Protein AF-0000000084431137 (afdb_homodimer)

InterPro domains:
  IPR000917 Sulfatase, N-terminal [PF00884] (380-659)
  IPR017850 Alkaline-phosphatase-like, core domain superfamily [G3DSA:3.40.720.10] (371-664)
  IPR017850 Alkaline-phosphatase-like, core domain superfamily [SSF53649] (382-793)
  IPR052701 Glycosaminoglycan & Ulvan Degrading Sulfatases [PTHR43751] (383-792)

Sequence (1610 aa):
MASANISYYVHTGAEIPWGNSESSQDTPTAAQTILSAFTVAILVDLFIMIGSYFATPYLFQATESFLEIWVSLLFSPLRRYLRRRKTPLDPETYQQIEIEDYDENHNDSDSVSQLETPQDPPEQKKKRSLLKRVIVIACGLIIVLLSFVRPHNTDYSYLSESLPLAPFSNLEYSPAHERPGSAAPETAPQTPPPPPPPPPPPQYPPQSPPQSVPTNVAGGAPSIPISAPANFSWLENRTALDSFPMFDWLPAYNSSDGLPDWSPFRVNRHNQDDYVYEHYNPLKDPLHFPNLQNDILEPLREVLHNGSVKIKHVILIKLESTRQDVWPFRNTSYIMKHINDSYPKGIPGDVMDRLSKLTPTAERLTGHETGFSGDRPKPYGGFSARNAYTSGTYTLKSLTATICGVNPMAVEANLEYLHDIYQPCLPHIFEALNHQPKITSEATTNQTDEWSSWPWFTMWMQTHSDAWDKHFLLSPALGYQQVMAKRTIDAEGRKYIPKETEEEDEHGHEDKLLKNYLRDVIEDAKKNNTRLFLSHLTHQTHTPYYLPGDYKEMLGDRSNEQRDRLNRYLNAVHYEDESIDQILQLLEDTGIADETLLVMTGDHGLSLPNDGGITAWHSPHVGNFHVPLFFSHPKMPQIDLGDAAILSTQILPTILDLLIETKSIDAQGAKILGDLLPMYEGQSMIRTLIPEKDGKHEWQFSTMNPGGTWFTVRSASKSYRLIVPLKADGKWRFTDVGADPFELNPLEDHQLMFLSDAVQKNHGPEAVKWLAEAAHVAHWWVKENHRRWKFDPKNPNNDPPKDDAMASANISYYVHTGAEIPWGNSESSQDTPTAAQTILSAFTVAILVDLFIMIGSYFATPYLFQATESFLEIWVSLLFSPLRRYLRRRKTPLDPETYQQIEIEDYDENHNDSDSVSQLETPQDPPEQKKKRSLLKRVIVIACGLIIVLLSFVRPHNTDYSYLSESLPLAPFSNLEYSPAHERPGSAAPETAPQTPPPPPPPPPPPQYPPQSPPQSVPTNVAGGAPSIPISAPANFSWLENRTALDSFPMFDWLPAYNSSDGLPDWSPFRVNRHNQDDYVYEHYNPLKDPLHFPNLQNDILEPLREVLHNGSVKIKHVILIKLESTRQDVWPFRNTSYIMKHINDSYPKGIPGDVMDRLSKLTPTAERLTGHETGFSGDRPKPYGGFSARNAYTSGTYTLKSLTATICGVNPMAVEANLEYLHDIYQPCLPHIFEALNHQPKITSEATTNQTDEWSSWPWFTMWMQTHSDAWDKHFLLSPALGYQQVMAKRTIDAEGRKYIPKETEEEDEHGHEDKLLKNYLRDVIEDAKKNNTRLFLSHLTHQTHTPYYLPGDYKEMLGDRSNEQRDRLNRYLNAVHYEDESIDQILQLLEDTGIADETLLVMTGDHGLSLPNDGGITAWHSPHVGNFHVPLFFSHPKMPQIDLGDAAILSTQILPTILDLLIETKSIDAQGAKILGDLLPMYEGQSMIRTLIPEKDGKHEWQFSTMNPGGTWFTVRSASKSYRLIVPLKADGKWRFTDVGADPFELNPLEDHQLMFLSDAVQKNHGPEAVKWLAEAAHVAHWWVKENHRRWKFDPKNPNNDPPKDDA

Radius of gyration: 43.93 Å; Cα contacts (8 Å, |Δi|>4): 2509; chains: 2; bounding box: 120×111×155 Å

Solvent-accessible surface area (backbone atoms only — not comparable to full-atom values): 90061 Å² total; per-residue (Å²): 101,66,30,50,41,47,23,36,23,70,71,65,74,39,74,66,61,79,81,56,68,71,63,80,67,42,55,76,54,62,59,53,54,43,48,56,31,40,53,43,17,47,48,42,38,45,49,47,48,50,48,42,61,67,38,40,64,54,49,48,49,47,48,47,52,48,48,48,51,48,46,46,62,64,43,46,58,50,54,55,59,66,63,55,64,74,64,72,78,79,74,82,82,79,77,82,78,81,80,78,80,89,80,85,85,83,87,89,80,89,71,82,80,78,83,78,77,84,79,81,80,81,82,77,80,77,77,74,54,67,63,58,52,51,50,53,51,50,52,49,48,45,52,50,48,46,60,69,63,44,65,83,45,68,67,50,49,46,68,68,35,54,73,89,47,33,87,68,47,75,68,73,71,76,63,78,79,67,61,71,43,80,76,78,78,80,83,74,75,83,74,74,81,75,76,81,78,75,80,78,76,84,79,75,79,80,82,79,80,83,81,83,77,78,80,71,88,66,86,65,72,81,71,75,71,72,44,75,78,86,83,59,66,84,55,59,96,61,57,33,63,33,73,63,82,89,55,89,85,48,75,65,61,73,67,87,73,88,68,70,88,48,43,90,74,44,57,38,62,61,79,47,93,81,66,77,65,68,28,68,28,49,92,49,29,86,69,56,56,86,28,84,88,43,60,56,39,85,72,53,45,61,46,32,65,69,60,67,34,42,48,60,26,39,40,39,38,34,33,34,50,27,33,36,52,53,53,32,46,30,68,82,24,74,56,43,57,57,36,51,66,26,24,85,90,53,77,53,68,71,41,49,52,48,58,66,58,37,24,57,48,32,25,15,52,44,60,55,83,35,80,56,88,78,87,76,68,72,63,43,12,19,42,19,35,71,39,18,29,31,34,8,36,28,55,71,40,18,48,48,8,34,48,29,20,41,83,52,72,72,37,61,57,80,50,63,57,63,39,58,65,67,52,73,18,56,37,41,50,43,51,57,50,35,70,34,67,67,20,46,49,37,66,70,57,76,65,72,90,54,70,46,41,40,34,61,45,35,34,39,41,36,39,30,70,41,68,64,80,50,40,67,54,35,52,53,64,49,38,35,77,40,73,41,23,31,67,50,41,55,73,68,65,36,85,80,59,71,96,68,52,71,68,47,55,71,74,23,52,59,63,61,53,46,51,60,57,50,49,53,55,52,52,50,25,65,73,66,56,39,25,42,40,36,34,36,53,50,57,44,42,37,76,90,20,67,64,89,77,82,79,66,72,68,46,60,60,50,89,45,67,60,46,40,51,48,26,36,38,53,48,19,47,28,50,52,26,51,37,51,44,49,46,53,49,47,30,53,74,70,67,44,42,68,28,32,36,39,37,40,31,24,25,14,14,50,28,35,82,78,76,54,35,78,57,42,66,77,44,85,55,64,40,19,32,35,9,29,35,33,38,30,28,62,67,38,67,76,40,74,59,49,81,49,62,41,51,35,27,20,47,35,37,27,52,52,50,48,36,52,55,26,58,33,37,35,73,68,49,38,51,53,47,59,67,50,49,72,57,46,66,36,42,39,74,58,22,54,77,68,34,59,58,95,92,39,64,31,69,46,64,23,33,28,15,60,14,40,49,35,32,38,41,34,35,43,69,50,51,45,38,36,38,42,44,68,40,62,66,35,53,33,35,43,44,46,44,72,86,35,73,77,57,82,78,61,44,69,30,73,36,60,53,62,35,40,51,53,37,33,77,76,65,30,66,70,50,33,53,48,49,55,50,49,50,53,49,49,58,50,46,56,55,49,48,32,56,59,44,66,58,37,54,72,36,72,50,55,53,76,80,77,77,78,122,100,66,30,50,40,48,24,34,23,69,70,65,73,39,74,65,62,78,78,53,68,71,60,79,65,35,57,74,58,59,61,54,52,44,47,54,31,41,51,43,16,47,47,41,38,45,47,47,46,50,48,42,60,68,38,40,63,55,47,49,49,48,49,47,50,50,46,49,49,49,46,46,62,65,43,43,58,52,53,55,59,67,61,55,65,74,64,76,75,81,73,83,80,79,77,78,79,80,79,78,81,84,83,84,86,83,83,89,81,87,72,81,79,75,81,74,74,79,75,76,74,79,79,74,75,75,73,70,52,66,62,57,53,50,48,53,51,50,52,49,48,46,51,50,47,47,61,68,63,43,63,84,46,67,66,51,50,46,68,68,34,53,73,88,47,32,88,68,48,76,67,72,70,74,61,75,74,62,65,70,39,80,73,79,78,79,83,74,78,83,72,75,80,76,76,81,79,76,79,76,74,82,79,75,76,79,83,79,80,83,83,82,78,79,80,72,89,62,87,67,70,80,71,75,71,72,43,74,78,86,82,59,66,84,57,58,97,61,57,32,62,32,73,62,81,88,54,90,85,49,76,65,61,75,66,87,74,90,68,68,87,49,43,88,72,44,59,35,63,61,79,47,91,80,68,76,66,67,28,69,29,51,91,50,28,84,68,55,55,85,28,83,89,43,60,56,40,86,73,53,45,61,44,32,63,70,61,67,32,42,48,58,27,40,39,39,38,34,34,34,50,26,32,36,52,54,51,32,45,30,66,81,25,75,56,43,56,58,36,52,64,27,24,84,90,53,78,53,67,70,43,50,52,48,59,66,57,37,24,56,49,32,25,15,51,44,59,56,81,34,81,56,87,77,88,76,68,73,62,42,11,20,40,19,35,72,39,19,28,30,33,8,36,28,53,70,41,17,48,48,8,35,47,28,20,41,82,52,72,73,37,63,58,80,49,64,57,63,40,58,65,65,52,74,18,54,38,40,50,42,52,56,49,36,70,34,68,67,18,47,48,36,64,71,57,77,65,71,89,54,71,45,42,38,35,60,46,35,34,40,40,35,39,30,71,41,69,65,80,52,40,67,54,35,51,53,64,49,36,36,76,39,74,41,24,31,66,50,40,54,73,70,64,36,83,80,58,72,96,68,54,71,67,48,54,72,73,23,51,61,64,61,54,46,51,60,58,49,50,54,54,54,52,50,24,66,74,64,57,41,26,43,40,37,36,35,54,50,58,44,41,37,76,90,21,67,63,91,76,82,82,64,72,67,46,61,60,51,87,43,67,60,46,39,51,48,26,36,38,54,47,20,46,27,49,51,27,51,36,52,45,48,46,54,47,48,31,51,74,72,68,45,40,68,28,31,36,39,36,40,30,25,25,15,14,49,28,34,82,79,75,54,34,79,56,40,65,77,46,87,54,64,40,19,32,36,9,30,36,34,38,30,28,62,66,38,66,76,41,74,59,50,81,48,61,40,51,35,26,21,48,37,37,27,52,53,49,47,37,50,56,28,58,31,37,35,74,69,48,36,52,54,46,61,66,51,48,72,56,46,66,36,42,40,74,59,23,54,78,65,34,59,58,95,91,38,63,31,69,46,64,23,34,29,15,60,13,40,48,36,31,36,40,35,35,43,70,50,53,46,37,38,38,43,45,66,37,64,66,34,53,34,36,43,42,46,45,72,86,34,72,79,57,84,77,63,47,68,30,74,36,59,52,62,36,40,52,53,37,34,74,75,63,30,67,68,48,32,53,48,47,55,50,50,51,53,50,51,59,51,44,56,56,49,48,32,57,60,42,66,58,38,53,75,34,70,45,57,57,76,81,76,76,80,122

Secondary structure (DSSP, 8-state):
-HHHHHHHHHHHSS---TT--SSTTSSS-HHHHHHHHHHHHHHHHHHHHHHHHHHHHHHHHHHHHHHHHHHHHHHHHHHHHHTTS----------------------------------PPP-------HHHHHHHHHHHHHHHHHHHHS---HHHHHHHS-TTTGGG----------------------------------------------------------------TTTTT--SEEEPPP-TTS--TT--SS--S-GGGTGGG---TT---EEE-GGG-TT----TTSPBPTTHHHHHHTT----SEEEEEEETT--TTBTTB-TTSTHHHHHHHH-TT---HHHHHHHHTS-HHHHHHH------SSPPPPP--EEEEEEEE-SBSSHHHHHHHHHH-SPPPSSSSS-GGGS--SS--HHHHHHHHHTSHHHHHHHHH---S-GGGSPEEEEEE-SS---GGGHHHHHHHTT-SEEE-HHHHHHTT-TT-----HHHHHT-S-GGGHHHHHHHHHHHHHHHT-EEEEEEE--TTSTTT--SSPPP-S-S---SHHHHHHHHHHHHHHHHHHHHHHHHHHHHHTT-GGGEEEEEEES----HHHH--SS-TT---GGGTEEEEEEE-TTSPEEE-TT--EEGGGHHHHHHHHHHHTT-S-HHHHHHHHHHGGGSSSPPTTB---SEETTEE-EEEEEPTTSSSEEEEEETTSSEEEEEESSTTPPEEEEETTT-TT-SS-EEESSHHHHHHHHHHHH-HHHHHHHHHHHHHHHHHHHHHHHHTT--TT-TT-PPP----/-HHHHHHHHHHHSS---SS--SSTTSSS-HHHHHHHHHHHHHHHHHHHHHHHHHHHHHHHHHHHHHHHHHHHHHHHHHHHHHTTS--------------------------------------------HHHHHHHHHHHHHHHHHHHHS---HHHHHHHS-TTTGGG----------------------------------------------------------------TTTTT--SEEEPPP-TTS--TT--SS--S-GGGTGGG---TT---EEE-GGG-TT----TTSPBPTTHHHHHHSS----SEEEEEEETT--TTBTTB-TTSTHHHHHHHH-TT---HHHHHHHHTS-HHHHHHH------SSPPPPP--EEEEEEEE-SBSSHHHHHHHHHH-SPPPSSSSS-GGGS--SS--HHHHHHHHHTSHHHHHHHHH---S-GGGSPEEEEEE-SS---GGGHHHHHHHTT-SEEE-HHHHHHTT-TT-----HHHHHT-S-GGGHHHHHHHHHHHHHHHT-EEEEEEE--TTSTTT--SSPPP-S-S---SHHHHHHHHHHHHHHHHHHHHHHHHHHHHHTT-GGGEEEEEEES----HHHH--SS-TT---GGGTEEEEEEE-TTSPEEE-TT--EEGGGHHHHHHHHHHHTT-S-HHHHHHHHHHGGGSSSPPTTB---SEETTEE-EEEEEPTTSSSEEEEEETTSSEEEEEESSTTPPEEEEETTT-TT-SS-EEESSHHHHHHHHHHHH-HHHHHHHHHHHHHHHHHHHHHHHHTT--TT-TT-PPP----

pLDDT: mean 76.3, std 27.21, range [17.69, 98.88]

Foldseek 3Di:
DVLLQVLCCVVVVDGPPVPPPPFPPPDPDVVVSCVVSVVSSVVSVVVVVVVCVVCVVVVVVVVVVLVVLVCCVVCVVVVVVVVPPPPPDPPDDPPPDPDDDDDDDDDDDDCPDPDPDDDPDPDPPPPPPPVVSVVSVVVVVVVVVCVVVVPPPLVSCLVPPPPVCNVVSPPPPPPFPQDFFDPDPDDPDPPDDPDDPDDPDDPDDDDDDDDDDDPCPPDDDPDPPPPDPDDPVLLPPFFQWDADDDDPLLPDLDDPDDAAPQCVNVVSPPPPPPDRDIFGHLVRDSQFDAFVPFDFDPPQLVLLFPLQFAALAEEEEAEEQFFLCVLPPACPDLVVVQQCVLCVPDDDPVLLVCSLVLFLLSCQAAVDDRHRDDDHDHHQFFEWESQEWFQALALLQSVCLQFFLDRGALAFADQLLLFRDRGAGPLSLLSSLCPDPQQVVCLVVVDDPQLQSHREAEEEEEQADCPPSPSVSVVVSNNHPYYYYVVVCVVVPVVQADDDDPVCPVQGGALLSVLVVVLVVLVVCVVSSHGYYYYYYHRQLAPVNDDPDDFDDNHRDCPDVLSVSSSSNSSSSSVVSVSVVSNCVSCVVSPCQQNYKYKYKYSWHALSSQPNGRGLAVPPWCRGIRMITIIGHNSHHYYYLPNFNHYSSQNRLQVLVSCLSSVNHDPVSNVSSVVRSSSRRHYHSSGDDDQDDPHDGNKRKHATVRRHAWIKIDGRVAQKIWIGGNHLQDKIWIDRCVVVVRCPDIQIDSDLVVSLVVCCVPPNDVVSVVSVVRRVVVVSVSVNSCVNRVARSNNRSPRPDDPPD/DVLLQVLCCVVVVDGPPVPPPPFPPFDPDVVVSCVVSVVSSVVVVVVVVVCCVVCVVVVVVVVVVLVVLVCCVVCVVVVVVVVPPCPPDPPDDPPPDDPDDDDDDDDDDDDPDPPPPPPPPDPPPPPPPPVVSVVSVVVVVVVVVCVVVVPPPLVSCLVPVDPVCNVVSPPPPPPFPQPFFPPDDDDPDPPDDPDDPDDDPDDPDDDDDDDDDDPCPPPDDPDPPPPDPDDPVLLPPFFQWDADDDDPLLPDLDDPDDAAPQPVNVVSPPPPPPDRDIFGFLVRDSQFDAFPVFDFDPPQQVLLFVLQFAAQAEEEEAEEQFFLCVLPPACPDLVVVQQCVLCVPDDDPVLLVCSLVLFLLSCQAAVDDRHRDDDHDHHQFFEWESQEWFQALALLQSVCLQFFLDRGALAFADQLLLFRDRGAGPLSLLSSLCPDPQQVVCLVVVDDPQLQSHREAEEEEEQADCPPSPSVSVVVSNNHPYYYYVVVCVVVPVVQADDDDPVCPVQGGALLSVLVVVLVVLVVCVVSSHGYYYYYYHRQLAPVNDDPDDFDDNHRDCPDVLSVSSSSNSSSSSVVSVSVVSNCVSCVVSPCQQNYKYWYKYSWHALSSQPNGNGLAVPPWCRGIRMITIIGHNSHHYYYLPNFNHYSSQNRLQVLVSCLSSVNHDPVSNVSSVVRSSSRRHYHSSGDDDQDDPHDGNKRKHATVRRHAWIKIDGRVAQKIWIGGNHLQDKIWIDRCVVVVRCPDIQIDSDLVVSLVVCCVPPNDVVSVVSVVRRVVVVSVSVNSCVNRVARSVNRSPHPDPPPD

Organism: Penicillium patulum (NCBI:txid5078)

Structure (mmCIF, N/CA/C/O backbone):
data_AF-0000000084431137-model_v1
#
loop_
_entity.id
_entity.type
_entity.pdbx_description
1 polymer 'Alkaline phosphatase-like, alpha/beta/alpha'
#
loop_
_atom_site.group_PDB
_atom_site.id
_atom_site.type_symbol
_atom_site.label_atom_id
_atom_site.label_alt_id
_atom_site.label_comp_id
_atom_site.label_asym_id
_atom_site.label_entity_id
_atom_site.label_seq_id
_atom_site.pdbx_PDB_ins_code
_atom_site.Cartn_x
_atom_site.Cartn_y
_atom_site.Cartn_z
_atom_site.occupancy
_atom_site.B_iso_or_equiv
_atom_site.auth_seq_id
_atom_site.auth_comp_id
_atom_site.auth_asym_id
_atom_site.auth_atom_id
_atom_site.pdbx_PDB_model_num
ATOM 1 N N . MET A 1 1 ? -7.523 8.641 -33.531 1 51.03 1 MET A N 1
ATOM 2 C CA . MET A 1 1 ? -7.516 7.781 -32.344 1 51.03 1 MET A CA 1
ATOM 3 C C . MET A 1 1 ? -8.086 6.402 -32.656 1 51.03 1 MET A C 1
ATOM 5 O O . MET A 1 1 ? -7.523 5.383 -32.281 1 51.03 1 MET A O 1
ATOM 9 N N . ALA A 1 2 ? -9.172 6.492 -33.312 1 57.53 2 ALA A N 1
ATOM 10 C CA . ALA A 1 2 ? -9.703 5.199 -33.75 1 57.53 2 ALA A CA 1
ATOM 11 C C . ALA A 1 2 ? -8.695 4.457 -34.625 1 57.53 2 ALA A C 1
ATOM 13 O O . ALA A 1 2 ? -8.508 3.248 -34.469 1 57.53 2 ALA A O 1
ATOM 14 N N . SER A 1 3 ? -8.172 5.234 -35.5 1 59.88 3 SER A N 1
ATOM 15 C CA . SER A 1 3 ? -7.16 4.625 -36.344 1 59.88 3 SER A CA 1
ATOM 16 C C . SER A 1 3 ? -5.98 4.105 -35.531 1 59.88 3 SER A C 1
ATOM 18 O O . SER A 1 3 ? -5.441 3.037 -35.844 1 59.88 3 SER A O 1
ATOM 20 N N . ALA A 1 4 ? -5.656 4.816 -34.531 1 60.53 4 ALA A N 1
ATOM 21 C CA . ALA A 1 4 ? -4.578 4.359 -33.656 1 60.53 4 ALA A CA 1
ATOM 22 C C . ALA A 1 4 ? -4.996 3.127 -32.875 1 60.53 4 ALA A C 1
ATOM 24 O O . ALA A 1 4 ? -4.223 2.18 -32.719 1 60.53 4 ALA A O 1
ATOM 25 N N . ASN A 1 5 ? -6.137 3.125 -32.375 1 57 5 ASN A N 1
ATOM 26 C CA . ASN A 1 5 ? -6.629 1.966 -31.625 1 57 5 ASN A CA 1
ATOM 27 C C . ASN A 1 5 ? -6.777 0.748 -32.531 1 57 5 ASN A C 1
ATOM 29 O O . ASN A 1 5 ? -6.41 -0.365 -32.156 1 57 5 ASN A O 1
ATOM 33 N N . ILE A 1 6 ? -7.301 1.051 -33.625 1 59.5 6 ILE A N 1
ATOM 34 C CA . ILE A 1 6 ? -7.508 -0.044 -34.562 1 59.5 6 ILE A CA 1
ATOM 35 C C . ILE A 1 6 ? -6.16 -0.561 -35.062 1 59.5 6 ILE A C 1
ATOM 37 O O . ILE A 1 6 ? -5.938 -1.772 -35.125 1 59.5 6 ILE A O 1
ATOM 41 N N . SER A 1 7 ? -5.344 0.321 -35.375 1 57.53 7 SER A N 1
ATOM 42 C CA . SER A 1 7 ? -4.031 -0.087 -35.875 1 57.53 7 SER A CA 1
ATOM 43 C C . SER A 1 7 ? -3.252 -0.839 -34.781 1 57.53 7 SER A C 1
ATOM 45 O O . SER A 1 7 ? -2.594 -1.84 -35.094 1 57.53 7 SER A O 1
ATOM 47 N N . TYR A 1 8 ? -3.299 -0.337 -33.625 1 56.31 8 TYR A N 1
ATOM 48 C CA . TYR A 1 8 ? -2.67 -1.024 -32.5 1 56.31 8 TYR A CA 1
ATOM 49 C C . TYR A 1 8 ? -3.311 -2.389 -32.281 1 56.31 8 TYR A C 1
ATOM 51 O O . TYR A 1 8 ? -2.611 -3.381 -32.062 1 56.31 8 TYR A O 1
ATOM 59 N N . TYR A 1 9 ? -4.559 -2.393 -32.281 1 55.47 9 TYR A N 1
ATOM 60 C CA . TYR A 1 9 ? -5.262 -3.664 -32.156 1 55.47 9 TYR A CA 1
ATOM 61 C C . TYR A 1 9 ? -4.918 -4.602 -33.312 1 55.47 9 TYR A C 1
ATOM 63 O O . TYR A 1 9 ? -4.695 -5.797 -33.094 1 55.47 9 TYR A O 1
ATOM 71 N N . VAL A 1 10 ? -4.871 -4.145 -34.438 1 55.97 10 VAL A N 1
ATOM 72 C CA . VAL A 1 10 ? -4.586 -4.984 -35.594 1 55.97 10 VAL A CA 1
ATOM 73 C C . VAL A 1 10 ? -3.15 -5.496 -35.531 1 55.97 10 VAL A C 1
ATOM 75 O O . VAL A 1 10 ? -2.875 -6.645 -35.875 1 55.97 10 VAL A O 1
ATOM 78 N N . HIS A 1 11 ? -2.402 -4.672 -35.062 1 50.88 11 HIS A N 1
ATOM 79 C CA . HIS A 1 11 ? -1.002 -5.074 -35.031 1 50.88 11 HIS A CA 1
ATOM 80 C C . HIS A 1 11 ? -0.705 -5.891 -33.781 1 50.88 11 HIS A C 1
ATOM 82 O O . HIS A 1 11 ? 0.078 -6.844 -33.812 1 50.88 11 HIS A O 1
ATOM 88 N N . THR A 1 12 ? -1.225 -5.441 -32.719 1 50.88 12 THR A N 1
ATOM 89 C CA . THR A 1 12 ? -0.799 -6.078 -31.469 1 50.88 12 THR A CA 1
ATOM 90 C C . THR A 1 12 ? -1.886 -7.008 -30.938 1 50.88 12 THR A C 1
ATOM 92 O O . THR A 1 12 ? -1.626 -7.84 -30.062 1 50.88 12 THR A O 1
ATOM 95 N N . GLY A 1 13 ? -3.107 -7.152 -31.625 1 49.25 13 GLY A N 1
ATOM 96 C CA . GLY A 1 13 ? -4.258 -7.875 -31.094 1 49.25 13 GLY A CA 1
ATOM 97 C C . GLY A 1 13 ? -4.77 -7.32 -29.781 1 49.25 13 GLY A C 1
ATOM 98 O O . GLY A 1 13 ? -5.656 -7.906 -29.156 1 49.25 13 GLY A O 1
ATOM 99 N N . ALA A 1 14 ? -4.016 -6.512 -29.219 1 46.41 14 ALA A N 1
ATOM 100 C CA . ALA A 1 14 ? -4.359 -5.969 -27.906 1 46.41 14 ALA A CA 1
ATOM 101 C C . ALA A 1 14 ? -4.801 -4.512 -28.016 1 46.41 14 ALA A C 1
ATOM 103 O O . ALA A 1 14 ? -4.594 -3.869 -29.047 1 46.41 14 ALA A O 1
ATOM 104 N N . GLU A 1 15 ? -5.688 -4.059 -27.141 1 46.91 15 GLU A N 1
ATOM 105 C CA . GLU A 1 15 ? -6.105 -2.66 -27.062 1 46.91 15 GLU A CA 1
ATOM 106 C C . GLU A 1 15 ? -4.977 -1.779 -26.531 1 46.91 15 GLU A C 1
ATOM 108 O O . GLU A 1 15 ? -4.133 -2.238 -25.766 1 46.91 15 GLU A O 1
ATOM 113 N N . ILE A 1 16 ? -4.703 -0.714 -27.094 1 46.75 16 ILE A N 1
ATOM 114 C CA . ILE A 1 16 ? -3.684 0.232 -26.656 1 46.75 16 ILE A CA 1
ATOM 115 C C . ILE A 1 16 ? -3.889 0.567 -25.188 1 46.75 16 ILE A C 1
ATOM 117 O O . ILE A 1 16 ? -4.961 1.033 -24.781 1 46.75 16 ILE A O 1
ATOM 121 N N . PRO A 1 17 ? -3.127 -0.094 -24.297 1 42.16 17 PRO A N 1
ATOM 122 C CA . PRO A 1 17 ? -3.283 0.336 -22.906 1 42.16 17 PRO A CA 1
ATOM 123 C C . PRO A 1 17 ? -2.986 1.821 -22.719 1 42.16 17 PRO A C 1
ATOM 125 O O . PRO A 1 17 ? -1.826 2.205 -22.547 1 42.16 17 PRO A O 1
ATOM 128 N N . TRP A 1 18 ? -3.82 2.607 -23.062 1 37.91 18 TRP A N 1
ATOM 129 C CA . TRP A 1 18 ? -3.609 4.051 -23.078 1 37.91 18 TRP A CA 1
ATOM 130 C C . TRP A 1 18 ? -2.979 4.516 -21.766 1 37.91 18 TRP A C 1
ATOM 132 O O . TRP A 1 18 ? -2.213 5.48 -21.75 1 37.91 18 TRP A O 1
ATOM 142 N N . GLY A 1 19 ? -3.346 3.992 -20.547 1 35.25 19 GLY A N 1
ATOM 143 C CA . GLY A 1 19 ? -2.852 4.504 -19.281 1 35.25 19 GLY A CA 1
ATOM 144 C C . GLY A 1 19 ? -1.482 3.965 -18.906 1 35.25 19 GLY A C 1
ATOM 145 O O . GLY A 1 19 ? -0.865 4.426 -17.953 1 35.25 19 GLY A O 1
ATOM 146 N N . ASN A 1 20 ? -1.264 2.73 -19.25 1 31.3 20 ASN A N 1
ATOM 147 C CA . ASN A 1 20 ? -0.099 2.051 -18.688 1 31.3 20 ASN A CA 1
ATOM 148 C C . ASN A 1 20 ? 1.162 2.344 -19.5 1 31.3 20 ASN A C 1
ATOM 150 O O . ASN A 1 20 ? 1.479 1.624 -20.438 1 31.3 20 ASN A O 1
ATOM 154 N N . SER A 1 21 ? 1.372 3.584 -19.641 1 31.73 21 SER A N 1
ATOM 155 C CA . SER A 1 21 ? 2.492 3.854 -20.531 1 31.73 21 SER A CA 1
ATOM 156 C C . SER A 1 21 ? 3.799 3.314 -19.969 1 31.73 21 SER A C 1
ATOM 158 O O . SER A 1 21 ? 4.852 3.428 -20.594 1 31.73 21 SER A O 1
ATOM 160 N N . GLU A 1 22 ? 3.74 2.906 -18.578 1 28.69 22 GLU A N 1
ATOM 161 C CA . GLU A 1 22 ? 5.125 2.887 -18.109 1 28.69 22 GLU A CA 1
ATOM 162 C C . GLU A 1 22 ? 5.918 1.769 -18.766 1 28.69 22 GLU A C 1
ATOM 164 O O . GLU A 1 22 ? 7.082 1.956 -19.125 1 28.69 22 GLU A O 1
ATOM 169 N N . SER A 1 23 ? 5.562 0.52 -18.469 1 28.12 23 SER A N 1
ATOM 170 C CA . SER A 1 23 ? 6.688 -0.389 -18.281 1 28.12 23 SER A CA 1
ATOM 171 C C . SER A 1 23 ? 7.227 -0.87 -19.625 1 28.12 23 SER A C 1
ATOM 173 O O . SER A 1 23 ? 8.234 -1.575 -19.688 1 28.12 23 SER A O 1
ATOM 175 N N . SER A 1 24 ? 6.414 -1.068 -20.656 1 29.19 24 SER A N 1
ATOM 176 C CA . SER A 1 24 ? 7.078 -2.047 -21.516 1 29.19 24 SER A CA 1
ATOM 177 C C . SER A 1 24 ? 8.242 -1.419 -22.266 1 29.19 24 SER A C 1
ATOM 179 O O . SER A 1 24 ? 8.039 -0.723 -23.266 1 29.19 24 SER A O 1
ATOM 181 N N . GLN A 1 25 ? 9.281 -0.968 -21.562 1 28.91 25 GLN A N 1
ATOM 182 C CA . GLN A 1 25 ? 10.43 -0.465 -22.297 1 28.91 25 GLN A CA 1
ATOM 183 C C . GLN A 1 25 ? 10.875 -1.455 -23.375 1 28.91 25 GLN A C 1
ATOM 185 O O . GLN A 1 25 ? 11.453 -1.062 -24.391 1 28.91 25 GLN A O 1
ATOM 190 N N . ASP A 1 26 ? 11.125 -2.736 -23 1 28.92 26 ASP A N 1
ATOM 191 C CA . ASP A 1 26 ? 12.117 -3.422 -23.812 1 28.92 26 ASP A CA 1
ATOM 192 C C . ASP A 1 26 ? 11.539 -3.789 -25.188 1 28.92 26 ASP A C 1
ATOM 194 O O . ASP A 1 26 ? 12.156 -4.535 -25.953 1 28.92 26 ASP A O 1
ATOM 198 N N . THR A 1 27 ? 10.273 -4.09 -25.203 1 29.95 27 THR A N 1
ATOM 199 C CA . THR A 1 27 ? 10.094 -4.738 -26.5 1 29.95 27 THR A CA 1
ATOM 200 C C . THR A 1 27 ? 10.43 -3.773 -27.641 1 29.95 27 THR A C 1
ATOM 202 O O . THR A 1 27 ? 10.398 -2.555 -27.453 1 29.95 27 THR A O 1
ATOM 205 N N . PRO A 1 28 ? 10.617 -4.191 -28.906 1 32.47 28 PRO A N 1
ATOM 206 C CA . PRO A 1 28 ? 10.977 -3.387 -30.062 1 32.47 28 PRO A CA 1
ATOM 207 C C . PRO A 1 28 ? 10.383 -1.979 -30.016 1 32.47 28 PRO A C 1
ATOM 209 O O . PRO A 1 28 ? 9.398 -1.746 -29.328 1 32.47 28 PRO A O 1
ATOM 212 N N . THR A 1 29 ? 11.266 -0.962 -30.5 1 34.16 29 THR A N 1
ATOM 213 C CA . THR A 1 29 ? 11.141 0.488 -30.406 1 34.16 29 THR A CA 1
ATOM 214 C C . THR A 1 29 ? 9.688 0.921 -30.609 1 34.16 29 THR A C 1
ATOM 216 O O . THR A 1 29 ? 9.039 0.496 -31.562 1 34.16 29 THR A O 1
ATOM 219 N N . ALA A 1 30 ? 9.008 1.082 -29.594 1 33.88 30 ALA A N 1
ATOM 220 C CA . ALA A 1 30 ? 7.676 1.678 -29.641 1 33.88 30 ALA A CA 1
ATOM 221 C C . ALA A 1 30 ? 7.551 2.641 -30.828 1 33.88 30 ALA A C 1
ATOM 223 O O . ALA A 1 30 ? 6.492 2.723 -31.453 1 33.88 30 ALA A O 1
ATOM 224 N N . ALA A 1 31 ? 8.742 3.184 -31.219 1 35.88 31 ALA A N 1
ATOM 225 C CA . ALA A 1 31 ? 8.758 4.035 -32.406 1 35.88 31 ALA A CA 1
ATOM 226 C C . ALA A 1 31 ? 8.516 3.217 -33.656 1 35.88 31 ALA A C 1
ATOM 228 O O . ALA A 1 31 ? 7.762 3.631 -34.562 1 35.88 31 ALA A O 1
ATOM 229 N N . GLN A 1 32 ? 9.227 2.023 -33.75 1 36.12 32 GLN A N 1
ATOM 230 C CA . GLN A 1 32 ? 9.023 1.2 -34.938 1 36.12 32 GLN A CA 1
ATOM 231 C C . GLN A 1 32 ? 7.613 0.62 -34.969 1 36.12 32 GLN A C 1
ATOM 233 O O . GLN A 1 32 ? 6.992 0.549 -36.031 1 36.12 32 GLN A O 1
ATOM 238 N N . THR A 1 33 ? 7.191 0.16 -33.812 1 38.41 33 THR A N 1
ATOM 239 C CA . THR A 1 33 ? 5.805 -0.287 -33.781 1 38.41 33 THR A CA 1
ATOM 240 C C . THR A 1 33 ? 4.852 0.892 -33.969 1 38.41 33 THR A C 1
ATOM 242 O O . THR A 1 33 ? 3.848 0.78 -34.688 1 38.41 33 THR A O 1
ATOM 245 N N . ILE A 1 34 ? 5.289 2.02 -33.438 1 41.09 34 ILE A N 1
ATOM 246 C CA . ILE A 1 34 ? 4.52 3.234 -33.688 1 41.09 34 ILE A CA 1
ATOM 247 C C . ILE A 1 34 ? 4.648 3.637 -35.156 1 41.09 34 ILE A C 1
ATOM 249 O O . ILE A 1 34 ? 3.658 3.998 -35.812 1 41.09 34 ILE A O 1
ATOM 253 N N . LEU A 1 35 ? 5.875 3.469 -35.688 1 45.16 35 LEU A N 1
ATOM 254 C CA . LEU A 1 35 ? 6.094 3.814 -37.094 1 45.16 35 LEU A CA 1
ATOM 255 C C . LEU A 1 35 ? 5.387 2.828 -38 1 45.16 35 LEU A C 1
ATOM 257 O O . LEU A 1 35 ? 4.785 3.229 -39 1 45.16 35 LEU A O 1
ATOM 261 N N . SER A 1 36 ? 5.562 1.504 -37.75 1 45.62 36 SER A N 1
ATOM 262 C CA . SER A 1 36 ? 4.824 0.537 -38.562 1 45.62 36 SER A CA 1
ATOM 263 C C . SER A 1 36 ? 3.322 0.655 -38.312 1 45.62 36 SER A C 1
ATOM 265 O O . SER A 1 36 ? 2.533 0.549 -39.25 1 45.62 36 SER A O 1
ATOM 267 N N . ALA A 1 37 ? 2.955 0.849 -37.125 1 47 37 ALA A N 1
ATOM 268 C CA . ALA A 1 37 ? 1.555 1.09 -36.781 1 47 37 ALA A CA 1
ATOM 269 C C . ALA A 1 37 ? 1.099 2.459 -37.281 1 47 37 ALA A C 1
ATOM 271 O O . ALA A 1 37 ? -0.083 2.658 -37.562 1 47 37 ALA A O 1
ATOM 272 N N . PHE A 1 38 ? 2.082 3.301 -37.406 1 54.06 38 PHE A N 1
ATOM 273 C CA . PHE A 1 38 ? 1.806 4.625 -37.969 1 54.06 38 PHE A CA 1
ATOM 274 C C . PHE A 1 38 ? 1.386 4.531 -39.438 1 54.06 38 PHE A C 1
ATOM 276 O O . PHE A 1 38 ? 0.455 5.215 -39.844 1 54.06 38 PHE A O 1
ATOM 283 N N . THR A 1 39 ? 2.123 3.598 -40.219 1 53.91 39 THR A N 1
ATOM 284 C CA . THR A 1 39 ? 1.722 3.391 -41.594 1 53.91 39 THR A CA 1
ATOM 285 C C . THR A 1 39 ? 0.335 2.758 -41.656 1 53.91 39 THR A C 1
ATOM 287 O O . THR A 1 39 ? -0.484 3.143 -42.5 1 53.91 39 THR A O 1
ATOM 290 N N . VAL A 1 40 ? 0.158 1.765 -40.781 1 59.38 40 VAL A N 1
ATOM 291 C CA . VAL A 1 40 ? -1.161 1.142 -40.75 1 59.38 40 VAL A CA 1
ATOM 292 C C . VAL A 1 40 ? -2.184 2.135 -40.219 1 59.38 40 VAL A C 1
ATOM 294 O O . VAL A 1 40 ? -3.303 2.227 -40.719 1 59.38 40 VAL A O 1
ATOM 297 N N . ALA A 1 41 ? -1.755 2.889 -39.281 1 62.22 41 ALA A N 1
ATOM 298 C CA . ALA A 1 41 ? -2.629 3.916 -38.719 1 62.22 41 ALA A CA 1
ATOM 299 C C . ALA A 1 41 ? -2.98 4.969 -39.781 1 62.22 41 ALA A C 1
ATOM 301 O O . ALA A 1 41 ? -4.129 5.406 -39.875 1 62.22 41 ALA A O 1
ATOM 302 N N . ILE A 1 42 ? -2.023 5.289 -40.562 1 65.44 42 ILE A N 1
ATOM 303 C CA . ILE A 1 42 ? -2.271 6.219 -41.688 1 65.44 42 ILE A CA 1
ATOM 304 C C . ILE A 1 42 ? -3.195 5.566 -42.688 1 65.44 42 ILE A C 1
ATOM 306 O O . ILE A 1 42 ? -4.121 6.207 -43.219 1 65.44 42 ILE A O 1
ATOM 310 N N . LEU A 1 43 ? -2.926 4.281 -42.969 1 64.38 43 LEU A N 1
ATOM 311 C CA . LEU A 1 43 ? -3.771 3.57 -43.906 1 64.38 43 LEU A CA 1
ATOM 312 C C . LEU A 1 43 ? -5.191 3.426 -43.375 1 64.38 43 LEU A C 1
ATOM 314 O O . LEU A 1 43 ? -6.16 3.619 -44.125 1 64.38 43 LEU A O 1
ATOM 318 N N . VAL A 1 44 ? -5.238 3.094 -42.156 1 64.88 44 VAL A N 1
ATOM 319 C CA . VAL A 1 44 ? -6.559 2.984 -41.531 1 64.88 44 VAL A CA 1
ATOM 320 C C . VAL A 1 44 ? -7.211 4.363 -41.469 1 64.88 44 VAL A C 1
ATOM 322 O O . VAL A 1 44 ? -8.398 4.508 -41.75 1 64.88 44 VAL A O 1
ATOM 325 N N . ASP A 1 45 ? -6.414 5.305 -41.188 1 67.88 45 ASP A N 1
ATOM 326 C CA . ASP A 1 45 ? -6.902 6.68 -41.188 1 67.88 45 ASP A CA 1
ATOM 327 C C . ASP A 1 45 ? -7.348 7.098 -42.594 1 67.88 45 ASP A C 1
ATOM 329 O O . ASP A 1 45 ? -8.391 7.73 -42.75 1 67.88 45 ASP A O 1
ATOM 333 N N . LEU A 1 46 ? -6.512 6.703 -43.531 1 69.25 46 LEU A N 1
ATOM 334 C CA . LEU A 1 46 ? -6.875 6.969 -44.906 1 69.25 46 LEU A CA 1
ATOM 335 C C . LEU A 1 46 ? -8.148 6.223 -45.312 1 69.25 46 LEU A C 1
ATOM 337 O O . LEU A 1 46 ? -9.016 6.777 -45.969 1 69.25 46 LEU A O 1
ATOM 341 N N . PHE A 1 47 ? -8.258 4.992 -44.875 1 69.81 47 PHE A N 1
ATOM 342 C CA . PHE A 1 47 ? -9.453 4.203 -45.156 1 69.81 47 PHE A CA 1
ATOM 343 C C . PHE A 1 47 ? -10.672 4.812 -44.469 1 69.81 47 PHE A C 1
ATOM 345 O O . PHE A 1 47 ? -11.75 4.891 -45.062 1 69.81 47 PHE A O 1
ATOM 352 N N . ILE A 1 48 ? -10.406 5.23 -43.281 1 68.06 48 ILE A N 1
ATOM 353 C CA . ILE A 1 48 ? -11.5 5.859 -42.562 1 68.06 48 ILE A CA 1
ATOM 354 C C . ILE A 1 48 ? -11.859 7.188 -43.219 1 68.06 48 ILE A C 1
ATOM 356 O O . ILE A 1 48 ? -13.039 7.504 -43.375 1 68.06 48 ILE A O 1
ATOM 360 N N . MET A 1 49 ? -10.859 7.836 -43.594 1 69.62 49 MET A N 1
ATOM 361 C CA . MET A 1 49 ? -11.102 9.117 -44.281 1 69.62 49 MET A CA 1
ATOM 362 C C . MET A 1 49 ? -11.789 8.906 -45.625 1 69.62 49 MET A C 1
ATOM 364 O O . MET A 1 49 ? -12.703 9.656 -45.969 1 69.62 49 MET A O 1
ATOM 368 N N . ILE A 1 50 ? -11.32 7.922 -46.312 1 71.06 50 ILE A N 1
ATOM 369 C CA . ILE A 1 50 ? -11.938 7.598 -47.594 1 71.06 50 ILE A CA 1
ATOM 370 C C . ILE A 1 50 ? -13.359 7.098 -47.344 1 71.06 50 ILE A C 1
ATOM 372 O O . ILE A 1 50 ? -14.289 7.527 -48.031 1 71.06 50 ILE A O 1
ATOM 376 N N . GLY A 1 51 ? -13.469 6.238 -46.406 1 70.75 51 GLY A N 1
ATOM 377 C CA . GLY A 1 51 ? -14.805 5.762 -46.062 1 70.75 51 GLY A CA 1
ATOM 378 C C . GLY A 1 51 ? -15.734 6.867 -45.594 1 70.75 51 GLY A C 1
ATOM 379 O O . GLY A 1 51 ? -16.891 6.926 -46.031 1 70.75 51 GLY A O 1
ATOM 380 N N . SER A 1 52 ? -15.156 7.723 -44.812 1 69.38 52 SER A N 1
ATOM 381 C CA . SER A 1 52 ? -15.93 8.852 -44.312 1 69.38 52 SER A CA 1
ATOM 382 C C . SER A 1 52 ? -16.281 9.828 -45.438 1 69.38 52 SER A C 1
ATOM 384 O O . SER A 1 52 ? -17.375 10.391 -45.469 1 69.38 52 SER A O 1
ATOM 386 N N . TYR A 1 53 ? -15.383 9.969 -46.312 1 68.38 53 TYR A N 1
ATOM 387 C CA . TYR A 1 53 ? -15.633 10.828 -47.469 1 68.38 53 TYR A CA 1
ATOM 388 C C . TYR A 1 53 ? -16.797 10.305 -48.281 1 68.38 53 TYR A C 1
ATOM 390 O O . TYR A 1 53 ? -17.672 11.07 -48.688 1 68.38 53 TYR A O 1
ATOM 398 N N . PHE A 1 54 ? -16.797 8.992 -48.5 1 72.5 54 PHE A N 1
ATOM 399 C CA . PHE A 1 54 ? -17.859 8.414 -49.312 1 72.5 54 PHE A CA 1
ATOM 400 C C . PHE A 1 54 ? -19.141 8.266 -48.5 1 72.5 54 PHE A C 1
ATOM 402 O O . PHE A 1 54 ? -20.234 8.367 -49.031 1 72.5 54 PHE A O 1
ATOM 409 N N . ALA A 1 55 ? -18.891 8.148 -47.188 1 68.62 55 ALA A N 1
ATOM 410 C CA . ALA A 1 55 ? -20.062 7.887 -46.344 1 68.62 55 ALA A CA 1
ATOM 411 C C . ALA A 1 55 ? -20.703 9.188 -45.906 1 68.62 55 ALA A C 1
ATOM 413 O O . ALA A 1 55 ? -21.906 9.227 -45.594 1 68.62 55 ALA A O 1
ATOM 414 N N . THR A 1 56 ? -19.953 10.195 -45.938 1 64.12 56 THR A N 1
ATOM 415 C CA . THR A 1 56 ? -20.375 11.461 -45.344 1 64.12 56 THR A CA 1
ATOM 416 C C . THR A 1 56 ? -21.641 11.977 -46.031 1 64.12 56 THR A C 1
ATOM 418 O O . THR A 1 56 ? -22.609 12.359 -45.344 1 64.12 56 THR A O 1
ATOM 421 N N . PRO A 1 57 ? -21.594 11.969 -47.344 1 68.81 57 PRO A N 1
ATOM 422 C CA . PRO A 1 57 ? -22.812 12.5 -47.938 1 68.81 57 PRO A CA 1
ATOM 423 C C . PRO A 1 57 ? -24.047 11.656 -47.594 1 68.81 57 PRO A C 1
ATOM 425 O O . PRO A 1 57 ? -25.125 12.195 -47.406 1 68.81 57 PRO A O 1
ATOM 428 N N . TYR A 1 58 ? -23.859 10.469 -47.469 1 67.94 58 TYR A N 1
ATOM 429 C CA . TYR A 1 58 ? -24.984 9.57 -47.219 1 67.94 58 TYR A CA 1
ATOM 430 C C . TYR A 1 58 ? -25.359 9.609 -45.75 1 67.94 58 TYR A C 1
ATOM 432 O O . TYR A 1 58 ? -26.547 9.586 -45.406 1 67.94 58 TYR A O 1
ATOM 440 N N . LEU A 1 59 ? -24.406 9.734 -44.906 1 67.06 59 LEU A N 1
ATOM 441 C CA . LEU A 1 59 ? -24.656 9.812 -43.469 1 67.06 59 LEU A CA 1
ATOM 442 C C . LEU A 1 59 ? -25.281 11.148 -43.094 1 67.06 59 LEU A C 1
ATOM 444 O O . LEU A 1 59 ? -26.172 11.211 -42.25 1 67.06 59 LEU A O 1
ATOM 448 N N . PHE A 1 60 ? -24.797 12.094 -43.75 1 65.44 60 PHE A N 1
ATOM 449 C CA . PHE A 1 60 ? -25.406 13.406 -43.562 1 65.44 60 PHE A CA 1
ATOM 450 C C . PHE A 1 60 ? -26.859 13.398 -44 1 65.44 60 PHE A C 1
ATOM 452 O O . PHE A 1 60 ? -27.719 13.93 -43.281 1 65.44 60 PHE A O 1
ATOM 459 N N . GLN A 1 61 ? -27.047 12.805 -45.125 1 68.25 61 GLN A N 1
ATOM 460 C CA . GLN A 1 61 ? -28.406 12.719 -45.625 1 68.25 61 GLN A CA 1
ATOM 461 C C . GLN A 1 61 ? -29.281 11.859 -44.719 1 68.25 61 GLN A C 1
ATOM 463 O O . GLN A 1 61 ? -30.438 12.188 -44.469 1 68.25 61 GLN A O 1
ATOM 468 N N . ALA A 1 62 ? -28.719 10.875 -44.219 1 70.12 62 ALA A N 1
ATOM 469 C CA . ALA A 1 62 ? -29.453 9.977 -43.344 1 70.12 62 ALA A CA 1
ATOM 470 C C . ALA A 1 62 ? -29.734 10.633 -42 1 70.12 62 ALA A C 1
ATOM 472 O O . ALA A 1 62 ? -30.844 10.531 -41.438 1 70.12 62 ALA A O 1
ATOM 473 N N . THR A 1 63 ? -28.766 11.297 -41.5 1 71.44 63 THR A N 1
ATOM 474 C CA . THR A 1 63 ? -28.906 12 -40.25 1 71.44 63 THR A CA 1
ATOM 475 C C . THR A 1 63 ? -29.891 13.172 -40.375 1 71.44 63 THR A C 1
ATOM 477 O O . THR A 1 63 ? -30.703 13.406 -39.5 1 71.44 63 THR A O 1
ATOM 480 N N . GLU A 1 64 ? -29.703 13.766 -41.469 1 67.19 64 GLU A N 1
ATOM 481 C CA . GLU A 1 64 ? -30.641 14.844 -41.75 1 67.19 64 GLU A CA 1
ATOM 482 C C . GLU A 1 64 ? -32.062 14.32 -41.844 1 67.19 64 GLU A C 1
ATOM 484 O O . GLU A 1 64 ? -33 14.898 -41.281 1 67.19 64 GLU A O 1
ATOM 489 N N . SER A 1 65 ? -32.156 13.273 -42.562 1 69.19 65 SER A N 1
ATOM 490 C CA . SER A 1 65 ? -33.469 12.68 -42.75 1 69.19 65 SER A CA 1
ATOM 491 C C . SER A 1 65 ? -34.031 12.164 -41.406 1 69.19 65 SER A C 1
ATOM 493 O O . SER A 1 65 ? -35.219 12.328 -41.125 1 69.19 65 SER A O 1
ATOM 495 N N . PHE A 1 66 ? -33.156 11.703 -40.656 1 70.88 66 PHE A N 1
ATOM 496 C CA . PHE A 1 66 ? -33.469 11.195 -39.344 1 70.88 66 PHE A CA 1
ATOM 497 C C . PHE A 1 66 ? -33.906 12.336 -38.406 1 70.88 66 PHE A C 1
ATOM 499 O O . PHE A 1 66 ? -34.938 12.234 -37.75 1 70.88 66 PHE A O 1
ATOM 506 N N . LEU A 1 67 ? -33.188 13.383 -38.469 1 70.94 67 LEU A N 1
ATOM 507 C CA . LEU A 1 67 ? -33.5 14.539 -37.625 1 70.94 67 LEU A CA 1
ATOM 508 C C . LEU A 1 67 ? -34.75 15.242 -38.125 1 70.94 67 LEU A C 1
ATOM 510 O O . LEU A 1 67 ? -35.562 15.703 -37.312 1 70.94 67 LEU A O 1
ATOM 514 N N . GLU A 1 68 ? -34.875 15.242 -39.375 1 70.75 68 GLU A N 1
ATOM 515 C CA . GLU A 1 68 ? -36.094 15.844 -39.938 1 70.75 68 GLU A CA 1
ATOM 516 C C . GLU A 1 68 ? -37.344 15.07 -39.531 1 70.75 68 GLU A C 1
ATOM 518 O O . GLU A 1 68 ? -38.375 15.672 -39.219 1 70.75 68 GLU A O 1
ATOM 523 N N . ILE A 1 69 ? -37.156 13.844 -39.531 1 70.5 69 ILE A N 1
ATOM 524 C CA . ILE A 1 69 ? -38.281 13.008 -39.188 1 70.5 69 ILE A CA 1
ATOM 525 C C . ILE A 1 69 ? -38.594 13.148 -37.688 1 70.5 69 ILE A C 1
ATOM 527 O O . ILE A 1 69 ? -39.75 13.32 -37.281 1 70.5 69 ILE A O 1
ATOM 531 N N . TRP A 1 70 ? -37.562 13.273 -36.875 1 70.25 70 TRP A N 1
ATOM 532 C CA . TRP A 1 70 ? -37.75 13.398 -35.438 1 70.25 70 TRP A CA 1
ATOM 533 C C . TRP A 1 70 ? -38.219 14.812 -35.062 1 70.25 70 TRP A C 1
ATOM 535 O O . TRP A 1 70 ? -39.094 14.984 -34.188 1 70.25 70 TRP A O 1
ATOM 545 N N . VAL A 1 71 ? -37.75 15.758 -35.719 1 68.88 71 VAL A N 1
ATOM 546 C CA . VAL A 1 71 ? -38.188 17.125 -35.5 1 68.88 71 VAL A CA 1
ATOM 547 C C . VAL A 1 71 ? -39.625 17.281 -35.969 1 68.88 71 VAL A C 1
ATOM 549 O O . VAL A 1 71 ? -40.438 17.922 -35.281 1 68.88 71 VAL A O 1
ATOM 552 N N . SER A 1 72 ? -39.938 16.656 -37.062 1 66.56 72 SER A N 1
ATOM 553 C CA . SER A 1 72 ? -41.312 16.703 -37.562 1 66.56 72 SER A CA 1
ATOM 554 C C . SER A 1 72 ? -42.25 15.93 -36.625 1 66.56 72 SER A C 1
ATOM 556 O O . SER A 1 72 ? -43.406 16.344 -36.406 1 66.56 72 SER A O 1
ATOM 558 N N . LEU A 1 73 ? -41.75 14.953 -36.062 1 64.94 73 LEU A N 1
ATOM 559 C CA . LEU A 1 73 ? -42.562 14.141 -35.156 1 64.94 73 LEU A CA 1
ATOM 560 C C . LEU A 1 73 ? -42.75 14.828 -33.812 1 64.94 73 LEU A C 1
ATOM 562 O O . LEU A 1 73 ? -43.844 14.82 -33.25 1 64.94 73 LEU A O 1
ATOM 566 N N . LEU A 1 74 ? -41.688 15.445 -33.312 1 63.62 74 LEU A N 1
ATOM 567 C CA . LEU A 1 74 ? -41.75 16.031 -31.984 1 63.62 74 LEU A CA 1
ATOM 568 C C . LEU A 1 74 ? -42.312 17.453 -32.062 1 63.62 74 LEU A C 1
ATOM 570 O O . LEU A 1 74 ? -43.062 17.875 -31.172 1 63.62 74 LEU A O 1
ATOM 574 N N . PHE A 1 75 ? -42.031 18.125 -33.125 1 61.16 75 PHE A N 1
ATOM 575 C CA . PHE A 1 75 ? -42.375 19.547 -33.156 1 61.16 75 PHE A CA 1
ATOM 576 C C . PHE A 1 75 ? -43.594 19.781 -34.031 1 61.16 75 PHE A C 1
ATOM 578 O O . PHE A 1 75 ? -44.219 20.828 -33.969 1 61.16 75 PHE A O 1
ATOM 585 N N . SER A 1 76 ? -43.938 18.781 -34.875 1 58.56 76 SER A N 1
ATOM 586 C CA . SER A 1 76 ? -45.125 19.016 -35.688 1 58.56 76 SER A CA 1
ATOM 587 C C . SER A 1 76 ? -46.375 19.156 -34.812 1 58.56 76 SER A C 1
ATOM 589 O O . SER A 1 76 ? -47.219 20.016 -35.094 1 58.56 76 SER A O 1
ATOM 591 N N . PRO A 1 77 ? -46.469 18.344 -33.812 1 57.62 77 PRO A N 1
ATOM 592 C CA . PRO A 1 77 ? -47.688 18.562 -33.031 1 57.62 77 PRO A CA 1
ATOM 593 C C . PRO A 1 77 ? -47.656 19.875 -32.25 1 57.62 77 PRO A C 1
ATOM 595 O O . PRO A 1 77 ? -48.688 20.531 -32.094 1 57.62 77 PRO A O 1
ATOM 598 N N . LEU A 1 78 ? -46.562 20.328 -31.812 1 55.5 78 LEU A N 1
ATOM 599 C CA . LEU A 1 78 ? -46.469 21.578 -31.062 1 55.5 78 LEU A CA 1
ATOM 600 C C . LEU A 1 78 ? -46.75 22.781 -31.953 1 55.5 78 LEU A C 1
ATOM 602 O O . LEU A 1 78 ? -47.406 23.719 -31.547 1 55.5 78 LEU A O 1
ATOM 606 N N . ARG A 1 79 ? -46.25 22.75 -33.125 1 51.34 79 ARG A N 1
ATOM 607 C CA . ARG A 1 79 ? -46.562 23.828 -34.062 1 51.34 79 ARG A CA 1
ATOM 608 C C . ARG A 1 79 ? -48.062 23.875 -34.375 1 51.34 79 ARG A C 1
ATOM 610 O O . ARG A 1 79 ? -48.625 24.953 -34.531 1 51.34 79 ARG A O 1
ATOM 617 N N . ARG A 1 80 ? -48.656 22.781 -34.438 1 53 80 ARG A N 1
ATOM 618 C CA . ARG A 1 80 ? -50.094 22.766 -34.688 1 53 80 ARG A CA 1
ATOM 619 C C . ARG A 1 80 ? -50.844 23.312 -33.469 1 53 80 ARG A C 1
ATOM 621 O O . ARG A 1 80 ? -51.844 24 -33.625 1 53 80 ARG A O 1
ATOM 628 N N . TYR A 1 81 ? -50.375 22.938 -32.312 1 50.03 81 TYR A N 1
ATOM 629 C CA . TYR A 1 81 ? -51.062 23.375 -31.109 1 50.03 81 TYR A CA 1
ATOM 630 C C . TYR A 1 81 ? -50.875 24.875 -30.906 1 50.03 81 TYR A C 1
ATOM 632 O O . TYR A 1 81 ? -51.812 25.578 -30.531 1 50.03 81 TYR A O 1
ATOM 640 N N . LEU A 1 82 ? -49.75 25.5 -31.109 1 45.47 82 LEU A N 1
ATOM 641 C CA . LEU A 1 82 ? -49.531 26.922 -30.875 1 45.47 82 LEU A CA 1
ATOM 642 C C . LEU A 1 82 ? -50.188 27.75 -31.953 1 45.47 82 LEU A C 1
ATOM 644 O O . LEU A 1 82 ? -50.406 28.953 -31.781 1 45.47 82 LEU A O 1
ATOM 648 N N . ARG A 1 83 ? -50.219 27.203 -33.094 1 40.16 83 ARG A N 1
ATOM 649 C CA . ARG A 1 83 ? -50.875 27.969 -34.156 1 40.16 83 ARG A CA 1
ATOM 650 C C . ARG A 1 83 ? -52.375 28.016 -33.938 1 40.16 83 ARG A C 1
ATOM 652 O O . ARG A 1 83 ? -53.125 28.609 -34.719 1 40.16 83 ARG A O 1
ATOM 659 N N . ARG A 1 84 ? -52.844 27.172 -33 1 36.69 84 ARG A N 1
ATOM 660 C CA . ARG A 1 84 ? -54.312 27.156 -33 1 36.69 84 ARG A CA 1
ATOM 661 C C . ARG A 1 84 ? -54.875 28.469 -32.469 1 36.69 84 ARG A C 1
ATOM 663 O O . ARG A 1 84 ? -56.062 28.672 -32.438 1 36.69 84 ARG A O 1
ATOM 670 N N . ARG A 1 85 ? -54.031 29.094 -31.531 1 33.78 85 ARG A N 1
ATOM 671 C CA . ARG A 1 85 ? -54.938 29.938 -30.75 1 33.78 85 ARG A CA 1
ATOM 672 C C . ARG A 1 85 ? -55.469 31.094 -31.594 1 33.78 85 ARG A C 1
ATOM 674 O O . ARG A 1 85 ? -56.281 31.875 -31.109 1 33.78 85 ARG A O 1
ATOM 681 N N . LYS A 1 86 ? -54.562 31.578 -32.344 1 33.06 86 LYS A N 1
ATOM 682 C CA . LYS A 1 86 ? -54.969 32.938 -32.656 1 33.06 86 LYS A CA 1
ATOM 683 C C . LYS A 1 86 ? -56.188 32.969 -33.562 1 33.06 86 LYS A C 1
ATOM 685 O O . LYS A 1 86 ? -56.062 32.781 -34.781 1 33.06 86 LYS A O 1
ATOM 690 N N . THR A 1 87 ? -57.219 32.25 -33.125 1 27.05 87 THR A N 1
ATOM 691 C CA . THR A 1 87 ? -58.406 32.375 -33.969 1 27.05 87 THR A CA 1
ATOM 692 C C . THR A 1 87 ? -58.781 33.844 -34.188 1 27.05 87 THR A C 1
ATOM 694 O O . THR A 1 87 ? -59.062 34.562 -33.219 1 27.05 87 THR A O 1
ATOM 697 N N . PRO A 1 88 ? -58.062 34.594 -35.062 1 27.98 88 PRO A N 1
ATOM 698 C CA . PRO A 1 88 ? -58.438 35.969 -35.281 1 27.98 88 PRO A CA 1
ATOM 699 C C . PRO A 1 88 ? -59.938 36.188 -35.312 1 27.98 88 PRO A C 1
ATOM 701 O O . PRO A 1 88 ? -60.688 35.312 -35.719 1 27.98 88 PRO A O 1
ATOM 704 N N . LEU A 1 89 ? -60.469 36.875 -34.312 1 25.62 89 LEU A N 1
ATOM 705 C CA . LEU A 1 89 ? -61.844 37.344 -34.156 1 25.62 89 LEU A CA 1
ATOM 706 C C . LEU A 1 89 ? -62.375 37.906 -35.469 1 25.62 89 LEU A C 1
ATOM 708 O O . LEU A 1 89 ? -61.688 38.656 -36.188 1 25.62 89 LEU A O 1
ATOM 712 N N . ASP A 1 90 ? -63.281 37.219 -36.062 1 24.53 90 ASP A N 1
ATOM 713 C CA . ASP A 1 90 ? -64 37.375 -37.312 1 24.53 90 ASP A CA 1
ATOM 714 C C . ASP A 1 90 ? -64.625 38.781 -37.438 1 24.53 90 ASP A C 1
ATOM 716 O O . ASP A 1 90 ? -65.5 39.125 -36.656 1 24.53 90 ASP A O 1
ATOM 720 N N . PRO A 1 91 ? -63.812 39.906 -37.438 1 24.58 91 PRO A N 1
ATOM 721 C CA . PRO A 1 91 ? -64.5 41.188 -37.5 1 24.58 91 PRO A CA 1
ATOM 722 C C . PRO A 1 91 ? -65.688 41.156 -38.469 1 24.58 91 PRO A C 1
ATOM 724 O O . PRO A 1 91 ? -65.75 40.281 -39.375 1 24.58 91 PRO A O 1
ATOM 727 N N . GLU A 1 92 ? -66.75 42.031 -38.312 1 24.06 92 GLU A N 1
ATOM 728 C CA . GLU A 1 92 ? -68.062 42.375 -38.875 1 24.06 92 GLU A CA 1
ATOM 729 C C . GLU A 1 92 ? -68 42.531 -40.375 1 24.06 92 GLU A C 1
ATOM 731 O O . GLU A 1 92 ? -66.938 42.906 -40.938 1 24.06 92 GLU A O 1
ATOM 736 N N . THR A 1 93 ? -69 41.969 -41.156 1 23.23 93 THR A N 1
ATOM 737 C CA . THR A 1 93 ? -69.375 41.719 -42.531 1 23.23 93 THR A CA 1
ATOM 738 C C . THR A 1 93 ? -69.562 43 -43.312 1 23.23 93 THR A C 1
ATOM 740 O O . THR A 1 93 ? -70.688 43.625 -43.281 1 23.23 93 THR A O 1
ATOM 743 N N . TYR A 1 94 ? -68.875 44.188 -43.125 1 21.61 94 TYR A N 1
ATOM 744 C CA . TYR A 1 94 ? -69.438 45.375 -43.75 1 21.61 94 TYR A CA 1
ATOM 745 C C . TYR A 1 94 ? -69.625 45.125 -45.25 1 21.61 94 TYR A C 1
ATOM 747 O O . TYR A 1 94 ? -68.688 44.688 -45.938 1 21.61 94 TYR A O 1
ATOM 755 N N . GLN A 1 95 ? -70.938 45.062 -45.719 1 21.48 95 GLN A N 1
ATOM 756 C CA . GLN A 1 95 ? -71.625 44.812 -47 1 21.48 95 GLN A CA 1
ATOM 757 C C . G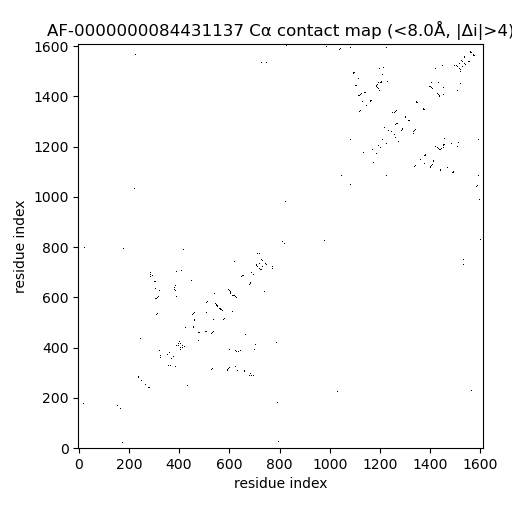LN A 1 95 ? -71.25 45.844 -48.031 1 21.48 95 GLN A C 1
ATOM 759 O O . GLN A 1 95 ? -71.75 47 -47.969 1 21.48 95 GLN A O 1
ATOM 764 N N . GLN A 1 96 ? -70 46.312 -48.25 1 19.41 96 GLN A N 1
ATOM 765 C CA . GLN A 1 96 ? -69.938 47.406 -49.219 1 19.41 96 GLN A CA 1
ATOM 766 C C . GLN A 1 96 ? -70.625 47 -50.531 1 19.41 96 GLN A C 1
ATOM 768 O O . GLN A 1 96 ? -70.438 45.875 -51 1 19.41 96 GLN A O 1
ATOM 773 N N . ILE A 1 97 ? -71.688 47.781 -51 1 20.98 97 ILE A N 1
ATOM 774 C CA . ILE A 1 97 ? -72.625 48.062 -52.031 1 20.98 97 ILE A CA 1
ATOM 775 C C . ILE A 1 97 ? -71.938 48.156 -53.406 1 20.98 97 ILE A C 1
ATOM 777 O O . ILE A 1 97 ? -70.875 48.75 -53.5 1 20.98 97 ILE A O 1
ATOM 781 N N . GLU A 1 98 ? -72.438 47.344 -54.406 1 20.77 98 GLU A N 1
ATOM 782 C CA . GLU A 1 98 ? -72.125 46.969 -55.781 1 20.77 98 GLU A CA 1
ATOM 783 C C . GLU A 1 98 ? -72.188 48.188 -56.688 1 20.77 98 GLU A C 1
ATOM 785 O O . GLU A 1 98 ? -73.25 48.688 -57.031 1 20.77 98 GLU A O 1
ATOM 790 N N . ILE A 1 99 ? -71.562 49.281 -56.375 1 19.75 99 ILE A N 1
ATOM 791 C CA . ILE A 1 99 ? -71.938 50.406 -57.219 1 19.75 99 ILE A CA 1
ATOM 792 C C . ILE A 1 99 ? -71.75 50.031 -58.688 1 19.75 99 ILE A C 1
ATOM 794 O O . ILE A 1 99 ? -70.688 49.5 -59.031 1 19.75 99 ILE A O 1
ATOM 798 N N . GLU A 1 100 ? -72.75 50.281 -59.594 1 18.69 100 GLU A N 1
ATOM 799 C CA . GLU A 1 100 ? -73.312 50.062 -60.938 1 18.69 100 GLU A CA 1
ATOM 800 C C . GLU A 1 100 ? -72.438 50.688 -62 1 18.69 100 GLU A C 1
ATOM 802 O O . GLU A 1 100 ? -72.5 50.281 -63.188 1 18.69 100 GLU A O 1
ATOM 807 N N . ASP A 1 101 ? -71.562 51.656 -61.781 1 18.25 101 ASP A N 1
ATOM 808 C CA . ASP A 1 101 ? -71.625 52.688 -62.812 1 18.25 101 ASP A CA 1
ATOM 809 C C . ASP A 1 101 ? -71.188 52.156 -64.188 1 18.25 101 ASP A C 1
ATOM 811 O O . ASP A 1 101 ? -70.5 51.156 -64.25 1 18.25 101 ASP A O 1
ATOM 815 N N . TYR A 1 102 ? -71 53.062 -65.188 1 19.88 102 TYR A N 1
ATOM 816 C CA . TYR A 1 102 ? -71.375 53.438 -66.562 1 19.88 102 TYR A CA 1
ATOM 817 C C . TYR A 1 102 ? -70.438 52.75 -67.562 1 19.88 102 TYR A C 1
ATOM 819 O O . TYR A 1 102 ? -69.312 52.469 -67.25 1 19.88 102 TYR A O 1
ATOM 827 N N . ASP A 1 103 ? -70.875 52.5 -68.812 1 17.81 103 ASP A N 1
ATOM 828 C CA . ASP A 1 103 ? -71 51.688 -70.062 1 17.81 103 ASP A CA 1
ATOM 829 C C . ASP A 1 103 ? -69.875 52 -71.062 1 17.81 103 ASP A C 1
ATOM 831 O O . ASP A 1 103 ? -69.75 51.281 -72 1 17.81 103 ASP A O 1
ATOM 835 N N . GLU A 1 104 ? -69.125 53.094 -71 1 18.39 104 GLU A N 1
ATOM 836 C CA . GLU A 1 104 ? -69 53.625 -72.375 1 18.39 104 GLU A CA 1
ATOM 837 C C . GLU A 1 104 ? -68.25 52.688 -73.312 1 18.39 104 GLU A C 1
ATOM 839 O O . GLU A 1 104 ? -67.438 51.875 -72.812 1 18.39 104 GLU A O 1
ATOM 844 N N . ASN A 1 105 ? -67.875 53 -74.562 1 18.56 105 ASN A N 1
ATOM 845 C CA . ASN A 1 105 ? -68.125 52.656 -75.938 1 18.56 105 ASN A CA 1
ATOM 846 C C . ASN A 1 105 ? -66.938 51.844 -76.5 1 18.56 105 ASN A C 1
ATOM 848 O O . ASN A 1 105 ? -67.125 50.656 -76.875 1 18.56 105 ASN A O 1
ATOM 852 N N . HIS A 1 106 ? -66.062 52.312 -77.438 1 18.83 106 HIS A N 1
ATOM 853 C CA . HIS A 1 106 ? -65.938 51.875 -78.812 1 18.83 106 HIS A CA 1
ATOM 854 C C . HIS A 1 106 ? -64.812 50.906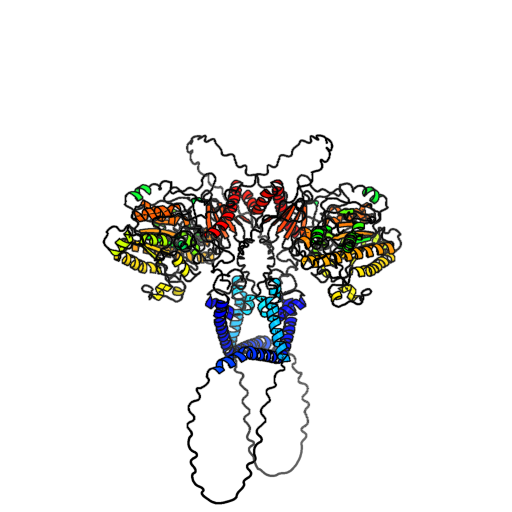 -79 1 18.83 106 HIS A C 1
ATOM 856 O O . HIS A 1 106 ? -65 49.812 -79.5 1 18.83 106 HIS A O 1
ATOM 862 N N . ASN A 1 107 ? -63.594 51.188 -79.625 1 18.44 107 ASN A N 1
ATOM 863 C CA . ASN A 1 107 ? -63.188 50.719 -81 1 18.44 107 ASN A CA 1
ATOM 864 C C . ASN A 1 107 ? -62.219 49.562 -80.875 1 18.44 107 ASN A C 1
ATOM 866 O O . ASN A 1 107 ? -61.688 49.281 -79.812 1 18.44 107 ASN A O 1
ATOM 870 N N . ASP A 1 108 ? -60.969 49.531 -81.562 1 19.84 108 ASP A N 1
ATOM 871 C CA . ASP A 1 108 ? -60.469 48.688 -82.625 1 19.84 108 ASP A CA 1
ATOM 872 C C . ASP A 1 108 ? -59.594 47.562 -82.062 1 19.84 108 ASP A C 1
ATOM 874 O O . ASP A 1 108 ? -59.125 47.656 -80.938 1 19.84 108 ASP A O 1
ATOM 878 N N . SER A 1 109 ? -58.656 46.75 -82.938 1 18.58 109 SER A N 1
ATOM 879 C CA . SER A 1 109 ? -58.469 45.375 -83.375 1 18.58 109 SER A CA 1
ATOM 880 C C . SER A 1 109 ? -57.25 44.75 -82.688 1 18.58 109 SER A C 1
ATOM 882 O O . SER A 1 109 ? -57.25 43.562 -82.375 1 18.58 109 SER A O 1
ATOM 884 N N . ASP A 1 110 ? -56.031 45.344 -82.562 1 21.75 110 ASP A N 1
ATOM 885 C CA . ASP A 1 110 ? -54.875 44.625 -83.062 1 21.75 110 ASP A CA 1
ATOM 886 C C . ASP A 1 110 ? -54.375 43.625 -82 1 21.75 110 ASP A C 1
ATOM 888 O O . ASP A 1 110 ? -54.188 44 -80.875 1 21.75 110 ASP A O 1
ATOM 892 N N . SER A 1 111 ? -54.438 42.219 -82.125 1 20.97 111 SER A N 1
ATOM 893 C CA . SER A 1 111 ? -54.469 41 -81.375 1 20.97 111 SER A CA 1
ATOM 894 C C . SER A 1 111 ? -53.062 40.562 -80.938 1 20.97 111 SER A C 1
ATOM 896 O O . SER A 1 111 ? -52.844 39.406 -80.688 1 20.97 111 SER A O 1
ATOM 898 N N . VAL A 1 112 ? -52.125 41.375 -80.688 1 22.14 112 VAL A N 1
ATOM 899 C CA . VAL A 1 112 ? -50.781 40.844 -80.688 1 22.14 112 VAL A CA 1
ATOM 900 C C . VAL A 1 112 ? -50.625 39.781 -79.625 1 22.14 112 VAL A C 1
ATOM 902 O O . VAL A 1 112 ? -50.969 40 -78.438 1 22.14 112 VAL A O 1
ATOM 905 N N . SER A 1 113 ? -50.344 38.438 -80 1 21.69 113 SER A N 1
ATOM 906 C CA . SER A 1 113 ? -50.344 37.094 -79.438 1 21.69 113 SER A CA 1
ATOM 907 C C . SER A 1 113 ? -49.25 36.938 -78.375 1 21.69 113 SER A C 1
ATOM 909 O O . SER A 1 113 ? -48.062 37.062 -78.625 1 21.69 113 SER A O 1
ATOM 911 N N . GLN A 1 114 ? -49.344 37.469 -77.188 1 20.38 114 GLN A N 1
ATOM 912 C CA . GLN A 1 114 ? -48.312 37.5 -76.188 1 20.38 114 GLN A CA 1
ATOM 913 C C . GLN A 1 114 ? -47.938 36.094 -75.75 1 20.38 114 GLN A C 1
ATOM 915 O O . GLN A 1 114 ? -48.781 35.312 -75.312 1 20.38 114 GLN A O 1
ATOM 920 N N . LEU A 1 115 ? -46.875 35.438 -76.25 1 24 115 LEU A N 1
ATOM 921 C CA . LEU A 1 115 ? -46.25 34.125 -76.125 1 24 115 LEU A CA 1
ATOM 922 C C . LEU A 1 115 ? -46.031 33.75 -74.688 1 24 115 LEU A C 1
ATOM 924 O O . LEU A 1 115 ? -45.344 34.5 -73.938 1 24 115 LEU A O 1
ATOM 928 N N . GLU A 1 116 ? -46.906 32.969 -73.938 1 23.98 116 GLU A N 1
ATOM 929 C CA . GLU A 1 116 ? -47.094 32.531 -72.562 1 23.98 116 GLU A CA 1
ATOM 930 C C . GLU A 1 116 ? -45.906 31.672 -72.062 1 23.98 116 GLU A C 1
ATOM 932 O O . GLU A 1 116 ? -45.625 30.625 -72.688 1 23.98 116 GLU A O 1
ATOM 937 N N . THR A 1 117 ? -44.812 32.156 -71.625 1 27.28 117 THR A N 1
ATOM 938 C CA . THR A 1 117 ? -43.656 31.391 -71.188 1 27.28 117 THR A CA 1
ATOM 939 C C . THR A 1 117 ? -44.031 30.375 -70.125 1 27.28 117 THR A C 1
ATOM 941 O O . THR A 1 117 ? -44.688 30.719 -69.125 1 27.28 117 THR A O 1
ATOM 944 N N . PRO A 1 118 ? -44 28.953 -70.375 1 26.66 118 PRO A N 1
ATOM 945 C CA . PRO A 1 118 ? -44.531 27.828 -69.625 1 26.66 118 PRO A CA 1
ATOM 946 C C . PRO A 1 118 ? -43.969 27.766 -68.188 1 26.66 118 PRO A C 1
ATOM 948 O O . PRO A 1 118 ? -42.781 27.984 -68 1 26.66 118 PRO A O 1
ATOM 951 N N . GLN A 1 119 ? -44.719 28.125 -67.062 1 27.62 119 GLN A N 1
ATOM 952 C CA . GLN A 1 119 ? -44.406 28.094 -65.625 1 27.62 119 GLN A CA 1
ATOM 953 C C . GLN A 1 119 ? -44.062 26.688 -65.188 1 27.62 119 GLN A C 1
ATOM 955 O O . GLN A 1 119 ? -44.812 25.734 -65.5 1 27.62 119 GLN A O 1
ATOM 960 N N . ASP A 1 120 ? -42.844 26.266 -64.812 1 33.47 120 ASP A N 1
ATOM 961 C CA . ASP A 1 120 ? -42.312 24.969 -64.438 1 33.47 120 ASP A CA 1
ATOM 962 C C . ASP A 1 120 ? -43.094 24.391 -63.25 1 33.47 120 ASP A C 1
ATOM 964 O O . ASP A 1 120 ? -43.5 25.125 -62.344 1 33.47 120 ASP A O 1
ATOM 968 N N . PRO A 1 121 ? -43.75 23.141 -63.344 1 33.62 121 PRO A N 1
ATOM 969 C CA . PRO A 1 121 ? -44.688 22.484 -62.406 1 33.62 121 PRO A CA 1
ATOM 970 C C . PRO A 1 121 ? -44.094 22.312 -61 1 33.62 121 PRO A C 1
ATOM 972 O O . PRO A 1 121 ? -42.875 22.234 -60.844 1 33.62 121 PRO A O 1
ATOM 975 N N . PRO A 1 122 ? -44.812 22.641 -59.844 1 33.06 122 PRO A N 1
ATOM 976 C CA . PRO A 1 122 ? -44.344 22.609 -58.438 1 33.06 122 PRO A CA 1
ATOM 977 C C . PRO A 1 122 ? -43.844 21.234 -58.031 1 33.06 122 PRO A C 1
ATOM 979 O O . PRO A 1 122 ? -44.375 20.219 -58.469 1 33.06 122 PRO A O 1
ATOM 982 N N . GLU A 1 123 ? -42.594 20.984 -57.656 1 34.09 123 GLU A N 1
ATOM 983 C CA . GLU A 1 123 ? -41.906 19.766 -57.219 1 34.09 123 GLU A CA 1
ATOM 984 C C . GLU A 1 123 ? -42.688 19.062 -56.125 1 34.09 123 GLU A C 1
ATOM 986 O O . GLU A 1 123 ? -43.031 19.672 -55.094 1 34.09 123 GLU A O 1
ATOM 991 N N . GLN A 1 124 ? -43.531 17.984 -56.406 1 32.44 124 GLN A N 1
ATOM 992 C CA . GLN A 1 124 ? -44.281 17.125 -55.5 1 32.44 124 GLN A CA 1
ATOM 993 C C . GLN A 1 124 ? -43.438 16.703 -54.312 1 32.44 124 GLN A C 1
ATOM 995 O O . GLN A 1 124 ? -42.375 16.109 -54.469 1 32.44 124 GLN A O 1
ATOM 1000 N N . LYS A 1 125 ? -43.625 17.281 -53.125 1 39.53 125 LYS A N 1
ATOM 1001 C CA . LYS A 1 125 ? -42.969 16.875 -51.875 1 39.53 125 LYS A CA 1
ATOM 1002 C C . LYS A 1 125 ? -43.125 15.383 -51.625 1 39.53 125 LYS A C 1
ATOM 1004 O O . LYS A 1 125 ? -44.25 14.875 -51.531 1 39.53 125 LYS A O 1
ATOM 1009 N N . LYS A 1 126 ? -42.219 14.461 -52.062 1 37.47 126 LYS A N 1
ATOM 1010 C CA . LYS A 1 126 ? -42.156 13.016 -51.844 1 37.47 126 LYS A CA 1
ATOM 1011 C C . LYS A 1 126 ? -42.531 12.664 -50.406 1 37.47 126 LYS A C 1
ATOM 1013 O O . LYS A 1 126 ? -41.875 13.078 -49.469 1 37.47 126 LYS A O 1
ATOM 1018 N N . LYS A 1 127 ? -43.781 12.273 -50.094 1 42.97 127 LYS A N 1
ATOM 1019 C CA . LYS A 1 127 ? -44.281 11.688 -48.844 1 42.97 127 LYS A CA 1
ATOM 1020 C C . LYS A 1 127 ? -43.375 10.562 -48.375 1 42.97 127 LYS A C 1
ATOM 1022 O O . LYS A 1 127 ? -43.188 9.578 -49.094 1 42.97 127 LYS A O 1
ATOM 1027 N N . ARG A 1 128 ? -42.438 10.859 -47.594 1 49.78 128 ARG A N 1
ATOM 1028 C CA . ARG A 1 128 ? -41.5 9.859 -47.062 1 49.78 128 ARG A CA 1
ATOM 1029 C C . ARG A 1 128 ? -42.281 8.688 -46.438 1 49.78 128 ARG A C 1
ATOM 1031 O O . ARG A 1 128 ? -43.344 8.875 -45.875 1 49.78 128 ARG A O 1
ATOM 1038 N N . SER A 1 129 ? -42.031 7.453 -47 1 56.97 129 SER A N 1
ATOM 1039 C CA . SER A 1 129 ? -42.719 6.195 -46.688 1 56.97 129 SER A CA 1
ATOM 1040 C C . SER A 1 129 ? -42.875 5.992 -45.188 1 56.97 129 SER A C 1
ATOM 1042 O O . SER A 1 129 ? -42 6.387 -44.406 1 56.97 129 SER A O 1
ATOM 1044 N N . LEU A 1 130 ? -44.156 5.953 -44.719 1 60.53 130 LEU A N 1
ATOM 1045 C CA . LEU A 1 130 ? -44.562 5.598 -43.344 1 60.53 130 LEU A CA 1
ATOM 1046 C C . LEU A 1 130 ? -43.625 4.512 -42.781 1 60.53 130 LEU A C 1
ATOM 1048 O O . LEU A 1 130 ? -43.281 4.539 -41.594 1 60.53 130 LEU A O 1
ATOM 1052 N N . LEU A 1 131 ? -43.219 3.746 -43.75 1 65.94 131 LEU A N 1
ATOM 1053 C CA . LEU A 1 131 ? -42.375 2.627 -43.312 1 65.94 131 LEU A CA 1
ATOM 1054 C C . LEU A 1 131 ? -41.031 3.115 -42.844 1 65.94 131 LEU A C 1
ATOM 1056 O O . LEU A 1 131 ? -40.5 2.635 -41.812 1 65.94 131 LEU A O 1
ATOM 1060 N N . LYS A 1 132 ? -40.5 4.07 -43.531 1 67.12 132 LYS A N 1
ATOM 1061 C CA . LYS A 1 132 ? -39.219 4.629 -43.156 1 67.12 132 LYS A CA 1
ATOM 1062 C C . LYS A 1 132 ? -39.312 5.371 -41.812 1 67.12 132 LYS A C 1
ATOM 1064 O O . LYS A 1 132 ? -38.406 5.285 -41 1 67.12 132 LYS A O 1
ATOM 1069 N N . ARG A 1 133 ? -40.406 5.945 -41.562 1 69.56 133 ARG A N 1
ATOM 1070 C CA . ARG A 1 133 ? -40.656 6.648 -40.312 1 69.56 133 ARG A CA 1
ATOM 1071 C C . ARG A 1 133 ? -40.781 5.672 -39.156 1 69.56 133 ARG A C 1
ATOM 1073 O O . ARG A 1 133 ? -40.219 5.906 -38.062 1 69.56 133 ARG A O 1
ATOM 1080 N N . VAL A 1 134 ? -41.469 4.605 -39.438 1 69.75 134 VAL A N 1
ATOM 1081 C CA . VAL A 1 134 ? -41.656 3.586 -38.406 1 69.75 134 VAL A CA 1
ATOM 1082 C C . VAL A 1 134 ? -40.344 2.918 -38.094 1 69.75 134 VAL A C 1
ATOM 1084 O O . VAL A 1 134 ? -40.031 2.67 -36.906 1 69.75 134 VAL A O 1
ATOM 1087 N N . ILE A 1 135 ? -39.531 2.766 -39 1 70.81 135 ILE A N 1
ATOM 1088 C CA . ILE A 1 135 ? -38.25 2.109 -38.781 1 70.81 135 ILE A CA 1
ATOM 1089 C C . ILE A 1 135 ? -37.312 3.033 -38 1 70.81 135 ILE A C 1
ATOM 1091 O O . ILE A 1 135 ? -36.625 2.598 -37.062 1 70.81 135 ILE A O 1
ATOM 1095 N N . VAL A 1 136 ? -37.312 4.301 -38.344 1 70.88 136 VAL A N 1
ATOM 1096 C CA . VAL A 1 136 ? -36.438 5.266 -37.656 1 70.88 136 VAL A CA 1
ATOM 1097 C C . VAL A 1 136 ? -36.906 5.465 -36.219 1 70.88 136 VAL A C 1
ATOM 1099 O O . VAL A 1 136 ? -36.094 5.512 -35.312 1 70.88 136 VAL A O 1
ATOM 1102 N N . ILE A 1 137 ? -38.188 5.453 -36.031 1 71.44 137 ILE A N 1
ATOM 1103 C CA . ILE A 1 137 ? -38.719 5.598 -34.688 1 71.44 137 ILE A CA 1
ATOM 1104 C C . ILE A 1 137 ? -38.469 4.328 -33.875 1 71.44 137 ILE A C 1
ATOM 1106 O O . ILE A 1 137 ? -38.094 4.395 -32.719 1 71.44 137 ILE A O 1
ATOM 1110 N N . ALA A 1 138 ? -38.625 3.23 -34.5 1 71.75 138 ALA A N 1
ATOM 1111 C CA . ALA A 1 138 ? -38.375 1.952 -33.844 1 71.75 138 ALA A CA 1
ATOM 1112 C C . ALA A 1 138 ? -36.906 1.803 -33.469 1 71.75 138 ALA A C 1
ATOM 1114 O O . ALA A 1 138 ? -36.594 1.361 -32.344 1 71.75 138 ALA A O 1
ATOM 1115 N N . CYS A 1 139 ? -36.031 2.172 -34.281 1 69.19 139 CYS A N 1
ATOM 1116 C CA . CYS A 1 139 ? -34.594 2.115 -34 1 69.19 139 CYS A CA 1
ATOM 1117 C C . CYS A 1 139 ? -34.219 3.092 -32.875 1 69.19 139 CYS A C 1
ATOM 1119 O O . CYS A 1 139 ? -33.438 2.764 -32 1 69.19 139 CYS A O 1
ATOM 1121 N N . GLY A 1 140 ? -34.844 4.242 -32.875 1 67.94 140 GLY A N 1
ATOM 1122 C CA . GLY A 1 140 ? -34.625 5.199 -31.812 1 67.94 140 GLY A CA 1
ATOM 1123 C C . GLY A 1 140 ? -35.125 4.688 -30.469 1 67.94 140 GLY A C 1
ATOM 1124 O O . GLY A 1 140 ? -34.406 4.832 -29.453 1 67.94 140 GLY A O 1
ATOM 1125 N N . LEU A 1 141 ? -36.25 4.082 -30.547 1 69.19 141 LEU A N 1
ATOM 1126 C CA . LEU A 1 141 ? -36.812 3.514 -29.328 1 69.19 141 LEU A CA 1
ATOM 1127 C C . LEU A 1 141 ? -35.969 2.348 -28.828 1 69.19 141 LEU A C 1
ATOM 1129 O O . LEU A 1 141 ? -35.781 2.18 -27.625 1 69.19 141 LEU A O 1
ATOM 1133 N N . ILE A 1 142 ? -35.438 1.572 -29.688 1 68.12 142 ILE A N 1
ATOM 1134 C CA . ILE A 1 142 ? -34.562 0.467 -29.328 1 68.12 142 ILE A CA 1
ATOM 1135 C C . ILE A 1 142 ? -33.281 1.012 -28.719 1 68.12 142 ILE A C 1
ATOM 1137 O O . ILE A 1 142 ? -32.781 0.491 -27.719 1 68.12 142 ILE A O 1
ATOM 1141 N N . ILE A 1 143 ? -32.781 2.061 -29.281 1 65.69 143 ILE A N 1
ATOM 1142 C CA . ILE A 1 143 ? -31.562 2.674 -28.734 1 65.69 143 ILE A CA 1
ATOM 1143 C C . ILE A 1 143 ? -31.844 3.205 -27.328 1 65.69 143 ILE A C 1
ATOM 1145 O O . ILE A 1 143 ? -31.047 3.014 -26.406 1 65.69 143 ILE A O 1
ATOM 1149 N N . VAL A 1 144 ? -33 3.785 -27.25 1 64.81 144 VAL A N 1
ATOM 1150 C CA . VAL A 1 144 ? -33.406 4.277 -25.938 1 64.81 144 VAL A CA 1
ATOM 1151 C C . VAL A 1 144 ? -33.625 3.102 -24.984 1 64.81 144 VAL A C 1
ATOM 1153 O O . VAL A 1 144 ? -33.156 3.131 -23.844 1 64.81 144 VAL A O 1
ATOM 1156 N N . LEU A 1 145 ? -34.344 2.08 -25.453 1 63.19 145 LEU A N 1
ATOM 1157 C CA . LEU A 1 145 ? -34.562 0.889 -24.641 1 63.19 145 LEU A CA 1
ATOM 1158 C C . LEU A 1 145 ? -33.219 0.222 -24.297 1 63.19 145 LEU A C 1
ATOM 1160 O O . LEU A 1 145 ? -33.031 -0.189 -23.156 1 63.19 145 LEU A O 1
ATOM 1164 N N . LEU A 1 146 ? -32.375 0.096 -25.203 1 62.53 146 LEU A N 1
ATOM 1165 C CA . LEU A 1 146 ? -31.094 -0.519 -24.953 1 62.53 146 LEU A CA 1
ATOM 1166 C C . LEU A 1 146 ? -30.25 0.344 -24.031 1 62.53 146 LEU A C 1
ATOM 1168 O O . LEU A 1 146 ? -29.469 -0.177 -23.219 1 62.53 146 LEU A O 1
ATOM 1172 N N . SER A 1 147 ? -30.469 1.605 -24.156 1 60 147 SER A N 1
ATOM 1173 C CA . SER A 1 147 ? -29.781 2.504 -23.234 1 60 147 SER A CA 1
ATOM 1174 C C . SER A 1 147 ? -30.297 2.314 -21.797 1 60 147 SER A C 1
ATOM 1176 O O . SER A 1 147 ? -29.547 2.471 -20.844 1 60 147 SER A O 1
ATOM 1178 N N . PHE A 1 148 ? -31.562 2.023 -21.766 1 59.47 148 PHE A N 1
ATOM 1179 C CA . PHE A 1 148 ? -32.188 1.805 -20.469 1 59.47 148 PHE A CA 1
ATOM 1180 C C . PHE A 1 148 ? -31.781 0.446 -19.891 1 59.47 148 PHE A C 1
ATOM 1182 O O . PHE A 1 148 ? -31.656 0.284 -18.688 1 59.47 148 PHE A O 1
ATOM 1189 N N . VAL A 1 149 ? -31.688 -0.561 -20.75 1 54.75 149 VAL A N 1
ATOM 1190 C CA . VAL A 1 149 ? -31.375 -1.91 -20.297 1 54.75 149 VAL A CA 1
ATOM 1191 C C . VAL A 1 149 ? -29.859 -2.117 -20.297 1 54.75 149 VAL A C 1
ATOM 1193 O O . VAL A 1 149 ? -29.375 -3.186 -19.922 1 54.75 149 VAL A O 1
ATOM 1196 N N . ARG A 1 150 ? -29.188 -1.227 -20.719 1 48.84 150 ARG A N 1
ATOM 1197 C CA . ARG A 1 150 ? -27.734 -1.324 -20.781 1 48.84 150 ARG A CA 1
ATOM 1198 C C . ARG A 1 150 ? -27.141 -1.599 -19.406 1 48.84 150 ARG A C 1
ATOM 1200 O O . ARG A 1 150 ? -27.484 -0.926 -18.438 1 48.84 150 ARG A O 1
ATOM 1207 N N . PRO A 1 151 ? -26.703 -2.887 -19.297 1 45.38 151 PRO A N 1
ATOM 1208 C CA . PRO A 1 151 ? -26.109 -3.176 -17.984 1 45.38 151 PRO A CA 1
ATOM 1209 C C . PRO A 1 151 ? -25.125 -2.104 -17.531 1 45.38 151 PRO A C 1
ATOM 1211 O O . PRO A 1 151 ? -24.422 -1.511 -18.359 1 45.38 151 PRO A O 1
ATOM 1214 N N . HIS A 1 152 ? -25.406 -1.417 -16.438 1 42.31 152 HIS A N 1
ATOM 1215 C CA . HIS A 1 152 ? -24.609 -0.368 -15.812 1 42.31 152 HIS A CA 1
ATOM 1216 C C . HIS A 1 152 ? -23.266 -0.908 -15.344 1 42.31 152 HIS A C 1
ATOM 1218 O O . HIS A 1 152 ? -22.562 -0.244 -14.586 1 42.31 152 HIS A O 1
ATOM 1224 N N . ASN A 1 153 ? -22.953 -2.143 -15.805 1 36.28 153 ASN A N 1
ATOM 1225 C CA . ASN A 1 153 ? -21.656 -2.625 -15.359 1 36.28 153 ASN A CA 1
ATOM 1226 C C . ASN A 1 153 ? -20.516 -1.844 -16 1 36.28 153 ASN A C 1
ATOM 1228 O O . ASN A 1 153 ? -20.656 -1.327 -17.109 1 36.28 153 ASN A O 1
ATOM 1232 N N . THR A 1 154 ? -19.516 -1.513 -15.242 1 39.5 154 THR A N 1
ATOM 1233 C CA . THR A 1 154 ? -18.375 -0.67 -15.594 1 39.5 154 THR A CA 1
ATOM 1234 C C . THR A 1 154 ? -17.766 -1.116 -16.922 1 39.5 154 THR A C 1
ATOM 1236 O O . THR A 1 154 ? -17.344 -0.285 -17.719 1 39.5 154 THR A O 1
ATOM 1239 N N . ASP A 1 155 ? -17.844 -2.426 -17.078 1 37.56 155 ASP A N 1
ATOM 1240 C CA . ASP A 1 155 ? -17.188 -2.951 -18.266 1 37.56 155 ASP A CA 1
ATOM 1241 C C . ASP A 1 155 ? -17.984 -2.598 -19.531 1 37.56 155 ASP A C 1
ATOM 1243 O O . ASP A 1 155 ? -17.391 -2.246 -20.547 1 37.56 155 ASP A O 1
ATOM 1247 N N . TYR A 1 156 ? -19.219 -2.805 -19.469 1 40.94 156 TYR A N 1
ATOM 1248 C CA . TYR A 1 156 ? -20.047 -2.543 -20.641 1 40.94 156 TYR A CA 1
ATOM 1249 C C . TYR A 1 156 ? -20.094 -1.052 -20.953 1 40.94 156 TYR A C 1
ATOM 1251 O O . TYR A 1 156 ? -20.125 -0.657 -22.125 1 40.94 156 TYR A O 1
ATOM 1259 N N . SER A 1 157 ? -20.109 -0.279 -19.953 1 41.12 157 SER A N 1
ATOM 1260 C CA . SER A 1 157 ? -20.094 1.158 -20.203 1 41.12 157 SER A CA 1
ATOM 1261 C C . SER A 1 157 ? -18.812 1.582 -20.922 1 41.12 157 SER A C 1
ATOM 1263 O O . SER A 1 157 ? -18.828 2.482 -21.766 1 41.12 157 SER A O 1
ATOM 1265 N N . TYR A 1 158 ? -17.797 0.79 -20.609 1 41.44 158 TYR A N 1
ATOM 1266 C CA . TYR A 1 158 ? -16.531 1.059 -21.297 1 41.44 158 TYR A CA 1
ATOM 1267 C C . TYR A 1 158 ? -16.641 0.737 -22.781 1 41.44 158 TYR A C 1
ATOM 1269 O O . TYR A 1 158 ? -16.141 1.486 -23.609 1 41.44 158 TYR A O 1
ATOM 1277 N N . LEU A 1 159 ? -17.234 -0.389 -23.047 1 39.03 159 LEU A N 1
ATOM 1278 C CA . LEU A 1 159 ? -17.312 -0.812 -24.453 1 39.03 159 LEU A CA 1
ATOM 1279 C C . LEU A 1 159 ? -18.297 0.058 -25.219 1 39.03 159 LEU A C 1
ATOM 1281 O O . LEU A 1 159 ? -18.125 0.256 -26.422 1 39.03 159 LEU A O 1
ATOM 1285 N N . SER A 1 160 ? -19.375 0.343 -24.672 1 40.56 160 SER A N 1
ATOM 1286 C CA . SER A 1 160 ? -20.422 1.029 -25.391 1 40.56 160 SER A CA 1
ATOM 1287 C C . SER A 1 160 ? -20.141 2.52 -25.531 1 40.56 160 SER A C 1
ATOM 1289 O O . SER A 1 160 ? -20.906 3.26 -26.141 1 40.56 160 SER A O 1
ATOM 1291 N N . GLU A 1 161 ? -19.172 2.99 -24.719 1 39.34 161 GLU A N 1
ATOM 1292 C CA . GLU A 1 161 ? -18.906 4.418 -24.875 1 39.34 161 GLU A CA 1
ATOM 1293 C C . GLU A 1 161 ? -18.297 4.715 -26.234 1 39.34 161 GLU A C 1
ATOM 1295 O O . GLU A 1 161 ? -17.516 3.912 -26.766 1 39.34 161 GLU A O 1
ATOM 1300 N N . SER A 1 162 ? -19.078 5.387 -27.062 1 40.41 162 SER A N 1
ATOM 1301 C CA . SER A 1 162 ? -18.594 5.824 -28.375 1 40.41 162 SER A CA 1
ATOM 1302 C C . SER A 1 162 ? -17.125 6.176 -28.328 1 40.41 162 SER A C 1
ATOM 1304 O O . SER A 1 162 ? -16.625 6.664 -27.297 1 40.41 162 SER A O 1
ATOM 1306 N N . LEU A 1 163 ? -16.312 5.637 -29.234 1 40.53 163 LEU A N 1
ATOM 1307 C CA . LEU A 1 163 ? -14.875 5.742 -29.422 1 40.53 163 LEU A CA 1
ATOM 1308 C C . LEU A 1 163 ? -14.375 7.117 -29 1 40.53 163 LEU A C 1
ATOM 1310 O O . LEU A 1 163 ? -13.312 7.23 -28.375 1 40.53 163 LEU A O 1
ATOM 1314 N N . PRO A 1 164 ? -15.094 8.141 -29.391 1 38.94 164 PRO A N 1
ATOM 1315 C CA . PRO A 1 164 ? -14.578 9.453 -29.016 1 38.94 164 PRO A CA 1
ATOM 1316 C C . PRO A 1 164 ? -14.617 9.688 -27.5 1 38.94 164 PRO A C 1
ATOM 1318 O O . PRO A 1 164 ? -13.891 10.539 -26.984 1 38.94 164 PRO A O 1
ATOM 1321 N N . LEU A 1 165 ? -15.5 8.945 -26.828 1 39.25 165 LEU A N 1
ATOM 1322 C CA . LEU A 1 165 ? -15.648 9.141 -25.391 1 39.25 165 LEU A CA 1
ATOM 1323 C C . LEU A 1 165 ? -14.836 8.102 -24.625 1 39.25 165 LEU A C 1
ATOM 1325 O O . LEU A 1 165 ? -14.695 8.203 -23.406 1 39.25 165 LEU A O 1
ATOM 1329 N N . ALA A 1 166 ? -14.305 7.109 -25.312 1 38.66 166 ALA A N 1
ATOM 1330 C CA . ALA A 1 166 ? -13.578 5.988 -24.719 1 38.66 166 ALA A CA 1
ATOM 1331 C C . ALA A 1 166 ? -12.375 6.477 -23.922 1 38.66 166 ALA A C 1
ATOM 1333 O O . ALA A 1 166 ? -12.102 5.965 -22.844 1 38.66 166 ALA A O 1
ATOM 1334 N N . PRO A 1 167 ? -11.578 7.328 -24.562 1 36.78 167 PRO A N 1
ATOM 1335 C CA . PRO A 1 167 ? -10.445 7.781 -23.75 1 36.78 167 PRO A CA 1
ATOM 1336 C C . PRO A 1 167 ? -10.875 8.406 -22.422 1 36.78 167 PRO A C 1
ATOM 1338 O O . PRO A 1 167 ? -10.055 8.609 -21.531 1 36.78 167 PRO A O 1
ATOM 1341 N N . PHE A 1 168 ? -12.172 8.789 -22.359 1 35.38 168 PHE A N 1
ATOM 1342 C CA . PHE A 1 168 ? -12.703 9.484 -21.188 1 35.38 168 PHE A CA 1
ATOM 1343 C C . PHE A 1 168 ? -13.367 8.5 -20.234 1 35.38 168 PHE A C 1
ATOM 1345 O O . PHE A 1 168 ? -13.914 8.898 -19.203 1 35.38 168 PHE A O 1
ATOM 1352 N N . SER A 1 169 ? -13.664 7.312 -20.641 1 33.22 169 SER A N 1
ATOM 1353 C CA . SER A 1 169 ? -14.273 6.34 -19.75 1 33.22 169 SER A CA 1
ATOM 1354 C C . SER A 1 169 ? -13.219 5.699 -18.844 1 33.22 169 SER A C 1
ATOM 1356 O O . SER A 1 169 ? -12.195 5.215 -19.328 1 33.22 169 SER A O 1
ATOM 1358 N N . ASN A 1 170 ? -12.992 6.348 -17.656 1 30.3 170 ASN A N 1
ATOM 1359 C CA . ASN A 1 170 ? -12.023 6.035 -16.609 1 30.3 170 ASN A CA 1
ATOM 1360 C C . ASN A 1 170 ? -12.109 4.574 -16.188 1 30.3 170 ASN A C 1
ATOM 1362 O O . ASN A 1 170 ? -12.578 4.27 -15.094 1 30.3 170 ASN A O 1
ATOM 1366 N N . LEU A 1 171 ? -12.516 3.715 -17.078 1 28.75 171 LEU A N 1
ATOM 1367 C CA . LEU A 1 171 ? -12.391 2.387 -16.484 1 28.75 171 LEU A CA 1
ATOM 1368 C C . LEU A 1 171 ? -10.938 2.09 -16.125 1 28.75 171 LEU A C 1
ATOM 1370 O O . LEU A 1 171 ? -10.055 2.146 -16.984 1 28.75 171 LEU A O 1
ATOM 1374 N N . GLU A 1 172 ? -10.578 2.5 -14.93 1 27.56 172 GLU A N 1
ATOM 1375 C CA . GLU A 1 172 ? -9.273 2.447 -14.273 1 27.56 172 GLU A CA 1
ATOM 1376 C C . GLU A 1 172 ? -8.641 1.063 -14.414 1 27.56 172 GLU A C 1
ATOM 1378 O O . GLU A 1 172 ? -9.188 0.077 -13.906 1 27.56 172 GLU A O 1
ATOM 1383 N N . TYR A 1 173 ? -8.344 0.704 -15.602 1 24.48 173 TYR A N 1
ATOM 1384 C CA . TYR A 1 173 ? -7.438 -0.435 -15.5 1 24.48 173 TYR A CA 1
ATOM 1385 C C . TYR A 1 173 ? -6.125 -0.032 -14.836 1 24.48 173 TYR A C 1
ATOM 1387 O O . TYR A 1 173 ? -5.461 0.904 -15.281 1 24.48 173 TYR A O 1
ATOM 1395 N N . SER A 1 174 ? -6.047 -0.01 -13.531 1 23.34 174 SER A N 1
ATOM 1396 C CA . SER A 1 174 ? -4.816 0.393 -12.852 1 23.34 174 SER A CA 1
ATOM 1397 C C . SER A 1 174 ? -3.689 -0.6 -13.117 1 23.34 174 SER A C 1
ATOM 1399 O O . SER A 1 174 ? -3.76 -1.753 -12.688 1 23.34 174 SER A O 1
ATOM 1401 N N . PRO A 1 175 ? -3.086 -0.432 -14.195 1 21.75 175 PRO A N 1
ATOM 1402 C CA . PRO A 1 175 ? -1.971 -1.362 -14.383 1 21.75 175 PRO A CA 1
ATOM 1403 C C . PRO A 1 175 ? -0.948 -1.291 -13.25 1 21.75 175 PRO A C 1
ATOM 1405 O O . PRO A 1 175 ? -0.823 -0.256 -12.586 1 21.75 175 PRO A O 1
ATOM 1408 N N . ALA A 1 176 ? -0.444 -2.373 -12.773 1 20.88 176 ALA A N 1
ATOM 1409 C CA . ALA A 1 176 ? 0.553 -2.635 -11.742 1 20.88 176 ALA A CA 1
ATOM 1410 C C . ALA A 1 176 ? 1.858 -1.904 -12.039 1 20.88 176 ALA A C 1
ATOM 1412 O O . ALA A 1 176 ? 2.4 -2.016 -13.141 1 20.88 176 ALA A O 1
ATOM 1413 N N . HIS A 1 177 ? 2.031 -0.708 -11.523 1 21.45 177 HIS A N 1
ATOM 1414 C CA . HIS A 1 177 ? 3.23 0.118 -11.625 1 21.45 177 HIS A CA 1
ATOM 1415 C C . HIS A 1 177 ? 4.492 -0.719 -11.453 1 21.45 177 HIS A C 1
ATOM 1417 O O . HIS A 1 177 ? 4.602 -1.494 -10.5 1 21.45 177 HIS A O 1
ATOM 1423 N N . GLU A 1 178 ? 5.16 -1.021 -12.477 1 20.31 178 GLU A N 1
ATOM 1424 C CA . GLU A 1 178 ? 6.438 -1.727 -12.57 1 20.31 178 GLU A CA 1
ATOM 1425 C C . GLU A 1 178 ? 7.484 -1.102 -11.656 1 20.31 178 GLU A C 1
ATOM 1427 O O . GLU A 1 178 ? 7.605 0.124 -11.586 1 20.31 178 GLU A O 1
ATOM 1432 N N . ARG A 1 179 ? 7.859 -1.785 -10.625 1 20.44 179 ARG A N 1
ATOM 1433 C CA . ARG A 1 179 ? 8.914 -1.425 -9.68 1 20.44 179 ARG A CA 1
ATOM 1434 C C . ARG A 1 179 ? 10.203 -1.08 -10.414 1 20.44 179 ARG A C 1
ATOM 1436 O O . ARG A 1 179 ? 10.727 -1.893 -11.18 1 20.44 179 ARG A O 1
ATOM 1443 N N . PRO A 1 180 ? 10.5 0.178 -10.797 1 20.5 180 PRO A N 1
ATOM 1444 C CA . PRO A 1 180 ? 11.781 0.495 -11.438 1 20.5 180 PRO A CA 1
ATOM 1445 C C . PRO A 1 180 ? 12.977 -0.074 -10.68 1 20.5 180 PRO A C 1
ATOM 1447 O O . PRO A 1 180 ? 13 -0.051 -9.445 1 20.5 180 PRO A O 1
ATOM 1450 N N . GLY A 1 181 ? 13.641 -1.053 -11.203 1 18.08 181 GLY A N 1
ATOM 1451 C CA . GLY A 1 181 ? 14.82 -1.734 -10.688 1 18.08 181 GLY A CA 1
ATOM 1452 C C . GLY A 1 181 ? 15.969 -0.793 -10.391 1 18.08 181 GLY A C 1
ATOM 1453 O O . GLY A 1 181 ? 16.156 0.213 -11.078 1 18.08 181 GLY A O 1
ATOM 1454 N N . SER A 1 182 ? 16.328 -0.575 -9.141 1 18.41 182 SER A N 1
ATOM 1455 C CA . SER A 1 182 ? 17.422 0.179 -8.531 1 18.41 182 SER A CA 1
ATOM 1456 C C . SER A 1 182 ? 18.734 -0.086 -9.25 1 18.41 182 SER A C 1
ATOM 1458 O O . SER A 1 182 ? 19.172 -1.235 -9.367 1 18.41 182 SER A O 1
ATOM 1460 N N . ALA A 1 183 ? 18.984 0.65 -10.336 1 18.55 183 ALA A N 1
ATOM 1461 C CA . ALA A 1 183 ? 20.312 0.613 -10.961 1 18.55 183 ALA A CA 1
ATOM 1462 C C . ALA A 1 183 ? 21.406 0.709 -9.914 1 18.55 183 ALA A C 1
ATOM 1464 O O . ALA A 1 183 ? 21.328 1.508 -8.977 1 18.55 183 ALA A O 1
ATOM 1465 N N . ALA A 1 184 ? 22.281 -0.27 -9.82 1 19.28 184 ALA A N 1
ATOM 1466 C CA . ALA A 1 184 ? 23.453 -0.467 -8.984 1 19.28 184 ALA A CA 1
ATOM 1467 C C . ALA A 1 184 ? 24.453 0.683 -9.156 1 19.28 184 ALA A C 1
ATOM 1469 O O . ALA A 1 184 ? 24.859 1.005 -10.273 1 19.28 184 ALA A O 1
ATOM 1470 N N . PRO A 1 185 ? 24.453 1.811 -8.352 1 18.52 185 PRO A N 1
ATOM 1471 C CA . PRO A 1 185 ? 25.391 2.918 -8.5 1 18.52 185 PRO A CA 1
ATOM 1472 C C . PRO A 1 185 ? 26.828 2.443 -8.734 1 18.52 185 PRO A C 1
ATOM 1474 O O . PRO A 1 185 ? 27.188 1.33 -8.344 1 18.52 185 PRO A O 1
ATOM 1477 N N . GLU A 1 186 ? 27.484 2.969 -9.75 1 18.28 186 GLU A N 1
ATOM 1478 C CA . GLU A 1 186 ? 28.875 2.82 -10.188 1 18.28 186 GLU A CA 1
ATOM 1479 C C . GLU A 1 186 ? 29.844 2.922 -9.016 1 18.28 186 GLU A C 1
ATOM 1481 O O . GLU A 1 186 ? 29.562 3.631 -8.039 1 18.28 186 GLU A O 1
ATOM 1486 N N . THR A 1 187 ? 30.859 2.033 -8.945 1 19.06 187 THR A N 1
ATOM 1487 C CA . THR A 1 187 ? 31.969 1.724 -8.047 1 19.06 187 THR A CA 1
ATOM 1488 C C . THR A 1 187 ? 32.875 2.928 -7.891 1 19.06 187 THR A C 1
ATOM 1490 O O . THR A 1 187 ? 33.531 3.35 -8.852 1 19.06 187 THR A O 1
ATOM 1493 N N . ALA A 1 188 ? 32.5 4.023 -7.184 1 19.94 188 ALA A N 1
ATOM 1494 C CA . ALA A 1 188 ? 33.438 5.125 -6.992 1 19.94 188 ALA A CA 1
ATOM 1495 C C . ALA A 1 188 ? 34.812 4.613 -6.598 1 19.94 188 ALA A C 1
ATOM 1497 O O . ALA A 1 188 ? 34.938 3.656 -5.828 1 19.94 188 ALA A O 1
ATOM 1498 N N . PRO A 1 189 ? 35.844 5.051 -7.242 1 19.22 189 PRO A N 1
ATOM 1499 C CA . PRO A 1 189 ? 37.25 4.625 -7.059 1 19.22 189 PRO A CA 1
ATOM 1500 C C . PRO A 1 189 ? 37.719 4.777 -5.617 1 19.22 189 PRO A C 1
ATOM 1502 O O . PRO A 1 189 ? 37.156 5.562 -4.852 1 19.22 189 PRO A O 1
ATOM 1505 N N . GLN A 1 190 ? 38.625 3.971 -5.141 1 19.94 190 GLN A N 1
ATOM 1506 C CA . GLN A 1 190 ? 39.312 3.65 -3.896 1 19.94 190 GLN A CA 1
ATOM 1507 C C . GLN A 1 190 ? 40.094 4.855 -3.369 1 19.94 190 GLN A C 1
ATOM 1509 O O . GLN A 1 190 ? 41.156 5.219 -3.914 1 19.94 190 GLN A O 1
ATOM 1514 N N . THR A 1 191 ? 39.438 6.113 -3.316 1 20.89 191 THR A N 1
ATOM 1515 C CA . THR A 1 191 ? 40.406 7.133 -2.961 1 20.89 191 THR A CA 1
ATOM 1516 C C . THR A 1 191 ? 41.156 6.754 -1.68 1 20.89 191 THR A C 1
ATOM 1518 O O . THR A 1 191 ? 40.531 6.277 -0.722 1 20.89 191 THR A O 1
ATOM 1521 N N . PRO A 1 192 ? 42.469 6.945 -1.606 1 21.08 192 PRO A N 1
ATOM 1522 C CA . PRO A 1 192 ? 43.469 6.422 -0.678 1 21.08 192 PRO A CA 1
ATOM 1523 C C . PRO A 1 192 ? 43.219 6.836 0.769 1 21.08 192 PRO A C 1
ATOM 1525 O O . PRO A 1 192 ? 42.5 7.809 1.017 1 21.08 192 PRO A O 1
ATOM 1528 N N . PRO A 1 193 ? 43.656 6.098 1.727 1 22.95 193 PRO A N 1
ATOM 1529 C CA . PRO A 1 193 ? 43.438 5.988 3.17 1 22.95 193 PRO A CA 1
ATOM 1530 C C . PRO A 1 193 ? 43.812 7.258 3.924 1 22.95 193 PRO A C 1
ATOM 1532 O O . PRO A 1 193 ? 44.969 7.676 3.883 1 22.95 193 PRO A O 1
ATOM 1535 N N . PRO A 1 194 ? 42.938 8.391 3.824 1 22.02 194 PRO A N 1
ATOM 1536 C CA . PRO A 1 194 ? 43.562 9.625 4.316 1 22.02 194 PRO A CA 1
ATOM 1537 C C . PRO A 1 194 ? 44.156 9.461 5.711 1 22.02 194 PRO A C 1
ATOM 1539 O O . PRO A 1 194 ? 43.719 8.609 6.484 1 22.02 194 PRO A O 1
ATOM 1542 N N . PRO A 1 195 ? 45.25 10.141 6.02 1 22.5 195 PRO A N 1
ATOM 1543 C CA . PRO A 1 195 ? 46.219 9.906 7.098 1 22.5 195 PRO A CA 1
ATOM 1544 C C . PRO A 1 195 ? 45.594 10.055 8.484 1 22.5 195 PRO A C 1
ATOM 1546 O O . PRO A 1 195 ? 44.531 10.672 8.625 1 22.5 195 PRO A O 1
ATOM 1549 N N . PRO A 1 196 ? 46.188 9.57 9.484 1 23.09 196 PRO A N 1
ATOM 1550 C CA . PRO A 1 196 ? 45.844 9.188 10.859 1 23.09 196 PRO A CA 1
ATOM 1551 C C . PRO A 1 196 ? 45.469 10.375 11.734 1 23.09 196 PRO A C 1
ATOM 1553 O O . PRO A 1 196 ? 46.25 11.328 11.859 1 23.09 196 PRO A O 1
ATOM 1556 N N . PRO A 1 197 ? 44.156 10.836 11.656 1 22.08 197 PRO A N 1
ATOM 1557 C CA . PRO A 1 197 ? 43.906 12.148 12.266 1 22.08 197 PRO A CA 1
ATOM 1558 C C . PRO A 1 197 ? 44.406 12.234 13.703 1 22.08 197 PRO A C 1
ATOM 1560 O O . PRO A 1 197 ? 44.438 11.234 14.414 1 22.08 197 PRO A O 1
ATOM 1563 N N . PRO A 1 198 ? 45.094 13.266 14.031 1 22.59 198 PRO A N 1
ATOM 1564 C CA . PRO A 1 198 ? 45.938 13.422 15.219 1 22.59 198 PRO A CA 1
ATOM 1565 C C . PRO A 1 198 ? 45.156 13.281 16.531 1 22.59 198 PRO A C 1
ATOM 1567 O O . PRO A 1 198 ? 43.938 13.438 16.547 1 22.59 198 PRO A O 1
ATOM 1570 N N . PRO A 1 199 ? 45.781 13 17.609 1 22.16 199 PRO A N 1
ATOM 1571 C CA . PRO A 1 199 ? 45.5 12.43 18.922 1 22.16 199 PRO A CA 1
ATOM 1572 C C . PRO A 1 199 ? 44.562 13.328 19.75 1 22.16 199 PRO A C 1
ATOM 1574 O O . PRO A 1 199 ? 44.719 14.547 19.734 1 22.16 199 PRO A O 1
ATOM 1577 N N . PRO A 1 200 ? 43.281 12.93 19.906 1 21.72 200 PRO A N 1
ATOM 1578 C CA . PRO A 1 200 ? 42.25 13.773 20.484 1 21.72 200 PRO A CA 1
ATOM 1579 C C . PRO A 1 200 ? 42.625 14.297 21.875 1 21.72 200 PRO A C 1
ATOM 1581 O O . PRO A 1 200 ? 43.281 13.594 22.641 1 21.72 200 PRO A O 1
ATOM 1584 N N . PRO A 1 201 ? 42.719 15.555 21.984 1 21.28 201 PRO A N 1
ATOM 1585 C CA . PRO A 1 201 ? 43.344 16.125 23.188 1 21.28 201 PRO A CA 1
ATOM 1586 C C . PRO A 1 201 ? 42.625 15.656 24.469 1 21.28 201 PRO A C 1
ATOM 1588 O O . PRO A 1 201 ? 41.469 15.266 24.438 1 21.28 201 PRO A O 1
ATOM 1591 N N . PRO A 1 202 ? 43.312 15.617 25.609 1 20.23 202 PRO A N 1
ATOM 1592 C CA . PRO A 1 202 ? 43.156 14.992 26.922 1 20.23 202 PRO A CA 1
ATOM 1593 C C . PRO A 1 202 ? 41.969 15.562 27.703 1 20.23 202 PRO A C 1
ATOM 1595 O O . PRO A 1 202 ? 41.906 16.766 27.906 1 20.23 202 PRO A O 1
ATOM 1598 N N . GLN A 1 203 ? 40.812 14.961 27.406 1 19.17 203 GLN A N 1
ATOM 1599 C CA . GLN A 1 203 ? 39.594 15.477 28.016 1 19.17 203 GLN A CA 1
ATOM 1600 C C . GLN A 1 203 ? 39.719 15.531 29.531 1 19.17 203 GLN A C 1
ATOM 1602 O O . GLN A 1 203 ? 40.188 14.586 30.156 1 19.17 203 GLN A O 1
ATOM 1607 N N . TYR A 1 204 ? 39.625 16.75 30.031 1 20.25 204 TYR A N 1
ATOM 1608 C CA . TYR A 1 204 ? 39.812 17.172 31.422 1 20.25 204 TYR A CA 1
ATOM 1609 C C . TYR A 1 204 ? 38.812 16.5 32.344 1 20.25 204 TYR A C 1
ATOM 1611 O O . TYR A 1 204 ? 37.688 16.188 31.906 1 20.25 204 TYR A O 1
ATOM 1619 N N . PRO A 1 205 ? 39.062 16.219 33.625 1 19.89 205 PRO A N 1
ATOM 1620 C CA . PRO A 1 205 ? 38.656 15.297 34.688 1 19.89 205 PRO A CA 1
ATOM 1621 C C . PRO A 1 205 ? 37.344 15.68 35.344 1 19.89 205 PRO A C 1
ATOM 1623 O O . PRO A 1 205 ? 36.906 15.031 36.312 1 19.89 205 PRO A O 1
ATOM 1626 N N . PRO A 1 206 ? 36.219 15.984 34.594 1 18.66 206 PRO A N 1
ATOM 1627 C CA . PRO A 1 206 ? 35.375 16.781 35.469 1 18.66 206 PRO A CA 1
ATOM 1628 C C . PRO A 1 206 ? 34.938 16 36.719 1 18.66 206 PRO A C 1
ATOM 1630 O O . PRO A 1 206 ? 34.875 14.773 36.688 1 18.66 206 PRO A O 1
ATOM 1633 N N . GLN A 1 207 ? 34.562 16.734 37.812 1 18.38 207 GLN A N 1
ATOM 1634 C CA . GLN A 1 207 ? 34.406 16.578 39.25 1 18.38 207 GLN A CA 1
ATOM 1635 C C . GLN A 1 207 ? 33.156 15.812 39.594 1 18.38 207 GLN A C 1
ATOM 1637 O O . GLN A 1 207 ? 32.219 15.781 38.812 1 18.38 207 GLN A O 1
ATOM 1642 N N . SER A 1 208 ? 33.031 15.117 40.75 1 18.91 208 SER A N 1
ATOM 1643 C CA . SER A 1 208 ? 32.469 13.969 41.438 1 18.91 208 SER A CA 1
ATOM 1644 C C . SER A 1 208 ? 31.016 14.219 41.844 1 18.91 208 SER A C 1
ATOM 1646 O O . SER A 1 208 ? 30.406 13.375 42.5 1 18.91 208 SER A O 1
ATOM 1648 N N . PRO A 1 209 ? 30.047 14.719 40.969 1 19.59 209 PRO A N 1
ATOM 1649 C CA . PRO A 1 209 ? 29.031 15.25 41.906 1 19.59 209 PRO A CA 1
ATOM 1650 C C . PRO A 1 209 ? 28.391 14.164 42.75 1 19.59 209 PRO A C 1
ATOM 1652 O O . PRO A 1 209 ? 28.406 12.984 42.375 1 19.59 209 PRO A O 1
ATOM 1655 N N . PRO A 1 210 ? 27.609 14.547 43.812 1 20.12 210 PRO A N 1
ATOM 1656 C CA . PRO A 1 210 ? 27.25 13.914 45.094 1 20.12 210 PRO A CA 1
ATOM 1657 C C . PRO A 1 210 ? 26.188 12.82 44.938 1 20.12 210 PRO A C 1
ATOM 1659 O O . PRO A 1 210 ? 25.5 12.773 43.906 1 20.12 210 PRO A O 1
ATOM 1662 N N . GLN A 1 211 ? 25.938 12.031 45.938 1 18.48 211 GLN A N 1
ATOM 1663 C CA . GLN A 1 211 ? 25.484 10.711 46.375 1 18.48 211 GLN A CA 1
ATOM 1664 C C . GLN A 1 211 ? 23.953 10.609 46.312 1 18.48 211 GLN A C 1
ATOM 1666 O O . GLN A 1 211 ? 23.344 10.078 47.25 1 18.48 211 GLN A O 1
ATOM 1671 N N . SER A 1 212 ? 23.281 11.016 45.219 1 17.69 212 SER A N 1
ATOM 1672 C CA . SER A 1 212 ? 21.859 11.078 45.594 1 17.69 212 SER A CA 1
ATOM 1673 C C . SER A 1 212 ? 21.328 9.711 45.969 1 17.69 212 SER A C 1
ATOM 1675 O O . SER A 1 212 ? 21.844 8.68 45.531 1 17.69 212 SER A O 1
ATOM 1677 N N . VAL A 1 213 ? 20.281 9.633 46.938 1 21.38 213 VAL A N 1
ATOM 1678 C CA . VAL A 1 213 ? 19.625 8.734 47.875 1 21.38 213 VAL A CA 1
ATOM 1679 C C . VAL A 1 213 ? 18.75 7.742 47.125 1 21.38 213 VAL A C 1
ATOM 1681 O O . VAL A 1 213 ? 18.109 8.102 46.125 1 21.38 213 VAL A O 1
ATOM 1684 N N . PRO A 1 214 ? 18.688 6.441 47.594 1 19.3 214 PRO A N 1
ATOM 1685 C CA . PRO A 1 214 ? 18.234 5.156 47.062 1 19.3 214 PRO A CA 1
ATOM 1686 C C . PRO A 1 214 ? 16.719 5.059 46.969 1 19.3 214 PRO A C 1
ATOM 1688 O O . PRO A 1 214 ? 16.188 4.023 46.562 1 19.3 214 PRO A O 1
ATOM 1691 N N . THR A 1 215 ? 15.938 6.047 46.406 1 20.47 215 THR A N 1
ATOM 1692 C CA . THR A 1 215 ? 14.547 5.855 46.781 1 20.47 215 THR A CA 1
ATOM 1693 C C . THR A 1 215 ? 13.992 4.559 46.188 1 20.47 215 THR A C 1
ATOM 1695 O O . THR A 1 215 ? 14.18 4.281 45 1 20.47 215 THR A O 1
ATOM 1698 N N . ASN A 1 216 ? 13.547 3.553 46.969 1 18.97 216 ASN A N 1
ATOM 1699 C CA . ASN A 1 216 ? 13.109 2.164 46.875 1 18.97 216 ASN A CA 1
ATOM 1700 C C . ASN A 1 216 ? 11.789 2.039 46.125 1 18.97 216 ASN A C 1
ATOM 1702 O O . ASN A 1 216 ? 11.102 1.024 46.25 1 18.97 216 ASN A O 1
ATOM 1706 N N . VAL A 1 217 ? 11.344 2.877 45.281 1 19.89 217 VAL A N 1
ATOM 1707 C CA . VAL A 1 217 ? 9.938 2.676 44.969 1 19.89 217 VAL A CA 1
ATOM 1708 C C . VAL A 1 217 ? 9.766 1.377 44.188 1 19.89 217 VAL A C 1
ATOM 1710 O O . VAL A 1 217 ? 10.336 1.217 43.094 1 19.89 217 VAL A O 1
ATOM 1713 N N . ALA A 1 218 ? 9.289 0.274 44.875 1 19.78 218 ALA A N 1
ATOM 1714 C CA . ALA A 1 218 ? 9.117 -1.149 44.594 1 19.78 218 ALA A CA 1
ATOM 1715 C C . ALA A 1 218 ? 8.234 -1.368 43.375 1 19.78 218 ALA A C 1
ATOM 1717 O O . ALA A 1 218 ? 8.492 -2.268 42.562 1 19.78 218 ALA A O 1
ATOM 1718 N N . GLY A 1 219 ? 7.02 -0.869 43.469 1 22.58 219 GLY A N 1
ATOM 1719 C CA . GLY A 1 219 ? 5.977 -1.738 42.938 1 22.58 219 GLY A CA 1
ATOM 1720 C C . GLY A 1 219 ? 5.945 -1.78 41.406 1 22.58 219 GLY A C 1
ATOM 1721 O O . GLY A 1 219 ? 5.566 -0.8 40.781 1 22.58 219 GLY A O 1
ATOM 1722 N N . GLY A 1 220 ? 6.809 -2.391 40.875 1 21.06 220 GLY A N 1
ATOM 1723 C CA . GLY A 1 220 ? 7.133 -2.33 39.438 1 21.06 220 GLY A CA 1
ATOM 1724 C C . GLY A 1 220 ? 6.07 -2.955 38.562 1 21.06 220 GLY A C 1
ATOM 1725 O O . GLY A 1 220 ? 5.516 -4 38.906 1 21.06 220 GLY A O 1
ATOM 1726 N N . ALA A 1 221 ? 5.195 -2.148 38 1 25.77 221 ALA A N 1
ATOM 1727 C CA . ALA A 1 221 ? 4.184 -2.652 37.062 1 25.77 221 ALA A CA 1
ATOM 1728 C C . ALA A 1 221 ? 4.742 -3.781 36.219 1 25.77 221 ALA A C 1
ATOM 1730 O O . ALA A 1 221 ? 5.891 -3.721 35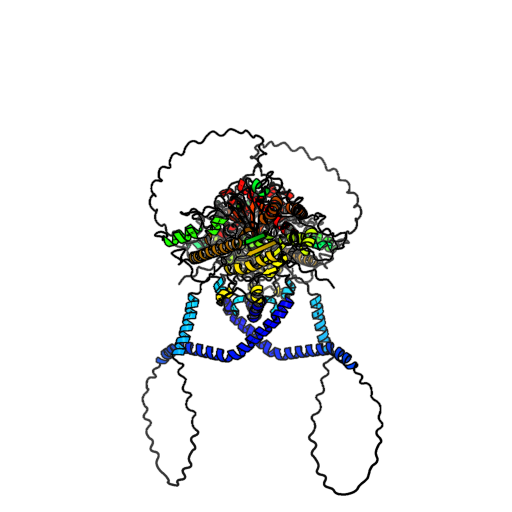.781 1 25.77 221 ALA A O 1
ATOM 1731 N N . PRO A 1 222 ? 4.094 -4.957 36.406 1 25.27 222 PRO A N 1
ATOM 1732 C CA . PRO A 1 222 ? 4.617 -6.121 35.688 1 25.27 222 PRO A CA 1
ATOM 1733 C C . PRO A 1 222 ? 5.035 -5.789 34.25 1 25.27 222 PRO A C 1
ATOM 1735 O O . PRO A 1 222 ? 4.449 -4.906 33.625 1 25.27 222 PRO A O 1
ATOM 1738 N N . SER A 1 223 ? 6.23 -5.918 34 1 26.38 223 SER A N 1
ATOM 1739 C CA . SER A 1 223 ? 7.004 -5.742 32.75 1 26.38 223 SER A CA 1
ATOM 1740 C C . SER A 1 223 ? 6.309 -6.395 31.562 1 26.38 223 SER A C 1
ATOM 1742 O O . SER A 1 223 ? 5.934 -7.566 31.625 1 26.38 223 SER A O 1
ATOM 1744 N N . ILE A 1 224 ? 5.52 -5.676 30.922 1 28.83 224 ILE A N 1
ATOM 1745 C CA . ILE A 1 224 ? 4.941 -6.125 29.656 1 28.83 224 ILE A CA 1
ATOM 1746 C C . ILE A 1 224 ? 5.996 -6.863 28.844 1 28.83 224 ILE A C 1
ATOM 1748 O O . ILE A 1 224 ? 7.008 -6.281 28.438 1 28.83 224 ILE A O 1
ATOM 1752 N N . PRO A 1 225 ? 6.164 -8.078 29.219 1 27.97 225 PRO A N 1
ATOM 1753 C CA . PRO A 1 225 ? 7.238 -8.727 28.469 1 27.97 225 PRO A CA 1
ATOM 1754 C C . PRO A 1 225 ? 7.094 -8.555 26.969 1 27.97 225 PRO A C 1
ATOM 1756 O O . PRO A 1 225 ? 6.043 -8.867 26.406 1 27.97 225 PRO A O 1
ATOM 1759 N N . ILE A 1 226 ? 7.594 -7.621 26.328 1 31.25 226 ILE A N 1
ATOM 1760 C CA . ILE A 1 226 ? 7.758 -7.324 24.906 1 31.25 226 ILE A CA 1
ATOM 1761 C C . ILE A 1 226 ? 8.383 -8.523 24.203 1 31.25 226 ILE A C 1
ATOM 1763 O O . ILE A 1 226 ? 9.508 -8.93 24.516 1 31.25 226 ILE A O 1
ATOM 1767 N N . SER A 1 227 ? 7.582 -9.516 23.734 1 33.94 227 SER A N 1
ATOM 1768 C CA . SER A 1 227 ? 8.109 -10.641 22.984 1 33.94 227 SER A CA 1
ATOM 1769 C C . SER A 1 227 ? 9.164 -10.18 21.969 1 33.94 227 SER A C 1
ATOM 1771 O O . SER A 1 227 ? 9.047 -9.109 21.391 1 33.94 227 SER A O 1
ATOM 1773 N N . ALA A 1 228 ? 10.32 -10.672 22.031 1 36.59 228 ALA A N 1
ATOM 1774 C CA . ALA A 1 228 ? 11.445 -10.375 21.141 1 36.59 228 ALA A CA 1
ATOM 1775 C C . ALA A 1 228 ? 11.047 -10.523 19.672 1 36.59 228 ALA A C 1
ATOM 1777 O O . ALA A 1 228 ? 10.289 -11.43 19.328 1 36.59 228 ALA A O 1
ATOM 1778 N N . PRO A 1 229 ? 11.117 -9.602 18.797 1 51.31 229 PRO A N 1
ATOM 1779 C CA . PRO A 1 229 ? 10.914 -9.656 17.359 1 51.31 229 PRO A CA 1
ATOM 1780 C C . PRO A 1 229 ? 11.508 -10.906 16.719 1 51.31 229 PRO A C 1
ATOM 1782 O O . PRO A 1 229 ? 12.516 -11.422 17.203 1 51.31 229 PRO A O 1
ATOM 1785 N N . ALA A 1 230 ? 10.586 -11.898 16.047 1 62.59 230 ALA A N 1
ATOM 1786 C CA . ALA A 1 230 ? 11.008 -13.07 15.273 1 62.59 230 ALA A CA 1
ATOM 1787 C C . ALA A 1 230 ? 12.328 -12.812 14.562 1 62.59 230 ALA A C 1
ATOM 1789 O O . ALA A 1 230 ? 12.578 -11.695 14.086 1 62.59 230 ALA A O 1
ATOM 1790 N N . ASN A 1 231 ? 13.273 -13.789 14.898 1 75.12 231 ASN A N 1
ATOM 1791 C CA . ASN A 1 231 ? 14.594 -13.727 14.289 1 75.12 231 ASN A CA 1
ATOM 1792 C C . ASN A 1 231 ? 14.609 -14.367 12.906 1 75.12 231 ASN A C 1
ATOM 1794 O O . ASN A 1 231 ? 14.438 -15.578 12.773 1 75.12 231 ASN A O 1
ATOM 1798 N N . PHE A 1 232 ? 14.656 -13.617 11.898 1 83.69 232 PHE A N 1
ATOM 1799 C CA . PHE A 1 232 ? 14.688 -14.117 10.531 1 83.69 232 PHE A CA 1
ATOM 1800 C C . PHE A 1 232 ? 16.062 -13.906 9.914 1 83.69 232 PHE A C 1
ATOM 1802 O O . PHE A 1 232 ? 16.188 -13.703 8.703 1 83.69 232 PHE A O 1
ATOM 1809 N N . SER A 1 233 ? 17.109 -14.07 10.773 1 83.88 233 SER A N 1
ATOM 1810 C CA . SER A 1 233 ? 18.484 -13.891 10.32 1 83.88 233 SER A CA 1
ATOM 1811 C C . SER A 1 233 ? 18.891 -14.984 9.344 1 83.88 233 SER A C 1
ATOM 1813 O O . SER A 1 233 ? 19.812 -14.797 8.539 1 83.88 233 SER A O 1
ATOM 1815 N N . TRP A 1 234 ? 18.203 -16.141 9.406 1 89.19 234 TRP A N 1
ATOM 1816 C CA . TRP A 1 234 ? 18.531 -17.266 8.531 1 89.19 234 TRP A CA 1
ATOM 1817 C C . TRP A 1 234 ? 18.156 -16.953 7.09 1 89.19 234 TRP A C 1
ATOM 1819 O O . TRP A 1 234 ? 18.594 -17.656 6.168 1 89.19 234 TRP A O 1
ATOM 1829 N N . LEU A 1 235 ? 17.422 -15.891 6.793 1 91.75 235 LEU A N 1
ATOM 1830 C CA . LEU A 1 235 ? 17.047 -15.453 5.449 1 91.75 235 LEU A CA 1
ATOM 1831 C C . LEU A 1 235 ? 17.891 -14.25 5.031 1 91.75 235 LEU A C 1
ATOM 1833 O O . LEU A 1 235 ? 18.219 -14.094 3.852 1 91.75 235 LEU A O 1
ATOM 1837 N N . GLU A 1 236 ? 18.25 -13.445 5.965 1 87.25 236 GLU A N 1
ATOM 1838 C CA . GLU A 1 236 ? 18.859 -12.148 5.699 1 87.25 236 GLU A CA 1
ATOM 1839 C C . GLU A 1 236 ? 20.203 -12.297 5 1 87.25 236 GLU A C 1
ATOM 1841 O O . GLU A 1 236 ? 21.062 -13.086 5.43 1 87.25 236 GLU A O 1
ATOM 1846 N N . ASN A 1 237 ? 20.406 -11.656 3.938 1 84.19 237 ASN A N 1
ATOM 1847 C CA . ASN A 1 237 ? 21.625 -11.578 3.148 1 84.19 237 ASN A CA 1
ATOM 1848 C C . ASN A 1 237 ? 22.031 -12.945 2.605 1 84.19 237 ASN A C 1
ATOM 1850 O O . ASN A 1 237 ? 23.234 -13.242 2.482 1 84.19 237 ASN A O 1
ATOM 1854 N N . ARG A 1 238 ? 21.109 -13.805 2.43 1 91 238 ARG A N 1
ATOM 1855 C CA . ARG A 1 238 ? 21.359 -15.117 1.836 1 91 238 ARG A CA 1
ATOM 1856 C C . ARG A 1 238 ? 20.797 -15.195 0.421 1 91 238 ARG A C 1
ATOM 1858 O O . ARG A 1 238 ? 19.828 -14.508 0.096 1 91 238 ARG A O 1
ATOM 1865 N N . THR A 1 239 ? 21.516 -15.984 -0.419 1 92.75 239 THR A N 1
ATOM 1866 C CA . THR A 1 239 ? 21.047 -16.266 -1.772 1 92.75 239 THR A CA 1
ATOM 1867 C C . THR A 1 239 ? 21.312 -17.719 -2.152 1 92.75 239 THR A C 1
ATOM 1869 O O . THR A 1 239 ? 22.25 -18.328 -1.627 1 92.75 239 THR A O 1
ATOM 1872 N N . ALA A 1 240 ? 20.484 -18.219 -2.965 1 92.94 240 ALA A N 1
ATOM 1873 C CA . ALA A 1 240 ? 20.656 -19.594 -3.457 1 92.94 240 ALA A CA 1
ATOM 1874 C C . ALA A 1 240 ? 21.5 -19.609 -4.727 1 92.94 240 ALA A C 1
ATOM 1876 O O . ALA A 1 240 ? 21.688 -20.672 -5.332 1 92.94 240 ALA A O 1
ATOM 1877 N N . LEU A 1 241 ? 22 -18.5 -5.117 1 90.31 241 LEU A N 1
ATOM 1878 C CA . LEU A 1 241 ? 22.844 -18.438 -6.309 1 90.31 241 LEU A CA 1
ATOM 1879 C C . LEU A 1 241 ? 24.297 -18.75 -5.965 1 90.31 241 LEU A C 1
ATOM 1881 O O . LEU A 1 241 ? 24.812 -18.297 -4.941 1 90.31 241 LEU A O 1
ATOM 1885 N N . ASP A 1 242 ? 24.828 -19.594 -6.703 1 86.94 242 ASP A N 1
ATOM 1886 C CA . ASP A 1 242 ? 26.219 -20.016 -6.57 1 86.94 242 ASP A CA 1
ATOM 1887 C C . ASP A 1 242 ? 26.766 -20.547 -7.898 1 86.94 242 ASP A C 1
ATOM 1889 O O . ASP A 1 242 ? 26.078 -20.5 -8.914 1 86.94 242 ASP A O 1
ATOM 1893 N N . SER A 1 243 ? 28.016 -20.984 -7.898 1 77.81 243 SER A N 1
ATOM 1894 C CA . SER A 1 243 ? 28.609 -21.562 -9.102 1 77.81 243 SER A CA 1
ATOM 1895 C C . SER A 1 243 ? 27.938 -22.875 -9.461 1 77.81 243 SER A C 1
ATOM 1897 O O . SER A 1 243 ? 27.594 -23.672 -8.578 1 77.81 243 SER A O 1
ATOM 1899 N N . PHE A 1 244 ? 27.672 -23.062 -10.75 1 74.19 244 PHE A N 1
ATOM 1900 C CA . PHE A 1 244 ? 27.109 -24.312 -11.227 1 74.19 244 PHE A CA 1
ATOM 1901 C C . PHE A 1 244 ? 28.094 -25.453 -11.07 1 74.19 244 PHE A C 1
ATOM 1903 O O . PHE A 1 244 ? 29.281 -25.297 -11.336 1 74.19 244 PHE A O 1
ATOM 1910 N N . PRO A 1 245 ? 27.609 -26.578 -10.586 1 75.25 245 PRO A N 1
ATOM 1911 C CA . PRO A 1 245 ? 28.531 -27.703 -10.461 1 75.25 245 PRO A CA 1
ATOM 1912 C C . PRO A 1 245 ? 29.047 -28.219 -11.812 1 75.25 245 PRO A C 1
ATOM 1914 O O . PRO A 1 245 ? 28.312 -28.172 -12.805 1 75.25 245 PRO A O 1
ATOM 1917 N N . MET A 1 246 ? 30.25 -28.688 -11.828 1 73.94 246 MET A N 1
ATOM 1918 C CA . MET A 1 246 ? 30.828 -29.25 -13.047 1 73.94 246 MET A CA 1
ATOM 1919 C C . MET A 1 246 ? 30.5 -30.734 -13.164 1 73.94 246 MET A C 1
ATOM 1921 O O . MET A 1 246 ? 30.578 -31.484 -12.18 1 73.94 246 MET A O 1
ATOM 1925 N N . PHE A 1 247 ? 29.891 -31.094 -14.391 1 80.62 247 PHE A N 1
ATOM 1926 C CA . PHE A 1 247 ? 29.609 -32.5 -14.664 1 80.62 247 PHE A CA 1
ATOM 1927 C C . PHE A 1 247 ? 30.484 -33.031 -15.805 1 80.62 247 PHE A C 1
ATOM 1929 O O . PHE A 1 247 ? 30.75 -32.281 -16.766 1 80.62 247 PHE A O 1
ATOM 1936 N N . ASP A 1 248 ? 30.938 -34.25 -15.781 1 78.31 248 ASP A N 1
ATOM 1937 C CA . ASP A 1 248 ? 31.844 -34.844 -16.766 1 78.31 248 ASP A CA 1
ATOM 1938 C C . ASP A 1 248 ? 31.125 -35.062 -18.109 1 78.31 248 ASP A C 1
ATOM 1940 O O . ASP A 1 248 ? 31.766 -35.125 -19.156 1 78.31 248 ASP A O 1
ATOM 1944 N N . TRP A 1 249 ? 29.844 -35.25 -18.094 1 79.12 249 TRP A N 1
ATOM 1945 C CA . TRP A 1 249 ? 29.078 -35.531 -19.312 1 79.12 249 TRP A CA 1
ATOM 1946 C C . TRP A 1 249 ? 28.656 -34.25 -20.016 1 79.12 249 TRP A C 1
ATOM 1948 O O . TRP A 1 249 ? 28.125 -34.281 -21.125 1 79.12 249 TRP A O 1
ATOM 1958 N N . LEU A 1 250 ? 28.844 -33.25 -19.344 1 70.12 250 LEU A N 1
ATOM 1959 C CA . LEU A 1 250 ? 28.578 -31.953 -19.969 1 70.12 250 LEU A CA 1
ATOM 1960 C C . LEU A 1 250 ? 29.828 -31.438 -20.672 1 70.12 250 LEU A C 1
ATOM 1962 O O . LEU A 1 250 ? 30.922 -31.438 -20.109 1 70.12 250 LEU A O 1
ATOM 1966 N N . PRO A 1 251 ? 29.703 -31.5 -22.172 1 55.28 251 PRO A N 1
ATOM 1967 C CA . PRO A 1 251 ? 30.906 -31.047 -22.875 1 55.28 251 PRO A CA 1
ATOM 1968 C C . PRO A 1 251 ? 31.5 -29.781 -22.266 1 55.28 251 PRO A C 1
ATOM 1970 O O . PRO A 1 251 ? 30.766 -28.953 -21.719 1 55.28 251 PRO A O 1
ATOM 1973 N N . ALA A 1 252 ? 32.75 -30 -22.188 1 43.94 252 ALA A N 1
ATOM 1974 C CA . ALA A 1 252 ? 33.5 -28.859 -21.672 1 43.94 252 ALA A CA 1
ATOM 1975 C C . ALA A 1 252 ? 33.062 -27.562 -22.359 1 43.94 252 ALA A C 1
ATOM 1977 O O . ALA A 1 252 ? 32.5 -27.594 -23.453 1 43.94 252 ALA A O 1
ATOM 1978 N N . TYR A 1 253 ? 33.312 -26.359 -21.766 1 43.16 253 TYR A N 1
ATOM 1979 C CA . TYR A 1 253 ? 32.875 -24.969 -21.828 1 43.16 253 TYR A CA 1
ATOM 1980 C C . TYR A 1 253 ? 32.781 -24.5 -23.266 1 43.16 253 TYR A C 1
ATOM 1982 O O . TYR A 1 253 ? 31.844 -23.766 -23.609 1 43.16 253 TYR A O 1
ATOM 1990 N N . ASN A 1 254 ? 33.75 -24.844 -24.406 1 35.44 254 ASN A N 1
ATOM 1991 C CA . ASN A 1 254 ? 34.094 -24.266 -25.703 1 35.44 254 ASN A CA 1
ATOM 1992 C C . ASN A 1 254 ? 33.375 -24.984 -26.844 1 35.44 254 ASN A C 1
ATOM 1994 O O . ASN A 1 254 ? 33.781 -24.859 -28 1 35.44 254 ASN A O 1
ATOM 1998 N N . SER A 1 255 ? 32.75 -26.016 -26.656 1 35.25 255 SER A N 1
ATOM 1999 C CA . SER A 1 255 ? 32.375 -26.641 -27.922 1 35.25 255 SER A CA 1
ATOM 2000 C C . SER A 1 255 ? 31.219 -25.922 -28.578 1 35.25 255 SER A C 1
ATOM 2002 O O . SER A 1 255 ? 30.188 -25.688 -27.953 1 35.25 255 SER A O 1
ATOM 2004 N N . SER A 1 256 ? 31.469 -25.047 -29.547 1 34.81 256 SER A N 1
ATOM 2005 C CA . SER A 1 256 ? 30.594 -24.328 -30.484 1 34.81 256 SER A CA 1
ATOM 2006 C C . SER A 1 256 ? 29.375 -25.156 -30.844 1 34.81 256 SER A C 1
ATOM 2008 O O . SER A 1 256 ? 28.422 -24.641 -31.453 1 34.81 256 SER A O 1
ATOM 2010 N N . ASP A 1 257 ? 29.406 -26.438 -31.094 1 33.41 257 ASP A N 1
ATOM 2011 C CA . ASP A 1 257 ? 28.484 -27.312 -31.812 1 33.41 257 ASP A CA 1
ATOM 2012 C C . ASP A 1 257 ? 27.375 -27.844 -30.891 1 33.41 257 ASP A C 1
ATOM 2014 O O . ASP A 1 257 ? 27.656 -28.391 -29.828 1 33.41 257 ASP A O 1
ATOM 2018 N N . GLY A 1 258 ? 25.922 -27.844 -31.359 1 34.62 258 GLY A N 1
ATOM 2019 C CA . GLY A 1 258 ? 24.547 -28.328 -31.406 1 34.62 258 GLY A CA 1
ATOM 2020 C C . GLY A 1 258 ? 23.891 -28.406 -30.047 1 34.62 258 GLY A C 1
ATOM 2021 O O . GLY A 1 258 ? 22.875 -29.078 -29.875 1 34.62 258 GLY A O 1
ATOM 2022 N N . LEU A 1 259 ? 24.703 -28.094 -28.969 1 38.84 259 LEU A N 1
ATOM 2023 C CA . LEU A 1 259 ? 23.969 -28.438 -27.75 1 38.84 259 LEU A CA 1
ATOM 2024 C C . LEU A 1 259 ? 22.875 -27.406 -27.469 1 38.84 259 LEU A C 1
ATOM 2026 O O . LEU A 1 259 ? 23.016 -26.234 -27.844 1 38.84 259 LEU A O 1
ATOM 2030 N N . PRO A 1 260 ? 21.797 -27.859 -26.812 1 42.75 260 PRO A N 1
ATOM 2031 C CA . PRO A 1 260 ? 20.578 -27.109 -26.531 1 42.75 260 PRO A CA 1
ATOM 2032 C C . PRO A 1 260 ? 20.828 -25.859 -25.688 1 42.75 260 PRO A C 1
ATOM 2034 O O . PRO A 1 260 ? 21.812 -25.812 -24.938 1 42.75 260 PRO A O 1
ATOM 2037 N N . ASP A 1 261 ? 20.156 -24.656 -25.922 1 43.19 261 ASP A N 1
ATOM 2038 C CA . ASP A 1 261 ? 20.141 -23.25 -25.531 1 43.19 261 ASP A CA 1
ATOM 2039 C C . ASP A 1 261 ? 19.969 -23.109 -24.016 1 43.19 261 ASP A C 1
ATOM 2041 O O . ASP A 1 261 ? 19.359 -22.141 -23.547 1 43.19 261 ASP A O 1
ATOM 2045 N N . TRP A 1 262 ? 20 -24.047 -23.141 1 48.34 262 TRP A N 1
ATOM 2046 C CA . TRP A 1 262 ? 19.984 -23.641 -21.734 1 48.34 262 TRP A CA 1
ATOM 2047 C C . TRP A 1 262 ? 21.359 -23.172 -21.297 1 48.34 262 TRP A C 1
ATOM 2049 O O . TRP A 1 262 ? 22.375 -23.766 -21.656 1 48.34 262 TRP A O 1
ATOM 2059 N N . SER A 1 263 ? 21.484 -21.922 -20.828 1 50.47 263 SER A N 1
ATOM 2060 C CA . SER A 1 263 ? 22.672 -21.109 -20.562 1 50.47 263 SER A CA 1
ATOM 2061 C C . SER A 1 263 ? 23.781 -21.922 -19.922 1 50.47 263 SER A C 1
ATOM 2063 O O . SER A 1 263 ? 24.938 -21.828 -20.312 1 50.47 263 SER A O 1
ATOM 2065 N N . PRO A 1 264 ? 23.578 -22.422 -18.703 1 45.81 264 PRO A N 1
ATOM 2066 C CA . PRO A 1 264 ? 24.812 -23.094 -18.234 1 45.81 264 PRO A CA 1
ATOM 2067 C C . PRO A 1 264 ? 25.406 -24.016 -19.281 1 45.81 264 PRO A C 1
ATOM 2069 O O . PRO A 1 264 ? 26.609 -24.281 -19.266 1 45.81 264 PRO A O 1
ATOM 2072 N N . PHE A 1 265 ? 24.391 -24.391 -20.094 1 47.53 265 PHE A N 1
ATOM 2073 C CA . PHE A 1 265 ? 24.891 -25.188 -21.203 1 47.53 265 PHE A CA 1
ATOM 2074 C C . PHE A 1 265 ? 25.562 -24.297 -22.234 1 47.53 265 PHE A C 1
ATOM 2076 O O . PHE A 1 265 ? 26.297 -24.781 -23.109 1 47.53 265 PHE A O 1
ATOM 2083 N N . ARG A 1 266 ? 25.156 -22.797 -22.016 1 44.97 266 ARG A N 1
ATOM 2084 C CA . ARG A 1 266 ? 25.672 -21.75 -22.891 1 44.97 266 ARG A CA 1
ATOM 2085 C C . ARG A 1 266 ? 26.938 -21.125 -22.312 1 44.97 266 ARG A C 1
ATOM 2087 O O . ARG A 1 266 ? 27.812 -20.688 -23.062 1 44.97 266 ARG A O 1
ATOM 2094 N N . VAL A 1 267 ? 26.828 -20.609 -21.125 1 41.59 267 VAL A N 1
ATOM 2095 C CA . VAL A 1 267 ? 27.719 -19.609 -20.547 1 41.59 267 VAL A CA 1
ATOM 2096 C C . VAL A 1 267 ? 29.172 -20.031 -20.766 1 41.59 267 VAL A C 1
ATOM 2098 O O . VAL A 1 267 ? 30.094 -19.266 -20.469 1 41.59 267 VAL A O 1
ATOM 2101 N N . ASN A 1 268 ? 29.422 -21.141 -21.219 1 39.84 268 ASN A N 1
ATOM 2102 C CA . ASN A 1 268 ? 30.875 -21.234 -21.328 1 39.84 268 ASN A CA 1
ATOM 2103 C C . ASN A 1 268 ? 31.438 -20.266 -22.375 1 39.84 268 ASN A C 1
ATOM 2105 O O . ASN A 1 268 ? 32.594 -20.375 -22.766 1 39.84 268 ASN A O 1
ATOM 2109 N N . ARG A 1 269 ? 30.469 -19.5 -22.891 1 37.72 269 ARG A N 1
ATOM 2110 C CA . ARG A 1 269 ? 31.016 -18.703 -23.984 1 37.72 269 ARG A CA 1
ATOM 2111 C C . ARG A 1 269 ? 31.891 -17.562 -23.453 1 37.72 269 ARG A C 1
ATOM 2113 O O . ARG A 1 269 ? 32.469 -16.812 -24.234 1 37.72 269 ARG A O 1
ATOM 2120 N N . HIS A 1 270 ? 31.547 -17.094 -22.281 1 38.69 270 HIS A N 1
ATOM 2121 C CA . HIS A 1 270 ? 32.344 -15.898 -22.047 1 38.69 270 HIS A CA 1
ATOM 2122 C C . HIS A 1 270 ? 33.781 -16.266 -21.625 1 38.69 270 HIS A C 1
ATOM 2124 O O . HIS A 1 270 ? 33.969 -17.031 -20.688 1 38.69 270 HIS A O 1
ATOM 2130 N N . ASN A 1 271 ? 34.531 -16.453 -22.562 1 38.5 271 ASN A N 1
ATOM 2131 C CA . ASN A 1 271 ? 36 -16.547 -22.469 1 38.5 271 ASN A CA 1
ATOM 2132 C C . ASN A 1 271 ? 36.531 -15.602 -21.406 1 38.5 271 ASN A C 1
ATOM 2134 O O . ASN A 1 271 ? 37.656 -15.109 -21.531 1 38.5 271 ASN A O 1
ATOM 2138 N N . GLN A 1 272 ? 35.719 -14.906 -20.672 1 41.25 272 GLN A N 1
ATOM 2139 C CA . GLN A 1 272 ? 36.438 -14.141 -19.656 1 41.25 272 GLN A CA 1
ATOM 2140 C C . GLN A 1 272 ? 36.719 -14.984 -18.422 1 41.25 272 GLN A C 1
ATOM 2142 O O . GLN A 1 272 ? 35.781 -15.57 -17.844 1 41.25 272 GLN A O 1
ATOM 2147 N N . ASP A 1 273 ? 37.906 -15.438 -18.188 1 43.84 273 ASP A N 1
ATOM 2148 C CA . ASP A 1 273 ? 38.438 -16.188 -17.047 1 43.84 273 ASP A CA 1
ATOM 2149 C C . ASP A 1 273 ? 37.656 -15.844 -15.766 1 43.84 273 ASP A C 1
ATOM 2151 O O . ASP A 1 273 ? 37.5 -16.703 -14.898 1 43.84 273 ASP A O 1
ATOM 2155 N N . ASP A 1 274 ? 37.156 -14.617 -15.641 1 47.31 274 ASP A N 1
ATOM 2156 C CA . ASP A 1 274 ? 36.688 -14.109 -14.359 1 47.31 274 ASP A CA 1
ATOM 2157 C C . ASP A 1 274 ? 35.156 -14.164 -14.281 1 47.31 274 ASP A C 1
ATOM 2159 O O . ASP A 1 274 ? 34.562 -13.711 -13.297 1 47.31 274 ASP A O 1
ATOM 2163 N N . TYR A 1 275 ? 34.5 -14.711 -15.352 1 51.88 275 TYR A N 1
ATOM 2164 C CA . TYR A 1 275 ? 33.062 -14.672 -15.234 1 51.88 275 TYR A CA 1
ATOM 2165 C C . TYR A 1 275 ? 32.531 -15.945 -14.586 1 51.88 275 TYR A C 1
ATOM 2167 O O . TYR A 1 275 ? 32.781 -17.047 -15.086 1 51.88 275 TYR A O 1
ATOM 2175 N N . VAL A 1 276 ? 32.156 -15.844 -13.352 1 60.16 276 VAL A N 1
ATOM 2176 C CA . VAL A 1 276 ? 31.469 -16.938 -12.672 1 60.16 276 VAL A CA 1
ATOM 2177 C C . VAL A 1 276 ? 29.953 -16.812 -12.898 1 60.16 276 VAL A C 1
ATOM 2179 O O . VAL A 1 276 ? 29.344 -15.82 -12.477 1 60.16 276 VAL A O 1
ATOM 2182 N N . TYR A 1 277 ? 29.406 -17.703 -13.789 1 64.75 277 TYR A N 1
ATOM 2183 C CA . TYR A 1 277 ? 27.953 -17.75 -13.969 1 64.75 277 TYR A CA 1
ATOM 2184 C C . TYR A 1 277 ? 27.281 -18.297 -12.719 1 64.75 277 TYR A C 1
ATOM 2186 O O . TYR A 1 277 ? 27.516 -19.422 -12.312 1 64.75 277 TYR A O 1
ATOM 2194 N N . GLU A 1 278 ? 26.547 -17.438 -12.148 1 78.5 278 GLU A N 1
ATOM 2195 C CA . GLU A 1 278 ? 25.812 -17.844 -10.953 1 78.5 278 GLU A CA 1
ATOM 2196 C C . GLU A 1 278 ? 24.5 -18.531 -11.312 1 78.5 278 GLU A C 1
ATOM 2198 O O . GLU A 1 278 ? 23.812 -18.125 -12.25 1 78.5 278 GLU A O 1
ATOM 2203 N N . HIS A 1 279 ? 24.359 -19.766 -10.766 1 82.94 279 HIS A N 1
ATOM 2204 C CA . HIS A 1 279 ? 23.156 -20.562 -10.961 1 82.94 279 HIS A CA 1
ATOM 2205 C C . HIS A 1 279 ? 22.578 -21.016 -9.633 1 82.94 279 HIS A C 1
ATOM 2207 O O . HIS A 1 279 ? 23.234 -20.922 -8.594 1 82.94 279 HIS A O 1
ATOM 2213 N N . TYR A 1 280 ? 21.359 -21.484 -9.727 1 90.75 280 TYR A N 1
ATOM 2214 C CA . TYR A 1 280 ? 20.688 -21.984 -8.531 1 90.75 280 TYR A CA 1
ATOM 2215 C C . TYR A 1 280 ? 21.422 -23.172 -7.949 1 90.75 280 TYR A C 1
ATOM 2217 O O . TYR A 1 280 ? 21.781 -24.109 -8.672 1 90.75 280 TYR A O 1
ATOM 2225 N N . ASN A 1 281 ? 21.75 -23.109 -6.727 1 89 281 ASN A N 1
ATOM 2226 C CA . ASN A 1 281 ? 22.359 -24.172 -5.941 1 89 281 ASN A CA 1
ATOM 2227 C C . ASN A 1 281 ? 21.516 -24.531 -4.719 1 89 281 ASN A C 1
ATOM 2229 O O . ASN A 1 281 ? 21.453 -23.75 -3.766 1 89 281 ASN A O 1
ATOM 2233 N N . PRO A 1 282 ? 20.953 -25.75 -4.738 1 91.88 282 PRO A N 1
ATOM 2234 C CA . PRO A 1 282 ? 20.078 -26.125 -3.633 1 91.88 282 PRO A CA 1
ATOM 2235 C C . PRO A 1 282 ? 20.781 -26.156 -2.285 1 91.88 282 PRO A C 1
ATOM 2237 O O . PRO A 1 282 ? 20.156 -25.953 -1.243 1 91.88 282 PRO A O 1
ATOM 2240 N N . LEU A 1 283 ? 22.062 -26.328 -2.242 1 89.31 283 LEU A N 1
ATOM 2241 C CA . LEU A 1 283 ? 22.812 -26.391 -0.995 1 89.31 283 LEU A CA 1
ATOM 2242 C C . LEU A 1 283 ? 22.875 -25.016 -0.327 1 89.31 283 LEU A C 1
ATOM 2244 O O . LEU A 1 283 ? 23.109 -24.922 0.879 1 89.31 283 LEU A O 1
ATOM 2248 N N . LYS A 1 284 ? 22.672 -24.016 -1.098 1 92.69 284 LYS A N 1
ATOM 2249 C CA . LYS A 1 284 ? 22.719 -22.641 -0.578 1 92.69 284 LYS A CA 1
ATOM 2250 C C . LYS A 1 284 ? 21.312 -22.094 -0.366 1 92.69 284 LYS A C 1
ATOM 2252 O O . LYS A 1 284 ? 21.141 -20.953 0.101 1 92.69 284 LYS A O 1
ATOM 2257 N N . ASP A 1 285 ? 20.312 -22.797 -0.718 1 94.81 285 ASP A N 1
ATOM 2258 C CA . ASP A 1 285 ? 18.922 -22.375 -0.584 1 94.81 285 ASP A CA 1
ATOM 2259 C C . ASP A 1 285 ? 18.391 -22.656 0.822 1 94.81 285 ASP A C 1
ATOM 2261 O O . ASP A 1 285 ? 18.203 -23.812 1.2 1 94.81 285 ASP A O 1
ATOM 2265 N N . PRO A 1 286 ? 18.109 -21.594 1.589 1 94.31 286 PRO A N 1
ATOM 2266 C CA . PRO A 1 286 ? 17.625 -21.812 2.955 1 94.31 286 PRO A CA 1
ATOM 2267 C C . PRO A 1 286 ? 16.25 -22.453 3 1 94.31 286 PRO A C 1
ATOM 2269 O O . PRO A 1 286 ? 15.82 -22.922 4.059 1 94.31 286 PRO A O 1
ATOM 2272 N N . LEU A 1 287 ? 15.57 -22.516 1.848 1 95.88 287 LEU A N 1
ATOM 2273 C CA . LEU A 1 287 ? 14.219 -23.062 1.838 1 95.88 287 LEU A CA 1
ATOM 2274 C C . LEU A 1 287 ? 14.203 -24.469 1.244 1 95.88 287 LEU A C 1
ATOM 2276 O O . LEU A 1 287 ? 13.141 -25.078 1.104 1 95.88 287 LEU A O 1
ATOM 2280 N N . HIS A 1 288 ? 15.328 -25.031 0.896 1 95.31 288 HIS A N 1
ATOM 2281 C CA . HIS A 1 288 ? 15.406 -26.328 0.236 1 95.31 288 HIS A CA 1
ATOM 2282 C C . HIS A 1 288 ? 15.203 -27.453 1.231 1 95.31 288 HIS A C 1
ATOM 2284 O O . HIS A 1 288 ? 15.875 -27.516 2.262 1 95.31 288 HIS A O 1
ATOM 2290 N N . PHE A 1 289 ? 14.289 -28.406 0.926 1 95.56 289 PHE A N 1
ATOM 2291 C CA . PHE A 1 289 ? 13.961 -29.594 1.725 1 95.56 289 PHE A CA 1
ATOM 2292 C C . PHE A 1 289 ? 14.125 -30.859 0.904 1 95.56 289 PHE A C 1
ATOM 2294 O O . PHE A 1 289 ? 13.141 -31.422 0.412 1 95.56 289 PHE A O 1
ATOM 2301 N N . PRO A 1 290 ? 15.297 -31.422 0.783 1 95.56 290 PRO A N 1
ATOM 2302 C CA . PRO A 1 290 ? 15.5 -32.625 -0.02 1 95.56 290 PRO A CA 1
ATOM 2303 C C . PRO A 1 290 ? 14.977 -33.875 0.664 1 95.56 290 PRO A C 1
ATOM 2305 O O . PRO A 1 290 ? 15.086 -34.031 1.886 1 95.56 290 PRO A O 1
ATOM 2308 N N . ASN A 1 291 ? 14.398 -34.844 -0.141 1 97.69 291 ASN A N 1
ATOM 2309 C CA . ASN A 1 291 ? 13.906 -36.062 0.451 1 97.69 291 ASN A CA 1
ATOM 2310 C C . ASN A 1 291 ? 14.469 -37.312 -0.267 1 97.69 291 ASN A C 1
ATOM 2312 O O . ASN A 1 291 ? 13.961 -38.406 -0.094 1 97.69 291 ASN A O 1
ATOM 2316 N N . LEU A 1 292 ? 15.461 -37.125 -1.169 1 97.5 292 LEU A N 1
ATOM 2317 C CA . LEU A 1 292 ? 16 -38.219 -1.973 1 97.5 292 LEU A CA 1
ATOM 2318 C C . LEU A 1 292 ? 16.672 -39.281 -1.088 1 97.5 292 LEU A C 1
ATOM 2320 O O . LEU A 1 292 ? 16.891 -40.406 -1.521 1 97.5 292 LEU A O 1
ATOM 2324 N N . GLN A 1 293 ? 17.016 -38.875 0.144 1 96.44 293 GLN A N 1
ATOM 2325 C CA . GLN A 1 293 ? 17.625 -39.812 1.087 1 96.44 293 GLN A CA 1
ATOM 2326 C C . GLN A 1 293 ? 16.578 -40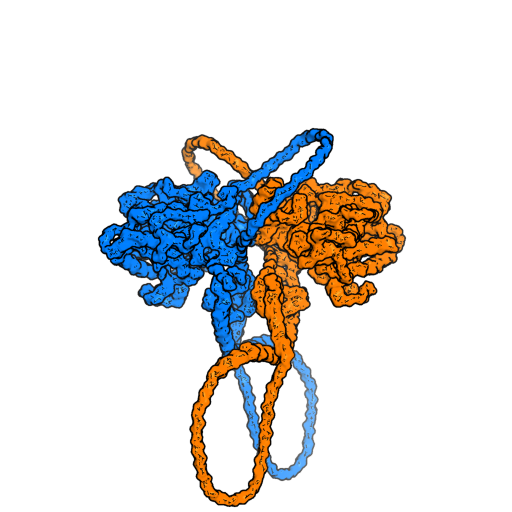.75 1.672 1 96.44 293 GLN A C 1
ATOM 2328 O O . GLN A 1 293 ? 16.922 -41.781 2.279 1 96.44 293 GLN A O 1
ATOM 2333 N N . ASN A 1 294 ? 15.336 -40.438 1.543 1 97.31 294 ASN A N 1
ATOM 2334 C CA . ASN A 1 294 ? 14.266 -41.25 2.107 1 97.31 294 ASN A CA 1
ATOM 2335 C C . ASN A 1 294 ? 13.938 -42.438 1.217 1 97.31 294 ASN A C 1
ATOM 2337 O O . ASN A 1 294 ? 14.234 -42.406 0.02 1 97.31 294 ASN A O 1
ATOM 2341 N N . ASP A 1 295 ? 13.289 -43.406 1.77 1 95.5 295 ASP A N 1
ATOM 2342 C CA . ASP A 1 295 ? 12.898 -44.594 1.048 1 95.5 295 ASP A CA 1
ATOM 2343 C C . ASP A 1 295 ? 11.711 -44.344 0.128 1 95.5 295 ASP A C 1
ATOM 2345 O O . ASP A 1 295 ? 10.883 -43.469 0.41 1 95.5 295 ASP A O 1
ATOM 2349 N N . ILE A 1 296 ? 11.68 -45.094 -0.952 1 96.5 296 ILE A N 1
ATOM 2350 C CA . ILE A 1 296 ? 10.508 -45.094 -1.824 1 96.5 296 ILE A CA 1
ATOM 2351 C C . ILE A 1 296 ? 9.297 -45.625 -1.062 1 96.5 296 ILE A C 1
ATOM 2353 O O . ILE A 1 296 ? 9.414 -46.562 -0.268 1 96.5 296 ILE A O 1
ATOM 2357 N N . LEU A 1 297 ? 8.148 -45.156 -1.334 1 94.88 297 LEU A N 1
ATOM 2358 C CA . LEU A 1 297 ? 6.914 -45.562 -0.662 1 94.88 297 LEU A CA 1
ATOM 2359 C C . LEU A 1 297 ? 6.562 -47 -0.957 1 94.88 297 LEU A C 1
ATOM 2361 O O . LEU A 1 297 ? 6.73 -47.469 -2.086 1 94.88 297 LEU A O 1
ATOM 2365 N N . GLU A 1 298 ? 6.129 -47.75 0.108 1 91.25 298 GLU A N 1
ATOM 2366 C CA . GLU A 1 298 ? 5.551 -49.062 -0.123 1 91.25 298 GLU A CA 1
ATOM 2367 C C . GLU A 1 298 ? 4.098 -48.969 -0.569 1 91.25 298 GLU A C 1
ATOM 2369 O O . GLU A 1 298 ? 3.352 -48.125 -0.078 1 91.25 298 GLU A O 1
ATOM 2374 N N . PRO A 1 299 ? 3.668 -49.781 -1.549 1 91.38 299 PRO A N 1
ATOM 2375 C CA . PRO A 1 299 ? 4.309 -50.938 -2.174 1 91.38 299 PRO A CA 1
ATOM 2376 C C . PRO A 1 299 ? 5.004 -50.594 -3.488 1 91.38 299 PRO A C 1
ATOM 2378 O O . PRO A 1 299 ? 5.316 -51.5 -4.281 1 91.38 299 PRO A O 1
ATOM 2381 N N . LEU A 1 300 ? 5.18 -49.344 -3.748 1 92.88 300 LEU A N 1
ATOM 2382 C CA . LEU A 1 300 ? 5.777 -48.906 -5 1 92.88 300 LEU A CA 1
ATOM 2383 C C . LEU A 1 300 ? 7.203 -49.406 -5.141 1 92.88 300 LEU A C 1
ATOM 2385 O O . LEU A 1 300 ? 7.629 -49.781 -6.242 1 92.88 300 LEU A O 1
ATOM 2389 N N . ARG A 1 301 ? 7.891 -49.5 -4.059 1 93.81 301 ARG A N 1
ATOM 2390 C CA . ARG A 1 301 ? 9.305 -49.844 -4.082 1 93.81 301 ARG A CA 1
ATOM 2391 C C . ARG A 1 301 ? 9.516 -51.188 -4.762 1 93.81 301 ARG A C 1
ATOM 2393 O O . ARG A 1 301 ? 10.352 -51.312 -5.66 1 93.81 301 ARG A O 1
ATOM 2400 N N . GLU A 1 302 ? 8.766 -52.188 -4.359 1 92.81 302 GLU A N 1
ATOM 2401 C CA . GLU A 1 302 ? 8.914 -53.531 -4.906 1 92.81 302 GLU A CA 1
ATOM 2402 C C . GLU A 1 302 ? 8.586 -53.562 -6.395 1 92.81 302 GLU A C 1
ATOM 2404 O O . GLU A 1 302 ? 9.32 -54.156 -7.184 1 92.81 302 GLU A O 1
ATOM 2409 N N . VAL A 1 303 ? 7.582 -52.875 -6.77 1 94.56 303 VAL A N 1
ATOM 2410 C CA . VAL A 1 303 ? 7.09 -52.906 -8.141 1 94.56 303 VAL A CA 1
ATOM 2411 C C . VAL A 1 303 ? 8.055 -52.156 -9.055 1 94.56 303 VAL A C 1
ATOM 2413 O O . VAL A 1 303 ? 8.281 -52.562 -10.195 1 94.56 303 VAL A O 1
ATOM 2416 N N . LEU A 1 304 ? 8.648 -51.125 -8.562 1 95.62 304 LEU A N 1
ATOM 2417 C CA . LEU A 1 304 ? 9.562 -50.344 -9.375 1 95.62 304 LEU A CA 1
ATOM 2418 C C . LEU A 1 304 ? 10.875 -51.062 -9.617 1 95.62 304 LEU A C 1
ATOM 2420 O O . LEU A 1 304 ? 11.531 -50.844 -10.633 1 95.62 304 LEU A O 1
ATOM 2424 N N . HIS A 1 305 ? 11.195 -52.062 -8.773 1 93.88 305 HIS A N 1
ATOM 2425 C CA . HIS A 1 305 ? 12.516 -52.656 -8.836 1 93.88 305 HIS A CA 1
ATOM 2426 C C . HIS A 1 305 ? 12.445 -54.062 -9.43 1 93.88 305 HIS A C 1
ATOM 2428 O O . HIS A 1 305 ? 13.477 -54.688 -9.727 1 93.88 305 HIS A O 1
ATOM 2434 N N . ASN A 1 306 ? 11.297 -54.594 -9.656 1 93.44 306 ASN A N 1
ATOM 2435 C CA . ASN A 1 306 ? 11.219 -55.969 -10.125 1 93.44 306 ASN A CA 1
ATOM 2436 C C . ASN A 1 306 ? 11.164 -56.062 -11.648 1 93.44 306 ASN A C 1
ATOM 2438 O O . ASN A 1 306 ? 10.977 -57.125 -12.219 1 93.44 306 ASN A O 1
ATOM 2442 N N . GLY A 1 307 ? 11.211 -54.938 -12.32 1 91.38 307 GLY A N 1
ATOM 2443 C CA . GLY A 1 307 ? 11.328 -54.906 -13.773 1 91.38 307 GLY A CA 1
ATOM 2444 C C . GLY A 1 307 ? 9.984 -54.875 -14.477 1 91.38 307 GLY A C 1
ATOM 2445 O O . GLY A 1 307 ? 9.922 -54.812 -15.703 1 91.38 307 GLY A O 1
ATOM 2446 N N . SER A 1 308 ? 8.93 -54.875 -13.75 1 93.81 308 SER A N 1
ATOM 2447 C CA . SER A 1 308 ? 7.594 -54.938 -14.344 1 93.81 308 SER A CA 1
ATOM 2448 C C . SER A 1 308 ? 7.203 -53.562 -14.922 1 93.81 308 SER A C 1
ATOM 2450 O O . SER A 1 308 ? 6.488 -53.5 -15.922 1 93.81 308 SER A O 1
ATOM 2452 N N . VAL A 1 309 ? 7.637 -52.562 -14.273 1 96.75 309 VAL A N 1
ATOM 2453 C CA . VAL A 1 309 ? 7.305 -51.219 -14.734 1 96.75 309 VAL A CA 1
ATOM 2454 C C . VAL A 1 309 ? 8.375 -50.719 -15.695 1 96.75 309 VAL A C 1
ATOM 2456 O O . VAL A 1 309 ? 9.539 -50.531 -15.305 1 96.75 309 VAL A O 1
ATOM 2459 N N . LYS A 1 310 ? 8.031 -50.5 -16.953 1 96.62 310 LYS A N 1
ATOM 2460 C CA . LYS A 1 310 ? 8.898 -49.938 -17.984 1 96.62 310 LYS A CA 1
ATOM 2461 C C . LYS A 1 310 ? 8.375 -48.594 -18.469 1 96.62 310 LYS A C 1
ATOM 2463 O O . LYS A 1 310 ? 7.195 -48.438 -18.781 1 96.62 310 LYS A O 1
ATOM 2468 N N . ILE A 1 311 ? 9.281 -47.625 -18.469 1 98.19 311 ILE A N 1
ATOM 2469 C CA . ILE A 1 311 ? 8.898 -46.312 -18.969 1 98.19 311 ILE A CA 1
ATOM 2470 C C . ILE A 1 311 ? 9.719 -45.969 -20.203 1 98.19 311 ILE A C 1
ATOM 2472 O O . ILE A 1 311 ? 10.797 -45.375 -20.094 1 98.19 311 ILE A O 1
ATOM 2476 N N . LYS A 1 312 ? 9.203 -46.344 -21.266 1 97.56 312 LYS A N 1
ATOM 2477 C CA . LYS A 1 312 ? 9.805 -46.031 -22.562 1 97.56 312 LYS A CA 1
ATOM 2478 C C . LYS A 1 312 ? 9.375 -44.656 -23.062 1 97.56 312 LYS A C 1
ATOM 2480 O O . LYS A 1 312 ? 10.156 -43.938 -23.688 1 97.56 312 LYS A O 1
ATOM 2485 N N . HIS A 1 313 ? 8.102 -44.312 -22.812 1 98.56 313 HIS A N 1
ATOM 2486 C CA . HIS A 1 313 ? 7.516 -43.031 -23.203 1 98.56 313 HIS A CA 1
ATOM 2487 C C . HIS A 1 313 ? 6.922 -42.281 -22.016 1 98.56 313 HIS A C 1
ATOM 2489 O O . HIS A 1 313 ? 6.512 -42.938 -21.031 1 98.56 313 HIS A O 1
ATOM 2495 N N . VAL A 1 314 ? 6.973 -40.969 -22.031 1 98.81 314 VAL A N 1
ATOM 2496 C CA . VAL A 1 314 ? 6.32 -40.125 -21.031 1 98.81 314 VAL A CA 1
ATOM 2497 C C . VAL A 1 314 ? 5.379 -39.125 -21.734 1 98.81 314 VAL A C 1
ATOM 2499 O O . VAL A 1 314 ? 5.789 -38.438 -22.656 1 98.81 314 VAL A O 1
ATOM 2502 N N . ILE A 1 315 ? 4.152 -39.125 -21.344 1 98.81 315 ILE A N 1
ATOM 2503 C CA . ILE A 1 315 ? 3.166 -38.188 -21.844 1 98.81 315 ILE A CA 1
ATOM 2504 C C . ILE A 1 315 ? 2.637 -37.312 -20.703 1 98.81 315 ILE A C 1
ATOM 2506 O O . ILE A 1 315 ? 2.107 -37.844 -19.719 1 98.81 315 ILE A O 1
ATOM 2510 N N . LEU A 1 316 ? 2.869 -36.062 -20.781 1 98.75 316 LEU A N 1
ATOM 2511 C CA . LEU A 1 316 ? 2.439 -35.094 -19.781 1 98.75 316 LEU A CA 1
ATOM 2512 C C . LEU A 1 316 ? 1.267 -34.281 -20.297 1 98.75 316 LEU A C 1
ATOM 2514 O O . LEU A 1 316 ? 1.397 -33.531 -21.281 1 98.75 316 LEU A O 1
ATOM 2518 N N . ILE A 1 317 ? 0.139 -34.344 -19.594 1 98.62 317 ILE A N 1
ATOM 2519 C CA . ILE A 1 317 ? -1.064 -33.625 -20.031 1 98.62 317 ILE A CA 1
ATOM 2520 C C . ILE A 1 317 ? -1.449 -32.594 -19 1 98.62 317 ILE A C 1
ATOM 2522 O O . ILE A 1 317 ? -1.601 -32.875 -17.812 1 98.62 317 ILE A O 1
ATOM 2526 N N . LYS A 1 318 ? -1.552 -31.375 -19.453 1 98.38 318 LYS A N 1
ATOM 2527 C CA . LYS A 1 318 ? -2.059 -30.266 -18.641 1 98.38 318 LYS A CA 1
ATOM 2528 C C . LYS A 1 318 ? -3.543 -30.031 -18.906 1 98.38 318 LYS A C 1
ATOM 2530 O O . LYS A 1 318 ? -3.934 -29.703 -20.031 1 98.38 318 LYS A O 1
ATOM 2535 N N . LEU A 1 319 ? -4.324 -30.141 -17.859 1 98.31 319 LEU A N 1
ATOM 2536 C CA . LEU A 1 319 ? -5.77 -29.984 -17.969 1 98.31 319 LEU A CA 1
ATOM 2537 C C . LEU A 1 319 ? -6.172 -28.531 -17.766 1 98.31 319 LEU A C 1
ATOM 2539 O O . LEU A 1 319 ? -5.969 -27.969 -16.688 1 98.31 319 LEU A O 1
ATOM 2543 N N . GLU A 1 320 ? -6.75 -27.969 -18.766 1 97.38 320 GLU A N 1
ATOM 2544 C CA . GLU A 1 320 ? -7.168 -26.578 -18.734 1 97.38 320 GLU A CA 1
ATOM 2545 C C . GLU A 1 320 ? -8.266 -26.344 -17.688 1 97.38 320 GLU A C 1
ATOM 2547 O O . GLU A 1 320 ? -9.266 -27.062 -17.672 1 97.38 320 GLU A O 1
ATOM 2552 N N . SER A 1 321 ? -8.062 -25.359 -16.828 1 97.25 321 SER A N 1
ATOM 2553 C CA . SER A 1 321 ? -9.07 -24.891 -15.875 1 97.25 321 SER A CA 1
ATOM 2554 C C . SER A 1 321 ? -9.773 -26.062 -15.195 1 97.25 321 SER A C 1
ATOM 2556 O O . SER A 1 321 ? -11.008 -26.125 -15.18 1 97.25 321 SER A O 1
ATOM 2558 N N . THR A 1 322 ? -9.023 -26.906 -14.617 1 97.81 322 THR A N 1
ATOM 2559 C CA . THR A 1 322 ? -9.602 -28.109 -14.039 1 97.81 322 THR A CA 1
ATOM 2560 C C . THR A 1 322 ? -9.352 -28.156 -12.531 1 97.81 322 THR A C 1
ATOM 2562 O O . THR A 1 322 ? -8.211 -28.312 -12.086 1 97.81 322 THR A O 1
ATOM 2565 N N . ARG A 1 323 ? -10.422 -28.172 -11.859 1 95.88 323 ARG A N 1
ATOM 2566 C CA . ARG A 1 323 ? -10.398 -28.172 -10.398 1 95.88 323 ARG A CA 1
ATOM 2567 C C . ARG A 1 323 ? -10.156 -29.594 -9.867 1 95.88 323 ARG A C 1
ATOM 2569 O O . ARG A 1 323 ? -10.508 -30.578 -10.531 1 95.88 323 ARG A O 1
ATOM 2576 N N . GLN A 1 324 ? -9.688 -29.547 -8.656 1 95.56 324 GLN A N 1
ATOM 2577 C CA . GLN A 1 324 ? -9.438 -30.828 -8.008 1 95.56 324 GLN A CA 1
ATOM 2578 C C . GLN A 1 324 ? -10.75 -31.578 -7.766 1 95.56 324 GLN A C 1
ATOM 2580 O O . GLN A 1 324 ? -10.797 -32.812 -7.883 1 95.56 324 GLN A O 1
ATOM 2585 N N . ASP A 1 325 ? -11.82 -30.938 -7.523 1 94.5 325 ASP A N 1
ATOM 2586 C CA . ASP A 1 325 ? -13.039 -31.609 -7.082 1 94.5 325 ASP A CA 1
ATOM 2587 C C . ASP A 1 325 ? -13.875 -32.062 -8.273 1 94.5 325 ASP A C 1
ATOM 2589 O O . ASP A 1 325 ? -14.938 -32.656 -8.102 1 94.5 325 ASP A O 1
ATOM 2593 N N . VAL A 1 326 ? -13.398 -31.844 -9.508 1 97.25 326 VAL A N 1
ATOM 2594 C CA . VAL A 1 326 ? -14.164 -32.312 -10.664 1 97.25 326 VAL A CA 1
ATOM 2595 C C . VAL A 1 326 ? -13.391 -33.406 -11.391 1 97.25 326 VAL A C 1
ATOM 2597 O O . VAL A 1 326 ? -13.812 -33.875 -12.453 1 97.25 326 VAL A O 1
ATOM 2600 N N . TRP A 1 327 ? -12.297 -33.812 -10.977 1 96.44 327 TRP A N 1
ATOM 2601 C CA . TRP A 1 327 ? -11.453 -34.781 -11.648 1 96.44 327 TRP A CA 1
ATOM 2602 C C . TRP A 1 327 ? -10.984 -35.875 -10.672 1 96.44 327 TRP A C 1
ATOM 2604 O O . TRP A 1 327 ? -9.797 -35.938 -10.359 1 96.44 327 TRP A O 1
ATOM 2614 N N . PRO A 1 328 ? -11.844 -36.781 -10.18 1 96.94 328 PRO A N 1
ATOM 2615 C CA . PRO A 1 328 ? -13.18 -36.938 -10.758 1 96.94 328 PRO A CA 1
ATOM 2616 C C . PRO A 1 328 ? -14.219 -36.031 -10.086 1 96.94 328 PRO A C 1
ATOM 2618 O O . PRO A 1 328 ? -13.969 -35.5 -9.008 1 96.94 328 PRO A O 1
ATOM 2621 N N . PHE A 1 329 ? -15.312 -35.906 -10.805 1 97.94 329 PHE A N 1
ATOM 2622 C CA . PHE A 1 329 ? -16.422 -35.156 -10.203 1 97.94 329 PHE A CA 1
ATOM 2623 C C . PHE A 1 329 ? -16.984 -35.938 -9.008 1 97.94 329 PHE A C 1
ATOM 2625 O O . PHE A 1 329 ? -17.25 -37.125 -9.102 1 97.94 329 PHE A O 1
ATOM 2632 N N . ARG A 1 330 ? -17.109 -35.281 -7.883 1 96.38 330 ARG A N 1
ATOM 2633 C CA . ARG A 1 330 ? -17.531 -35.906 -6.641 1 96.38 330 ARG A CA 1
ATOM 2634 C C . ARG A 1 330 ? -18.828 -35.312 -6.121 1 96.38 330 ARG A C 1
ATOM 2636 O O . ARG A 1 330 ? -19.141 -34.156 -6.375 1 96.38 330 ARG A O 1
ATOM 2643 N N . ASN A 1 331 ? -19.484 -36.125 -5.379 1 95.81 331 ASN A N 1
ATOM 2644 C CA . ASN A 1 331 ? -20.75 -35.656 -4.824 1 95.81 331 ASN A CA 1
ATOM 2645 C C . ASN A 1 331 ? -20.531 -34.688 -3.666 1 95.81 331 ASN A C 1
ATOM 2647 O O . ASN A 1 331 ? -21.469 -34.031 -3.199 1 95.81 331 ASN A O 1
ATOM 2651 N N . THR A 1 332 ? -19.25 -34.531 -3.225 1 92.31 332 THR A N 1
ATOM 2652 C CA . THR A 1 332 ? -18.906 -33.594 -2.172 1 92.31 332 THR A CA 1
ATOM 2653 C C . THR A 1 332 ? -18.375 -32.281 -2.771 1 92.31 332 THR A C 1
ATOM 2655 O O . THR A 1 332 ? -18 -31.375 -2.039 1 92.31 332 THR A O 1
ATOM 2658 N N . SER A 1 333 ? -18.297 -32.25 -4.086 1 94.5 333 SER A N 1
ATOM 2659 C CA . SER A 1 333 ? -17.844 -31.031 -4.75 1 94.5 333 SER A CA 1
ATOM 2660 C C . SER A 1 333 ? -18.734 -29.859 -4.383 1 94.5 333 SER A C 1
ATOM 2662 O O . SER A 1 333 ? -19.938 -30 -4.219 1 94.5 333 SER A O 1
ATOM 2664 N N . TYR A 1 334 ? -18.094 -28.672 -4.273 1 93.69 334 TYR A N 1
ATOM 2665 C CA . TYR A 1 334 ? -18.844 -27.453 -3.986 1 93.69 334 TYR A CA 1
ATOM 2666 C C . TYR A 1 334 ? -19.875 -27.172 -5.078 1 93.69 334 TYR A C 1
ATOM 2668 O O . TYR A 1 334 ? -20.891 -26.531 -4.832 1 93.69 334 TYR A O 1
ATOM 2676 N N . ILE A 1 335 ? -19.672 -27.688 -6.234 1 96.12 335 ILE A N 1
ATOM 2677 C CA . ILE A 1 335 ? -20.562 -27.484 -7.371 1 96.12 335 ILE A CA 1
ATOM 2678 C C . ILE A 1 335 ? -21.906 -28.156 -7.098 1 96.12 335 ILE A C 1
ATOM 2680 O O . ILE A 1 335 ? -22.938 -27.703 -7.578 1 96.12 335 ILE A O 1
ATOM 2684 N N . MET A 1 336 ? -21.906 -29.219 -6.32 1 96.06 336 MET A N 1
ATOM 2685 C CA . MET A 1 336 ? -23.141 -29.953 -5.996 1 96.06 336 MET A CA 1
ATOM 2686 C C . MET A 1 336 ? -24.109 -29.062 -5.238 1 96.06 336 MET A C 1
ATOM 2688 O O . MET A 1 336 ? -25.328 -29.234 -5.344 1 96.06 336 MET A O 1
ATOM 2692 N N . LYS A 1 337 ? -23.562 -28.094 -4.473 1 94.19 337 LYS A N 1
ATOM 2693 C CA . LYS A 1 337 ? -24.438 -27.141 -3.797 1 94.19 337 LYS A CA 1
ATOM 2694 C C . LYS A 1 337 ? -25.281 -26.375 -4.805 1 94.19 337 LYS A C 1
ATOM 2696 O O . LYS A 1 337 ? -26.5 -26.219 -4.617 1 94.19 337 LYS A O 1
ATOM 2701 N N . HIS A 1 338 ? -24.641 -25.891 -5.816 1 95.62 338 HIS A N 1
ATOM 2702 C CA . HIS A 1 338 ? -25.344 -25.141 -6.855 1 95.62 338 HIS A CA 1
ATOM 2703 C C . HIS A 1 338 ? -26.328 -26.047 -7.609 1 95.62 338 HIS A C 1
ATOM 2705 O O . HIS A 1 338 ? -27.422 -25.609 -7.965 1 95.62 338 HIS A O 1
ATOM 2711 N N . ILE A 1 339 ? -25.969 -27.281 -7.891 1 97.44 339 ILE A N 1
ATOM 2712 C CA . ILE A 1 339 ? -26.828 -28.219 -8.586 1 97.44 339 ILE A CA 1
ATOM 2713 C C . ILE A 1 339 ? -28.078 -28.484 -7.746 1 97.44 339 ILE A C 1
ATOM 2715 O O . ILE A 1 339 ? -29.203 -28.391 -8.242 1 97.44 339 ILE A O 1
ATOM 2719 N N . ASN A 1 340 ? -27.906 -28.766 -6.504 1 96.62 340 ASN A N 1
ATOM 2720 C CA . ASN A 1 340 ? -29.031 -29.031 -5.609 1 96.62 340 ASN A CA 1
ATOM 2721 C C . ASN A 1 340 ? -29.984 -27.828 -5.539 1 96.62 340 ASN A C 1
ATOM 2723 O O . ASN A 1 340 ? -31.203 -27.984 -5.602 1 96.62 340 ASN A O 1
ATOM 2727 N N . ASP A 1 341 ? -29.375 -26.656 -5.441 1 95.44 341 ASP A N 1
ATOM 2728 C CA . ASP A 1 341 ? -30.172 -25.438 -5.344 1 95.44 341 ASP A CA 1
ATOM 2729 C C . ASP A 1 341 ? -30.969 -25.203 -6.617 1 95.44 341 ASP A C 1
ATOM 2731 O O . ASP A 1 341 ? -32.031 -24.547 -6.586 1 95.44 341 ASP A O 1
ATOM 2735 N N . SER A 1 342 ? -30.484 -25.672 -7.695 1 96.19 342 SER A N 1
ATOM 2736 C CA . SER A 1 342 ? -31.125 -25.438 -8.984 1 96.19 342 SER A CA 1
ATOM 2737 C C . SER A 1 342 ? -32.312 -26.359 -9.188 1 96.19 342 SER A C 1
ATOM 2739 O O . SER A 1 342 ? -33.094 -26.172 -10.117 1 96.19 342 SER A O 1
ATOM 2741 N N . TYR A 1 343 ? -32.469 -27.422 -8.344 1 96.56 343 TYR A N 1
ATOM 2742 C CA . TYR A 1 343 ? -33.594 -28.359 -8.367 1 96.56 343 TYR A CA 1
ATOM 2743 C C . TYR A 1 343 ? -34.312 -28.359 -7.035 1 96.56 343 TYR A C 1
ATOM 2745 O O . TYR A 1 343 ? -34.25 -29.312 -6.27 1 96.56 343 TYR A O 1
ATOM 2753 N N . PRO A 1 344 ? -35.156 -27.422 -6.84 1 92.81 344 PRO A N 1
ATOM 2754 C CA . PRO A 1 344 ? -35.812 -27.328 -5.543 1 92.81 344 PRO A CA 1
ATOM 2755 C C . PRO A 1 344 ? -36.656 -28.578 -5.227 1 92.81 344 PRO A C 1
ATOM 2757 O O . PRO A 1 344 ? -36.875 -28.891 -4.055 1 92.81 344 PRO A O 1
ATOM 2760 N N . LYS A 1 345 ? -37.156 -29.266 -6.199 1 94.31 345 LYS A N 1
ATOM 2761 C CA . LYS A 1 345 ? -38 -30.438 -5.98 1 94.31 345 LYS A CA 1
ATOM 2762 C C . LYS A 1 345 ? -37.188 -31.719 -6.055 1 94.31 345 LYS A C 1
ATOM 2764 O O . LYS A 1 345 ? -37.719 -32.812 -6.074 1 94.31 345 LYS A O 1
ATOM 2769 N N . GLY A 1 346 ? -35.844 -31.578 -6.109 1 95.5 346 GLY A N 1
ATOM 2770 C CA . GLY A 1 346 ? -34.969 -32.75 -6.223 1 95.5 346 GLY A CA 1
ATOM 2771 C C . GLY A 1 346 ? -34.375 -32.906 -7.613 1 95.5 346 GLY A C 1
ATOM 2772 O O . GLY A 1 346 ? -35.031 -32.594 -8.609 1 95.5 346 GLY A O 1
ATOM 2773 N N . ILE A 1 347 ? -33.25 -33.531 -7.723 1 97.06 347 ILE A N 1
ATOM 2774 C CA . ILE A 1 347 ? -32.562 -33.719 -8.992 1 97.06 347 ILE A CA 1
ATOM 2775 C C . ILE A 1 347 ? -33.219 -34.875 -9.766 1 97.06 347 ILE A C 1
ATOM 2777 O O . ILE A 1 347 ? -33.375 -35.969 -9.25 1 97.06 347 ILE A O 1
ATOM 2781 N N . PRO A 1 348 ? -33.594 -34.656 -11.008 1 97 348 PRO A N 1
ATOM 2782 C CA . PRO A 1 348 ? -34.156 -35.719 -11.828 1 97 348 PRO A CA 1
ATOM 2783 C C . PRO A 1 348 ? -33.219 -36.906 -11.984 1 97 348 PRO A C 1
ATOM 2785 O O . PRO A 1 348 ? -31.984 -36.719 -12.047 1 97 348 PRO A O 1
ATOM 2788 N N . GLY A 1 349 ? -33.719 -38.094 -12.117 1 95.44 349 GLY A N 1
ATOM 2789 C CA . GLY A 1 349 ? -32.969 -39.312 -12.195 1 95.44 349 GLY A CA 1
ATOM 2790 C C . GLY A 1 349 ? -31.984 -39.344 -13.359 1 95.44 349 GLY A C 1
ATOM 2791 O O . GLY A 1 349 ? -30.859 -39.812 -13.227 1 95.44 349 GLY A O 1
ATOM 2792 N N . ASP A 1 350 ? -32.406 -38.938 -14.531 1 96 350 ASP A N 1
ATOM 2793 C CA . ASP A 1 350 ? -31.547 -38.906 -15.711 1 96 350 ASP A CA 1
ATOM 2794 C C . ASP A 1 350 ? -30.359 -37.969 -15.516 1 96 350 ASP A C 1
ATOM 2796 O O . ASP A 1 350 ? -29.25 -38.25 -15.969 1 96 350 ASP A O 1
ATOM 2800 N N . VAL A 1 351 ? -30.672 -36.812 -14.867 1 97.12 351 VAL A N 1
ATOM 2801 C CA . VAL A 1 351 ? -29.609 -35.844 -14.578 1 97.12 351 VAL A CA 1
ATOM 2802 C C . VAL A 1 351 ? -28.625 -36.469 -13.578 1 97.12 351 VAL A C 1
ATOM 2804 O O . VAL A 1 351 ? -27.406 -36.344 -13.75 1 97.12 351 VAL A O 1
ATOM 2807 N N . MET A 1 352 ? -29.109 -37.125 -12.555 1 96.31 352 MET A N 1
ATOM 2808 C CA . MET A 1 352 ? -28.266 -37.781 -11.57 1 96.31 352 MET A CA 1
ATOM 2809 C C . MET A 1 352 ? -27.391 -38.844 -12.227 1 96.31 352 MET A C 1
ATOM 2811 O O . MET A 1 352 ? -26.219 -39 -11.859 1 96.31 352 MET A O 1
ATOM 2815 N N . ASP A 1 353 ? -27.938 -39.5 -13.148 1 95.69 353 ASP A N 1
ATOM 2816 C CA . ASP A 1 353 ? -27.188 -40.531 -13.883 1 95.69 353 ASP A CA 1
ATOM 2817 C C . ASP A 1 353 ? -26.047 -39.875 -14.672 1 95.69 353 ASP A C 1
ATOM 2819 O O . ASP A 1 353 ? -24.922 -40.406 -14.695 1 95.69 353 ASP A O 1
ATOM 2823 N N . ARG A 1 354 ? -26.266 -38.781 -15.281 1 96.5 354 ARG A N 1
ATOM 2824 C CA . ARG A 1 354 ? -25.234 -38.062 -16.016 1 96.5 354 ARG A CA 1
ATOM 2825 C C . ARG A 1 354 ? -24.141 -37.562 -15.078 1 96.5 354 ARG A C 1
ATOM 2827 O O . ARG A 1 354 ? -22.953 -37.656 -15.375 1 96.5 354 ARG A O 1
ATOM 2834 N N . LEU A 1 355 ? -24.562 -37.031 -13.938 1 97.19 355 LEU A N 1
ATOM 2835 C CA . LEU A 1 355 ? -23.609 -36.469 -12.969 1 97.19 355 LEU A CA 1
ATOM 2836 C C . LEU A 1 355 ? -22.734 -37.562 -12.375 1 97.19 355 LEU A C 1
ATOM 2838 O O . LEU A 1 355 ? -21.531 -37.375 -12.188 1 97.19 355 LEU A O 1
ATOM 2842 N N . SER A 1 356 ? -23.297 -38.719 -12.117 1 96 356 SER A N 1
ATOM 2843 C CA . SER A 1 356 ? -22.578 -39.812 -11.523 1 96 356 SER A CA 1
ATOM 2844 C C . SER A 1 356 ? -21.578 -40.438 -12.508 1 96 356 SER A C 1
ATOM 2846 O O . SER A 1 356 ? -20.609 -41.094 -12.102 1 96 356 SER A O 1
ATOM 2848 N N . LYS A 1 357 ? -21.766 -40.188 -13.812 1 95.56 357 LYS A N 1
ATOM 2849 C CA . LYS A 1 357 ? -20.891 -40.719 -14.859 1 95.56 357 LYS A CA 1
ATOM 2850 C C . LYS A 1 357 ? -20.188 -39.562 -15.609 1 95.56 357 LYS A C 1
ATOM 2852 O O . LYS A 1 357 ? -19.922 -39.688 -16.797 1 95.56 357 LYS A O 1
ATOM 2857 N N . LEU A 1 358 ? -20.078 -38.562 -14.914 1 97.06 358 LEU A N 1
ATOM 2858 C CA . LEU A 1 358 ? -19.547 -37.344 -15.555 1 97.06 358 LEU A CA 1
ATOM 2859 C C . LEU A 1 358 ? -18.078 -37.562 -15.945 1 97.06 358 LEU A C 1
ATOM 2861 O O . LEU A 1 358 ? -17.656 -37.125 -17.016 1 97.06 358 LEU A O 1
ATOM 2865 N N . THR A 1 359 ? -17.234 -38.156 -15.07 1 97.81 359 THR A N 1
ATOM 2866 C CA . THR A 1 359 ? -15.812 -38.312 -15.336 1 97.81 359 THR A CA 1
ATOM 2867 C C . THR A 1 359 ? -15.312 -39.688 -14.938 1 97.81 359 THR A C 1
ATOM 2869 O O . THR A 1 359 ? -14.43 -39.812 -14.094 1 97.81 359 THR A O 1
ATOM 2872 N N . PRO A 1 360 ? -15.734 -40.688 -15.602 1 97 360 PRO A N 1
ATOM 2873 C CA . PRO A 1 360 ? -15.32 -42.062 -15.25 1 97 360 PRO A CA 1
ATOM 2874 C C . PRO A 1 360 ? -13.844 -42.312 -15.516 1 97 360 PRO A C 1
ATOM 2876 O O . PRO A 1 360 ? -13.203 -43.094 -14.805 1 97 360 PRO A O 1
ATOM 2879 N N . THR A 1 361 ? -13.32 -41.719 -16.578 1 97.75 361 THR A N 1
ATOM 2880 C CA . THR A 1 361 ? -11.906 -41.906 -16.875 1 97.75 361 THR A CA 1
ATOM 2881 C C . THR A 1 361 ? -11.047 -41.312 -15.758 1 97.75 361 THR A C 1
ATOM 2883 O O . THR A 1 361 ? -10.039 -41.906 -15.359 1 97.75 361 THR A O 1
ATOM 2886 N N . ALA A 1 362 ? -11.477 -40.094 -15.281 1 97.88 362 ALA A N 1
ATOM 2887 C CA . ALA A 1 362 ? -10.773 -39.5 -14.164 1 97.88 362 ALA A CA 1
ATOM 2888 C C . ALA A 1 362 ? -10.789 -40.406 -12.938 1 97.88 362 ALA A C 1
ATOM 2890 O O . ALA A 1 362 ? -9.781 -40.531 -12.25 1 97.88 362 ALA A O 1
ATOM 2891 N N . GLU A 1 363 ? -11.906 -41.031 -12.656 1 96.94 363 GLU A N 1
ATOM 2892 C CA . GLU A 1 363 ? -12.008 -41.938 -11.539 1 96.94 363 GLU A CA 1
ATOM 2893 C C . GLU A 1 363 ? -11.062 -43.125 -11.719 1 96.94 363 GLU A C 1
ATOM 2895 O O . GLU A 1 363 ? -10.398 -43.562 -10.773 1 96.94 363 GLU A O 1
ATOM 2900 N N . ARG A 1 364 ? -10.984 -43.594 -12.898 1 96.75 364 ARG A N 1
ATOM 2901 C CA . ARG A 1 364 ? -10.109 -44.719 -13.234 1 96.75 364 ARG A CA 1
ATOM 2902 C C . ARG A 1 364 ? -8.648 -44.344 -13.047 1 96.75 364 ARG A C 1
ATOM 2904 O O . ARG A 1 364 ? -7.867 -45.125 -12.492 1 96.75 364 ARG A O 1
ATOM 2911 N N . LEU A 1 365 ? -8.266 -43.188 -13.43 1 97.19 365 LEU A N 1
ATOM 2912 C CA . LEU A 1 365 ? -6.871 -42.75 -13.445 1 97.19 365 LEU A CA 1
ATOM 2913 C C . LEU A 1 365 ? -6.422 -42.312 -12.055 1 97.19 365 LEU A C 1
ATOM 2915 O O . LEU A 1 365 ? -5.277 -42.562 -11.656 1 97.19 365 LEU A O 1
ATOM 2919 N N . THR A 1 366 ? -7.281 -41.656 -11.258 1 95.75 366 THR A N 1
ATOM 2920 C CA . THR A 1 366 ? -6.895 -41.094 -9.969 1 95.75 366 THR A CA 1
ATOM 2921 C C . THR A 1 366 ? -7.105 -42.125 -8.859 1 95.75 366 THR A C 1
ATOM 2923 O O . THR A 1 366 ? -6.445 -42.094 -7.82 1 95.75 366 THR A O 1
ATOM 2926 N N . GLY A 1 367 ? -8.062 -42.969 -9.094 1 94.25 367 GLY A N 1
ATOM 2927 C CA . GLY A 1 367 ? -8.445 -43.906 -8.07 1 94.25 367 GLY A CA 1
ATOM 2928 C C . GLY A 1 367 ? -9.273 -43.281 -6.957 1 94.25 367 GLY A C 1
ATOM 2929 O O . GLY A 1 367 ? -9.57 -43.938 -5.957 1 94.25 367 GLY A O 1
ATOM 2930 N N . HIS A 1 368 ? -9.672 -42.062 -7.086 1 93.94 368 HIS A N 1
ATOM 2931 C CA . HIS A 1 368 ? -10.445 -41.375 -6.051 1 93.94 368 HIS A CA 1
ATOM 2932 C C . HIS A 1 368 ? -11.922 -41.781 -6.117 1 93.94 368 HIS A C 1
ATOM 2934 O O . HIS A 1 368 ? -12.484 -41.906 -7.207 1 93.94 368 HIS A O 1
ATOM 2940 N N . GLU A 1 369 ? -12.477 -41.906 -4.973 1 92.38 369 GLU A N 1
ATOM 2941 C CA . GLU A 1 369 ? -13.898 -42.188 -4.91 1 92.38 369 GLU A CA 1
ATOM 2942 C C . GLU A 1 369 ? -14.734 -40.938 -5.215 1 92.38 369 GLU A C 1
ATOM 2944 O O . GLU A 1 369 ? -14.383 -39.844 -4.809 1 92.38 369 GLU A O 1
ATOM 2949 N N . THR A 1 370 ? -15.852 -41.156 -5.871 1 95.31 370 THR A N 1
ATOM 2950 C CA . THR A 1 370 ? -16.672 -40.031 -6.27 1 95.31 370 THR A CA 1
ATOM 2951 C C . THR A 1 370 ? -17.797 -39.781 -5.266 1 95.31 370 THR A C 1
ATOM 2953 O O . THR A 1 370 ? -18.375 -38.719 -5.211 1 95.31 370 THR A O 1
ATOM 2956 N N . GLY A 1 371 ? -18.172 -40.844 -4.555 1 94.88 371 GLY A N 1
ATOM 2957 C CA . GLY A 1 371 ? -19.266 -40.75 -3.596 1 94.88 371 GLY A CA 1
ATOM 2958 C C . GLY A 1 371 ? -20.625 -41.062 -4.211 1 94.88 371 GLY A C 1
ATOM 2959 O O . GLY A 1 371 ? -21.625 -41.156 -3.498 1 94.88 371 GLY A O 1
ATOM 2960 N N . PHE A 1 372 ? -20.672 -41.156 -5.539 1 94.5 372 PHE A N 1
ATOM 2961 C CA . PHE A 1 372 ? -21.922 -41.531 -6.203 1 94.5 372 PHE A CA 1
ATOM 2962 C C . PHE A 1 372 ? -22.156 -43.031 -6.152 1 94.5 372 PHE A C 1
ATOM 2964 O O . PHE A 1 372 ? -21.203 -43.812 -6 1 94.5 372 PHE A O 1
ATOM 2971 N N . SER A 1 373 ? -23.438 -43.469 -6.25 1 84.94 373 SER A N 1
ATOM 2972 C CA . SER A 1 373 ? -23.781 -44.906 -6.25 1 84.94 373 SER A CA 1
ATOM 2973 C C . SER A 1 373 ? -23.453 -45.562 -7.59 1 84.94 373 SER A C 1
ATOM 2975 O O . SER A 1 373 ? -23.422 -44.875 -8.625 1 84.94 373 SER A O 1
ATOM 2977 N N . GLY A 1 374 ? -23.109 -46.812 -7.543 1 81.94 374 GLY A N 1
ATOM 2978 C CA . GLY A 1 374 ? -22.859 -47.562 -8.773 1 81.94 374 GLY A CA 1
ATOM 2979 C C . GLY A 1 374 ? -21.516 -48.25 -8.789 1 81.94 374 GLY A C 1
ATOM 2980 O O . GLY A 1 374 ? -20.766 -48.188 -7.812 1 81.94 374 GLY A O 1
ATOM 2981 N N . ASP A 1 375 ? -21.281 -48.875 -9.914 1 84.38 375 ASP A N 1
ATOM 2982 C CA . ASP A 1 375 ? -20.047 -49.656 -10.094 1 84.38 375 ASP A CA 1
ATOM 2983 C C . ASP A 1 375 ? -18.859 -48.719 -10.344 1 84.38 375 ASP A C 1
ATOM 2985 O O . ASP A 1 375 ? -18.969 -47.75 -11.055 1 84.38 375 ASP A O 1
ATOM 2989 N N . ARG A 1 376 ? -17.75 -49.031 -9.734 1 88.62 376 ARG A N 1
ATOM 2990 C CA . ARG A 1 376 ? -16.516 -48.281 -9.914 1 88.62 376 ARG A CA 1
ATOM 2991 C C . ARG A 1 376 ? -15.648 -48.906 -11 1 88.62 376 ARG A C 1
ATOM 2993 O O . ARG A 1 376 ? -15.555 -50.125 -11.094 1 88.62 376 ARG A O 1
ATOM 3000 N N . PRO A 1 377 ? -15.055 -47.969 -11.773 1 91.31 377 PRO A N 1
ATOM 3001 C CA . PRO A 1 377 ? -14.125 -48.531 -12.766 1 91.31 377 PRO A CA 1
ATOM 3002 C C . PRO A 1 377 ? -12.859 -49.094 -12.133 1 91.31 377 PRO A C 1
ATOM 3004 O O . PRO A 1 377 ? -12.461 -48.688 -11.047 1 91.31 377 PRO A O 1
ATOM 3007 N N . LYS A 1 378 ? -12.305 -50.062 -12.812 1 92 378 LYS A N 1
ATOM 3008 C CA . LYS A 1 378 ? -11.023 -50.625 -12.359 1 92 378 LYS A CA 1
ATOM 3009 C C . LYS A 1 378 ? -9.914 -49.562 -12.469 1 92 378 LYS A C 1
ATOM 3011 O O . LYS A 1 378 ? -9.758 -48.938 -13.508 1 92 378 LYS A O 1
ATOM 3016 N N . PRO A 1 379 ? -9.188 -49.406 -11.43 1 95.62 379 PRO A N 1
ATOM 3017 C CA . PRO A 1 379 ? -8.109 -48.438 -11.477 1 95.62 379 PRO A CA 1
ATOM 3018 C C . PRO A 1 379 ? -7.066 -48.75 -12.547 1 95.62 379 PRO A C 1
ATOM 3020 O O . PRO A 1 379 ? -6.789 -49.906 -12.82 1 95.62 379 PRO A O 1
ATOM 3023 N N . TYR A 1 380 ? -6.504 -47.719 -13.109 1 96.81 380 TYR A N 1
ATOM 3024 C CA . TYR A 1 380 ? -5.488 -47.844 -14.156 1 96.81 380 TYR A CA 1
ATOM 3025 C C . TYR A 1 380 ? -4.137 -48.219 -13.562 1 96.81 380 TYR A C 1
ATOM 3027 O O . TYR A 1 380 ? -3.398 -49.031 -14.133 1 96.81 380 TYR A O 1
ATOM 3035 N N . GLY A 1 381 ? -3.822 -47.688 -12.383 1 96.81 381 GLY A N 1
ATOM 3036 C CA . GLY A 1 381 ? -2.535 -47.781 -11.719 1 96.81 381 GLY A CA 1
ATOM 3037 C C . GLY A 1 381 ? -1.773 -46.5 -11.656 1 96.81 381 GLY A C 1
ATOM 3038 O O . GLY A 1 381 ? -1.981 -45.594 -12.492 1 96.81 381 GLY A O 1
ATOM 3039 N N . GLY A 1 382 ? -0.935 -46.406 -10.664 1 96.88 382 GLY A N 1
ATOM 3040 C CA . GLY A 1 382 ? -0.177 -45.188 -10.453 1 96.88 382 GLY A CA 1
ATOM 3041 C C . GLY A 1 382 ? -0.443 -44.562 -9.102 1 96.88 382 GLY A C 1
ATOM 3042 O O . GLY A 1 382 ? -0.81 -45.25 -8.148 1 96.88 382 GLY A O 1
ATOM 3043 N N . PHE A 1 383 ? -0.104 -43.25 -8.898 1 96.88 383 PHE A N 1
ATOM 3044 C CA . PHE A 1 383 ? -0.366 -42.531 -7.656 1 96.88 383 PHE A CA 1
ATOM 3045 C C . PHE A 1 383 ? -0.955 -41.156 -7.941 1 96.88 383 PHE A C 1
ATOM 3047 O O . PHE A 1 383 ? -0.706 -40.562 -9 1 96.88 383 PHE A O 1
ATOM 3054 N N . SER A 1 384 ? -1.824 -40.719 -7.023 1 96.88 384 SER A N 1
ATOM 3055 C CA . SER A 1 384 ? -2.547 -39.469 -7.172 1 96.88 384 SER A CA 1
ATOM 3056 C C . SER A 1 384 ? -2.502 -38.656 -5.887 1 96.88 384 SER A C 1
ATOM 3058 O O . SER A 1 384 ? -2.334 -39.188 -4.797 1 96.88 384 SER A O 1
ATOM 3060 N N . ALA A 1 385 ? -2.566 -37.312 -6.078 1 96.5 385 ALA A N 1
ATOM 3061 C CA . ALA A 1 385 ? -2.551 -36.406 -4.945 1 96.5 385 ALA A CA 1
ATOM 3062 C C . ALA A 1 385 ? -3.857 -35.625 -4.859 1 96.5 385 ALA A C 1
ATOM 3064 O O . ALA A 1 385 ? -4.312 -35.062 -5.852 1 96.5 385 ALA A O 1
ATOM 3065 N N . ARG A 1 386 ? -4.383 -35.531 -3.635 1 93.5 386 ARG A N 1
ATOM 3066 C CA . ARG A 1 386 ? -5.621 -34.812 -3.404 1 93.5 386 ARG A CA 1
ATOM 3067 C C . ARG A 1 386 ? -5.34 -33.344 -3.041 1 93.5 386 ARG A C 1
ATOM 3069 O O . ARG A 1 386 ? -6.172 -32.469 -3.273 1 93.5 386 ARG A O 1
ATOM 3076 N N . ASN A 1 387 ? -4.27 -33.156 -2.439 1 96.69 387 ASN A N 1
ATOM 3077 C CA . ASN A 1 387 ? -3.871 -31.812 -1.976 1 96.69 387 ASN A CA 1
ATOM 3078 C C . ASN A 1 387 ? -2.729 -31.25 -2.814 1 96.69 387 ASN A C 1
ATOM 3080 O O . ASN A 1 387 ? -1.692 -30.859 -2.275 1 96.69 387 ASN A O 1
ATOM 3084 N N . ALA A 1 388 ? -3.006 -31.203 -4.145 1 98.12 388 ALA A N 1
ATOM 3085 C CA . ALA A 1 388 ? -2.033 -30.672 -5.094 1 98.12 388 ALA A CA 1
ATOM 3086 C C . ALA A 1 388 ? -2.416 -29.266 -5.539 1 98.12 388 ALA A C 1
ATOM 3088 O O . ALA A 1 388 ? -3.594 -28.969 -5.77 1 98.12 388 ALA A O 1
ATOM 3089 N N . TYR A 1 389 ? -1.387 -28.422 -5.543 1 98.25 389 TYR A N 1
ATOM 3090 C CA . TYR A 1 389 ? -1.585 -27.047 -5.992 1 98.25 389 TYR A CA 1
ATOM 3091 C C . TYR A 1 389 ? -0.679 -26.719 -7.172 1 98.25 389 TYR A C 1
ATOM 3093 O O . TYR A 1 389 ? 0.397 -27.297 -7.316 1 98.25 389 TYR A O 1
ATOM 3101 N N . THR A 1 390 ? -1.216 -25.875 -8.008 1 98.31 390 THR A N 1
ATOM 3102 C CA . THR A 1 390 ? -0.413 -25.391 -9.125 1 98.31 390 THR A CA 1
ATOM 3103 C C . THR A 1 390 ? 0.604 -24.344 -8.656 1 98.31 390 THR A C 1
ATOM 3105 O O . THR A 1 390 ? 0.371 -23.641 -7.668 1 98.31 390 THR A O 1
ATOM 3108 N N . SER A 1 391 ? 1.724 -24.25 -9.328 1 97.38 391 SER A N 1
ATOM 3109 C CA . SER A 1 391 ? 2.748 -23.266 -9.008 1 97.38 391 SER A CA 1
ATOM 3110 C C . SER A 1 391 ? 2.443 -21.922 -9.672 1 97.38 391 SER A C 1
ATOM 3112 O O . SER A 1 391 ? 3.1 -20.922 -9.375 1 97.38 391 SER A O 1
ATOM 3114 N N . GLY A 1 392 ? 1.464 -21.953 -10.531 1 97.31 392 GLY A N 1
ATOM 3115 C CA . GLY A 1 392 ? 0.989 -20.719 -11.141 1 97.31 392 GLY A CA 1
ATOM 3116 C C . GLY A 1 392 ? -0.414 -20.844 -11.703 1 97.31 392 GLY A C 1
ATOM 3117 O O . GLY A 1 392 ? -0.77 -21.859 -12.289 1 97.31 392 GLY A O 1
ATOM 3118 N N . THR A 1 393 ? -1.165 -19.75 -11.523 1 97.69 393 THR A N 1
ATOM 3119 C CA . THR A 1 393 ? -2.514 -19.797 -12.078 1 97.69 393 THR A CA 1
ATOM 3120 C C . THR A 1 393 ? -2.547 -19.188 -13.469 1 97.69 393 THR A C 1
ATOM 3122 O O . THR A 1 393 ? -3.582 -19.188 -14.141 1 97.69 393 THR A O 1
ATOM 3125 N N . TYR A 1 394 ? -1.4 -18.578 -13.844 1 97.12 394 TYR A N 1
ATOM 3126 C CA . TYR A 1 394 ? -1.169 -18.234 -15.25 1 97.12 394 TYR A CA 1
ATOM 3127 C C . TYR A 1 394 ? -0.71 -19.453 -16.031 1 97.12 394 TYR A C 1
ATOM 3129 O O . TYR A 1 394 ? 0.335 -20.047 -15.734 1 97.12 394 TYR A O 1
ATOM 3137 N N . THR A 1 395 ? -1.495 -19.859 -16.984 1 97.31 395 THR A N 1
ATOM 3138 C CA . THR A 1 395 ? -1.3 -21.125 -17.688 1 97.31 395 THR A CA 1
ATOM 3139 C C . THR A 1 395 ? 0.158 -21.281 -18.109 1 97.31 395 THR A C 1
ATOM 3141 O O . THR A 1 395 ? 0.768 -22.328 -17.859 1 97.31 395 THR A O 1
ATOM 3144 N N . LEU A 1 396 ? 0.701 -20.266 -18.703 1 97.69 396 LEU A N 1
ATOM 3145 C CA . LEU A 1 396 ? 2.045 -20.391 -19.25 1 97.69 396 LEU A CA 1
ATOM 3146 C C . LEU A 1 396 ? 3.082 -20.5 -18.141 1 97.69 396 LEU A C 1
ATOM 3148 O O . LEU A 1 396 ? 4.086 -21.203 -18.281 1 97.69 396 LEU A O 1
ATOM 3152 N N . LYS A 1 397 ? 2.82 -19.844 -17.047 1 97.62 397 LYS A N 1
ATOM 3153 C CA . LYS A 1 397 ? 3.693 -20 -15.891 1 97.62 397 LYS A CA 1
ATOM 3154 C C . LYS A 1 397 ? 3.543 -21.375 -15.266 1 97.62 397 LYS A C 1
ATOM 3156 O O . LYS A 1 397 ? 4.52 -21.953 -14.781 1 97.62 397 LYS A O 1
ATOM 3161 N N . SER A 1 398 ? 2.346 -21.844 -15.234 1 97.94 398 SER A N 1
ATOM 3162 C CA . SER A 1 398 ? 2.078 -23.188 -14.766 1 97.94 398 SER A CA 1
ATOM 3163 C C . SER A 1 398 ? 2.828 -24.219 -15.602 1 97.94 398 SER A C 1
ATOM 3165 O O . SER A 1 398 ? 3.371 -25.188 -15.062 1 97.94 398 SER A O 1
ATOM 3167 N N . LEU A 1 399 ? 2.883 -24.031 -16.906 1 98.31 399 LEU A N 1
ATOM 3168 C CA . LEU A 1 399 ? 3.607 -24.922 -17.797 1 98.31 399 LEU A CA 1
ATOM 3169 C C . LEU A 1 399 ? 5.102 -24.922 -17.484 1 98.31 399 LEU A C 1
ATOM 3171 O O . LEU A 1 399 ? 5.723 -25.969 -17.375 1 98.31 399 LEU A O 1
ATOM 3175 N N . THR A 1 400 ? 5.609 -23.75 -17.344 1 97.75 400 THR A N 1
ATOM 3176 C CA . THR A 1 400 ? 7.035 -23.609 -17.047 1 97.75 400 THR A CA 1
ATOM 3177 C C . THR A 1 400 ? 7.395 -24.328 -15.758 1 97.75 400 THR A C 1
ATOM 3179 O O . THR A 1 400 ? 8.375 -25.062 -15.703 1 97.75 400 THR A O 1
ATOM 3182 N N . ALA A 1 401 ? 6.582 -24.141 -14.789 1 97.94 401 ALA A N 1
ATOM 3183 C CA . ALA A 1 401 ? 6.84 -24.75 -13.484 1 97.94 401 ALA A CA 1
ATOM 3184 C C . ALA A 1 401 ? 6.785 -26.281 -13.578 1 97.94 401 ALA A C 1
ATOM 3186 O O . ALA A 1 401 ? 7.617 -26.969 -12.992 1 97.94 401 ALA A O 1
ATOM 3187 N N . THR A 1 402 ? 5.852 -26.766 -14.281 1 98.38 402 THR A N 1
ATOM 3188 C CA . THR A 1 402 ? 5.617 -28.203 -14.391 1 98.38 402 THR A CA 1
ATOM 3189 C C . THR A 1 402 ? 6.719 -28.875 -15.211 1 98.38 402 THR A C 1
ATOM 3191 O O . THR A 1 402 ? 7.273 -29.891 -14.797 1 98.38 402 THR A O 1
ATOM 3194 N N . ILE A 1 403 ? 7.102 -28.266 -16.312 1 98.5 403 ILE A N 1
ATOM 3195 C CA . ILE A 1 403 ? 8 -28.891 -17.281 1 98.5 403 ILE A CA 1
ATOM 3196 C C . ILE A 1 403 ? 9.445 -28.734 -16.828 1 98.5 403 ILE A C 1
ATOM 3198 O O . ILE A 1 403 ? 10.281 -29.609 -17.062 1 98.5 403 ILE A O 1
ATOM 3202 N N . CYS A 1 404 ? 9.703 -27.656 -16.062 1 97.44 404 CYS A N 1
ATOM 3203 C CA . CYS A 1 404 ? 11.086 -27.359 -15.703 1 97.44 404 CYS A CA 1
ATOM 3204 C C . CYS A 1 404 ? 11.336 -27.594 -14.219 1 97.44 404 CYS A C 1
ATOM 3206 O O . CYS A 1 404 ? 12.484 -27.594 -13.773 1 97.44 404 CYS A O 1
ATOM 3208 N N . GLY A 1 405 ? 10.242 -27.781 -13.422 1 97.75 405 GLY A N 1
ATOM 3209 C CA . GLY A 1 405 ? 10.422 -27.953 -11.992 1 97.75 405 GLY A CA 1
ATOM 3210 C C . GLY A 1 405 ? 10.969 -26.719 -11.305 1 97.75 405 GLY A C 1
ATOM 3211 O O . GLY A 1 405 ? 11.789 -26.828 -10.383 1 97.75 405 GLY A O 1
ATOM 3212 N N . VAL A 1 406 ? 10.633 -25.531 -11.75 1 96.62 406 VAL A N 1
ATOM 3213 C CA . VAL A 1 406 ? 11.102 -24.266 -11.195 1 96.62 406 VAL A CA 1
ATOM 3214 C C . VAL A 1 406 ? 9.914 -23.406 -10.766 1 96.62 406 VAL A C 1
ATOM 3216 O O . VAL A 1 406 ? 8.781 -23.656 -11.195 1 96.62 406 VAL A O 1
ATOM 3219 N N . ASN A 1 407 ? 10.18 -22.516 -9.891 1 96.62 407 ASN A N 1
ATOM 3220 C CA . ASN A 1 407 ? 9.18 -21.484 -9.641 1 96.62 407 ASN A CA 1
ATOM 3221 C C . ASN A 1 407 ? 9.18 -20.422 -10.742 1 96.62 407 ASN A C 1
ATOM 3223 O O . ASN A 1 407 ? 10.227 -19.844 -11.055 1 96.62 407 ASN A O 1
ATOM 3227 N N . PRO A 1 408 ? 8.055 -20.234 -11.352 1 97.19 408 PRO A N 1
ATOM 3228 C CA . PRO A 1 408 ? 8.039 -19.234 -12.43 1 97.19 408 PRO A CA 1
ATOM 3229 C C . PRO A 1 408 ? 8.328 -17.828 -11.938 1 97.19 408 PRO A C 1
ATOM 3231 O O . PRO A 1 408 ? 8.344 -17.578 -10.727 1 97.19 408 PRO A O 1
ATOM 3234 N N . MET A 1 409 ? 8.531 -16.906 -12.922 1 96.12 409 MET A N 1
ATOM 3235 C CA . MET A 1 409 ? 8.875 -15.531 -12.594 1 96.12 409 MET A CA 1
ATOM 3236 C C . MET A 1 409 ? 7.699 -14.836 -11.906 1 96.12 409 MET A C 1
ATOM 3238 O O . MET A 1 409 ? 6.562 -14.914 -12.375 1 96.12 409 MET A O 1
ATOM 3242 N N . ALA A 1 410 ? 8.039 -14.164 -10.867 1 96.38 410 ALA A N 1
ATOM 3243 C CA . ALA A 1 410 ? 7.035 -13.359 -10.172 1 96.38 410 ALA A CA 1
ATOM 3244 C C . ALA A 1 410 ? 6.918 -11.969 -10.789 1 96.38 410 ALA A C 1
ATOM 3246 O O . ALA A 1 410 ? 7.102 -10.961 -10.109 1 96.38 410 ALA A O 1
ATOM 3247 N N . VAL A 1 411 ? 6.656 -11.914 -12.062 1 95.06 411 VAL A N 1
ATOM 3248 C CA . VAL A 1 411 ? 6.488 -10.688 -12.844 1 95.06 411 VAL A CA 1
ATOM 3249 C C . VAL A 1 411 ? 5.277 -10.82 -13.766 1 95.06 411 VAL A C 1
ATOM 3251 O O . VAL A 1 411 ? 4.773 -11.93 -13.977 1 95.06 411 VAL A O 1
ATOM 3254 N N . GLU A 1 412 ? 4.82 -9.758 -14.281 1 91.31 412 GLU A N 1
ATOM 3255 C CA . GLU A 1 412 ? 3.633 -9.773 -15.133 1 91.31 412 GLU A CA 1
ATOM 3256 C C . GLU A 1 412 ? 3.906 -10.484 -16.453 1 91.31 412 GLU A C 1
ATOM 3258 O O . GLU A 1 412 ? 5 -10.367 -17.016 1 91.31 412 GLU A O 1
ATOM 3263 N N . ALA A 1 413 ? 2.924 -11.281 -16.875 1 91.5 413 ALA A N 1
ATOM 3264 C CA . ALA A 1 413 ? 2.873 -11.836 -18.219 1 91.5 413 ALA A CA 1
ATOM 3265 C C . ALA A 1 413 ? 3.934 -12.914 -18.406 1 91.5 413 ALA A C 1
ATOM 3267 O O . ALA A 1 413 ? 4.562 -13.352 -17.438 1 91.5 413 ALA A O 1
ATOM 3268 N N . ASN A 1 414 ? 3.959 -13.445 -19.562 1 94.38 414 ASN A N 1
ATOM 3269 C CA . ASN A 1 414 ? 4.906 -14.477 -19.969 1 94.38 414 ASN A CA 1
ATOM 3270 C C . ASN A 1 414 ? 6.238 -13.875 -20.406 1 94.38 414 ASN A C 1
ATOM 3272 O O . ASN A 1 414 ? 6.387 -13.484 -21.578 1 94.38 414 ASN A O 1
ATOM 3276 N N . LEU A 1 415 ? 7.207 -13.836 -19.516 1 93.88 415 LEU A N 1
ATOM 3277 C CA . LEU A 1 415 ? 8.523 -13.305 -19.844 1 93.88 415 LEU A CA 1
ATOM 3278 C C . LEU A 1 415 ? 9.594 -14.391 -19.734 1 93.88 415 LEU A C 1
ATOM 3280 O O . LEU A 1 415 ? 10.773 -14.141 -19.984 1 93.88 415 LEU A O 1
ATOM 3284 N N . GLU A 1 416 ? 9.164 -15.555 -19.422 1 94.88 416 GLU A N 1
ATOM 3285 C CA . GLU A 1 416 ? 10.102 -16.641 -19.172 1 94.88 416 GLU A CA 1
ATOM 3286 C C . GLU A 1 416 ? 10.922 -16.953 -20.422 1 94.88 416 GLU A C 1
ATOM 3288 O O . GLU A 1 416 ? 12.102 -17.328 -20.328 1 94.88 416 GLU A O 1
ATOM 3293 N N . TYR A 1 417 ? 10.289 -16.766 -21.594 1 93.19 417 TYR A N 1
ATOM 3294 C CA . TYR A 1 417 ? 10.961 -17.109 -22.828 1 93.19 417 TYR A CA 1
ATOM 3295 C C . TYR A 1 417 ? 12.078 -16.125 -23.141 1 93.19 417 TYR A C 1
ATOM 3297 O O . TYR A 1 417 ? 12.953 -16.406 -23.969 1 93.19 417 TYR A O 1
ATOM 3305 N N . LEU A 1 418 ? 12.07 -14.969 -22.469 1 88.94 418 LEU A N 1
ATOM 3306 C CA . LEU A 1 418 ? 13.062 -13.93 -22.719 1 88.94 418 LEU A CA 1
ATOM 3307 C C . LEU A 1 418 ? 14.227 -14.047 -21.75 1 88.94 418 LEU A C 1
ATOM 3309 O O . LEU A 1 418 ? 15.227 -13.336 -21.875 1 88.94 418 LEU A O 1
ATOM 3313 N N . HIS A 1 419 ? 14.102 -14.969 -20.797 1 87.44 419 HIS A N 1
ATOM 3314 C CA . HIS A 1 419 ? 15.109 -15.125 -19.766 1 87.44 419 HIS A CA 1
ATOM 3315 C C . HIS A 1 419 ? 15.648 -16.547 -19.719 1 87.44 419 HIS A C 1
ATOM 3317 O O . HIS A 1 419 ? 15.078 -17.453 -20.344 1 87.44 419 HIS A O 1
ATOM 3323 N N . ASP A 1 420 ? 16.75 -16.656 -19.031 1 83.25 420 ASP A N 1
ATOM 3324 C CA . ASP A 1 420 ? 17.312 -17.984 -18.859 1 83.25 420 ASP A CA 1
ATOM 3325 C C . ASP A 1 420 ? 16.562 -18.766 -17.781 1 83.25 420 ASP A C 1
ATOM 3327 O O . ASP A 1 420 ? 16.531 -18.344 -16.625 1 83.25 420 ASP A O 1
ATOM 3331 N N . ILE A 1 421 ? 15.992 -19.844 -18.219 1 90.44 421 ILE A N 1
ATOM 3332 C CA . ILE A 1 421 ? 15.398 -20.719 -17.234 1 90.44 421 ILE A CA 1
ATOM 3333 C C . ILE A 1 421 ? 16.484 -21.328 -16.344 1 90.44 421 ILE A C 1
ATOM 3335 O O . ILE A 1 421 ? 17.422 -21.953 -16.844 1 90.44 421 ILE A O 1
ATOM 3339 N N . TYR A 1 422 ? 16.391 -21.188 -15.031 1 88.62 422 TYR A N 1
ATOM 3340 C CA . TYR A 1 422 ? 17.562 -21.359 -14.172 1 88.62 422 TYR A CA 1
ATOM 3341 C C . TYR A 1 422 ? 17.812 -22.844 -13.883 1 88.62 422 TYR A C 1
ATOM 3343 O O . TYR A 1 422 ? 18.828 -23.203 -13.305 1 88.62 422 TYR A O 1
ATOM 3351 N N . GLN A 1 423 ? 16.938 -23.766 -14.352 1 90.81 423 GLN A N 1
ATOM 3352 C CA . GLN A 1 423 ? 17.141 -25.203 -14.367 1 90.81 423 GLN A CA 1
ATOM 3353 C C . GLN A 1 423 ? 16.672 -25.828 -15.68 1 90.81 423 GLN A C 1
ATOM 3355 O O . GLN A 1 423 ? 15.711 -25.344 -16.297 1 90.81 423 GLN A O 1
ATOM 3360 N N . PRO A 1 424 ? 17.375 -26.906 -16.078 1 92.06 424 PRO A N 1
ATOM 3361 C CA . PRO A 1 424 ? 16.938 -27.516 -17.328 1 92.06 424 PRO A CA 1
ATOM 3362 C C . PRO A 1 424 ? 15.555 -28.172 -17.219 1 92.06 424 PRO A C 1
ATOM 3364 O O . PRO A 1 424 ? 15.242 -28.781 -16.203 1 92.06 424 PRO A O 1
ATOM 3367 N N . CYS A 1 425 ? 14.82 -27.969 -18.281 1 96.56 425 CYS A N 1
ATOM 3368 C CA . CYS A 1 425 ? 13.5 -28.578 -18.406 1 96.56 425 CYS A CA 1
ATOM 3369 C C . CYS A 1 425 ? 13.602 -30.016 -18.891 1 96.56 425 CYS A C 1
ATOM 3371 O O . CYS A 1 425 ? 14.664 -30.438 -19.359 1 96.56 425 CYS A O 1
ATOM 3373 N N . LEU A 1 426 ? 12.531 -30.719 -18.828 1 98.06 426 LEU A N 1
ATOM 3374 C CA . LEU A 1 426 ? 12.516 -32.125 -19.25 1 98.06 426 LEU A CA 1
ATOM 3375 C C . LEU A 1 426 ? 13 -32.281 -20.688 1 98.06 426 LEU A C 1
ATOM 3377 O O . LEU A 1 426 ? 13.891 -33.094 -20.969 1 98.06 426 LEU A O 1
ATOM 3381 N N . PRO A 1 427 ? 12.508 -31.438 -21.641 1 97.19 427 PRO A N 1
ATOM 3382 C CA . PRO A 1 427 ? 13.023 -31.594 -23 1 97.19 427 PRO A CA 1
ATOM 3383 C C . PRO A 1 427 ? 14.516 -31.297 -23.109 1 97.19 427 PRO A C 1
ATOM 3385 O O . PRO A 1 427 ? 15.219 -31.953 -23.891 1 97.19 427 PRO A O 1
ATOM 3388 N N . HIS A 1 428 ? 15 -30.359 -22.328 1 93.06 428 HIS A N 1
ATOM 3389 C CA . HIS A 1 428 ? 16.438 -30.094 -22.297 1 93.06 428 HIS A CA 1
ATOM 3390 C C . HIS A 1 428 ? 17.219 -31.312 -21.844 1 93.06 428 HIS A C 1
ATOM 3392 O O . HIS A 1 428 ? 18.25 -31.641 -22.406 1 93.06 428 HIS A O 1
ATOM 3398 N N . ILE A 1 429 ? 16.734 -31.922 -20.844 1 94.75 429 ILE A N 1
ATOM 3399 C CA . ILE A 1 429 ? 17.391 -33.062 -20.25 1 94.75 429 ILE A CA 1
ATOM 3400 C C . ILE A 1 429 ? 17.422 -34.219 -21.266 1 94.75 429 ILE A C 1
ATOM 3402 O O . ILE A 1 429 ? 18.469 -34.844 -21.484 1 94.75 429 ILE A O 1
ATOM 3406 N N . PHE A 1 430 ? 16.312 -34.5 -21.906 1 95.44 430 PHE A N 1
ATOM 3407 C CA . PHE A 1 430 ? 16.234 -35.594 -22.859 1 95.44 430 PHE A CA 1
ATOM 3408 C C . PHE A 1 430 ? 17.109 -35.312 -24.078 1 95.44 430 PHE A C 1
ATOM 3410 O O . PHE A 1 430 ? 17.688 -36.25 -24.656 1 95.44 430 PHE A O 1
ATOM 3417 N N . GLU A 1 431 ? 17.156 -34.062 -24.438 1 90.88 431 GLU A N 1
ATOM 3418 C CA . GLU A 1 431 ? 18.062 -33.719 -25.516 1 90.88 431 GLU A CA 1
ATOM 3419 C C . GLU A 1 431 ? 19.516 -33.938 -25.125 1 90.88 431 GLU A C 1
ATOM 3421 O O . GLU A 1 431 ? 20.328 -34.406 -25.938 1 90.88 431 GLU A O 1
ATOM 3426 N N . ALA A 1 432 ? 19.875 -33.625 -23.906 1 87.62 432 ALA A N 1
ATOM 3427 C CA . ALA A 1 432 ? 21.219 -33.875 -23.391 1 87.62 432 ALA A CA 1
ATOM 3428 C C . ALA A 1 432 ? 21.531 -35.375 -23.422 1 87.62 432 ALA A C 1
ATOM 3430 O O . ALA A 1 432 ? 22.656 -35.781 -23.734 1 87.62 432 ALA A O 1
ATOM 3431 N N . LEU A 1 433 ? 20.594 -36.156 -23.141 1 91.25 433 LEU A N 1
ATOM 3432 C CA . LEU A 1 433 ? 20.75 -37.625 -23.188 1 91.25 433 LEU A CA 1
ATOM 3433 C C . LEU A 1 433 ? 20.984 -38.062 -24.625 1 91.25 433 LEU A C 1
ATOM 3435 O O . LEU A 1 433 ? 21.797 -38.969 -24.875 1 91.25 433 LEU A O 1
ATOM 3439 N N . ASN A 1 434 ? 20.297 -37.469 -25.578 1 89.44 434 ASN A N 1
ATOM 3440 C CA . ASN A 1 434 ? 20.422 -37.812 -26.984 1 89.44 434 ASN A CA 1
ATOM 3441 C C . ASN A 1 434 ? 21.859 -37.625 -27.484 1 89.44 434 ASN A C 1
ATOM 3443 O O . ASN A 1 434 ? 22.266 -38.281 -28.453 1 89.44 434 ASN A O 1
ATOM 3447 N N . HIS A 1 435 ? 22.625 -36.812 -26.859 1 84.38 435 HIS A N 1
ATOM 3448 C CA . HIS A 1 435 ? 23.953 -36.469 -27.344 1 84.38 435 HIS A CA 1
ATOM 3449 C C . HIS A 1 435 ? 25.031 -37.312 -26.688 1 84.38 435 HIS A C 1
ATOM 3451 O O . HIS A 1 435 ? 26.219 -37.125 -26.906 1 84.38 435 HIS A O 1
ATOM 3457 N N . GLN A 1 436 ? 24.562 -38.281 -25.922 1 84 436 GLN A N 1
ATOM 3458 C CA . GLN A 1 436 ? 25.531 -39.188 -25.328 1 84 436 GLN A CA 1
ATOM 3459 C C . GLN A 1 436 ? 25.984 -40.25 -26.328 1 84 436 GLN A C 1
ATOM 3461 O O . GLN A 1 436 ? 25.203 -40.656 -27.188 1 84 436 GLN A O 1
ATOM 3466 N N . PRO A 1 437 ? 27.188 -40.719 -26.25 1 78.44 437 PRO A N 1
ATOM 3467 C CA . PRO A 1 437 ? 27.797 -41.562 -27.281 1 78.44 437 PRO A CA 1
ATOM 3468 C C . PRO A 1 437 ? 26.984 -42.812 -27.562 1 78.44 437 PRO A C 1
ATOM 3470 O O . PRO A 1 437 ? 26.797 -43.219 -28.719 1 78.44 437 PRO A O 1
ATOM 3473 N N . LYS A 1 438 ? 26.562 -43.469 -26.594 1 76.31 438 LYS A N 1
ATOM 3474 C CA . LYS A 1 438 ? 25.812 -44.719 -26.812 1 76.31 438 LYS A CA 1
ATOM 3475 C C . LYS A 1 438 ? 24.531 -44.469 -27.594 1 76.31 438 LYS A C 1
ATOM 3477 O O . LYS A 1 438 ? 24.188 -45.219 -28.5 1 76.31 438 LYS A O 1
ATOM 3482 N N . ILE A 1 439 ? 23.875 -43.469 -27.297 1 77.25 439 ILE A N 1
ATOM 3483 C CA . ILE A 1 439 ? 22.609 -43.156 -27.953 1 77.25 439 ILE A CA 1
ATOM 3484 C C . ILE A 1 439 ? 22.859 -42.719 -29.391 1 77.25 439 ILE A C 1
ATOM 3486 O O . ILE A 1 439 ? 22.141 -43.125 -30.312 1 77.25 439 ILE A O 1
ATOM 3490 N N . THR A 1 440 ? 23.938 -41.969 -29.547 1 71.94 440 THR A N 1
ATOM 3491 C CA . THR A 1 440 ? 24.297 -41.562 -30.891 1 71.94 440 THR A CA 1
ATOM 3492 C C . THR A 1 440 ? 24.656 -42.75 -31.766 1 71.94 440 THR A C 1
ATOM 3494 O O . THR A 1 440 ? 24.297 -42.812 -32.938 1 71.94 440 THR A O 1
ATOM 3497 N N . SER A 1 441 ? 25.312 -43.656 -31.141 1 68.75 441 SER A N 1
ATOM 3498 C CA . SER A 1 441 ? 25.719 -44.844 -31.875 1 68.75 441 SER A CA 1
ATOM 3499 C C . SER A 1 441 ? 24.5 -45.688 -32.219 1 68.75 441 SER A C 1
ATOM 3501 O O . SER A 1 441 ? 24.406 -46.219 -33.344 1 68.75 441 SER A O 1
ATOM 3503 N N . GLU A 1 442 ? 23.703 -45.844 -31.297 1 65.12 442 GLU A N 1
ATOM 3504 C CA . GLU A 1 442 ? 2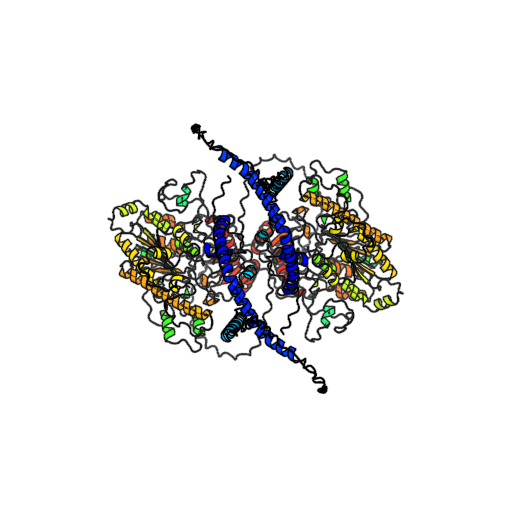2.516 -46.656 -31.531 1 65.12 442 GLU A CA 1
ATOM 3505 C C . GLU A 1 442 ? 21.609 -46.031 -32.562 1 65.12 442 GLU A C 1
ATOM 3507 O O . GLU A 1 442 ? 21 -46.719 -33.375 1 65.12 442 GLU A O 1
ATOM 3512 N N . ALA A 1 443 ? 21.453 -44.812 -32.562 1 65.69 443 ALA A N 1
ATOM 3513 C CA . ALA A 1 443 ? 20.656 -44.062 -33.562 1 65.69 443 ALA A CA 1
ATOM 3514 C C . ALA A 1 443 ? 21.172 -44.312 -34.969 1 65.69 443 ALA A C 1
ATOM 3516 O O . ALA A 1 443 ? 20.391 -44.406 -35.906 1 65.69 443 ALA A O 1
ATOM 3517 N N . THR A 1 444 ? 22.391 -44.5 -34.969 1 54.25 444 THR A N 1
ATOM 3518 C CA . THR A 1 444 ? 23.031 -44.688 -36.25 1 54.25 444 THR A CA 1
ATOM 3519 C C . THR A 1 444 ? 22.922 -46.156 -36.688 1 54.25 444 THR A C 1
ATOM 3521 O O . THR A 1 444 ? 22.766 -46.438 -37.875 1 54.25 444 THR A O 1
ATOM 3524 N N . THR A 1 445 ? 23.016 -47 -35.625 1 54.75 445 THR A N 1
ATOM 3525 C CA . THR A 1 445 ? 23.141 -48.406 -36 1 54.75 445 THR A CA 1
ATOM 3526 C C . THR A 1 445 ? 21.781 -49.094 -36 1 54.75 445 THR A C 1
ATOM 3528 O O . THR A 1 445 ? 21.656 -50.219 -36.5 1 54.75 445 THR A O 1
ATOM 3531 N N . ASN A 1 446 ? 20.672 -48.438 -35.875 1 54.81 446 ASN A N 1
ATOM 3532 C CA . ASN A 1 446 ? 19.281 -48.906 -35.812 1 54.81 446 ASN A CA 1
ATOM 3533 C C . ASN A 1 446 ? 19.172 -50.281 -35.156 1 54.81 446 ASN A C 1
ATOM 3535 O O . ASN A 1 446 ? 18.297 -51.062 -35.5 1 54.81 446 ASN A O 1
ATOM 3539 N N . GLN A 1 447 ? 20.297 -50.875 -34.5 1 50.06 447 GLN A N 1
ATOM 3540 C CA . GLN A 1 447 ? 20.328 -52.344 -34.344 1 50.06 447 GLN A CA 1
ATOM 3541 C C . GLN A 1 447 ? 19.984 -52.75 -32.906 1 50.06 447 GLN A C 1
ATOM 3543 O O . GLN A 1 447 ? 19.812 -53.938 -32.625 1 50.06 447 GLN A O 1
ATOM 3548 N N . THR A 1 448 ? 20.016 -51.969 -31.797 1 57.84 448 THR A N 1
ATOM 3549 C CA . THR A 1 448 ? 20 -52.719 -30.547 1 57.84 448 THR A CA 1
ATOM 3550 C C . THR A 1 448 ? 18.594 -52.781 -29.953 1 57.84 448 THR A C 1
ATOM 3552 O O . THR A 1 448 ? 17.797 -51.844 -30.172 1 57.84 448 THR A O 1
ATOM 3555 N N . ASP A 1 449 ? 18.156 -53.938 -29.5 1 65.38 449 ASP A N 1
ATOM 3556 C CA . ASP A 1 449 ? 16.953 -54.344 -28.781 1 65.38 449 ASP A CA 1
ATOM 3557 C C . ASP A 1 449 ? 16.859 -53.625 -27.422 1 65.38 449 ASP A C 1
ATOM 3559 O O . ASP A 1 449 ? 15.852 -53.75 -26.734 1 65.38 449 ASP A O 1
ATOM 3563 N N . GLU A 1 450 ? 17.828 -52.75 -27.156 1 86 450 GLU A N 1
ATOM 3564 C CA . GLU A 1 450 ? 17.781 -52.125 -25.844 1 86 450 GLU A CA 1
ATOM 3565 C C . GLU A 1 450 ? 17.141 -50.75 -25.922 1 86 450 GLU A C 1
ATOM 3567 O O . GLU A 1 450 ? 17.828 -49.719 -26.078 1 86 450 GLU A O 1
ATOM 3572 N N . TRP A 1 451 ? 15.875 -50.625 -25.703 1 91.81 451 TRP A N 1
ATOM 3573 C CA . TRP A 1 451 ? 15.109 -49.406 -25.891 1 91.81 451 TRP A CA 1
ATOM 3574 C C . TRP A 1 451 ? 15.547 -48.312 -24.922 1 91.81 451 TRP A C 1
ATOM 3576 O O . TRP A 1 451 ? 15.312 -47.125 -25.141 1 91.81 451 TRP A O 1
ATOM 3586 N N . SER A 1 452 ? 16.281 -48.688 -23.812 1 91.75 452 SER A N 1
ATOM 3587 C CA . SER A 1 452 ? 16.688 -47.75 -22.781 1 91.75 452 SER A CA 1
ATOM 3588 C C . SER A 1 452 ? 17.781 -46.812 -23.312 1 91.75 452 SER A C 1
ATOM 3590 O O . SER A 1 452 ? 18.078 -45.781 -22.688 1 91.75 452 SER A O 1
ATOM 3592 N N . SER A 1 453 ? 18.344 -47.094 -24.547 1 91.31 453 SER A N 1
ATOM 3593 C CA . SER A 1 453 ? 19.375 -46.25 -25.156 1 91.31 453 SER A CA 1
ATOM 3594 C C . SER A 1 453 ? 18.875 -45.656 -26.469 1 91.31 453 SER A C 1
ATOM 3596 O O . SER A 1 453 ? 19.688 -45.188 -27.281 1 91.31 453 SER A O 1
ATOM 3598 N N . TRP A 1 454 ? 17.594 -45.75 -26.703 1 93.12 454 TRP A N 1
ATOM 3599 C CA . TRP A 1 454 ? 17.031 -45.094 -27.891 1 93.12 454 TRP A CA 1
ATOM 3600 C C . TRP A 1 454 ? 16.953 -43.594 -27.688 1 93.12 454 TRP A C 1
ATOM 3602 O O . TRP A 1 454 ? 16.828 -43.125 -26.547 1 93.12 454 TRP A O 1
ATOM 3612 N N . PRO A 1 455 ? 17.078 -42.812 -28.734 1 93.31 455 PRO A N 1
ATOM 3613 C CA . PRO A 1 455 ? 16.953 -41.344 -28.625 1 93.31 455 PRO A CA 1
ATOM 3614 C C . PRO A 1 455 ? 15.523 -40.906 -28.281 1 93.31 455 PRO A C 1
ATOM 3616 O O . PRO A 1 455 ? 14.555 -41.531 -28.703 1 93.31 455 PRO A O 1
ATOM 3619 N N . TRP A 1 456 ? 15.469 -39.781 -27.562 1 96.12 456 TRP A N 1
ATOM 3620 C CA . TRP A 1 456 ? 14.18 -39.188 -27.188 1 96.12 456 TRP A CA 1
ATOM 3621 C C . TRP A 1 456 ? 13.719 -38.219 -28.266 1 96.12 456 TRP A C 1
ATOM 3623 O O . TRP A 1 456 ? 14.516 -37.438 -28.797 1 96.12 456 TRP A O 1
ATOM 3633 N N . PHE A 1 457 ? 12.461 -38.312 -28.578 1 97.19 457 PHE A N 1
ATOM 3634 C CA . PHE A 1 457 ? 11.766 -37.281 -29.375 1 97.19 457 PHE A CA 1
ATOM 3635 C C . PHE A 1 457 ? 10.789 -36.5 -28.516 1 97.19 457 PHE A C 1
ATOM 3637 O O . PHE A 1 457 ? 9.906 -37.094 -27.891 1 97.19 457 PHE A O 1
ATOM 3644 N N . THR A 1 458 ? 10.945 -35.156 -28.453 1 97.94 458 THR A N 1
ATOM 3645 C CA . THR A 1 458 ? 10.102 -34.312 -27.609 1 97.94 458 THR A CA 1
ATOM 3646 C C . THR A 1 458 ? 9.211 -33.406 -28.453 1 97.94 458 THR A C 1
ATOM 3648 O O . THR A 1 458 ? 9.688 -32.781 -29.406 1 97.94 458 THR A O 1
ATOM 3651 N N . MET A 1 459 ? 7.941 -33.344 -28.125 1 98.38 459 MET A N 1
ATOM 3652 C CA . MET A 1 459 ? 7.004 -32.562 -28.906 1 98.38 459 MET A CA 1
ATOM 3653 C C . MET A 1 459 ? 5.906 -31.969 -28.031 1 98.38 459 MET A C 1
ATOM 3655 O O . MET A 1 459 ? 5.391 -32.656 -27.141 1 98.38 459 MET A O 1
ATOM 3659 N N . TRP A 1 460 ? 5.668 -30.672 -28.203 1 98.31 460 TRP A N 1
ATOM 3660 C CA . TRP A 1 460 ? 4.484 -30.016 -27.656 1 98.31 460 TRP A CA 1
ATOM 3661 C C . TRP A 1 460 ? 3.289 -30.188 -28.594 1 98.31 460 TRP A C 1
ATOM 3663 O O . TRP A 1 460 ? 3.395 -29.922 -29.797 1 98.31 460 TRP A O 1
ATOM 3673 N N . MET A 1 461 ? 2.143 -30.562 -27.984 1 98 461 MET A N 1
ATOM 3674 C CA . MET A 1 461 ? 0.989 -30.828 -28.844 1 98 461 MET A CA 1
ATOM 3675 C C . MET A 1 461 ? -0.263 -30.156 -28.281 1 98 461 MET A C 1
ATOM 3677 O O . MET A 1 461 ? -0.641 -30.391 -27.141 1 98 461 MET A O 1
ATOM 3681 N N . GLN A 1 462 ? -0.924 -29.359 -29.078 1 96.75 462 GLN A N 1
ATOM 3682 C CA . GLN A 1 462 ? -2.256 -28.844 -28.797 1 96.75 462 GLN A CA 1
ATOM 3683 C C . GLN A 1 462 ? -3.012 -28.547 -30.094 1 96.75 462 GLN A C 1
ATOM 3685 O O . GLN A 1 462 ? -2.398 -28.328 -31.141 1 96.75 462 GLN A O 1
ATOM 3690 N N . THR A 1 463 ? -4.305 -28.578 -30.031 1 95.5 463 THR A N 1
ATOM 3691 C CA . THR A 1 463 ? -5.09 -28.406 -31.25 1 95.5 463 THR A CA 1
ATOM 3692 C C . THR A 1 463 ? -5.605 -26.969 -31.359 1 95.5 463 THR A C 1
ATOM 3694 O O . THR A 1 463 ? -6.152 -26.578 -32.406 1 95.5 463 THR A O 1
ATOM 3697 N N . HIS A 1 464 ? -5.484 -26.203 -30.328 1 94.62 464 HIS A N 1
ATOM 3698 C CA . HIS A 1 464 ? -5.922 -24.812 -30.297 1 94.62 464 HIS A CA 1
ATOM 3699 C C . HIS A 1 464 ? -4.75 -23.859 -30.516 1 94.62 464 HIS A C 1
ATOM 3701 O O . HIS A 1 464 ? -3.605 -24.312 -30.672 1 94.62 464 HIS A O 1
ATOM 3707 N N . SER A 1 465 ? -5.055 -22.562 -30.547 1 94.38 465 SER A N 1
ATOM 3708 C CA . SER A 1 465 ? -4.062 -21.547 -30.891 1 94.38 465 SER A CA 1
ATOM 3709 C C . SER A 1 465 ? -3.002 -21.422 -29.812 1 94.38 465 SER A C 1
ATOM 3711 O O . SER A 1 465 ? -3.316 -21.469 -28.625 1 94.38 465 SER A O 1
ATOM 3713 N N . ASP A 1 466 ? -1.772 -21.297 -30.203 1 95.62 466 ASP A N 1
ATOM 3714 C CA . ASP A 1 466 ? -0.697 -20.984 -29.266 1 95.62 466 ASP A CA 1
ATOM 3715 C C . ASP A 1 466 ? -0.195 -19.562 -29.484 1 95.62 466 ASP A C 1
ATOM 3717 O O . ASP A 1 466 ? 0.932 -19.234 -29.094 1 95.62 466 ASP A O 1
ATOM 3721 N N . ALA A 1 467 ? -1.012 -18.719 -30.062 1 91.94 467 ALA A N 1
ATOM 3722 C CA . ALA A 1 467 ? -0.635 -17.344 -30.344 1 91.94 467 ALA A CA 1
ATOM 3723 C C . ALA A 1 467 ? -0.873 -16.453 -29.141 1 91.94 467 ALA A C 1
ATOM 3725 O O . ALA A 1 467 ? -0.26 -15.383 -29.016 1 91.94 467 ALA A O 1
ATOM 3726 N N . TRP A 1 468 ? -1.736 -16.859 -28.328 1 91.44 468 TRP A N 1
ATOM 3727 C CA . TRP A 1 468 ? -2.074 -16.031 -27.172 1 91.44 468 TRP A CA 1
ATOM 3728 C C . TRP A 1 468 ? -0.888 -15.922 -26.219 1 91.44 468 TRP A C 1
ATOM 3730 O O . TRP A 1 468 ? -0.121 -16.875 -26.062 1 91.44 468 TRP A O 1
ATOM 3740 N N . ASP A 1 469 ? -0.602 -14.758 -25.719 1 93.38 469 ASP A N 1
ATOM 3741 C CA . ASP A 1 469 ? 0.403 -14.414 -24.719 1 93.38 469 ASP A CA 1
ATOM 3742 C C . ASP A 1 469 ? 1.78 -14.938 -25.125 1 93.38 469 ASP A C 1
ATOM 3744 O O . ASP A 1 469 ? 2.568 -15.359 -24.281 1 93.38 469 ASP A O 1
ATOM 3748 N N . LYS A 1 470 ? 1.996 -15.078 -26.422 1 92.38 470 LYS A N 1
ATOM 3749 C CA . LYS A 1 470 ? 3.273 -15.492 -27 1 92.38 470 LYS A CA 1
ATOM 3750 C C . LYS A 1 470 ? 3.631 -16.906 -26.578 1 92.38 470 LYS A C 1
ATOM 3752 O O . LYS A 1 470 ? 4.801 -17.219 -26.328 1 92.38 470 LYS A O 1
ATOM 3757 N N . HIS A 1 471 ? 2.635 -17.688 -26.438 1 95.19 471 HIS A N 1
ATOM 3758 C CA . HIS A 1 471 ? 2.814 -19.109 -26.125 1 95.19 471 HIS A CA 1
ATOM 3759 C C . HIS A 1 471 ? 3.727 -19.781 -27.125 1 95.19 471 HIS A C 1
ATOM 3761 O O . HIS A 1 471 ? 4.527 -20.656 -26.766 1 95.19 471 HIS A O 1
ATOM 3767 N N . PHE A 1 472 ? 3.709 -19.406 -28.359 1 94.5 472 PHE A N 1
ATOM 3768 C CA . PHE A 1 472 ? 4.496 -20.016 -29.422 1 94.5 472 PHE A CA 1
ATOM 3769 C C . PHE A 1 472 ? 5.98 -19.75 -29.234 1 94.5 472 PHE A C 1
ATOM 3771 O O . PHE A 1 472 ? 6.828 -20.438 -29.797 1 94.5 472 PHE A O 1
ATOM 3778 N N . LEU A 1 473 ? 6.27 -18.719 -28.406 1 93.75 473 LEU A N 1
ATOM 3779 C CA . LEU A 1 473 ? 7.668 -18.422 -28.109 1 93.75 473 LEU A CA 1
ATOM 3780 C C . LEU A 1 473 ? 8.141 -19.172 -26.875 1 93.75 473 LEU A C 1
ATOM 3782 O O . LEU A 1 473 ? 9.344 -19.391 -26.703 1 93.75 473 LEU A O 1
ATOM 3786 N N . LEU A 1 474 ? 7.277 -19.641 -26.047 1 96.31 474 LEU A N 1
ATOM 3787 C CA . LEU A 1 474 ? 7.648 -20.312 -24.797 1 96.31 474 LEU A CA 1
ATOM 3788 C C . LEU A 1 474 ? 8.016 -21.766 -25.062 1 96.31 474 LEU A C 1
ATOM 3790 O O . LEU A 1 474 ? 8.992 -22.266 -24.5 1 96.31 474 LEU A O 1
ATOM 3794 N N . SER A 1 475 ? 7.301 -22.484 -25.922 1 95.5 475 SER A N 1
ATOM 3795 C CA . SER A 1 475 ? 7.477 -23.922 -26.125 1 95.5 475 SER A CA 1
ATOM 3796 C C . SER A 1 475 ? 8.898 -24.25 -26.578 1 95.5 475 SER A C 1
ATOM 3798 O O . SER A 1 475 ? 9.523 -25.156 -26.047 1 95.5 475 SER A O 1
ATOM 3800 N N . PRO A 1 476 ? 9.406 -23.391 -27.516 1 92.88 476 PRO A N 1
ATOM 3801 C CA . PRO A 1 476 ? 10.797 -23.656 -27.875 1 92.88 476 PRO A CA 1
ATOM 3802 C C . PRO A 1 476 ? 11.766 -23.359 -26.734 1 92.88 476 PRO A C 1
ATOM 3804 O O . PRO A 1 476 ? 12.766 -24.047 -26.562 1 92.88 476 PRO A O 1
ATOM 3807 N N . ALA A 1 477 ? 11.461 -22.328 -25.984 1 92.62 477 ALA A N 1
ATOM 3808 C CA . ALA A 1 477 ? 12.312 -21.969 -24.844 1 92.62 477 ALA A CA 1
ATOM 3809 C C . ALA A 1 477 ? 12.344 -23.094 -23.812 1 92.62 477 ALA A C 1
ATOM 3811 O O . ALA A 1 477 ? 13.344 -23.266 -23.094 1 92.62 477 ALA A O 1
ATOM 3812 N N . LEU A 1 478 ? 11.305 -23.922 -23.766 1 96.38 478 LEU A N 1
ATOM 3813 C CA . LEU A 1 478 ? 11.227 -25.047 -22.844 1 96.38 478 LEU A CA 1
ATOM 3814 C C . LEU A 1 478 ? 12.023 -26.234 -23.359 1 96.38 478 LEU A C 1
ATOM 3816 O O . LEU A 1 478 ? 12.211 -27.219 -22.641 1 96.38 478 LEU A O 1
ATOM 3820 N N . GLY A 1 479 ? 12.422 -26.219 -24.625 1 94.88 479 GLY A N 1
ATOM 3821 C CA . GLY A 1 479 ? 13.375 -27.188 -25.141 1 94.88 479 GLY A CA 1
ATOM 3822 C C . GLY A 1 479 ? 12.75 -28.188 -26.094 1 94.88 479 GLY A C 1
ATOM 3823 O O . GLY A 1 479 ? 13.414 -29.125 -26.531 1 94.88 479 GLY A O 1
ATOM 3824 N N . TYR A 1 480 ? 11.5 -28.016 -26.516 1 96.94 480 TYR A N 1
ATOM 3825 C CA . TYR A 1 480 ? 10.844 -28.984 -27.375 1 96.94 480 TYR A CA 1
ATOM 3826 C C . TYR A 1 480 ? 11.445 -28.969 -28.781 1 96.94 480 TYR A C 1
ATOM 3828 O O . TYR A 1 480 ? 11.727 -27.891 -29.328 1 96.94 480 TYR A O 1
ATOM 3836 N N . GLN A 1 481 ? 11.555 -30.109 -29.281 1 94.88 481 GLN A N 1
ATOM 3837 C CA . GLN A 1 481 ? 12.086 -30.25 -30.641 1 94.88 481 GLN A CA 1
ATOM 3838 C C . GLN A 1 481 ? 11.047 -29.828 -31.688 1 94.88 481 GLN A C 1
ATOM 3840 O O . GLN A 1 481 ? 11.391 -29.234 -32.688 1 94.88 481 GLN A O 1
ATOM 3845 N N . GLN A 1 482 ? 9.852 -30.188 -31.391 1 96.75 482 GLN A N 1
ATOM 3846 C CA . GLN A 1 482 ? 8.766 -29.844 -32.312 1 96.75 482 GLN A CA 1
ATOM 3847 C C . GLN A 1 482 ? 7.547 -29.328 -31.562 1 96.75 482 GLN A C 1
ATOM 3849 O O . GLN A 1 482 ? 7.32 -29.703 -30.406 1 96.75 482 GLN A O 1
ATOM 3854 N N . VAL A 1 483 ? 6.789 -28.469 -32.25 1 97.31 483 VAL A N 1
ATOM 3855 C CA . VAL A 1 483 ? 5.582 -27.875 -31.688 1 97.31 483 VAL A CA 1
ATOM 3856 C C . VAL A 1 483 ? 4.41 -28.062 -32.656 1 97.31 483 VAL A C 1
ATOM 3858 O O . VAL A 1 483 ? 4.508 -27.719 -33.844 1 97.31 483 VAL A O 1
ATOM 3861 N N . MET A 1 484 ? 3.416 -28.641 -32.188 1 97.06 484 MET A N 1
ATOM 3862 C CA . MET A 1 484 ? 2.162 -28.781 -32.938 1 97.06 484 MET A CA 1
ATOM 3863 C C . MET A 1 484 ? 1.064 -27.938 -32.281 1 97.06 484 MET A C 1
ATOM 3865 O O . MET A 1 484 ? 0.726 -28.125 -31.109 1 97.06 484 MET A O 1
ATOM 3869 N N . ALA A 1 485 ? 0.506 -27.062 -32.969 1 96.31 485 ALA A N 1
ATOM 3870 C CA . ALA A 1 485 ? -0.605 -26.203 -32.562 1 96.31 485 ALA A CA 1
ATOM 3871 C C . ALA A 1 485 ? -1.488 -25.859 -33.75 1 96.31 485 ALA A C 1
ATOM 3873 O O . ALA A 1 485 ? -1.234 -26.297 -34.875 1 96.31 485 ALA A O 1
ATOM 3874 N N . LYS A 1 486 ? -2.512 -25.109 -33.469 1 95.69 486 LYS A N 1
ATOM 3875 C CA . LYS A 1 486 ? -3.443 -24.766 -34.531 1 95.69 486 LYS A CA 1
ATOM 3876 C C . LYS A 1 486 ? -2.709 -24.203 -35.75 1 95.69 486 LYS A C 1
ATOM 3878 O O . LYS A 1 486 ? -2.992 -24.578 -36.906 1 95.69 486 LYS A O 1
ATOM 3883 N N . ARG A 1 487 ? -1.759 -23.359 -35.531 1 93.19 487 ARG A N 1
ATOM 3884 C CA . ARG A 1 487 ? -1.027 -22.719 -36.625 1 93.19 487 ARG A CA 1
ATOM 3885 C C . ARG A 1 487 ? -0.284 -23.734 -37.469 1 93.19 487 ARG A C 1
ATOM 3887 O O . ARG A 1 487 ? -0.3 -23.672 -38.719 1 93.19 487 ARG A O 1
ATOM 3894 N N . THR A 1 488 ? 0.409 -24.688 -36.812 1 94.81 488 THR A N 1
ATOM 3895 C CA . THR A 1 488 ? 1.183 -25.688 -37.562 1 94.81 488 THR A CA 1
ATOM 3896 C C . THR A 1 488 ? 0.264 -26.719 -38.219 1 94.81 488 THR A C 1
ATOM 3898 O O . THR A 1 488 ? 0.544 -27.203 -39.312 1 94.81 488 THR A O 1
ATOM 3901 N N . ILE A 1 489 ? -0.827 -27.078 -37.594 1 95.38 489 ILE A N 1
ATOM 3902 C CA . ILE A 1 489 ? -1.817 -28 -38.156 1 95.38 489 ILE A CA 1
ATOM 3903 C C . ILE A 1 489 ? -2.391 -27.422 -39.438 1 95.38 489 ILE A C 1
ATOM 3905 O O . ILE A 1 489 ? -2.461 -28.109 -40.438 1 95.38 489 ILE A O 1
ATOM 3909 N N . ASP A 1 490 ? -2.74 -26.156 -39.344 1 93.38 490 ASP A N 1
ATOM 3910 C CA . ASP A 1 490 ? -3.314 -25.484 -40.5 1 93.38 490 ASP A CA 1
ATOM 3911 C C . ASP A 1 490 ? -2.291 -25.375 -41.625 1 93.38 490 ASP A C 1
ATOM 3913 O O . ASP A 1 490 ? -2.627 -25.562 -42.781 1 93.38 490 ASP A O 1
ATOM 3917 N N . ALA A 1 491 ? -1.099 -25.078 -41.281 1 92.94 491 ALA A N 1
ATOM 3918 C CA . ALA A 1 491 ? -0.035 -24.922 -42.281 1 92.94 491 ALA A CA 1
ATOM 3919 C C . ALA A 1 491 ? 0.266 -26.25 -42.969 1 92.94 491 ALA A C 1
ATOM 3921 O O . ALA A 1 491 ? 0.675 -26.266 -44.125 1 92.94 491 ALA A O 1
ATOM 3922 N N . GLU A 1 492 ? 0.076 -27.359 -42.281 1 92.19 492 GLU A N 1
ATOM 3923 C CA . GLU A 1 492 ? 0.422 -28.672 -42.812 1 92.19 492 GLU A CA 1
ATOM 3924 C C . GLU A 1 492 ? -0.776 -29.328 -43.5 1 92.19 492 GLU A C 1
ATOM 3926 O O . GLU A 1 492 ? -0.781 -30.531 -43.719 1 92.19 492 GLU A O 1
ATOM 3931 N N . GLY A 1 493 ? -1.873 -28.547 -43.688 1 88.69 493 GLY A N 1
ATOM 3932 C CA . GLY A 1 493 ? -2.941 -29 -44.562 1 88.69 493 GLY A CA 1
ATOM 3933 C C . GLY A 1 493 ? -4.148 -29.516 -43.812 1 88.69 493 GLY A C 1
ATOM 3934 O O . GLY A 1 493 ? -5.047 -30.125 -44.406 1 88.69 493 GLY A O 1
ATOM 3935 N N . ARG A 1 494 ? -4.141 -29.469 -42.5 1 90 494 ARG A N 1
ATOM 3936 C CA . ARG A 1 494 ? -5.32 -29.828 -41.719 1 90 494 ARG A CA 1
ATOM 3937 C C . ARG A 1 494 ? -5.715 -31.281 -41.938 1 90 494 ARG A C 1
ATOM 3939 O O . ARG A 1 494 ? -6.887 -31.578 -42.156 1 90 494 ARG A O 1
ATOM 3946 N N . LYS A 1 495 ? -4.789 -32.156 -41.938 1 91.56 495 LYS A N 1
ATOM 3947 C CA . LYS A 1 495 ? -4.93 -33.562 -42.344 1 91.56 495 LYS A CA 1
ATOM 3948 C C . LYS A 1 495 ? -6.145 -34.219 -41.688 1 91.56 495 LYS A C 1
ATOM 3950 O O . LYS A 1 495 ? -6.883 -34.938 -42.344 1 91.56 495 LYS A O 1
ATOM 3955 N N . TYR A 1 496 ? -6.445 -34 -40.406 1 94.25 496 TYR A N 1
ATOM 3956 C CA . TYR A 1 496 ? -7.484 -34.719 -39.688 1 94.25 496 TYR A CA 1
ATOM 3957 C C . TYR A 1 496 ? -8.562 -33.75 -39.188 1 94.25 496 TYR A C 1
ATOM 3959 O O . TYR A 1 496 ? -9.352 -34.094 -38.312 1 94.25 496 TYR A O 1
ATOM 3967 N N . ILE A 1 497 ? -8.539 -32.562 -39.688 1 93.31 497 ILE A N 1
ATOM 3968 C CA . ILE A 1 497 ? -9.516 -31.562 -39.25 1 93.31 497 ILE A CA 1
ATOM 3969 C C . ILE A 1 497 ? -10.75 -31.625 -40.156 1 93.31 497 ILE A C 1
ATOM 3971 O O . ILE A 1 497 ? -10.648 -31.406 -41.375 1 93.31 497 ILE A O 1
ATOM 3975 N N . PRO A 1 498 ? -11.859 -31.891 -39.562 1 91.44 498 PRO A N 1
ATOM 3976 C CA . PRO A 1 498 ? -13.07 -31.875 -40.406 1 91.44 498 PRO A CA 1
ATOM 3977 C C . PRO A 1 498 ? -13.492 -30.469 -40.812 1 91.44 498 PRO A C 1
ATOM 3979 O O . PRO A 1 498 ? -12.836 -29.5 -40.438 1 91.44 498 PRO A O 1
ATOM 3982 N N . LYS A 1 499 ? -14.539 -30.469 -41.625 1 88.56 499 LYS A N 1
ATOM 3983 C CA . LYS A 1 499 ? -15.117 -29.172 -41.938 1 88.56 499 LYS A CA 1
ATOM 3984 C C . LYS A 1 499 ? -15.703 -28.516 -40.688 1 88.56 499 LYS A C 1
ATOM 3986 O O . LYS A 1 499 ? -16.453 -29.156 -39.969 1 88.56 499 LYS A O 1
ATOM 3991 N N . GLU A 1 500 ? -15.266 -27.359 -40.375 1 86.81 500 GLU A N 1
ATOM 3992 C CA . GLU A 1 500 ? -15.68 -26.641 -39.156 1 86.81 500 GLU A CA 1
ATOM 3993 C C . GLU A 1 500 ? -16.375 -25.344 -39.5 1 86.81 500 GLU A C 1
ATOM 3995 O O . GLU A 1 500 ? -16.125 -24.75 -40.562 1 86.81 500 GLU A O 1
ATOM 4000 N N . THR A 1 501 ? -17.281 -25 -38.594 1 81.5 501 THR A N 1
ATOM 4001 C CA . THR A 1 501 ? -17.859 -23.656 -38.719 1 81.5 501 THR A CA 1
ATOM 4002 C C . THR A 1 501 ? -16.844 -22.594 -38.312 1 81.5 501 THR A C 1
ATOM 4004 O O . THR A 1 501 ? -15.789 -22.922 -37.75 1 81.5 501 THR A O 1
ATOM 4007 N N . GLU A 1 502 ? -17.203 -21.359 -38.625 1 79.06 502 GLU A N 1
ATOM 4008 C CA . GLU A 1 502 ? -16.344 -20.25 -38.25 1 79.06 502 GLU A CA 1
ATOM 4009 C C . GLU A 1 502 ? -16.172 -20.172 -36.75 1 79.06 502 GLU A C 1
ATOM 4011 O O . GLU A 1 502 ? -15.062 -19.922 -36.25 1 79.06 502 GLU A O 1
ATOM 4016 N N . GLU A 1 503 ? -17.156 -20.438 -36.094 1 77.25 503 GLU A N 1
ATOM 4017 C CA . GLU A 1 503 ? -17.109 -20.391 -34.625 1 77.25 503 GLU A CA 1
ATOM 4018 C C . GLU A 1 503 ? -16.219 -21.5 -34.094 1 77.25 503 GLU A C 1
ATOM 4020 O O . GLU A 1 503 ? -15.43 -21.25 -33.156 1 77.25 503 GLU A O 1
ATOM 4025 N N . GLU A 1 504 ? -16.391 -22.531 -34.688 1 79 504 GLU A N 1
ATOM 4026 C CA . GLU A 1 504 ? -15.57 -23.656 -34.25 1 79 504 GLU A CA 1
ATOM 4027 C C . GLU A 1 504 ? -14.086 -23.375 -34.5 1 79 504 GLU A C 1
ATOM 4029 O O . GLU A 1 504 ? -13.25 -23.688 -33.656 1 79 504 GLU A O 1
ATOM 4034 N N . ASP A 1 505 ? -13.906 -22.766 -35.562 1 80.75 505 ASP A N 1
ATOM 4035 C CA . ASP A 1 505 ? -12.523 -22.469 -35.938 1 80.75 505 ASP A CA 1
ATOM 4036 C C . ASP A 1 505 ? -11.93 -21.391 -35.031 1 80.75 505 ASP A C 1
ATOM 4038 O O . ASP A 1 505 ? -10.75 -21.453 -34.656 1 80.75 505 ASP A O 1
ATOM 4042 N N . GLU A 1 506 ? -12.766 -20.531 -34.656 1 81.69 506 GLU A N 1
ATOM 4043 C CA . GLU A 1 506 ? -12.32 -19.422 -33.812 1 81.69 506 GLU A CA 1
ATOM 4044 C C . GLU A 1 506 ? -11.883 -19.906 -32.438 1 81.69 506 GLU A C 1
ATOM 4046 O O . GLU A 1 506 ? -10.938 -19.375 -31.859 1 81.69 506 GLU A O 1
ATOM 4051 N N . HIS A 1 507 ? -12.445 -20.953 -31.953 1 85.94 507 HIS A N 1
ATOM 4052 C CA . HIS A 1 507 ? -12.148 -21.453 -30.625 1 85.94 507 HIS A CA 1
ATOM 4053 C C . HIS A 1 507 ? -11.039 -22.5 -30.656 1 85.94 507 HIS A C 1
ATOM 4055 O O . HIS A 1 507 ? -10.57 -22.953 -29.609 1 85.94 507 HIS A O 1
ATOM 4061 N N . GLY A 1 508 ? -10.547 -22.766 -31.859 1 89 508 GLY A N 1
ATOM 4062 C CA . GLY A 1 508 ? -9.523 -23.781 -32.031 1 89 508 GLY A CA 1
ATOM 4063 C C . GLY A 1 508 ? -10.094 -25.156 -32.344 1 89 508 GLY A C 1
ATOM 4064 O O . GLY A 1 508 ? -11.266 -25.422 -32.094 1 89 508 GLY A O 1
ATOM 4065 N N . HIS A 1 509 ? -9.281 -26.016 -32.906 1 92.69 509 HIS A N 1
ATOM 4066 C CA . HIS A 1 509 ? -9.719 -27.375 -33.219 1 92.69 509 HIS A CA 1
ATOM 4067 C C . HIS A 1 509 ? -9.992 -28.172 -31.938 1 92.69 509 HIS A C 1
ATOM 4069 O O . HIS A 1 509 ? -9.352 -27.953 -30.906 1 92.69 509 HIS A O 1
ATOM 4075 N N . GLU A 1 510 ? -10.93 -29.078 -32.031 1 92.12 510 GLU A N 1
ATOM 4076 C CA . GLU A 1 510 ? -11.359 -29.844 -30.875 1 92.12 510 GLU A CA 1
ATOM 4077 C C . GLU A 1 510 ? -10.234 -30.734 -30.344 1 92.12 510 GLU A C 1
ATOM 4079 O O . GLU A 1 510 ? -9.484 -31.312 -31.125 1 92.12 510 GLU A O 1
ATOM 4084 N N . ASP A 1 511 ? -10.203 -30.938 -29.062 1 94.44 511 ASP A N 1
ATOM 4085 C CA . ASP A 1 511 ? -9.156 -31.719 -28.391 1 94.44 511 ASP A CA 1
ATOM 4086 C C . ASP A 1 511 ? -9.188 -33.156 -28.844 1 94.44 511 ASP A C 1
ATOM 4088 O O . ASP A 1 511 ? -8.141 -33.812 -28.969 1 94.44 511 ASP A O 1
ATOM 4092 N N . LYS A 1 512 ? -10.344 -33.688 -29.094 1 94.69 512 LYS A N 1
ATOM 4093 C CA . LYS A 1 512 ? -10.484 -35.094 -29.438 1 94.69 512 LYS A CA 1
ATOM 4094 C C . LYS A 1 512 ? -9.773 -35.438 -30.75 1 94.69 512 LYS A C 1
ATOM 4096 O O . LYS A 1 512 ? -9.398 -36.562 -30.984 1 94.69 512 LYS A O 1
ATOM 4101 N N . LEU A 1 513 ? -9.578 -34.438 -31.562 1 93.94 513 LEU A N 1
ATOM 4102 C CA . LEU A 1 513 ? -8.922 -34.656 -32.844 1 93.94 513 LEU A CA 1
ATOM 4103 C C . LEU A 1 513 ? -7.434 -34.938 -32.656 1 93.94 513 LEU A C 1
ATOM 4105 O O . LEU A 1 513 ? -6.77 -35.438 -33.594 1 93.94 513 LEU A O 1
ATOM 4109 N N . LEU A 1 514 ? -6.945 -34.625 -31.5 1 94.88 514 LEU A N 1
ATOM 4110 C CA . LEU A 1 514 ? -5.535 -34.844 -31.188 1 94.88 514 LEU A CA 1
ATOM 4111 C C . LEU A 1 514 ? -5.172 -36.312 -31.359 1 94.88 514 LEU A C 1
ATOM 4113 O O . LEU A 1 514 ? -4.047 -36.656 -31.734 1 94.88 514 LEU A O 1
ATOM 4117 N N . LYS A 1 515 ? -6.102 -37.25 -31.078 1 96.12 515 LYS A N 1
ATOM 4118 C CA . LYS A 1 515 ? -5.848 -38.688 -31.078 1 96.12 515 LYS A CA 1
ATOM 4119 C C . LYS A 1 515 ? -5.262 -39.125 -32.438 1 96.12 515 LYS A C 1
ATOM 4121 O O . LYS A 1 515 ? -4.383 -40 -32.469 1 96.12 515 LYS A O 1
ATOM 4126 N N . ASN A 1 516 ? -5.691 -38.531 -33.5 1 96.19 516 ASN A N 1
ATOM 4127 C CA . ASN A 1 516 ? -5.211 -38.906 -34.812 1 96.19 516 ASN A CA 1
ATOM 4128 C C . ASN A 1 516 ? -3.764 -38.469 -35.031 1 96.19 516 ASN A C 1
ATOM 4130 O O . ASN A 1 516 ? -2.955 -39.25 -35.562 1 96.19 516 ASN A O 1
ATOM 4134 N N . TYR A 1 517 ? -3.502 -37.312 -34.625 1 96.56 517 TYR A N 1
ATOM 4135 C CA . TYR A 1 517 ? -2.133 -36.812 -34.75 1 96.56 517 TYR A CA 1
ATOM 4136 C C . TYR A 1 517 ? -1.2 -37.594 -33.812 1 96.56 517 TYR A C 1
ATOM 4138 O O . TYR A 1 517 ? -0.063 -37.906 -34.188 1 96.56 517 TYR A O 1
ATOM 4146 N N . LEU A 1 518 ? -1.699 -37.844 -32.656 1 97.69 518 LEU A N 1
ATOM 4147 C CA . LEU A 1 518 ? -0.93 -38.625 -31.688 1 97.69 518 LEU A CA 1
ATOM 4148 C C . LEU A 1 518 ? -0.626 -40.031 -32.219 1 97.69 518 LEU A C 1
ATOM 4150 O O . LEU A 1 518 ? 0.472 -40.531 -32.031 1 97.69 518 LEU A O 1
ATOM 4154 N N . ARG A 1 519 ? -1.541 -40.656 -32.875 1 97.75 519 ARG A N 1
ATOM 4155 C CA . ARG A 1 519 ? -1.321 -41.969 -33.5 1 97.75 519 ARG A CA 1
ATOM 4156 C C . ARG A 1 519 ? -0.153 -41.906 -34.469 1 97.75 519 ARG A C 1
ATOM 4158 O O . ARG A 1 519 ? 0.699 -42.812 -34.5 1 97.75 519 ARG A O 1
ATOM 4165 N N . ASP A 1 520 ? -0.149 -40.875 -35.312 1 97.31 520 ASP A N 1
ATOM 4166 C CA . ASP A 1 520 ? 0.931 -40.719 -36.312 1 97.31 520 ASP A CA 1
ATOM 4167 C C . ASP A 1 520 ? 2.287 -40.625 -35.594 1 97.31 520 ASP A C 1
ATOM 4169 O O . ASP A 1 520 ? 3.254 -41.25 -36.031 1 97.31 520 ASP A O 1
ATOM 4173 N N . VAL A 1 521 ? 2.34 -39.844 -34.531 1 97.81 521 VAL A N 1
ATOM 4174 C CA . VAL A 1 521 ? 3.59 -39.656 -33.812 1 97.81 521 VAL A CA 1
ATOM 4175 C C . VAL A 1 521 ? 4.051 -40.969 -33.188 1 97.81 521 VAL A C 1
ATOM 4177 O O . VAL A 1 521 ? 5.238 -41.281 -33.219 1 97.81 521 VAL A O 1
ATOM 4180 N N . ILE A 1 522 ? 3.127 -41.75 -32.656 1 98.12 522 ILE A N 1
ATOM 4181 C CA . ILE A 1 522 ? 3.436 -43.031 -32 1 98.12 522 ILE A CA 1
ATOM 4182 C C . ILE A 1 522 ? 3.943 -44.031 -33.062 1 98.12 522 ILE A C 1
ATOM 4184 O O . ILE A 1 522 ? 4.941 -44.719 -32.844 1 98.12 522 ILE A O 1
ATOM 4188 N N . GLU A 1 523 ? 3.312 -44.062 -34.219 1 97.5 523 GLU A N 1
ATOM 4189 C CA . GLU A 1 523 ? 3.723 -44.969 -35.281 1 97.5 523 GLU A CA 1
ATOM 4190 C C . GLU A 1 523 ? 5.105 -44.594 -35.812 1 97.5 523 GLU A C 1
ATOM 4192 O O . GLU A 1 523 ? 5.922 -45.5 -36.094 1 97.5 523 GLU A O 1
ATOM 4197 N N . ASP A 1 524 ? 5.332 -43.375 -35.938 1 96.5 524 ASP A N 1
ATOM 4198 C CA . ASP A 1 524 ? 6.652 -42.938 -36.375 1 96.5 524 ASP A CA 1
ATOM 4199 C C . ASP A 1 524 ? 7.723 -43.344 -35.375 1 96.5 524 ASP A C 1
ATOM 4201 O O . ASP A 1 524 ? 8.828 -43.719 -35.75 1 96.5 524 ASP A O 1
ATOM 4205 N N . ALA A 1 525 ? 7.43 -43.25 -34.125 1 96.12 525 ALA A N 1
ATOM 4206 C CA . ALA A 1 525 ? 8.375 -43.594 -33.062 1 96.12 525 ALA A CA 1
ATOM 4207 C C . ALA A 1 525 ? 8.695 -45.094 -33.125 1 96.12 525 ALA A C 1
ATOM 4209 O O . ALA A 1 525 ? 9.844 -45.5 -32.938 1 96.12 525 ALA A O 1
ATOM 4210 N N . LYS A 1 526 ? 7.703 -45.906 -33.344 1 93.94 526 LYS A N 1
ATOM 4211 C CA . LYS A 1 526 ? 7.91 -47.344 -33.5 1 93.94 526 LYS A CA 1
ATOM 4212 C C . LYS A 1 526 ? 8.82 -47.656 -34.656 1 93.94 526 LYS A C 1
ATOM 4214 O O . LYS A 1 526 ? 9.734 -48.469 -34.531 1 93.94 526 LYS A O 1
ATOM 4219 N N . LYS A 1 527 ? 8.523 -46.938 -35.688 1 92.81 527 LYS A N 1
ATOM 4220 C CA . LYS A 1 527 ? 9.281 -47.156 -36.938 1 92.81 527 LYS A CA 1
ATOM 4221 C C . LYS A 1 527 ? 10.742 -46.75 -36.75 1 92.81 527 LYS A C 1
ATOM 4223 O O . LYS A 1 527 ? 11.648 -47.375 -37.281 1 92.81 527 LYS A O 1
ATOM 4228 N N . ASN A 1 528 ? 10.953 -45.75 -36 1 91.12 528 ASN A N 1
ATOM 4229 C CA . ASN A 1 528 ? 12.281 -45.125 -35.938 1 91.12 528 ASN A CA 1
ATOM 4230 C C . ASN A 1 528 ? 13.023 -45.531 -34.656 1 91.12 528 ASN A C 1
ATOM 4232 O O . ASN A 1 528 ? 14.125 -45.031 -34.406 1 91.12 528 ASN A O 1
ATOM 4236 N N . ASN A 1 529 ? 12.422 -46.344 -33.812 1 92 529 ASN A N 1
ATOM 4237 C CA . ASN A 1 529 ? 13.008 -46.75 -32.531 1 92 529 ASN A CA 1
ATOM 4238 C C . ASN A 1 529 ? 13.398 -45.531 -31.688 1 92 529 ASN A C 1
ATOM 4240 O O . ASN A 1 529 ? 14.539 -45.438 -31.234 1 92 529 ASN A O 1
ATOM 4244 N N . THR A 1 530 ? 12.461 -44.688 -31.562 1 94.25 530 THR A N 1
ATOM 4245 C CA . THR A 1 530 ? 12.641 -43.469 -30.734 1 94.25 530 THR A CA 1
ATOM 4246 C C . THR A 1 530 ? 11.711 -43.5 -29.531 1 94.25 530 THR A C 1
ATOM 4248 O O . THR A 1 530 ? 10.656 -44.156 -29.562 1 94.25 530 THR A O 1
ATOM 4251 N N . ARG A 1 531 ? 12.148 -42.938 -28.484 1 97 531 ARG A N 1
ATOM 4252 C CA . ARG A 1 531 ? 11.336 -42.75 -27.297 1 97 531 ARG A CA 1
ATOM 4253 C C . ARG A 1 531 ? 10.617 -41.406 -27.328 1 97 531 ARG A C 1
ATOM 4255 O O . ARG A 1 531 ? 11.094 -40.469 -27.969 1 97 531 ARG A O 1
ATOM 4262 N N . LEU A 1 532 ? 9.484 -41.281 -26.609 1 98.5 532 LEU A N 1
ATOM 4263 C CA . LEU A 1 532 ? 8.672 -40.094 -26.734 1 98.5 532 LEU A CA 1
ATOM 4264 C C . LEU A 1 532 ? 8.555 -39.375 -25.391 1 98.5 532 LEU A C 1
ATOM 4266 O O . LEU A 1 532 ? 8.352 -40 -24.359 1 98.5 532 LEU A O 1
ATOM 4270 N N . PHE A 1 533 ? 8.758 -38.094 -25.391 1 98.62 533 PHE A N 1
ATOM 4271 C CA . PHE A 1 533 ? 8.227 -37.156 -24.406 1 98.62 533 PHE A CA 1
ATOM 4272 C C . PHE A 1 533 ? 7.254 -36.188 -25.047 1 98.62 533 PHE A C 1
ATOM 4274 O O . PHE A 1 533 ? 7.676 -35.25 -25.75 1 98.62 533 PHE A O 1
ATOM 4281 N N . LEU A 1 534 ? 6 -36.312 -24.781 1 98.75 534 LEU A N 1
ATOM 4282 C CA . LEU A 1 534 ? 4.945 -35.5 -25.359 1 98.75 534 LEU A CA 1
ATOM 4283 C C . LEU A 1 534 ? 4.199 -34.719 -24.281 1 98.75 534 LEU A C 1
ATOM 4285 O O . LEU A 1 534 ? 3.945 -35.25 -23.203 1 98.75 534 LEU A O 1
ATOM 4289 N N . SER A 1 535 ? 3.945 -33.5 -24.562 1 98.5 535 SER A N 1
ATOM 4290 C CA . SER A 1 535 ? 3.104 -32.688 -23.688 1 98.5 535 SER A CA 1
ATOM 4291 C C . SER A 1 535 ? 1.877 -32.156 -24.422 1 98.5 535 SER A C 1
ATOM 4293 O O . SER A 1 535 ? 1.96 -31.812 -25.609 1 98.5 535 SER A O 1
ATOM 4295 N N . HIS A 1 536 ? 0.782 -32.156 -23.703 1 98.25 536 HIS A N 1
ATOM 4296 C CA . HIS A 1 536 ? -0.492 -31.75 -24.281 1 98.25 536 HIS A CA 1
ATOM 4297 C C . HIS A 1 536 ? -1.248 -30.828 -23.328 1 98.25 536 HIS A C 1
ATOM 4299 O O . HIS A 1 536 ? -1.306 -31.094 -22.125 1 98.25 536 HIS A O 1
ATOM 4305 N N . LEU A 1 537 ? -1.759 -29.672 -23.812 1 97.81 537 LEU A N 1
ATOM 4306 C CA . LEU A 1 537 ? -2.646 -28.766 -23.094 1 97.81 537 LEU A CA 1
ATOM 4307 C C . LEU A 1 537 ? -4.066 -28.844 -23.641 1 97.81 537 LEU A C 1
ATOM 4309 O O . LEU A 1 537 ? -4.301 -28.469 -24.797 1 97.81 537 LEU A O 1
ATOM 4313 N N . THR A 1 538 ? -4.977 -29.281 -22.828 1 97.25 538 THR A N 1
ATOM 4314 C CA . THR A 1 538 ? -6.371 -29.297 -23.266 1 97.25 538 THR A CA 1
ATOM 4315 C C . THR A 1 538 ? -6.938 -27.875 -23.312 1 97.25 538 THR A C 1
ATOM 4317 O O . THR A 1 538 ? -6.332 -26.938 -22.781 1 97.25 538 THR A O 1
ATOM 4320 N N . HIS A 1 539 ? -8.156 -27.766 -23.984 1 95.5 539 HIS A N 1
ATOM 4321 C CA . HIS A 1 539 ? -8.609 -26.391 -24.172 1 95.5 539 HIS A CA 1
ATOM 4322 C C . HIS A 1 539 ? -10.117 -26.266 -23.938 1 95.5 539 HIS A C 1
ATOM 4324 O O . HIS A 1 539 ? -10.609 -25.188 -23.609 1 95.5 539 HIS A O 1
ATOM 4330 N N . GLN A 1 540 ? -10.859 -27.25 -24.016 1 93.44 540 GLN A N 1
ATOM 4331 C CA . GLN A 1 540 ? -12.312 -27.156 -24.094 1 93.44 540 GLN A CA 1
ATOM 4332 C C . GLN A 1 540 ? -12.891 -26.641 -22.766 1 93.44 540 GLN A C 1
ATOM 4334 O O . GLN A 1 540 ? -13.977 -26.062 -22.75 1 93.44 540 GLN A O 1
ATOM 4339 N N . THR A 1 541 ? -12.18 -26.859 -21.734 1 95.81 541 THR A N 1
ATOM 4340 C CA . THR A 1 541 ? -12.664 -26.406 -20.438 1 95.81 541 THR A CA 1
ATOM 4341 C C . THR A 1 541 ? -12.297 -24.938 -20.203 1 95.81 541 THR A C 1
ATOM 4343 O O . THR A 1 541 ? -12.531 -24.391 -19.109 1 95.81 541 THR A O 1
ATOM 4346 N N . HIS A 1 542 ? -11.742 -24.266 -21.188 1 95 542 HIS A N 1
ATOM 4347 C CA . HIS A 1 542 ? -11.516 -22.828 -21.141 1 95 542 HIS A CA 1
ATOM 4348 C C . HIS A 1 542 ? -12.812 -22.062 -21.406 1 95 542 HIS A C 1
ATOM 4350 O O . HIS A 1 542 ? -13.602 -22.453 -22.266 1 95 542 HIS A O 1
ATOM 4356 N N . THR A 1 543 ? -13.055 -21.062 -20.672 1 92.5 543 THR A N 1
ATOM 4357 C CA . THR A 1 543 ? -14.227 -20.219 -20.938 1 92.5 543 THR A CA 1
ATOM 4358 C C . THR A 1 543 ? -14.219 -19.719 -22.375 1 92.5 543 THR A C 1
ATOM 4360 O O . THR A 1 543 ? -13.172 -19.375 -22.906 1 92.5 543 THR A O 1
ATOM 4363 N N . PRO A 1 544 ? -15.391 -19.719 -23 1 91.62 544 PRO A N 1
ATOM 4364 C CA . PRO A 1 544 ? -16.75 -19.875 -22.484 1 91.62 544 PRO A CA 1
ATOM 4365 C C . PRO A 1 544 ? -17.234 -21.328 -22.484 1 91.62 544 PRO A C 1
ATOM 4367 O O . PRO A 1 544 ? -18.438 -21.594 -22.562 1 91.62 544 PRO A O 1
ATOM 4370 N N . TYR A 1 545 ? -16.281 -22.281 -22.562 1 94.12 545 TYR A N 1
ATOM 4371 C CA . TYR A 1 545 ? -16.578 -23.719 -22.5 1 94.12 545 TYR A CA 1
ATOM 4372 C C . TYR A 1 545 ? -17.266 -24.188 -23.766 1 94.12 545 TYR A C 1
ATOM 4374 O O . TYR A 1 545 ? -18.297 -24.875 -23.688 1 94.12 545 TYR A O 1
ATOM 4382 N N . TYR A 1 546 ? -16.672 -23.812 -24.828 1 89.94 546 TYR A N 1
ATOM 4383 C CA . TYR A 1 546 ? -17.266 -24.125 -26.125 1 89.94 546 TYR A CA 1
ATOM 4384 C C . TYR A 1 546 ? -17.156 -25.625 -26.422 1 89.94 546 TYR A C 1
ATOM 4386 O O . TYR A 1 546 ? -16.094 -26.219 -26.266 1 89.94 546 TYR A O 1
ATOM 4394 N N . LEU A 1 547 ? -18.266 -26.266 -26.828 1 90 547 LEU A N 1
ATOM 4395 C CA . LEU A 1 547 ? -18.344 -27.656 -27.297 1 90 547 LEU A CA 1
ATOM 4396 C C . LEU A 1 547 ? -19.109 -27.734 -28.609 1 90 547 LEU A C 1
ATOM 4398 O O . LEU A 1 547 ? -20.047 -26.953 -28.844 1 90 547 LEU A O 1
ATOM 4402 N N . PRO A 1 548 ? -18.578 -28.688 -29.375 1 82.88 548 PRO A N 1
ATOM 4403 C CA . PRO A 1 548 ? -19.422 -28.953 -30.531 1 82.88 548 PRO A CA 1
ATOM 4404 C C . PRO A 1 548 ? -20.734 -29.641 -30.156 1 82.88 548 PRO A C 1
ATOM 4406 O O . PRO A 1 548 ? -20.75 -30.516 -29.297 1 82.88 548 PRO A O 1
ATOM 4409 N N . GLY A 1 549 ? -21.812 -29.125 -30.688 1 82.88 549 GLY A N 1
ATOM 4410 C CA . GLY A 1 549 ? -23.109 -29.734 -30.438 1 82.88 549 GLY A CA 1
ATOM 4411 C C . GLY A 1 549 ? -23.859 -29.078 -29.297 1 82.88 549 GLY A C 1
ATOM 4412 O O . GLY A 1 549 ? -23.562 -27.953 -28.906 1 82.88 549 GLY A O 1
ATOM 4413 N N . ASP A 1 550 ? -24.859 -29.875 -28.703 1 90.25 550 ASP A N 1
ATOM 4414 C CA . ASP A 1 550 ? -25.734 -29.328 -27.656 1 90.25 550 ASP A CA 1
ATOM 4415 C C . ASP A 1 550 ? -25.219 -29.688 -26.266 1 90.25 550 ASP A C 1
ATOM 4417 O O . ASP A 1 550 ? -24.656 -30.766 -26.062 1 90.25 550 ASP A O 1
ATOM 4421 N N . TYR A 1 551 ? -25.453 -28.812 -25.406 1 94.69 551 TYR A N 1
ATOM 4422 C CA . TYR A 1 551 ? -25.141 -29.047 -24.016 1 94.69 551 TYR A CA 1
ATOM 4423 C C . TYR A 1 551 ? -26.234 -29.844 -23.328 1 94.69 551 TYR A C 1
ATOM 4425 O O . TYR A 1 551 ? -27.422 -29.594 -23.562 1 94.69 551 TYR A O 1
ATOM 4433 N N . LYS A 1 552 ? -25.828 -30.766 -22.594 1 96.5 552 LYS A N 1
ATOM 4434 C CA . LYS A 1 552 ? -26.797 -31.5 -21.797 1 96.5 552 LYS A CA 1
ATOM 4435 C C . LYS A 1 552 ? -27.125 -30.766 -20.5 1 96.5 552 LYS A C 1
ATOM 4437 O O . LYS A 1 552 ? -26.312 -29.984 -20 1 96.5 552 LYS A O 1
ATOM 4442 N N . GLU A 1 553 ? -28.25 -31.078 -19.969 1 96.38 553 GLU A N 1
ATOM 4443 C CA . GLU A 1 553 ? -28.672 -30.453 -18.734 1 96.38 553 GLU A CA 1
ATOM 4444 C C . GLU A 1 553 ? -27.984 -31.078 -17.531 1 96.38 553 GLU A C 1
ATOM 4446 O O . GLU A 1 553 ? -28.188 -32.281 -17.234 1 96.38 553 GLU A O 1
ATOM 4451 N N . MET A 1 554 ? -27.203 -30.297 -16.875 1 97.19 554 MET A N 1
ATOM 4452 C CA . MET A 1 554 ? -26.547 -30.719 -15.633 1 97.19 554 MET A CA 1
ATOM 4453 C C . MET A 1 554 ? -27.125 -29.969 -14.438 1 97.19 554 MET A C 1
ATOM 4455 O O . MET A 1 554 ? -27.031 -30.438 -13.297 1 97.19 554 MET A O 1
ATOM 4459 N N . LEU A 1 555 ? -27.609 -28.859 -14.68 1 96.5 555 LEU A N 1
ATOM 4460 C CA . LEU A 1 555 ? -28.297 -28.016 -13.695 1 96.5 555 LEU A CA 1
ATOM 4461 C C . LEU A 1 555 ? -29.703 -27.672 -14.148 1 96.5 555 LEU A C 1
ATOM 4463 O O . LEU A 1 555 ? -29.953 -27.5 -15.352 1 96.5 555 LEU A O 1
ATOM 4467 N N . GLY A 1 556 ? -30.625 -27.438 -13.227 1 94.5 556 GLY A N 1
ATOM 4468 C CA . GLY A 1 556 ? -32 -27.141 -13.531 1 94.5 556 GLY A CA 1
ATOM 4469 C C . GLY A 1 556 ? -32.25 -25.688 -13.859 1 94.5 556 GLY A C 1
ATOM 4470 O O . GLY A 1 556 ? -32.062 -25.25 -15 1 94.5 556 GLY A O 1
ATOM 4471 N N . ASP A 1 557 ? -32.5 -24.828 -12.812 1 89.88 557 ASP A N 1
ATOM 4472 C CA . ASP A 1 557 ? -32.688 -23.391 -12.984 1 89.88 557 ASP A CA 1
ATOM 4473 C C . ASP A 1 557 ? -31.391 -22.719 -13.391 1 89.88 557 ASP A C 1
ATOM 4475 O O . ASP A 1 557 ? -30.484 -22.578 -12.57 1 89.88 557 ASP A O 1
ATOM 4479 N N . ARG A 1 558 ? -31.391 -22.219 -14.672 1 90.06 558 ARG A N 1
ATOM 4480 C CA . ARG A 1 558 ? -30.188 -21.578 -15.172 1 90.06 558 ARG A CA 1
ATOM 4481 C C . ARG A 1 558 ? -30.422 -20.109 -15.453 1 90.06 558 ARG A C 1
ATOM 4483 O O . ARG A 1 558 ? -29.844 -19.547 -16.391 1 90.06 558 ARG A O 1
ATOM 4490 N N . SER A 1 559 ? -31.344 -19.516 -14.719 1 88.25 559 SER A N 1
ATOM 4491 C CA . SER A 1 559 ? -31.609 -18.094 -14.844 1 88.25 559 SER A CA 1
ATOM 4492 C C . SER A 1 559 ? -30.438 -17.266 -14.328 1 88.25 559 SER A C 1
ATOM 4494 O O . SER A 1 559 ? -30.234 -16.125 -14.766 1 88.25 559 SER A O 1
ATOM 4496 N N . ASN A 1 560 ? -29.734 -17.906 -13.5 1 89.94 560 ASN A N 1
ATOM 4497 C CA . ASN A 1 560 ? -28.516 -17.328 -12.961 1 89.94 560 ASN A CA 1
ATOM 4498 C C . ASN A 1 560 ? -27.312 -17.609 -13.867 1 89.94 560 ASN A C 1
ATOM 4500 O O . ASN A 1 560 ? -27.125 -18.75 -14.297 1 89.94 560 ASN A O 1
ATOM 4504 N N . GLU A 1 561 ? -26.609 -16.5 -14.281 1 92 561 GLU A N 1
ATOM 4505 C CA . GLU A 1 561 ? -25.469 -16.625 -15.188 1 92 561 GLU A CA 1
ATOM 4506 C C . GLU A 1 561 ? -24.438 -17.609 -14.648 1 92 561 GLU A C 1
ATOM 4508 O O . GLU A 1 561 ? -23.859 -18.391 -15.406 1 92 561 GLU A O 1
ATOM 4513 N N . GLN A 1 562 ? -24.156 -17.531 -13.391 1 93.38 562 GLN A N 1
ATOM 4514 C CA . GLN A 1 562 ? -23.203 -18.438 -12.766 1 93.38 562 GLN A CA 1
ATOM 4515 C C . GLN A 1 562 ? -23.625 -19.891 -12.953 1 93.38 562 GLN A C 1
ATOM 4517 O O . GLN A 1 562 ? -22.781 -20.734 -13.281 1 93.38 562 GLN A O 1
ATOM 4522 N N . ARG A 1 563 ? -24.891 -20.219 -12.844 1 94.94 563 ARG A N 1
ATOM 4523 C CA . ARG A 1 563 ? -25.391 -21.578 -13 1 94.94 563 ARG A CA 1
ATOM 4524 C C . ARG A 1 563 ? -25.344 -22 -14.461 1 94.94 563 ARG A C 1
ATOM 4526 O O . ARG A 1 563 ? -25.062 -23.172 -14.766 1 94.94 563 ARG A O 1
ATOM 4533 N N . ASP A 1 564 ? -25.656 -21.078 -15.297 1 95.25 564 ASP A N 1
ATOM 4534 C CA . ASP A 1 564 ? -25.547 -21.406 -16.719 1 95.25 564 ASP A CA 1
ATOM 4535 C C . ASP A 1 564 ? -24.109 -21.75 -17.094 1 95.25 564 ASP A C 1
ATOM 4537 O O . ASP A 1 564 ? -23.859 -22.719 -17.812 1 95.25 564 ASP A O 1
ATOM 4541 N N . ARG A 1 565 ? -23.172 -20.969 -16.625 1 96.12 565 ARG A N 1
ATOM 4542 C CA . ARG A 1 565 ? -21.75 -21.219 -16.891 1 96.12 565 ARG A CA 1
ATOM 4543 C C . ARG A 1 565 ? -21.297 -22.531 -16.266 1 96.12 565 ARG A C 1
ATOM 4545 O O . ARG A 1 565 ? -20.484 -23.25 -16.859 1 96.12 565 ARG A O 1
ATOM 4552 N N . LEU A 1 566 ? -21.828 -22.797 -15.109 1 97.19 566 LEU A N 1
ATOM 4553 C CA . LEU A 1 566 ? -21.5 -24.062 -14.453 1 97.19 566 LEU A CA 1
ATOM 4554 C C . LEU A 1 566 ? -22 -25.25 -15.266 1 97.19 566 LEU A C 1
ATOM 4556 O O . LEU A 1 566 ? -21.344 -26.281 -15.352 1 97.19 566 LEU A O 1
ATOM 4560 N N . ASN A 1 567 ? -23.219 -25.094 -15.844 1 97.56 567 ASN A N 1
ATOM 4561 C CA . ASN A 1 567 ? -23.75 -26.156 -16.703 1 97.56 567 ASN A CA 1
ATOM 4562 C C . ASN A 1 567 ? -22.828 -26.406 -17.906 1 97.56 567 ASN A C 1
ATOM 4564 O O . ASN A 1 567 ? -22.516 -27.562 -18.203 1 97.56 567 ASN A O 1
ATOM 4568 N N . ARG A 1 568 ? -22.438 -25.375 -18.516 1 96.56 568 ARG A N 1
ATOM 4569 C CA . ARG A 1 568 ? -21.531 -25.484 -19.656 1 96.56 568 ARG A CA 1
ATOM 4570 C C . ARG A 1 568 ? -20.188 -26.078 -19.234 1 96.56 568 ARG A C 1
ATOM 4572 O O . ARG A 1 568 ? -19.625 -26.922 -19.938 1 96.56 568 ARG A O 1
ATOM 4579 N N . TYR A 1 569 ? -19.672 -25.625 -18.125 1 97.5 569 TYR A N 1
ATOM 4580 C CA . TYR A 1 569 ? -18.391 -26.109 -17.609 1 97.5 569 TYR A CA 1
ATOM 4581 C C . TYR A 1 569 ? -18.422 -27.609 -17.359 1 97.5 569 TYR A C 1
ATOM 4583 O O . TYR A 1 569 ? -17.5 -28.328 -17.75 1 97.5 569 TYR A O 1
ATOM 4591 N N . LEU A 1 570 ? -19.484 -28.094 -16.734 1 98.25 570 LEU A N 1
ATOM 4592 C CA . LEU A 1 570 ? -19.578 -29.516 -16.438 1 98.25 570 LEU A CA 1
ATOM 4593 C C . LEU A 1 570 ? -19.656 -30.328 -17.734 1 98.25 570 LEU A C 1
ATOM 4595 O O . LEU A 1 570 ? -19.094 -31.422 -17.812 1 98.25 570 LEU A O 1
ATOM 4599 N N . ASN A 1 571 ? -20.359 -29.781 -18.75 1 98.12 571 ASN A N 1
ATOM 4600 C CA . ASN A 1 571 ? -20.359 -30.438 -20.062 1 98.12 571 ASN A CA 1
ATOM 4601 C C . ASN A 1 571 ? -18.953 -30.516 -20.641 1 98.12 571 ASN A C 1
ATOM 4603 O O . ASN A 1 571 ? -18.547 -31.547 -21.203 1 98.12 571 ASN A O 1
ATOM 4607 N N . ALA A 1 572 ? -18.25 -29.453 -20.5 1 97.44 572 ALA A N 1
ATOM 4608 C CA . ALA A 1 572 ? -16.875 -29.391 -21 1 97.44 572 ALA A CA 1
ATOM 4609 C C . ALA A 1 572 ? -15.977 -30.375 -20.25 1 97.44 572 ALA A C 1
ATOM 4611 O O . ALA A 1 572 ? -15.094 -31 -20.844 1 97.44 572 ALA A O 1
ATOM 4612 N N . VAL A 1 573 ? -16.156 -30.5 -18.938 1 98.25 573 VAL A N 1
ATOM 4613 C CA . VAL A 1 573 ? -15.391 -31.422 -18.109 1 98.25 573 VAL A CA 1
ATOM 4614 C C . VAL A 1 573 ? -15.641 -32.844 -18.594 1 98.25 573 VAL A C 1
ATOM 4616 O O . VAL A 1 573 ? -14.703 -33.656 -18.688 1 98.25 573 VAL A O 1
ATOM 4619 N N . HIS A 1 574 ? -16.875 -33.156 -18.875 1 98.12 574 HIS A N 1
ATOM 4620 C CA . HIS A 1 574 ? -17.203 -34.469 -19.406 1 98.12 574 HIS A CA 1
ATOM 4621 C C . HIS A 1 574 ? -16.5 -34.719 -20.734 1 98.12 574 HIS A C 1
ATOM 4623 O O . HIS A 1 574 ? -15.969 -35.781 -20.984 1 98.12 574 HIS A O 1
ATOM 4629 N N . TYR A 1 575 ? -16.594 -33.719 -21.578 1 97.44 575 TYR A N 1
ATOM 4630 C CA . TYR A 1 575 ? -15.914 -33.812 -22.875 1 97.44 575 TYR A CA 1
ATOM 4631 C C . TYR A 1 575 ? -14.422 -34.062 -22.688 1 97.44 575 TYR A C 1
ATOM 4633 O O . TYR A 1 575 ? -13.844 -34.875 -23.406 1 97.44 575 TYR A O 1
ATOM 4641 N N . GLU A 1 576 ? -13.805 -33.344 -21.797 1 97.62 576 GLU A N 1
ATOM 4642 C CA . GLU A 1 576 ? -12.391 -33.531 -21.484 1 97.62 576 GLU A CA 1
ATOM 4643 C C . GLU A 1 576 ? -12.109 -34.938 -21.016 1 97.62 576 GLU A C 1
ATOM 4645 O O . GLU A 1 576 ? -11.117 -35.562 -21.422 1 97.62 576 GLU A O 1
ATOM 4650 N N . ASP A 1 577 ? -12.953 -35.469 -20.141 1 98.19 577 ASP A N 1
ATOM 4651 C CA . ASP A 1 577 ? -12.836 -36.844 -19.656 1 98.19 577 ASP A CA 1
ATOM 4652 C C . ASP A 1 577 ? -12.859 -37.844 -20.828 1 98.19 577 ASP A C 1
ATOM 4654 O O . ASP A 1 577 ? -12.047 -38.781 -20.875 1 98.19 577 ASP A O 1
ATOM 4658 N N . GLU A 1 578 ? -13.75 -37.625 -21.766 1 97.5 578 GLU A N 1
ATOM 4659 C CA . GLU A 1 578 ? -13.852 -38.469 -22.953 1 97.5 578 GLU A CA 1
ATOM 4660 C C . GLU A 1 578 ? -12.602 -38.375 -23.812 1 97.5 578 GLU A C 1
ATOM 4662 O O . GLU A 1 578 ? -12.148 -39.375 -24.391 1 97.5 578 GLU A O 1
ATOM 4667 N N . SER A 1 579 ? -12.156 -37.156 -23.922 1 97.31 579 SER A N 1
ATOM 4668 C CA . SER A 1 579 ? -10.953 -36.969 -24.719 1 97.31 579 SER A CA 1
ATOM 4669 C C . SER A 1 579 ? -9.773 -37.75 -24.156 1 97.31 579 SER A C 1
ATOM 4671 O O . SER A 1 579 ? -9 -38.344 -24.922 1 97.31 579 SER A O 1
ATOM 4673 N N . ILE A 1 580 ? -9.609 -37.781 -22.875 1 98.06 580 ILE A N 1
ATOM 4674 C CA . ILE A 1 580 ? -8.523 -38.531 -22.219 1 98.06 580 ILE A CA 1
ATOM 4675 C C . ILE A 1 580 ? -8.75 -40.031 -22.406 1 98.06 580 ILE A C 1
ATOM 4677 O O . ILE A 1 580 ? -7.801 -40.781 -22.609 1 98.06 580 ILE A O 1
ATOM 4681 N N . ASP A 1 581 ? -9.984 -40.438 -22.312 1 97.88 581 ASP A N 1
ATOM 4682 C CA . ASP A 1 581 ? -10.297 -41.844 -22.562 1 97.88 581 ASP A CA 1
ATOM 4683 C C . ASP A 1 581 ? -9.836 -42.281 -23.938 1 97.88 581 ASP A C 1
ATOM 4685 O O . ASP A 1 581 ? -9.328 -43.406 -24.109 1 97.88 581 ASP A O 1
ATOM 4689 N N . GLN A 1 582 ? -10.039 -41.438 -24.922 1 97.75 582 GLN A N 1
ATOM 4690 C CA . GLN A 1 582 ? -9.617 -41.75 -26.297 1 97.75 582 GLN A CA 1
ATOM 4691 C C . GLN A 1 582 ? -8.102 -41.906 -26.375 1 97.75 582 GLN A C 1
ATOM 4693 O O . GLN A 1 582 ? -7.598 -42.75 -27.125 1 97.75 582 GLN A O 1
ATOM 4698 N N . ILE A 1 583 ? -7.426 -41.094 -25.672 1 97.69 583 ILE A N 1
ATOM 4699 C CA . ILE A 1 583 ? -5.969 -41.219 -25.641 1 97.69 583 ILE A CA 1
ATOM 4700 C C . ILE A 1 583 ? -5.566 -42.562 -25.016 1 97.69 583 ILE A C 1
ATOM 4702 O O . ILE A 1 583 ? -4.688 -43.25 -25.531 1 97.69 583 ILE A O 1
ATOM 4706 N N . LEU A 1 584 ? -6.199 -42.969 -23.938 1 97.75 584 LEU A N 1
ATOM 4707 C CA . LEU A 1 584 ? -5.906 -44.25 -23.281 1 97.75 584 LEU A CA 1
ATOM 4708 C C . LEU A 1 584 ? -6.164 -45.406 -24.234 1 97.75 584 LEU A C 1
ATOM 4710 O O . LEU A 1 584 ? -5.363 -46.344 -24.312 1 97.75 584 LEU A O 1
ATOM 4714 N N . GLN A 1 585 ? -7.262 -45.312 -24.938 1 97.75 585 GLN A N 1
ATOM 4715 C CA . GLN A 1 585 ? -7.59 -46.344 -25.906 1 97.75 585 GLN A CA 1
ATOM 4716 C C . GLN A 1 585 ? -6.543 -46.438 -27.016 1 97.75 585 GLN A C 1
ATOM 4718 O O . GLN A 1 585 ? -6.168 -47.5 -27.453 1 97.75 585 GLN A O 1
ATOM 4723 N N . LEU A 1 586 ? -6.176 -45.281 -27.422 1 98 586 LEU A N 1
ATOM 4724 C CA . LEU A 1 586 ? -5.152 -45.25 -28.469 1 98 586 LEU A CA 1
ATOM 4725 C C . LEU A 1 586 ? -3.865 -45.906 -28 1 98 586 LEU A C 1
ATOM 4727 O O . LEU A 1 586 ? -3.225 -46.625 -28.766 1 98 586 LEU A O 1
ATOM 4731 N N . LEU A 1 587 ? -3.414 -45.688 -26.766 1 98.06 587 LEU A N 1
ATOM 4732 C CA . LEU A 1 587 ? -2.211 -46.312 -26.219 1 98.06 587 LEU A CA 1
ATOM 4733 C C . LEU A 1 587 ? -2.352 -47.812 -26.188 1 98.06 587 LEU A C 1
ATOM 4735 O O . LEU A 1 587 ? -1.394 -48.531 -26.484 1 98.06 587 LEU A O 1
ATOM 4739 N N . GLU A 1 588 ? -3.527 -48.281 -25.875 1 97.31 588 GLU A N 1
ATOM 4740 C CA . GLU A 1 588 ? -3.795 -49.719 -25.891 1 97.31 588 GLU A CA 1
ATOM 4741 C C . GLU A 1 588 ? -3.764 -50.281 -27.312 1 97.31 588 GLU A C 1
ATOM 4743 O O . GLU A 1 588 ? -3.119 -51.312 -27.562 1 97.31 588 GLU A O 1
ATOM 4748 N N . ASP A 1 589 ? -4.398 -49.562 -28.188 1 97.31 589 ASP A N 1
ATOM 4749 C CA . ASP A 1 589 ? -4.516 -50.031 -29.562 1 97.31 589 ASP A CA 1
ATOM 4750 C C . ASP A 1 589 ? -3.146 -50.094 -30.234 1 97.31 589 ASP A C 1
ATOM 4752 O O . ASP A 1 589 ? -2.914 -50.938 -31.094 1 97.31 589 ASP A O 1
ATOM 4756 N N . THR A 1 590 ? -2.326 -49.188 -29.844 1 97.31 590 THR A N 1
ATOM 4757 C CA . THR A 1 590 ? -1.012 -49.156 -30.484 1 97.31 590 THR A CA 1
ATOM 4758 C C . THR A 1 590 ? -0.011 -50 -29.719 1 97.31 590 THR A C 1
ATOM 4760 O O . THR A 1 590 ? 1.146 -50.125 -30.141 1 97.31 590 THR A O 1
ATOM 4763 N N . GLY A 1 591 ? -0.398 -50.562 -28.578 1 96.5 591 GLY A N 1
ATOM 4764 C CA . GLY A 1 591 ? 0.389 -51.531 -27.875 1 96.5 591 GLY A CA 1
ATOM 4765 C C . GLY A 1 591 ? 1.467 -50.938 -27 1 96.5 591 GLY A C 1
ATOM 4766 O O . GLY A 1 591 ? 2.418 -51.625 -26.609 1 96.5 591 GLY A O 1
ATOM 4767 N N . ILE A 1 592 ? 1.351 -49.625 -26.672 1 97.38 592 ILE A N 1
ATOM 4768 C CA . ILE A 1 592 ? 2.441 -49.031 -25.922 1 97.38 592 ILE A CA 1
ATOM 4769 C C . ILE A 1 592 ? 1.948 -48.625 -24.531 1 97.38 592 ILE A C 1
ATOM 4771 O O . ILE A 1 592 ? 2.65 -47.938 -23.797 1 97.38 592 ILE A O 1
ATOM 4775 N N . ALA A 1 593 ? 0.741 -49 -24.109 1 97.75 593 ALA A N 1
ATOM 4776 C CA . ALA A 1 593 ? 0.162 -48.625 -22.812 1 97.75 593 ALA A CA 1
ATOM 4777 C C . ALA A 1 593 ? 1.058 -49.094 -21.656 1 97.75 593 ALA A C 1
ATOM 4779 O O . ALA A 1 593 ? 1.307 -48.312 -20.734 1 97.75 593 ALA A O 1
ATOM 4780 N N . ASP A 1 594 ? 1.703 -50.25 -21.734 1 97.25 594 ASP A N 1
ATOM 4781 C CA . ASP A 1 594 ? 2.467 -50.844 -20.641 1 97.25 594 ASP A CA 1
ATOM 4782 C C . ASP A 1 594 ? 3.869 -50.25 -20.562 1 97.25 594 ASP A C 1
ATOM 4784 O O . ASP A 1 594 ? 4.633 -50.562 -19.641 1 97.25 594 ASP A O 1
ATOM 4788 N N . GLU A 1 595 ? 4.191 -49.438 -21.484 1 97.75 595 GLU A N 1
ATOM 4789 C CA . GLU A 1 595 ? 5.523 -48.812 -21.469 1 97.75 595 GLU A CA 1
ATOM 4790 C C . GLU A 1 595 ? 5.445 -47.312 -21.484 1 97.75 595 GLU A C 1
ATOM 4792 O O . GLU A 1 595 ? 6.414 -46.625 -21.844 1 97.75 595 GLU A O 1
ATOM 4797 N N . THR A 1 596 ? 4.227 -46.75 -21.203 1 98.62 596 THR A N 1
ATOM 4798 C CA . THR A 1 596 ? 4.027 -45.281 -21.234 1 98.62 596 THR A CA 1
ATOM 4799 C C . THR A 1 596 ? 3.633 -44.781 -19.844 1 98.62 596 THR A C 1
ATOM 4801 O O . THR A 1 596 ? 2.699 -45.312 -19.234 1 98.62 596 THR A O 1
ATOM 4804 N N . LEU A 1 597 ? 4.395 -43.844 -19.297 1 98.75 597 LEU A N 1
ATOM 4805 C CA . LEU A 1 597 ? 4.012 -43.094 -18.094 1 98.75 597 LEU A CA 1
ATOM 4806 C C . LEU A 1 597 ? 3.145 -41.906 -18.469 1 98.75 597 LEU A C 1
ATOM 4808 O O . LEU A 1 597 ? 3.559 -41.031 -19.266 1 98.75 597 LEU A O 1
ATOM 4812 N N . LEU A 1 598 ? 1.94 -41.875 -17.906 1 98.56 598 LEU A N 1
ATOM 4813 C CA . LEU A 1 598 ? 1.045 -40.719 -18.094 1 98.56 598 LEU A CA 1
ATOM 4814 C C . LEU A 1 598 ? 1.061 -39.812 -16.859 1 98.56 598 LEU A C 1
ATOM 4816 O O . LEU A 1 598 ? 0.801 -40.281 -15.75 1 98.56 598 LEU A O 1
ATOM 4820 N N . VAL A 1 599 ? 1.439 -38.594 -17.047 1 98.75 599 VAL A N 1
ATOM 4821 C CA . VAL A 1 599 ? 1.436 -37.594 -15.984 1 98.75 599 VAL A CA 1
ATOM 4822 C C . VAL A 1 599 ? 0.402 -36.5 -16.297 1 98.75 599 VAL A C 1
ATOM 4824 O O . VAL A 1 599 ? 0.414 -35.906 -17.391 1 98.75 599 VAL A O 1
ATOM 4827 N N . MET A 1 600 ? -0.508 -36.25 -15.312 1 98.25 600 MET A N 1
ATOM 4828 C CA . MET A 1 600 ? -1.562 -35.281 -15.57 1 98.25 600 MET A CA 1
ATOM 4829 C C . MET A 1 600 ? -1.755 -34.344 -14.383 1 98.25 600 MET A C 1
ATOM 4831 O O . MET A 1 600 ? -1.625 -34.781 -13.227 1 98.25 600 MET A O 1
ATOM 4835 N N . THR A 1 601 ? -1.979 -33.094 -14.656 1 98.38 601 THR A N 1
ATOM 4836 C CA . THR A 1 601 ? -2.309 -32.094 -13.648 1 98.38 601 THR A CA 1
ATOM 4837 C C . THR A 1 601 ? -3.09 -30.938 -14.266 1 98.38 601 THR A C 1
ATOM 4839 O O . THR A 1 601 ? -3.088 -30.766 -15.492 1 98.38 601 THR A O 1
ATOM 4842 N N . GLY A 1 602 ? -3.846 -30.281 -13.438 1 98 602 GLY A N 1
ATOM 4843 C CA . GLY A 1 602 ? -4.477 -29.062 -13.914 1 98 602 GLY A CA 1
ATOM 4844 C C . GLY A 1 602 ? -3.496 -27.906 -14.094 1 98 602 GLY A C 1
ATOM 4845 O O . GLY A 1 602 ? 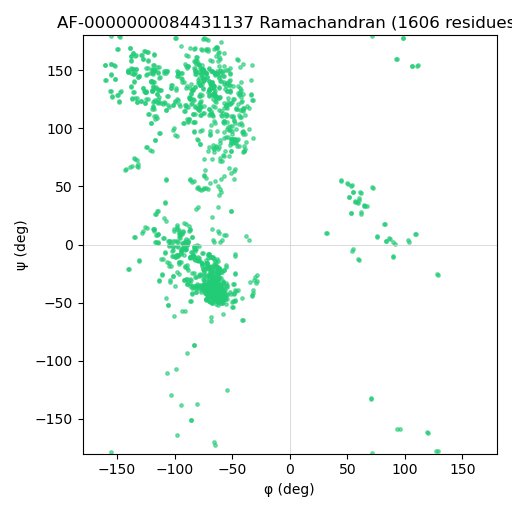-2.551 -27.766 -13.312 1 98 602 GLY A O 1
ATOM 4846 N N . ASP A 1 603 ? -3.734 -27.078 -15.148 1 97.56 603 ASP A N 1
ATOM 4847 C CA . ASP A 1 603 ? -2.934 -25.859 -15.234 1 97.56 603 ASP A CA 1
ATOM 4848 C C . ASP A 1 603 ? -3.287 -24.891 -14.102 1 97.56 603 ASP A C 1
ATOM 4850 O O . ASP A 1 603 ? -2.398 -24.344 -13.445 1 97.56 603 ASP A O 1
ATOM 4854 N N . HIS A 1 604 ? -4.461 -24.656 -13.922 1 97.69 604 HIS A N 1
ATOM 4855 C CA . HIS A 1 604 ? -5.047 -24 -12.758 1 97.69 604 HIS A CA 1
ATOM 4856 C C . HIS A 1 604 ? -6.465 -24.484 -12.5 1 97.69 604 HIS A C 1
ATOM 4858 O O . HIS A 1 604 ? -7.004 -25.281 -13.281 1 97.69 604 HIS A O 1
ATOM 4864 N N . GLY A 1 605 ? -6.98 -24.125 -11.32 1 96.69 605 GLY A N 1
ATOM 4865 C CA . GLY A 1 605 ? -8.375 -24.438 -11.047 1 96.69 605 GLY A CA 1
ATOM 4866 C C . GLY A 1 605 ? -9.328 -23.375 -11.562 1 96.69 605 GLY A C 1
ATOM 4867 O O . GLY A 1 605 ? -9.133 -22.844 -12.656 1 96.69 605 GLY A O 1
ATOM 4868 N N . LEU A 1 606 ? -10.414 -23.297 -10.852 1 95.94 606 LEU A N 1
ATOM 4869 C CA . LEU A 1 606 ? -11.469 -22.359 -11.227 1 95.94 606 LEU A CA 1
ATOM 4870 C C . LEU A 1 606 ? -12.328 -21.984 -10.023 1 95.94 606 LEU A C 1
ATOM 4872 O O . LEU A 1 606 ? -12.828 -22.875 -9.32 1 95.94 606 LEU A O 1
ATOM 4876 N N . SER A 1 607 ? -12.555 -20.656 -9.875 1 94.5 607 SER A N 1
ATOM 4877 C CA . SER A 1 607 ? -13.328 -20.234 -8.711 1 94.5 607 SER A CA 1
ATOM 4878 C C . SER A 1 607 ? -14.781 -19.953 -9.086 1 94.5 607 SER A C 1
ATOM 4880 O O . SER A 1 607 ? -15.539 -19.406 -8.281 1 94.5 607 SER A O 1
ATOM 4882 N N . LEU A 1 608 ? -15.211 -20.312 -10.234 1 94.44 608 LEU A N 1
ATOM 4883 C CA . LEU A 1 608 ? -16.547 -20.078 -10.766 1 94.44 608 LEU A CA 1
ATOM 4884 C C . LEU A 1 608 ? -17.625 -20.5 -9.766 1 94.44 608 LEU A C 1
ATOM 4886 O O . LEU A 1 608 ? -18.531 -19.734 -9.461 1 94.44 608 LEU A O 1
ATOM 4890 N N . PRO A 1 609 ? -17.578 -21.656 -9.188 1 93.88 609 PRO A N 1
ATOM 4891 C CA . PRO A 1 609 ? -18.625 -22.016 -8.227 1 93.88 609 PRO A CA 1
ATOM 4892 C C . PRO A 1 609 ? -18.578 -21.172 -6.961 1 93.88 609 PRO A C 1
ATOM 4894 O O . PRO A 1 609 ? -19.594 -21.031 -6.273 1 93.88 609 PRO A O 1
ATOM 4897 N N . ASN A 1 610 ? -17.484 -20.703 -6.633 1 91.5 610 ASN A N 1
ATOM 4898 C CA . ASN A 1 610 ? -17.297 -20.031 -5.348 1 91.5 610 ASN A CA 1
ATOM 4899 C C . ASN A 1 610 ? -17.672 -18.547 -5.426 1 91.5 610 ASN A C 1
ATOM 4901 O O . ASN A 1 610 ? -18.422 -18.047 -4.586 1 91.5 610 ASN A O 1
ATOM 4905 N N . ASP A 1 611 ? -17.141 -17.906 -6.453 1 88.81 611 ASP A N 1
ATOM 4906 C CA . ASP A 1 611 ? -17.359 -16.469 -6.5 1 88.81 611 ASP A CA 1
ATOM 4907 C C . ASP A 1 611 ? -17.766 -16.016 -7.902 1 88.81 611 ASP A C 1
ATOM 4909 O O . ASP A 1 611 ? -17.797 -14.82 -8.188 1 88.81 611 ASP A O 1
ATOM 4913 N N . GLY A 1 612 ? -17.984 -16.953 -8.781 1 90.5 612 GLY A N 1
ATOM 4914 C CA . GLY A 1 612 ? -18.422 -16.609 -10.117 1 90.5 612 GLY A CA 1
ATOM 4915 C C . GLY A 1 612 ? -17.266 -16.312 -11.07 1 90.5 612 GLY A C 1
ATOM 4916 O O . GLY A 1 612 ? -17.484 -15.984 -12.234 1 90.5 612 GLY A O 1
ATOM 4917 N N . GLY A 1 613 ? -16.062 -16.5 -10.578 1 90.88 613 GLY A N 1
ATOM 4918 C CA . GLY A 1 613 ? -14.914 -16.188 -11.414 1 90.88 613 GLY A CA 1
ATOM 4919 C C . GLY A 1 613 ? -14.734 -17.156 -12.57 1 90.88 613 GLY A C 1
ATOM 4920 O O . GLY A 1 613 ? -14.672 -18.375 -12.367 1 90.88 613 GLY A O 1
ATOM 4921 N N . ILE A 1 614 ? -14.602 -16.562 -13.797 1 87.56 614 ILE A N 1
ATOM 4922 C CA . ILE A 1 614 ? -14.516 -17.406 -14.977 1 87.56 614 ILE A CA 1
ATOM 4923 C C . ILE A 1 614 ? -13.062 -17.5 -15.438 1 87.56 614 ILE A C 1
ATOM 4925 O O . ILE A 1 614 ? -12.742 -18.266 -16.359 1 87.56 614 ILE A O 1
ATOM 4929 N N . THR A 1 615 ? -12.211 -16.703 -14.867 1 88.12 615 THR A N 1
ATOM 4930 C CA . THR A 1 615 ? -10.773 -16.75 -15.125 1 88.12 615 THR A CA 1
ATOM 4931 C C . THR A 1 615 ? -9.992 -16.672 -13.82 1 88.12 615 THR A C 1
ATOM 4933 O O . THR A 1 615 ? -10.547 -16.328 -12.773 1 88.12 615 THR A O 1
ATOM 4936 N N . ALA A 1 616 ? -8.781 -17.062 -13.914 1 90.19 616 ALA A N 1
ATOM 4937 C CA . ALA A 1 616 ? -7.918 -16.969 -12.742 1 90.19 616 ALA A CA 1
ATOM 4938 C C . ALA A 1 616 ? -7.262 -15.602 -12.641 1 90.19 616 ALA A C 1
ATOM 4940 O O . ALA A 1 616 ? -6.387 -15.383 -11.797 1 90.19 616 ALA A O 1
ATOM 4941 N N . TRP A 1 617 ? -7.742 -14.656 -13.43 1 91 617 TRP A N 1
ATOM 4942 C CA . TRP A 1 617 ? -7.168 -13.312 -13.477 1 91 617 TRP A CA 1
ATOM 4943 C C . TRP A 1 617 ? -7.453 -12.555 -12.18 1 91 617 TRP A C 1
ATOM 4945 O O . TRP A 1 617 ? -8.617 -12.297 -11.852 1 91 617 TRP A O 1
ATOM 4955 N N . HIS A 1 618 ? -6.406 -12.211 -11.461 1 90.81 618 HIS A N 1
ATOM 4956 C CA . HIS A 1 618 ? -6.48 -11.453 -10.219 1 90.81 618 HIS A CA 1
ATOM 4957 C C . HIS A 1 618 ? -7.473 -12.086 -9.242 1 90.81 618 HIS A C 1
ATOM 4959 O O . HIS A 1 618 ? -8.297 -11.383 -8.648 1 90.81 618 HIS A O 1
ATOM 4965 N N . SER A 1 619 ? -7.445 -13.367 -9.172 1 92.31 619 SER A N 1
ATOM 4966 C CA . SER A 1 619 ? -8.367 -14.102 -8.32 1 92.31 619 SER A CA 1
ATOM 4967 C C . SER A 1 619 ? -7.621 -14.938 -7.281 1 92.31 619 SER A C 1
ATOM 4969 O O . SER A 1 619 ? -7.184 -16.047 -7.574 1 92.31 619 SER A O 1
ATOM 4971 N N . PRO A 1 620 ? -7.648 -14.445 -6.094 1 93.94 620 PRO A N 1
ATOM 4972 C CA . PRO A 1 620 ? -6.844 -15.109 -5.066 1 93.94 620 PRO A CA 1
ATOM 4973 C C . PRO A 1 620 ? -7.547 -16.312 -4.445 1 93.94 620 PRO A C 1
ATOM 4975 O O . PRO A 1 620 ? -6.973 -17 -3.596 1 93.94 620 PRO A O 1
ATOM 4978 N N . HIS A 1 621 ? -8.734 -16.625 -4.812 1 96.12 621 HIS A N 1
ATOM 4979 C CA . HIS A 1 621 ? -9.477 -17.719 -4.195 1 96.12 621 HIS A CA 1
ATOM 4980 C C . HIS A 1 621 ? -8.758 -19.062 -4.398 1 96.12 621 HIS A C 1
ATOM 4982 O O . HIS A 1 621 ? -8.242 -19.328 -5.484 1 96.12 621 HIS A O 1
ATOM 4988 N N . VAL A 1 622 ? -8.812 -19.922 -3.428 1 96.69 622 VAL A N 1
ATOM 4989 C CA . VAL A 1 622 ? -8.078 -21.188 -3.398 1 96.69 622 VAL A CA 1
ATOM 4990 C C . VAL A 1 622 ? -8.555 -22.078 -4.535 1 96.69 622 VAL A C 1
ATOM 4992 O O . VAL A 1 622 ? -7.785 -22.891 -5.059 1 96.69 622 VAL A O 1
ATOM 4995 N N . GLY A 1 623 ? -9.766 -21.891 -5.027 1 96.25 623 GLY A N 1
ATOM 4996 C CA . GLY A 1 623 ? -10.32 -22.688 -6.113 1 96.25 623 GLY A CA 1
ATOM 4997 C C . GLY A 1 623 ? -9.531 -22.562 -7.402 1 96.25 623 GLY A C 1
ATOM 4998 O O . GLY A 1 623 ? -9.578 -23.453 -8.25 1 96.25 623 GLY A O 1
ATOM 4999 N N . ASN A 1 624 ? -8.758 -21.531 -7.555 1 97.38 624 ASN A N 1
ATOM 5000 C CA . ASN A 1 624 ? -7.949 -21.328 -8.75 1 97.38 624 ASN A CA 1
ATOM 5001 C C . ASN A 1 624 ? -6.617 -22.062 -8.664 1 97.38 624 ASN A C 1
ATOM 5003 O O . ASN A 1 624 ? -5.922 -22.219 -9.664 1 97.38 624 ASN A O 1
ATOM 5007 N N . PHE A 1 625 ? -6.285 -22.578 -7.492 1 97.88 625 PHE A N 1
ATOM 5008 C CA . PHE A 1 625 ? -4.945 -23.109 -7.266 1 97.88 625 PHE A CA 1
ATOM 5009 C C . PHE A 1 625 ? -4.992 -24.609 -7.047 1 97.88 625 PHE A C 1
ATOM 5011 O O . PHE A 1 625 ? -4.008 -25.312 -7.301 1 97.88 625 PHE A O 1
ATOM 5018 N N . HIS A 1 626 ? -6.07 -25.109 -6.48 1 97.38 626 HIS A N 1
ATOM 5019 C CA . HIS A 1 626 ? -6.219 -26.516 -6.125 1 97.38 626 HIS A CA 1
ATOM 5020 C C . HIS A 1 626 ? -6.547 -27.359 -7.352 1 97.38 626 HIS A C 1
ATOM 5022 O O . HIS A 1 626 ? -7.648 -27.281 -7.898 1 97.38 626 HIS A O 1
ATOM 5028 N N . VAL A 1 627 ? -5.578 -28.234 -7.77 1 98.12 627 VAL A N 1
ATOM 5029 C CA . VAL A 1 627 ? -5.695 -28.938 -9.039 1 98.12 627 VAL A CA 1
ATOM 5030 C C . VAL A 1 627 ? -5.52 -30.438 -8.828 1 98.12 627 VAL A C 1
ATOM 5032 O O . VAL A 1 627 ? -5.016 -30.875 -7.785 1 98.12 627 VAL A O 1
ATOM 5035 N N . PRO A 1 628 ? -6.004 -31.25 -9.781 1 97.56 628 PRO A N 1
ATOM 5036 C CA . PRO A 1 628 ? -5.633 -32.656 -9.758 1 97.56 628 PRO A CA 1
ATOM 5037 C C . PRO A 1 628 ? -4.184 -32.906 -10.172 1 97.56 628 PRO A C 1
ATOM 5039 O O . PRO A 1 628 ? -3.633 -32.156 -10.977 1 97.56 628 PRO A O 1
ATOM 5042 N N . LEU A 1 629 ? -3.57 -33.844 -9.656 1 98.38 629 LEU A N 1
ATOM 5043 C CA . LEU A 1 629 ? -2.227 -34.281 -10.031 1 98.38 629 LEU A CA 1
ATOM 5044 C C . LEU A 1 629 ? -2.059 -35.781 -9.836 1 98.38 629 LEU A C 1
ATOM 5046 O O . LEU A 1 629 ? -2.285 -36.312 -8.742 1 98.38 629 LEU A O 1
ATOM 5050 N N . PHE A 1 630 ? -1.677 -36.5 -10.906 1 96.94 630 PHE A N 1
ATOM 5051 C CA . PHE A 1 630 ? -1.537 -37.938 -10.781 1 96.94 630 PHE A CA 1
ATOM 5052 C C . PHE A 1 630 ? -0.571 -38.5 -11.82 1 96.94 630 PHE A C 1
ATOM 5054 O O . PHE A 1 630 ? -0.389 -37.875 -12.883 1 96.94 630 PHE A O 1
ATOM 5061 N N . PHE A 1 631 ? 0.14 -39.5 -11.492 1 98.5 631 PHE A N 1
ATOM 5062 C CA . PHE A 1 631 ? 1.003 -40.344 -12.32 1 98.5 631 PHE A CA 1
ATOM 5063 C C . PHE A 1 631 ? 0.367 -41.688 -12.562 1 98.5 631 PHE A C 1
ATOM 5065 O O . PHE A 1 631 ? -0.006 -42.406 -11.609 1 98.5 631 PHE A O 1
ATOM 5072 N N . SER A 1 632 ? 0.277 -42.094 -13.883 1 98.12 632 SER A N 1
ATOM 5073 C CA . SER A 1 632 ? -0.447 -43.312 -14.188 1 98.12 632 SER A CA 1
ATOM 5074 C C . SER A 1 632 ? 0.406 -44.25 -15.016 1 98.12 632 SER A C 1
ATOM 5076 O O . SER A 1 632 ? 1.066 -43.844 -15.969 1 98.12 632 SER A O 1
ATOM 5078 N N . HIS A 1 633 ? 0.427 -45.5 -14.672 1 98.12 633 HIS A N 1
ATOM 5079 C CA . HIS A 1 633 ? 1.068 -46.625 -15.344 1 98.12 633 HIS A CA 1
ATOM 5080 C C . HIS A 1 633 ? 0.362 -47.938 -15.016 1 98.12 633 HIS A C 1
ATOM 5082 O O . HIS A 1 633 ? 0.165 -48.25 -13.844 1 98.12 633 HIS A O 1
ATOM 5088 N N . PRO A 1 634 ? -0.021 -48.688 -16.016 1 96.75 634 PRO A N 1
ATOM 5089 C CA . PRO A 1 634 ? -0.877 -49.875 -15.781 1 96.75 634 PRO A CA 1
ATOM 5090 C C . PRO A 1 634 ? -0.204 -50.938 -14.914 1 96.75 634 PRO A C 1
ATOM 5092 O O . PRO A 1 634 ? -0.887 -51.75 -14.297 1 96.75 634 PRO A O 1
ATOM 5095 N N . LYS A 1 635 ? 1.082 -50.906 -14.812 1 96.94 635 LYS A N 1
ATOM 5096 C CA . LYS A 1 635 ? 1.796 -51.938 -14.07 1 96.94 635 LYS A CA 1
ATOM 5097 C C . LYS A 1 635 ? 2.115 -51.469 -12.648 1 96.94 635 LYS A C 1
ATOM 5099 O O . LYS A 1 635 ? 2.721 -52.219 -11.875 1 96.94 635 LYS A O 1
ATOM 5104 N N . MET A 1 636 ? 1.678 -50.312 -12.289 1 96.69 636 MET A N 1
ATOM 5105 C CA . MET A 1 636 ? 1.85 -49.812 -10.93 1 96.69 636 MET A CA 1
ATOM 5106 C C . MET A 1 636 ? 0.588 -50.031 -10.102 1 96.69 636 MET A C 1
ATOM 5108 O O . MET A 1 636 ? -0.519 -50.062 -10.648 1 96.69 636 MET A O 1
ATOM 5112 N N . PRO A 1 637 ? 0.773 -50.219 -8.82 1 95.25 637 PRO A N 1
ATOM 5113 C CA . PRO A 1 637 ? -0.419 -50.219 -7.969 1 95.25 637 PRO A CA 1
ATOM 5114 C C . PRO A 1 637 ? -1.047 -48.812 -7.875 1 95.25 637 PRO A C 1
ATOM 5116 O O . PRO A 1 637 ? -0.397 -47.812 -8.195 1 95.25 637 PRO A O 1
ATOM 5119 N N . GLN A 1 638 ? -2.316 -48.844 -7.523 1 94.62 638 GLN A N 1
ATOM 5120 C CA . GLN A 1 638 ? -2.986 -47.562 -7.297 1 94.62 638 GLN A CA 1
ATOM 5121 C C . GLN A 1 638 ? -2.701 -47.031 -5.895 1 94.62 638 GLN A C 1
ATOM 5123 O O . GLN A 1 638 ? -3.059 -47.656 -4.902 1 94.62 638 GLN A O 1
ATOM 5128 N N . ILE A 1 639 ? -2.061 -45.844 -5.77 1 94.81 639 ILE A N 1
ATOM 5129 C CA . ILE A 1 639 ? -1.698 -45.25 -4.48 1 94.81 639 ILE A CA 1
ATOM 5130 C C . ILE A 1 639 ? -2.273 -43.844 -4.363 1 94.81 639 ILE A C 1
ATOM 5132 O O . ILE A 1 639 ? -2.215 -43.062 -5.32 1 94.81 639 ILE A O 1
ATOM 5136 N N . ASP A 1 640 ? -2.902 -43.594 -3.244 1 93.75 640 ASP A N 1
ATOM 5137 C CA . ASP A 1 640 ? -3.342 -42.25 -2.873 1 93.75 640 ASP A CA 1
ATOM 5138 C C . ASP A 1 640 ? -2.375 -41.594 -1.879 1 93.75 640 ASP A C 1
ATOM 5140 O O . ASP A 1 640 ? -2.145 -42.156 -0.794 1 93.75 640 ASP A O 1
ATOM 5144 N N . LEU A 1 641 ? -1.828 -40.406 -2.232 1 95 641 LEU A N 1
ATOM 5145 C CA . LEU A 1 641 ? -0.828 -39.75 -1.393 1 95 641 LEU A CA 1
ATOM 5146 C C . LEU A 1 641 ? -1.485 -39.031 -0.216 1 95 641 LEU A C 1
ATOM 5148 O O . LEU A 1 641 ? -0.807 -38.375 0.574 1 95 641 LEU A O 1
ATOM 5152 N N . GLY A 1 642 ? -2.809 -39.094 -0.16 1 91.19 642 GLY A N 1
ATOM 5153 C CA . GLY A 1 642 ? -3.543 -38.562 0.974 1 91.19 642 GLY A CA 1
ATOM 5154 C C . GLY A 1 642 ? -3.525 -37.031 1.032 1 91.19 642 GLY A C 1
ATOM 5155 O O . GLY A 1 642 ? -3.771 -36.375 0.025 1 91.19 642 GLY A O 1
ATOM 5156 N N . ASP A 1 643 ? -3.219 -36.562 2.266 1 91 643 ASP A N 1
ATOM 5157 C CA . ASP A 1 643 ? -3.311 -35.125 2.473 1 91 643 ASP A CA 1
ATOM 5158 C C . ASP A 1 643 ? -1.938 -34.469 2.35 1 91 643 ASP A C 1
ATOM 5160 O O . ASP A 1 643 ? -1.749 -33.312 2.787 1 91 643 ASP A O 1
ATOM 5164 N N . ALA A 1 644 ? -0.996 -35.188 1.763 1 95.44 644 ALA A N 1
ATOM 5165 C CA . ALA A 1 644 ? 0.317 -34.562 1.554 1 95.44 644 ALA A CA 1
ATOM 5166 C C . ALA A 1 644 ? 0.216 -33.344 0.659 1 95.44 644 ALA A C 1
ATOM 5168 O O . ALA A 1 644 ? -0.496 -33.344 -0.347 1 95.44 644 ALA A O 1
ATOM 5169 N N . ALA A 1 645 ? 0.912 -32.312 1.134 1 96.75 645 ALA A N 1
ATOM 5170 C CA . ALA A 1 645 ? 0.91 -31.094 0.335 1 96.75 645 ALA A CA 1
ATOM 5171 C C . ALA A 1 645 ? 1.844 -31.219 -0.865 1 96.75 645 ALA A C 1
ATOM 5173 O O . ALA A 1 645 ? 3.051 -31.422 -0.702 1 96.75 645 ALA A O 1
ATOM 5174 N N . ILE A 1 646 ? 1.251 -31.109 -2.035 1 98.12 646 ILE A N 1
ATOM 5175 C CA . ILE A 1 646 ? 2.01 -31.312 -3.264 1 98.12 646 ILE A CA 1
ATOM 5176 C C . ILE A 1 646 ? 1.946 -30.047 -4.121 1 98.12 646 ILE A C 1
ATOM 5178 O O . ILE A 1 646 ? 0.919 -29.375 -4.156 1 98.12 646 ILE A O 1
ATOM 5182 N N . LEU A 1 647 ? 3.053 -29.719 -4.734 1 98.12 647 LEU A N 1
ATOM 5183 C CA . LEU A 1 647 ? 3.15 -28.625 -5.691 1 98.12 647 LEU A CA 1
ATOM 5184 C C . LEU A 1 647 ? 3.592 -29.141 -7.059 1 98.12 647 LEU A C 1
ATOM 5186 O O . LEU A 1 647 ? 4.332 -30.109 -7.152 1 98.12 647 LEU A O 1
ATOM 5190 N N . SER A 1 648 ? 3.154 -28.469 -8.078 1 97.81 648 SER A N 1
ATOM 5191 C CA . SER A 1 648 ? 3.418 -28.922 -9.438 1 97.81 648 SER A CA 1
ATOM 5192 C C . SER A 1 648 ? 4.914 -28.953 -9.727 1 97.81 648 SER A C 1
ATOM 5194 O O . SER A 1 648 ? 5.355 -29.641 -10.648 1 97.81 648 SER A O 1
ATOM 5196 N N . THR A 1 649 ? 5.727 -28.219 -8.984 1 97.94 649 THR A N 1
ATOM 5197 C CA . THR A 1 649 ? 7.168 -28.219 -9.203 1 97.94 649 THR A CA 1
ATOM 5198 C C . THR A 1 649 ? 7.77 -29.594 -8.867 1 97.94 649 THR A C 1
ATOM 5200 O O . THR A 1 649 ? 8.922 -29.859 -9.211 1 97.94 649 THR A O 1
ATOM 5203 N N . GLN A 1 650 ? 7.059 -30.453 -8.266 1 98.56 650 GLN A N 1
ATOM 5204 C CA . GLN A 1 650 ? 7.543 -31.766 -7.852 1 98.56 650 GLN A CA 1
ATOM 5205 C C . GLN A 1 650 ? 7.438 -32.781 -8.992 1 98.56 650 GLN A C 1
ATOM 5207 O O . GLN A 1 650 ? 7.977 -33.875 -8.898 1 98.56 650 GLN A O 1
ATOM 5212 N N . ILE A 1 651 ? 6.844 -32.406 -10.078 1 98.81 651 ILE A N 1
ATOM 5213 C CA . ILE A 1 651 ? 6.57 -33.312 -11.172 1 98.81 651 ILE A CA 1
ATOM 5214 C C . ILE A 1 651 ? 7.883 -33.75 -11.836 1 98.81 651 ILE A C 1
ATOM 5216 O O . ILE A 1 651 ? 8.164 -34.938 -11.977 1 98.81 651 ILE A O 1
ATOM 5220 N N . LEU A 1 652 ? 8.711 -32.781 -12.172 1 98.75 652 LEU A N 1
ATOM 5221 C CA . LEU A 1 652 ? 9.93 -33.094 -12.906 1 98.75 652 LEU A CA 1
ATOM 5222 C C . LEU A 1 652 ? 10.852 -34 -12.086 1 98.75 652 LEU A C 1
ATOM 5224 O O . LEU A 1 652 ? 11.258 -35.062 -12.555 1 98.75 652 LEU A O 1
ATOM 5228 N N . PRO A 1 653 ? 11.164 -33.625 -10.828 1 98.62 653 PRO A N 1
ATOM 5229 C CA . PRO A 1 653 ? 12.047 -34.531 -10.078 1 98.62 653 PRO A CA 1
ATOM 5230 C C . PRO A 1 653 ? 11.453 -35.906 -9.867 1 98.62 653 PRO A C 1
ATOM 5232 O O . PRO A 1 653 ? 12.195 -36.906 -9.797 1 98.62 653 PRO A O 1
ATOM 5235 N N . THR A 1 654 ? 10.18 -36.031 -9.797 1 98.81 654 THR A N 1
ATOM 5236 C CA . THR A 1 654 ? 9.531 -37.312 -9.641 1 98.81 654 THR A CA 1
ATOM 5237 C C . THR A 1 654 ? 9.695 -38.156 -10.898 1 98.81 654 THR A C 1
ATOM 5239 O O . THR A 1 654 ? 9.961 -39.375 -10.82 1 98.81 654 THR A O 1
ATOM 5242 N N . ILE A 1 655 ? 9.547 -37.562 -12.094 1 98.81 655 ILE A N 1
ATOM 5243 C CA . ILE A 1 655 ? 9.742 -38.25 -13.352 1 98.81 655 ILE A CA 1
ATOM 5244 C C . ILE A 1 655 ? 11.172 -38.781 -13.438 1 98.81 655 ILE A C 1
ATOM 5246 O O . ILE A 1 655 ? 11.398 -39.969 -13.781 1 98.81 655 ILE A O 1
ATOM 5250 N N . LEU A 1 656 ? 12.148 -37.969 -13.109 1 98.69 656 LEU A N 1
ATOM 5251 C CA . LEU A 1 656 ? 13.547 -38.375 -13.148 1 98.69 656 LEU A CA 1
ATOM 5252 C C . LEU A 1 656 ? 13.789 -39.531 -12.188 1 98.69 656 LEU A C 1
ATOM 5254 O O . LEU A 1 656 ? 14.453 -40.5 -12.539 1 98.69 656 LEU A O 1
ATOM 5258 N N . ASP A 1 657 ? 13.227 -39.375 -11 1 98.75 657 ASP A N 1
ATOM 5259 C CA . ASP A 1 657 ? 13.375 -40.406 -9.984 1 98.75 657 ASP A CA 1
ATOM 5260 C C . ASP A 1 657 ? 12.781 -41.75 -10.469 1 98.75 657 ASP A C 1
ATOM 5262 O O . ASP A 1 657 ? 13.398 -42.812 -10.312 1 98.75 657 ASP A O 1
ATOM 5266 N N . LEU A 1 658 ? 11.672 -41.688 -11.125 1 98.62 658 LEU A N 1
ATOM 5267 C CA . LEU A 1 658 ? 11.008 -42.875 -11.648 1 98.62 658 LEU A CA 1
ATOM 5268 C C . LEU A 1 658 ? 11.844 -43.562 -12.734 1 98.62 658 LEU A C 1
ATOM 5270 O O . LEU A 1 658 ? 11.953 -44.781 -12.773 1 98.62 658 LEU A O 1
ATOM 5274 N N . LEU A 1 659 ? 12.398 -42.75 -13.656 1 98.38 659 LEU A N 1
ATOM 5275 C CA . LEU A 1 659 ? 13.219 -43.312 -14.734 1 98.38 659 LEU A CA 1
ATOM 5276 C C . LEU A 1 659 ? 14.43 -44.031 -14.172 1 98.38 659 LEU A C 1
ATOM 5278 O O . LEU A 1 659 ? 14.797 -45.094 -14.672 1 98.38 659 LEU A O 1
ATOM 5282 N N . ILE A 1 660 ? 14.977 -43.5 -13.109 1 97.69 660 ILE A N 1
ATOM 5283 C CA . ILE A 1 660 ? 16.141 -44.094 -12.484 1 97.69 660 ILE A CA 1
ATOM 5284 C C . ILE A 1 660 ? 15.734 -45.375 -11.766 1 97.69 660 ILE A C 1
ATOM 5286 O O . ILE A 1 660 ? 16.328 -46.438 -11.992 1 97.69 660 ILE A O 1
ATOM 5290 N N . GLU A 1 661 ? 14.711 -45.344 -11.008 1 97.12 661 GLU A N 1
ATOM 5291 C CA . GLU A 1 661 ? 14.336 -46.438 -10.102 1 97.12 661 GLU A CA 1
ATOM 5292 C C . GLU A 1 661 ? 13.734 -47.625 -10.867 1 97.12 661 GLU A C 1
ATOM 5294 O O . GLU A 1 661 ? 13.797 -48.75 -10.406 1 97.12 661 GLU A O 1
ATOM 5299 N N . THR A 1 662 ? 13.203 -47.406 -12.039 1 97.44 662 THR A N 1
ATOM 5300 C CA . THR A 1 662 ? 12.641 -48.469 -12.859 1 97.44 662 THR A CA 1
ATOM 5301 C C . THR A 1 662 ? 13.68 -49 -13.852 1 97.44 662 THR A C 1
ATOM 5303 O O . THR A 1 662 ? 13.367 -49.844 -14.68 1 97.44 662 THR A O 1
ATOM 5306 N N . LYS A 1 663 ? 14.875 -48.375 -13.883 1 95.88 663 LYS A N 1
ATOM 5307 C CA . LYS A 1 663 ? 15.93 -48.719 -14.828 1 95.88 663 LYS A CA 1
ATOM 5308 C C . LYS A 1 663 ? 15.453 -48.562 -16.266 1 95.88 663 LYS A C 1
ATOM 5310 O O . LYS A 1 663 ? 15.75 -49.375 -17.125 1 95.88 663 LYS A O 1
ATOM 5315 N N . SER A 1 664 ? 14.656 -47.562 -16.438 1 96.81 664 SER A N 1
ATOM 5316 C CA . SER A 1 664 ? 14.141 -47.281 -17.766 1 96.81 664 SER A CA 1
ATOM 5317 C C . SER A 1 664 ? 15.078 -46.375 -18.547 1 96.81 664 SER A C 1
ATOM 5319 O O . SER A 1 664 ? 14.672 -45.75 -19.516 1 96.81 664 SER A O 1
ATOM 5321 N N . ILE A 1 665 ? 16.234 -46.25 -18.109 1 94.81 665 ILE A N 1
ATOM 5322 C CA . ILE A 1 665 ? 17.297 -45.469 -18.75 1 94.81 665 ILE A CA 1
ATOM 5323 C C . ILE A 1 665 ? 18.609 -46.25 -18.672 1 94.81 665 ILE A C 1
ATOM 5325 O O . ILE A 1 665 ? 18.797 -47.062 -17.75 1 94.81 665 ILE A O 1
ATOM 5329 N N . ASP A 1 666 ? 19.531 -46.094 -19.562 1 92.75 666 ASP A N 1
ATOM 5330 C CA . ASP A 1 666 ? 20.797 -46.812 -19.547 1 92.75 666 ASP A CA 1
ATOM 5331 C C . ASP A 1 666 ? 21.734 -46.25 -18.484 1 92.75 666 ASP A C 1
ATOM 5333 O O . ASP A 1 666 ? 21.406 -45.281 -17.797 1 92.75 666 ASP A O 1
ATOM 5337 N N . ALA A 1 667 ? 22.844 -46.844 -18.344 1 92.81 667 ALA A N 1
ATOM 5338 C CA . ALA A 1 667 ? 23.766 -46.5 -17.25 1 92.81 667 ALA A CA 1
ATOM 5339 C C . ALA A 1 667 ? 24.234 -45.062 -17.328 1 92.81 667 ALA A C 1
ATOM 5341 O O . ALA A 1 667 ? 24.297 -44.375 -16.312 1 92.81 667 ALA A O 1
ATOM 5342 N N . GLN A 1 668 ? 24.578 -44.625 -18.484 1 91.25 668 GLN A N 1
ATOM 5343 C CA . GLN A 1 668 ? 25.031 -43.25 -18.656 1 91.25 668 GLN A CA 1
ATOM 5344 C C . GLN A 1 668 ? 23.891 -42.281 -18.375 1 91.25 668 GLN A C 1
ATOM 5346 O O . GLN A 1 668 ? 24.094 -41.219 -17.766 1 91.25 668 GLN A O 1
ATOM 5351 N N . GLY A 1 669 ? 22.734 -42.594 -18.906 1 94.06 669 GLY A N 1
ATOM 5352 C CA . GLY A 1 669 ? 21.562 -41.781 -18.625 1 94.06 669 GLY A CA 1
ATOM 5353 C C . GLY A 1 669 ? 21.219 -41.719 -17.156 1 94.06 669 GLY A C 1
ATOM 5354 O O . GLY A 1 669 ? 20.875 -40.656 -16.641 1 94.06 669 GLY A O 1
ATOM 5355 N N . ALA A 1 670 ? 21.344 -42.781 -16.484 1 95.75 670 ALA A N 1
ATOM 5356 C CA . ALA A 1 670 ? 21.094 -42.844 -15.055 1 95.75 670 ALA A CA 1
ATOM 5357 C C . ALA A 1 670 ? 22.062 -41.938 -14.297 1 95.75 670 ALA A C 1
ATOM 5359 O O . ALA A 1 670 ? 21.703 -41.312 -13.305 1 95.75 670 ALA A O 1
ATOM 5360 N N . LYS A 1 671 ? 23.281 -41.938 -14.695 1 94.69 671 LYS A N 1
ATOM 5361 C CA . LYS A 1 671 ? 24.281 -41.062 -14.094 1 94.69 671 LYS A CA 1
ATOM 5362 C C . LYS A 1 671 ? 23.906 -39.594 -14.289 1 94.69 671 LYS A C 1
ATOM 5364 O O . LYS A 1 671 ? 23.969 -38.812 -13.344 1 94.69 671 LYS A O 1
ATOM 5369 N N . ILE A 1 672 ? 23.516 -39.25 -15.492 1 93.19 672 ILE A N 1
ATOM 5370 C CA . ILE A 1 672 ? 23.141 -37.875 -15.812 1 93.19 672 ILE A CA 1
ATOM 5371 C C . ILE A 1 672 ? 21.938 -37.469 -14.969 1 93.19 672 ILE A C 1
ATOM 5373 O O . ILE A 1 672 ? 21.969 -36.406 -14.328 1 93.19 672 ILE A O 1
ATOM 5377 N N . LEU A 1 673 ? 20.906 -38.281 -14.938 1 97 673 LEU A N 1
ATOM 5378 C CA . LEU A 1 673 ? 19.719 -38 -14.148 1 97 673 LEU A CA 1
ATOM 5379 C C . LEU A 1 673 ? 20.047 -37.938 -12.664 1 97 673 LEU A C 1
ATOM 5381 O O . LEU A 1 673 ? 19.469 -37.125 -11.93 1 97 673 LEU A O 1
ATOM 5385 N N . GLY A 1 674 ? 20.922 -38.75 -12.219 1 95.5 674 GLY A N 1
ATOM 5386 C CA . GLY A 1 674 ? 21.359 -38.719 -10.836 1 95.5 674 GLY A CA 1
ATOM 5387 C C . GLY A 1 674 ? 22.062 -37.438 -10.445 1 95.5 674 GLY A C 1
ATOM 5388 O O . GLY A 1 674 ? 21.953 -37 -9.305 1 95.5 674 GLY A O 1
ATOM 5389 N N . ASP A 1 675 ? 22.828 -36.906 -11.328 1 92.69 675 ASP A N 1
ATOM 5390 C CA . ASP A 1 675 ? 23.516 -35.625 -11.102 1 92.69 675 ASP A CA 1
ATOM 5391 C C . ASP A 1 675 ? 22.531 -34.469 -11.07 1 92.69 675 ASP A C 1
ATOM 5393 O O . ASP A 1 675 ? 22.703 -33.531 -10.297 1 92.69 675 ASP A O 1
ATOM 5397 N N . LEU A 1 676 ? 21.469 -34.531 -11.852 1 93.31 676 LEU A N 1
ATOM 5398 C CA . LEU A 1 676 ? 20.562 -33.406 -12.023 1 93.31 676 LEU A CA 1
ATOM 5399 C C . LEU A 1 676 ? 19.453 -33.438 -10.969 1 93.31 676 LEU A C 1
ATOM 5401 O O . LEU A 1 676 ? 19.016 -32.375 -10.5 1 93.31 676 LEU A O 1
ATOM 5405 N N . LEU A 1 677 ? 19.031 -34.562 -10.578 1 96.69 677 LEU A N 1
ATOM 5406 C CA . LEU A 1 677 ? 17.859 -34.781 -9.727 1 96.69 677 LEU A CA 1
ATOM 5407 C C . LEU A 1 677 ? 18 -34 -8.422 1 96.69 677 LEU A C 1
ATOM 5409 O O . LEU A 1 677 ? 17.094 -33.281 -8.016 1 96.69 677 LEU A O 1
ATOM 5413 N N . PRO A 1 678 ? 19.156 -34 -7.738 1 95.12 678 PRO A N 1
ATOM 5414 C CA . PRO A 1 678 ? 19.281 -33.281 -6.469 1 95.12 678 PRO A CA 1
ATOM 5415 C C . PRO A 1 678 ? 19.266 -31.766 -6.645 1 95.12 678 PRO A C 1
ATOM 5417 O O . PRO A 1 678 ? 19.141 -31.016 -5.664 1 95.12 678 PRO A O 1
ATOM 5420 N N . MET A 1 679 ? 19.312 -31.281 -7.816 1 92.62 679 MET A N 1
ATOM 5421 C CA . MET A 1 679 ? 19.438 -29.859 -8.07 1 92.62 679 MET A CA 1
ATOM 5422 C C . MET A 1 679 ? 18.062 -29.188 -8.086 1 92.62 679 MET A C 1
ATOM 5424 O O . MET A 1 679 ? 17.969 -27.953 -8.031 1 92.62 679 MET A O 1
ATOM 5428 N N . TYR A 1 680 ? 17.047 -29.953 -8.102 1 96.06 680 TYR A N 1
ATOM 5429 C CA . TYR A 1 680 ? 15.719 -29.375 -8.203 1 96.06 680 TYR A CA 1
ATOM 5430 C C . TYR A 1 680 ? 15.148 -29.078 -6.816 1 96.06 680 TYR A C 1
ATOM 5432 O O . TYR A 1 680 ? 15.492 -29.75 -5.84 1 96.06 680 TYR A O 1
ATOM 5440 N N . GLU A 1 681 ? 14.281 -28.094 -6.762 1 95.12 681 GLU A N 1
ATOM 5441 C CA . GLU A 1 681 ? 13.695 -27.625 -5.516 1 95.12 681 GLU A CA 1
ATOM 5442 C C . GLU A 1 681 ? 12.664 -28.609 -4.973 1 95.12 681 GLU A C 1
ATOM 5444 O O . GLU A 1 681 ? 12.578 -28.812 -3.758 1 95.12 681 GLU A O 1
ATOM 5449 N N . GLY A 1 682 ? 11.898 -29.219 -5.875 1 97.31 682 GLY A N 1
ATOM 5450 C CA . GLY A 1 682 ? 10.773 -30.047 -5.461 1 97.31 682 GLY A CA 1
ATOM 5451 C C . GLY A 1 682 ? 11.195 -31.406 -4.953 1 97.31 682 GLY A C 1
ATOM 5452 O O . GLY A 1 682 ? 12.156 -31.984 -5.453 1 97.31 682 GLY A O 1
ATOM 5453 N N . GLN A 1 683 ? 10.492 -31.953 -3.992 1 98.06 683 GLN A N 1
ATOM 5454 C CA . GLN A 1 683 ? 10.68 -33.312 -3.475 1 98.06 683 GLN A CA 1
ATOM 5455 C C . GLN A 1 683 ? 10.125 -34.344 -4.438 1 98.06 683 GLN A C 1
ATOM 5457 O O . GLN A 1 683 ? 9.172 -34.062 -5.172 1 98.06 683 GLN A O 1
ATOM 5462 N N . SER A 1 684 ? 10.727 -35.5 -4.441 1 98.5 684 SER A N 1
ATOM 5463 C CA . SER A 1 684 ? 10.172 -36.594 -5.211 1 98.5 684 SER A CA 1
ATOM 5464 C C . SER A 1 684 ? 8.945 -37.188 -4.52 1 98.5 684 SER A C 1
ATOM 5466 O O . SER A 1 684 ? 8.992 -37.5 -3.33 1 98.5 684 SER A O 1
ATOM 5468 N N . MET A 1 685 ? 7.898 -37.438 -5.258 1 98.12 685 MET A N 1
ATOM 5469 C CA . MET A 1 685 ? 6.617 -37.844 -4.699 1 98.12 685 MET A CA 1
ATOM 5470 C C . MET A 1 685 ? 6.602 -39.344 -4.43 1 98.12 685 MET A C 1
ATOM 5472 O O . MET A 1 685 ? 5.688 -39.844 -3.781 1 98.12 685 MET A O 1
ATOM 5476 N N . ILE A 1 686 ? 7.59 -40.062 -4.91 1 97.81 686 ILE A N 1
ATOM 5477 C CA . ILE A 1 686 ? 7.566 -41.531 -4.707 1 97.81 686 ILE A CA 1
ATOM 5478 C C . ILE A 1 686 ? 8.297 -41.875 -3.414 1 97.81 686 ILE A C 1
ATOM 5480 O O . ILE A 1 686 ? 8.383 -43.031 -3.041 1 97.81 686 ILE A O 1
ATOM 5484 N N . ARG A 1 687 ? 8.773 -40.844 -2.73 1 97.94 687 ARG A N 1
ATOM 5485 C CA . ARG A 1 687 ? 9.477 -41 -1.459 1 97.94 687 ARG A CA 1
ATOM 5486 C C . ARG A 1 687 ? 8.734 -40.312 -0.331 1 97.94 687 ARG A C 1
ATOM 5488 O O . ARG A 1 687 ? 7.902 -39.438 -0.581 1 97.94 687 ARG A O 1
ATOM 5495 N N . THR A 1 688 ? 9.062 -40.625 0.882 1 96.62 688 THR A N 1
ATOM 5496 C CA . THR A 1 688 ? 8.445 -39.969 2.021 1 96.62 688 THR A CA 1
ATOM 5497 C C . THR A 1 688 ? 8.75 -38.469 2.002 1 96.62 688 THR A C 1
ATOM 5499 O O . THR A 1 688 ? 9.914 -38.062 1.953 1 96.62 688 THR A O 1
ATOM 5502 N N . LEU A 1 689 ? 7.684 -37.688 2.072 1 97.25 689 LEU A N 1
ATOM 5503 C CA . LEU A 1 689 ? 7.824 -36.219 2.01 1 97.25 689 LEU A CA 1
ATOM 5504 C C . LEU A 1 689 ? 8.172 -35.656 3.379 1 97.25 689 LEU A C 1
ATOM 5506 O O . LEU A 1 689 ? 7.844 -36.25 4.406 1 97.25 689 LEU A O 1
ATOM 5510 N N . ILE A 1 690 ? 8.875 -34.531 3.402 1 97.56 690 ILE A N 1
ATOM 5511 C CA . ILE A 1 690 ? 9.281 -33.812 4.609 1 97.56 690 ILE A CA 1
ATOM 5512 C C . ILE A 1 690 ? 8.57 -32.469 4.676 1 97.56 690 ILE A C 1
ATOM 5514 O O . ILE A 1 690 ? 9.031 -31.5 4.09 1 97.56 690 ILE A O 1
ATOM 5518 N N . PRO A 1 691 ? 7.457 -32.438 5.414 1 97.38 691 PRO A N 1
ATOM 5519 C CA . PRO A 1 691 ? 6.695 -31.188 5.492 1 97.38 691 PRO A CA 1
ATOM 5520 C C . PRO A 1 691 ? 7.328 -30.172 6.434 1 97.38 691 PRO A C 1
ATOM 5522 O O . PRO A 1 691 ? 7.074 -28.969 6.312 1 97.38 691 PRO A O 1
ATOM 5525 N N . GLU A 1 692 ? 8.078 -30.625 7.414 1 96.19 692 GLU A N 1
ATOM 5526 C CA . GLU A 1 692 ? 8.75 -29.781 8.398 1 96.19 692 GLU A CA 1
ATOM 5527 C C . GLU A 1 692 ? 10.016 -30.453 8.93 1 96.19 692 GLU A C 1
ATOM 5529 O O . GLU A 1 692 ? 10.086 -31.672 9.023 1 96.19 692 GLU A O 1
ATOM 5534 N N . LYS A 1 693 ? 11.016 -29.625 9.141 1 94.25 693 LYS A N 1
ATOM 5535 C CA . LYS A 1 693 ? 12.266 -30.125 9.711 1 94.25 693 LYS A CA 1
ATOM 5536 C C . LYS A 1 693 ? 12.945 -29.047 10.547 1 94.25 693 LYS A C 1
ATOM 5538 O O . LYS A 1 693 ? 13.086 -27.891 10.109 1 94.25 693 LYS A O 1
ATOM 5543 N N . ASP A 1 694 ? 13.336 -29.312 11.805 1 91.31 694 ASP A N 1
ATOM 5544 C CA . ASP A 1 694 ? 14.086 -28.422 12.695 1 91.31 694 ASP A CA 1
ATOM 5545 C C . ASP A 1 694 ? 13.359 -27.094 12.891 1 91.31 694 ASP A C 1
ATOM 5547 O O . ASP A 1 694 ? 13.977 -26.031 12.805 1 91.31 694 ASP A O 1
ATOM 5551 N N . GLY A 1 695 ? 12.07 -27.203 12.945 1 87.94 695 GLY A N 1
ATOM 5552 C CA . GLY A 1 695 ? 11.281 -26.016 13.234 1 87.94 695 GLY A CA 1
ATOM 5553 C C . GLY A 1 695 ? 11 -25.172 12.008 1 87.94 695 GLY A C 1
ATOM 5554 O O . GLY A 1 695 ? 10.406 -24.094 12.109 1 87.94 695 GLY A O 1
ATOM 5555 N N . LYS A 1 696 ? 11.43 -25.609 10.859 1 91.88 696 LYS A N 1
ATOM 5556 C CA . LYS A 1 696 ? 11.195 -24.875 9.609 1 91.88 696 LYS A CA 1
ATOM 5557 C C . LYS A 1 696 ? 10.172 -25.609 8.734 1 91.88 696 LYS A C 1
ATOM 5559 O O . LYS A 1 696 ? 10.102 -26.828 8.75 1 91.88 696 LYS A O 1
ATOM 5564 N N . HIS A 1 697 ? 9.453 -24.859 8 1 96.31 697 HIS A N 1
ATOM 5565 C CA . HIS A 1 697 ? 8.422 -25.406 7.129 1 96.31 697 HIS A CA 1
ATOM 5566 C C . HIS A 1 697 ? 8.938 -25.578 5.703 1 96.31 697 HIS A C 1
ATOM 5568 O O . HIS A 1 697 ? 9.812 -24.812 5.262 1 96.31 697 HIS A O 1
ATOM 5574 N N . GLU A 1 698 ? 8.461 -26.625 5.066 1 97.81 698 GLU A N 1
ATOM 5575 C CA . GLU A 1 698 ? 8.586 -26.656 3.611 1 97.81 698 GLU A CA 1
ATOM 5576 C C . GLU A 1 698 ? 7.59 -25.719 2.943 1 97.81 698 GLU A C 1
ATOM 5578 O O . GLU A 1 698 ? 6.379 -25.938 3.008 1 97.81 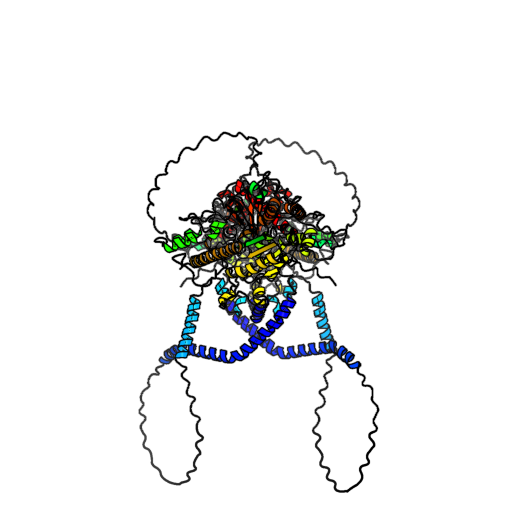698 GLU A O 1
ATOM 5583 N N . TRP A 1 699 ? 8.117 -24.688 2.318 1 97.88 699 TRP A N 1
ATOM 5584 C CA . TRP A 1 699 ? 7.277 -23.625 1.774 1 97.88 699 TRP A CA 1
ATOM 5585 C C . TRP A 1 699 ? 6.957 -23.875 0.306 1 97.88 699 TRP A C 1
ATOM 5587 O O . TRP A 1 699 ? 7.801 -24.375 -0.442 1 97.88 699 TRP A O 1
ATOM 5597 N N . GLN A 1 700 ? 5.766 -23.547 -0.122 1 98.19 700 GLN A N 1
ATOM 5598 C CA . GLN A 1 700 ? 5.285 -23.688 -1.492 1 98.19 700 GLN A CA 1
ATOM 5599 C C . GLN A 1 700 ? 4.746 -22.359 -2.027 1 98.19 700 GLN A C 1
ATOM 5601 O O . GLN A 1 700 ? 3.957 -21.703 -1.359 1 98.19 700 GLN A O 1
ATOM 5606 N N . PHE A 1 701 ? 5.207 -22.016 -3.23 1 98.19 701 PHE A N 1
ATOM 5607 C CA . PHE A 1 701 ? 4.867 -20.719 -3.812 1 98.19 701 PHE A CA 1
ATOM 5608 C C . PHE A 1 701 ? 4.094 -20.906 -5.113 1 98.19 701 PHE A C 1
ATOM 5610 O O . PHE A 1 701 ? 4.375 -21.812 -5.887 1 98.19 701 PHE A O 1
ATOM 5617 N N . SER A 1 702 ? 3.092 -20.094 -5.348 1 98 702 SER A N 1
ATOM 5618 C CA . SER A 1 702 ? 2.34 -20.062 -6.598 1 98 702 SER A CA 1
ATOM 5619 C C . SER A 1 702 ? 2.16 -18.641 -7.102 1 98 702 SER A C 1
ATOM 5621 O O . SER A 1 702 ? 1.627 -17.781 -6.391 1 98 702 SER A O 1
ATOM 5623 N N . THR A 1 703 ? 2.617 -18.422 -8.305 1 96.88 703 THR A N 1
ATOM 5624 C CA . THR A 1 703 ? 2.371 -17.125 -8.906 1 96.88 703 THR A CA 1
ATOM 5625 C C . THR A 1 703 ? 0.917 -17 -9.352 1 96.88 703 THR A C 1
ATOM 5627 O O . THR A 1 703 ? 0.318 -17.969 -9.812 1 96.88 703 THR A O 1
ATOM 5630 N N . MET A 1 704 ? 0.396 -15.852 -9.156 1 95.25 704 MET A N 1
ATOM 5631 C CA . MET A 1 704 ? -1.008 -15.633 -9.5 1 95.25 704 MET A CA 1
ATOM 5632 C C . MET A 1 704 ? -1.139 -14.875 -10.82 1 95.25 704 MET A C 1
ATOM 5634 O O . MET A 1 704 ? -0.387 -13.93 -11.07 1 95.25 704 MET A O 1
ATOM 5638 N N . ASN A 1 705 ? -2.062 -15.312 -11.633 1 95 705 ASN A N 1
ATOM 5639 C CA . ASN A 1 705 ? -2.363 -14.641 -12.891 1 95 705 ASN A CA 1
ATOM 5640 C C . ASN A 1 705 ? -2.703 -13.172 -12.672 1 95 705 ASN A C 1
ATOM 5642 O O . ASN A 1 705 ? -3.627 -12.844 -11.922 1 95 705 ASN A O 1
ATOM 5646 N N . PRO A 1 706 ? -1.938 -12.281 -13.273 1 92.06 706 PRO A N 1
ATOM 5647 C CA . PRO A 1 706 ? -1.054 -12.469 -14.43 1 92.06 706 PRO A CA 1
ATOM 5648 C C . PRO A 1 706 ? 0.415 -12.602 -14.031 1 92.06 706 PRO A C 1
ATOM 5650 O O . PRO A 1 706 ? 1.281 -12.75 -14.898 1 92.06 706 PRO A O 1
ATOM 5653 N N . GLY A 1 707 ? 0.699 -12.516 -12.82 1 93.06 707 GLY A N 1
ATOM 5654 C CA . GLY A 1 707 ? 2.047 -12.852 -12.383 1 93.06 707 GLY A CA 1
ATOM 5655 C C . GLY A 1 707 ? 2.689 -11.758 -11.547 1 93.06 707 GLY A C 1
ATOM 5656 O O . GLY A 1 707 ? 3.574 -12.031 -10.734 1 93.06 707 GLY A O 1
ATOM 5657 N N . GLY A 1 708 ? 2.287 -10.531 -11.703 1 91.75 708 GLY A N 1
ATOM 5658 C CA . GLY A 1 708 ? 3.006 -9.43 -11.086 1 91.75 708 GLY A CA 1
ATOM 5659 C C . GLY A 1 708 ? 2.182 -8.688 -10.047 1 91.75 708 GLY A C 1
ATOM 5660 O O . GLY A 1 708 ? 2.604 -7.648 -9.539 1 91.75 708 GLY A O 1
ATOM 5661 N N . THR A 1 709 ? 1.066 -9.156 -9.703 1 89.31 709 THR A N 1
ATOM 5662 C CA . THR A 1 709 ? 0.209 -8.445 -8.758 1 89.31 709 THR A CA 1
ATOM 5663 C C . THR A 1 709 ? 0.228 -9.117 -7.391 1 89.31 709 THR A C 1
ATOM 5665 O O . THR A 1 709 ? 0.401 -8.453 -6.367 1 89.31 709 THR A O 1
ATOM 5668 N N . TRP A 1 710 ? -0.045 -10.484 -7.379 1 94.5 710 TRP A N 1
ATOM 5669 C CA . TRP A 1 710 ? -0.019 -11.266 -6.148 1 94.5 710 TRP A CA 1
ATOM 5670 C C . TRP A 1 710 ? 0.663 -12.617 -6.379 1 94.5 710 TRP A C 1
ATOM 5672 O O . TRP A 1 710 ? 0.835 -13.047 -7.523 1 94.5 710 TRP A O 1
ATOM 5682 N N . PHE A 1 711 ? 1.129 -13.195 -5.379 1 96.81 711 PHE A N 1
ATOM 5683 C CA . PHE A 1 711 ? 1.452 -14.617 -5.344 1 96.81 711 PHE A CA 1
ATOM 5684 C C . PHE A 1 711 ? 1.015 -15.234 -4.023 1 96.81 711 PHE A C 1
ATOM 5686 O O . PHE A 1 711 ? 0.514 -14.539 -3.139 1 96.81 711 PHE A O 1
ATOM 5693 N N . THR A 1 712 ? 1.047 -16.531 -3.939 1 97.56 712 THR A N 1
ATOM 5694 C CA . THR A 1 712 ? 0.567 -17.234 -2.748 1 97.56 712 THR A CA 1
ATOM 5695 C C . THR A 1 712 ? 1.692 -18.031 -2.098 1 97.56 712 THR A C 1
ATOM 5697 O O . THR A 1 712 ? 2.598 -18.516 -2.783 1 97.56 712 THR A O 1
ATOM 5700 N N . VAL A 1 713 ? 1.601 -18.109 -0.783 1 97.81 713 VAL A N 1
ATOM 5701 C CA . VAL A 1 713 ? 2.508 -18.906 0.029 1 97.81 713 VAL A CA 1
ATOM 5702 C C . VAL A 1 713 ? 1.708 -19.891 0.887 1 97.81 713 VAL A C 1
ATOM 5704 O O . VAL A 1 713 ? 0.702 -19.516 1.492 1 97.81 713 VAL A O 1
ATOM 5707 N N . ARG A 1 714 ? 2.102 -21.094 0.882 1 97.69 714 ARG A N 1
ATOM 5708 C CA . ARG A 1 714 ? 1.602 -22.094 1.824 1 97.69 714 ARG A CA 1
ATOM 5709 C C . ARG A 1 714 ? 2.734 -22.969 2.344 1 97.69 714 ARG A C 1
ATOM 5711 O O . ARG A 1 714 ? 3.854 -22.922 1.831 1 97.69 714 ARG A O 1
ATOM 5718 N N . SER A 1 715 ? 2.51 -23.641 3.412 1 97 715 SER A N 1
ATOM 5719 C CA . SER A 1 715 ? 3.484 -24.609 3.918 1 97 715 SER A CA 1
ATOM 5720 C C . SER A 1 715 ? 2.91 -26.016 3.941 1 97 715 SER A C 1
ATOM 5722 O O . SER A 1 715 ? 1.696 -26.203 4.062 1 97 715 SER A O 1
ATOM 5724 N N . ALA A 1 716 ? 3.793 -26.906 3.779 1 97.19 716 ALA A N 1
ATOM 5725 C CA . ALA A 1 716 ? 3.363 -28.297 3.703 1 97.19 716 ALA A CA 1
ATOM 5726 C C . ALA A 1 716 ? 2.881 -28.797 5.062 1 97.19 716 ALA A C 1
ATOM 5728 O O . ALA A 1 716 ? 2.137 -29.781 5.145 1 97.19 716 ALA A O 1
ATOM 5729 N N . SER A 1 717 ? 3.252 -28.109 6.148 1 96.44 717 SER A N 1
ATOM 5730 C CA . SER A 1 717 ? 3.004 -28.609 7.492 1 96.44 717 SER A CA 1
ATOM 5731 C C . SER A 1 717 ? 1.722 -28.031 8.078 1 96.44 717 SER A C 1
ATOM 5733 O O . SER A 1 717 ? 1.225 -28.5 9.102 1 96.44 717 SER A O 1
ATOM 5735 N N . LYS A 1 718 ? 1.221 -26.984 7.512 1 96.88 718 LYS A N 1
ATOM 5736 C CA . LYS A 1 718 ? 0.03 -26.312 8.031 1 96.88 718 LYS A CA 1
ATOM 5737 C C . LYS A 1 718 ? -1.013 -26.125 6.938 1 96.88 718 LYS A C 1
ATOM 5739 O O . LYS A 1 718 ? -0.701 -26.219 5.75 1 96.88 718 LYS A O 1
ATOM 5744 N N . SER A 1 719 ? -2.236 -25.859 7.34 1 96.75 719 SER A N 1
ATOM 5745 C CA . SER A 1 719 ? -3.316 -25.641 6.383 1 96.75 719 SER A CA 1
ATOM 5746 C C . SER A 1 719 ? -3.48 -24.172 6.055 1 96.75 719 SER A C 1
ATOM 5748 O O . SER A 1 719 ? -4.461 -23.766 5.418 1 96.75 719 SER A O 1
ATOM 5750 N N . TYR A 1 720 ? -2.494 -23.328 6.488 1 98 720 TYR A N 1
ATOM 5751 C CA . TYR A 1 720 ? -2.588 -21.891 6.309 1 98 720 TYR A CA 1
ATOM 5752 C C . TYR A 1 720 ? -2.139 -21.484 4.906 1 98 720 TYR A C 1
ATOM 5754 O O . TYR A 1 720 ? -1.33 -22.172 4.285 1 98 720 TYR A O 1
ATOM 5762 N N . ARG A 1 721 ? -2.736 -20.422 4.453 1 97.94 721 ARG A N 1
ATOM 5763 C CA . ARG A 1 721 ? -2.422 -19.844 3.152 1 97.94 721 ARG A CA 1
ATOM 5764 C C . ARG A 1 721 ? -2.363 -18.328 3.229 1 97.94 721 ARG A C 1
ATOM 5766 O O . ARG A 1 721 ? -3.195 -17.703 3.891 1 97.94 721 ARG A O 1
ATOM 5773 N N . LEU A 1 722 ? -1.318 -17.75 2.576 1 98.5 722 LEU A N 1
ATOM 5774 C CA . LEU A 1 722 ? -1.14 -16.297 2.561 1 98.5 722 LEU A CA 1
ATOM 5775 C C . LEU A 1 722 ? -1.022 -15.781 1.13 1 98.5 722 LEU A C 1
ATOM 5777 O O . LEU A 1 722 ? -0.223 -16.297 0.344 1 98.5 722 LEU A O 1
ATOM 5781 N N . ILE A 1 723 ? -1.916 -14.867 0.751 1 98.25 723 ILE A N 1
ATOM 5782 C CA . ILE A 1 723 ? -1.771 -14.125 -0.496 1 98.25 723 ILE A CA 1
ATOM 5783 C C . ILE A 1 723 ? -0.897 -12.898 -0.264 1 98.25 723 ILE A C 1
ATOM 5785 O O . ILE A 1 723 ? -1.176 -12.086 0.624 1 98.25 723 ILE A O 1
ATOM 5789 N N . VAL A 1 724 ? 0.112 -12.742 -1.013 1 97.62 724 VAL A N 1
ATOM 5790 C CA . VAL A 1 724 ? 1.128 -11.711 -0.834 1 97.62 724 VAL A CA 1
ATOM 5791 C C . VAL A 1 724 ? 1.08 -10.727 -2.004 1 97.62 724 VAL A C 1
ATOM 5793 O O . VAL A 1 724 ? 1.248 -11.117 -3.16 1 97.62 724 VAL A O 1
ATOM 5796 N N . PRO A 1 725 ? 0.88 -9.461 -1.725 1 95.06 725 PRO A N 1
ATOM 5797 C CA . PRO A 1 725 ? 0.894 -8.484 -2.811 1 95.06 725 PRO A CA 1
ATOM 5798 C C . PRO A 1 725 ? 2.303 -8.172 -3.309 1 95.06 725 PRO A C 1
ATOM 5800 O O . PRO A 1 725 ? 3.244 -8.109 -2.512 1 95.06 725 PRO A O 1
ATOM 5803 N N . LEU A 1 726 ? 2.42 -8.031 -4.598 1 93.81 726 LEU A N 1
ATOM 5804 C CA . LEU A 1 726 ? 3.678 -7.621 -5.215 1 93.81 726 LEU A CA 1
ATOM 5805 C C . LEU A 1 726 ? 3.682 -6.121 -5.496 1 93.81 726 LEU A C 1
ATOM 5807 O O . LEU A 1 726 ? 4.723 -5.555 -5.84 1 93.81 726 LEU A O 1
ATOM 5811 N N . LYS A 1 727 ? 2.518 -5.578 -5.305 1 88.69 727 LYS A N 1
ATOM 5812 C CA . LYS A 1 727 ? 2.361 -4.129 -5.406 1 88.69 727 LYS A CA 1
ATOM 5813 C C . LYS A 1 727 ? 1.979 -3.525 -4.059 1 88.69 727 LYS A C 1
ATOM 5815 O O . LYS A 1 727 ? 1.287 -4.16 -3.26 1 88.69 727 LYS A O 1
ATOM 5820 N N . ALA A 1 728 ? 2.334 -2.309 -3.877 1 86.56 728 ALA A N 1
ATOM 5821 C CA . ALA A 1 728 ? 2.174 -1.669 -2.574 1 86.56 728 ALA A CA 1
ATOM 5822 C C . ALA A 1 728 ? 0.697 -1.478 -2.236 1 86.56 728 ALA A C 1
ATOM 5824 O O . ALA A 1 728 ? 0.322 -1.447 -1.062 1 86.56 728 ALA A O 1
ATOM 5825 N N . ASP A 1 729 ? -0.081 -1.299 -3.201 1 87.12 729 ASP A N 1
ATOM 5826 C CA . ASP A 1 729 ? -1.487 -1.008 -2.938 1 87.12 729 ASP A CA 1
ATOM 5827 C C . ASP A 1 729 ? -2.312 -2.291 -2.877 1 87.12 729 ASP A C 1
ATOM 5829 O O . ASP A 1 729 ? -3.537 -2.244 -2.75 1 87.12 729 ASP A O 1
ATOM 5833 N N . GLY A 1 730 ? -1.673 -3.41 -3 1 91.5 730 GLY A N 1
ATOM 5834 C CA . GLY A 1 730 ? -2.375 -4.68 -2.893 1 91.5 730 GLY A CA 1
ATOM 5835 C C . GLY A 1 730 ? -2.654 -5.09 -1.459 1 91.5 730 GLY A C 1
ATOM 5836 O O . GLY A 1 730 ? -1.903 -4.73 -0.549 1 91.5 730 GLY A O 1
ATOM 5837 N N . LYS A 1 731 ? -3.705 -5.902 -1.263 1 94.62 731 LYS A N 1
ATOM 5838 C CA . LYS A 1 731 ? -4.039 -6.395 0.07 1 94.62 731 LYS A CA 1
ATOM 5839 C C . LYS A 1 731 ? -3.406 -7.758 0.328 1 94.62 731 LYS A C 1
ATOM 5841 O O . LYS A 1 731 ? -3.258 -8.562 -0.593 1 94.62 731 LYS A O 1
ATOM 5846 N N . TRP A 1 732 ? -3.07 -7.953 1.567 1 96.75 732 TRP A N 1
ATOM 5847 C CA . TRP A 1 732 ? -2.736 -9.281 2.062 1 96.75 732 TRP A CA 1
ATOM 5848 C C . TRP A 1 732 ? -4 -10.07 2.395 1 96.75 732 TRP A C 1
ATOM 5850 O O . TRP A 1 732 ? -5.027 -9.492 2.752 1 96.75 732 TRP A O 1
ATOM 5860 N N . ARG A 1 733 ? -3.963 -11.344 2.211 1 97.88 733 ARG A N 1
ATOM 5861 C CA . ARG A 1 733 ? -5.102 -12.211 2.508 1 97.88 733 ARG A CA 1
ATOM 5862 C C . ARG A 1 733 ? -4.648 -13.484 3.207 1 97.88 733 ARG A C 1
ATOM 5864 O O . ARG A 1 733 ? -3.717 -14.156 2.754 1 97.88 733 ARG A O 1
ATOM 5871 N N . PHE A 1 734 ? -5.254 -13.805 4.434 1 98.5 734 PHE A N 1
ATOM 5872 C CA . PHE A 1 734 ? -4.969 -15.016 5.195 1 98.5 734 PHE A CA 1
ATOM 5873 C C . PHE A 1 734 ? -6.195 -15.914 5.27 1 98.5 734 PHE A C 1
ATOM 5875 O O . PHE A 1 734 ? -7.297 -15.445 5.551 1 98.5 734 PHE A O 1
ATOM 5882 N N . THR A 1 735 ? -5.945 -17.219 5.008 1 98.12 735 THR A N 1
ATOM 5883 C CA . THR A 1 735 ? -7.008 -18.203 5.195 1 98.12 735 THR A CA 1
ATOM 5884 C C . THR A 1 735 ? -6.453 -19.484 5.801 1 98.12 735 THR A C 1
ATOM 5886 O O . THR A 1 735 ? -5.266 -19.781 5.652 1 98.12 735 THR A O 1
ATOM 5889 N N . ASP A 1 736 ? -7.234 -20.156 6.559 1 97.75 736 ASP A N 1
ATOM 5890 C CA . ASP A 1 736 ? -7.02 -21.531 6.973 1 97.75 736 ASP A CA 1
ATOM 5891 C C . ASP A 1 736 ? -7.879 -22.5 6.148 1 97.75 736 ASP A C 1
ATOM 5893 O O . ASP A 1 736 ? -9.023 -22.766 6.5 1 97.75 736 ASP A O 1
ATOM 5897 N N . VAL A 1 737 ? -7.293 -23.109 5.152 1 96.06 737 VAL A N 1
ATOM 5898 C CA . VAL A 1 737 ? -8.07 -23.875 4.18 1 96.06 737 VAL A CA 1
ATOM 5899 C C . VAL A 1 737 ? -8.438 -25.234 4.77 1 96.06 737 VAL A C 1
ATOM 5901 O O . VAL A 1 737 ? -9.234 -25.969 4.188 1 96.06 737 VAL A O 1
ATOM 5904 N N . GLY A 1 738 ? -7.844 -25.609 5.906 1 94.44 738 GLY A N 1
ATOM 5905 C CA . GLY A 1 738 ? -8.32 -26.781 6.633 1 94.44 738 GLY A CA 1
ATOM 5906 C C . GLY A 1 738 ? -9.664 -26.562 7.297 1 94.44 738 GLY A C 1
ATOM 5907 O O . GLY A 1 738 ? -10.57 -27.391 7.172 1 94.44 738 GLY A O 1
ATOM 5908 N N . ALA A 1 739 ? -9.797 -25.422 7.879 1 94.62 739 ALA A N 1
ATOM 5909 C CA . ALA A 1 739 ? -11.023 -25.078 8.586 1 94.62 739 ALA A CA 1
ATOM 5910 C C . ALA A 1 739 ? -12.062 -24.469 7.637 1 94.62 739 ALA A C 1
ATOM 5912 O O . ALA A 1 739 ? -13.266 -24.609 7.859 1 94.62 739 ALA A O 1
ATOM 5913 N N . ASP A 1 740 ? -11.594 -23.828 6.629 1 94.56 740 ASP A N 1
ATOM 5914 C CA . ASP A 1 740 ? -12.445 -23.141 5.656 1 94.56 740 ASP A CA 1
ATOM 5915 C C . ASP A 1 740 ? -11.984 -23.438 4.227 1 94.56 740 ASP A C 1
ATOM 5917 O O . ASP A 1 740 ? -11.508 -22.531 3.525 1 94.56 740 ASP A O 1
ATOM 5921 N N . PRO A 1 741 ? -12.266 -24.672 3.75 1 92.56 741 PRO A N 1
ATOM 5922 C CA . PRO A 1 741 ? -11.719 -25.109 2.465 1 92.56 741 PRO A CA 1
ATOM 5923 C C . PRO A 1 741 ? -12.25 -24.297 1.287 1 92.56 741 PRO A C 1
ATOM 5925 O O . PRO A 1 741 ? -11.648 -24.312 0.208 1 92.56 741 PRO A O 1
ATOM 5928 N N . PHE A 1 742 ? -13.305 -23.531 1.503 1 90.88 742 PHE A N 1
ATOM 5929 C CA . PHE A 1 742 ? -13.898 -22.766 0.409 1 90.88 742 PHE A CA 1
ATOM 5930 C C . PHE A 1 742 ? -13.648 -21.281 0.594 1 90.88 742 PHE A C 1
ATOM 5932 O O . PHE A 1 742 ? -14.195 -20.453 -0.143 1 90.88 742 PHE A O 1
ATOM 5939 N N . GLU A 1 743 ? -12.867 -20.938 1.6 1 94.5 743 GLU A N 1
ATOM 5940 C CA . GLU A 1 743 ? -12.469 -19.578 1.898 1 94.5 743 GLU A CA 1
ATOM 5941 C C . GLU A 1 743 ? -13.68 -18.641 1.939 1 94.5 743 GLU A C 1
ATOM 5943 O O . GLU A 1 743 ? -13.68 -17.594 1.304 1 94.5 743 GLU A O 1
ATOM 5948 N N . LEU A 1 744 ? -14.625 -19.031 2.715 1 92.44 744 LEU A N 1
ATOM 5949 C CA . LEU A 1 744 ? -15.852 -18.266 2.859 1 92.44 744 LEU A CA 1
ATOM 5950 C C . LEU A 1 744 ? -15.617 -17.016 3.705 1 92.44 744 LEU A C 1
ATOM 5952 O O . LEU A 1 744 ? -16.312 -16 3.545 1 92.44 744 LEU A O 1
ATOM 5956 N N . ASN A 1 745 ? -14.633 -17.078 4.594 1 94.06 745 ASN A N 1
ATOM 5957 C CA . ASN A 1 745 ? -14.359 -15.969 5.496 1 94.06 745 ASN A CA 1
ATOM 5958 C C . ASN A 1 745 ? -12.875 -15.617 5.523 1 94.06 745 ASN A C 1
ATOM 5960 O O . ASN A 1 745 ? -12.227 -15.727 6.562 1 94.06 745 ASN A O 1
ATOM 5964 N N . PRO A 1 746 ? -12.391 -15.133 4.422 1 97.06 746 PRO A N 1
ATOM 5965 C CA . PRO A 1 746 ? -10.977 -14.742 4.406 1 97.06 746 PRO A CA 1
ATOM 5966 C C . PRO A 1 746 ? -10.703 -13.461 5.195 1 97.06 746 PRO A C 1
ATOM 5968 O O . PRO A 1 746 ? -11.594 -12.625 5.336 1 97.06 746 PRO A O 1
ATOM 5971 N N . LEU A 1 747 ? -9.508 -13.375 5.801 1 97.94 747 LEU A N 1
ATOM 5972 C CA . LEU A 1 747 ? -9.055 -12.148 6.449 1 97.94 747 LEU A CA 1
ATOM 5973 C C . LEU A 1 747 ? -8.141 -11.352 5.523 1 97.94 747 LEU A C 1
ATOM 5975 O O . LEU A 1 747 ? -7.16 -11.891 5 1 97.94 747 LEU A O 1
ATOM 5979 N N . GLU A 1 748 ? -8.492 -10.094 5.301 1 97.31 748 GLU A N 1
ATOM 5980 C CA . GLU A 1 748 ? -7.719 -9.273 4.375 1 97.31 748 GLU A CA 1
ATOM 5981 C C . GLU A 1 748 ? -7.387 -7.914 4.988 1 97.31 748 GLU A C 1
ATOM 5983 O O . GLU A 1 748 ? -8.148 -7.395 5.805 1 97.31 748 GLU A O 1
ATOM 5988 N N . ASP A 1 749 ? -6.176 -7.387 4.672 1 96.06 749 ASP A N 1
ATOM 5989 C CA . ASP A 1 749 ? -5.785 -6.039 5.078 1 96.06 749 ASP A CA 1
ATOM 5990 C C . ASP A 1 749 ? -4.629 -5.523 4.223 1 96.06 749 ASP A C 1
ATOM 5992 O O . ASP A 1 749 ? -3.834 -6.312 3.705 1 96.06 749 ASP A O 1
ATOM 5996 N N . HIS A 1 750 ? -4.5 -4.199 4.098 1 93.94 750 HIS A N 1
ATOM 5997 C CA . HIS A 1 750 ? -3.398 -3.6 3.354 1 93.94 750 HIS A CA 1
ATOM 5998 C C . HIS A 1 750 ? -2.1 -3.658 4.152 1 93.94 750 HIS A C 1
ATOM 6000 O O . HIS A 1 750 ? -1.012 -3.566 3.58 1 93.94 750 HIS A O 1
ATOM 6006 N N . GLN A 1 751 ? -2.287 -3.805 5.473 1 92.44 751 GLN A N 1
ATOM 6007 C CA . GLN A 1 751 ? -1.121 -3.791 6.352 1 92.44 751 GLN A CA 1
ATOM 6008 C C . GLN A 1 751 ? -0.989 -5.109 7.113 1 92.44 751 GLN A C 1
ATOM 6010 O O . GLN A 1 751 ? -1.944 -5.562 7.746 1 92.44 751 GLN A O 1
ATOM 6015 N N . LEU A 1 752 ? 0.19 -5.66 7.113 1 94.56 752 LEU A N 1
ATOM 6016 C CA . LEU A 1 752 ? 0.467 -6.949 7.738 1 94.56 752 LEU A CA 1
ATOM 6017 C C . LEU A 1 752 ? 0.216 -6.891 9.242 1 94.56 752 LEU A C 1
ATOM 6019 O O . LEU A 1 752 ? -0.251 -7.867 9.836 1 94.56 752 LEU A O 1
ATOM 6023 N N . MET A 1 753 ? 0.569 -5.773 9.828 1 92.12 753 MET A N 1
ATOM 6024 C CA . MET A 1 753 ? 0.396 -5.664 11.273 1 92.12 753 MET A CA 1
ATOM 6025 C C . MET A 1 753 ? -1.076 -5.777 11.656 1 92.12 753 MET A C 1
ATOM 6027 O O . MET A 1 753 ? -1.423 -6.496 12.594 1 92.12 753 MET A O 1
ATOM 6031 N N . PHE A 1 754 ? -1.959 -5.117 10.961 1 92.69 754 PHE A N 1
ATOM 6032 C CA . PHE A 1 754 ? -3.383 -5.172 11.266 1 92.69 754 PHE A CA 1
ATOM 6033 C C . PHE A 1 754 ? -3.973 -6.52 10.875 1 92.69 754 PHE A C 1
ATOM 6035 O O . PHE A 1 754 ? -4.879 -7.023 11.539 1 92.69 754 PHE A O 1
ATOM 6042 N N . LEU A 1 755 ? -3.449 -7.102 9.734 1 95.88 755 LEU A N 1
ATOM 6043 C CA . LEU A 1 755 ? -3.85 -8.461 9.398 1 95.88 755 LEU A CA 1
ATOM 6044 C C . LEU A 1 755 ? -3.49 -9.43 10.523 1 95.88 755 LEU A C 1
ATOM 6046 O O . LEU A 1 755 ? -4.281 -10.312 10.867 1 95.88 755 LEU A O 1
ATOM 6050 N N . SER A 1 756 ? -2.283 -9.242 11.07 1 95.38 756 SER A N 1
ATOM 6051 C CA . SER A 1 756 ? -1.829 -10.086 12.172 1 95.38 756 SER A CA 1
ATOM 6052 C C . SER A 1 756 ? -2.766 -9.977 13.367 1 95.38 756 SER A C 1
ATOM 6054 O O . SER A 1 756 ? -3.018 -10.969 14.055 1 95.38 756 SER A O 1
ATOM 6056 N N . ASP A 1 757 ? -3.289 -8.797 13.633 1 92.75 757 ASP A N 1
ATOM 6057 C CA . ASP A 1 757 ? -4.246 -8.609 14.719 1 92.75 757 ASP A CA 1
ATOM 6058 C C . ASP A 1 757 ? -5.52 -9.414 14.477 1 92.75 757 ASP A C 1
ATOM 6060 O O . ASP A 1 757 ? -6.031 -10.07 15.383 1 92.75 757 ASP A O 1
ATOM 6064 N N . ALA A 1 758 ? -6.027 -9.297 13.227 1 95.06 758 ALA A N 1
ATOM 6065 C CA . ALA A 1 758 ? -7.234 -10.031 12.867 1 95.06 758 ALA A CA 1
ATOM 6066 C C . ALA A 1 758 ? -7.008 -11.539 12.961 1 95.06 758 ALA A C 1
ATOM 6068 O O . ALA A 1 758 ? -7.879 -12.273 13.438 1 95.06 758 ALA A O 1
ATOM 6069 N N . VAL A 1 759 ? -5.832 -12.047 12.531 1 97.31 759 VAL A N 1
ATOM 6070 C CA . VAL A 1 759 ? -5.496 -13.469 12.586 1 97.31 759 VAL A CA 1
ATOM 6071 C C . VAL A 1 759 ? -5.391 -13.922 14.039 1 97.31 759 VAL A C 1
ATOM 6073 O O . VAL A 1 759 ? -5.832 -15.023 14.383 1 97.31 759 VAL A O 1
ATOM 6076 N N . GLN A 1 760 ? -4.801 -13.062 14.844 1 95.06 760 GLN A N 1
ATOM 6077 C CA . GLN A 1 760 ? -4.707 -13.383 16.266 1 95.06 760 GLN A CA 1
ATOM 6078 C C . GLN A 1 760 ? -6.094 -13.594 16.875 1 95.06 760 GLN A C 1
ATOM 6080 O O . GLN A 1 760 ? -6.312 -14.555 17.609 1 95.06 760 GLN A O 1
ATOM 6085 N N . LYS A 1 761 ? -6.996 -12.719 16.578 1 92.25 761 LYS A N 1
ATOM 6086 C CA . LYS A 1 761 ? -8.344 -12.75 17.141 1 92.25 761 LYS A CA 1
ATOM 6087 C C . LYS A 1 761 ? -9.102 -13.984 16.641 1 92.25 761 LYS A C 1
ATOM 6089 O O . LYS A 1 761 ? -9.82 -14.625 17.422 1 92.25 761 LYS A O 1
ATOM 6094 N N . ASN A 1 762 ? -8.859 -14.414 15.422 1 94.5 762 ASN A N 1
ATOM 6095 C CA . ASN A 1 762 ? -9.703 -15.43 14.805 1 94.5 762 ASN A CA 1
ATOM 6096 C C . ASN A 1 762 ? -9.055 -16.812 14.844 1 94.5 762 ASN A C 1
ATOM 6098 O O . ASN A 1 762 ? -9.742 -17.828 14.867 1 94.5 762 ASN A O 1
ATOM 6102 N N . HIS A 1 763 ? -7.664 -16.906 14.883 1 96 763 HIS A N 1
ATOM 6103 C CA . HIS A 1 763 ? -7.008 -18.188 14.68 1 96 763 HIS A CA 1
ATOM 6104 C C . HIS A 1 763 ? -5.965 -18.453 15.766 1 96 763 HIS A C 1
ATOM 6106 O O . HIS A 1 763 ? -5.406 -19.547 15.844 1 96 763 HIS A O 1
ATOM 6112 N N . GLY A 1 764 ? -5.59 -17.406 16.562 1 94.5 764 GLY A N 1
ATOM 6113 C CA . GLY A 1 764 ? -4.73 -17.641 17.719 1 94.5 764 GLY A CA 1
ATOM 6114 C C . GLY A 1 764 ? -3.27 -17.328 17.438 1 94.5 764 GLY A C 1
ATOM 6115 O O . GLY A 1 764 ? -2.914 -16.922 16.328 1 94.5 764 GLY A O 1
ATOM 6116 N N . PRO A 1 765 ? -2.424 -17.453 18.406 1 94.19 765 PRO A N 1
ATOM 6117 C CA . PRO A 1 765 ? -1.029 -17.016 18.328 1 94.19 765 PRO A CA 1
ATOM 6118 C C . PRO A 1 765 ? -0.189 -17.875 17.391 1 94.19 765 PRO A C 1
ATOM 6120 O O . PRO A 1 765 ? 0.748 -17.375 16.766 1 94.19 765 PRO A O 1
ATOM 6123 N N . GLU A 1 766 ? -0.514 -19.172 17.297 1 94.75 766 GLU A N 1
ATOM 6124 C CA . GLU A 1 766 ? 0.253 -20.031 16.406 1 94.75 766 GLU A CA 1
ATOM 6125 C C . GLU A 1 766 ? 0.087 -19.609 14.953 1 94.75 766 GLU A C 1
ATOM 6127 O O . GLU A 1 766 ? 1.044 -19.656 14.18 1 94.75 766 GLU A O 1
ATOM 6132 N N . ALA A 1 767 ? -1.1 -19.203 14.602 1 97.31 767 ALA A N 1
ATOM 6133 C CA . ALA A 1 767 ? -1.359 -18.719 13.242 1 97.31 767 ALA A CA 1
ATOM 6134 C C . ALA A 1 767 ? -0.609 -17.422 12.961 1 97.31 767 ALA A C 1
ATOM 6136 O O . ALA A 1 767 ? -0.123 -17.203 11.852 1 97.31 767 ALA A O 1
ATOM 6137 N N . VAL A 1 768 ? -0.517 -16.562 13.984 1 95.56 768 VAL A N 1
ATOM 6138 C CA . VAL A 1 768 ? 0.198 -15.305 13.836 1 95.56 768 VAL A CA 1
ATOM 6139 C C . VAL A 1 768 ? 1.685 -15.57 13.617 1 95.56 768 VAL A C 1
ATOM 6141 O O . VAL A 1 768 ? 2.326 -14.914 12.797 1 95.56 768 VAL A O 1
ATOM 6144 N N . LYS A 1 769 ? 2.193 -16.516 14.344 1 94.62 769 LYS A N 1
ATOM 6145 C CA . LYS A 1 769 ? 3.592 -16.891 14.172 1 94.62 769 LYS A CA 1
ATOM 6146 C C . LYS A 1 769 ? 3.855 -17.375 12.75 1 94.62 769 LYS A C 1
ATOM 6148 O O . LYS A 1 769 ? 4.844 -16.984 12.125 1 94.62 769 LYS A O 1
ATOM 6153 N N . TRP A 1 770 ? 2.986 -18.203 12.266 1 97.06 770 TRP A N 1
ATOM 6154 C CA . TRP A 1 770 ? 3.113 -18.703 10.898 1 97.06 770 TRP A CA 1
ATOM 6155 C C . TRP A 1 770 ? 3.041 -17.547 9.891 1 97.06 770 TRP A C 1
ATOM 6157 O O . TRP A 1 770 ? 3.828 -17.5 8.945 1 97.06 770 TRP A O 1
ATOM 6167 N N . LEU A 1 771 ? 2.072 -16.656 10.148 1 97.44 771 LEU A N 1
ATOM 6168 C CA . LEU A 1 771 ? 1.882 -15.523 9.258 1 97.44 771 LEU A CA 1
ATOM 6169 C C . LEU A 1 771 ? 3.15 -14.68 9.172 1 97.44 771 LEU A C 1
ATOM 6171 O O . LEU A 1 771 ? 3.564 -14.281 8.078 1 97.44 771 LEU A O 1
ATOM 6175 N N . ALA A 1 772 ? 3.719 -14.383 10.281 1 94.69 772 ALA A N 1
ATOM 6176 C CA . ALA A 1 772 ? 4.941 -13.578 10.32 1 94.69 772 ALA A CA 1
ATOM 6177 C C . ALA A 1 772 ? 6.074 -14.273 9.57 1 94.69 772 ALA A C 1
ATOM 6179 O O . ALA A 1 772 ? 6.793 -13.633 8.797 1 94.69 772 ALA A O 1
ATOM 6180 N N . GLU A 1 773 ? 6.215 -15.562 9.773 1 95.62 773 GLU A N 1
ATOM 6181 C CA . GLU A 1 773 ? 7.254 -16.312 9.07 1 95.62 773 GLU A CA 1
ATOM 6182 C C . GLU A 1 773 ? 6.988 -16.344 7.562 1 95.62 773 GLU A C 1
ATOM 6184 O O . GLU A 1 773 ? 7.898 -16.125 6.762 1 95.62 773 GLU A O 1
ATOM 6189 N N . ALA A 1 774 ? 5.73 -16.594 7.242 1 97.88 774 ALA A N 1
ATOM 6190 C CA . ALA A 1 774 ? 5.348 -16.641 5.832 1 97.88 774 ALA A CA 1
ATOM 6191 C C . ALA A 1 774 ? 5.652 -15.312 5.145 1 97.88 774 ALA A C 1
ATOM 6193 O O . ALA A 1 774 ? 6.16 -15.289 4.02 1 97.88 774 ALA A O 1
ATOM 6194 N N . ALA A 1 775 ? 5.32 -14.25 5.84 1 96.62 775 ALA A N 1
ATOM 6195 C CA . ALA A 1 775 ? 5.551 -12.922 5.27 1 96.62 775 ALA A CA 1
ATOM 6196 C C . ALA A 1 775 ? 7.035 -12.68 5.035 1 96.62 775 ALA A C 1
ATOM 6198 O O . ALA A 1 775 ? 7.426 -12.141 3.996 1 96.62 775 ALA A O 1
ATOM 6199 N N . HIS A 1 776 ? 7.871 -13.016 5.957 1 95.12 776 HIS A N 1
ATOM 6200 C CA . HIS A 1 776 ? 9.305 -12.812 5.82 1 95.12 776 HIS A CA 1
ATOM 6201 C C . HIS A 1 776 ? 9.891 -13.711 4.738 1 95.12 776 HIS A C 1
ATOM 6203 O O . HIS A 1 776 ? 10.75 -13.289 3.965 1 95.12 776 HIS A O 1
ATOM 6209 N N . VAL A 1 777 ? 9.414 -14.93 4.703 1 97 777 VAL A N 1
ATOM 6210 C CA . VAL A 1 777 ? 9.844 -15.859 3.658 1 97 777 VAL A CA 1
ATOM 6211 C C . VAL A 1 777 ? 9.43 -15.312 2.291 1 97 777 VAL A C 1
ATOM 6213 O O . VAL A 1 777 ? 10.219 -15.352 1.342 1 97 777 VAL A O 1
ATOM 6216 N N . ALA A 1 778 ? 8.219 -14.867 2.24 1 96.94 778 ALA A N 1
ATOM 6217 C CA . ALA A 1 778 ? 7.719 -14.297 0.99 1 96.94 778 ALA A CA 1
ATOM 6218 C C . ALA A 1 778 ? 8.586 -13.117 0.543 1 96.94 778 ALA A C 1
ATOM 6220 O O . ALA A 1 778 ? 8.922 -13 -0.637 1 96.94 778 ALA A O 1
ATOM 6221 N N . HIS A 1 779 ? 8.867 -12.25 1.479 1 94.06 779 HIS A N 1
ATOM 6222 C CA . HIS A 1 779 ? 9.688 -11.078 1.193 1 94.06 779 HIS A CA 1
ATOM 6223 C C . HIS A 1 779 ? 11.055 -11.484 0.658 1 94.06 779 HIS A C 1
ATOM 6225 O O . HIS A 1 779 ? 11.555 -10.891 -0.304 1 94.06 779 HIS A O 1
ATOM 6231 N N . TRP A 1 780 ? 11.656 -12.445 1.233 1 95.69 780 TRP A N 1
ATOM 6232 C CA . TRP A 1 780 ? 12.938 -12.961 0.769 1 95.69 780 TRP A CA 1
ATOM 6233 C C . TRP A 1 780 ? 12.797 -13.633 -0.592 1 95.69 780 TRP A C 1
ATOM 6235 O O . TRP A 1 780 ? 13.617 -13.422 -1.484 1 95.69 780 TRP A O 1
ATOM 6245 N N . TRP A 1 781 ? 11.773 -14.43 -0.776 1 96.81 781 TRP A N 1
ATOM 6246 C CA . TRP A 1 781 ? 11.578 -15.258 -1.962 1 96.81 781 TRP A CA 1
ATOM 6247 C C . TRP A 1 781 ? 11.422 -14.391 -3.209 1 96.81 781 TRP A C 1
ATOM 6249 O O . TRP A 1 781 ? 11.945 -14.727 -4.273 1 96.81 781 TRP A O 1
ATOM 6259 N N . VAL A 1 782 ? 10.719 -13.32 -3.139 1 95.31 782 VAL A N 1
ATOM 6260 C CA . VAL A 1 782 ? 10.5 -12.469 -4.301 1 95.31 782 VAL A CA 1
ATOM 6261 C C . VAL A 1 782 ? 11.836 -11.938 -4.809 1 95.31 782 VAL A C 1
ATOM 6263 O O . VAL A 1 782 ? 12.102 -11.953 -6.016 1 95.31 782 VAL A O 1
ATOM 6266 N N . LYS A 1 783 ? 12.656 -11.523 -3.898 1 93.31 783 LYS A N 1
ATOM 6267 C CA . LYS A 1 783 ? 13.984 -11.039 -4.277 1 93.31 783 LYS A CA 1
ATOM 6268 C C . LYS A 1 783 ? 14.828 -12.148 -4.887 1 93.31 783 LYS A C 1
ATOM 6270 O O . LYS A 1 783 ? 15.484 -11.953 -5.906 1 93.31 783 LYS A O 1
ATOM 6275 N N . GLU A 1 784 ? 14.75 -13.258 -4.195 1 95.31 784 GLU A N 1
ATOM 6276 C CA . GLU A 1 784 ? 15.516 -14.406 -4.672 1 95.31 784 GLU A CA 1
ATOM 6277 C C . GLU A 1 784 ? 15.016 -14.875 -6.035 1 95.31 784 GLU A C 1
ATOM 6279 O O . GLU A 1 784 ? 15.812 -15.273 -6.891 1 95.31 784 GLU A O 1
ATOM 6284 N N . ASN A 1 785 ? 13.711 -14.867 -6.289 1 96.12 785 ASN A N 1
ATOM 6285 C CA . ASN A 1 785 ? 13.125 -15.219 -7.578 1 96.12 785 ASN A CA 1
ATOM 6286 C C . ASN A 1 785 ? 13.664 -14.336 -8.703 1 96.12 785 ASN A C 1
ATOM 6288 O O . ASN A 1 785 ? 14.07 -14.836 -9.75 1 96.12 785 ASN A O 1
ATOM 6292 N N . HIS A 1 786 ? 13.734 -13.078 -8.469 1 93.75 786 HIS A N 1
ATOM 6293 C CA . HIS A 1 786 ? 14.25 -12.148 -9.469 1 93.75 786 HIS A CA 1
ATOM 6294 C C . HIS A 1 786 ? 15.727 -12.414 -9.758 1 93.75 786 HIS A C 1
ATOM 6296 O O . HIS A 1 786 ? 16.156 -12.367 -10.914 1 93.75 786 HIS A O 1
ATOM 6302 N N . ARG A 1 787 ? 16.438 -12.703 -8.68 1 92.12 787 ARG A N 1
ATOM 6303 C CA . ARG A 1 787 ? 17.859 -12.992 -8.852 1 92.12 787 ARG A CA 1
ATOM 6304 C C . ARG A 1 787 ? 18.062 -14.25 -9.688 1 92.12 787 ARG A C 1
ATOM 6306 O O . ARG A 1 787 ? 18.875 -14.258 -10.617 1 92.12 787 ARG A O 1
ATOM 6313 N N . ARG A 1 788 ? 17.312 -15.289 -9.367 1 92.12 788 ARG A N 1
ATOM 6314 C CA . ARG A 1 788 ? 17.453 -16.562 -10.055 1 92.12 788 ARG A CA 1
ATOM 6315 C C . ARG A 1 788 ? 17.156 -16.422 -11.539 1 92.12 788 ARG A C 1
ATOM 6317 O O . ARG A 1 788 ? 17.797 -17.078 -12.375 1 92.12 788 ARG A O 1
ATOM 6324 N N . TRP A 1 789 ? 16.234 -15.562 -11.844 1 92.62 789 TRP A N 1
ATOM 6325 C CA . TRP A 1 789 ? 15.812 -15.359 -13.227 1 92.62 789 TRP A CA 1
ATOM 6326 C C . TRP A 1 789 ? 16.594 -14.211 -13.867 1 92.62 789 TRP A C 1
ATOM 6328 O O . TRP A 1 789 ? 16.344 -13.852 -15.023 1 92.62 789 TRP A O 1
ATOM 6338 N N . LYS A 1 790 ? 17.484 -13.555 -13.031 1 88.5 790 LYS A N 1
ATOM 6339 C CA . LYS A 1 790 ? 18.266 -12.398 -13.484 1 88.5 790 LYS A CA 1
ATOM 6340 C C . LYS A 1 790 ? 17.344 -11.312 -14.039 1 88.5 790 LYS A C 1
ATOM 6342 O O . LYS A 1 790 ? 17.594 -10.773 -15.125 1 88.5 790 LYS A O 1
ATOM 6347 N N . PHE A 1 791 ? 16.359 -11.109 -13.312 1 92.56 791 PHE A N 1
ATOM 6348 C CA . PHE A 1 791 ? 15.359 -10.117 -13.711 1 92.56 791 PHE A CA 1
ATOM 6349 C C . PHE A 1 791 ? 15.773 -8.719 -13.258 1 92.56 791 PHE A C 1
ATOM 6351 O O . PHE A 1 791 ? 16.125 -8.523 -12.094 1 92.56 791 PHE A O 1
ATOM 6358 N N . ASP A 1 792 ? 15.656 -7.812 -14.203 1 86.38 792 ASP A N 1
ATOM 6359 C CA . ASP A 1 792 ? 15.867 -6.391 -13.938 1 86.38 792 ASP A CA 1
ATOM 6360 C C . ASP A 1 792 ? 14.586 -5.594 -14.195 1 86.38 792 ASP A C 1
ATOM 6362 O O . ASP A 1 792 ? 14.172 -5.43 -15.344 1 86.38 792 ASP A O 1
ATOM 6366 N N . PRO A 1 793 ? 14.047 -5.137 -13.148 1 84.5 793 PRO A N 1
ATOM 6367 C CA . PRO A 1 793 ? 12.805 -4.383 -13.328 1 84.5 793 PRO A CA 1
ATOM 6368 C C . PRO A 1 793 ? 12.961 -3.197 -14.273 1 84.5 793 PRO A C 1
ATOM 6370 O O . PRO A 1 793 ? 11.977 -2.744 -14.875 1 84.5 793 PRO A O 1
ATOM 6373 N N . LYS A 1 794 ? 14.141 -2.684 -14.477 1 81.88 794 LYS A N 1
ATOM 6374 C CA . LYS A 1 794 ? 14.391 -1.564 -15.375 1 81.88 794 LYS A CA 1
ATOM 6375 C C . LYS A 1 794 ? 14.516 -2.041 -16.828 1 81.88 794 LYS A C 1
ATOM 6377 O O . LYS A 1 794 ? 14.461 -1.237 -17.75 1 81.88 794 LYS A O 1
ATOM 6382 N N . ASN A 1 795 ? 14.656 -3.365 -16.969 1 76.75 795 ASN A N 1
ATOM 6383 C CA . ASN A 1 795 ? 14.75 -4.02 -18.266 1 76.75 795 ASN A CA 1
ATOM 6384 C C . ASN A 1 795 ? 14.023 -5.359 -18.281 1 76.75 795 ASN A C 1
ATOM 6386 O O . ASN A 1 795 ? 14.648 -6.41 -18.453 1 76.75 795 ASN A O 1
ATOM 6390 N N . PRO A 1 796 ? 12.742 -5.27 -18.125 1 74.06 796 PRO A N 1
ATOM 6391 C CA . PRO A 1 796 ? 11.984 -6.512 -17.953 1 74.06 796 PRO A CA 1
ATOM 6392 C C . PRO A 1 796 ? 12.062 -7.422 -19.188 1 74.06 796 PRO A C 1
ATOM 6394 O O . PRO A 1 796 ? 11.961 -8.648 -19.062 1 74.06 796 PRO A O 1
ATOM 6397 N N . ASN A 1 797 ? 12.312 -6.836 -20.359 1 74.31 797 ASN A N 1
ATOM 6398 C CA . ASN A 1 797 ? 12.344 -7.625 -21.578 1 74.31 797 ASN A CA 1
ATOM 6399 C C . ASN A 1 797 ? 13.742 -8.164 -21.859 1 74.31 797 ASN A C 1
ATOM 6401 O O . ASN A 1 797 ? 13.945 -8.898 -22.828 1 74.31 797 ASN A O 1
ATOM 6405 N N . ASN A 1 798 ? 14.641 -7.789 -20.938 1 73.62 798 ASN A N 1
ATOM 6406 C CA . ASN A 1 798 ? 16.016 -8.25 -21.062 1 73.62 798 ASN A CA 1
ATOM 6407 C C . ASN A 1 798 ? 16.656 -7.785 -22.375 1 73.62 798 ASN A C 1
ATOM 6409 O O . ASN A 1 798 ? 17.312 -8.562 -23.062 1 73.62 798 ASN A O 1
ATOM 6413 N N . ASP A 1 799 ? 16.375 -6.66 -22.703 1 69.56 799 ASP A N 1
ATOM 6414 C CA . ASP A 1 799 ? 16.953 -6.066 -23.906 1 69.56 799 ASP A CA 1
ATOM 6415 C C . ASP A 1 799 ? 18.453 -5.84 -23.734 1 69.56 799 ASP A C 1
ATOM 6417 O O . ASP A 1 799 ? 18.906 -5.477 -22.656 1 69.56 799 ASP A O 1
ATOM 6421 N N . PRO A 1 800 ? 19.297 -6.336 -24.75 1 67.88 800 PRO A N 1
ATOM 6422 C CA . PRO A 1 800 ? 20.734 -6.094 -24.625 1 67.88 800 PRO A CA 1
ATOM 6423 C C . PRO A 1 800 ? 21.062 -4.621 -24.391 1 67.88 800 PRO A C 1
ATOM 6425 O O . PRO A 1 800 ? 20.312 -3.736 -24.797 1 67.88 800 PRO A O 1
ATOM 6428 N N . PRO A 1 801 ? 22.172 -4.414 -23.438 1 60.53 801 PRO A N 1
ATOM 6429 C CA . PRO A 1 801 ? 22.562 -3.021 -23.203 1 60.53 801 PRO A CA 1
ATOM 6430 C C . PRO A 1 801 ? 22.844 -2.256 -24.484 1 60.53 801 PRO A C 1
ATOM 6432 O O . PRO A 1 801 ? 23.375 -2.832 -25.453 1 60.53 801 PRO A O 1
ATOM 6435 N N . LYS A 1 802 ? 22.312 -1.104 -24.609 1 48.84 802 LYS A N 1
ATOM 6436 C CA . LYS A 1 802 ? 22.547 -0.27 -25.781 1 48.84 802 LYS A CA 1
ATOM 6437 C C . LYS A 1 802 ? 24.016 0.149 -25.859 1 48.84 802 LYS A C 1
ATOM 6439 O O . LYS A 1 802 ? 24.594 0.61 -24.875 1 48.84 802 LYS A O 1
ATOM 6444 N N . ASP A 1 803 ? 24.797 -0.551 -26.844 1 38.03 803 ASP A N 1
ATOM 6445 C CA . ASP A 1 803 ? 26.141 -0.064 -27.156 1 38.03 803 ASP A CA 1
ATOM 6446 C C . ASP A 1 803 ? 26.156 1.461 -27.219 1 38.03 803 ASP A C 1
ATOM 6448 O O . ASP A 1 803 ? 25.344 2.07 -27.922 1 38.03 803 ASP A O 1
ATOM 6452 N N . ASP A 1 804 ? 26.547 2.086 -26.203 1 36 804 ASP A N 1
ATOM 6453 C CA . ASP A 1 804 ? 26.938 3.469 -26.453 1 36 804 ASP A CA 1
ATOM 6454 C C . ASP A 1 804 ? 27.875 3.564 -27.656 1 36 804 ASP A C 1
ATOM 6456 O O . ASP A 1 804 ? 28.953 2.949 -27.672 1 36 804 ASP A O 1
ATOM 6460 N N . ALA A 1 805 ? 27.422 3.738 -28.766 1 25 805 ALA A N 1
ATOM 6461 C CA . ALA A 1 805 ? 28.344 4.32 -29.734 1 25 805 ALA A CA 1
ATOM 6462 C C . ALA A 1 805 ? 28.828 5.695 -29.266 1 25 805 ALA A C 1
ATOM 6464 O O . ALA A 1 805 ? 28.062 6.465 -28.688 1 25 805 ALA A O 1
ATOM 6465 N N . MET B 1 1 ? -8.391 20.312 -27.438 1 50.69 1 MET B N 1
ATOM 6466 C CA . MET B 1 1 ? -7.719 20 -26.172 1 50.69 1 MET B CA 1
ATOM 6467 C C . MET B 1 1 ? -7.074 21.234 -25.578 1 50.69 1 MET B C 1
ATOM 6469 O O . MET B 1 1 ? -7.195 21.484 -24.375 1 50.69 1 MET B O 1
ATOM 6473 N N . ALA B 1 2 ? -6.422 21.891 -26.453 1 56.72 2 ALA B N 1
ATOM 6474 C CA . ALA B 1 2 ? -5.879 23.141 -25.953 1 56.72 2 ALA B CA 1
ATOM 6475 C C . ALA B 1 2 ? -6.996 24.047 -25.438 1 56.72 2 ALA B C 1
ATOM 6477 O O . ALA B 1 2 ? -6.855 24.688 -24.391 1 56.72 2 ALA B O 1
ATOM 6478 N N . SER B 1 3 ? -7.98 24.078 -26.25 1 59.59 3 SER B N 1
ATOM 6479 C CA . SER B 1 3 ? -9.117 24.891 -25.828 1 59.59 3 SER B CA 1
ATOM 6480 C C . SER B 1 3 ? -9.703 24.375 -24.516 1 59.59 3 SER B C 1
ATOM 6482 O O . SER B 1 3 ? -10.086 25.172 -23.641 1 59.59 3 SER B O 1
ATOM 6484 N N . ALA B 1 4 ? -9.695 23.125 -24.359 1 60.25 4 ALA B N 1
ATOM 6485 C CA . ALA B 1 4 ? -10.18 22.547 -23.109 1 60.25 4 ALA B CA 1
ATOM 6486 C C . ALA B 1 4 ? -9.219 22.859 -21.969 1 60.25 4 ALA B C 1
ATOM 6488 O O . ALA B 1 4 ? -9.648 23.188 -20.859 1 60.25 4 ALA B O 1
ATOM 6489 N N . ASN B 1 5 ? -8.008 22.719 -22.172 1 56.53 5 ASN B N 1
ATOM 6490 C CA . ASN B 1 5 ? -7.023 23.031 -21.141 1 56.53 5 ASN B CA 1
ATOM 6491 C C . ASN B 1 5 ? -7.039 24.516 -20.797 1 56.53 5 ASN B C 1
ATOM 6493 O O . ASN B 1 5 ? -6.98 24.891 -19.609 1 56.53 5 ASN B O 1
ATOM 6497 N N . ILE B 1 6 ? -7.105 25.25 -21.812 1 58.72 6 ILE B N 1
ATOM 6498 C CA . ILE B 1 6 ? -7.109 26.688 -21.578 1 58.72 6 ILE B CA 1
ATOM 6499 C C . ILE B 1 6 ? -8.406 27.094 -20.891 1 58.72 6 ILE B C 1
ATOM 6501 O O . ILE B 1 6 ? -8.383 27.875 -19.938 1 58.72 6 ILE B O 1
ATOM 6505 N N . SER B 1 7 ? -9.422 26.594 -21.359 1 57.03 7 SER B N 1
ATOM 6506 C CA . SER B 1 7 ? -10.703 26.938 -20.75 1 57.03 7 SER B CA 1
ATOM 6507 C C . SER B 1 7 ? -10.781 26.469 -19.297 1 57.03 7 SER B C 1
ATOM 6509 O O . SER B 1 7 ? -11.281 27.188 -18.438 1 57.03 7 SER B O 1
ATOM 6511 N N . TYR B 1 8 ? -10.352 25.312 -19.094 1 56 8 TYR B N 1
ATOM 6512 C CA . TYR B 1 8 ? -10.289 24.797 -17.719 1 56 8 TYR B CA 1
ATOM 6513 C C . TYR B 1 8 ? -9.352 25.641 -16.875 1 56 8 TYR B C 1
ATOM 6515 O O . TYR B 1 8 ? -9.68 25.984 -15.734 1 56 8 TYR B O 1
ATOM 6523 N N . TYR B 1 9 ? -8.258 25.922 -17.375 1 55.44 9 TYR B N 1
ATOM 6524 C CA . TYR B 1 9 ? -7.328 26.781 -16.672 1 55.44 9 TYR B CA 1
ATOM 6525 C C . TYR B 1 9 ? -7.934 28.156 -16.438 1 55.44 9 TYR B C 1
ATOM 6527 O O . TYR B 1 9 ? -7.801 28.734 -15.352 1 55.44 9 TYR B O 1
ATOM 6535 N N . VAL B 1 10 ? -8.523 28.688 -17.359 1 55.44 10 VAL B N 1
ATOM 6536 C CA . VAL B 1 10 ? -9.102 30.031 -17.234 1 55.44 10 VAL B CA 1
ATOM 6537 C C . VAL B 1 10 ? -10.234 30 -16.203 1 55.44 10 VAL B C 1
ATOM 6539 O O . VAL B 1 10 ? -10.391 30.938 -15.43 1 55.44 10 VAL B O 1
ATOM 6542 N N . HIS B 1 11 ? -10.867 28.984 -16.266 1 50.56 11 HIS B N 1
ATOM 6543 C CA . HIS B 1 11 ? -12 28.938 -15.359 1 50.56 11 HIS B CA 1
ATOM 6544 C C . HIS B 1 11 ? -11.578 28.469 -13.977 1 50.56 11 HIS B C 1
ATOM 6546 O O . HIS B 1 11 ? -12.102 28.953 -12.969 1 50.56 11 HIS B O 1
ATOM 6552 N N . THR B 1 12 ? -10.781 27.531 -13.945 1 51.06 12 THR B N 1
ATOM 6553 C CA . THR B 1 12 ? -10.5 26.938 -12.641 1 51.06 12 THR B CA 1
ATOM 6554 C C . THR B 1 12 ? -9.133 27.375 -12.133 1 51.06 12 THR B C 1
ATOM 6556 O O . THR B 1 12 ? -8.828 27.219 -10.945 1 51.06 12 THR B O 1
ATOM 6559 N N . GLY B 1 13 ? -8.312 28.219 -12.906 1 49.47 13 GLY B N 1
ATOM 6560 C CA . GLY B 1 13 ? -6.93 28.531 -12.578 1 49.47 13 GLY B CA 1
ATOM 6561 C C . GLY B 1 13 ? -6.027 27.328 -12.516 1 49.47 13 GLY B C 1
ATOM 6562 O O . GLY B 1 13 ? -4.863 27.422 -12.125 1 49.47 13 GLY B O 1
ATOM 6563 N N . ALA B 1 14 ? -6.613 26.203 -12.5 1 46.34 14 ALA B N 1
ATOM 6564 C CA . ALA B 1 14 ? -5.859 24.969 -12.352 1 46.34 14 ALA B CA 1
ATOM 6565 C C . ALA B 1 14 ? -5.805 24.203 -13.672 1 46.34 14 ALA B C 1
ATOM 6567 O O . ALA B 1 14 ? -6.547 24.5 -14.602 1 46.34 14 ALA B O 1
ATOM 6568 N N . GLU B 1 15 ? -4.738 23.453 -13.93 1 47 15 GLU B N 1
ATOM 6569 C CA . GLU B 1 15 ? -4.613 22.578 -15.094 1 47 15 GLU B CA 1
ATOM 6570 C C . GLU B 1 15 ? -5.559 21.391 -14.992 1 47 15 GLU B C 1
ATOM 6572 O O . GLU B 1 15 ? -5.891 20.938 -13.891 1 47 15 GLU B O 1
ATOM 6577 N N . ILE B 1 16 ? -6.238 21.047 -15.961 1 46.69 16 ILE B N 1
ATOM 6578 C CA . ILE B 1 16 ? -7.145 19.906 -16 1 46.69 16 ILE B CA 1
ATOM 6579 C C . ILE B 1 16 ? -6.406 18.656 -15.547 1 46.69 16 ILE B C 1
ATOM 6581 O O . ILE B 1 16 ? -5.387 18.281 -16.125 1 46.69 16 ILE B O 1
ATOM 6585 N N . PRO B 1 17 ? -6.57 18.281 -14.281 1 42.09 17 PRO B N 1
ATOM 6586 C CA . PRO B 1 17 ? -5.922 17.016 -13.922 1 42.09 17 PRO B CA 1
ATOM 6587 C C . PRO B 1 17 ? -6.379 15.852 -14.789 1 42.09 17 PRO B C 1
ATOM 6589 O O . PRO B 1 17 ? -7.395 15.219 -14.484 1 42.09 17 PRO B O 1
ATOM 6592 N N . TRP B 1 18 ? -5.938 15.781 -15.906 1 38.31 18 TRP B N 1
ATOM 6593 C CA . TRP B 1 18 ? -6.406 14.805 -16.891 1 38.31 18 TRP B CA 1
ATOM 6594 C C . TRP B 1 18 ? -6.492 13.414 -16.266 1 38.31 18 TRP B C 1
ATOM 6596 O O . TRP B 1 18 ? -7.348 12.609 -16.656 1 38.31 18 TRP B O 1
ATOM 6606 N N . GLY B 1 19 ? -5.531 12.953 -15.383 1 35.34 19 GLY B N 1
ATOM 6607 C CA . GLY B 1 19 ? -5.52 11.594 -14.867 1 35.34 19 GLY B CA 1
ATOM 6608 C C . GLY B 1 19 ? -6.438 11.391 -13.68 1 35.34 19 GLY B C 1
ATOM 6609 O O . GLY B 1 19 ? -6.66 10.266 -13.242 1 35.34 19 GLY B O 1
ATOM 6610 N N . ASN B 1 20 ? -6.477 12.383 -12.859 1 31.2 20 ASN B N 1
ATOM 6611 C CA . ASN B 1 20 ? -7.109 12.172 -11.562 1 31.2 20 ASN B CA 1
ATOM 6612 C C . ASN B 1 20 ? -8.625 12.32 -11.641 1 31.2 20 ASN B C 1
ATOM 6614 O O . ASN B 1 20 ? -9.156 13.422 -11.484 1 31.2 20 ASN B O 1
ATOM 6618 N N . SER B 1 21 ? -9.133 11.57 -12.523 1 31.66 21 SER B N 1
ATOM 6619 C CA . SER B 1 21 ? -10.562 11.812 -12.703 1 31.66 21 SER B CA 1
ATOM 6620 C C . SER B 1 21 ? -11.336 11.516 -11.422 1 31.66 21 SER B C 1
ATOM 6622 O O . SER B 1 21 ? -12.547 11.719 -11.367 1 31.66 21 SER B O 1
ATOM 6624 N N . GLU B 1 22 ? -10.578 10.766 -10.43 1 28.7 22 GLU B N 1
ATOM 6625 C CA . GLU B 1 22 ? -11.57 10.18 -9.539 1 28.7 22 GLU B CA 1
ATOM 6626 C C . GLU B 1 22 ? -12.281 11.25 -8.719 1 28.7 22 GLU B C 1
ATOM 6628 O O . GLU B 1 22 ? -13.484 11.164 -8.484 1 28.7 22 GLU B O 1
ATOM 6633 N N . SER B 1 23 ? -11.508 11.961 -7.902 1 28.23 23 SER B N 1
ATOM 6634 C CA . SER B 1 23 ? -12.172 12.297 -6.645 1 28.23 23 SER B CA 1
ATOM 6635 C C . SER B 1 23 ? -13.133 13.461 -6.82 1 28.23 23 SER B C 1
ATOM 6637 O O . SER B 1 23 ? -13.859 13.82 -5.891 1 28.23 23 SER B O 1
ATOM 6639 N N . SER B 1 24 ? -12.859 14.438 -7.645 1 29.42 24 SER B N 1
ATOM 6640 C CA . SER B 1 24 ? -13.609 15.602 -7.168 1 29.42 24 SER B CA 1
ATOM 6641 C C . SER B 1 24 ? -15.094 15.469 -7.477 1 29.42 24 SER B C 1
ATOM 6643 O O . SER B 1 24 ? -15.531 15.742 -8.594 1 29.42 24 SER B O 1
ATOM 6645 N N . GLN B 1 25 ? -15.75 14.43 -6.973 1 28.94 25 GLN B N 1
ATOM 6646 C CA . GLN B 1 25 ? -17.188 14.406 -7.203 1 28.94 25 GLN B CA 1
ATOM 6647 C C . GLN B 1 25 ? -17.828 15.742 -6.828 1 28.94 25 GLN B C 1
ATOM 6649 O O . GLN B 1 25 ? -18.891 16.094 -7.34 1 28.94 25 GLN B O 1
ATOM 6654 N N . ASP B 1 26 ? -17.578 16.219 -5.57 1 29.06 26 ASP B N 1
ATOM 6655 C CA . ASP B 1 26 ? -18.641 17.078 -5.039 1 29.06 26 ASP B CA 1
ATOM 6656 C C . ASP B 1 26 ? -18.656 18.438 -5.734 1 29.06 26 ASP B C 1
ATOM 6658 O O . ASP B 1 26 ? -19.328 19.359 -5.285 1 29.06 26 ASP B O 1
ATOM 6662 N N . THR B 1 27 ? -17.531 18.875 -6.176 1 29.95 27 THR B N 1
ATOM 6663 C CA . THR B 1 27 ? -17.812 20.281 -6.434 1 29.95 27 THR B CA 1
ATOM 6664 C C . THR B 1 27 ? -18.891 20.438 -7.5 1 29.95 27 THR B C 1
ATOM 6666 O O . THR B 1 27 ? -19.125 19.516 -8.297 1 29.95 27 THR B O 1
ATOM 6669 N N . PRO B 1 28 ? -19.547 21.609 -7.711 1 31.78 28 PRO B N 1
ATOM 6670 C CA . PRO B 1 28 ? -20.641 21.891 -8.648 1 31.78 28 PRO B CA 1
ATOM 6671 C C . PRO B 1 28 ? -20.547 21.062 -9.93 1 31.78 28 PRO B C 1
ATOM 6673 O O . PRO B 1 28 ? -19.484 20.516 -10.242 1 31.78 28 PRO B O 1
ATOM 6676 N N . THR B 1 29 ? -21.812 20.859 -10.594 1 33.72 29 THR B N 1
ATOM 6677 C CA . THR B 1 29 ? -22.172 20.031 -11.742 1 33.72 29 THR B CA 1
ATOM 6678 C C . THR B 1 29 ? -21.078 20.094 -12.812 1 33.72 29 THR B C 1
ATOM 6680 O O . THR B 1 29 ? -20.719 21.172 -13.289 1 33.72 29 THR B O 1
ATOM 6683 N N . ALA B 1 30 ? -20.156 19.344 -12.68 1 33.78 30 ALA B N 1
ATOM 6684 C CA . ALA B 1 30 ? -19.109 19.156 -13.688 1 33.78 30 ALA B CA 1
ATOM 6685 C C . ALA B 1 30 ? -19.656 19.375 -15.094 1 33.78 30 ALA B C 1
ATOM 6687 O O . ALA B 1 30 ? -18.953 19.906 -15.961 1 33.78 30 ALA B O 1
ATOM 6688 N N . ALA B 1 31 ? -21 19.094 -15.219 1 35.78 31 ALA B N 1
ATOM 6689 C CA . ALA B 1 31 ? -21.672 19.406 -16.469 1 35.78 31 ALA B CA 1
ATOM 6690 C C . ALA B 1 31 ? -21.75 20.922 -16.688 1 35.78 31 ALA B C 1
ATOM 6692 O O . ALA B 1 31 ? -21.516 21.406 -17.797 1 35.78 31 ALA B O 1
ATOM 6693 N N . GLN B 1 32 ? -22.156 21.656 -15.562 1 35.31 32 GLN B N 1
ATOM 6694 C CA . GLN B 1 32 ? -22.234 23.109 -15.703 1 35.31 32 GLN B CA 1
ATOM 6695 C C . GLN B 1 32 ? -20.859 23.719 -15.891 1 35.31 32 GLN B C 1
ATOM 6697 O O . GLN B 1 32 ? -20.688 24.656 -16.672 1 35.31 32 GLN B O 1
ATOM 6702 N N . THR B 1 33 ? -19.922 23.234 -15.094 1 37.97 33 THR B N 1
ATOM 6703 C CA . THR B 1 33 ? -18.562 23.719 -15.336 1 37.97 33 THR B CA 1
ATOM 6704 C C . THR B 1 33 ? -18.047 23.219 -16.688 1 37.97 33 THR B C 1
ATOM 6706 O O . THR B 1 33 ? -17.406 23.969 -17.422 1 37.97 33 THR B O 1
ATOM 6709 N N . ILE B 1 34 ? -18.469 22.031 -17.031 1 40.94 34 ILE B N 1
ATOM 6710 C CA . ILE B 1 34 ? -18.156 21.531 -18.359 1 40.94 34 ILE B CA 1
ATOM 6711 C C . ILE B 1 34 ? -18.938 22.312 -19.406 1 40.94 34 ILE B C 1
ATOM 6713 O O . ILE B 1 34 ? -18.391 22.719 -20.438 1 40.94 34 ILE B O 1
ATOM 6717 N N . LEU B 1 35 ? -20.188 22.594 -19.047 1 44.69 35 LEU B N 1
ATOM 6718 C CA . LEU B 1 35 ? -21.016 23.359 -19.969 1 44.69 35 LEU B CA 1
ATOM 6719 C C . LEU B 1 35 ? -20.531 24.812 -20.047 1 44.69 35 LEU B C 1
ATOM 6721 O O . LEU B 1 35 ? -20.484 25.391 -21.141 1 44.69 35 LEU B O 1
ATOM 6725 N N . SER B 1 36 ? -20.312 25.438 -18.859 1 45.34 36 SER B N 1
ATOM 6726 C CA . SER B 1 36 ? -19.766 26.797 -18.891 1 45.34 36 SER B CA 1
ATOM 6727 C C . SER B 1 36 ? -18.359 26.812 -19.469 1 45.34 36 SER B C 1
ATOM 6729 O O . SER B 1 36 ? -18.016 27.719 -20.234 1 45.34 36 SER B O 1
ATOM 6731 N N . ALA B 1 37 ? -17.594 25.859 -19.125 1 46.91 37 ALA B N 1
ATOM 6732 C CA . ALA B 1 37 ? -16.266 25.703 -19.719 1 46.91 37 ALA B CA 1
ATOM 6733 C C . ALA B 1 37 ? -16.344 25.281 -21.172 1 46.91 37 ALA B C 1
ATOM 6735 O O . ALA B 1 37 ? -15.484 25.609 -21.984 1 46.91 37 ALA B O 1
ATOM 6736 N N . PHE B 1 38 ? -17.438 24.625 -21.438 1 53.97 38 PHE B N 1
ATOM 6737 C CA . PHE B 1 38 ? -17.703 24.219 -22.812 1 53.97 38 PHE B CA 1
ATOM 6738 C C . PHE B 1 38 ? -17.938 25.453 -23.688 1 53.97 38 PHE B C 1
ATOM 6740 O O . PHE B 1 38 ? -17.453 25.516 -24.812 1 53.97 38 PHE B O 1
ATOM 6747 N N . THR B 1 39 ? -18.734 26.469 -23.094 1 53.84 39 THR B N 1
ATOM 6748 C CA . THR B 1 39 ? -18.938 27.703 -23.844 1 53.84 39 THR B CA 1
ATOM 6749 C C . THR B 1 39 ? -17.609 28.453 -24 1 53.84 39 THR B C 1
ATOM 6751 O O . THR B 1 39 ? -17.344 29 -25.078 1 53.84 39 THR B O 1
ATOM 6754 N N . VAL B 1 40 ? -16.875 28.484 -22.906 1 58.78 40 VAL B N 1
ATOM 6755 C CA . VAL B 1 40 ? -15.57 29.125 -22.984 1 58.78 40 VAL B CA 1
ATOM 6756 C C . VAL B 1 40 ? -14.648 28.297 -23.875 1 58.78 40 VAL B C 1
ATOM 6758 O O . VAL B 1 40 ? -13.898 28.844 -24.688 1 58.78 40 VAL B O 1
ATOM 6761 N N . ALA B 1 41 ? -14.797 27.047 -23.766 1 61.72 41 ALA B N 1
ATOM 6762 C CA . ALA B 1 41 ? -14.008 26.156 -24.609 1 61.72 41 ALA B CA 1
ATOM 6763 C C . ALA B 1 41 ? -14.375 26.328 -26.094 1 61.72 41 ALA B C 1
ATOM 6765 O O . ALA B 1 41 ? -13.492 26.359 -26.953 1 61.72 41 ALA B O 1
ATOM 6766 N N . ILE B 1 42 ? -15.625 26.5 -26.328 1 65.38 42 ILE B N 1
ATOM 6767 C CA . ILE B 1 42 ? -16.078 26.766 -27.688 1 65.38 42 ILE B CA 1
ATOM 6768 C C . ILE B 1 42 ? -15.57 28.141 -28.141 1 65.38 42 ILE B C 1
ATOM 6770 O O . ILE B 1 42 ? -15.109 28.297 -29.266 1 65.38 42 ILE B O 1
ATOM 6774 N N . LEU B 1 43 ? -15.656 29.094 -27.203 1 64.06 43 LEU B N 1
ATOM 6775 C CA . LEU B 1 43 ? -15.18 30.438 -27.531 1 64.06 43 LEU B CA 1
ATOM 6776 C C . LEU B 1 43 ? -13.672 30.438 -27.75 1 64.06 43 LEU B C 1
ATOM 6778 O O . LEU B 1 43 ? -13.172 31.062 -28.688 1 64.06 43 LEU B O 1
ATOM 6782 N N . VAL B 1 44 ? -13.039 29.734 -26.906 1 64.38 44 VAL B N 1
ATOM 6783 C CA . VAL B 1 44 ? -11.594 29.625 -27.078 1 64.38 44 VAL B CA 1
ATOM 6784 C C . VAL B 1 44 ? -11.281 28.828 -28.328 1 64.38 44 VAL B C 1
ATOM 6786 O O . VAL B 1 44 ? -10.383 29.188 -29.094 1 64.38 44 VAL B O 1
ATOM 6789 N N . ASP B 1 45 ? -12.062 27.875 -28.531 1 67.62 45 ASP B N 1
ATOM 6790 C CA . ASP B 1 45 ? -11.922 27.094 -29.766 1 67.62 45 ASP B CA 1
ATOM 6791 C C . ASP B 1 45 ? -12.227 27.969 -30.984 1 67.62 45 ASP B C 1
ATOM 6793 O O . ASP B 1 45 ? -11.508 27.906 -31.984 1 67.62 45 ASP B O 1
ATOM 6797 N N . LEU B 1 46 ? -13.289 28.703 -30.812 1 68.81 46 LEU B N 1
ATOM 6798 C CA . LEU B 1 46 ? -13.625 29.641 -31.875 1 68.81 46 LEU B CA 1
ATOM 6799 C C . LEU B 1 46 ? -12.516 30.672 -32.062 1 68.81 46 LEU B C 1
ATOM 6801 O O . LEU B 1 46 ? -12.156 31 -33.188 1 68.81 46 LEU B O 1
ATOM 6805 N N . PHE B 1 47 ? -11.969 31.156 -30.984 1 69.31 47 PHE B N 1
ATOM 6806 C CA . PHE B 1 47 ? -10.875 32.125 -31.047 1 69.31 47 PHE B CA 1
ATOM 6807 C C . PHE B 1 47 ? -9.633 31.484 -31.656 1 69.31 47 PHE B C 1
ATOM 6809 O O . PHE B 1 47 ? -8.961 32.094 -32.5 1 69.31 47 PHE B O 1
ATOM 6816 N N . ILE B 1 48 ? -9.461 30.297 -31.266 1 67.69 48 ILE B N 1
ATOM 6817 C CA . ILE B 1 48 ? -8.312 29.594 -31.812 1 67.69 48 ILE B CA 1
ATOM 6818 C C . ILE B 1 48 ? -8.555 29.297 -33.312 1 67.69 48 ILE B C 1
ATOM 6820 O O . ILE B 1 48 ? -7.656 29.484 -34.125 1 67.69 48 ILE B O 1
ATOM 6824 N N . MET B 1 49 ? -9.742 28.953 -33.531 1 69.5 49 MET B N 1
ATOM 6825 C CA . MET B 1 49 ? -10.086 28.672 -34.938 1 69.5 49 MET B CA 1
ATOM 6826 C C . MET B 1 49 ? -10.023 29.953 -35.75 1 69.5 49 MET B C 1
ATOM 6828 O O . MET B 1 49 ? -9.531 29.938 -36.906 1 69.5 49 MET B O 1
ATOM 6832 N N . ILE B 1 50 ? -10.539 31 -35.188 1 70.88 50 ILE B N 1
ATOM 6833 C CA . ILE B 1 50 ? -10.484 32.281 -35.875 1 70.88 50 ILE B CA 1
ATOM 6834 C C . ILE B 1 50 ? -9.039 32.75 -36 1 70.88 50 ILE B C 1
ATOM 6836 O O . ILE B 1 50 ? -8.602 33.188 -37.062 1 70.88 50 ILE B O 1
ATOM 6840 N N . GLY B 1 51 ? -8.336 32.625 -34.906 1 70.5 51 GLY B N 1
ATOM 6841 C CA . GLY B 1 51 ? -6.926 32.969 -34.969 1 70.5 51 GLY B CA 1
ATOM 6842 C C . GLY B 1 51 ? -6.133 32.125 -35.938 1 70.5 51 GLY B C 1
ATOM 6843 O O . GLY B 1 51 ? -5.301 32.625 -36.688 1 70.5 51 GLY B O 1
ATOM 6844 N N . SER B 1 52 ? -6.484 30.859 -35.906 1 69.25 52 SER B N 1
ATOM 6845 C CA . SER B 1 52 ? -5.824 29.938 -36.812 1 69.25 52 SER B CA 1
ATOM 6846 C C . SER B 1 52 ? -6.207 30.219 -38.25 1 69.25 52 SER B C 1
ATOM 6848 O O . SER B 1 52 ? -5.375 30.109 -39.156 1 69.25 52 SER B O 1
ATOM 6850 N N . TYR B 1 53 ? -7.41 30.578 -38.438 1 67.69 53 TYR B N 1
ATOM 6851 C CA . TYR B 1 53 ? -7.867 30.938 -39.781 1 67.69 53 TYR B CA 1
ATOM 6852 C C . TYR B 1 53 ? -7.102 32.125 -40.312 1 67.69 53 TYR B C 1
ATOM 6854 O O . TYR B 1 53 ? -6.668 32.125 -41.469 1 67.69 53 TYR B O 1
ATOM 6862 N N . PHE B 1 54 ? -6.918 33.125 -39.438 1 72.44 54 PHE B N 1
ATOM 6863 C CA . PHE B 1 54 ? -6.215 34.312 -39.875 1 72.44 54 PHE B CA 1
ATOM 6864 C C . PHE B 1 54 ? -4.711 34.094 -39.906 1 72.44 54 PHE B C 1
ATOM 6866 O O . PHE B 1 54 ? -4 34.656 -40.719 1 72.44 54 PHE B O 1
ATOM 6873 N N . ALA B 1 55 ? -4.348 33.156 -39.031 1 68.12 55 ALA B N 1
ATOM 6874 C CA . ALA B 1 55 ? -2.904 32.969 -38.906 1 68.12 55 ALA B CA 1
ATOM 6875 C C . ALA B 1 55 ? -2.408 31.922 -39.906 1 68.12 55 ALA B C 1
ATOM 6877 O O . ALA B 1 55 ? -1.239 31.938 -40.312 1 68.12 55 ALA B O 1
ATOM 6878 N N . THR B 1 56 ? -3.311 31.141 -40.344 1 63.69 56 THR B N 1
ATOM 6879 C CA . THR B 1 56 ? -2.941 30 -41.156 1 63.69 56 THR B CA 1
ATOM 6880 C C . THR B 1 56 ? -2.232 30.453 -42.438 1 63.69 56 THR B C 1
ATOM 6882 O O . THR B 1 56 ? -1.18 29.922 -42.781 1 63.69 56 THR B O 1
ATOM 6885 N N . PRO B 1 57 ? -2.85 31.422 -43.062 1 68 57 PRO B N 1
ATOM 6886 C CA . PRO B 1 57 ? -2.135 31.797 -44.281 1 68 57 PRO B CA 1
ATOM 6887 C C . PRO B 1 57 ? -0.738 32.344 -44 1 68 57 PRO B C 1
ATOM 6889 O O . PRO B 1 57 ? 0.196 32.094 -44.781 1 68 57 PRO B O 1
ATOM 6892 N N . TYR B 1 58 ? -0.602 32.969 -42.969 1 67.62 58 TYR B N 1
ATOM 6893 C CA . TYR B 1 58 ? 0.683 33.594 -42.625 1 67.62 58 TYR B CA 1
ATOM 6894 C C . TYR B 1 58 ? 1.642 32.531 -42.062 1 67.62 58 TYR B C 1
ATOM 6896 O O . TYR B 1 58 ? 2.836 32.562 -42.375 1 67.62 58 TYR B O 1
ATOM 6904 N N . LEU B 1 59 ? 1.116 31.625 -41.312 1 66.38 59 LEU B N 1
ATOM 6905 C CA . LEU B 1 59 ? 1.923 30.547 -40.75 1 66.38 59 LEU B CA 1
ATOM 6906 C C . LEU B 1 59 ? 2.361 29.562 -41.844 1 66.38 59 LEU B C 1
ATOM 6908 O O . LEU B 1 59 ? 3.494 29.078 -41.812 1 66.38 59 LEU B O 1
ATOM 6912 N N . PHE B 1 60 ? 1.474 29.344 -42.656 1 65.06 60 PHE B N 1
ATOM 6913 C CA . PHE B 1 60 ? 1.825 28.516 -43.812 1 65.06 60 PHE B CA 1
ATOM 6914 C C . PHE B 1 60 ? 2.926 29.156 -44.625 1 65.06 60 PHE B C 1
ATOM 6916 O O . PHE B 1 60 ? 3.877 28.5 -45.031 1 65.06 60 PHE B O 1
ATOM 6923 N N . GLN B 1 61 ? 2.723 30.422 -44.844 1 67.81 61 GLN B N 1
ATOM 6924 C CA . GLN B 1 61 ? 3.734 31.156 -45.594 1 67.81 61 GLN B CA 1
ATOM 6925 C C . GLN B 1 61 ? 5.059 31.203 -44.844 1 67.81 61 GLN B C 1
ATOM 6927 O O . GLN B 1 61 ? 6.125 31.047 -45.438 1 67.81 61 GLN B O 1
ATOM 6932 N N . ALA B 1 62 ? 4.977 31.312 -43.625 1 69.44 62 ALA B N 1
ATOM 6933 C CA . ALA B 1 62 ? 6.18 31.375 -42.781 1 69.44 62 ALA B CA 1
ATOM 6934 C C . ALA B 1 62 ? 6.855 30.016 -42.719 1 69.44 62 ALA B C 1
ATOM 6936 O O . ALA B 1 62 ? 8.078 29.906 -42.844 1 69.44 62 ALA B O 1
ATOM 6937 N N . THR B 1 63 ? 6.074 29.031 -42.562 1 71.38 63 THR B N 1
ATOM 6938 C CA . THR B 1 63 ? 6.59 27.672 -42.5 1 71.38 63 THR B CA 1
ATOM 6939 C C . THR B 1 63 ? 7.148 27.25 -43.844 1 71.38 63 THR B C 1
ATOM 6941 O O . THR B 1 63 ? 8.195 26.609 -43.938 1 71.38 63 THR B O 1
ATOM 6944 N N . GLU B 1 64 ? 6.395 27.656 -44.781 1 66.81 64 GLU B N 1
ATOM 6945 C CA . GLU B 1 64 ? 6.883 27.406 -46.125 1 66.81 64 GLU B CA 1
ATOM 6946 C C . GLU B 1 64 ? 8.211 28.109 -46.375 1 66.81 64 GLU B C 1
ATOM 6948 O O . GLU B 1 64 ? 9.148 27.516 -46.906 1 66.81 64 GLU B O 1
ATOM 6953 N N . SER B 1 65 ? 8.195 29.312 -45.969 1 69.38 65 SER B N 1
ATOM 6954 C CA . SER B 1 65 ? 9.414 30.094 -46.156 1 69.38 65 SER B CA 1
ATOM 6955 C C . SER B 1 65 ? 10.562 29.531 -45.312 1 69.38 65 SER B C 1
ATOM 6957 O O . SER B 1 65 ? 11.695 29.453 -45.781 1 69.38 65 SER B O 1
ATOM 6959 N N . PHE B 1 66 ? 10.203 29.094 -44.188 1 70.06 66 PHE B N 1
ATOM 6960 C CA . PHE B 1 66 ? 11.156 28.484 -43.25 1 70.06 66 PHE B CA 1
ATOM 6961 C C . PHE B 1 66 ? 11.68 27.172 -43.844 1 70.06 66 PHE B C 1
ATOM 6963 O O . PHE B 1 66 ? 12.891 26.922 -43.844 1 70.06 66 PHE B O 1
ATOM 6970 N N . LEU B 1 67 ? 10.82 26.391 -44.375 1 70.62 67 LEU B N 1
ATOM 6971 C CA . LEU B 1 67 ? 11.203 25.109 -44.938 1 70.62 67 LEU B CA 1
ATOM 6972 C C . LEU B 1 67 ? 11.969 25.312 -46.25 1 70.62 67 LEU B C 1
ATOM 6974 O O . LEU B 1 67 ? 12.93 24.578 -46.5 1 70.62 67 LEU B O 1
ATOM 6978 N N . GLU B 1 68 ? 11.523 26.281 -46.938 1 70.75 68 GLU B N 1
ATOM 6979 C CA . GLU B 1 68 ? 12.227 26.594 -48.188 1 70.75 68 GLU B CA 1
ATOM 6980 C C . GLU B 1 68 ? 13.656 27.031 -47.906 1 70.75 68 GLU B C 1
ATOM 6982 O O . GLU B 1 68 ? 14.578 26.641 -48.625 1 70.75 68 GLU B O 1
ATOM 6987 N N . ILE B 1 69 ? 13.75 27.766 -46.906 1 70.31 69 ILE B N 1
ATOM 6988 C CA . ILE B 1 69 ? 15.078 28.281 -46.562 1 70.31 69 ILE B CA 1
ATOM 6989 C C . ILE B 1 69 ? 15.945 27.141 -46.031 1 70.31 69 ILE B C 1
ATOM 6991 O O . ILE B 1 69 ? 17.094 26.984 -46.438 1 70.31 69 ILE B O 1
ATOM 6995 N N . TRP B 1 70 ? 15.367 26.234 -45.281 1 70.38 70 TRP B N 1
ATOM 6996 C CA . TRP B 1 70 ? 16.109 25.125 -44.719 1 70.38 70 TRP B CA 1
ATOM 6997 C C . TRP B 1 70 ? 16.391 24.062 -45.781 1 70.38 70 TRP B C 1
ATOM 6999 O O . TRP B 1 70 ? 17.484 23.484 -45.844 1 70.38 70 TRP B O 1
ATOM 7009 N N . VAL B 1 71 ? 15.484 23.844 -46.656 1 68.44 71 VAL B N 1
ATOM 7010 C CA . VAL B 1 71 ? 15.703 22.906 -47.75 1 68.44 71 VAL B CA 1
ATOM 7011 C C . VAL B 1 71 ? 16.734 23.484 -48.719 1 68.44 71 VAL B C 1
ATOM 7013 O O . VAL B 1 71 ? 17.609 22.766 -49.188 1 68.44 71 VAL B O 1
ATOM 7016 N N . SER B 1 72 ? 16.656 24.766 -48.906 1 66.38 72 SER B N 1
ATOM 7017 C CA . SER B 1 72 ? 17.641 25.406 -49.781 1 66.38 72 SER B CA 1
ATOM 7018 C C . SER B 1 72 ? 19.031 25.406 -49.125 1 66.38 72 SER B C 1
ATOM 7020 O O . SER B 1 72 ? 20.031 25.25 -49.812 1 66.38 72 SER B O 1
ATOM 7022 N N . LEU B 1 73 ? 19.016 25.5 -47.875 1 64.56 73 LEU B N 1
ATOM 7023 C CA . LEU B 1 73 ? 20.297 25.531 -47.156 1 64.56 73 LEU B CA 1
ATOM 7024 C C . LEU B 1 73 ? 20.891 24.125 -47.062 1 64.56 73 LEU B C 1
ATOM 7026 O O . LEU B 1 73 ? 22.094 23.953 -47.25 1 64.56 73 LEU B O 1
ATOM 7030 N N . LEU B 1 74 ? 20.047 23.141 -46.844 1 63.53 74 LEU B N 1
ATOM 7031 C CA . LEU B 1 74 ? 20.547 21.797 -46.625 1 63.53 74 LEU B CA 1
ATOM 7032 C C . LEU B 1 74 ? 20.703 21.062 -47.969 1 63.53 74 LEU B C 1
ATOM 7034 O O . LEU B 1 74 ? 21.641 20.297 -48.156 1 63.53 74 LEU B O 1
ATOM 7038 N N . PHE B 1 75 ? 19.844 21.375 -48.906 1 61.03 75 PHE B N 1
ATOM 7039 C CA . PHE B 1 75 ? 19.859 20.594 -50.125 1 61.03 75 PHE B CA 1
ATOM 7040 C C . PHE B 1 75 ? 20.469 21.391 -51.281 1 61.03 75 PHE B C 1
ATOM 7042 O O . PHE B 1 75 ? 20.828 20.828 -52.312 1 61.03 75 PHE B O 1
ATOM 7049 N N . SER B 1 76 ? 20.578 22.703 -51.094 1 58.34 76 SER B N 1
ATOM 7050 C CA . SER B 1 76 ? 21.219 23.438 -52.188 1 58.34 76 SER B CA 1
ATOM 7051 C C . SER B 1 76 ? 22.656 22.984 -52.375 1 58.34 76 SER B C 1
ATOM 7053 O O . SER B 1 76 ? 23.109 22.812 -53.5 1 58.34 76 SER B O 1
ATOM 7055 N N . PRO B 1 77 ? 23.359 22.766 -51.281 1 57.81 77 PRO B N 1
ATOM 7056 C CA . PRO B 1 77 ? 24.719 22.328 -51.594 1 57.81 77 PRO B CA 1
ATOM 7057 C C . PRO B 1 77 ? 24.75 20.906 -52.188 1 57.81 77 PRO B C 1
ATOM 7059 O O . PRO B 1 77 ? 25.594 20.609 -53.031 1 57.81 77 PRO B O 1
ATOM 7062 N N . LEU B 1 78 ? 23.906 20.062 -51.812 1 56.09 78 LEU B N 1
ATOM 7063 C CA . LEU B 1 78 ? 23.891 18.688 -52.344 1 56.09 78 LEU B CA 1
ATOM 7064 C C . LEU B 1 78 ? 23.469 18.672 -53.812 1 56.09 78 LEU B C 1
ATOM 7066 O O . LEU B 1 78 ? 24.047 17.922 -54.625 1 56.09 78 LEU B O 1
ATOM 7070 N N . ARG B 1 79 ? 22.547 19.453 -54.156 1 51.72 79 ARG B N 1
ATOM 7071 C CA . ARG B 1 79 ? 22.172 19.547 -55.562 1 51.72 79 ARG B CA 1
ATOM 7072 C C . ARG B 1 79 ? 23.312 20.109 -56.406 1 51.72 79 ARG B C 1
ATOM 7074 O O . ARG B 1 79 ? 23.531 19.688 -57.531 1 51.72 79 ARG B O 1
ATOM 7081 N N . ARG B 1 80 ? 24.016 21 -55.875 1 53.59 80 ARG B N 1
ATOM 7082 C CA . ARG B 1 80 ? 25.172 21.516 -56.625 1 53.59 80 ARG B CA 1
ATOM 7083 C C . ARG B 1 80 ? 26.266 20.453 -56.719 1 53.59 80 ARG B C 1
ATOM 7085 O O . ARG B 1 80 ? 26.938 20.359 -57.75 1 53.59 80 ARG B O 1
ATOM 7092 N N . TYR B 1 81 ? 26.453 19.703 -55.688 1 50.78 81 TYR B N 1
ATOM 7093 C CA . TYR B 1 81 ? 27.484 18.672 -55.719 1 50.78 81 TYR B CA 1
ATOM 7094 C C . TYR B 1 81 ? 27.109 17.547 -56.688 1 50.78 81 TYR B C 1
ATOM 7096 O O . TYR B 1 81 ? 27.953 17.062 -57.438 1 50.78 81 TYR B O 1
ATOM 7104 N N . LEU B 1 82 ? 25.922 17.047 -56.75 1 46.22 82 LEU B N 1
ATOM 7105 C CA . LEU B 1 82 ? 25.531 15.953 -57.656 1 46.22 82 LEU B CA 1
ATOM 7106 C C . LEU B 1 82 ? 25.453 16.422 -59.094 1 46.22 82 LEU B C 1
ATOM 7108 O O . LEU B 1 82 ? 25.594 15.617 -60 1 46.22 82 LEU B O 1
ATOM 7112 N N . ARG B 1 83 ? 25.062 17.609 -59.219 1 40.53 83 ARG B N 1
ATOM 7113 C CA . ARG B 1 83 ? 24.984 18.094 -60.594 1 40.53 83 ARG B CA 1
ATOM 7114 C C . ARG B 1 83 ? 26.375 18.328 -61.156 1 40.53 83 ARG B C 1
ATOM 7116 O O . ARG B 1 83 ? 26.5 18.75 -62.312 1 40.53 83 ARG B O 1
ATOM 7123 N N . ARG B 1 84 ? 27.344 18.328 -60.312 1 37.19 84 ARG B N 1
ATOM 7124 C CA . ARG B 1 84 ? 28.594 18.75 -60.938 1 37.19 84 ARG B CA 1
ATOM 7125 C C . ARG B 1 84 ? 29.078 17.719 -61.969 1 37.19 84 ARG B C 1
ATOM 7127 O O . ARG B 1 84 ? 30.094 17.922 -62.625 1 37.19 84 ARG B O 1
ATOM 7134 N N . ARG B 1 85 ? 28.734 16.422 -61.656 1 34.38 85 ARG B N 1
ATOM 7135 C CA . ARG B 1 85 ? 29.703 15.602 -62.375 1 34.38 85 ARG B CA 1
ATOM 7136 C C . ARG B 1 85 ? 29.516 15.727 -63.875 1 34.38 85 ARG B C 1
ATOM 7138 O O . ARG B 1 85 ? 30.344 15.242 -64.625 1 34.38 85 ARG B O 1
ATOM 7145 N N . LYS B 1 86 ? 28.219 15.711 -64.25 1 33.06 86 LYS B N 1
ATOM 7146 C CA . LYS B 1 86 ? 28.188 15.227 -65.625 1 33.06 86 LYS B CA 1
ATOM 7147 C C . LYS B 1 86 ? 28.656 16.297 -66.562 1 33.06 86 LYS B C 1
ATOM 7149 O O . LYS B 1 86 ? 27.922 17.25 -66.875 1 33.06 86 LYS B O 1
ATOM 7154 N N . THR B 1 87 ? 29.844 16.766 -66.375 1 27.58 87 THR B N 1
ATOM 7155 C CA . THR B 1 87 ? 30.359 17.703 -67.375 1 27.58 87 THR B CA 1
ATOM 7156 C C . THR B 1 87 ? 30.219 17.125 -68.812 1 27.58 87 THR B C 1
ATOM 7158 O O . THR B 1 87 ? 30.797 16.062 -69.125 1 27.58 87 THR B O 1
ATOM 7161 N N . PRO B 1 88 ? 28.984 17.203 -69.438 1 28.39 88 PRO B N 1
ATOM 7162 C CA . PRO B 1 88 ? 28.812 16.656 -70.812 1 28.39 88 PRO B CA 1
ATOM 7163 C C . PRO B 1 88 ? 29.984 17 -71.688 1 28.39 88 PRO B C 1
ATOM 7165 O O . PRO B 1 88 ? 30.516 18.109 -71.625 1 28.39 88 PRO B O 1
ATOM 7168 N N . LEU B 1 89 ? 30.844 16.016 -71.938 1 25.3 89 LEU B N 1
ATOM 7169 C CA . LEU B 1 89 ? 31.906 16.062 -72.938 1 25.3 89 LEU B CA 1
ATOM 7170 C C . LEU B 1 89 ? 31.406 16.672 -74.25 1 25.3 89 LEU B C 1
ATOM 7172 O O . LEU B 1 89 ? 30.312 16.328 -74.688 1 25.3 89 LEU B O 1
ATOM 7176 N N . ASP B 1 90 ? 31.859 17.875 -74.562 1 25.45 90 ASP B N 1
ATOM 7177 C CA . ASP B 1 90 ? 31.625 18.812 -75.688 1 25.45 90 ASP B CA 1
ATOM 7178 C C . ASP B 1 90 ? 31.734 18.109 -77.062 1 25.45 90 ASP B C 1
ATOM 7180 O O . ASP B 1 90 ? 32.812 17.672 -77.438 1 25.45 90 ASP B O 1
ATOM 7184 N N . PRO B 1 91 ? 30.906 17 -77.312 1 24.94 91 PRO B N 1
ATOM 7185 C CA . PRO B 1 91 ? 31.156 16.359 -78.625 1 24.94 91 PRO B CA 1
ATOM 7186 C C . PRO B 1 91 ? 31.328 17.359 -79.75 1 24.94 91 PRO B C 1
ATOM 7188 O O . PRO B 1 91 ? 30.906 18.516 -79.625 1 24.94 91 PRO B O 1
ATOM 7191 N N . GLU B 1 92 ? 32.062 17.047 -80.812 1 24.7 92 GLU B N 1
ATOM 7192 C CA . GLU B 1 92 ? 32.594 17.594 -82.062 1 24.7 92 GLU B CA 1
ATOM 7193 C C . GLU B 1 92 ? 31.516 18.266 -82.875 1 24.7 92 GLU B C 1
ATOM 7195 O O . GLU B 1 92 ? 30.375 17.797 -82.938 1 24.7 92 GLU B O 1
ATOM 7200 N N . THR B 1 93 ? 31.625 19.609 -83.25 1 24 93 THR B N 1
ATOM 7201 C CA . THR B 1 93 ? 30.953 20.719 -83.875 1 24 93 THR B CA 1
ATOM 7202 C C . THR B 1 93 ? 30.531 20.328 -85.312 1 24 93 THR B C 1
ATOM 7204 O O . THR B 1 93 ? 31.375 20.188 -86.188 1 24 93 THR B O 1
ATOM 7207 N N . TYR B 1 94 ? 29.734 19.312 -85.562 1 22.36 94 TYR B N 1
ATOM 7208 C CA . TYR B 1 94 ? 29.469 18.969 -87 1 22.36 94 TYR B CA 1
ATOM 7209 C C . TYR B 1 94 ? 28.953 20.172 -87.75 1 22.36 94 TYR B C 1
ATOM 7211 O O . TYR B 1 94 ? 27.984 20.812 -87.312 1 22.36 94 TYR B O 1
ATOM 7219 N N . GLN B 1 95 ? 29.875 20.859 -88.5 1 22.22 95 GLN B N 1
ATOM 7220 C CA . GLN B 1 95 ? 29.875 22.062 -89.375 1 22.22 95 GLN B CA 1
ATOM 7221 C C . GLN B 1 95 ? 28.812 21.969 -90.438 1 22.22 95 GLN B C 1
ATOM 7223 O O . GLN B 1 95 ? 28.922 21.156 -91.375 1 22.22 95 GLN B O 1
ATOM 7228 N N . GLN B 1 96 ? 27.484 21.969 -90.062 1 21.06 96 GLN B N 1
ATOM 7229 C CA . GLN B 1 96 ? 26.438 21.875 -91.062 1 21.06 96 GLN B CA 1
ATOM 7230 C C . GLN B 1 96 ? 26.625 22.938 -92.188 1 21.06 96 GLN B C 1
ATOM 7232 O O . GLN B 1 96 ? 26.797 24.109 -91.875 1 21.06 96 GLN B O 1
ATOM 7237 N N . ILE B 1 97 ? 27.141 22.547 -93.375 1 22.5 97 ILE B N 1
ATOM 7238 C CA . ILE B 1 97 ? 27.375 23.219 -94.625 1 22.5 97 ILE B CA 1
ATOM 7239 C C . ILE B 1 97 ? 26.125 24 -95.062 1 22.5 97 ILE B C 1
ATOM 7241 O O . ILE B 1 97 ? 25 23.5 -94.938 1 22.5 97 ILE B O 1
ATOM 7245 N N . GLU B 1 98 ? 26.328 25.344 -95.312 1 21.34 98 GLU B N 1
ATOM 7246 C CA . GLU B 1 98 ? 25.609 26.594 -95.562 1 21.34 98 GLU B CA 1
ATOM 7247 C C . GLU B 1 98 ? 24.75 26.469 -96.812 1 21.34 98 GLU B C 1
ATOM 7249 O O . GLU B 1 98 ? 25.266 26.438 -97.938 1 21.34 98 GLU B O 1
ATOM 7254 N N . ILE B 1 99 ? 23.859 25.531 -96.938 1 20.77 99 ILE B N 1
ATOM 7255 C CA . ILE B 1 99 ? 23.281 25.422 -98.312 1 20.77 99 ILE B CA 1
ATOM 7256 C C . ILE B 1 99 ? 22.609 26.75 -98.688 1 20.77 99 ILE B C 1
ATOM 7258 O O . ILE B 1 99 ? 21.766 27.25 -97.938 1 20.77 99 ILE B O 1
ATOM 7262 N N . GLU B 1 100 ? 23.141 27.5 -99.75 1 19.97 100 GLU B N 1
ATOM 7263 C CA . GLU B 1 100 ? 23.031 28.766 -100.438 1 19.97 100 GLU B CA 1
ATOM 7264 C C . GLU B 1 100 ? 21.672 28.906 -101.125 1 19.97 100 GLU B C 1
ATOM 7266 O O . GLU B 1 100 ? 21.422 28.234 -102.125 1 19.97 100 GLU B O 1
ATOM 7271 N N . ASP B 1 101 ? 20.547 28.781 -100.5 1 18.98 101 ASP B N 1
ATOM 7272 C CA . ASP B 1 101 ? 19.375 28.969 -101.375 1 18.98 101 ASP B CA 1
ATOM 7273 C C . ASP B 1 101 ? 19.438 30.312 -102.125 1 18.98 101 ASP B C 1
ATOM 7275 O O . ASP B 1 101 ? 19.875 31.312 -101.5 1 18.98 101 ASP B O 1
ATOM 7279 N N . TYR B 1 102 ? 19.203 30.391 -103.5 1 18.92 102 TYR B N 1
ATOM 7280 C CA . TYR B 1 102 ? 19.062 31.203 -104.688 1 18.92 102 TYR B CA 1
ATOM 7281 C C . TYR B 1 102 ? 18.016 32.281 -104.5 1 18.92 102 TYR B C 1
ATOM 7283 O O . TYR B 1 102 ? 17.219 32.25 -103.562 1 18.92 102 TYR B O 1
ATOM 7291 N N . ASP B 1 103 ? 17 32.375 -105.375 1 17.81 103 ASP B N 1
ATOM 7292 C CA . ASP B 1 103 ? 16.781 33.438 -106.312 1 17.81 103 ASP B CA 1
ATOM 7293 C C . ASP B 1 103 ? 15.938 34.562 -105.688 1 17.81 103 ASP B C 1
ATOM 7295 O O . ASP B 1 103 ? 16.328 35.75 -105.75 1 17.81 103 ASP B O 1
ATOM 7299 N N . GLU B 1 104 ? 14.539 34.531 -105.875 1 18.45 104 GLU B N 1
ATOM 7300 C CA . GLU B 1 104 ? 13.797 35.344 -106.812 1 18.45 104 GLU B CA 1
ATOM 7301 C C . GLU B 1 104 ? 13.273 36.625 -106.125 1 18.45 104 GLU B C 1
ATOM 7303 O O . GLU B 1 104 ? 13.266 36.719 -104.938 1 18.45 104 GLU B O 1
ATOM 7308 N N . ASN B 1 105 ? 12.008 36.969 -106.438 1 20.41 105 ASN B N 1
ATOM 7309 C CA . ASN B 1 105 ? 11.359 38.156 -106.938 1 20.41 105 ASN B CA 1
ATOM 7310 C C . ASN B 1 105 ? 10.953 39.125 -105.875 1 20.41 105 ASN B C 1
ATOM 7312 O O . ASN B 1 105 ? 10.805 38.719 -104.688 1 20.41 105 ASN B O 1
ATOM 7316 N N . HIS B 1 106 ? 10.516 40.406 -106.062 1 19.2 106 HIS B N 1
ATOM 7317 C CA . HIS B 1 106 ? 10.773 41.781 -105.75 1 19.2 106 HIS B CA 1
ATOM 7318 C C . HIS B 1 106 ? 9.844 42.25 -104.625 1 19.2 106 HIS B C 1
ATOM 7320 O O . HIS B 1 106 ? 10.289 42.906 -103.625 1 19.2 106 HIS B O 1
ATOM 7326 N N . ASN B 1 107 ? 8.539 42.25 -104.75 1 19.2 107 ASN B N 1
ATOM 7327 C CA . ASN B 1 107 ? 7.844 43.531 -104.688 1 19.2 107 ASN B CA 1
ATOM 7328 C C . ASN B 1 107 ? 7.617 44.031 -103.312 1 19.2 107 ASN B C 1
ATOM 7330 O O . ASN B 1 107 ? 7.762 43.281 -102.312 1 19.2 107 ASN B O 1
ATOM 7334 N N . ASP B 1 108 ? 6.363 44.625 -102.875 1 21.12 108 ASP B N 1
ATOM 7335 C CA . ASP B 1 108 ? 5.914 45.906 -102.312 1 21.12 108 ASP B CA 1
ATOM 7336 C C . ASP B 1 108 ? 5.844 45.875 -100.812 1 21.12 108 ASP B C 1
ATOM 7338 O O . ASP B 1 108 ? 5.77 44.781 -100.25 1 21.12 108 ASP B O 1
ATOM 7342 N N . SER B 1 109 ? 5.609 47.062 -99.938 1 19.09 109 SER B N 1
ATOM 7343 C CA . SER B 1 109 ? 6.184 47.75 -98.812 1 19.09 109 SER B CA 1
ATOM 7344 C C . SER B 1 109 ? 5.461 47.375 -97.5 1 19.09 109 SER B C 1
ATOM 7346 O O . SER B 1 109 ? 6.035 47.469 -96.438 1 19.09 109 SER B O 1
ATOM 7348 N N . ASP B 1 110 ? 4.191 47.156 -97.438 1 22.41 110 ASP B N 1
ATOM 7349 C CA . ASP B 1 110 ? 3.408 47.844 -96.375 1 22.41 110 ASP B CA 1
ATOM 7350 C C . ASP B 1 110 ? 3.65 47.219 -95.062 1 22.41 110 ASP B C 1
ATOM 7352 O O . ASP B 1 110 ? 3.646 46 -94.875 1 22.41 110 ASP B O 1
ATOM 7356 N N . SER B 1 111 ? 4.223 47.969 -93.938 1 21.5 111 SER B N 1
ATOM 7357 C CA . SER B 1 111 ? 4.973 47.812 -92.688 1 21.5 111 SER B CA 1
ATOM 7358 C C . SER B 1 111 ? 4.059 47.375 -91.562 1 21.5 111 SER B C 1
ATOM 7360 O O . SER B 1 111 ? 4.41 47.531 -90.375 1 21.5 111 SER B O 1
ATOM 7362 N N . VAL B 1 112 ? 3.059 46.656 -91.688 1 22.27 112 VAL B N 1
ATOM 7363 C CA . VAL B 1 112 ? 2.062 46.625 -90.625 1 22.27 112 VAL B CA 1
ATOM 7364 C C . VAL B 1 112 ? 2.709 46.188 -89.312 1 22.27 112 VAL B C 1
ATOM 7366 O O . VAL B 1 112 ? 3.365 45.125 -89.25 1 22.27 112 VAL B O 1
ATOM 7369 N N . SER B 1 113 ? 2.791 47.125 -88.25 1 22.7 113 SER B N 1
ATOM 7370 C CA . SER B 1 113 ? 3.438 47.281 -86.938 1 22.7 113 SER B CA 1
ATOM 7371 C C . SER B 1 113 ? 3.006 46.219 -85.938 1 22.7 113 SER B C 1
ATOM 7373 O O . SER B 1 113 ? 1.811 46 -85.75 1 22.7 113 SER B O 1
ATOM 7375 N N . GLN B 1 114 ? 3.58 45.094 -85.938 1 22.11 114 GLN B N 1
ATOM 7376 C CA . GLN B 1 114 ? 3.287 43.875 -85.125 1 22.11 114 GLN B CA 1
ATOM 7377 C C . GLN B 1 114 ? 3.324 44.188 -83.625 1 22.11 114 GLN B C 1
ATOM 7379 O O . GLN B 1 114 ? 4.367 44.562 -83.125 1 22.11 114 GLN B O 1
ATOM 7384 N N . LEU B 1 115 ? 2.305 44.75 -83 1 24.73 115 LEU B N 1
ATOM 7385 C CA . LEU B 1 115 ? 2.117 45.188 -81.625 1 24.73 115 LEU B CA 1
ATOM 7386 C C . LEU B 1 115 ? 2.59 44.125 -80.625 1 24.73 115 LEU B C 1
ATOM 7388 O O . LEU B 1 115 ? 2.1 43 -80.688 1 24.73 115 LEU B O 1
ATOM 7392 N N . GLU B 1 116 ? 3.904 44.125 -80.25 1 24.44 116 GLU B N 1
ATOM 7393 C CA . GLU B 1 116 ? 4.734 43.281 -79.375 1 24.44 116 GLU B CA 1
ATOM 7394 C C . GLU B 1 116 ? 4.09 43.094 -78 1 24.44 116 GLU B C 1
ATOM 7396 O O . GLU B 1 116 ? 3.811 44.062 -77.312 1 24.44 116 GLU B O 1
ATOM 7401 N N . THR B 1 117 ? 3.166 42.25 -77.812 1 27.59 117 THR B N 1
ATOM 7402 C CA . THR B 1 117 ? 2.514 42.031 -76.5 1 27.59 117 THR B CA 1
ATOM 7403 C C . THR B 1 117 ? 3.551 41.875 -75.438 1 27.59 117 THR B C 1
ATOM 7405 O O . THR B 1 117 ? 4.473 41.062 -75.562 1 27.59 117 THR B O 1
ATOM 7408 N N . PRO B 1 118 ? 3.758 42.938 -74.5 1 26.67 118 PRO B N 1
ATOM 7409 C CA . PRO B 1 118 ? 4.809 43.062 -73.438 1 26.67 118 PRO B CA 1
ATOM 7410 C C . PRO B 1 118 ? 4.969 41.812 -72.625 1 26.67 118 PRO B C 1
ATOM 7412 O O . PRO B 1 118 ? 3.975 41.188 -72.25 1 26.67 118 PRO B O 1
ATOM 7415 N N . GLN B 1 119 ? 5.992 40.906 -72.875 1 28.17 119 GLN B N 1
ATOM 7416 C CA . GLN B 1 119 ? 6.34 39.75 -72.062 1 28.17 119 GLN B CA 1
ATOM 7417 C C . GLN B 1 119 ? 6.492 40.125 -70.562 1 28.17 119 GLN B C 1
ATOM 7419 O O . GLN B 1 119 ? 7.164 41.094 -70.25 1 28.17 119 GLN B O 1
ATOM 7424 N N . ASP B 1 120 ? 5.586 39.875 -69.688 1 33.44 120 ASP B N 1
ATOM 7425 C CA . ASP B 1 120 ? 5.602 40.219 -68.25 1 33.44 120 ASP B CA 1
ATOM 7426 C C . ASP B 1 120 ? 6.957 39.906 -67.625 1 33.44 120 ASP B C 1
ATOM 7428 O O . ASP B 1 120 ? 7.562 38.875 -67.938 1 33.44 120 ASP B O 1
ATOM 7432 N N . PRO B 1 121 ? 7.812 40.938 -67.188 1 32.62 121 PRO B N 1
ATOM 7433 C CA . PRO B 1 121 ? 9.172 40.812 -66.625 1 32.62 121 PRO B CA 1
ATOM 7434 C C . PRO B 1 121 ? 9.297 39.656 -65.688 1 32.62 121 PRO B C 1
ATOM 7436 O O . PRO B 1 121 ? 8.312 39.281 -65 1 32.62 121 PRO B O 1
ATOM 7439 N N . PRO B 1 122 ? 10.312 38.719 -65.812 1 33.12 122 PRO B N 1
ATOM 7440 C CA . PRO B 1 122 ? 10.484 37.562 -64.938 1 33.12 122 PRO B CA 1
ATOM 7441 C C . PRO B 1 122 ? 10.43 37.969 -63.469 1 33.12 122 PRO B C 1
ATOM 7443 O O . PRO B 1 122 ? 10.844 39.094 -63.094 1 33.12 122 PRO B O 1
ATOM 7446 N N . GLU B 1 123 ? 9.469 37.656 -62.688 1 34.56 123 GLU B N 1
ATOM 7447 C CA . GLU B 1 123 ? 9.32 37.938 -61.25 1 34.56 123 GLU B CA 1
ATOM 7448 C C . GLU B 1 123 ? 10.648 37.812 -60.531 1 34.56 123 GLU B C 1
ATOM 7450 O O . GLU B 1 123 ? 11.289 36.75 -60.594 1 34.56 123 GLU B O 1
ATOM 7455 N N . GLN B 1 124 ? 11.508 38.906 -60.438 1 32.03 124 GLN B N 1
ATOM 7456 C CA . GLN B 1 124 ? 12.719 38.969 -59.625 1 32.03 124 GLN B CA 1
ATOM 7457 C C . GLN B 1 124 ? 12.531 38.188 -58.312 1 32.03 124 GLN B C 1
ATOM 7459 O O . GLN B 1 124 ? 11.609 38.438 -57.562 1 32.03 124 GLN B O 1
ATOM 7464 N N . LYS B 1 125 ? 13.023 37 -58.25 1 39.25 125 LYS B N 1
ATOM 7465 C CA . LYS B 1 125 ? 13.062 36.219 -57 1 39.25 125 LYS B CA 1
ATOM 7466 C C . LYS B 1 125 ? 13.562 37.062 -55.844 1 39.25 125 LYS B C 1
ATOM 7468 O O . LYS B 1 125 ? 14.664 37.625 -55.906 1 39.25 125 LYS B O 1
ATOM 7473 N N . LYS B 1 126 ? 12.75 37.812 -55.188 1 38.62 126 LYS B N 1
ATOM 7474 C CA . LYS B 1 126 ? 13.102 38.531 -53.969 1 38.62 126 LYS B CA 1
ATOM 7475 C C . LYS B 1 126 ? 14.148 37.75 -53.156 1 38.62 126 LYS B C 1
ATOM 7477 O O . LYS B 1 126 ? 13.891 36.625 -52.719 1 38.62 126 LYS B O 1
ATOM 7482 N N . LYS B 1 127 ? 15.43 38 -53.375 1 41.69 127 LYS B N 1
ATOM 7483 C CA . LYS B 1 127 ? 16.531 37.594 -52.531 1 41.69 127 LYS B CA 1
ATOM 7484 C C . LYS B 1 127 ? 16.156 37.719 -51.062 1 41.69 127 LYS B C 1
ATOM 7486 O O . LYS B 1 127 ? 15.891 38.812 -50.562 1 41.69 127 LYS B O 1
ATOM 7491 N N . ARG B 1 128 ? 15.508 36.781 -50.562 1 49.03 128 ARG B N 1
ATOM 7492 C CA . ARG B 1 128 ? 15.164 36.812 -49.156 1 49.03 128 ARG B CA 1
ATOM 7493 C C . ARG B 1 128 ? 16.359 37.281 -48.312 1 49.03 128 ARG B C 1
ATOM 7495 O O . ARG B 1 128 ? 17.5 36.969 -48.625 1 49.03 128 ARG B O 1
ATOM 7502 N N . SER B 1 129 ? 16.188 38.469 -47.656 1 56.47 129 SER B N 1
ATOM 7503 C CA . SER B 1 129 ? 17.188 39.156 -46.875 1 56.47 129 SER B CA 1
ATOM 7504 C C . SER B 1 129 ? 18.016 38.188 -46.031 1 56.47 129 SER B C 1
ATOM 7506 O O . SER B 1 129 ? 17.5 37.156 -45.594 1 56.47 129 SER B O 1
ATOM 7508 N N . LEU B 1 130 ? 19.359 38.094 -46.344 1 59.56 130 LEU B N 1
ATOM 7509 C CA . LEU B 1 130 ? 20.359 37.406 -45.562 1 59.56 130 LEU B CA 1
ATOM 7510 C C . LEU B 1 130 ? 20 37.469 -44.062 1 59.56 130 LEU B C 1
ATOM 7512 O O . LEU B 1 130 ? 20.188 36.5 -43.344 1 59.56 130 LEU B O 1
ATOM 7516 N N . LEU B 1 131 ? 19.344 38.594 -43.844 1 64.88 131 LEU B N 1
ATOM 7517 C CA . LEU B 1 131 ? 19.016 38.781 -42.438 1 64.88 131 LEU B CA 1
ATOM 7518 C C . LEU B 1 131 ? 17.906 37.844 -42 1 64.88 131 LEU B C 1
ATOM 7520 O O . LEU B 1 131 ? 17.984 37.25 -40.906 1 64.88 131 LEU B O 1
ATOM 7524 N N . LYS B 1 132 ? 16.969 37.625 -42.906 1 66.88 132 LYS B N 1
ATOM 7525 C CA . LYS B 1 132 ? 15.883 36.719 -42.594 1 66.88 132 LYS B CA 1
ATOM 7526 C C . LYS B 1 132 ? 16.391 35.281 -42.5 1 66.88 132 LYS B C 1
ATOM 7528 O O . LYS B 1 132 ? 15.961 34.5 -41.656 1 66.88 132 LYS B O 1
ATOM 7533 N N . ARG B 1 133 ? 17.328 34.938 -43.281 1 69.38 133 ARG B N 1
ATOM 7534 C CA . ARG B 1 133 ? 17.953 33.625 -43.281 1 69.38 133 ARG B CA 1
ATOM 7535 C C . ARG B 1 133 ? 18.75 33.406 -42 1 69.38 133 ARG B C 1
ATOM 7537 O O . ARG B 1 133 ? 18.688 32.344 -41.406 1 69.38 133 ARG B O 1
ATOM 7544 N N . VAL B 1 134 ? 19.469 34.469 -41.656 1 69.25 134 VAL B N 1
ATOM 7545 C CA . VAL B 1 134 ? 20.281 34.375 -40.438 1 69.25 134 VAL B CA 1
ATOM 7546 C C . VAL B 1 134 ? 19.375 34.281 -39.219 1 69.25 134 VAL B C 1
ATOM 7548 O O . VAL B 1 134 ? 19.656 33.5 -38.312 1 69.25 134 VAL B O 1
ATOM 7551 N N . ILE B 1 135 ? 18.281 34.875 -39.25 1 70.12 135 ILE B N 1
ATOM 7552 C CA . ILE B 1 135 ? 17.375 34.844 -38.125 1 70.12 135 ILE B CA 1
ATOM 7553 C C . ILE B 1 135 ? 16.703 33.469 -38.031 1 70.12 135 ILE B C 1
ATOM 7555 O O . ILE B 1 135 ? 16.594 32.906 -36.938 1 70.12 135 ILE B O 1
ATOM 7559 N N . VAL B 1 136 ? 16.312 32.906 -39.125 1 70.88 136 VAL B N 1
ATOM 7560 C CA . VAL B 1 136 ? 15.641 31.625 -39.156 1 70.88 136 VAL B CA 1
ATOM 7561 C C . VAL B 1 136 ? 16.625 30.531 -38.75 1 70.88 136 VAL B C 1
ATOM 7563 O O . VAL B 1 136 ? 16.281 29.641 -37.969 1 70.88 136 VAL B O 1
ATOM 7566 N N . ILE B 1 137 ? 17.844 30.641 -39.188 1 71 137 ILE B N 1
ATOM 7567 C CA . ILE B 1 137 ? 18.859 29.672 -38.844 1 71 137 ILE B CA 1
ATOM 7568 C C . ILE B 1 137 ? 19.234 29.828 -37.375 1 71 137 ILE B C 1
ATOM 7570 O O . ILE B 1 137 ? 19.375 28.844 -36.656 1 71 137 ILE B O 1
ATOM 7574 N N . ALA B 1 138 ? 19.344 31.047 -36.938 1 71.19 138 ALA B N 1
ATOM 7575 C CA . ALA B 1 138 ? 19.672 31.312 -35.531 1 71.19 138 ALA B CA 1
ATOM 7576 C C . ALA B 1 138 ? 18.562 30.812 -34.625 1 71.19 138 ALA B C 1
ATOM 7578 O O . ALA B 1 138 ? 18.828 30.203 -33.594 1 71.19 138 ALA B O 1
ATOM 7579 N N . CYS B 1 139 ? 17.344 31 -34.938 1 68.75 139 CYS B N 1
ATOM 7580 C CA . CYS B 1 139 ? 16.219 30.516 -34.156 1 68.75 139 CYS B CA 1
ATOM 7581 C C . CYS B 1 139 ? 16.172 28.984 -34.156 1 68.75 139 CYS B C 1
ATOM 7583 O O . CYS B 1 139 ? 15.906 28.359 -33.125 1 68.75 139 CYS B O 1
ATOM 7585 N N . GLY B 1 140 ? 16.453 28.375 -35.281 1 67.56 140 GLY B N 1
ATOM 7586 C CA . GLY B 1 140 ? 16.547 26.922 -35.344 1 67.56 140 GLY B CA 1
ATOM 7587 C C . GLY B 1 140 ? 17.656 26.344 -34.469 1 67.56 140 GLY B C 1
ATOM 7588 O O . GLY B 1 140 ? 17.438 25.359 -33.781 1 67.56 140 GLY B O 1
ATOM 7589 N N . LEU B 1 141 ? 18.75 27.031 -34.562 1 68.5 141 LEU B N 1
ATOM 7590 C CA . LEU B 1 141 ? 19.875 26.609 -33.75 1 68.5 141 LEU B CA 1
ATOM 7591 C C . LEU B 1 141 ? 19.578 26.797 -32.25 1 68.5 141 LEU B C 1
ATOM 7593 O O . LEU B 1 141 ? 19.969 25.969 -31.438 1 68.5 141 LEU B O 1
ATOM 7597 N N . ILE B 1 142 ? 18.906 27.828 -31.906 1 67.31 142 ILE B N 1
ATOM 7598 C CA . ILE B 1 142 ? 18.516 28.078 -30.516 1 67.31 142 ILE B CA 1
ATOM 7599 C C . ILE B 1 142 ? 17.531 27 -30.062 1 67.31 142 ILE B C 1
ATOM 7601 O O . ILE B 1 142 ? 17.625 26.469 -28.953 1 67.31 142 ILE B O 1
ATOM 7605 N N . ILE B 1 143 ? 16.625 26.641 -30.922 1 65.38 143 ILE B N 1
ATOM 7606 C CA . ILE B 1 143 ? 15.672 25.594 -30.578 1 65.38 143 ILE B CA 1
ATOM 7607 C C . ILE B 1 143 ? 16.406 24.281 -30.391 1 65.38 143 ILE B C 1
ATOM 7609 O O . ILE B 1 143 ? 16.141 23.547 -29.438 1 65.38 143 ILE B O 1
ATOM 7613 N N . VAL B 1 144 ? 17.344 24.078 -31.266 1 64.38 144 VAL B N 1
ATOM 7614 C CA . VAL B 1 144 ? 18.172 22.891 -31.125 1 64.38 144 VAL B CA 1
ATOM 7615 C C . VAL B 1 144 ? 19 22.969 -29.844 1 64.38 144 VAL B C 1
ATOM 7617 O O . VAL B 1 144 ? 19.078 22 -29.094 1 64.38 144 VAL B O 1
ATOM 7620 N N . LEU B 1 145 ? 19.656 24.125 -29.656 1 62.88 145 LEU B N 1
ATOM 7621 C CA . LEU B 1 145 ? 20.438 24.312 -28.438 1 62.88 145 LEU B CA 1
ATOM 7622 C C . LEU B 1 145 ? 19.547 24.203 -27.203 1 62.88 145 LEU B C 1
ATOM 7624 O O . LEU B 1 145 ? 19.922 23.562 -26.203 1 62.88 145 LEU B O 1
ATOM 7628 N N . LEU B 1 146 ? 18.453 24.797 -27.219 1 62.16 146 LEU B N 1
ATOM 7629 C CA . LEU B 1 146 ? 17.547 24.734 -26.094 1 62.16 146 LEU B CA 1
ATOM 7630 C C . LEU B 1 146 ? 17.016 23.312 -25.891 1 62.16 146 LEU B C 1
ATOM 7632 O O . LEU B 1 146 ? 16.781 22.875 -24.766 1 62.16 146 LEU B O 1
ATOM 7636 N N . SER B 1 147 ? 16.891 22.641 -27 1 60.16 147 SER B N 1
ATOM 7637 C CA . SER B 1 147 ? 16.5 21.25 -26.906 1 60.16 147 SER B CA 1
ATOM 7638 C C . SER B 1 147 ? 17.594 20.406 -26.25 1 60.16 147 SER B C 1
ATOM 7640 O O . SER B 1 147 ? 17.312 19.438 -25.547 1 60.16 147 SER B O 1
ATOM 7642 N N . PHE B 1 148 ? 18.797 20.844 -26.547 1 59.12 148 PHE B N 1
ATOM 7643 C CA . PHE B 1 148 ? 19.938 20.141 -25.969 1 59.12 148 PHE B CA 1
ATOM 7644 C C . PHE B 1 148 ? 20.109 20.516 -24.5 1 59.12 148 PHE B C 1
ATOM 7646 O O . PHE B 1 148 ? 20.562 19.688 -23.703 1 59.12 148 PHE B O 1
ATOM 7653 N N . VAL B 1 149 ? 19.875 21.766 -24.156 1 54.38 149 VAL B N 1
ATOM 7654 C CA . VAL B 1 149 ? 20.078 22.234 -22.781 1 54.38 149 VAL B CA 1
ATOM 7655 C C . VAL B 1 149 ? 18.797 22.062 -21.984 1 54.38 149 VAL B C 1
ATOM 7657 O O . VAL B 1 149 ? 18.75 22.375 -20.797 1 54.38 149 VAL B O 1
ATOM 7660 N N . ARG B 1 150 ? 17.828 21.656 -22.594 1 48.78 150 ARG B N 1
ATOM 7661 C CA . ARG B 1 150 ? 16.547 21.469 -21.922 1 48.78 150 ARG B CA 1
ATOM 7662 C C . ARG B 1 150 ? 16.672 20.516 -20.75 1 48.78 150 ARG B C 1
ATOM 7664 O O . ARG B 1 150 ? 17.25 19.438 -20.875 1 48.78 150 ARG B O 1
ATOM 7671 N N . PRO B 1 151 ? 16.625 21.156 -19.547 1 45.03 151 PRO B N 1
ATOM 7672 C CA . PRO B 1 151 ? 16.734 20.25 -18.391 1 45.03 151 PRO B CA 1
ATOM 7673 C C . PRO B 1 151 ? 15.828 19.031 -18.531 1 45.03 151 PRO B C 1
ATOM 7675 O O . PRO B 1 151 ? 14.742 19.109 -19.094 1 45.03 151 PRO B O 1
ATOM 7678 N N . HIS B 1 152 ? 16.406 17.844 -18.594 1 42.38 152 HIS B N 1
ATOM 7679 C CA . HIS B 1 152 ? 15.75 16.547 -18.688 1 42.38 152 HIS B CA 1
ATOM 7680 C C . HIS B 1 152 ? 14.867 16.281 -17.469 1 42.38 152 HIS B C 1
ATOM 7682 O O . HIS B 1 152 ? 14.406 15.156 -17.266 1 42.38 152 HIS B O 1
ATOM 7688 N N . ASN B 1 153 ? 14.688 17.344 -16.672 1 36 153 ASN B N 1
ATOM 7689 C CA . ASN B 1 153 ? 13.828 17.078 -15.523 1 36 153 ASN B CA 1
ATOM 7690 C C . ASN B 1 153 ? 12.391 16.812 -15.945 1 36 153 ASN B C 1
ATOM 7692 O O . ASN B 1 153 ? 11.938 17.344 -16.969 1 36 153 ASN B O 1
ATOM 7696 N N . THR B 1 154 ? 11.742 15.844 -15.367 1 39.03 154 THR B N 1
ATOM 7697 C CA . THR B 1 154 ? 10.414 15.344 -15.688 1 39.03 154 THR B CA 1
ATOM 7698 C C . THR B 1 154 ? 9.414 16.484 -15.797 1 39.03 154 THR B C 1
ATOM 7700 O O . THR B 1 154 ? 8.523 16.469 -16.656 1 39.03 154 THR B O 1
ATOM 7703 N N . ASP B 1 155 ? 9.695 17.453 -14.945 1 37.72 155 ASP B N 1
ATOM 7704 C CA . ASP B 1 155 ? 8.719 18.547 -14.906 1 37.72 155 ASP B CA 1
ATOM 7705 C C . ASP B 1 155 ? 8.812 19.406 -16.156 1 37.72 155 ASP B C 1
ATOM 7707 O O . ASP B 1 155 ? 7.785 19.828 -16.703 1 37.72 155 ASP B O 1
ATOM 7711 N N . TYR B 1 156 ? 9.969 19.766 -16.516 1 41.16 156 TYR B N 1
ATOM 7712 C CA . TYR B 1 156 ? 10.156 20.625 -17.672 1 41.16 156 TYR B CA 1
ATOM 7713 C C . TYR B 1 156 ? 9.766 19.906 -18.969 1 41.16 156 TYR B C 1
ATOM 7715 O O . TYR B 1 156 ? 9.211 20.516 -19.875 1 41.16 156 TYR B O 1
ATOM 7723 N N . SER B 1 157 ? 10.047 18.688 -19.016 1 41.25 157 SER B N 1
ATOM 7724 C CA . SER B 1 157 ? 9.641 17.938 -20.203 1 41.25 157 SER B CA 1
ATOM 7725 C C . SER B 1 157 ? 8.125 17.922 -20.359 1 41.25 157 SER B C 1
ATOM 7727 O O . SER B 1 157 ? 7.602 17.969 -21.469 1 41.25 157 SER B O 1
ATOM 7729 N N . TYR B 1 158 ? 7.508 17.984 -19.188 1 41.47 158 TYR B N 1
ATOM 7730 C CA . TYR B 1 158 ? 6.051 18.062 -19.219 1 41.47 158 TYR B CA 1
ATOM 7731 C C . TYR B 1 158 ? 5.574 19.375 -19.797 1 41.47 158 TYR B C 1
ATOM 7733 O O . TYR B 1 158 ? 4.629 19.406 -20.594 1 41.47 158 TYR B O 1
ATOM 7741 N N . LEU B 1 159 ? 6.211 20.438 -19.359 1 38.69 159 LEU B N 1
ATOM 7742 C CA . LEU B 1 159 ? 5.773 21.75 -19.812 1 38.69 159 LEU B CA 1
ATOM 7743 C C . LEU B 1 159 ? 6.145 21.969 -21.281 1 38.69 159 LEU B C 1
ATOM 7745 O O . LEU B 1 159 ? 5.457 22.688 -22 1 38.69 159 LEU B O 1
ATOM 7749 N N . SER B 1 160 ? 7.281 21.594 -21.641 1 40.59 160 SER B N 1
ATOM 7750 C CA . SER B 1 160 ? 7.777 21.922 -22.969 1 40.59 160 SER B CA 1
ATOM 7751 C C . SER B 1 160 ? 7.184 20.969 -24.016 1 40.59 160 SER B C 1
ATOM 7753 O O . SER B 1 160 ? 7.469 21.109 -25.219 1 40.59 160 SER B O 1
ATOM 7755 N N . GLU B 1 161 ? 6.602 19.875 -23.531 1 39.22 161 GLU B N 1
ATOM 7756 C CA . GLU B 1 161 ? 6.035 19 -24.562 1 39.22 161 GLU B CA 1
ATOM 7757 C C . GLU B 1 161 ? 4.859 19.672 -25.266 1 39.22 161 GLU B C 1
ATOM 7759 O O . GLU B 1 161 ? 4.094 20.422 -24.641 1 39.22 161 GLU B O 1
ATOM 7764 N N . SER B 1 162 ? 5.094 20.016 -26.516 1 40.31 162 SER B N 1
ATOM 7765 C CA . SER B 1 162 ? 4.031 20.578 -27.344 1 40.31 162 SER B CA 1
ATOM 7766 C C . SER B 1 162 ? 2.674 19.984 -26.984 1 40.31 162 SER B C 1
ATOM 7768 O O . SER B 1 162 ? 2.584 18.812 -26.609 1 40.31 162 SER B O 1
ATOM 7770 N N . LEU B 1 163 ? 1.669 20.812 -26.734 1 40.38 163 LEU B N 1
ATOM 7771 C CA . LEU B 1 163 ? 0.292 20.578 -26.312 1 40.38 163 LEU B CA 1
ATOM 7772 C C . LEU B 1 163 ? -0.232 19.266 -26.891 1 40.38 163 LEU B C 1
ATOM 7774 O O . LEU B 1 163 ? -0.915 18.5 -26.219 1 40.38 163 LEU B O 1
ATOM 7778 N N . PRO B 1 164 ? 0.054 19.047 -28.156 1 39.12 164 PRO B N 1
ATOM 7779 C CA . PRO B 1 164 ? -0.489 17.812 -28.719 1 39.12 164 PRO B CA 1
ATOM 7780 C C . PRO B 1 164 ? 0.141 16.562 -28.109 1 39.12 164 PRO B C 1
ATOM 7782 O O . PRO B 1 164 ? -0.445 15.477 -28.172 1 39.12 164 PRO B O 1
ATOM 7785 N N . LEU B 1 165 ? 1.36 16.719 -27.578 1 39.34 165 LEU B N 1
ATOM 7786 C CA . LEU B 1 165 ? 2.064 15.57 -27.031 1 39.34 165 LEU B CA 1
ATOM 7787 C C . LEU B 1 165 ? 1.887 15.492 -25.516 1 39.34 165 LEU B C 1
ATOM 7789 O O . LEU B 1 165 ? 2.262 14.5 -24.891 1 39.34 165 LEU B O 1
ATOM 7793 N N . ALA B 1 166 ? 1.314 16.531 -24.922 1 38.75 166 ALA B N 1
ATOM 7794 C CA . ALA B 1 166 ? 1.149 16.656 -23.469 1 38.75 166 ALA B CA 1
ATOM 7795 C C . ALA B 1 166 ? 0.336 15.5 -22.906 1 38.75 166 ALA B C 1
ATOM 7797 O O . ALA B 1 166 ? 0.66 14.969 -21.844 1 38.75 166 ALA B O 1
ATOM 7798 N N . PRO B 1 167 ? -0.813 15.234 -23.516 1 36.78 167 PRO B N 1
ATOM 7799 C CA . PRO B 1 167 ? -1.549 14.094 -22.953 1 36.78 167 PRO B CA 1
ATOM 7800 C C . PRO B 1 167 ? -0.716 12.82 -22.906 1 36.78 167 PRO B C 1
ATOM 7802 O O . PRO B 1 167 ? -1.097 11.852 -22.234 1 36.78 167 PRO B O 1
ATOM 7805 N N . PHE B 1 168 ? 0.367 12.805 -23.719 1 35.41 168 PHE B N 1
ATOM 7806 C CA . PHE B 1 168 ? 1.197 11.609 -23.828 1 35.41 168 PHE B CA 1
ATOM 7807 C C . PHE B 1 168 ? 2.383 11.68 -22.875 1 35.41 168 PHE B C 1
ATOM 7809 O O . PHE B 1 168 ? 3.23 10.789 -22.859 1 35.41 168 PHE B O 1
ATOM 7816 N N . SER B 1 169 ? 2.697 12.812 -22.344 1 33.53 169 SER B N 1
ATOM 7817 C CA . SER B 1 169 ? 3.814 12.898 -21.406 1 33.53 169 SER B CA 1
ATOM 7818 C C . SER B 1 169 ? 3.4 12.445 -20.016 1 33.53 169 SER B C 1
ATOM 7820 O O . SER B 1 169 ? 2.385 12.898 -19.484 1 33.53 169 SER B O 1
ATOM 7822 N N . ASN B 1 170 ? 3.584 11.109 -19.75 1 30.31 170 ASN B N 1
ATOM 7823 C CA . ASN B 1 170 ? 3.236 10.359 -18.547 1 30.31 170 ASN B CA 1
ATOM 7824 C C . ASN B 1 170 ? 3.775 11.039 -17.297 1 30.31 170 ASN B C 1
ATOM 7826 O O . ASN B 1 170 ? 4.723 10.539 -16.672 1 30.31 170 ASN B O 1
ATOM 7830 N N . LEU B 1 171 ? 3.92 12.344 -17.328 1 28.58 171 LEU B N 1
ATOM 7831 C CA . LEU B 1 171 ? 4.328 12.758 -15.992 1 28.58 171 LEU B CA 1
ATOM 7832 C C . LEU B 1 171 ? 3.27 12.383 -14.961 1 28.58 171 LEU B C 1
ATOM 7834 O O . LEU B 1 171 ? 2.104 12.766 -15.094 1 28.58 171 LEU B O 1
ATOM 7838 N N . GLU B 1 172 ? 3.424 11.195 -14.438 1 27.41 172 GLU B N 1
ATOM 7839 C CA . GLU B 1 172 ? 2.588 10.492 -13.469 1 27.41 172 GLU B CA 1
ATOM 7840 C C . GLU B 1 172 ? 2.244 11.391 -12.289 1 27.41 172 GLU B C 1
ATOM 7842 O O . GLU B 1 172 ? 3.135 11.82 -11.547 1 27.41 172 GLU B O 1
ATOM 7847 N N . TYR B 1 173 ? 1.555 12.43 -12.562 1 24.47 173 TYR B N 1
ATOM 7848 C CA . TYR B 1 173 ? 1.03 12.93 -11.297 1 24.47 173 TYR B CA 1
ATOM 7849 C C . TYR B 1 173 ? 0.083 11.922 -10.664 1 24.47 173 TYR B C 1
ATOM 7851 O O . TYR B 1 173 ? -0.885 11.484 -11.289 1 24.47 173 TYR B O 1
ATOM 7859 N N . SER B 1 174 ? 0.581 10.961 -9.93 1 23.25 174 SER B N 1
ATOM 7860 C CA . SER B 1 174 ? -0.276 9.945 -9.32 1 23.25 174 SER B CA 1
ATOM 7861 C C . SER B 1 174 ? -1.192 10.562 -8.266 1 23.25 174 SER B C 1
ATOM 7863 O O . SER B 1 174 ? -0.725 11.039 -7.23 1 23.25 174 SER B O 1
ATOM 7865 N N . PRO B 1 175 ? -2.195 11.141 -8.742 1 21.59 175 PRO B N 1
ATOM 7866 C CA . PRO B 1 175 ? -3.072 11.656 -7.688 1 21.59 175 PRO B CA 1
ATOM 7867 C C . PRO B 1 175 ? -3.504 10.57 -6.703 1 21.59 175 PRO B C 1
ATOM 7869 O O . PRO B 1 175 ? -3.537 9.391 -7.055 1 21.59 175 PRO B O 1
ATOM 7872 N N . ALA B 1 176 ? -3.49 10.852 -5.465 1 20.59 176 ALA B N 1
ATOM 7873 C CA . ALA B 1 176 ? -3.867 10.07 -4.289 1 20.59 176 ALA B CA 1
ATOM 7874 C C . ALA B 1 176 ? -5.281 9.523 -4.426 1 20.59 176 ALA B C 1
ATOM 7876 O O . ALA B 1 176 ? -6.219 10.266 -4.723 1 20.59 176 ALA B O 1
ATOM 7877 N N . HIS B 1 177 ? -5.43 8.312 -4.934 1 21.45 177 HIS B N 1
ATOM 7878 C CA . HIS B 1 177 ? -6.676 7.574 -5.105 1 21.45 177 HIS B CA 1
ATOM 7879 C C . HIS B 1 177 ? -7.59 7.746 -3.896 1 21.45 177 HIS B C 1
ATOM 7881 O O . HIS B 1 177 ? -7.164 7.531 -2.758 1 21.45 177 HIS B O 1
ATOM 7887 N N . GLU B 1 178 ? -8.5 8.625 -3.973 1 20.33 178 GLU B N 1
ATOM 7888 C CA . GLU B 1 178 ? -9.547 8.883 -2.992 1 20.33 178 GLU B CA 1
ATOM 7889 C C . GLU B 1 178 ? -10.242 7.594 -2.564 1 20.33 178 GLU B C 1
ATOM 7891 O O . GLU B 1 178 ? -10.57 6.754 -3.404 1 20.33 178 GLU B O 1
ATOM 7896 N N . ARG B 1 179 ? -9.969 7.148 -1.378 1 20.05 179 ARG B N 1
ATOM 7897 C CA . ARG B 1 179 ? -10.617 6 -0.747 1 20.05 179 ARG B CA 1
ATOM 7898 C C . ARG B 1 179 ? -12.133 6.105 -0.84 1 20.05 179 ARG B C 1
ATOM 7900 O O . ARG B 1 179 ? -12.727 7.078 -0.368 1 20.05 179 ARG B O 1
ATOM 7907 N N . PRO B 1 180 ? -12.781 5.633 -1.918 1 20.88 180 PRO B N 1
ATOM 7908 C CA . PRO B 1 180 ? -14.25 5.684 -1.921 1 20.88 180 PRO B CA 1
ATOM 7909 C C . PRO B 1 180 ? -14.859 5.164 -0.622 1 20.88 180 PRO B C 1
ATOM 7911 O O . PRO B 1 180 ? -14.406 4.148 -0.086 1 20.88 180 PRO B O 1
ATOM 7914 N N . GLY B 1 181 ? -15.328 6.02 0.225 1 18.02 181 GLY B N 1
ATOM 7915 C CA . GLY B 1 181 ? -15.992 5.762 1.493 1 18.02 181 GLY B CA 1
ATOM 7916 C C . GLY B 1 181 ? -17.172 4.809 1.371 1 18.02 181 GLY B C 1
ATOM 7917 O O . GLY B 1 181 ? -17.906 4.852 0.386 1 18.02 181 GLY B O 1
ATOM 7918 N N . SER B 1 182 ? -16.953 3.551 1.736 1 17.95 182 SER B N 1
ATOM 7919 C CA . SER B 1 182 ? -17.953 2.482 1.819 1 17.95 182 SER B CA 1
ATOM 7920 C C . SER B 1 182 ? -19.266 2.99 2.402 1 17.95 182 SER B C 1
ATOM 7922 O O . SER B 1 182 ? -19.297 3.496 3.525 1 17.95 182 SER B O 1
ATOM 7924 N N . ALA B 1 183 ? -20.031 3.643 1.516 1 19.55 183 ALA B N 1
ATOM 7925 C CA . ALA B 1 183 ? -21.391 3.979 1.962 1 19.55 183 ALA B CA 1
ATOM 7926 C C . ALA B 1 183 ? -22.031 2.811 2.707 1 19.55 183 ALA B C 1
ATOM 7928 O O . ALA B 1 183 ? -21.797 1.648 2.371 1 19.55 183 ALA B O 1
ATOM 7929 N N . ALA B 1 184 ? -22.625 3.027 3.887 1 18.78 184 ALA B N 1
ATOM 7930 C CA . ALA B 1 184 ? -23.328 2.211 4.871 1 18.78 184 ALA B CA 1
ATOM 7931 C C . ALA B 1 184 ? -24.516 1.499 4.238 1 18.78 184 ALA B C 1
ATOM 7933 O O . ALA B 1 184 ? -25.344 2.127 3.566 1 18.78 184 ALA B O 1
ATOM 7934 N N . PRO B 1 185 ? -24.453 0.206 3.783 1 18.25 185 PRO B N 1
ATOM 7935 C CA . PRO B 1 185 ? -25.562 -0.542 3.17 1 18.25 185 PRO B CA 1
ATOM 7936 C C . PRO B 1 185 ? -26.891 -0.338 3.893 1 18.25 185 PRO B C 1
ATOM 7938 O O . PRO B 1 185 ? -26.906 -0.027 5.086 1 18.25 185 PRO B O 1
ATOM 7941 N N . GLU B 1 186 ? -27.891 0.041 3.168 1 18 186 GLU B N 1
ATOM 7942 C CA . GLU B 1 186 ? -29.297 0.211 3.535 1 18 186 GLU B CA 1
ATOM 7943 C C . GLU B 1 186 ? -29.781 -0.939 4.414 1 18 186 GLU B C 1
ATOM 7945 O O . GLU B 1 186 ? -29.281 -2.064 4.297 1 18 186 GLU B O 1
ATOM 7950 N N . THR B 1 187 ? -30.609 -0.653 5.461 1 18.97 187 THR B N 1
ATOM 7951 C CA . THR B 1 187 ? -31.281 -1.35 6.551 1 18.97 187 THR B CA 1
ATOM 7952 C C . THR B 1 187 ? -32.25 -2.402 6.012 1 18.97 187 THR B C 1
ATOM 7954 O O . THR B 1 187 ? -33.219 -2.07 5.344 1 18.97 187 THR B O 1
ATOM 7957 N N . ALA B 1 188 ? -31.797 -3.535 5.441 1 20.06 188 ALA B N 1
ATOM 7958 C CA . ALA B 1 188 ? -32.75 -4.539 5.008 1 20.06 188 ALA B CA 1
ATOM 7959 C C . ALA B 1 188 ? -33.844 -4.762 6.066 1 20.06 188 ALA B C 1
ATOM 7961 O O . ALA B 1 188 ? -33.531 -4.781 7.262 1 20.06 188 ALA B O 1
ATOM 7962 N N . PRO B 1 189 ? -35.062 -4.711 5.73 1 18.86 189 PRO B N 1
ATOM 7963 C CA . PRO B 1 189 ? -36.219 -4.863 6.629 1 18.86 189 PRO B CA 1
ATOM 7964 C C . PRO B 1 189 ? -36.156 -6.148 7.449 1 18.86 189 PRO B C 1
ATOM 7966 O O . PRO B 1 189 ? -35.469 -7.102 7.066 1 18.86 189 PRO B O 1
ATOM 7969 N N . GLN B 1 190 ? -36.719 -6.18 8.656 1 19.69 190 GLN B N 1
ATOM 7970 C CA . GLN B 1 190 ? -36.875 -7.082 9.797 1 19.69 190 GLN B CA 1
ATOM 7971 C C . GLN B 1 190 ? -37.594 -8.367 9.391 1 19.69 190 GLN B C 1
ATOM 7973 O O . GLN B 1 190 ? -38.812 -8.359 9.164 1 19.69 190 GLN B O 1
ATOM 7978 N N . THR B 1 191 ? -37.219 -9.039 8.219 1 20.28 191 THR B N 1
ATOM 7979 C CA . THR B 1 191 ? -38.156 -10.125 7.957 1 20.28 191 THR B CA 1
ATOM 7980 C C . THR B 1 191 ? -38.312 -11.008 9.188 1 20.28 191 THR B C 1
ATOM 7982 O O . THR B 1 191 ? -37.344 -11.352 9.844 1 20.28 191 THR B O 1
ATOM 7985 N N . PRO B 1 192 ? -39.531 -11.406 9.508 1 20.2 192 PRO B N 1
ATOM 7986 C CA . PRO B 1 192 ? -40.062 -11.969 10.766 1 20.2 192 PRO B CA 1
ATOM 7987 C C . PRO B 1 192 ? -39.375 -13.266 11.164 1 20.2 192 PRO B C 1
ATOM 7989 O O . PRO B 1 192 ? -38.688 -13.898 10.336 1 20.2 192 PRO B O 1
ATOM 7992 N N . PRO B 1 193 ? -39.656 -13.797 12.281 1 22.66 193 PRO B N 1
ATOM 7993 C CA . PRO B 1 193 ? -39.062 -14.742 13.242 1 22.66 193 PRO B CA 1
ATOM 7994 C C . PRO B 1 193 ? -39.094 -16.188 12.734 1 22.66 193 PRO B C 1
ATOM 7996 O O . PRO B 1 193 ? -40.188 -16.766 12.555 1 22.66 193 PRO B O 1
ATOM 7999 N N . PRO B 1 194 ? -38.5 -16.547 11.516 1 21.58 194 PRO B N 1
ATOM 8000 C CA . PRO B 1 194 ? -39.062 -17.828 11.062 1 21.58 194 PRO B CA 1
ATOM 8001 C C . PRO B 1 194 ? -39 -18.922 12.125 1 21.58 194 PRO B C 1
ATOM 8003 O O . PRO B 1 194 ? -38.125 -18.875 13.008 1 21.58 194 PRO B O 1
ATOM 8006 N N . PRO B 1 195 ? -39.938 -19.828 12.164 1 21.86 195 PRO B N 1
ATOM 8007 C CA . PRO B 1 195 ? -40.375 -20.703 13.25 1 21.86 195 PRO B CA 1
ATOM 8008 C C . PRO B 1 195 ? -39.312 -21.703 13.656 1 21.86 195 PRO B C 1
ATOM 8010 O O . PRO B 1 195 ? -38.375 -21.953 12.891 1 21.86 195 PRO B O 1
ATOM 8013 N N . PRO B 1 196 ? -39.438 -22.391 14.719 1 22.52 196 PRO B N 1
ATOM 8014 C CA . PRO B 1 196 ? -38.594 -23.125 15.664 1 22.52 196 PRO B CA 1
ATOM 8015 C C . PRO B 1 196 ? -38.031 -24.406 15.078 1 22.52 196 PRO B C 1
ATOM 8017 O O . PRO B 1 196 ? -38.781 -25.266 14.602 1 22.52 196 PRO B O 1
ATOM 8020 N N . PRO B 1 197 ? -36.906 -24.312 14.258 1 21.81 197 PRO B N 1
ATOM 8021 C CA . PRO B 1 197 ? -36.594 -25.516 13.484 1 21.81 197 PRO B CA 1
ATOM 8022 C C . PRO B 1 197 ? -36.531 -26.766 14.352 1 21.81 197 PRO B C 1
ATOM 8024 O O . PRO B 1 197 ? -36.188 -26.703 15.531 1 21.81 197 PRO B O 1
ATOM 8027 N N . PRO B 1 198 ? -37.188 -27.781 13.938 1 22.23 198 PRO B N 1
ATOM 8028 C CA . PRO B 1 198 ? -37.531 -28.953 14.734 1 22.23 198 PRO B CA 1
ATOM 8029 C C . PRO B 1 198 ? -36.312 -29.656 15.328 1 22.23 198 PRO B C 1
ATOM 8031 O O . PRO B 1 198 ? -35.188 -29.484 14.844 1 22.23 198 PRO B O 1
ATOM 8034 N N . PRO B 1 199 ? -36.5 -30.5 16.266 1 21.25 199 PRO B N 1
ATOM 8035 C CA . PRO B 1 199 ? -35.719 -31.078 17.359 1 21.25 199 PRO B CA 1
ATOM 8036 C C . PRO B 1 199 ? -34.594 -31.984 16.875 1 21.25 199 PRO B C 1
ATOM 8038 O O . PRO B 1 199 ? -34.75 -32.656 15.852 1 21.25 199 PRO B O 1
ATOM 8041 N N . PRO B 1 200 ? -33.312 -31.562 17.078 1 21.88 200 PRO B N 1
ATOM 8042 C CA . PRO B 1 200 ? -32.125 -32.188 16.531 1 21.88 200 PRO B CA 1
ATOM 8043 C C . PRO B 1 200 ? -32 -33.656 16.844 1 21.88 200 PRO B C 1
ATOM 8045 O O . PRO B 1 200 ? -32.344 -34.094 17.953 1 21.88 200 PRO B O 1
ATOM 8048 N N . PRO B 1 201 ? -32.25 -34.469 15.852 1 21.03 201 PRO B N 1
ATOM 8049 C CA . PRO B 1 201 ? -32.406 -35.844 16.25 1 21.03 201 PRO B CA 1
ATOM 8050 C C . PRO B 1 201 ? -31.25 -36.375 17.094 1 21.03 201 PRO B C 1
ATOM 8052 O O . PRO B 1 201 ? -30.141 -35.812 17.047 1 21.03 201 PRO B O 1
ATOM 8055 N N . PRO B 1 202 ? -31.484 -37.344 17.969 1 19.19 202 PRO B N 1
ATOM 8056 C CA . PRO B 1 202 ? -30.75 -37.906 19.109 1 19.19 202 PRO B CA 1
ATOM 8057 C C . PRO B 1 202 ? -29.391 -38.469 18.719 1 19.19 202 PRO B C 1
ATOM 8059 O O . PRO B 1 202 ? -29.234 -39 17.609 1 19.19 202 PRO B O 1
ATOM 8062 N N . GLN B 1 203 ? -28.359 -37.781 19.188 1 19.55 203 GLN B N 1
ATOM 8063 C CA . GLN B 1 203 ? -26.922 -37.969 19.078 1 19.55 203 GLN B CA 1
ATOM 8064 C C . GLN B 1 203 ? -26.516 -39.375 19.469 1 19.55 203 GLN B C 1
ATOM 8066 O O . GLN B 1 203 ? -26.828 -39.844 20.578 1 19.55 203 GLN B O 1
ATOM 8071 N N . TYR B 1 204 ? -26.547 -40.25 18.422 1 19.97 204 TYR B N 1
ATOM 8072 C CA . TYR B 1 204 ? -26.25 -41.625 18.797 1 19.97 204 TYR B CA 1
ATOM 8073 C C . TYR B 1 204 ? -24.875 -41.719 19.469 1 19.97 204 TYR B C 1
ATOM 8075 O O . TYR B 1 204 ? -23.953 -41 19.109 1 19.97 204 TYR B O 1
ATOM 8083 N N . PRO B 1 205 ? -24.625 -42.5 20.531 1 19.75 205 PRO B N 1
ATOM 8084 C CA . PRO B 1 205 ? -23.656 -42.625 21.609 1 19.75 205 PRO B CA 1
ATOM 8085 C C . PRO B 1 205 ? -22.312 -43.188 21.156 1 19.75 205 PRO B C 1
ATOM 8087 O O . PRO B 1 205 ? -21.406 -43.344 21.953 1 19.75 205 PRO B O 1
ATOM 8090 N N . PRO B 1 206 ? -21.703 -42.625 20.031 1 18.62 206 PRO B N 1
ATOM 8091 C CA . PRO B 1 206 ? -20.812 -43.719 19.609 1 18.62 206 PRO B CA 1
ATOM 8092 C C . PRO B 1 206 ? -19.781 -44.062 20.688 1 18.62 206 PRO B C 1
ATOM 8094 O O . PRO B 1 206 ? -19.469 -43.219 21.547 1 18.62 206 PRO B O 1
ATOM 8097 N N . GLN B 1 207 ? -19.172 -45.281 20.594 1 18.05 207 GLN B N 1
ATOM 8098 C CA . GLN B 1 207 ? -18.469 -46.25 21.422 1 18.05 207 GLN B CA 1
ATOM 8099 C C . GLN B 1 207 ? -17.031 -45.812 21.688 1 18.05 207 GLN B C 1
ATOM 8101 O O . GLN B 1 207 ? -16.469 -45 20.922 1 18.05 207 GLN B O 1
ATOM 8106 N N . SER B 1 208 ? -16.391 -46.188 22.797 1 18.94 208 SER B N 1
ATOM 8107 C CA . SER B 1 208 ? -15.383 -45.906 23.812 1 18.94 208 SER B CA 1
ATOM 8108 C C . SER B 1 208 ? -13.977 -46.125 23.281 1 18.94 208 SER B C 1
ATOM 8110 O O . SER B 1 208 ? -12.992 -46 24.016 1 18.94 208 SER B O 1
ATOM 8112 N N . PRO B 1 209 ? -13.547 -45.594 22.031 1 19.41 209 PRO B N 1
ATOM 8113 C CA . PRO B 1 209 ? -12.414 -46.469 21.719 1 19.41 209 PRO B CA 1
ATOM 8114 C C . PRO B 1 209 ? -11.281 -46.344 22.734 1 19.41 209 PRO B C 1
ATOM 8116 O O . PRO B 1 209 ? -11.18 -45.312 23.422 1 19.41 209 PRO B O 1
ATOM 8119 N N . PRO B 1 210 ? -10.25 -47.281 22.672 1 20.03 210 PRO B N 1
ATOM 8120 C CA . PRO B 1 210 ? -9.32 -47.812 23.672 1 20.03 210 PRO B CA 1
ATOM 8121 C C . PRO B 1 210 ? -8.195 -46.812 24 1 20.03 210 PRO B C 1
ATOM 8123 O O . PRO B 1 210 ? -7.934 -45.906 23.234 1 20.03 210 PRO B O 1
ATOM 8126 N N . GLN B 1 211 ? -7.445 -47.031 25.047 1 18.62 211 GLN B N 1
ATOM 8127 C CA . GLN B 1 211 ? -6.586 -46.469 26.094 1 18.62 211 GLN B CA 1
ATOM 8128 C C . GLN B 1 211 ? -5.203 -46.125 25.531 1 18.62 211 GLN B C 1
ATOM 8130 O O . GLN B 1 211 ? -4.211 -46.75 25.922 1 18.62 211 GLN B O 1
ATOM 8135 N N . SER B 1 212 ? -5.094 -45.438 24.359 1 17.72 212 SER B N 1
ATOM 8136 C CA . SER B 1 212 ? -3.709 -45.5 23.922 1 17.72 212 SER B CA 1
ATOM 8137 C C . SER B 1 212 ? -2.764 -44.875 24.922 1 17.72 212 SER B C 1
ATOM 8139 O O . SER B 1 212 ? -3.162 -43.969 25.672 1 17.72 212 SER B O 1
ATOM 8141 N N . VAL B 1 213 ? -1.437 -45.375 25.047 1 21.41 213 VAL B N 1
ATOM 8142 C CA . VAL B 1 213 ? -0.284 -45.438 25.938 1 21.41 213 VAL B CA 1
ATOM 8143 C C . VAL B 1 213 ? 0.429 -44.094 25.969 1 21.41 213 VAL B C 1
ATOM 8145 O O . VAL B 1 213 ? 0.514 -43.406 24.953 1 21.41 213 VAL B O 1
ATOM 8148 N N . PRO B 1 214 ? 0.945 -43.656 27.156 1 19.73 214 PRO B N 1
ATOM 8149 C CA . PRO B 1 214 ? 1.436 -42.406 27.719 1 19.73 214 PRO B CA 1
ATOM 8150 C C . PRO B 1 214 ? 2.777 -41.969 27.141 1 19.73 214 PRO B C 1
ATOM 8152 O O . PRO B 1 214 ? 3.328 -40.938 27.531 1 19.73 214 PRO B O 1
ATOM 8155 N N . THR B 1 215 ? 3.055 -41.938 25.766 1 20.39 215 THR B N 1
ATOM 8156 C CA . THR B 1 215 ? 4.492 -41.844 25.547 1 20.39 215 THR B CA 1
ATOM 8157 C C . THR B 1 215 ? 5.027 -40.5 26.047 1 20.39 215 THR B C 1
ATOM 8159 O O . THR B 1 215 ? 4.449 -39.469 25.75 1 20.39 215 THR B O 1
ATOM 8162 N N . ASN B 1 216 ? 5.957 -40.438 27.031 1 19.39 216 ASN B N 1
ATOM 8163 C CA . ASN B 1 216 ? 6.621 -39.469 27.906 1 19.39 216 ASN B CA 1
ATOM 8164 C C . ASN B 1 216 ? 7.52 -38.531 27.109 1 19.39 216 ASN B C 1
ATOM 8166 O O . ASN B 1 216 ? 8.406 -37.875 27.672 1 19.39 216 ASN B O 1
ATOM 8170 N N . VAL B 1 217 ? 7.492 -38.406 25.797 1 21.55 217 VAL B N 1
ATOM 8171 C CA . VAL B 1 217 ? 8.711 -37.812 25.281 1 21.55 217 VAL B CA 1
ATOM 8172 C C . VAL B 1 217 ? 8.766 -36.344 25.703 1 21.55 217 VAL B C 1
ATOM 8174 O O . VAL B 1 217 ? 7.918 -35.531 25.312 1 21.55 217 VAL B O 1
ATOM 8177 N N . ALA B 1 218 ? 9.438 -35.938 26.828 1 20.31 218 ALA B N 1
ATOM 8178 C CA . ALA B 1 218 ? 9.477 -34.75 27.656 1 20.31 218 ALA B CA 1
ATOM 8179 C C . ALA B 1 218 ? 10.109 -33.562 26.922 1 20.31 218 ALA B C 1
ATOM 8181 O O . ALA B 1 218 ? 9.93 -32.406 27.297 1 20.31 218 ALA B O 1
ATOM 8182 N N . GLY B 1 219 ? 11.195 -33.812 26.219 1 23.28 219 GLY B N 1
ATOM 8183 C CA . GLY B 1 219 ? 12.117 -32.688 26.312 1 23.28 219 GLY B CA 1
ATOM 8184 C C . GLY B 1 219 ? 11.633 -31.469 25.578 1 23.28 219 GLY B C 1
ATOM 8185 O O . GLY B 1 219 ? 11.492 -31.469 24.344 1 23.28 219 GLY B O 1
ATOM 8186 N N . GLY B 1 220 ? 10.82 -30.688 26.188 1 21.38 220 GLY B N 1
ATOM 8187 C CA . GLY B 1 220 ? 9.984 -29.641 25.609 1 21.38 220 GLY B CA 1
ATOM 8188 C C . GLY B 1 220 ? 10.773 -28.453 25.109 1 21.38 220 GLY B C 1
ATOM 8189 O O . GLY B 1 220 ? 11.711 -28 25.766 1 21.38 220 GLY B O 1
ATOM 8190 N N . ALA B 1 221 ? 11.117 -28.422 23.875 1 25.75 221 ALA B N 1
ATOM 8191 C CA . ALA B 1 221 ? 11.797 -27.25 23.312 1 25.75 221 ALA B CA 1
ATOM 8192 C C . ALA B 1 221 ? 11.242 -25.953 23.906 1 25.75 221 ALA B C 1
ATOM 8194 O O . ALA B 1 221 ? 10.039 -25.828 24.109 1 25.75 221 ALA B O 1
ATOM 8195 N N . PRO B 1 222 ? 12.172 -25.234 24.562 1 25.58 222 PRO B N 1
ATOM 8196 C CA . PRO B 1 222 ? 11.719 -24.016 25.25 1 25.58 222 PRO B CA 1
ATOM 8197 C C . PRO B 1 222 ? 10.703 -23.234 24.438 1 25.58 222 PRO B C 1
ATOM 8199 O O . PRO B 1 222 ? 10.75 -23.25 23.203 1 25.58 222 PRO B O 1
ATOM 8202 N N . SER B 1 223 ? 9.562 -23.109 24.938 1 26.28 223 SER B N 1
ATOM 8203 C CA . SER B 1 223 ? 8.367 -22.422 24.469 1 26.28 223 SER B CA 1
ATOM 8204 C C . SER B 1 223 ? 8.688 -21.016 24 1 26.28 223 SER B C 1
ATOM 8206 O O . SER B 1 223 ? 9.305 -20.234 24.734 1 26.28 223 SER B O 1
ATOM 8208 N N . ILE B 1 224 ? 9.016 -20.875 22.828 1 28.55 224 ILE B N 1
ATOM 8209 C CA . ILE B 1 224 ? 9.141 -19.547 22.25 1 28.55 224 ILE B CA 1
ATOM 8210 C C . ILE B 1 224 ? 8.008 -18.656 22.766 1 28.55 224 ILE B C 1
ATOM 8212 O O . ILE B 1 224 ? 6.836 -18.922 22.5 1 28.55 224 ILE B O 1
ATOM 8216 N N . PRO B 1 225 ? 8.25 -18.188 23.953 1 27.97 225 PRO B N 1
ATOM 8217 C CA . PRO B 1 225 ? 7.117 -17.406 24.469 1 27.97 225 PRO B CA 1
ATOM 8218 C C . PRO B 1 225 ? 6.605 -16.391 23.453 1 27.97 225 PRO B C 1
ATOM 8220 O O . PRO B 1 225 ? 7.383 -15.562 22.953 1 27.97 225 PRO B O 1
ATOM 8223 N N . ILE B 1 226 ? 5.73 -16.609 22.641 1 31.36 226 ILE B N 1
ATOM 8224 C CA . ILE B 1 226 ? 4.957 -15.773 21.719 1 31.36 226 ILE B CA 1
ATOM 8225 C C . ILE B 1 226 ? 4.34 -14.602 22.484 1 31.36 226 ILE B C 1
ATOM 8227 O O . ILE B 1 226 ? 3.533 -14.797 23.391 1 31.36 226 ILE B O 1
ATOM 8231 N N . SER B 1 227 ? 5.086 -13.484 22.672 1 33.94 227 SER B N 1
ATOM 8232 C CA . SER B 1 227 ? 4.527 -12.297 23.312 1 33.94 227 SER B CA 1
ATOM 8233 C C . SER B 1 227 ? 3.105 -12.023 22.828 1 33.94 227 SER B C 1
ATOM 8235 O O . SER B 1 227 ? 2.791 -12.242 21.656 1 33.94 227 SER B O 1
ATOM 8237 N N . ALA B 1 228 ? 2.174 -11.953 23.672 1 36.5 228 ALA B N 1
ATOM 8238 C CA . ALA B 1 228 ? 0.758 -11.703 23.422 1 36.5 228 ALA B CA 1
ATOM 8239 C C . ALA B 1 228 ? 0.567 -10.445 22.578 1 36.5 228 ALA B C 1
ATOM 8241 O O . ALA B 1 228 ? 1.278 -9.453 22.75 1 36.5 228 ALA B O 1
ATOM 8242 N N . PRO B 1 229 ? -0.002 -10.383 21.453 1 51.06 229 PRO B N 1
ATOM 8243 C CA . PRO B 1 229 ? -0.38 -9.234 20.625 1 51.06 229 PRO B CA 1
ATOM 8244 C C . PRO B 1 229 ? -0.925 -8.07 21.453 1 51.06 229 PRO B C 1
ATOM 8246 O O . PRO B 1 229 ? -1.519 -8.289 22.516 1 51.06 229 PRO B O 1
ATOM 8249 N N . ALA B 1 230 ? -0.178 -6.746 21.453 1 62.56 230 ALA B N 1
ATOM 8250 C CA . ALA B 1 230 ? -0.637 -5.508 22.078 1 62.56 230 ALA B CA 1
ATOM 8251 C C . ALA B 1 230 ? -2.158 -5.406 22.031 1 62.56 230 ALA B C 1
ATOM 8253 O O . ALA B 1 230 ? -2.789 -5.801 21.047 1 62.56 230 ALA B O 1
ATOM 8254 N N . ASN B 1 231 ? -2.672 -5.219 23.328 1 75.12 231 ASN B N 1
ATOM 8255 C CA . ASN B 1 231 ? -4.113 -5.07 23.5 1 75.12 231 ASN B CA 1
ATOM 8256 C C . ASN B 1 231 ? -4.562 -3.635 23.234 1 75.12 231 ASN B C 1
ATOM 8258 O O . ASN B 1 231 ? -4.227 -2.725 24 1 75.12 231 ASN B O 1
ATOM 8262 N N . PHE B 1 232 ? -5.16 -3.379 22.172 1 83.62 232 PHE B N 1
ATOM 8263 C CA . PHE B 1 232 ? -5.652 -2.053 21.812 1 83.62 232 PHE B CA 1
ATOM 8264 C C . PHE B 1 232 ? -7.172 -2 21.891 1 83.62 232 PHE B C 1
ATOM 8266 O O . PHE B 1 232 ? -7.812 -1.251 21.141 1 83.62 232 PHE B O 1
ATOM 8273 N N . SER B 1 233 ? -7.719 -2.736 22.891 1 83.56 233 SER B N 1
ATOM 8274 C CA . SER B 1 233 ? -9.164 -2.787 23.078 1 83.56 233 SER B CA 1
ATOM 8275 C C . SER B 1 233 ? -9.711 -1.441 23.531 1 83.56 233 SER B C 1
ATOM 8277 O O . SER B 1 233 ? -10.891 -1.148 23.344 1 83.56 233 SER B O 1
ATOM 8279 N N . TRP B 1 234 ? -8.844 -0.611 24.172 1 89.12 234 TRP B N 1
ATOM 8280 C CA . TRP B 1 234 ? -9.273 0.691 24.672 1 89.12 234 TRP B CA 1
ATOM 8281 C C . TRP B 1 234 ? -9.586 1.643 23.516 1 89.12 234 TRP B C 1
ATOM 8283 O O . TRP B 1 234 ? -10.203 2.688 23.719 1 89.12 234 TRP B O 1
ATOM 8293 N N . LEU B 1 235 ? -9.25 1.324 22.266 1 91.75 235 LEU B N 1
ATOM 8294 C CA . LEU B 1 235 ? -9.555 2.117 21.078 1 91.75 235 LEU B CA 1
ATOM 8295 C C . LEU B 1 235 ? -10.711 1.497 20.281 1 91.75 235 LEU B C 1
ATOM 8297 O O . LEU B 1 235 ? -11.508 2.213 19.688 1 91.75 235 LEU B O 1
ATOM 8301 N N . GLU B 1 236 ? -10.82 0.221 20.344 1 87.25 236 GLU B N 1
ATOM 8302 C CA . GLU B 1 236 ? -11.727 -0.531 19.484 1 87.25 236 GLU B CA 1
ATOM 8303 C C . GLU B 1 236 ? -13.188 -0.18 19.781 1 87.25 236 GLU B C 1
ATOM 8305 O O . GLU B 1 236 ? -13.609 -0.167 20.938 1 87.25 236 GLU B O 1
ATOM 8310 N N . ASN B 1 237 ? -13.914 0.156 18.812 1 84.19 237 ASN B N 1
ATOM 8311 C CA . ASN B 1 237 ? -15.344 0.447 18.828 1 84.19 237 ASN B CA 1
ATOM 8312 C C . ASN B 1 237 ? -15.656 1.642 19.734 1 84.19 237 ASN B C 1
ATOM 8314 O O . ASN B 1 237 ? -16.703 1.671 20.391 1 84.19 237 ASN B O 1
ATOM 8318 N N . ARG B 1 238 ? -14.734 2.52 19.891 1 91.06 238 ARG B N 1
ATOM 8319 C CA . ARG B 1 238 ? -14.953 3.744 20.656 1 91.06 238 ARG B CA 1
ATOM 8320 C C . ARG B 1 238 ? -15 4.961 19.734 1 91.06 238 ARG B C 1
ATOM 8322 O O . ARG B 1 238 ? -14.383 4.965 18.672 1 91.06 238 ARG B O 1
ATOM 8329 N N . THR B 1 239 ? -15.828 5.934 20.156 1 92.81 239 THR B N 1
ATOM 8330 C CA . THR B 1 239 ? -15.906 7.215 19.453 1 92.81 239 THR B CA 1
ATOM 8331 C C . THR B 1 239 ? -16.031 8.367 20.453 1 92.81 239 THR B C 1
ATOM 8333 O O . THR B 1 239 ? -16.516 8.18 21.562 1 92.81 239 THR B O 1
ATOM 8336 N N . ALA B 1 240 ? -15.508 9.461 20.078 1 93.12 240 ALA B N 1
ATOM 8337 C CA . ALA B 1 240 ? -15.594 10.664 20.891 1 93.12 240 ALA B CA 1
ATOM 8338 C C . ALA B 1 240 ? -16.859 11.453 20.578 1 93.12 240 ALA B C 1
ATOM 8340 O O . ALA B 1 240 ? -17.062 12.539 21.125 1 93.12 240 ALA B O 1
ATOM 8341 N N . LEU B 1 241 ? -17.688 10.93 19.734 1 90.5 241 LEU B N 1
ATOM 8342 C CA . LEU B 1 241 ? -18.938 11.602 19.391 1 90.5 241 LEU B CA 1
ATOM 8343 C C . LEU B 1 241 ? -20.031 11.258 20.391 1 90.5 241 LEU B C 1
ATOM 8345 O O . LEU B 1 241 ? -20.156 10.109 20.812 1 90.5 241 LEU B O 1
ATOM 8349 N N . ASP B 1 242 ? -20.641 12.242 20.859 1 87.12 242 ASP B N 1
ATOM 8350 C CA . ASP B 1 242 ? -21.75 12.141 21.812 1 87.12 242 ASP B CA 1
ATOM 8351 C C . ASP B 1 242 ? -22.656 13.359 21.734 1 87.12 242 ASP B C 1
ATOM 8353 O O . ASP B 1 242 ? -22.469 14.219 20.875 1 87.12 242 ASP B O 1
ATOM 8357 N N . SER B 1 243 ? -23.703 13.375 22.547 1 78.12 243 SER B N 1
ATOM 8358 C CA . SER B 1 243 ? -24.594 14.523 22.594 1 78.12 243 SER B CA 1
ATOM 8359 C C . SER B 1 243 ? -23.891 15.758 23.125 1 78.12 243 SER B C 1
ATOM 8361 O O . SER B 1 243 ? -23.078 15.664 24.047 1 78.12 243 SER B O 1
ATOM 8363 N N . PHE B 1 244 ? -24.125 16.875 22.484 1 74.19 244 PHE B N 1
ATOM 8364 C CA . PHE B 1 244 ? -23.562 18.141 22.938 1 74.19 244 PHE B CA 1
ATOM 8365 C C . PHE B 1 244 ? -24.156 18.562 24.266 1 74.19 244 PHE B C 1
ATOM 8367 O O . PHE B 1 244 ? -25.375 18.422 24.484 1 74.19 244 PHE B O 1
ATOM 8374 N N . PRO B 1 245 ? -23.328 19 25.172 1 75.5 245 PRO B N 1
ATOM 8375 C CA . PRO B 1 245 ? -23.875 19.438 26.453 1 75.5 245 PRO B CA 1
ATOM 8376 C C . PRO B 1 245 ? -24.781 20.672 26.328 1 75.5 245 PRO B C 1
ATOM 8378 O O . PRO B 1 245 ? -24.531 21.516 25.469 1 75.5 245 PRO B O 1
ATOM 8381 N N . MET B 1 246 ? -25.766 20.75 27.156 1 74.19 246 MET B N 1
ATOM 8382 C CA . MET B 1 246 ? -26.672 21.891 27.172 1 74.19 246 MET B CA 1
ATOM 8383 C C . MET B 1 246 ? -26.125 23 28.078 1 74.19 246 MET B C 1
ATOM 8385 O O . MET B 1 246 ? -25.656 22.719 29.172 1 74.19 246 MET B O 1
ATOM 8389 N N . PHE B 1 247 ? -26.031 24.25 27.469 1 80.81 247 PHE B N 1
ATOM 8390 C CA . PHE B 1 247 ? -25.625 25.406 28.25 1 80.81 247 PHE B CA 1
ATOM 8391 C C . PHE B 1 247 ? -26.766 26.422 28.375 1 80.81 247 PHE B C 1
ATOM 8393 O O . PHE B 1 247 ? -27.531 26.609 27.438 1 80.81 247 PHE B O 1
ATOM 8400 N N . ASP B 1 248 ? -26.922 27.094 29.5 1 78.38 248 ASP B N 1
ATOM 8401 C CA . ASP B 1 248 ? -28.016 28.016 29.766 1 78.38 248 ASP B CA 1
ATOM 8402 C C . ASP B 1 248 ? -27.875 29.297 28.938 1 78.38 248 ASP B C 1
ATOM 8404 O O . ASP B 1 248 ? -28.859 29.984 28.688 1 78.38 248 ASP B O 1
ATOM 8408 N N . TRP B 1 249 ? -26.688 29.672 28.562 1 79 249 TRP B N 1
ATOM 8409 C CA . TRP B 1 249 ? -26.453 30.906 27.812 1 79 249 TRP B CA 1
ATOM 8410 C C . TRP B 1 249 ? -26.609 30.672 26.312 1 79 249 TRP B C 1
ATOM 8412 O O . TRP B 1 249 ? -26.578 31.625 25.531 1 79 249 TRP B O 1
ATOM 8422 N N . LEU B 1 250 ? -26.672 29.5 26.016 1 70.06 250 LEU B N 1
ATOM 8423 C CA . LEU B 1 250 ? -26.953 29.188 24.609 1 70.06 250 LEU B CA 1
ATOM 8424 C C . LEU B 1 250 ? -28.453 29.125 24.344 1 70.06 250 LEU B C 1
ATOM 8426 O O . LEU B 1 250 ? -29.188 28.484 25.094 1 70.06 250 LEU B O 1
ATOM 8430 N N . PRO B 1 251 ? -28.938 30.297 23.547 1 54.97 251 PRO B N 1
ATOM 8431 C CA . PRO B 1 251 ? -30.375 30.297 23.312 1 54.97 251 PRO B CA 1
ATOM 8432 C C . PRO B 1 251 ? -30.906 28.906 22.938 1 54.97 251 PRO B C 1
ATOM 8434 O O . PRO B 1 251 ? -30.188 28.109 22.328 1 54.97 251 PRO B O 1
ATOM 8437 N N . ALA B 1 252 ? -31.922 28.734 23.656 1 43.94 252 ALA B N 1
ATOM 8438 C CA . ALA B 1 252 ? -32.625 27.469 23.391 1 43.94 252 ALA B CA 1
ATOM 8439 C C . ALA B 1 252 ? -32.781 27.234 21.891 1 43.94 252 ALA B C 1
ATOM 8441 O O . ALA B 1 252 ? -32.688 28.172 21.094 1 43.94 252 ALA B O 1
ATOM 8442 N N . TYR B 1 253 ? -33 25.953 21.406 1 42.69 253 TYR B N 1
ATOM 8443 C CA . TYR B 1 253 ? -32.938 25.219 20.141 1 42.69 253 TYR B CA 1
ATOM 8444 C C . TYR B 1 253 ? -33.5 26.062 19 1 42.69 253 TYR B C 1
ATOM 8446 O O . TYR B 1 253 ? -32.938 26.031 17.891 1 42.69 253 TYR B O 1
ATOM 8454 N N . ASN B 1 254 ? -34.781 26.828 19.078 1 35.25 254 ASN B N 1
ATOM 8455 C CA . ASN B 1 254 ? -35.719 27.359 18.109 1 35.25 254 ASN B CA 1
ATOM 8456 C C . ASN B 1 254 ? -35.406 28.797 17.719 1 35.25 254 ASN B C 1
ATOM 8458 O O . ASN B 1 254 ? -36.25 29.5 17.156 1 35.25 254 ASN B O 1
ATOM 8462 N N . SER B 1 255 ? -34.562 29.422 18.328 1 35 255 SER B N 1
ATOM 8463 C CA . SER B 1 255 ? -34.625 30.844 17.984 1 35 255 SER B CA 1
ATOM 8464 C C . SER B 1 255 ? -33.969 31.109 16.641 1 35 255 SER B C 1
ATOM 8466 O O . SER B 1 255 ? -32.812 30.719 16.422 1 35 255 SER B O 1
ATOM 8468 N N . SER B 1 256 ? -34.688 31.203 15.555 1 34.78 256 SER B N 1
ATOM 8469 C CA . SER B 1 256 ? -34.375 31.625 14.188 1 34.78 256 SER B CA 1
ATOM 8470 C C . SER B 1 256 ? -33.312 32.688 14.156 1 34.78 256 SER B C 1
ATOM 8472 O O . SER B 1 256 ? -32.781 33.031 13.094 1 34.78 256 SER B O 1
ATOM 8474 N N . ASP B 1 257 ? -33.219 33.688 15.016 1 33.62 257 ASP B N 1
ATOM 8475 C CA . ASP B 1 257 ? -32.531 34.969 14.938 1 33.62 257 ASP B CA 1
ATOM 8476 C C . ASP B 1 257 ? -31.078 34.844 15.375 1 33.62 257 ASP B C 1
ATOM 8478 O O . ASP B 1 257 ? -30.797 34.312 16.453 1 33.62 257 ASP B O 1
ATOM 8482 N N . GLY B 1 258 ? -29.953 35.562 14.602 1 35 258 GLY B N 1
ATOM 8483 C CA . GLY B 1 258 ? -28.672 36.219 14.414 1 35 258 GLY B CA 1
ATOM 8484 C C . GLY B 1 258 ? -27.5 35.375 14.898 1 35 258 GLY B C 1
ATOM 8485 O O . GLY B 1 258 ? -26.406 35.875 15.086 1 35 258 GLY B O 1
ATOM 8486 N N . LEU B 1 259 ? -27.859 34.188 15.531 1 39.5 259 LEU B N 1
ATOM 8487 C CA . LEU B 1 259 ? -26.625 33.656 16.109 1 39.5 259 LEU B CA 1
ATOM 8488 C C . LEU B 1 259 ? -25.766 33 15.023 1 39.5 259 LEU B C 1
ATOM 8490 O O . LEU B 1 259 ? -26.281 32.5 14.016 1 39.5 259 LEU B O 1
ATOM 8494 N N . PRO B 1 260 ? -24.453 33.031 15.25 1 42.78 260 PRO B N 1
ATOM 8495 C CA . PRO B 1 260 ? -23.406 32.594 14.32 1 42.78 260 PRO B CA 1
ATOM 8496 C C . PRO B 1 260 ? -23.531 31.125 13.945 1 42.78 260 PRO B C 1
ATOM 8498 O O . PRO B 1 260 ? -24.094 30.344 14.703 1 42.78 260 PRO B O 1
ATOM 8501 N N . ASP B 1 261 ? -23.281 30.672 12.625 1 43.12 261 ASP B N 1
ATOM 8502 C CA . ASP B 1 261 ? -23.375 29.484 11.781 1 43.12 261 ASP B CA 1
ATOM 8503 C C . ASP B 1 261 ? -22.625 28.312 12.406 1 43.12 261 ASP B C 1
ATOM 8505 O O . ASP B 1 261 ? -22.094 27.469 11.688 1 43.12 261 ASP B O 1
ATOM 8509 N N . TRP B 1 262 ? -22.109 28.25 13.555 1 47.97 262 TRP B N 1
ATOM 8510 C CA . TRP B 1 262 ? -21.594 26.953 14.008 1 47.97 262 TRP B CA 1
ATOM 8511 C C . TRP B 1 262 ? -22.719 26.047 14.461 1 47.97 262 TRP B C 1
ATOM 8513 O O . TRP B 1 262 ? -23.672 26.484 15.117 1 47.97 262 TRP B O 1
ATOM 8523 N N . SER B 1 263 ? -22.891 24.859 13.852 1 50.56 263 SER B N 1
ATOM 8524 C CA . SER B 1 263 ? -23.984 23.906 13.852 1 50.56 263 SER B CA 1
ATOM 8525 C C . SER B 1 263 ? -24.578 23.734 15.25 1 50.56 263 SER B C 1
ATOM 8527 O O . SER B 1 263 ? -25.797 23.75 15.422 1 50.56 263 SER B O 1
ATOM 8529 N N . PRO B 1 264 ? -23.828 23.219 16.188 1 45.53 264 PRO B N 1
ATOM 8530 C CA . PRO B 1 264 ? -24.625 23.062 17.406 1 45.53 264 PRO B CA 1
ATOM 8531 C C . PRO B 1 264 ? -25.422 24.328 17.75 1 45.53 264 PRO B C 1
ATOM 8533 O O . PRO B 1 264 ? -26.453 24.25 18.422 1 45.53 264 PRO B O 1
ATOM 8536 N N . PHE B 1 265 ? -24.75 25.359 17.172 1 47.19 265 PHE B N 1
ATOM 8537 C CA . PHE B 1 265 ? -25.516 26.594 17.328 1 47.19 265 PHE B CA 1
ATOM 8538 C C . PHE B 1 265 ? -26.688 26.641 16.375 1 47.19 265 PHE B C 1
ATOM 8540 O O . PHE B 1 265 ? -27.594 27.453 16.531 1 47.19 265 PHE B O 1
ATOM 8547 N N . ARG B 1 266 ? -26.484 25.625 15.211 1 45.09 266 ARG B N 1
ATOM 8548 C CA . ARG B 1 266 ? -27.5 25.484 14.172 1 45.09 266 ARG B CA 1
ATOM 8549 C C . ARG B 1 266 ? -28.516 24.406 14.523 1 45.09 266 ARG B C 1
ATOM 8551 O O . ARG B 1 266 ? -29.688 24.5 14.141 1 45.09 266 ARG B O 1
ATOM 8558 N N . VAL B 1 267 ? -28.016 23.219 14.734 1 41.69 267 VAL B N 1
ATOM 8559 C CA . VAL B 1 267 ? -28.781 21.969 14.672 1 41.69 267 VAL B CA 1
ATOM 8560 C C . VAL B 1 267 ? -30.078 22.125 15.469 1 41.69 267 VAL B C 1
ATOM 8562 O O . VAL B 1 267 ? -30.953 21.25 15.422 1 41.69 267 VAL B O 1
ATOM 8565 N N . ASN B 1 268 ? -30.234 23.125 16.172 1 39.81 268 ASN B N 1
ATOM 8566 C CA . ASN B 1 268 ? -31.562 23.031 16.781 1 39.81 268 ASN B CA 1
ATOM 8567 C C . ASN B 1 268 ? -32.656 23.125 15.742 1 39.81 268 ASN B C 1
ATOM 8569 O O . ASN B 1 268 ? -33.844 23.25 16.094 1 39.81 268 ASN B O 1
ATOM 8573 N N . ARG B 1 269 ? -32.188 23.219 14.492 1 37.56 269 ARG B N 1
ATOM 8574 C CA . ARG B 1 269 ? -33.281 23.438 13.547 1 37.56 269 ARG B CA 1
ATOM 8575 C C . ARG B 1 269 ? -34.062 22.156 13.305 1 37.56 269 ARG B C 1
ATOM 8577 O O . ARG B 1 269 ? -35.031 22.141 12.57 1 37.56 269 ARG B O 1
ATOM 8584 N N . HIS B 1 270 ? -33.375 21.047 13.414 1 38.56 270 HIS B N 1
ATOM 8585 C CA . HIS B 1 270 ? -34.219 19.953 12.977 1 38.56 270 HIS B CA 1
ATOM 8586 C C . HIS B 1 270 ? -35.219 19.562 14.055 1 38.56 270 HIS B C 1
ATOM 8588 O O . HIS B 1 270 ? -34.844 19.266 15.188 1 38.56 270 HIS B O 1
ATOM 8594 N N . ASN B 1 271 ? -36.25 20.219 14.023 1 38.06 271 ASN B N 1
ATOM 8595 C CA . ASN B 1 271 ? -37.469 19.922 14.758 1 38.06 271 ASN B CA 1
ATOM 8596 C C . ASN B 1 271 ? -37.75 18.422 14.812 1 38.06 271 ASN B C 1
ATOM 8598 O O . ASN B 1 271 ? -38.906 18 14.812 1 38.06 271 ASN B O 1
ATOM 8602 N N . GLN B 1 272 ? -36.844 17.594 14.359 1 41.31 272 GLN B N 1
ATOM 8603 C CA . GLN B 1 272 ? -37.281 16.219 14.594 1 41.31 272 GLN B CA 1
ATOM 8604 C C . GLN B 1 272 ? -36.844 15.742 15.977 1 41.31 272 GLN B C 1
ATOM 8606 O O . GLN B 1 272 ? -35.656 15.859 16.344 1 41.31 272 GLN B O 1
ATOM 8611 N N . ASP B 1 273 ? -37.719 15.609 16.891 1 43.75 273 ASP B N 1
ATOM 8612 C CA . ASP B 1 273 ? -37.594 15.109 18.266 1 43.75 273 ASP B CA 1
ATOM 8613 C C . ASP B 1 273 ? -36.469 14.078 18.375 1 43.75 273 ASP B C 1
ATOM 8615 O O . ASP B 1 273 ? -35.812 13.969 19.406 1 43.75 273 ASP B O 1
ATOM 8619 N N . ASP B 1 274 ? -36.25 13.312 17.328 1 47.5 274 ASP B N 1
ATOM 8620 C CA . ASP B 1 274 ? -35.406 12.117 17.422 1 47.5 274 ASP B CA 1
ATOM 8621 C C . ASP B 1 274 ? -34 12.391 16.891 1 47.5 274 ASP B C 1
ATOM 8623 O O . ASP B 1 274 ? -33.156 11.484 16.844 1 47.5 274 ASP B O 1
ATOM 8627 N N . TYR B 1 275 ? -33.719 13.68 16.484 1 51.88 275 TYR B N 1
ATOM 8628 C CA . TYR B 1 275 ? -32.375 13.852 15.93 1 51.88 275 TYR B CA 1
ATOM 8629 C C . TYR B 1 275 ? -31.391 14.289 17.016 1 51.88 275 TYR B C 1
ATOM 8631 O O . TYR B 1 275 ? -31.594 15.312 17.672 1 51.88 275 TYR B O 1
ATOM 8639 N N . VAL B 1 276 ? -30.578 13.367 17.453 1 60.53 276 VAL B N 1
ATOM 8640 C CA . VAL B 1 276 ? -29.484 13.695 18.359 1 60.53 276 VAL B CA 1
ATOM 8641 C C . VAL B 1 276 ? -28.25 14.07 17.531 1 60.53 276 VAL B C 1
ATOM 8643 O O . VAL B 1 276 ? -27.719 13.25 16.781 1 60.53 276 VAL B O 1
ATOM 8646 N N . TYR B 1 277 ? -27.938 15.43 17.5 1 65 277 TYR B N 1
ATOM 8647 C CA . TYR B 1 277 ? -26.703 15.875 16.875 1 65 277 TYR B CA 1
ATOM 8648 C C . TYR B 1 277 ? -25.484 15.43 17.672 1 65 277 TYR B C 1
ATOM 8650 O O . TYR B 1 277 ? -25.312 15.812 18.828 1 65 277 TYR B O 1
ATOM 8658 N N . GLU B 1 278 ? -24.766 14.586 17.062 1 79 278 GLU B N 1
ATOM 8659 C CA . GLU B 1 278 ? -23.562 14.102 17.719 1 79 278 GLU B CA 1
ATOM 8660 C C . GLU B 1 278 ? -22.391 15.07 17.531 1 79 278 GLU B C 1
ATOM 8662 O O . GLU B 1 278 ? -22.234 15.633 16.438 1 79 278 GLU B O 1
ATOM 8667 N N . HIS B 1 279 ? -21.812 15.492 18.656 1 83.12 279 HIS B N 1
ATOM 8668 C CA . HIS B 1 279 ? -20.656 16.375 18.656 1 83.12 279 HIS B CA 1
ATOM 8669 C C . HIS B 1 279 ? -19.516 15.797 19.469 1 83.12 279 HIS B C 1
ATOM 8671 O O . HIS B 1 279 ? -19.703 14.828 20.219 1 83.12 279 HIS B O 1
ATOM 8677 N N . TYR B 1 280 ? -18.375 16.391 19.281 1 91.06 280 TYR B N 1
ATOM 8678 C CA . TYR B 1 280 ? -17.188 15.953 20.016 1 91.06 280 TYR B CA 1
ATOM 8679 C C . TYR B 1 280 ? -17.391 16.125 21.516 1 91.06 280 TYR B C 1
ATOM 8681 O O . TYR B 1 280 ? -17.812 17.188 21.984 1 91.06 280 TYR B O 1
ATOM 8689 N N . ASN B 1 281 ? -17.188 15.117 22.234 1 89.44 281 ASN B N 1
ATOM 8690 C CA . ASN B 1 281 ? -17.203 15.086 23.703 1 89.44 281 ASN B CA 1
ATOM 8691 C C . ASN B 1 281 ? -15.891 14.562 24.266 1 89.44 281 ASN B C 1
ATOM 8693 O O . ASN B 1 281 ? -15.594 13.375 24.156 1 89.44 281 ASN B O 1
ATOM 8697 N N . PRO B 1 282 ? -15.156 15.477 24.938 1 92.19 282 PRO B N 1
ATOM 8698 C CA . PRO B 1 282 ? -13.844 15.07 25.453 1 92.19 282 PRO B CA 1
ATOM 8699 C C . PRO B 1 282 ? -13.93 13.938 26.469 1 92.19 282 PRO B C 1
ATOM 8701 O O . PRO B 1 282 ? -12.984 13.164 26.625 1 92.19 282 PRO B O 1
ATOM 8704 N N . LEU B 1 283 ? -15.023 13.766 27.141 1 89.69 283 LEU B N 1
ATOM 8705 C CA . LEU B 1 283 ? -15.18 12.727 28.156 1 89.69 283 LEU B CA 1
ATOM 8706 C C . LEU B 1 283 ? -15.234 11.344 27.516 1 89.69 283 LEU B C 1
ATOM 8708 O O . LEU B 1 283 ? -14.969 10.344 28.172 1 89.69 283 LEU B O 1
ATOM 8712 N N . LYS B 1 284 ? -15.547 11.32 26.25 1 92.88 284 LYS B N 1
ATOM 8713 C CA . LYS B 1 284 ? -15.648 10.047 25.531 1 92.88 284 LYS B CA 1
ATOM 8714 C C . LYS B 1 284 ? -14.414 9.812 24.672 1 92.88 284 LYS B C 1
ATOM 8716 O O . LYS B 1 284 ? -14.289 8.773 24.016 1 92.88 284 LYS B O 1
ATOM 8721 N N . ASP B 1 285 ? -13.539 10.734 24.594 1 94.94 285 ASP B N 1
ATOM 8722 C CA . ASP B 1 285 ? -12.328 10.633 23.797 1 94.94 285 ASP B CA 1
ATOM 8723 C C . ASP B 1 285 ? -11.227 9.875 24.531 1 94.94 285 ASP B C 1
ATOM 8725 O O . ASP B 1 285 ? -10.68 10.367 25.516 1 94.94 285 ASP B O 1
ATOM 8729 N N . PRO B 1 286 ? -10.875 8.68 24.047 1 94.44 286 PRO B N 1
ATOM 8730 C CA . PRO B 1 286 ? -9.844 7.898 24.734 1 94.44 286 PRO B CA 1
ATOM 8731 C C . PRO B 1 286 ? -8.469 8.555 24.688 1 94.44 286 PRO B C 1
ATOM 8733 O O . PRO B 1 286 ? -7.566 8.156 25.422 1 94.44 286 PRO B O 1
ATOM 8736 N N . LEU B 1 287 ? -8.312 9.586 23.828 1 96 287 LEU B N 1
ATOM 8737 C CA . LEU B 1 287 ? -7.004 10.211 23.688 1 96 287 LEU B CA 1
ATOM 8738 C C . LEU B 1 287 ? -6.957 11.555 24.422 1 96 287 LEU B C 1
ATOM 8740 O O . LEU B 1 287 ? -5.945 12.258 24.375 1 96 287 LEU B O 1
ATOM 8744 N N . HIS B 1 288 ? -8 11.945 25.094 1 95.44 288 HIS B N 1
ATOM 8745 C CA . HIS B 1 288 ? -8.086 13.242 25.75 1 95.44 288 HIS B CA 1
ATOM 8746 C C . HIS B 1 288 ? -7.27 13.273 27.047 1 95.44 288 HIS B C 1
ATOM 8748 O O . HIS B 1 288 ? -7.434 12.398 27.891 1 95.44 288 HIS B O 1
ATOM 8754 N N . PHE B 1 289 ? -6.398 14.281 27.219 1 95.62 289 PHE B N 1
ATOM 8755 C CA . PHE B 1 289 ? -5.547 14.5 28.391 1 95.62 289 PHE B CA 1
ATOM 8756 C C . PHE B 1 289 ? -5.777 15.891 28.969 1 95.62 289 PHE B C 1
ATOM 8758 O O . PHE B 1 289 ? -4.992 16.812 28.734 1 95.62 289 PHE B O 1
ATOM 8765 N N . PRO B 1 290 ? -6.762 16.094 29.797 1 95.69 290 PRO B N 1
ATOM 8766 C CA . PRO B 1 290 ? -7.043 17.422 30.359 1 95.69 290 PRO B CA 1
ATOM 8767 C C . PRO B 1 290 ? -6.051 17.828 31.453 1 95.69 290 PRO B C 1
ATOM 8769 O O . PRO B 1 290 ? -5.625 16.984 32.25 1 95.69 290 PRO B O 1
ATOM 8772 N N . ASN B 1 291 ? -5.676 19.141 31.484 1 97.75 291 ASN B N 1
ATOM 8773 C CA . ASN B 1 291 ? -4.754 19.594 32.531 1 97.75 291 ASN B CA 1
ATOM 8774 C C . ASN B 1 291 ? -5.305 20.797 33.281 1 97.75 291 ASN B C 1
ATOM 8776 O O . ASN B 1 291 ? -4.562 21.469 34 1 97.75 291 ASN B O 1
ATOM 8780 N N . LEU B 1 292 ? -6.594 21.156 33.094 1 97.56 292 LEU B N 1
ATOM 8781 C CA . LEU B 1 292 ? -7.191 22.328 33.688 1 97.56 292 LEU B CA 1
ATOM 8782 C C . LEU B 1 292 ? -7.227 22.203 35.219 1 97.56 292 LEU B C 1
ATOM 8784 O O . LEU B 1 292 ? -7.387 23.203 35.938 1 97.56 292 LEU B O 1
ATOM 8788 N N . GLN B 1 293 ? -7.105 20.969 35.719 1 96.5 293 GLN B N 1
ATOM 8789 C CA . GLN B 1 293 ? -7.078 20.75 37.156 1 96.5 293 GLN B CA 1
ATOM 8790 C C . GLN B 1 293 ? -5.723 21.125 37.75 1 96.5 293 GLN B C 1
ATOM 8792 O O . GLN B 1 293 ? -5.582 21.234 38.969 1 96.5 293 GLN B O 1
ATOM 8797 N N . ASN B 1 294 ? -4.742 21.25 36.938 1 97.38 294 ASN B N 1
ATOM 8798 C CA . ASN B 1 294 ? -3.396 21.562 37.406 1 97.38 294 ASN B CA 1
ATOM 8799 C C . ASN B 1 294 ? -3.234 23.047 37.688 1 97.38 294 ASN B C 1
ATOM 8801 O O . ASN B 1 294 ? -3.984 23.875 37.156 1 97.38 294 ASN B O 1
ATOM 8805 N N . ASP B 1 295 ? -2.242 23.391 38.438 1 95.5 295 ASP B N 1
ATOM 8806 C CA . ASP B 1 295 ? -1.95 24.766 38.812 1 95.5 295 ASP B CA 1
ATOM 8807 C C . ASP B 1 295 ? -1.32 25.516 37.625 1 95.5 295 ASP B C 1
ATOM 8809 O O . ASP B 1 295 ? -0.634 24.922 36.812 1 95.5 295 ASP B O 1
ATOM 8813 N N . ILE B 1 296 ? -1.581 26.828 37.625 1 96.5 296 ILE B N 1
ATOM 8814 C CA . ILE B 1 296 ? -0.893 27.703 36.688 1 96.5 296 ILE B CA 1
ATOM 8815 C C . ILE B 1 296 ? 0.603 27.719 37 1 96.5 296 ILE B C 1
ATOM 8817 O O . ILE B 1 296 ? 1.004 27.703 38.156 1 96.5 296 ILE B O 1
ATOM 8821 N N . LEU B 1 297 ? 1.428 27.859 36.062 1 94.88 297 LEU B N 1
ATOM 8822 C CA . LEU B 1 297 ? 2.879 27.844 36.188 1 94.88 297 LEU B CA 1
ATOM 8823 C C . LEU B 1 297 ? 3.355 29.062 36.969 1 94.88 297 LEU B C 1
ATOM 8825 O O . LEU B 1 297 ? 2.83 30.172 36.812 1 94.88 297 LEU B O 1
ATOM 8829 N N . GLU B 1 298 ? 4.324 28.844 37.938 1 91.19 298 GLU B N 1
ATOM 8830 C CA . GLU B 1 298 ? 5 29.969 38.562 1 91.19 298 GLU B CA 1
ATOM 8831 C C . GLU B 1 298 ? 6.094 30.531 37.656 1 91.19 298 GLU B C 1
ATOM 8833 O O . GLU B 1 298 ? 6.797 29.781 36.969 1 91.19 298 GLU B O 1
ATOM 8838 N N . PRO B 1 299 ? 6.238 31.859 37.594 1 91.44 299 PRO B N 1
ATOM 8839 C CA . PRO B 1 299 ? 5.629 32.938 38.375 1 91.44 299 PRO B CA 1
ATOM 8840 C C . PRO B 1 299 ? 4.406 33.562 37.719 1 91.44 299 PRO B C 1
ATOM 8842 O O . PRO B 1 299 ? 3.979 34.656 38.062 1 91.44 299 PRO B O 1
ATOM 8845 N N . LEU B 1 300 ? 3.916 32.906 36.688 1 92.88 300 LEU B N 1
ATOM 8846 C CA . LEU B 1 300 ? 2.783 33.438 35.938 1 92.88 300 LEU B CA 1
ATOM 8847 C C . LEU B 1 300 ? 1.556 33.594 36.812 1 92.88 300 LEU B C 1
ATOM 8849 O O . LEU B 1 300 ? 0.786 34.531 36.656 1 92.88 300 LEU B O 1
ATOM 8853 N N . ARG B 1 301 ? 1.397 32.688 37.719 1 93.81 301 ARG B N 1
ATOM 8854 C CA . ARG B 1 301 ? 0.195 32.656 38.562 1 93.81 301 ARG B CA 1
ATOM 8855 C C . ARG B 1 301 ? -0.007 33.969 39.281 1 93.81 301 ARG B C 1
ATOM 8857 O O . ARG B 1 301 ? -1.095 34.531 39.25 1 93.81 301 ARG B O 1
ATOM 8864 N N . GLU B 1 302 ? 1.022 34.438 39.938 1 92.88 302 GLU B N 1
ATOM 8865 C CA . GLU B 1 302 ? 0.93 35.688 40.719 1 92.88 302 GLU B CA 1
ATOM 8866 C C . GLU B 1 302 ? 0.623 36.875 39.812 1 92.88 302 GLU B C 1
ATOM 8868 O O . GLU B 1 302 ? -0.23 37.688 40.156 1 92.88 302 GLU B O 1
ATOM 8873 N N . VAL B 1 303 ? 1.23 36.938 38.719 1 94.62 303 VAL B N 1
ATOM 8874 C CA . VAL B 1 303 ? 1.115 38.062 37.812 1 94.62 303 VAL B CA 1
ATOM 8875 C C . VAL B 1 303 ? -0.264 38.062 37.156 1 94.62 303 VAL B C 1
ATOM 8877 O O . VAL B 1 303 ? -0.853 39.125 36.938 1 94.62 303 VAL B O 1
ATOM 8880 N N . LEU B 1 304 ? -0.794 36.938 36.875 1 95.69 304 LEU B N 1
ATOM 8881 C CA . LEU B 1 304 ? -2.092 36.844 36.219 1 95.69 304 LEU B CA 1
ATOM 8882 C C . LEU B 1 304 ? -3.217 37.219 37.188 1 95.69 304 LEU B C 1
ATOM 8884 O O . LEU B 1 304 ? -4.262 37.719 36.75 1 95.69 304 LEU B O 1
ATOM 8888 N N . HIS B 1 305 ? -2.967 37.156 38.5 1 93.94 305 HIS B N 1
ATOM 8889 C CA . HIS B 1 305 ? -4.055 37.312 39.438 1 93.94 305 HIS B CA 1
ATOM 8890 C C . HIS B 1 305 ? -3.955 38.656 40.156 1 93.94 305 HIS B C 1
ATOM 8892 O O . HIS B 1 305 ? -4.879 39.062 40.875 1 93.94 305 HIS B O 1
ATOM 8898 N N . ASN B 1 306 ? -2.924 39.406 39.969 1 93.44 306 ASN B N 1
ATOM 8899 C CA . ASN B 1 306 ? -2.771 40.656 40.719 1 93.44 306 ASN B CA 1
ATOM 8900 C C . ASN B 1 306 ? -3.336 41.844 39.938 1 93.44 306 ASN B C 1
ATOM 8902 O O . ASN B 1 306 ? -3.199 43 40.375 1 93.44 306 ASN B O 1
ATOM 8906 N N . GLY B 1 307 ? -3.871 41.625 38.781 1 91.5 307 GLY B N 1
ATOM 8907 C CA . GLY B 1 307 ? -4.57 42.656 38.031 1 91.5 307 GLY B CA 1
ATOM 8908 C C . GLY B 1 307 ? -3.668 43.438 37.125 1 91.5 307 GLY B C 1
ATOM 8909 O O . GLY B 1 307 ? -4.129 44.312 36.375 1 91.5 307 GLY B O 1
ATOM 8910 N N . SER B 1 308 ? -2.426 43.125 37.062 1 93.81 308 SER B N 1
ATOM 8911 C CA . SER B 1 308 ? -1.474 43.844 36.219 1 93.81 308 SER B CA 1
ATOM 8912 C C . SER B 1 308 ? -1.625 43.5 34.75 1 93.81 308 SER B C 1
ATOM 8914 O O . SER B 1 308 ? -1.402 44.344 33.875 1 93.81 308 SER B O 1
ATOM 8916 N N . VAL B 1 309 ? -1.951 42.281 34.531 1 96.88 309 VAL B N 1
ATOM 8917 C CA . VAL B 1 309 ? -2.1 41.844 33.156 1 96.88 309 VAL B CA 1
ATOM 8918 C C . VAL B 1 309 ? -3.547 42 32.688 1 96.88 309 VAL B C 1
ATOM 8920 O O . VAL B 1 309 ? -4.457 41.375 33.25 1 96.88 309 VAL B O 1
ATOM 8923 N N . LYS B 1 310 ? -3.777 42.875 31.719 1 96.69 310 LYS B N 1
ATOM 8924 C CA . LYS B 1 310 ? -5.082 43.125 31.109 1 96.69 310 LYS B CA 1
ATOM 8925 C C . LYS B 1 310 ? -5.078 42.719 29.625 1 96.69 310 LYS B C 1
ATOM 8927 O O . LYS B 1 310 ? -4.172 43.094 28.875 1 96.69 310 LYS B O 1
ATOM 8932 N N . ILE B 1 311 ? -6.078 41.938 29.281 1 98.19 311 ILE B N 1
ATOM 8933 C CA . ILE B 1 311 ? -6.188 41.562 27.891 1 98.19 311 ILE B CA 1
ATOM 8934 C C . ILE B 1 311 ? -7.492 42.094 27.297 1 98.19 311 ILE B C 1
ATOM 8936 O O . ILE B 1 311 ? -8.523 41.406 27.359 1 98.19 311 ILE B O 1
ATOM 8940 N N . LYS B 1 312 ? -7.402 43.219 26.797 1 97.62 312 LYS B N 1
ATOM 8941 C CA . LYS B 1 312 ? -8.531 43.844 26.125 1 97.62 312 LYS B CA 1
ATOM 8942 C C . LYS B 1 312 ? -8.609 43.438 24.656 1 97.62 312 LYS B C 1
ATOM 8944 O O . LYS B 1 312 ? -9.703 43.281 24.109 1 97.62 312 LYS B O 1
ATOM 8949 N N . HIS B 1 313 ? -7.449 43.281 24.031 1 98.56 313 HIS B N 1
ATOM 8950 C CA . HIS B 1 313 ? -7.332 42.906 22.625 1 98.56 313 HIS B CA 1
ATOM 8951 C C . HIS B 1 313 ? -6.457 41.656 22.469 1 98.56 313 HIS B C 1
ATOM 8953 O O . HIS B 1 313 ? -5.574 41.406 23.297 1 98.56 313 HIS B O 1
ATOM 8959 N N . VAL B 1 314 ? -6.762 40.812 21.5 1 98.81 314 VAL B N 1
ATOM 8960 C CA . VAL B 1 314 ? -5.945 39.656 21.125 1 98.81 314 VAL B CA 1
ATOM 8961 C C . VAL B 1 314 ? -5.582 39.75 19.641 1 98.81 314 VAL B C 1
ATOM 8963 O O . VAL B 1 314 ? -6.465 39.875 18.797 1 98.81 314 VAL B O 1
ATOM 8966 N N . ILE B 1 315 ? -4.328 39.688 19.344 1 98.81 315 ILE B N 1
ATOM 8967 C CA . ILE B 1 315 ? -3.838 39.656 17.969 1 98.81 315 ILE B CA 1
ATOM 8968 C C . ILE B 1 315 ? -3.066 38.375 17.719 1 98.81 315 ILE B C 1
ATOM 8970 O O . ILE B 1 315 ? -2.092 38.062 18.422 1 98.81 315 ILE B O 1
ATOM 8974 N N . LEU B 1 316 ? -3.551 37.562 16.844 1 98.75 316 LEU B N 1
ATOM 8975 C CA . LEU B 1 316 ? -2.949 36.281 16.469 1 98.75 316 LEU B CA 1
ATOM 8976 C C . LEU B 1 316 ? -2.271 36.375 15.109 1 98.75 316 LEU B C 1
ATOM 8978 O O . LEU B 1 316 ? -2.93 36.625 14.102 1 98.75 316 LEU B O 1
ATOM 8982 N N . ILE B 1 317 ? -0.966 36.156 15.07 1 98.62 317 ILE B N 1
ATOM 8983 C CA . ILE B 1 317 ? -0.205 36.281 13.828 1 98.62 317 ILE B CA 1
ATOM 8984 C C . ILE B 1 317 ? 0.35 34.906 13.43 1 98.62 317 ILE B C 1
ATOM 8986 O O . ILE B 1 317 ? 1.027 34.25 14.219 1 98.62 317 ILE B O 1
ATOM 8990 N N . LYS B 1 318 ? 0.015 34.469 12.25 1 98.38 318 LYS B N 1
ATOM 8991 C CA . LYS B 1 318 ? 0.578 33.281 11.648 1 98.38 318 LYS B CA 1
ATOM 8992 C C . LYS B 1 318 ? 1.747 33.625 10.727 1 98.38 318 LYS B C 1
ATOM 8994 O O . LYS B 1 318 ? 1.576 34.312 9.734 1 98.38 318 LYS B O 1
ATOM 8999 N N . LEU B 1 319 ? 2.908 33.094 11.055 1 98.31 319 LEU B N 1
ATOM 9000 C CA . LEU B 1 319 ? 4.121 33.344 10.289 1 98.31 319 LEU B CA 1
ATOM 9001 C C . LEU B 1 319 ? 4.277 32.344 9.148 1 98.31 319 LEU B C 1
ATOM 9003 O O . LEU B 1 319 ? 4.422 31.141 9.391 1 98.31 319 LEU B O 1
ATOM 9007 N N . GLU B 1 320 ? 4.281 32.844 7.973 1 97.38 320 GLU B N 1
ATOM 9008 C CA . GLU B 1 320 ? 4.395 32 6.777 1 97.38 320 GLU B CA 1
ATOM 9009 C C . GLU B 1 320 ? 5.75 31.312 6.711 1 97.38 320 GLU B C 1
ATOM 9011 O O . GLU B 1 320 ? 6.793 31.953 6.855 1 97.38 320 GLU B O 1
ATOM 9016 N N . SER B 1 321 ? 5.742 30 6.512 1 97.31 321 SER B N 1
ATOM 9017 C CA . SER B 1 321 ? 6.934 29.188 6.254 1 97.31 321 SER B CA 1
ATOM 9018 C C . SER B 1 321 ? 8.07 29.578 7.203 1 97.31 321 SER B C 1
ATOM 9020 O O . SER B 1 321 ? 9.188 29.859 6.762 1 97.31 321 SER B O 1
ATOM 9022 N N . THR B 1 322 ? 7.793 29.531 8.445 1 97.88 322 THR B N 1
ATOM 9023 C CA . THR B 1 322 ? 8.781 29.984 9.422 1 97.88 322 THR B CA 1
ATOM 9024 C C . THR B 1 322 ? 9.18 28.844 10.352 1 97.88 322 THR B C 1
ATOM 9026 O O . THR B 1 322 ? 8.375 28.391 11.164 1 97.88 322 THR B O 1
ATOM 9029 N N . ARG B 1 323 ? 10.398 28.562 10.273 1 96 323 ARG B N 1
ATOM 9030 C CA . ARG B 1 323 ? 10.977 27.469 11.062 1 96 323 ARG B CA 1
ATOM 9031 C C . ARG B 1 323 ? 11.258 27.922 12.492 1 96 323 ARG B C 1
ATOM 9033 O O . ARG B 1 323 ? 11.492 29.109 12.742 1 96 323 ARG B O 1
ATOM 9040 N N . GLN B 1 324 ? 11.32 26.906 13.297 1 95.62 324 GLN B N 1
ATOM 9041 C CA . GLN B 1 324 ? 11.625 27.203 14.703 1 95.62 324 GLN B CA 1
ATOM 9042 C C . GLN B 1 324 ? 13.031 27.75 14.859 1 95.62 324 GLN B C 1
ATOM 9044 O O . GLN B 1 324 ? 13.266 28.625 15.695 1 95.62 324 GLN B O 1
ATOM 9049 N N . ASP B 1 325 ? 13.961 27.375 14.07 1 94.56 325 ASP B N 1
ATOM 9050 C CA . ASP B 1 325 ? 15.352 27.719 14.32 1 94.56 325 ASP B CA 1
ATOM 9051 C C . ASP B 1 325 ? 15.703 29.062 13.688 1 94.56 325 ASP B C 1
ATOM 9053 O O . ASP B 1 325 ? 16.844 29.531 13.789 1 94.56 325 ASP B O 1
ATOM 9057 N N . VAL B 1 326 ? 14.742 29.75 13.062 1 97.38 326 VAL B N 1
ATOM 9058 C CA . VAL B 1 326 ? 15.039 31.047 12.484 1 97.38 326 VAL B CA 1
ATOM 9059 C C . VAL B 1 326 ? 14.266 32.125 13.227 1 97.38 326 VAL B C 1
ATOM 9061 O O . VAL B 1 326 ? 14.305 33.312 12.844 1 97.38 326 VAL B O 1
ATOM 9064 N N . TRP B 1 327 ? 13.531 31.875 14.188 1 96.44 327 TRP B N 1
ATOM 9065 C CA . TRP B 1 327 ? 12.703 32.844 14.906 1 96.44 327 TRP B CA 1
ATOM 9066 C C . TRP B 1 327 ? 12.891 32.688 16.406 1 96.44 327 TRP B C 1
ATOM 9068 O O . TRP B 1 327 ? 11.969 32.281 17.125 1 96.44 327 TRP B O 1
ATOM 9078 N N . PRO B 1 328 ? 14.023 33.094 17.016 1 96.94 328 PRO B N 1
ATOM 9079 C CA . PRO B 1 328 ? 15.008 33.875 16.297 1 96.94 328 PRO B CA 1
ATOM 9080 C C . PRO B 1 328 ? 16.031 33.031 15.562 1 96.94 328 PRO B C 1
ATOM 9082 O O . PRO B 1 328 ? 16.141 31.812 15.82 1 96.94 328 PRO B O 1
ATOM 9085 N N . PHE B 1 329 ? 16.703 33.656 14.633 1 98 329 PHE B N 1
ATOM 9086 C CA . PHE B 1 329 ? 17.797 32.969 13.961 1 98 329 PHE B CA 1
ATOM 9087 C C . PHE B 1 329 ? 18.922 32.688 14.938 1 98 329 PHE B C 1
ATOM 9089 O O . PHE B 1 329 ? 19.359 33.562 15.68 1 98 329 PHE B O 1
ATOM 9096 N N . ARG B 1 330 ? 19.375 31.469 14.992 1 96.44 330 ARG B N 1
ATOM 9097 C CA . ARG B 1 330 ? 20.375 31.031 15.961 1 96.44 330 ARG B CA 1
ATOM 9098 C C . ARG B 1 330 ? 21.625 30.531 15.258 1 96.44 330 ARG B C 1
ATOM 9100 O O . ARG B 1 330 ? 21.562 30.031 14.133 1 96.44 330 ARG B O 1
ATOM 9107 N N . ASN B 1 331 ? 22.688 30.625 16 1 95.81 331 ASN B N 1
ATOM 9108 C CA . ASN B 1 331 ? 23.953 30.172 15.422 1 95.81 331 ASN B CA 1
ATOM 9109 C C . ASN B 1 331 ? 24.031 28.641 15.406 1 95.81 331 ASN B C 1
ATOM 9111 O O . ASN B 1 331 ? 24.922 28.062 14.773 1 95.81 331 ASN B O 1
ATOM 9115 N N . THR B 1 332 ? 23.047 27.969 16.047 1 92.31 332 THR B N 1
ATOM 9116 C CA . THR B 1 332 ? 22.969 26.516 16.031 1 92.31 332 THR B CA 1
ATOM 9117 C C . THR B 1 332 ? 22 26.016 14.953 1 92.31 332 THR B C 1
ATOM 9119 O O . THR B 1 332 ? 21.797 24.812 14.797 1 92.31 332 THR B O 1
ATOM 9122 N N . SER B 1 333 ? 21.391 26.953 14.273 1 94.5 333 SER B N 1
ATOM 9123 C CA . SER B 1 333 ? 20.484 26.578 13.188 1 94.5 333 SER B CA 1
ATOM 9124 C C . SER B 1 333 ? 21.188 25.719 12.141 1 94.5 333 SER B C 1
ATOM 9126 O O . SER B 1 333 ? 22.359 25.938 11.859 1 94.5 333 SER B O 1
ATOM 9128 N N . TYR B 1 334 ? 20.438 24.781 11.57 1 93.75 334 TYR B N 1
ATOM 9129 C CA . TYR B 1 334 ? 20.984 23.938 10.508 1 93.75 334 TYR B CA 1
ATOM 9130 C C . TYR B 1 334 ? 21.406 24.781 9.312 1 93.75 334 TYR B C 1
ATOM 9132 O O . TYR B 1 334 ? 22.297 24.391 8.547 1 93.75 334 TYR B O 1
ATOM 9140 N N . ILE B 1 335 ? 20.844 25.922 9.164 1 96.19 335 ILE B N 1
ATOM 9141 C CA . ILE B 1 335 ? 21.141 26.828 8.055 1 96.19 335 ILE B CA 1
ATOM 9142 C C . ILE B 1 335 ? 22.578 27.312 8.156 1 96.19 335 ILE B C 1
ATOM 9144 O O . ILE B 1 335 ? 23.234 27.578 7.145 1 96.19 335 ILE B O 1
ATOM 9148 N N . MET B 1 336 ? 23.125 27.422 9.359 1 96.06 336 MET B N 1
ATOM 9149 C CA . MET B 1 336 ? 24.5 27.891 9.578 1 96.06 336 MET B CA 1
ATOM 9150 C C . MET B 1 336 ? 25.5 26.953 8.922 1 96.06 336 MET B C 1
ATOM 9152 O O . MET B 1 336 ? 26.578 27.391 8.508 1 96.06 336 MET B O 1
ATOM 9156 N N . LYS B 1 337 ? 25.141 25.656 8.828 1 94.25 337 LYS B N 1
ATOM 9157 C CA . LYS B 1 337 ? 26 24.719 8.117 1 94.25 337 LYS B CA 1
ATOM 9158 C C . LYS B 1 337 ? 26.203 25.141 6.664 1 94.25 337 LYS B C 1
ATOM 9160 O O . LYS B 1 337 ? 27.328 25.156 6.16 1 94.25 337 LYS B O 1
ATOM 9165 N N . HIS B 1 338 ? 25.125 25.469 6.035 1 95.62 338 HIS B N 1
ATOM 9166 C CA . HIS B 1 338 ? 25.172 25.906 4.648 1 95.62 338 HIS B CA 1
ATOM 9167 C C . HIS B 1 338 ? 25.922 27.234 4.516 1 95.62 338 HIS B C 1
ATOM 9169 O O . HIS B 1 338 ? 26.656 27.438 3.559 1 95.62 338 HIS B O 1
ATOM 9175 N N . ILE B 1 339 ? 25.719 28.156 5.441 1 97.5 339 ILE B N 1
ATOM 9176 C CA . ILE B 1 339 ? 26.391 29.453 5.426 1 97.5 339 ILE B CA 1
ATOM 9177 C C . ILE B 1 339 ? 27.891 29.25 5.562 1 97.5 339 ILE B C 1
ATOM 9179 O O . ILE B 1 339 ? 28.672 29.781 4.766 1 97.5 339 ILE B O 1
ATOM 9183 N N . ASN B 1 340 ? 28.312 28.469 6.5 1 96.62 340 ASN B N 1
ATOM 9184 C CA . ASN B 1 340 ? 29.734 28.203 6.707 1 96.62 340 ASN B CA 1
ATOM 9185 C C . ASN B 1 340 ? 30.375 27.562 5.469 1 96.62 340 ASN B C 1
ATOM 9187 O O . ASN B 1 340 ? 31.469 27.953 5.062 1 96.62 340 ASN B O 1
ATOM 9191 N N . ASP B 1 341 ? 29.625 26.625 4.895 1 95.5 341 ASP B N 1
ATOM 9192 C CA . ASP B 1 341 ? 30.141 25.922 3.715 1 95.5 341 ASP B CA 1
ATOM 9193 C C . ASP B 1 341 ? 30.297 26.891 2.535 1 95.5 341 ASP B C 1
ATOM 9195 O O . ASP B 1 341 ? 31.125 26.656 1.649 1 95.5 341 ASP B O 1
ATOM 9199 N N . SER B 1 342 ? 29.516 27.891 2.516 1 96.19 342 SER B N 1
ATOM 9200 C CA . SER B 1 342 ? 29.516 28.828 1.396 1 96.19 342 SER B CA 1
ATOM 9201 C C . SER B 1 342 ? 30.672 29.812 1.498 1 96.19 342 SER B C 1
ATOM 9203 O O . SER B 1 342 ? 30.969 30.531 0.544 1 96.19 342 SER B O 1
ATOM 9205 N N . TYR B 1 343 ? 31.344 29.891 2.682 1 96.62 343 TYR B N 1
ATOM 9206 C CA . TYR B 1 343 ? 32.531 30.734 2.908 1 96.62 343 TYR B CA 1
ATOM 9207 C C . TYR B 1 343 ? 33.719 29.891 3.311 1 96.62 343 TYR B C 1
ATOM 9209 O O . TYR B 1 343 ? 34.156 29.906 4.469 1 96.62 343 TYR B O 1
ATOM 9217 N N . PRO B 1 344 ? 34.344 29.312 2.387 1 92.81 344 PRO B N 1
ATOM 9218 C CA . PRO B 1 344 ? 35.469 28.422 2.73 1 92.81 344 PRO B CA 1
ATOM 9219 C C . PRO B 1 344 ? 36.594 29.141 3.486 1 92.81 344 PRO B C 1
ATOM 9221 O O . PRO B 1 344 ? 37.312 28.516 4.266 1 92.81 344 PRO B O 1
ATOM 9224 N N . LYS B 1 345 ? 36.781 30.406 3.279 1 94.38 345 LYS B N 1
ATOM 9225 C CA . LYS B 1 345 ? 37.844 31.172 3.938 1 94.38 345 LYS B CA 1
ATOM 9226 C C . LYS B 1 345 ? 37.344 31.875 5.188 1 94.38 345 LYS B C 1
ATOM 9228 O O . LYS B 1 345 ? 38.031 32.688 5.773 1 94.38 345 LYS B O 1
ATOM 9233 N N . GLY B 1 346 ? 36.094 31.562 5.594 1 95.56 346 GLY B N 1
ATOM 9234 C CA . GLY B 1 346 ? 35.5 32.188 6.754 1 95.56 346 GLY B CA 1
ATOM 9235 C C . GLY B 1 346 ? 34.438 33.219 6.387 1 95.56 346 GLY B C 1
ATOM 9236 O O . GLY B 1 346 ? 34.562 33.875 5.352 1 95.56 346 GLY B O 1
ATOM 9237 N N . ILE B 1 347 ? 33.5 33.469 7.242 1 97.06 347 ILE B N 1
ATOM 9238 C CA . ILE B 1 347 ? 32.406 34.406 6.996 1 97.06 347 ILE B CA 1
ATOM 9239 C C . ILE B 1 347 ? 32.906 35.844 7.172 1 97.06 347 ILE B C 1
ATOM 9241 O O . ILE B 1 347 ? 33.469 36.188 8.219 1 97.06 347 ILE B O 1
ATOM 9245 N N . PRO B 1 348 ? 32.688 36.719 6.207 1 97 348 PRO B N 1
ATOM 9246 C CA . PRO B 1 348 ? 33.062 38.125 6.352 1 97 348 PRO B CA 1
ATOM 9247 C C . PRO B 1 348 ? 32.406 38.781 7.539 1 97 348 PRO B C 1
ATOM 9249 O O . PRO B 1 348 ? 31.25 38.5 7.855 1 97 348 PRO B O 1
ATOM 9252 N N . GLY B 1 349 ? 33.031 39.75 8.148 1 95.44 349 GLY B N 1
ATOM 9253 C CA . GLY B 1 349 ? 32.562 40.438 9.336 1 95.44 349 GLY B CA 1
ATOM 9254 C C . GLY B 1 349 ? 31.203 41.125 9.125 1 95.44 349 GLY B C 1
ATOM 9255 O O . GLY B 1 349 ? 30.359 41.094 10.016 1 95.44 349 GLY B O 1
ATOM 9256 N N . ASP B 1 350 ? 31.016 41.812 8.031 1 96 350 ASP B N 1
ATOM 9257 C CA . ASP B 1 350 ? 29.766 42.5 7.746 1 96 350 ASP B CA 1
ATOM 9258 C C . ASP B 1 350 ? 28.609 41.531 7.613 1 96 350 ASP B C 1
ATOM 9260 O O . ASP B 1 350 ? 27.484 41.812 8.031 1 96 350 ASP B O 1
ATOM 9264 N N . VAL B 1 351 ? 28.938 40.375 6.98 1 97.12 351 VAL B N 1
ATOM 9265 C CA . VAL B 1 351 ? 27.922 39.344 6.848 1 97.12 351 VAL B CA 1
ATOM 9266 C C . VAL B 1 351 ? 27.562 38.781 8.227 1 97.12 351 VAL B C 1
ATOM 9268 O O . VAL B 1 351 ? 26.391 38.562 8.539 1 97.12 351 VAL B O 1
ATOM 9271 N N . MET B 1 352 ? 28.547 38.5 9.062 1 96.25 352 MET B N 1
ATOM 9272 C CA . MET B 1 352 ? 28.312 38.031 10.414 1 96.25 352 MET B CA 1
ATOM 9273 C C . MET B 1 352 ? 27.469 39.031 11.219 1 96.25 352 MET B C 1
ATOM 9275 O O . MET B 1 352 ? 26.625 38.625 12.016 1 96.25 352 MET B O 1
ATOM 9279 N N . ASP B 1 353 ? 27.719 40.25 11 1 95.69 353 ASP B N 1
ATOM 9280 C CA . ASP B 1 353 ? 26.938 41.281 11.672 1 95.69 353 ASP B CA 1
ATOM 9281 C C . ASP B 1 353 ? 25.469 41.25 11.234 1 95.69 353 ASP B C 1
ATOM 9283 O O . ASP B 1 353 ? 24.562 41.375 12.07 1 95.69 353 ASP B O 1
ATOM 9287 N N . ARG B 1 354 ? 25.219 41.031 9.992 1 96.5 354 ARG B N 1
ATOM 9288 C CA . ARG B 1 354 ? 23.859 40.906 9.484 1 96.5 354 ARG B CA 1
ATOM 9289 C C . ARG B 1 354 ? 23.172 39.688 10.055 1 96.5 354 ARG B C 1
ATOM 9291 O O . ARG B 1 354 ? 22 39.75 10.453 1 96.5 354 ARG B O 1
ATOM 9298 N N . LEU B 1 355 ? 23.891 38.562 10.094 1 97.19 355 LEU B N 1
ATOM 9299 C CA . LEU B 1 355 ? 23.344 37.312 10.578 1 97.19 355 LEU B CA 1
ATOM 9300 C C . LEU B 1 355 ? 23.016 37.406 12.07 1 97.19 355 LEU B C 1
ATOM 9302 O O . LEU B 1 355 ? 21.984 36.906 12.508 1 97.19 355 LEU B O 1
ATOM 9306 N N . SER B 1 356 ? 23.844 38.062 12.82 1 96 356 SER B N 1
ATOM 9307 C CA . SER B 1 356 ? 23.656 38.188 14.258 1 96 356 SER B CA 1
ATOM 9308 C C . SER B 1 356 ? 22.484 39.094 14.586 1 96 356 SER B C 1
ATOM 9310 O O . SER B 1 356 ? 21.922 39 15.68 1 96 356 SER B O 1
ATOM 9312 N N . LYS B 1 357 ? 22.078 39.938 13.648 1 95.56 357 LYS B N 1
ATOM 9313 C CA . LYS B 1 357 ? 20.969 40.875 13.836 1 95.56 357 LYS B CA 1
ATOM 9314 C C . LYS B 1 357 ? 19.828 40.562 12.875 1 95.56 357 LYS B C 1
ATOM 9316 O O . LYS B 1 357 ? 19.109 41.469 12.438 1 95.56 357 LYS B O 1
ATOM 9321 N N . LEU B 1 358 ? 19.797 39.375 12.531 1 97.06 358 LEU B N 1
ATOM 9322 C CA . LEU B 1 358 ? 18.828 39 11.516 1 97.06 358 LEU B CA 1
ATOM 9323 C C . LEU B 1 358 ? 17.406 39.125 12.039 1 97.06 358 LEU B C 1
ATOM 9325 O O . LEU B 1 358 ? 16.5 39.531 11.32 1 97.06 358 LEU B O 1
ATOM 9329 N N . THR B 1 359 ? 17.125 38.688 13.305 1 97.81 359 THR B N 1
ATOM 9330 C CA . THR B 1 359 ? 15.773 38.688 13.836 1 97.81 359 THR B CA 1
ATOM 9331 C C . THR B 1 359 ? 15.766 39.156 15.289 1 97.81 359 THR B C 1
ATOM 9333 O O . THR B 1 359 ? 15.344 38.438 16.188 1 97.81 359 THR B O 1
ATOM 9336 N N . PRO B 1 360 ? 16.078 40.375 15.523 1 97 360 PRO B N 1
ATOM 9337 C CA . PRO B 1 360 ? 16.109 40.906 16.891 1 97 360 PRO B CA 1
ATOM 9338 C C . PRO B 1 360 ? 14.727 40.969 17.531 1 97 360 PRO B C 1
ATOM 9340 O O . PRO B 1 360 ? 14.602 40.812 18.75 1 97 360 PRO B O 1
ATOM 9343 N N . THR B 1 361 ? 13.711 41.281 16.75 1 97.75 361 THR B N 1
ATOM 9344 C CA . THR B 1 361 ? 12.359 41.344 17.281 1 97.75 361 THR B CA 1
ATOM 9345 C C . THR B 1 361 ? 11.922 39.938 17.781 1 97.75 361 THR B C 1
ATOM 9347 O O . THR B 1 361 ? 11.297 39.844 18.844 1 97.75 361 THR B O 1
ATOM 9350 N N . ALA B 1 362 ? 12.281 38.906 16.969 1 97.88 362 ALA B N 1
ATOM 9351 C CA . ALA B 1 362 ? 11.984 37.562 17.375 1 97.88 362 ALA B CA 1
ATOM 9352 C C . ALA B 1 362 ? 12.672 37.219 18.703 1 97.88 362 ALA B C 1
ATOM 9354 O O . ALA B 1 362 ? 12.086 36.594 19.578 1 97.88 362 ALA B O 1
ATOM 9355 N N . GLU B 1 363 ? 13.914 37.625 18.859 1 96.94 363 GLU B N 1
ATOM 9356 C CA . GLU B 1 363 ? 14.641 37.406 20.094 1 96.94 363 GLU B CA 1
ATOM 9357 C C . GLU B 1 363 ? 13.953 38.125 21.266 1 96.94 363 GLU B C 1
ATOM 9359 O O . GLU B 1 363 ? 13.828 37.531 22.359 1 96.94 363 GLU B O 1
ATOM 9364 N N . ARG B 1 364 ? 13.484 39.25 21.031 1 96.75 364 ARG B N 1
ATOM 9365 C CA . ARG B 1 364 ? 12.781 40.062 22.031 1 96.75 364 ARG B CA 1
ATOM 9366 C C . ARG B 1 364 ? 11.477 39.375 22.453 1 96.75 364 ARG B C 1
ATOM 9368 O O . ARG B 1 364 ? 11.156 39.312 23.641 1 96.75 364 ARG B O 1
ATOM 9375 N N . LEU B 1 365 ? 10.758 38.844 21.531 1 97.12 365 LEU B N 1
ATOM 9376 C CA . LEU B 1 365 ? 9.43 38.312 21.781 1 97.12 365 LEU B CA 1
ATOM 9377 C C . LEU B 1 365 ? 9.508 36.906 22.359 1 97.12 365 LEU B C 1
ATOM 9379 O O . LEU B 1 365 ? 8.695 36.531 23.219 1 97.12 365 LEU B O 1
ATOM 9383 N N . THR B 1 366 ? 10.477 36.062 21.938 1 95.75 366 THR B N 1
ATOM 9384 C CA . THR B 1 366 ? 10.555 34.688 22.359 1 95.75 366 THR B CA 1
ATOM 9385 C C . THR B 1 366 ? 11.391 34.562 23.641 1 95.75 366 THR B C 1
ATOM 9387 O O . THR B 1 366 ? 11.211 33.625 24.406 1 95.75 366 THR B O 1
ATOM 9390 N N . GLY B 1 367 ? 12.312 35.469 23.75 1 94.25 367 GLY B N 1
ATOM 9391 C CA . GLY B 1 367 ? 13.266 35.375 24.844 1 94.25 367 GLY B CA 1
ATOM 9392 C C . GLY B 1 367 ? 14.328 34.312 24.625 1 94.25 367 GLY B C 1
ATOM 9393 O O . GLY B 1 367 ? 15.125 34.031 25.531 1 94.25 367 GLY B O 1
ATOM 9394 N N . HIS B 1 368 ? 14.383 33.688 23.469 1 93.88 368 HIS B N 1
ATOM 9395 C CA . HIS B 1 368 ? 15.359 32.656 23.203 1 93.88 368 HIS B CA 1
ATOM 9396 C C . HIS B 1 368 ? 16.719 33.25 22.875 1 93.88 368 HIS B C 1
ATOM 9398 O O . HIS B 1 368 ? 16.812 34.25 22.156 1 93.88 368 HIS B O 1
ATOM 9404 N N . GLU B 1 369 ? 17.719 32.594 23.328 1 92.38 369 GLU B N 1
ATOM 9405 C CA . GLU B 1 369 ? 19.078 33 23.016 1 92.38 369 GLU B CA 1
ATOM 9406 C C . GLU B 1 369 ? 19.453 32.625 21.594 1 92.38 369 GLU B C 1
ATOM 9408 O O . GLU B 1 369 ? 19.078 31.547 21.109 1 92.38 369 GLU B O 1
ATOM 9413 N N . THR B 1 370 ? 20.219 33.469 20.953 1 95.31 370 THR B N 1
ATOM 9414 C CA . THR B 1 370 ? 20.562 33.188 19.562 1 95.31 370 THR B CA 1
ATOM 9415 C C . THR B 1 370 ? 21.938 32.531 19.469 1 95.31 370 THR B C 1
ATOM 9417 O O . THR B 1 370 ? 22.266 31.906 18.453 1 95.31 370 THR B O 1
ATOM 9420 N N . GLY B 1 371 ? 22.766 32.75 20.484 1 94.88 371 GLY B N 1
ATOM 9421 C CA . GLY B 1 371 ? 24.109 32.188 20.484 1 94.88 371 GLY B CA 1
ATOM 9422 C C . GLY B 1 371 ? 25.125 33.125 19.828 1 94.88 371 GLY B C 1
ATOM 9423 O O . GLY B 1 371 ? 26.328 32.844 19.875 1 94.88 371 GLY B O 1
ATOM 9424 N N . PHE B 1 372 ? 24.672 34.188 19.188 1 94.5 372 PHE B N 1
ATOM 9425 C CA . PHE B 1 372 ? 25.578 35.156 18.594 1 94.5 372 PHE B CA 1
ATOM 9426 C C . PHE B 1 372 ? 26.094 36.125 19.656 1 94.5 372 PHE B C 1
ATOM 9428 O O . PHE B 1 372 ? 25.453 36.312 20.688 1 94.5 372 PHE B O 1
ATOM 9435 N N . SER B 1 373 ? 27.281 36.75 19.438 1 84.69 373 SER B N 1
ATOM 9436 C CA . SER B 1 373 ? 27.859 37.719 20.344 1 84.69 373 SER B CA 1
ATOM 9437 C C . SER B 1 373 ? 27.141 39.062 20.25 1 84.69 373 SER B C 1
ATOM 9439 O O . SER B 1 373 ? 26.578 39.406 19.219 1 84.69 373 SER B O 1
ATOM 9441 N N . GLY B 1 374 ? 27.094 39.781 21.375 1 81.62 374 GLY B N 1
ATOM 9442 C CA . GLY B 1 374 ? 26.516 41.094 21.359 1 81.62 374 GLY B CA 1
ATOM 9443 C C . GLY B 1 374 ? 25.453 41.312 22.438 1 81.62 374 GLY B C 1
ATOM 9444 O O . GLY B 1 374 ? 25.172 40.375 23.203 1 81.62 374 GLY B O 1
ATOM 9445 N N . ASP B 1 375 ? 24.906 42.469 22.391 1 83.88 375 ASP B N 1
ATOM 9446 C CA . ASP B 1 375 ? 23.906 42.844 23.375 1 83.88 375 ASP B CA 1
ATOM 9447 C C . ASP B 1 375 ? 22.547 42.219 23.047 1 83.88 375 ASP B C 1
ATOM 9449 O O . ASP B 1 375 ? 22.156 42.125 21.891 1 83.88 375 ASP B O 1
ATOM 9453 N N . ARG B 1 376 ? 21.859 41.719 24.016 1 88.56 376 ARG B N 1
ATOM 9454 C CA . ARG B 1 376 ? 20.531 41.125 23.875 1 88.56 376 ARG B CA 1
ATOM 9455 C C . ARG B 1 376 ? 19.453 42.156 24.109 1 88.56 376 ARG B C 1
ATOM 9457 O O . ARG B 1 376 ? 19.562 43 25.016 1 88.56 376 ARG B O 1
ATOM 9464 N N . PRO B 1 377 ? 18.422 42.031 23.25 1 91.19 377 PRO B N 1
ATOM 9465 C CA . PRO B 1 377 ? 17.297 42.938 23.516 1 91.19 377 PRO B CA 1
ATOM 9466 C C . PRO B 1 377 ? 16.531 42.594 24.781 1 91.19 377 PRO B C 1
ATOM 9468 O O . PRO B 1 377 ? 16.531 41.438 25.203 1 91.19 377 PRO B O 1
ATOM 9471 N N . LYS B 1 378 ? 15.961 43.594 25.375 1 91.94 378 LYS B N 1
ATOM 9472 C CA . LYS B 1 378 ? 15.109 43.344 26.531 1 91.94 378 LYS B CA 1
ATOM 9473 C C . LYS B 1 378 ? 13.875 42.531 26.141 1 91.94 378 LYS B C 1
ATOM 9475 O O . LYS B 1 378 ? 13.18 42.875 25.188 1 91.94 378 LYS B O 1
ATOM 9480 N N . PRO B 1 379 ? 13.609 41.531 26.891 1 95.62 379 PRO B N 1
ATOM 9481 C CA . PRO B 1 379 ? 12.438 40.719 26.547 1 95.62 379 PRO B CA 1
ATOM 9482 C C . PRO B 1 379 ? 11.133 41.5 26.641 1 95.62 379 PRO B C 1
ATOM 9484 O O . PRO B 1 379 ? 11 42.375 27.484 1 95.62 379 PRO B O 1
ATOM 9487 N N . TYR B 1 380 ? 10.211 41.156 25.797 1 96.75 380 TYR B N 1
ATOM 9488 C CA . TYR B 1 380 ? 8.906 41.812 25.75 1 96.75 380 TYR B CA 1
ATOM 9489 C C . TYR B 1 380 ? 8.016 41.344 26.891 1 96.75 380 TYR B C 1
ATOM 9491 O O . TYR B 1 380 ? 7.281 42.125 27.484 1 96.75 380 TYR B O 1
ATOM 9499 N N . GLY B 1 381 ? 8.109 40.062 27.234 1 96.75 381 GLY B N 1
ATOM 9500 C CA . GLY B 1 381 ? 7.25 39.375 28.188 1 96.75 381 GLY B CA 1
ATOM 9501 C C . GLY B 1 381 ? 6.34 38.344 27.562 1 96.75 381 GLY B C 1
ATOM 9502 O O . GLY B 1 381 ? 6.016 38.438 26.375 1 96.75 381 GLY B O 1
ATOM 9503 N N . GLY B 1 382 ? 5.98 37.406 28.359 1 96.94 382 GLY B N 1
ATOM 9504 C CA . GLY B 1 382 ? 5.152 36.312 27.875 1 96.94 382 GLY B CA 1
ATOM 9505 C C . GLY B 1 382 ? 5.816 34.938 28 1 96.94 382 GLY B C 1
ATOM 9506 O O . GLY B 1 382 ? 6.668 34.75 28.859 1 96.94 382 GLY 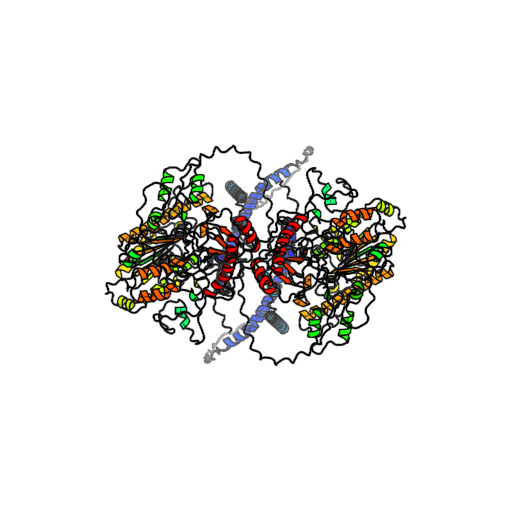B O 1
ATOM 9507 N N . PHE B 1 383 ? 5.344 33.906 27.25 1 96.88 383 PHE B N 1
ATOM 9508 C CA . PHE B 1 383 ? 5.941 32.562 27.266 1 96.88 383 PHE B CA 1
ATOM 9509 C C . PHE B 1 383 ? 6.082 32.031 25.859 1 96.88 383 PHE B C 1
ATOM 9511 O O . PHE B 1 383 ? 5.312 32.375 24.969 1 96.88 383 PHE B O 1
ATOM 9518 N N . SER B 1 384 ? 7.145 31.25 25.688 1 96.88 384 SER B N 1
ATOM 9519 C CA . SER B 1 384 ? 7.48 30.703 24.375 1 96.88 384 SER B CA 1
ATOM 9520 C C . SER B 1 384 ? 7.801 29.219 24.453 1 96.88 384 SER B C 1
ATOM 9522 O O . SER B 1 384 ? 8.203 28.719 25.516 1 96.88 384 SER B O 1
ATOM 9524 N N . ALA B 1 385 ? 7.531 28.531 23.344 1 96.5 385 ALA B N 1
ATOM 9525 C CA . ALA B 1 385 ? 7.797 27.094 23.266 1 96.5 385 ALA B CA 1
ATOM 9526 C C . ALA B 1 385 ? 8.844 26.797 22.188 1 96.5 385 ALA B C 1
ATOM 9528 O O . ALA B 1 385 ? 8.727 27.25 21.047 1 96.5 385 ALA B O 1
ATOM 9529 N N . ARG B 1 386 ? 9.797 25.938 22.562 1 93.56 386 ARG B N 1
ATOM 9530 C CA . ARG B 1 386 ? 10.852 25.547 21.641 1 93.56 386 ARG B CA 1
ATOM 9531 C C . ARG B 1 386 ? 10.469 24.281 20.859 1 93.56 386 ARG B C 1
ATOM 9533 O O . ARG B 1 386 ? 10.938 24.062 19.75 1 93.56 386 ARG B O 1
ATOM 9540 N N . ASN B 1 387 ? 9.719 23.5 21.469 1 96.75 387 ASN B N 1
ATOM 9541 C CA . ASN B 1 387 ? 9.289 22.219 20.891 1 96.75 387 ASN B CA 1
ATOM 9542 C C . ASN B 1 387 ? 7.816 22.25 20.484 1 96.75 387 ASN B C 1
ATOM 9544 O O . ASN B 1 387 ? 7.035 21.406 20.906 1 96.75 387 ASN B O 1
ATOM 9548 N N . ALA B 1 388 ? 7.516 23.281 19.625 1 98.12 388 ALA B N 1
ATOM 9549 C CA . ALA B 1 388 ? 6.16 23.453 19.125 1 98.12 388 ALA B CA 1
ATOM 9550 C C . ALA B 1 388 ? 6.047 22.969 17.688 1 98.12 388 ALA B C 1
ATOM 9552 O O . ALA B 1 388 ? 6.949 23.188 16.875 1 98.12 388 ALA B O 1
ATOM 9553 N N . TYR B 1 389 ? 4.957 22.203 17.469 1 98.25 389 TYR B N 1
ATOM 9554 C CA . TYR B 1 389 ? 4.684 21.703 16.125 1 98.25 389 TYR B CA 1
ATOM 9555 C C . TYR B 1 389 ? 3.33 22.203 15.617 1 98.25 389 TYR B C 1
ATOM 9557 O O . TYR B 1 389 ? 2.428 22.469 16.422 1 98.25 389 TYR B O 1
ATOM 9565 N N . THR B 1 390 ? 3.309 22.391 14.32 1 98.38 390 THR B N 1
ATOM 9566 C CA . THR B 1 390 ? 2.045 22.766 13.688 1 98.38 390 THR B CA 1
ATOM 9567 C C . THR B 1 390 ? 1.126 21.547 13.578 1 98.38 390 THR B C 1
ATOM 9569 O O . THR B 1 390 ? 1.598 20.406 13.484 1 98.38 390 THR B O 1
ATOM 9572 N N . SER B 1 391 ? -0.172 21.75 13.602 1 97.44 391 SER B N 1
ATOM 9573 C CA . SER B 1 391 ? -1.15 20.688 13.445 1 97.44 391 SER B CA 1
ATOM 9574 C C . SER B 1 391 ? -1.405 20.375 11.977 1 97.44 391 SER B C 1
ATOM 9576 O O . SER B 1 391 ? -2.061 19.391 11.648 1 97.44 391 SER B O 1
ATOM 9578 N N . GLY B 1 392 ? -0.866 21.219 11.148 1 97.44 392 GLY B N 1
ATOM 9579 C CA . GLY B 1 392 ? -0.932 20.984 9.711 1 97.44 392 GLY B CA 1
ATOM 9580 C C . GLY B 1 392 ? 0.115 21.766 8.938 1 97.44 392 GLY B C 1
ATOM 9581 O O . GLY B 1 392 ? 0.398 22.922 9.25 1 97.44 392 GLY B O 1
ATOM 9582 N N . THR B 1 393 ? 0.643 21.094 7.918 1 97.75 393 THR B N 1
ATOM 9583 C CA . THR B 1 393 ? 1.63 21.812 7.113 1 97.75 393 THR B CA 1
ATOM 9584 C C . THR B 1 393 ? 0.971 22.453 5.898 1 97.75 393 THR B C 1
ATOM 9586 O O . THR B 1 393 ? 1.63 23.156 5.133 1 97.75 393 THR B O 1
ATOM 9589 N N . TYR B 1 394 ? -0.328 22.125 5.711 1 97.19 394 TYR B N 1
ATOM 9590 C CA . TYR B 1 394 ? -1.17 22.906 4.816 1 97.19 394 TYR B CA 1
ATOM 9591 C C . TYR B 1 394 ? -1.658 24.172 5.5 1 97.19 394 TYR B C 1
ATOM 9593 O O . TYR B 1 394 ? -2.359 24.109 6.512 1 97.19 394 TYR B O 1
ATOM 9601 N N . THR B 1 395 ? -1.271 25.312 4.977 1 97.38 395 THR B N 1
ATOM 9602 C CA . THR B 1 395 ? -1.48 26.594 5.633 1 97.38 395 THR B CA 1
ATOM 9603 C C . THR B 1 395 ? -2.918 26.719 6.125 1 97.38 395 THR B C 1
ATOM 9605 O O . THR B 1 395 ? -3.154 27.062 7.285 1 97.38 395 THR B O 1
ATOM 9608 N N . LEU B 1 396 ? -3.844 26.406 5.273 1 97.69 396 LEU B N 1
ATOM 9609 C CA . LEU B 1 396 ? -5.242 26.625 5.621 1 97.69 396 LEU B CA 1
ATOM 9610 C C . LEU B 1 396 ? -5.699 25.656 6.699 1 97.69 396 LEU B C 1
ATOM 9612 O O . LEU B 1 396 ? -6.523 26 7.551 1 97.69 396 LEU B O 1
ATOM 9616 N N . LYS B 1 397 ? -5.152 24.484 6.68 1 97.69 397 LYS B N 1
ATOM 9617 C CA . LYS B 1 397 ? -5.434 23.547 7.758 1 97.69 397 LYS B CA 1
ATOM 9618 C C . LYS B 1 397 ? -4.777 23.984 9.062 1 97.69 397 LYS B C 1
ATOM 9620 O O . LYS B 1 397 ? -5.32 23.766 10.141 1 97.69 397 LYS B O 1
ATOM 9625 N N . SER B 1 398 ? -3.602 24.5 8.938 1 98 398 SER B N 1
ATOM 9626 C CA . SER B 1 398 ? -2.91 25.062 10.094 1 98 398 SER B CA 1
ATOM 9627 C C . SER B 1 398 ? -3.717 26.203 10.719 1 98 398 SER B C 1
ATOM 9629 O O . SER B 1 398 ? -3.795 26.312 11.945 1 98 398 SER B O 1
ATOM 9631 N N . LEU B 1 399 ? -4.32 27.031 9.914 1 98.31 399 LEU B N 1
ATOM 9632 C CA . LEU B 1 399 ? -5.156 28.125 10.398 1 98.31 399 LEU B CA 1
ATOM 9633 C C . LEU B 1 399 ? -6.367 27.594 11.156 1 98.31 399 LEU B C 1
ATOM 9635 O O . LEU B 1 399 ? -6.672 28.062 12.25 1 98.31 399 LEU B O 1
ATOM 9639 N N . THR B 1 400 ? -6.992 26.625 10.562 1 97.81 400 THR B N 1
ATOM 9640 C CA . THR B 1 400 ? -8.172 26.047 11.195 1 97.81 400 THR B CA 1
ATOM 9641 C C . THR B 1 400 ? -7.832 25.469 12.562 1 97.81 400 THR B C 1
ATOM 9643 O O . THR B 1 400 ? -8.547 25.688 13.539 1 97.81 400 THR B O 1
ATOM 9646 N N . ALA B 1 401 ? -6.75 24.781 12.609 1 98 401 ALA B N 1
ATOM 9647 C CA . ALA B 1 401 ? -6.332 24.156 13.859 1 98 401 ALA B CA 1
ATOM 9648 C C . ALA B 1 401 ? -6.023 25.203 14.922 1 98 401 ALA B C 1
ATOM 9650 O O . ALA B 1 401 ? -6.387 25.047 16.094 1 98 401 ALA B O 1
ATOM 9651 N N . THR B 1 402 ? -5.375 26.234 14.539 1 98.44 402 THR B N 1
ATOM 9652 C CA . THR B 1 402 ? -4.934 27.266 15.461 1 98.44 402 THR B CA 1
ATOM 9653 C C . THR B 1 402 ? -6.117 28.078 15.969 1 98.44 402 THR B C 1
ATOM 9655 O O . THR B 1 402 ? -6.238 28.328 17.172 1 98.44 402 THR B O 1
ATOM 9658 N N . ILE B 1 403 ? -7.031 28.453 15.086 1 98.5 403 ILE B N 1
ATOM 9659 C CA . ILE B 1 403 ? -8.109 29.391 15.398 1 98.5 403 ILE B CA 1
ATOM 9660 C C . ILE B 1 403 ? -9.242 28.641 16.109 1 98.5 403 ILE B C 1
ATOM 9662 O O . ILE B 1 403 ? -9.906 29.219 16.984 1 98.5 403 ILE B O 1
ATOM 9666 N N . CYS B 1 404 ? -9.367 27.344 15.828 1 97.5 404 CYS B N 1
ATOM 9667 C CA . CYS B 1 404 ? -10.516 26.625 16.344 1 97.5 404 CYS B CA 1
ATOM 9668 C C . CYS B 1 404 ? -10.086 25.609 17.406 1 97.5 404 CYS B C 1
ATOM 9670 O O . CYS B 1 404 ? -10.93 25.078 18.125 1 97.5 404 CYS B O 1
ATOM 9672 N N . GLY B 1 405 ? -8.758 25.344 17.516 1 97.81 405 GLY B N 1
ATOM 9673 C CA . GLY B 1 405 ? -8.305 24.359 18.484 1 97.81 405 GLY B CA 1
ATOM 9674 C C . GLY B 1 405 ? -8.75 22.953 18.141 1 97.81 405 GLY B C 1
ATOM 9675 O O . GLY B 1 405 ? -9.094 22.172 19.047 1 97.81 405 GLY B O 1
ATOM 9676 N N . VAL B 1 406 ? -8.852 22.594 16.875 1 96.69 406 VAL B N 1
ATOM 9677 C CA . VAL B 1 406 ? -9.289 21.281 16.422 1 96.69 406 VAL B CA 1
ATOM 9678 C C . VAL B 1 406 ? -8.219 20.672 15.531 1 96.69 406 VAL B C 1
ATOM 9680 O O . VAL B 1 406 ? -7.316 21.359 15.047 1 96.69 406 VAL B O 1
ATOM 9683 N N . ASN B 1 407 ? -8.281 19.375 15.422 1 96.69 407 ASN B N 1
ATOM 9684 C CA . ASN B 1 407 ? -7.496 18.734 14.383 1 96.69 407 ASN B CA 1
ATOM 9685 C C . ASN B 1 407 ? -8.148 18.875 13.016 1 96.69 407 ASN B C 1
ATOM 9687 O O . ASN B 1 407 ? -9.32 18.531 12.836 1 96.69 407 ASN B O 1
ATOM 9691 N N . PRO B 1 408 ? -7.426 19.453 12.086 1 97.19 408 PRO B N 1
ATOM 9692 C CA . PRO B 1 408 ? -8.039 19.625 10.773 1 97.19 408 PRO B CA 1
ATOM 9693 C C . PRO B 1 408 ? -8.367 18.297 10.094 1 97.19 408 PRO B C 1
ATOM 9695 O O . PRO B 1 408 ? -7.93 17.234 10.555 1 97.19 408 PRO B O 1
ATOM 9698 N N . MET B 1 409 ? -9.141 18.391 8.977 1 96.25 409 MET B N 1
ATOM 9699 C CA . MET B 1 409 ? -9.57 17.203 8.258 1 96.25 409 MET B CA 1
ATOM 9700 C C . MET B 1 409 ? -8.383 16.484 7.629 1 96.25 409 MET B C 1
ATOM 9702 O O . MET B 1 409 ? -7.547 17.109 6.98 1 96.25 409 MET B O 1
ATOM 9706 N N . ALA B 1 410 ? -8.391 15.211 7.812 1 96.5 410 ALA B N 1
ATOM 9707 C CA . ALA B 1 410 ? -7.371 14.383 7.176 1 96.5 410 ALA B CA 1
ATOM 9708 C C . ALA B 1 410 ? -7.793 13.984 5.766 1 96.5 410 ALA B C 1
ATOM 9710 O O . ALA B 1 410 ? -7.875 12.789 5.449 1 96.5 410 ALA B O 1
ATOM 9711 N N . VAL B 1 411 ? -8.086 14.938 4.945 1 95.12 411 VAL B N 1
ATOM 9712 C CA . VAL B 1 411 ? -8.5 14.773 3.553 1 95.12 411 VAL B CA 1
ATOM 9713 C C . VAL B 1 411 ? -7.766 15.789 2.676 1 95.12 411 VAL B C 1
ATOM 9715 O O . VAL B 1 411 ? -7.188 16.75 3.184 1 95.12 411 VAL B O 1
ATOM 9718 N N . GLU B 1 412 ? -7.785 15.594 1.421 1 91.31 412 GLU B N 1
ATOM 9719 C CA . GLU B 1 412 ? -7.066 16.469 0.499 1 91.31 412 GLU B CA 1
ATOM 9720 C C . GLU B 1 412 ? -7.699 17.859 0.445 1 91.31 412 GLU B C 1
ATOM 9722 O O . GLU B 1 412 ? -8.922 17.984 0.511 1 91.31 412 GLU B O 1
ATOM 9727 N N . ALA B 1 413 ? -6.84 18.875 0.418 1 91.5 413 ALA B N 1
ATOM 9728 C CA . ALA B 1 413 ? -7.234 20.234 0.096 1 91.5 413 ALA B CA 1
ATOM 9729 C C . ALA B 1 413 ? -8.047 20.859 1.229 1 91.5 413 ALA B C 1
ATOM 9731 O O . ALA B 1 413 ? -8.133 20.297 2.32 1 91.5 413 ALA B O 1
ATOM 9732 N N . ASN B 1 414 ? -8.43 22.062 1.024 1 94.44 414 ASN B N 1
ATOM 9733 C CA . ASN B 1 414 ? -9.234 22.828 1.969 1 94.44 414 ASN B CA 1
ATOM 9734 C C . ASN B 1 414 ? -10.727 22.5 1.818 1 94.44 414 ASN B C 1
ATOM 9736 O O . ASN B 1 414 ? -11.406 23.094 0.972 1 94.44 414 ASN B O 1
ATOM 9740 N N . LEU B 1 415 ? -11.234 21.625 2.66 1 94 415 LEU B N 1
ATOM 9741 C CA . LEU B 1 415 ? -12.648 21.266 2.627 1 94 415 LEU B CA 1
ATOM 9742 C C . LEU B 1 415 ? -13.344 21.656 3.928 1 94 415 LEU B C 1
ATOM 9744 O O . LEU B 1 415 ? -14.547 21.453 4.082 1 94 415 LEU B O 1
ATOM 9748 N N . GLU B 1 416 ? -12.609 22.25 4.793 1 94.88 416 GLU B N 1
ATOM 9749 C CA . GLU B 1 416 ? -13.133 22.578 6.117 1 94.88 416 GLU B CA 1
ATOM 9750 C C . GLU B 1 416 ? -14.312 23.547 6.023 1 94.88 416 GLU B C 1
ATOM 9752 O O . GLU B 1 416 ? -15.25 23.469 6.824 1 94.88 416 GLU B O 1
ATOM 9757 N N . TYR B 1 417 ? -14.258 24.406 5.004 1 93.19 417 TYR B N 1
ATOM 9758 C CA . TYR B 1 417 ? -15.305 25.422 4.883 1 93.19 417 TYR B CA 1
ATOM 9759 C C . TYR B 1 417 ? -16.625 24.797 4.434 1 93.19 417 TYR B C 1
ATOM 9761 O O . TYR B 1 417 ? -17.688 25.406 4.574 1 93.19 417 TYR B O 1
ATOM 9769 N N . LEU B 1 418 ? -16.562 23.562 3.924 1 89 418 LEU B N 1
ATOM 9770 C CA . LEU B 1 418 ? -17.75 22.891 3.42 1 89 418 LEU B CA 1
ATOM 9771 C C . LEU B 1 418 ? -18.375 22 4.496 1 89 418 LEU B C 1
ATOM 9773 O O . LEU B 1 418 ? -19.453 21.453 4.309 1 89 418 LEU B O 1
ATOM 9777 N N . HIS B 1 419 ? -17.688 21.906 5.621 1 87.5 419 HIS B N 1
ATOM 9778 C CA . HIS B 1 419 ? -18.141 21.031 6.695 1 87.5 419 HIS B CA 1
ATOM 9779 C C . HIS B 1 419 ? -18.328 21.797 7.996 1 87.5 419 HIS B C 1
ATOM 9781 O O . HIS B 1 419 ? -17.875 22.938 8.117 1 87.5 419 HIS B O 1
ATOM 9787 N N . ASP B 1 420 ? -19 21.125 8.891 1 83.56 420 ASP B N 1
ATOM 9788 C CA . ASP B 1 420 ? -19.172 21.734 10.203 1 83.56 420 ASP B CA 1
ATOM 9789 C C . ASP B 1 420 ? -17.922 21.578 11.055 1 83.56 420 ASP B C 1
ATOM 9791 O O . ASP B 1 420 ? -17.5 20.453 11.344 1 83.56 420 ASP B O 1
ATOM 9795 N N . ILE B 1 421 ? -17.375 22.703 11.375 1 90.69 421 ILE B N 1
ATOM 9796 C CA . ILE B 1 421 ? -16.266 22.656 12.32 1 90.69 421 ILE B CA 1
ATOM 9797 C C . ILE B 1 421 ? -16.766 22.141 13.672 1 90.69 421 ILE B C 1
ATOM 9799 O O . ILE B 1 421 ? -17.672 22.734 14.258 1 90.69 421 ILE B O 1
ATOM 9803 N N . TYR B 1 422 ? -16.172 21.109 14.234 1 88.88 422 TYR B N 1
ATOM 9804 C CA . TYR B 1 422 ? -16.844 20.359 15.289 1 88.88 422 TYR B CA 1
ATOM 9805 C C . TYR B 1 422 ? -16.656 21.031 16.641 1 88.88 422 TYR B C 1
ATOM 9807 O O . TYR B 1 422 ? -17.25 20.625 17.641 1 88.88 422 TYR B O 1
ATOM 9815 N N . GLN B 1 423 ? -15.875 22.141 16.75 1 91.12 423 GLN B N 1
ATOM 9816 C CA . GLN B 1 423 ? -15.766 23.031 17.906 1 91.12 423 GLN B CA 1
ATOM 9817 C C . GLN B 1 423 ? -15.781 24.5 17.469 1 91.12 423 GLN B C 1
ATOM 9819 O O . GLN B 1 423 ? -15.281 24.844 16.406 1 91.12 423 GLN B O 1
ATOM 9824 N N . PRO B 1 424 ? -16.375 25.344 18.359 1 92.12 424 PRO B N 1
ATOM 9825 C CA . PRO B 1 424 ? -16.375 26.75 17.969 1 92.12 424 PRO B CA 1
ATOM 9826 C C . PRO B 1 424 ? -14.969 27.359 17.953 1 92.12 424 PRO B C 1
ATOM 9828 O O . PRO B 1 424 ? -14.156 27.062 18.828 1 92.12 424 PRO B O 1
ATOM 9831 N N . CYS B 1 425 ? -14.781 28.172 16.938 1 96.62 425 CYS B N 1
ATOM 9832 C CA . CYS B 1 425 ? -13.531 28.906 16.797 1 96.62 425 CYS B CA 1
ATOM 9833 C C . CYS B 1 425 ? -13.539 30.172 17.641 1 96.62 425 CYS B C 1
ATOM 9835 O O . CYS B 1 425 ? -14.594 30.562 18.156 1 96.62 425 CYS B O 1
ATOM 9837 N N . LEU B 1 426 ? -12.43 30.781 17.797 1 98.06 426 LEU B N 1
ATOM 9838 C CA . LEU B 1 426 ? -12.305 31.984 18.609 1 98.06 426 LEU B CA 1
ATOM 9839 C C . LEU B 1 426 ? -13.289 33.062 18.156 1 98.06 426 LEU B C 1
ATOM 9841 O O . LEU B 1 426 ? -14.031 33.594 18.969 1 98.06 426 LEU B O 1
ATOM 9845 N N . PRO B 1 427 ? -13.398 33.344 16.828 1 97.19 427 PRO B N 1
ATOM 9846 C CA . PRO B 1 427 ? -14.383 34.344 16.422 1 97.19 427 PRO B CA 1
ATOM 9847 C C . PRO B 1 427 ? -15.812 33.938 16.766 1 97.19 427 PRO B C 1
ATOM 9849 O O . PRO B 1 427 ? -16.641 34.781 17.109 1 97.19 427 PRO B O 1
ATOM 9852 N N . HIS B 1 428 ? -16.109 32.688 16.656 1 93.06 428 HIS B N 1
ATOM 9853 C CA . HIS B 1 428 ? -17.438 32.188 17.062 1 93.06 428 HIS B CA 1
ATOM 9854 C C . HIS B 1 428 ? -17.703 32.469 18.531 1 93.06 428 HIS B C 1
ATOM 9856 O O . HIS B 1 428 ? -18.797 32.875 18.906 1 93.06 428 HIS B O 1
ATOM 9862 N N . ILE B 1 429 ? -16.75 32.219 19.312 1 94.75 429 ILE B N 1
ATOM 9863 C CA . ILE B 1 429 ? -16.875 32.375 20.75 1 94.75 429 ILE B CA 1
ATOM 9864 C C . ILE B 1 429 ? -17.078 33.844 21.078 1 94.75 429 ILE B C 1
ATOM 9866 O O . ILE B 1 429 ? -17.984 34.188 21.859 1 94.75 429 ILE B O 1
ATOM 9870 N N . PHE B 1 430 ? -16.297 34.719 20.516 1 95.44 430 PHE B N 1
ATOM 9871 C CA . PHE B 1 430 ? -16.406 36.156 20.797 1 95.44 430 PHE B CA 1
ATOM 9872 C C . PHE B 1 430 ? -17.734 36.719 20.297 1 95.44 430 PHE B C 1
ATOM 9874 O O . PHE B 1 430 ? -18.297 37.625 20.906 1 95.44 430 PHE B O 1
ATOM 9881 N N . GLU B 1 431 ? -18.172 36.156 19.188 1 90.81 431 GLU B N 1
ATOM 9882 C CA . GLU B 1 431 ? -19.5 36.562 18.719 1 90.81 431 GLU B CA 1
ATOM 9883 C C . GLU B 1 431 ? -20.594 36.125 19.688 1 90.81 431 GLU B C 1
ATOM 9885 O O . GLU B 1 431 ? -21.547 36.875 19.938 1 90.81 431 GLU B O 1
ATOM 9890 N N . ALA B 1 432 ? -20.469 34.938 20.25 1 87.69 432 ALA B N 1
ATOM 9891 C CA . ALA B 1 432 ? -21.406 34.469 21.25 1 87.69 432 ALA B CA 1
ATOM 9892 C C . ALA B 1 432 ? -21.406 35.375 22.484 1 87.69 432 ALA B C 1
ATOM 9894 O O . ALA B 1 432 ? -22.453 35.625 23.078 1 87.69 432 ALA B O 1
ATOM 9895 N N . LEU B 1 433 ? -20.297 35.844 22.844 1 91.19 433 LEU B N 1
ATOM 9896 C CA . LEU B 1 433 ? -20.188 36.781 23.953 1 91.19 433 LEU B CA 1
ATOM 9897 C C . LEU B 1 433 ? -20.891 38.094 23.625 1 91.19 433 LEU B C 1
ATOM 9899 O O . LEU B 1 433 ? -21.547 38.688 24.5 1 91.19 433 LEU B O 1
ATOM 9903 N N . ASN B 1 434 ? -20.781 38.531 22.391 1 89.44 434 ASN B N 1
ATOM 9904 C CA . ASN B 1 434 ? -21.406 39.781 21.953 1 89.44 434 ASN B CA 1
ATOM 9905 C C . ASN B 1 434 ? -22.922 39.75 22.125 1 89.44 434 ASN B C 1
ATOM 9907 O O . ASN B 1 434 ? -23.562 40.781 22.266 1 89.44 434 ASN B O 1
ATOM 9911 N N . HIS B 1 435 ? -23.5 38.594 22.156 1 84.31 435 HIS B N 1
ATOM 9912 C CA . HIS B 1 435 ? -24.953 38.469 22.188 1 84.31 435 HIS B CA 1
ATOM 9913 C C . HIS B 1 435 ? -25.469 38.312 23.609 1 84.31 435 HIS B C 1
ATOM 9915 O O . HIS B 1 435 ? -26.656 38.125 23.828 1 84.31 435 HIS B O 1
ATOM 9921 N N . GLN B 1 436 ? -24.562 38.438 24.531 1 83.88 436 GLN B N 1
ATOM 9922 C CA . GLN B 1 436 ? -25 38.375 25.922 1 83.88 436 GLN B CA 1
ATOM 9923 C C . GLN B 1 436 ? -25.625 39.719 26.344 1 83.88 436 GLN B C 1
ATOM 9925 O O . GLN B 1 436 ? -25.188 40.781 25.891 1 83.88 436 GLN B O 1
ATOM 9930 N N . PRO B 1 437 ? -26.578 39.719 27.234 1 78.25 437 PRO B N 1
ATOM 9931 C CA . PRO B 1 437 ? -27.375 40.906 27.562 1 78.25 437 PRO B CA 1
ATOM 9932 C C . PRO B 1 437 ? -26.516 42.062 28.031 1 78.25 437 PRO B C 1
ATOM 9934 O O . PRO B 1 437 ? -26.75 43.219 27.641 1 78.25 437 PRO B O 1
ATOM 9937 N N . LYS B 1 438 ? -25.625 41.875 28.859 1 76.38 438 LYS B N 1
ATOM 9938 C CA . LYS B 1 438 ? -24.812 42.969 29.375 1 76.38 438 LYS B CA 1
ATOM 9939 C C . LYS B 1 438 ? -24.031 43.625 28.25 1 76.38 438 LYS B C 1
ATOM 9941 O O . LYS B 1 438 ? -23.953 44.875 28.203 1 76.38 438 LYS B O 1
ATOM 9946 N N . ILE B 1 439 ? -23.516 42.938 27.406 1 76.81 439 ILE B N 1
ATOM 9947 C CA . ILE B 1 439 ? -22.703 43.469 26.312 1 76.81 439 ILE B CA 1
ATOM 9948 C C . ILE B 1 439 ? -23.609 44.219 25.328 1 76.81 439 ILE B C 1
ATOM 9950 O O . ILE B 1 439 ? -23.25 45.281 24.859 1 76.81 439 ILE B O 1
ATOM 9954 N N . THR B 1 440 ? -24.781 43.625 25.141 1 71.5 440 THR B N 1
ATOM 9955 C CA . THR B 1 440 ? -25.719 44.312 24.25 1 71.5 440 THR B CA 1
ATOM 9956 C C . THR B 1 440 ? -26.156 45.625 24.844 1 71.5 440 THR B C 1
ATOM 9958 O O . THR B 1 440 ? -26.312 46.625 24.109 1 71.5 440 THR B O 1
ATOM 9961 N N . SER B 1 441 ? -26.344 45.594 26.094 1 68.56 441 SER B N 1
ATOM 9962 C CA . SER B 1 441 ? -26.766 46.812 26.75 1 68.56 441 SER B CA 1
ATOM 9963 C C . SER B 1 441 ? -25.656 47.875 26.734 1 68.56 441 SER B C 1
ATOM 9965 O O . SER B 1 441 ? -25.922 49.031 26.484 1 68.56 441 SER B O 1
ATOM 9967 N N . GLU B 1 442 ? -24.531 47.438 27 1 65.62 442 GLU B N 1
ATOM 9968 C CA . GLU B 1 442 ? -23.406 48.344 27.016 1 65.62 442 GLU B CA 1
ATOM 9969 C C . GLU B 1 442 ? -23.141 48.906 25.625 1 65.62 442 GLU B C 1
ATOM 9971 O O . GLU B 1 442 ? -22.781 50.094 25.469 1 65.62 442 GLU B O 1
ATOM 9976 N N . ALA B 1 443 ? -23.234 48.125 24.656 1 64.06 443 ALA B N 1
ATOM 9977 C CA . ALA B 1 443 ? -23.047 48.562 23.281 1 64.06 443 ALA B CA 1
ATOM 9978 C C . ALA B 1 443 ? -24.031 49.688 22.906 1 64.06 443 ALA B C 1
ATOM 9980 O O . ALA B 1 443 ? -23.703 50.594 22.156 1 64.06 443 ALA B O 1
ATOM 9981 N N . THR B 1 444 ? -25.094 49.562 23.531 1 53.84 444 THR B N 1
ATOM 9982 C CA . THR B 1 444 ? -26.156 50.5 23.25 1 53.84 444 THR B CA 1
ATOM 9983 C C . THR B 1 444 ? -25.969 51.781 24.078 1 53.84 444 THR B C 1
ATOM 9985 O O . THR B 1 444 ? -26.25 52.875 23.609 1 53.84 444 THR B O 1
ATOM 9988 N N . THR B 1 445 ? -25.453 51.5 25.312 1 54 445 THR B N 1
ATOM 9989 C CA . THR B 1 445 ? -25.453 52.656 26.203 1 54 445 THR B CA 1
ATOM 9990 C C . THR B 1 445 ? -24.094 53.344 26.188 1 54 445 THR B C 1
ATOM 9992 O O . THR B 1 445 ? -23.953 54.438 26.719 1 54 445 THR B O 1
ATOM 9995 N N . ASN B 1 446 ? -23.172 53.062 25.328 1 54.59 446 ASN B N 1
ATOM 9996 C CA . ASN B 1 446 ? -21.828 53.594 25.141 1 54.59 446 ASN B CA 1
ATOM 9997 C C . ASN B 1 446 ? -21.188 54 26.469 1 54.59 446 ASN B C 1
ATOM 9999 O O . ASN B 1 446 ? -20.375 54.906 26.516 1 54.59 446 ASN B O 1
ATOM 10003 N N . GLN B 1 447 ? -21.797 53.656 27.734 1 49.66 447 GLN B N 1
ATOM 10004 C CA . GLN B 1 447 ? -21.484 54.469 28.922 1 49.66 447 GLN B CA 1
ATOM 10005 C C . GLN B 1 447 ? -20.531 53.719 29.844 1 49.66 447 GLN B C 1
ATOM 10007 O O . GLN B 1 447 ? -20.031 54.281 30.812 1 49.66 447 GLN B O 1
ATOM 10012 N N . THR B 1 448 ? -20.25 52.375 29.875 1 57.56 448 THR B N 1
ATOM 10013 C CA . THR B 1 448 ? -19.594 51.938 31.094 1 57.56 448 THR B CA 1
ATOM 10014 C C . THR B 1 448 ? -18.078 51.812 30.875 1 57.56 448 THR B C 1
ATOM 10016 O O . THR B 1 448 ? -17.625 51.562 29.766 1 57.56 448 THR B O 1
ATOM 10019 N N . ASP B 1 449 ? -17.297 52.344 31.781 1 65.19 449 ASP B N 1
ATOM 10020 C CA . ASP B 1 449 ? -15.852 52.312 31.969 1 65.19 449 ASP B CA 1
ATOM 10021 C C . ASP B 1 449 ? -15.336 50.906 32.125 1 65.19 449 ASP B C 1
ATOM 10023 O O . ASP B 1 449 ? -14.125 50.656 32.156 1 65.19 449 ASP B O 1
ATOM 10027 N N . GLU B 1 450 ? -16.266 49.938 31.984 1 85.94 450 GLU B N 1
ATOM 10028 C CA . GLU B 1 450 ? -15.781 48.562 32.188 1 85.94 450 GLU B CA 1
ATOM 10029 C C . GLU B 1 450 ? -15.508 47.875 30.844 1 85.94 450 GLU B C 1
ATOM 10031 O O . GLU B 1 450 ? -16.391 47.219 30.297 1 85.94 450 GLU B O 1
ATOM 10036 N N . TRP B 1 451 ? -14.32 47.906 30.375 1 91.88 451 TRP B N 1
ATOM 10037 C CA . TRP B 1 451 ? -13.953 47.438 29.047 1 91.88 451 TRP B CA 1
ATOM 10038 C C . TRP B 1 451 ? -14.156 45.906 28.938 1 91.88 451 TRP B C 1
ATOM 10040 O O . TRP B 1 451 ? -14.273 45.375 27.828 1 91.88 451 TRP B O 1
ATOM 10050 N N . SER B 1 452 ? -14.289 45.188 30.094 1 91.81 452 SER B N 1
ATOM 10051 C CA . SER B 1 452 ? -14.43 43.75 30.078 1 91.81 452 SER B CA 1
ATOM 10052 C C . SER B 1 452 ? -15.789 43.312 29.547 1 91.81 452 SER B C 1
ATOM 10054 O O . SER B 1 452 ? -16 42.125 29.234 1 91.81 452 SER B O 1
ATOM 10056 N N . SER B 1 453 ? -16.75 44.281 29.328 1 91.19 453 SER B N 1
ATOM 10057 C CA . SER B 1 453 ? -18.078 44 28.797 1 91.19 453 SER B CA 1
ATOM 10058 C C . SER B 1 453 ? -18.297 44.719 27.453 1 91.19 453 SER B C 1
ATOM 10060 O O . SER B 1 453 ? -19.422 44.875 27.016 1 91.19 453 SER B O 1
ATOM 10062 N N . TRP B 1 454 ? -17.219 45.219 26.875 1 93.06 454 TRP B N 1
ATOM 10063 C CA . TRP B 1 454 ? -17.328 45.781 25.547 1 93.06 454 TRP B CA 1
ATOM 10064 C C . TRP B 1 454 ? -17.469 44.688 24.5 1 93.06 454 TRP B C 1
ATOM 10066 O O . TRP B 1 454 ? -16.984 43.562 24.688 1 93.06 454 TRP B O 1
ATOM 10076 N N . PRO B 1 455 ? -18.156 44.938 23.391 1 93.31 455 PRO B N 1
ATOM 10077 C CA . PRO B 1 455 ? -18.281 43.938 22.312 1 93.31 455 PRO B CA 1
ATOM 10078 C C . PRO B 1 455 ? -16.953 43.688 21.594 1 93.31 455 PRO B C 1
ATOM 10080 O O . PRO B 1 455 ? -16.141 44.625 21.469 1 93.31 455 PRO B O 1
ATOM 10083 N N . TRP B 1 456 ? -16.828 42.469 21.125 1 96.06 456 TRP B N 1
ATOM 10084 C CA . TRP B 1 456 ? -15.648 42.062 20.359 1 96.06 456 TRP B CA 1
ATOM 10085 C C . TRP B 1 456 ? -15.859 42.312 18.859 1 96.06 456 TRP B C 1
ATOM 10087 O O . TRP B 1 456 ? -16.938 42.094 18.328 1 96.06 456 TRP B O 1
ATOM 10097 N N . PHE B 1 457 ? -14.859 42.875 18.25 1 97.12 457 PHE B N 1
ATOM 10098 C CA . PHE B 1 457 ? -14.758 42.969 16.797 1 97.12 457 PHE B CA 1
ATOM 10099 C C . PHE B 1 457 ? -13.688 42.031 16.281 1 97.12 457 PHE B C 1
ATOM 10101 O O . PHE B 1 457 ? -12.523 42.094 16.688 1 97.12 457 PHE B O 1
ATOM 10108 N N . THR B 1 458 ? -14.062 41.094 15.375 1 97.94 458 THR B N 1
ATOM 10109 C CA . THR B 1 458 ? -13.133 40.094 14.852 1 97.94 458 THR B CA 1
ATOM 10110 C C . THR B 1 458 ? -12.859 40.344 13.367 1 97.94 458 THR B C 1
ATOM 10112 O O . THR B 1 458 ? -13.789 40.562 12.594 1 97.94 458 THR B O 1
ATOM 10115 N N . MET B 1 459 ? -11.594 40.312 12.984 1 98.38 459 MET B N 1
ATOM 10116 C CA . MET B 1 459 ? -11.234 40.562 11.594 1 98.38 459 MET B CA 1
ATOM 10117 C C . MET B 1 459 ? -10.016 39.75 11.18 1 98.38 459 MET B C 1
ATOM 10119 O O . MET B 1 459 ? -9.055 39.625 11.953 1 98.38 459 MET B O 1
ATOM 10123 N N . TRP B 1 460 ? -10.133 39.094 10.016 1 98.31 460 TRP B N 1
ATOM 10124 C CA . TRP B 1 460 ? -8.977 38.531 9.344 1 98.31 460 TRP B CA 1
ATOM 10125 C C . TRP B 1 460 ? -8.258 39.562 8.492 1 98.31 460 TRP B C 1
ATOM 10127 O O . TRP B 1 460 ? -8.891 40.281 7.707 1 98.31 460 TRP B O 1
ATOM 10137 N N . MET B 1 461 ? -6.91 39.594 8.633 1 98 461 MET B N 1
ATOM 10138 C CA . MET B 1 461 ? -6.176 40.625 7.914 1 98 461 MET B CA 1
ATOM 10139 C C . MET B 1 461 ? -4.965 40.031 7.199 1 98 461 MET B C 1
ATOM 10141 O O . MET B 1 461 ? -4.113 39.406 7.824 1 98 461 MET B O 1
ATOM 10145 N N . GLN B 1 462 ? -4.855 40.25 5.926 1 96.81 462 GLN B N 1
ATOM 10146 C CA . GLN B 1 462 ? -3.656 39.969 5.137 1 96.81 462 GLN B CA 1
ATOM 10147 C C . GLN B 1 462 ? -3.564 40.906 3.934 1 96.81 462 GLN B C 1
ATOM 10149 O O . GLN B 1 462 ? -4.578 41.438 3.469 1 96.81 462 GLN B O 1
ATOM 10154 N N . THR B 1 463 ? -2.365 41.156 3.459 1 95.56 463 THR B N 1
ATOM 10155 C CA . THR B 1 463 ? -2.193 42.094 2.363 1 95.56 463 THR B CA 1
ATOM 10156 C C . THR B 1 463 ? -2.055 41.375 1.031 1 95.56 463 THR B C 1
ATOM 10158 O O . THR B 1 463 ? -2.076 42 -0.031 1 95.56 463 THR B O 1
ATOM 10161 N N . HIS B 1 464 ? -1.892 40.094 1.056 1 94.69 464 HIS B N 1
ATOM 10162 C CA . HIS B 1 464 ? -1.761 39.25 -0.144 1 94.69 464 HIS B CA 1
ATOM 10163 C C . HIS B 1 464 ? -3.08 38.594 -0.494 1 94.69 464 HIS B C 1
ATOM 10165 O O . HIS B 1 464 ? -4.074 38.75 0.218 1 94.69 464 HIS B O 1
ATOM 10171 N N . SER B 1 465 ? -3.074 37.844 -1.612 1 94.44 465 SER B N 1
ATOM 10172 C CA . SER B 1 465 ? -4.301 37.25 -2.15 1 94.44 465 SER B CA 1
ATOM 10173 C C . SER B 1 465 ? -4.832 36.156 -1.248 1 94.44 465 SER B C 1
ATOM 10175 O O . SER B 1 465 ? -4.055 35.375 -0.7 1 94.44 465 SER B O 1
ATOM 10177 N N . ASP B 1 466 ? -6.113 36.125 -1.043 1 95.62 466 ASP B N 1
ATOM 10178 C CA . ASP B 1 466 ? -6.758 35.031 -0.351 1 95.62 466 ASP B CA 1
ATOM 10179 C C . ASP B 1 466 ? -7.566 34.156 -1.321 1 95.62 466 ASP B C 1
ATOM 10181 O O . ASP B 1 466 ? -8.484 33.438 -0.912 1 95.62 466 ASP B O 1
ATOM 10185 N N . ALA B 1 467 ? -7.238 34.25 -2.592 1 91.88 467 ALA B N 1
ATOM 10186 C CA . ALA B 1 467 ? -7.961 33.5 -3.621 1 91.88 467 ALA B CA 1
ATOM 10187 C C . ALA B 1 467 ? -7.426 32.062 -3.742 1 91.88 467 ALA B C 1
ATOM 10189 O O . ALA B 1 467 ? -8.125 31.172 -4.219 1 91.88 467 ALA B O 1
ATOM 10190 N N . TRP B 1 468 ? -6.258 31.891 -3.365 1 91.44 468 TRP B N 1
ATOM 10191 C CA . TRP B 1 468 ? -5.641 30.578 -3.496 1 91.44 468 TRP B CA 1
ATOM 10192 C C . TRP B 1 468 ? -6.336 29.562 -2.6 1 91.44 468 TRP B C 1
ATOM 10194 O O . TRP B 1 468 ? -6.773 29.891 -1.495 1 91.44 468 TRP B O 1
ATOM 10204 N N . ASP B 1 469 ? -6.602 28.375 -3.078 1 93.44 469 ASP B N 1
ATOM 10205 C CA . ASP B 1 469 ? -7.148 27.219 -2.395 1 93.44 469 ASP B CA 1
ATOM 10206 C C . ASP B 1 469 ? -8.445 27.562 -1.66 1 93.44 469 ASP B C 1
ATOM 10208 O O . ASP B 1 469 ? -8.711 27.047 -0.575 1 93.44 469 ASP B O 1
ATOM 10212 N N . LYS B 1 470 ? -9.156 28.578 -2.158 1 92.25 470 LYS B N 1
ATOM 10213 C CA . LYS B 1 470 ? -10.453 29 -1.633 1 92.25 470 LYS B CA 1
ATOM 10214 C C . LYS B 1 470 ? -10.32 29.531 -0.206 1 92.25 470 LYS B C 1
ATOM 10216 O O . LYS B 1 470 ? -11.195 29.297 0.63 1 92.25 470 LYS B O 1
ATOM 10221 N N . HIS B 1 471 ? -9.219 30.125 0.033 1 95.12 471 HIS B N 1
ATOM 10222 C CA . HIS B 1 471 ? -8.969 30.75 1.324 1 95.12 471 HIS B CA 1
ATOM 10223 C C . HIS B 1 471 ? -10.062 31.766 1.667 1 95.12 471 HIS B C 1
ATOM 10225 O O . HIS B 1 471 ? -10.461 31.875 2.828 1 95.12 471 HIS B O 1
ATOM 10231 N N . PHE B 1 472 ? -10.625 32.438 0.735 1 94.38 472 PHE B N 1
ATOM 10232 C CA . PHE B 1 472 ? -11.641 33.469 0.945 1 94.38 472 PHE B CA 1
ATOM 10233 C C . PHE B 1 472 ? -12.938 32.844 1.448 1 94.38 472 PHE B C 1
ATOM 10235 O O . PHE B 1 472 ? -13.781 33.531 2.02 1 94.38 472 PHE B O 1
ATOM 10242 N N . LEU B 1 473 ? -13.07 31.531 1.234 1 93.75 473 LEU B N 1
ATOM 10243 C CA . LEU B 1 473 ? -14.258 30.844 1.729 1 93.75 473 LEU B CA 1
ATOM 10244 C C . LEU B 1 473 ? -14.031 30.297 3.139 1 93.75 473 LEU B C 1
ATOM 10246 O O . LEU B 1 473 ? -14.984 30.078 3.883 1 93.75 473 LEU B O 1
ATOM 10250 N N . LEU B 1 474 ? -12.82 30.156 3.58 1 96.31 474 LEU B N 1
ATOM 10251 C CA . LEU B 1 474 ? -12.516 29.578 4.887 1 96.31 474 LEU B CA 1
ATOM 10252 C C . LEU B 1 474 ? -12.664 30.625 5.988 1 96.31 474 LEU B C 1
ATOM 10254 O O . LEU B 1 474 ? -13.188 30.328 7.062 1 96.31 474 LEU B O 1
ATOM 10258 N N . SER B 1 475 ? -12.234 31.859 5.777 1 95.44 475 SER B N 1
ATOM 10259 C CA . SER B 1 475 ? -12.195 32.906 6.805 1 95.44 475 SER B CA 1
ATOM 10260 C C . SER B 1 475 ? -13.578 33.156 7.383 1 95.44 475 SER B C 1
ATOM 10262 O O . SER B 1 475 ? -13.75 33.219 8.602 1 95.44 475 SER B O 1
ATOM 10264 N N . PRO B 1 476 ? -14.594 33.219 6.453 1 92.81 476 PRO B N 1
ATOM 10265 C CA . PRO B 1 476 ? -15.938 33.375 7.023 1 92.81 476 PRO B CA 1
ATOM 10266 C C . PRO B 1 476 ? -16.391 32.125 7.797 1 92.81 476 PRO B C 1
ATOM 10268 O O . PRO B 1 476 ? -17.078 32.25 8.812 1 92.81 476 PRO B O 1
ATOM 10271 N N . ALA B 1 477 ? -16 30.969 7.309 1 92.62 477 ALA B N 1
ATOM 10272 C CA . ALA B 1 477 ? -16.375 29.734 7.984 1 92.62 477 ALA B CA 1
ATOM 10273 C C . ALA B 1 477 ? -15.766 29.672 9.383 1 92.62 477 ALA B C 1
ATOM 10275 O O . ALA B 1 477 ? -16.328 29.047 10.281 1 92.62 477 ALA B O 1
ATOM 10276 N N . LEU B 1 478 ? -14.656 30.375 9.594 1 96.38 478 LEU B N 1
ATOM 10277 C CA . LEU B 1 478 ? -13.992 30.422 10.891 1 96.38 478 LEU B CA 1
ATOM 10278 C C . LEU B 1 478 ? -14.68 31.406 11.828 1 96.38 478 LEU B C 1
ATOM 10280 O O . LEU B 1 478 ? -14.375 31.453 13.023 1 96.38 478 LEU B O 1
ATOM 10284 N N . GLY B 1 479 ? -15.562 32.25 11.312 1 94.88 479 GLY B N 1
ATOM 10285 C CA . GLY B 1 479 ? -16.438 33.062 12.148 1 94.88 479 GLY B CA 1
ATOM 10286 C C . GLY B 1 479 ? -16.062 34.531 12.141 1 94.88 479 GLY B C 1
ATOM 10287 O O . GLY B 1 479 ? -16.672 35.344 12.875 1 94.88 479 GLY B O 1
ATOM 10288 N N . TYR B 1 480 ? -15.156 34.969 11.281 1 96.94 480 TYR B N 1
ATOM 10289 C CA . TYR B 1 480 ? -14.727 36.375 11.281 1 96.94 480 TYR B CA 1
ATOM 10290 C C . TYR B 1 480 ? -15.836 37.281 10.773 1 96.94 480 TYR B C 1
ATOM 10292 O O . TYR B 1 480 ? -16.516 36.969 9.805 1 96.94 480 TYR B O 1
ATOM 10300 N N . GLN B 1 481 ? -15.938 38.375 11.406 1 94.75 481 GLN B N 1
ATOM 10301 C CA . GLN B 1 481 ? -16.922 39.375 11.008 1 94.75 481 GLN B CA 1
ATOM 10302 C C . GLN B 1 481 ? -16.5 40.094 9.727 1 94.75 481 GLN B C 1
ATOM 10304 O O . GLN B 1 481 ? -17.344 40.406 8.875 1 94.75 481 GLN B O 1
ATOM 10309 N N . GLN B 1 482 ? -15.25 40.344 9.648 1 96.75 482 GLN B N 1
ATOM 10310 C CA . GLN B 1 482 ? -14.719 41.031 8.477 1 96.75 482 GLN B CA 1
ATOM 10311 C C . GLN B 1 482 ? -13.422 40.375 8 1 96.75 482 GLN B C 1
ATOM 10313 O O . GLN B 1 482 ? -12.68 39.812 8.797 1 96.75 482 GLN B O 1
ATOM 10318 N N . VAL B 1 483 ? -13.203 40.5 6.684 1 97.25 483 VAL B N 1
ATOM 10319 C CA . VAL B 1 483 ? -12.008 39.938 6.059 1 97.25 483 VAL B CA 1
ATOM 10320 C C . VAL B 1 483 ? -11.32 41 5.219 1 97.25 483 VAL B C 1
ATOM 10322 O O . VAL B 1 483 ? -11.953 41.625 4.363 1 97.25 483 VAL B O 1
ATOM 10325 N N . MET B 1 484 ? -10.117 41.25 5.496 1 97.06 484 MET B N 1
ATOM 10326 C CA . MET B 1 484 ? -9.281 42.125 4.695 1 97.06 484 MET B CA 1
ATOM 10327 C C . MET B 1 484 ? -8.203 41.344 3.961 1 97.06 484 MET B C 1
ATOM 10329 O O . MET B 1 484 ? -7.391 40.656 4.59 1 97.06 484 MET B O 1
ATOM 10333 N N . ALA B 1 485 ? -8.148 41.375 2.723 1 96.38 485 ALA B N 1
ATOM 10334 C CA . ALA B 1 485 ? -7.16 40.75 1.849 1 96.38 485 ALA B CA 1
ATOM 10335 C C . ALA B 1 485 ? -6.926 41.594 0.597 1 96.38 485 ALA B C 1
ATOM 10337 O O . ALA B 1 485 ? -7.52 42.688 0.441 1 96.38 485 ALA B O 1
ATOM 10338 N N . LYS B 1 486 ? -6.039 41.125 -0.223 1 95.69 486 LYS B N 1
ATOM 10339 C CA . LYS B 1 486 ? -5.707 41.906 -1.417 1 95.69 486 LYS B CA 1
ATOM 10340 C C . LYS B 1 486 ? -6.965 42.281 -2.188 1 95.69 486 LYS B C 1
ATOM 10342 O O . LYS B 1 486 ? -7.102 43.438 -2.629 1 95.69 486 LYS B O 1
ATOM 10347 N N . ARG B 1 487 ? -7.887 41.406 -2.316 1 93.25 487 ARG B N 1
ATOM 10348 C CA . ARG B 1 487 ? -9.102 41.656 -3.08 1 93.25 487 ARG B CA 1
ATOM 10349 C C . ARG B 1 487 ? -9.914 42.781 -2.463 1 93.25 487 ARG B C 1
ATOM 10351 O O . ARG B 1 487 ? -10.422 43.656 -3.178 1 93.25 487 ARG B O 1
ATOM 10358 N N . THR B 1 488 ? -10.086 42.781 -1.121 1 94.81 488 THR B N 1
ATOM 10359 C CA . THR B 1 488 ? -10.891 43.812 -0.464 1 94.81 488 THR B CA 1
ATOM 10360 C C . THR B 1 488 ? -10.133 45.125 -0.406 1 94.81 488 THR B C 1
ATOM 10362 O O . THR B 1 488 ? -10.734 46.188 -0.508 1 94.81 488 THR B O 1
ATOM 10365 N N . ILE B 1 489 ? -8.836 45.094 -0.244 1 95.44 489 ILE B N 1
ATOM 10366 C CA . ILE B 1 489 ? -8 46.281 -0.251 1 95.44 489 ILE B CA 1
ATOM 10367 C C . ILE B 1 489 ? -8.125 47 -1.597 1 95.44 489 ILE B C 1
ATOM 10369 O O . ILE B 1 489 ? -8.344 48.219 -1.647 1 95.44 489 ILE B O 1
ATOM 10373 N N . ASP B 1 490 ? -8.016 46.188 -2.631 1 93.5 490 ASP B N 1
ATOM 10374 C CA . ASP B 1 490 ? -8.109 46.75 -3.98 1 93.5 490 ASP B CA 1
ATOM 10375 C C . ASP B 1 490 ? -9.5 47.312 -4.25 1 93.5 490 ASP B C 1
ATOM 10377 O O . ASP B 1 490 ? -9.641 48.375 -4.871 1 93.5 490 ASP B O 1
ATOM 10381 N N . ALA B 1 491 ? -10.484 46.625 -3.805 1 92.94 491 ALA B N 1
ATOM 10382 C CA . ALA B 1 491 ? -11.867 47.062 -4.016 1 92.94 491 ALA B CA 1
ATOM 10383 C C . ALA B 1 491 ? -12.156 48.344 -3.27 1 92.94 491 ALA B C 1
ATOM 10385 O O . ALA B 1 491 ? -12.992 49.156 -3.705 1 92.94 491 ALA B O 1
ATOM 10386 N N . GLU B 1 492 ? -11.5 48.594 -2.164 1 92.19 492 GLU B N 1
ATOM 10387 C CA . GLU B 1 492 ? -11.773 49.75 -1.325 1 92.19 492 GLU B CA 1
ATOM 10388 C C . GLU B 1 492 ? -10.852 50.906 -1.684 1 92.19 492 GLU B C 1
ATOM 10390 O O . GLU B 1 492 ? -10.703 51.875 -0.904 1 92.19 492 GLU B O 1
ATOM 10395 N N . GLY B 1 493 ? -10.102 50.781 -2.799 1 88.69 493 GLY B N 1
ATOM 10396 C CA . GLY B 1 493 ? -9.414 51.938 -3.357 1 88.69 493 GLY B CA 1
ATOM 10397 C C . GLY B 1 493 ? -7.934 51.969 -3.047 1 88.69 493 GLY B C 1
ATOM 10398 O O . GLY B 1 493 ? -7.258 52.969 -3.279 1 88.69 493 GLY B O 1
ATOM 10399 N N . ARG B 1 494 ? -7.41 50.938 -2.387 1 90.25 494 ARG B N 1
ATOM 10400 C CA . ARG B 1 494 ? -5.969 50.812 -2.182 1 90.25 494 ARG B CA 1
ATOM 10401 C C . ARG B 1 494 ? -5.438 52 -1.387 1 90.25 494 ARG B C 1
ATOM 10403 O O . ARG B 1 494 ? -4.426 52.594 -1.757 1 90.25 494 ARG B O 1
ATOM 10410 N N . LYS B 1 495 ? -6.09 52.375 -0.347 1 91.69 495 LYS B N 1
ATOM 10411 C CA . LYS B 1 495 ? -5.863 53.594 0.419 1 91.69 495 LYS B CA 1
ATOM 10412 C C . LYS B 1 495 ? -4.387 53.781 0.761 1 91.69 495 LYS B C 1
ATOM 10414 O O . LYS B 1 495 ? -3.848 54.875 0.677 1 91.69 495 LYS B O 1
ATOM 10419 N N . TYR B 1 496 ? -3.641 52.75 1.17 1 94.38 496 TYR B N 1
ATOM 10420 C CA . TYR B 1 496 ? -2.275 52.875 1.669 1 94.38 496 TYR B CA 1
ATOM 10421 C C . TYR B 1 496 ? -1.3 52.125 0.773 1 94.38 496 TYR B C 1
ATOM 10423 O O . TYR B 1 496 ? -0.163 51.844 1.171 1 94.38 496 TYR B O 1
ATOM 10431 N N . ILE B 1 497 ? -1.746 51.719 -0.365 1 93.44 497 ILE B N 1
ATOM 10432 C CA . ILE B 1 497 ? -0.888 50.969 -1.269 1 93.44 497 ILE B CA 1
ATOM 10433 C C . ILE B 1 497 ? -0.148 51.906 -2.201 1 93.44 497 ILE B C 1
ATOM 10435 O O . ILE B 1 497 ? -0.772 52.656 -2.967 1 93.44 497 ILE B O 1
ATOM 10439 N N . PRO B 1 498 ? 1.135 51.875 -2.145 1 91.56 498 PRO B N 1
ATOM 10440 C CA . PRO B 1 498 ? 1.88 52.719 -3.074 1 91.56 498 PRO B CA 1
ATOM 10441 C C . PRO B 1 498 ? 1.813 52.219 -4.516 1 91.56 498 PRO B C 1
ATOM 10443 O O . PRO B 1 498 ? 1.19 51.188 -4.785 1 91.56 498 PRO B O 1
ATOM 10446 N N . LYS B 1 499 ? 2.41 53.031 -5.379 1 88.88 499 LYS B N 1
ATOM 10447 C CA . LYS B 1 499 ? 2.545 52.562 -6.75 1 88.88 499 LYS B CA 1
ATOM 10448 C C . LYS B 1 499 ? 3.447 51.344 -6.812 1 88.88 499 LYS B C 1
ATOM 10450 O O . LYS B 1 499 ? 4.547 51.344 -6.254 1 88.88 499 LYS B O 1
ATOM 10455 N N . GLU B 1 500 ? 2.967 50.25 -7.328 1 87.31 500 GLU B N 1
ATOM 10456 C CA . GLU B 1 500 ? 3.689 49 -7.395 1 87.31 500 GLU B CA 1
ATOM 10457 C C . GLU B 1 500 ? 3.914 48.562 -8.844 1 87.31 500 GLU B C 1
ATOM 10459 O O . GLU B 1 500 ? 3.139 48.906 -9.727 1 87.31 500 GLU B O 1
ATOM 10464 N N . THR B 1 501 ? 5.02 47.875 -9 1 82.19 501 THR B N 1
ATOM 10465 C CA . THR B 1 501 ? 5.227 47.219 -10.281 1 82.19 501 THR B CA 1
ATOM 10466 C C . THR B 1 501 ? 4.277 46.031 -10.445 1 82.19 501 THR B C 1
ATOM 10468 O O . THR B 1 501 ? 3.639 45.594 -9.484 1 82.19 501 THR B O 1
ATOM 10471 N N . GLU B 1 502 ? 4.227 45.531 -11.688 1 79.62 502 GLU B N 1
ATOM 10472 C CA . GLU B 1 502 ? 3.393 44.375 -11.969 1 79.62 502 GLU B CA 1
ATOM 10473 C C . GLU B 1 502 ? 3.842 43.156 -11.148 1 79.62 502 GLU B C 1
ATOM 10475 O O . GLU B 1 502 ? 3.012 42.406 -10.633 1 79.62 502 GLU B O 1
ATOM 10480 N N . GLU B 1 503 ? 5.039 43.031 -11.031 1 77.38 503 GLU B N 1
ATOM 10481 C CA . GLU B 1 503 ? 5.594 41.938 -10.273 1 77.38 503 GLU B CA 1
ATOM 10482 C C . GLU B 1 503 ? 5.238 42.031 -8.797 1 77.38 503 GLU B C 1
ATOM 10484 O O . GLU B 1 503 ? 4.879 41.031 -8.164 1 77.38 503 GLU B O 1
ATOM 10489 N N . GLU B 1 504 ? 5.352 43.188 -8.398 1 79.44 504 GLU B N 1
ATOM 10490 C CA . GLU B 1 504 ? 5.008 43.438 -7.004 1 79.44 504 GLU B CA 1
ATOM 10491 C C . GLU B 1 504 ? 3.535 43.125 -6.738 1 79.44 504 GLU B C 1
ATOM 10493 O O . GLU B 1 504 ? 3.197 42.531 -5.719 1 79.44 504 GLU B O 1
ATOM 10498 N N . ASP B 1 505 ? 2.814 43.5 -7.688 1 81.38 505 ASP B N 1
ATOM 10499 C CA . ASP B 1 505 ? 1.374 43.312 -7.551 1 81.38 505 ASP B CA 1
ATOM 10500 C C . ASP B 1 505 ? 1.015 41.812 -7.621 1 81.38 505 ASP B C 1
ATOM 10502 O O . ASP B 1 505 ? 0.119 41.375 -6.91 1 81.38 505 ASP B O 1
ATOM 10506 N N . GLU B 1 506 ? 1.717 41.156 -8.414 1 82.06 506 GLU B N 1
ATOM 10507 C CA . GLU B 1 506 ? 1.443 39.75 -8.617 1 82.06 506 GLU B CA 1
ATOM 10508 C C . GLU B 1 506 ? 1.723 38.938 -7.352 1 82.06 506 GLU B C 1
ATOM 10510 O O . GLU B 1 506 ? 1.021 37.969 -7.055 1 82.06 506 GLU B O 1
ATOM 10515 N N . HIS B 1 507 ? 2.635 39.344 -6.547 1 86.12 507 HIS B N 1
ATOM 10516 C CA . HIS B 1 507 ? 3.018 38.625 -5.348 1 86.12 507 HIS B CA 1
ATOM 10517 C C . HIS B 1 507 ? 2.215 39.094 -4.137 1 86.12 507 HIS B C 1
ATOM 10519 O O . HIS B 1 507 ? 2.316 38.5 -3.057 1 86.12 507 HIS B O 1
ATOM 10525 N N . GLY B 1 508 ? 1.34 40.062 -4.367 1 89.25 508 GLY B N 1
ATOM 10526 C CA . GLY B 1 508 ? 0.559 40.625 -3.277 1 89.25 508 GLY B CA 1
ATOM 10527 C C . GLY B 1 508 ? 1.194 41.844 -2.66 1 89.25 508 GLY B C 1
ATOM 10528 O O . GLY B 1 508 ? 2.398 42.062 -2.803 1 89.25 508 GLY B O 1
ATOM 10529 N N . HIS B 1 509 ? 0.411 42.625 -1.982 1 92.81 509 HIS B N 1
ATOM 10530 C CA . HIS B 1 509 ? 0.933 43.812 -1.313 1 92.81 509 HIS B CA 1
ATOM 10531 C C . HIS B 1 509 ? 1.851 43.438 -0.156 1 92.81 509 HIS B C 1
ATOM 10533 O O . HIS B 1 509 ? 1.662 42.406 0.477 1 92.81 509 HIS B O 1
ATOM 10539 N N . GLU B 1 510 ? 2.828 44.281 0.102 1 92.12 510 GLU B N 1
ATOM 10540 C CA . GLU B 1 510 ? 3.838 44 1.119 1 92.12 510 GLU B CA 1
ATOM 10541 C C . GLU B 1 510 ? 3.217 43.938 2.512 1 92.12 510 GLU B C 1
ATOM 10543 O O . GLU B 1 510 ? 2.34 44.75 2.84 1 92.12 510 GLU B O 1
ATOM 10548 N N . ASP B 1 511 ? 3.744 43.094 3.357 1 94.44 511 ASP B N 1
ATOM 10549 C CA . ASP B 1 511 ? 3.23 42.875 4.707 1 94.44 511 ASP B CA 1
ATOM 10550 C C . ASP B 1 511 ? 3.359 44.156 5.547 1 94.44 511 ASP B C 1
ATOM 10552 O O . ASP B 1 511 ? 2.504 44.438 6.391 1 94.44 511 ASP B O 1
ATOM 10556 N N . LYS B 1 512 ? 4.395 44.906 5.332 1 94.69 512 LYS B N 1
ATOM 10557 C CA . LYS B 1 512 ? 4.66 46.062 6.156 1 94.69 512 LYS B CA 1
ATOM 10558 C C . LYS B 1 512 ? 3.559 47.125 5.996 1 94.69 512 LYS B C 1
ATOM 10560 O O . LYS B 1 512 ? 3.34 47.938 6.887 1 94.69 512 LYS B O 1
ATOM 10565 N N . LEU B 1 513 ? 2.852 47.062 4.902 1 94.06 513 LEU B N 1
ATOM 10566 C CA . LEU B 1 513 ? 1.786 48.031 4.648 1 94.06 513 LEU B CA 1
ATOM 10567 C C . LEU B 1 513 ? 0.59 47.781 5.555 1 94.06 513 LEU B C 1
ATOM 10569 O O . LEU B 1 513 ? -0.28 48.625 5.707 1 94.06 513 LEU B O 1
ATOM 10573 N N . LEU B 1 514 ? 0.563 46.594 6.145 1 94.94 514 LEU B N 1
ATOM 10574 C CA . LEU B 1 514 ? -0.527 46.219 7.039 1 94.94 514 LEU B CA 1
ATOM 10575 C C . LEU B 1 514 ? -0.627 47.219 8.203 1 94.94 514 LEU B C 1
ATOM 10577 O O . LEU B 1 514 ? -1.723 47.5 8.703 1 94.94 514 LEU B O 1
ATOM 10581 N N . LYS B 1 515 ? 0.5 47.781 8.664 1 96.06 515 LYS B N 1
ATOM 10582 C CA . LYS B 1 515 ? 0.547 48.656 9.836 1 96.06 515 LYS B CA 1
ATOM 10583 C C . LYS B 1 515 ? -0.433 49.812 9.688 1 96.06 515 LYS B C 1
ATOM 10585 O O . LYS B 1 515 ? -1.065 50.219 10.664 1 96.06 515 LYS B O 1
ATOM 10590 N N . ASN B 1 516 ? -0.602 50.344 8.492 1 96.25 516 ASN B N 1
ATOM 10591 C CA . ASN B 1 516 ? -1.497 51.469 8.266 1 96.25 516 ASN B CA 1
ATOM 10592 C C . ASN B 1 516 ? -2.961 51.062 8.422 1 96.25 516 ASN B C 1
ATOM 10594 O O . ASN B 1 516 ? -3.748 51.781 9.031 1 96.25 516 ASN B O 1
ATOM 10598 N N . TYR B 1 517 ? -3.266 49.969 7.875 1 96.62 517 TYR B N 1
ATOM 10599 C CA . TYR B 1 517 ? -4.629 49.469 8 1 96.62 517 TYR B CA 1
ATOM 10600 C C . TYR B 1 517 ? -4.93 49.062 9.445 1 96.62 517 TYR B C 1
ATOM 10602 O O . TYR B 1 517 ? -6.035 49.312 9.938 1 96.62 517 TYR B O 1
ATOM 10610 N N . LEU B 1 518 ? -3.959 48.469 10.062 1 97.69 518 LEU B N 1
ATOM 10611 C CA . LEU B 1 518 ? -4.098 48.094 11.469 1 97.69 518 LEU B CA 1
ATOM 10612 C C . LEU B 1 518 ? -4.32 49.312 12.336 1 97.69 518 LEU B C 1
ATOM 10614 O O . LEU B 1 518 ? -5.117 49.281 13.281 1 97.69 518 LEU B O 1
ATOM 10618 N N . ARG B 1 519 ? -3.641 50.406 12.086 1 97.69 519 ARG B N 1
ATOM 10619 C CA . ARG B 1 519 ? -3.834 51.656 12.82 1 97.69 519 ARG B CA 1
ATOM 10620 C C . ARG B 1 519 ? -5.281 52.094 12.734 1 97.69 519 ARG B C 1
ATOM 10622 O O . ARG B 1 519 ? -5.871 52.5 13.734 1 97.69 519 ARG B O 1
ATOM 10629 N N . ASP B 1 520 ? -5.844 52.062 11.508 1 97.38 520 ASP B N 1
ATOM 10630 C CA . ASP B 1 520 ? -7.234 52.5 11.312 1 97.38 520 ASP B CA 1
ATOM 10631 C C . ASP B 1 520 ? -8.18 51.656 12.164 1 97.38 520 ASP B C 1
ATOM 10633 O O . ASP B 1 520 ? -9.094 52.188 12.789 1 97.38 520 ASP B O 1
ATOM 10637 N N . VAL B 1 521 ? -7.941 50.344 12.18 1 97.81 521 VAL B N 1
ATOM 10638 C CA . VAL B 1 521 ? -8.805 49.438 12.914 1 97.81 521 VAL B CA 1
ATOM 10639 C C . VAL B 1 521 ? -8.703 49.719 14.414 1 97.81 521 VAL B C 1
ATOM 10641 O O . VAL B 1 521 ? -9.711 49.688 15.125 1 97.81 521 VAL B O 1
ATOM 10644 N N . ILE B 1 522 ? -7.508 49.969 14.914 1 98.12 522 ILE B N 1
ATOM 10645 C CA . ILE B 1 522 ? -7.273 50.25 16.328 1 98.12 522 ILE B CA 1
ATOM 10646 C C . ILE B 1 522 ? -7.957 51.562 16.719 1 98.12 522 ILE B C 1
ATOM 10648 O O . ILE B 1 522 ? -8.617 51.625 17.766 1 98.12 522 ILE B O 1
ATOM 10652 N N . GLU B 1 523 ? -7.863 52.594 15.875 1 97.5 523 GLU B N 1
ATOM 10653 C CA . GLU B 1 523 ? -8.484 53.875 16.156 1 97.5 523 GLU B CA 1
ATOM 10654 C C . GLU B 1 523 ? -10.008 53.75 16.172 1 97.5 523 GLU B C 1
ATOM 10656 O O . GLU B 1 523 ? -10.672 54.375 17 1 97.5 523 GLU B O 1
ATOM 10661 N N . ASP B 1 524 ? -10.5 53.031 15.273 1 96.56 524 ASP B N 1
ATOM 10662 C CA . ASP B 1 524 ? -11.945 52.781 15.242 1 96.56 524 ASP B CA 1
ATOM 10663 C C . ASP B 1 524 ? -12.406 52.094 16.516 1 96.56 524 ASP B C 1
ATOM 10665 O O . ASP B 1 524 ? -13.469 52.406 17.047 1 96.56 524 ASP B O 1
ATOM 10669 N N . ALA B 1 525 ? -11.656 51.156 16.984 1 96.19 525 ALA B N 1
ATOM 10670 C CA . ALA B 1 525 ? -12 50.406 18.188 1 96.19 525 ALA B CA 1
ATOM 10671 C C . ALA B 1 525 ? -12.016 51.344 19.406 1 96.19 525 ALA B C 1
ATOM 10673 O O . ALA B 1 525 ? -12.883 51.219 20.281 1 96.19 525 ALA B O 1
ATOM 10674 N N . LYS B 1 526 ? -11.062 52.219 19.469 1 93.88 526 LYS B N 1
ATOM 10675 C CA . LYS B 1 526 ? -11.016 53.188 20.562 1 93.88 526 LYS B CA 1
ATOM 10676 C C . LYS B 1 526 ? -12.242 54.094 20.547 1 93.88 526 LYS B C 1
ATOM 10678 O O . LYS B 1 526 ? -12.852 54.344 21.594 1 93.88 526 LYS B O 1
ATOM 10683 N N . LYS B 1 527 ? -12.547 54.469 19.359 1 92.81 527 LYS B N 1
ATOM 10684 C CA . LYS B 1 527 ? -13.68 55.375 19.188 1 92.81 527 LYS B CA 1
ATOM 10685 C C . LYS B 1 527 ? -15 54.688 19.547 1 92.81 527 LYS B C 1
ATOM 10687 O O . LYS B 1 527 ? -15.898 55.312 20.109 1 92.81 527 LYS B O 1
ATOM 10692 N N . ASN B 1 528 ? -15.078 53.438 19.297 1 91.19 528 ASN B N 1
ATOM 10693 C CA . ASN B 1 528 ? -16.359 52.75 19.406 1 91.19 528 ASN B CA 1
ATOM 10694 C C . ASN B 1 528 ? -16.422 51.875 20.672 1 91.19 528 ASN B C 1
ATOM 10696 O O . ASN B 1 528 ? -17.391 51.156 20.875 1 91.19 528 ASN B O 1
ATOM 10700 N N . ASN B 1 529 ? -15.375 51.906 21.5 1 92 529 ASN B N 1
ATOM 10701 C CA . ASN B 1 529 ? -15.305 51.094 22.703 1 92 529 ASN B CA 1
ATOM 10702 C C . ASN B 1 529 ? -15.539 49.625 22.406 1 92 529 ASN B C 1
ATOM 10704 O O . ASN B 1 529 ? -16.391 48.969 23.031 1 92 529 ASN B O 1
ATOM 10708 N N . THR B 1 530 ? -14.82 49.156 21.438 1 94.19 530 THR B N 1
ATOM 10709 C CA . THR B 1 530 ? -14.875 47.75 21.062 1 94.19 530 THR B CA 1
ATOM 10710 C C . THR B 1 530 ? -13.547 47.062 21.344 1 94.19 530 THR B C 1
ATOM 10712 O O . THR B 1 530 ? -12.5 47.719 21.375 1 94.19 530 THR B O 1
ATOM 10715 N N . ARG B 1 531 ? -13.625 45.844 21.656 1 97.06 531 ARG B N 1
ATOM 10716 C CA . ARG B 1 531 ? -12.453 44.969 21.812 1 97.06 531 ARG B CA 1
ATOM 10717 C C . ARG B 1 531 ? -12.094 44.281 20.5 1 97.06 531 ARG B C 1
ATOM 10719 O O . ARG B 1 531 ? -12.961 44.062 19.641 1 97.06 531 ARG B O 1
ATOM 10726 N N . LEU B 1 532 ? -10.805 43.906 20.328 1 98.5 532 LEU B N 1
ATOM 10727 C CA . LEU B 1 532 ? -10.367 43.406 19.031 1 98.5 532 LEU B CA 1
ATOM 10728 C C . LEU B 1 532 ? -9.859 41.969 19.156 1 98.5 532 LEU B C 1
ATOM 10730 O O . LEU B 1 532 ? -9.133 41.656 20.109 1 98.5 532 LEU B O 1
ATOM 10734 N N . PHE B 1 533 ? -10.297 41.125 18.281 1 98.62 533 PHE B N 1
ATOM 10735 C CA . PHE B 1 533 ? -9.594 39.906 17.906 1 98.62 533 PHE B CA 1
ATOM 10736 C C . PHE B 1 533 ? -9.188 39.938 16.438 1 98.62 533 PHE B C 1
ATOM 10738 O O . PHE B 1 533 ? -10.023 39.781 15.539 1 98.62 533 PHE B O 1
ATOM 10745 N N . LEU B 1 534 ? -7.918 40.094 16.188 1 98.75 534 LEU B N 1
ATOM 10746 C CA . LEU B 1 534 ? -7.375 40.219 14.836 1 98.75 534 LEU B CA 1
ATOM 10747 C C . LEU B 1 534 ? -6.418 39.094 14.531 1 98.75 534 LEU B C 1
ATOM 10749 O O . LEU B 1 534 ? -5.656 38.656 15.398 1 98.75 534 LEU B O 1
ATOM 10753 N N . SER B 1 535 ? -6.547 38.531 13.352 1 98.5 535 SER B N 1
ATOM 10754 C CA . SER B 1 535 ? -5.598 37.531 12.875 1 98.5 535 SER B CA 1
ATOM 10755 C C . SER B 1 535 ? -4.906 38 11.594 1 98.5 535 SER B C 1
ATOM 10757 O O . SER B 1 535 ? -5.527 38.656 10.742 1 98.5 535 SER B O 1
ATOM 10759 N N . HIS B 1 536 ? -3.637 37.688 11.539 1 98.25 536 HIS B N 1
ATOM 10760 C CA . HIS B 1 536 ? -2.812 38.125 10.406 1 98.25 536 HIS B CA 1
ATOM 10761 C C . HIS B 1 536 ? -1.93 36.969 9.922 1 98.25 536 HIS B C 1
ATOM 10763 O O . HIS B 1 536 ? -1.339 36.25 10.734 1 98.25 536 HIS B O 1
ATOM 10769 N N . LEU B 1 537 ? -1.903 36.688 8.586 1 97.81 537 LEU B N 1
ATOM 10770 C CA . LEU B 1 537 ? -0.993 35.75 7.941 1 97.81 537 LEU B CA 1
ATOM 10771 C C . LEU B 1 537 ? 0.062 36.5 7.125 1 97.81 537 LEU B C 1
ATOM 10773 O O . LEU B 1 537 ? -0.265 37.156 6.148 1 97.81 537 LEU B O 1
ATOM 10777 N N . THR B 1 538 ? 1.3 36.375 7.516 1 97.25 538 THR B N 1
ATOM 10778 C CA . THR B 1 538 ? 2.371 36.969 6.738 1 97.25 538 THR B CA 1
ATOM 10779 C C . THR B 1 538 ? 2.586 36.219 5.426 1 97.25 538 THR B C 1
ATOM 10781 O O . THR B 1 538 ? 2.08 35.094 5.254 1 97.25 538 THR B O 1
ATOM 10784 N N . HIS B 1 539 ? 3.379 36.875 4.496 1 95.56 539 HIS B N 1
ATOM 10785 C CA . HIS B 1 539 ? 3.436 36.219 3.189 1 95.56 539 HIS B CA 1
ATOM 10786 C C . HIS B 1 539 ? 4.844 36.281 2.607 1 95.56 539 HIS B C 1
ATOM 10788 O O . HIS B 1 539 ? 5.211 35.469 1.769 1 95.56 539 HIS B O 1
ATOM 10794 N N . GLN B 1 540 ? 5.668 37.125 2.998 1 93.38 540 GLN B N 1
ATOM 10795 C CA . GLN B 1 540 ? 6.918 37.406 2.295 1 93.38 540 GLN B CA 1
ATOM 10796 C C . GLN B 1 540 ? 7.867 36.219 2.375 1 93.38 540 GLN B C 1
ATOM 10798 O O . GLN B 1 540 ? 8.734 36.062 1.515 1 93.38 540 GLN B O 1
ATOM 10803 N N . THR B 1 541 ? 7.699 35.438 3.375 1 95.81 541 THR B N 1
ATOM 10804 C CA . THR B 1 541 ? 8.57 34.281 3.531 1 95.81 541 THR B CA 1
ATOM 10805 C C . THR B 1 541 ? 8.047 33.094 2.715 1 95.81 541 THR B C 1
ATOM 10807 O O . THR B 1 541 ? 8.602 32 2.783 1 95.81 541 THR B O 1
ATOM 10810 N N . HIS B 1 542 ? 7.02 33.281 1.904 1 95.06 542 HIS B N 1
ATOM 10811 C CA . HIS B 1 542 ? 6.562 32.281 0.947 1 95.06 542 HIS B CA 1
ATOM 10812 C C . HIS B 1 542 ? 7.461 32.25 -0.286 1 95.06 542 HIS B C 1
ATOM 10814 O O . HIS B 1 542 ? 7.902 33.312 -0.766 1 95.06 542 HIS B O 1
ATOM 10820 N N . THR B 1 543 ? 7.777 31.125 -0.738 1 92.38 543 THR B N 1
ATOM 10821 C CA . THR B 1 543 ? 8.555 31.016 -1.968 1 92.38 543 THR B CA 1
ATOM 10822 C C . THR B 1 543 ? 7.871 31.766 -3.107 1 92.38 543 THR B C 1
ATOM 10824 O O . THR B 1 543 ? 6.645 31.734 -3.229 1 92.38 543 THR B O 1
ATOM 10827 N N . PRO B 1 544 ? 8.664 32.469 -3.92 1 91.62 544 PRO B N 1
ATOM 10828 C CA . PRO B 1 544 ? 10.125 32.469 -4.078 1 91.62 544 PRO B CA 1
ATOM 10829 C C . PRO B 1 544 ? 10.82 33.469 -3.189 1 91.62 544 PRO B C 1
ATOM 10831 O O . PRO B 1 544 ? 11.922 33.938 -3.512 1 91.62 544 PRO B O 1
ATOM 10834 N N . TYR B 1 545 ? 10.141 33.969 -2.131 1 94.12 545 TYR B N 1
ATOM 10835 C CA . TYR B 1 545 ? 10.703 34.875 -1.141 1 94.12 545 TYR B CA 1
ATOM 10836 C C . TYR B 1 545 ? 10.898 36.25 -1.732 1 94.12 545 TYR B C 1
ATOM 10838 O O . TYR B 1 545 ? 11.977 36.844 -1.609 1 94.12 545 TYR B O 1
ATOM 10846 N N . TYR B 1 546 ? 9.867 36.688 -2.346 1 90 546 TYR B N 1
ATOM 10847 C CA . TYR B 1 546 ? 9.938 38 -3.027 1 90 546 TYR B CA 1
ATOM 10848 C C . TYR B 1 546 ? 10.008 39.125 -2.023 1 90 546 TYR B C 1
ATOM 10850 O O . TYR B 1 546 ? 9.227 39.188 -1.064 1 90 546 TYR B O 1
ATOM 10858 N N . LEU B 1 547 ? 10.938 40.062 -2.193 1 89.94 547 LEU B N 1
ATOM 10859 C CA . LEU B 1 547 ? 11.086 41.312 -1.445 1 89.94 547 LEU B CA 1
ATOM 10860 C C . LEU B 1 547 ? 11.25 42.5 -2.391 1 89.94 547 LEU B C 1
ATOM 10862 O O . LEU B 1 547 ? 11.836 42.375 -3.467 1 89.94 547 LEU B O 1
ATOM 10866 N N . PRO B 1 548 ? 10.648 43.562 -1.873 1 82.94 548 PRO B N 1
ATOM 10867 C CA . PRO B 1 548 ? 10.984 44.781 -2.631 1 82.94 548 PRO B CA 1
ATOM 10868 C C . PRO B 1 548 ? 12.445 45.188 -2.453 1 82.94 548 PRO B C 1
ATOM 10870 O O . PRO B 1 548 ? 12.977 45.125 -1.345 1 82.94 548 PRO B O 1
ATOM 10873 N N . GLY B 1 549 ? 13.078 45.5 -3.549 1 83.06 549 GLY B N 1
ATOM 10874 C CA . GLY B 1 549 ? 14.461 45.969 -3.49 1 83.06 549 GLY B CA 1
ATOM 10875 C C . GLY B 1 549 ? 15.469 44.844 -3.664 1 83.06 549 GLY B C 1
ATOM 10876 O O . GLY B 1 549 ? 15.133 43.781 -4.188 1 83.06 549 GLY B O 1
ATOM 10877 N N . ASP B 1 550 ? 16.75 45.094 -3.17 1 90.38 550 ASP B N 1
ATOM 10878 C CA . ASP B 1 550 ? 17.844 44.156 -3.383 1 90.38 550 ASP B CA 1
ATOM 10879 C C . ASP B 1 550 ? 18.016 43.25 -2.172 1 90.38 550 ASP B C 1
ATOM 10881 O O . ASP B 1 550 ? 17.828 43.656 -1.032 1 90.38 550 ASP B O 1
ATOM 10885 N N . TYR B 1 551 ? 18.406 42.062 -2.479 1 94.81 551 TYR B N 1
ATOM 10886 C CA . TYR B 1 551 ? 18.75 41.125 -1.428 1 94.81 551 TYR B CA 1
ATOM 10887 C C . TYR B 1 551 ? 20.172 41.344 -0.923 1 94.81 551 TYR B C 1
ATOM 10889 O O . TYR B 1 551 ? 21.078 41.594 -1.712 1 94.81 551 TYR B O 1
ATOM 10897 N N . LYS B 1 552 ? 20.281 41.312 0.322 1 96.56 552 LYS B N 1
ATOM 10898 C CA . LYS B 1 552 ? 21.625 41.375 0.909 1 96.56 552 LYS B CA 1
ATOM 10899 C C . LYS B 1 552 ? 22.297 40 0.912 1 96.56 552 LYS B C 1
ATOM 10901 O O . LYS B 1 552 ? 21.625 38.969 0.934 1 96.56 552 LYS B O 1
ATOM 10906 N N . GLU B 1 553 ? 23.578 40.031 0.97 1 96.38 553 GLU B N 1
ATOM 10907 C CA . GLU B 1 553 ? 24.344 38.781 0.988 1 96.38 553 GLU B CA 1
ATOM 10908 C C . GLU B 1 553 ? 24.328 38.156 2.379 1 96.38 553 GLU B C 1
ATOM 10910 O O . GLU B 1 553 ? 24.844 38.75 3.334 1 96.38 553 GLU B O 1
ATOM 10915 N N . MET B 1 554 ? 23.75 37.031 2.447 1 97.19 554 MET B N 1
ATOM 10916 C CA . MET B 1 554 ? 23.766 36.219 3.676 1 97.19 554 MET B CA 1
ATOM 10917 C C . MET B 1 554 ? 24.609 34.969 3.51 1 97.19 554 MET B C 1
ATOM 10919 O O . MET B 1 554 ? 25.078 34.406 4.496 1 97.19 554 MET B O 1
ATOM 10923 N N . LEU B 1 555 ? 24.734 34.562 2.354 1 96.56 555 LEU B N 1
ATOM 10924 C CA . LEU B 1 555 ? 25.578 33.406 1.976 1 96.56 555 LEU B CA 1
ATOM 10925 C C . LEU B 1 555 ? 26.578 33.812 0.904 1 96.56 555 LEU B C 1
ATOM 10927 O O . LEU B 1 555 ? 26.281 34.656 0.051 1 96.56 555 LEU B O 1
ATOM 10931 N N . GLY B 1 556 ? 27.734 33.156 0.846 1 94.56 556 GLY B N 1
ATOM 10932 C CA . GLY B 1 556 ? 28.797 33.469 -0.093 1 94.56 556 GLY B CA 1
ATOM 10933 C C . GLY B 1 556 ? 28.594 32.844 -1.456 1 94.56 556 GLY B C 1
ATOM 10934 O O . GLY B 1 556 ? 27.875 33.375 -2.299 1 94.56 556 GLY B O 1
ATOM 10935 N N . ASP B 1 557 ? 29.062 31.562 -1.631 1 89.88 557 ASP B N 1
ATOM 10936 C CA . ASP B 1 557 ? 28.875 30.812 -2.873 1 89.88 557 ASP B CA 1
ATOM 10937 C C . ASP B 1 557 ? 27.422 30.422 -3.064 1 89.88 557 ASP B C 1
ATOM 10939 O O . ASP B 1 557 ? 26.906 29.547 -2.365 1 89.88 557 ASP B O 1
ATOM 10943 N N . ARG B 1 558 ? 26.797 31.078 -4.113 1 90.06 558 ARG B N 1
ATOM 10944 C CA . ARG B 1 558 ? 25.391 30.797 -4.371 1 90.06 558 ARG B CA 1
ATOM 10945 C C . ARG B 1 558 ? 25.203 30.109 -5.719 1 90.06 558 ARG B C 1
ATOM 10947 O O . ARG B 1 558 ? 24.203 30.344 -6.402 1 90.06 558 ARG B O 1
ATOM 10954 N N . SER B 1 559 ? 26.219 29.375 -6.133 1 88.25 559 SER B N 1
ATOM 10955 C CA . SER B 1 559 ? 26.125 28.625 -7.379 1 88.25 559 SER B CA 1
ATOM 10956 C C . SER B 1 559 ? 25.125 27.469 -7.254 1 88.25 559 SER B C 1
ATOM 10958 O O . SER B 1 559 ? 24.547 27.031 -8.25 1 88.25 559 SER B O 1
ATOM 10960 N N . ASN B 1 560 ? 24.969 27.109 -6.055 1 90 560 ASN B N 1
ATOM 10961 C CA . ASN B 1 560 ? 23.984 26.094 -5.707 1 90 560 ASN B CA 1
ATOM 10962 C C . ASN B 1 560 ? 22.609 26.703 -5.484 1 90 560 ASN B C 1
ATOM 10964 O O . ASN B 1 560 ? 22.469 27.719 -4.785 1 90 560 ASN B O 1
ATOM 10968 N N . GLU B 1 561 ? 21.578 26.156 -6.25 1 92.06 561 GLU B N 1
ATOM 10969 C CA . GLU B 1 561 ? 20.234 26.688 -6.172 1 92.06 561 GLU B CA 1
ATOM 10970 C C . GLU B 1 561 ? 19.719 26.719 -4.73 1 92.06 561 GLU B C 1
ATOM 10972 O O . GLU B 1 561 ? 19.031 27.656 -4.324 1 92.06 561 GLU B O 1
ATOM 10977 N N . GLN B 1 562 ? 19.969 25.672 -4.012 1 93.38 562 GLN B N 1
ATOM 10978 C CA . GLN B 1 562 ? 19.547 25.594 -2.615 1 93.38 562 GLN B CA 1
ATOM 10979 C C . GLN B 1 562 ? 20.125 26.75 -1.8 1 93.38 562 GLN B C 1
ATOM 10981 O O . GLN B 1 562 ? 19.422 27.359 -0.995 1 93.38 562 GLN B O 1
ATOM 10986 N N . ARG B 1 563 ? 21.359 27.125 -2.02 1 94.94 563 ARG B N 1
ATOM 10987 C CA . ARG B 1 563 ? 22.016 28.219 -1.293 1 94.94 563 ARG B CA 1
ATOM 10988 C C . ARG B 1 563 ? 21.453 29.562 -1.725 1 94.94 563 ARG B C 1
ATOM 10990 O O . ARG B 1 563 ? 21.312 30.484 -0.903 1 94.94 563 ARG B O 1
ATOM 10997 N N . ASP B 1 564 ? 21.219 29.672 -2.979 1 95.25 564 ASP B N 1
ATOM 10998 C CA . ASP B 1 564 ? 20.609 30.906 -3.449 1 95.25 564 ASP B CA 1
ATOM 10999 C C . ASP B 1 564 ? 19.25 31.125 -2.807 1 95.25 564 ASP B C 1
ATOM 11001 O O . ASP B 1 564 ? 18.922 32.219 -2.369 1 95.25 564 ASP B O 1
ATOM 11005 N N . ARG B 1 565 ? 18.438 30.094 -2.754 1 96.06 565 ARG B N 1
ATOM 11006 C CA . ARG B 1 565 ? 17.125 30.156 -2.141 1 96.06 565 ARG B CA 1
ATOM 11007 C C . ARG B 1 565 ? 17.219 30.438 -0.646 1 96.06 565 ARG B C 1
ATOM 11009 O O . ARG B 1 565 ? 16.406 31.172 -0.088 1 96.06 565 ARG B O 1
ATOM 11016 N N . LEU B 1 566 ? 18.219 29.844 -0.047 1 97.19 566 LEU B N 1
ATOM 11017 C CA . LEU B 1 566 ? 18.438 30.094 1.375 1 97.19 566 LEU B CA 1
ATOM 11018 C C . LEU B 1 566 ? 18.797 31.562 1.623 1 97.19 566 LEU B C 1
ATOM 11020 O O . LEU B 1 566 ? 18.359 32.156 2.621 1 97.19 566 LEU B O 1
ATOM 11024 N N . ASN B 1 567 ? 19.609 32.125 0.723 1 97.62 567 ASN B N 1
ATOM 11025 C CA . ASN B 1 567 ? 19.938 33.562 0.83 1 97.62 567 ASN B CA 1
ATOM 11026 C C . ASN B 1 567 ? 18.688 34.438 0.765 1 97.62 567 ASN B C 1
ATOM 11028 O O . ASN B 1 567 ? 18.516 35.344 1.584 1 97.62 567 ASN B O 1
ATOM 11032 N N . ARG B 1 568 ? 17.875 34.156 -0.174 1 96.56 568 ARG B N 1
ATOM 11033 C CA . ARG B 1 568 ? 16.625 34.906 -0.327 1 96.56 568 ARG B CA 1
ATOM 11034 C C . ARG B 1 568 ? 15.711 34.688 0.873 1 96.56 568 ARG B C 1
ATOM 11036 O O . ARG B 1 568 ? 15.094 35.625 1.357 1 96.56 568 ARG B O 1
ATOM 11043 N N . TYR B 1 569 ? 15.625 33.469 1.351 1 97.44 569 TYR B N 1
ATOM 11044 C CA . TYR B 1 569 ? 14.781 33.125 2.492 1 97.44 569 TYR B CA 1
ATOM 11045 C C . TYR B 1 569 ? 15.203 33.906 3.732 1 97.44 569 TYR B C 1
ATOM 11047 O O . TYR B 1 569 ? 14.359 34.469 4.438 1 97.44 569 TYR B O 1
ATOM 11055 N N . LEU B 1 570 ? 16.5 33.938 3.99 1 98.25 570 LEU B N 1
ATOM 11056 C CA . LEU B 1 570 ? 16.984 34.656 5.168 1 98.25 570 LEU B CA 1
ATOM 11057 C C . LEU B 1 570 ? 16.672 36.156 5.066 1 98.25 570 LEU B C 1
ATOM 11059 O O . LEU B 1 570 ? 16.359 36.781 6.074 1 98.25 570 LEU B O 1
ATOM 11063 N N . ASN B 1 571 ? 16.797 36.719 3.836 1 98.19 571 ASN B N 1
ATOM 11064 C CA . ASN B 1 571 ? 16.391 38.094 3.637 1 98.19 571 ASN B CA 1
ATOM 11065 C C . ASN B 1 571 ? 14.906 38.312 3.951 1 98.19 571 ASN B C 1
ATOM 11067 O O . ASN B 1 571 ? 14.523 39.312 4.574 1 98.19 571 ASN B O 1
ATOM 11071 N N . ALA B 1 572 ? 14.117 37.375 3.516 1 97.44 572 ALA B N 1
ATOM 11072 C CA . ALA B 1 572 ? 12.68 37.438 3.762 1 97.44 572 ALA B CA 1
ATOM 11073 C C . ALA B 1 572 ? 12.375 37.312 5.25 1 97.44 572 ALA B C 1
ATOM 11075 O O . ALA B 1 572 ? 11.469 38 5.762 1 97.44 572 ALA B O 1
ATOM 11076 N N . VAL B 1 573 ? 13.094 36.438 5.969 1 98.25 573 VAL B N 1
ATOM 11077 C CA . VAL B 1 573 ? 12.93 36.281 7.406 1 98.25 573 VAL B CA 1
ATOM 11078 C C . VAL B 1 573 ? 13.227 37.594 8.117 1 98.25 573 VAL B C 1
ATOM 11080 O O . VAL B 1 573 ? 12.516 38 9.047 1 98.25 573 VAL B O 1
ATOM 11083 N N . HIS B 1 574 ? 14.281 38.25 7.703 1 98.19 574 HIS B N 1
ATOM 11084 C CA . HIS B 1 574 ? 14.609 39.562 8.273 1 98.19 574 HIS B CA 1
ATOM 11085 C C . HIS B 1 574 ? 13.492 40.562 8.023 1 98.19 574 HIS B C 1
ATOM 11087 O O . HIS B 1 574 ? 13.133 41.312 8.922 1 98.19 574 HIS B O 1
ATOM 11093 N N . TYR B 1 575 ? 13.039 40.562 6.809 1 97.44 575 TYR B N 1
ATOM 11094 C CA . TYR B 1 575 ? 11.922 41.438 6.457 1 97.44 575 TYR B CA 1
ATOM 11095 C C . TYR B 1 575 ? 10.719 41.188 7.348 1 97.44 575 TYR B C 1
ATOM 11097 O O . TYR B 1 575 ? 10.062 42.125 7.812 1 97.44 575 TYR B O 1
ATOM 11105 N N . GLU B 1 576 ? 10.383 39.938 7.535 1 97.62 576 GLU B N 1
ATOM 11106 C CA . GLU B 1 576 ? 9.281 39.531 8.406 1 97.62 576 GLU B CA 1
ATOM 11107 C C . GLU B 1 576 ? 9.492 40.031 9.828 1 97.62 576 GLU B C 1
ATOM 11109 O O . GLU B 1 576 ? 8.562 40.531 10.477 1 97.62 576 GLU B O 1
ATOM 11114 N N . ASP B 1 577 ? 10.711 39.875 10.344 1 98.19 577 ASP B N 1
ATOM 11115 C CA . ASP B 1 577 ? 11.07 40.375 11.672 1 98.19 577 ASP B CA 1
ATOM 11116 C C . ASP B 1 577 ? 10.812 41.875 11.789 1 98.19 577 ASP B C 1
ATOM 11118 O O . ASP B 1 577 ? 10.25 42.344 12.789 1 98.19 577 ASP B O 1
ATOM 11122 N N . GLU B 1 578 ? 11.18 42.625 10.766 1 97.56 578 GLU B N 1
ATOM 11123 C CA . GLU B 1 578 ? 10.961 44.062 10.734 1 97.56 578 GLU B CA 1
ATOM 11124 C C . GLU B 1 578 ? 9.469 44.406 10.703 1 97.56 578 GLU B C 1
ATOM 11126 O O . GLU B 1 578 ? 9.031 45.375 11.328 1 97.56 578 GLU B O 1
ATOM 11131 N N . SER B 1 579 ? 8.789 43.625 9.93 1 97.31 579 SER B N 1
ATOM 11132 C CA . SER B 1 579 ? 7.352 43.844 9.836 1 97.31 579 SER B CA 1
ATOM 11133 C C . SER B 1 579 ? 6.684 43.688 11.203 1 97.31 579 SER B C 1
ATOM 11135 O O . SER B 1 579 ? 5.801 44.469 11.555 1 97.31 579 SER B O 1
ATOM 11137 N N . ILE B 1 580 ? 7.07 42.719 11.977 1 98.06 580 ILE B N 1
ATOM 11138 C CA . ILE B 1 580 ? 6.516 42.5 13.305 1 98.06 580 ILE B CA 1
ATOM 11139 C C . ILE B 1 580 ? 6.938 43.625 14.242 1 98.06 580 ILE B C 1
ATOM 11141 O O . ILE B 1 580 ? 6.156 44.062 15.086 1 98.06 580 ILE B O 1
ATOM 11145 N N . ASP B 1 581 ? 8.156 44.094 14.109 1 97.81 581 ASP B N 1
ATOM 11146 C CA . ASP B 1 581 ? 8.609 45.219 14.906 1 97.81 581 ASP B CA 1
ATOM 11147 C C . ASP B 1 581 ? 7.719 46.438 14.68 1 97.81 581 ASP B C 1
ATOM 11149 O O . ASP B 1 581 ? 7.414 47.156 15.625 1 97.81 581 ASP B O 1
ATOM 11153 N N . GLN B 1 582 ? 7.336 46.656 13.445 1 97.75 582 GLN B N 1
ATOM 11154 C CA . GLN B 1 582 ? 6.465 47.781 13.117 1 97.75 582 GLN B CA 1
ATOM 11155 C C . GLN B 1 582 ? 5.109 47.656 13.805 1 97.75 582 GLN B C 1
ATOM 11157 O O . GLN B 1 582 ? 4.516 48.656 14.234 1 97.75 582 GLN B O 1
ATOM 11162 N N . ILE B 1 583 ? 4.637 46.469 13.867 1 97.69 583 ILE B N 1
ATOM 11163 C CA . ILE B 1 583 ? 3.373 46.25 14.555 1 97.69 583 ILE B CA 1
ATOM 11164 C C . ILE B 1 583 ? 3.525 46.531 16.047 1 97.69 583 ILE B C 1
ATOM 11166 O O . ILE B 1 583 ? 2.66 47.188 16.641 1 97.69 583 ILE B O 1
ATOM 11170 N N . LEU B 1 584 ? 4.613 46.125 16.672 1 97.69 584 LEU B N 1
ATOM 11171 C CA . LEU B 1 584 ? 4.863 46.406 18.078 1 97.69 584 LEU B CA 1
ATOM 11172 C C . LEU B 1 584 ? 4.934 47.906 18.344 1 97.69 584 LEU B C 1
ATOM 11174 O O . LEU B 1 584 ? 4.367 48.375 19.328 1 97.69 584 LEU B O 1
ATOM 11178 N N . GLN B 1 585 ? 5.602 48.594 17.453 1 97.69 585 GLN B N 1
ATOM 11179 C CA . GLN B 1 585 ? 5.703 50.031 17.578 1 97.69 585 GLN B CA 1
ATOM 11180 C C . GLN B 1 585 ? 4.332 50.688 17.469 1 97.69 585 GLN B C 1
ATOM 11182 O O . GLN B 1 585 ? 4.031 51.625 18.203 1 97.69 585 GLN B O 1
ATOM 11187 N N . LEU B 1 586 ? 3.605 50.188 16.562 1 98 586 LEU B N 1
ATOM 11188 C CA . LEU B 1 586 ? 2.26 50.719 16.375 1 98 586 LEU B CA 1
ATOM 11189 C C . LEU B 1 586 ? 1.432 50.562 17.656 1 98 586 LEU B C 1
ATOM 11191 O O . LEU B 1 586 ? 0.686 51.469 18.031 1 98 586 LEU B O 1
ATOM 11195 N N . LEU B 1 587 ? 1.487 49.406 18.312 1 98.06 587 LEU B N 1
ATOM 11196 C CA . LEU B 1 587 ? 0.758 49.156 19.547 1 98.06 587 LEU B CA 1
ATOM 11197 C C . LEU B 1 587 ? 1.189 50.125 20.641 1 98.06 587 LEU B C 1
ATOM 11199 O O . LEU B 1 587 ? 0.358 50.594 21.406 1 98.06 587 LEU B O 1
ATOM 11203 N N . GLU B 1 588 ? 2.461 50.438 20.672 1 97.25 588 GLU B N 1
ATOM 11204 C CA . GLU B 1 588 ? 2.977 51.406 21.641 1 97.25 588 GLU B CA 1
ATOM 11205 C C . GLU B 1 588 ? 2.48 52.812 21.312 1 97.25 588 GLU B C 1
ATOM 11207 O O . GLU B 1 588 ? 2 53.531 22.203 1 97.25 588 GLU B O 1
ATOM 11212 N N . ASP B 1 589 ? 2.553 53.125 20.062 1 97.31 589 ASP B N 1
ATOM 11213 C CA . ASP B 1 589 ? 2.182 54.469 19.609 1 97.31 589 ASP B CA 1
ATOM 11214 C C . ASP B 1 589 ? 0.701 54.75 19.859 1 97.31 589 ASP B C 1
ATOM 11216 O O . ASP B 1 589 ? 0.314 55.875 20.141 1 97.31 589 ASP B O 1
ATOM 11220 N N . THR B 1 590 ? -0.049 53.719 19.734 1 97.25 590 THR B N 1
ATOM 11221 C CA . THR B 1 590 ? -1.49 53.906 19.891 1 97.25 590 THR B CA 1
ATOM 11222 C C . THR B 1 590 ? -1.905 53.688 21.344 1 97.25 590 THR B C 1
ATOM 11224 O O . THR B 1 590 ? -3.078 53.844 21.688 1 97.25 590 THR B O 1
ATOM 11227 N N . GLY B 1 591 ? -0.989 53.281 22.203 1 96.5 591 GLY B N 1
ATOM 11228 C CA . GLY B 1 591 ? -1.207 53.219 23.641 1 96.5 591 GLY B CA 1
ATOM 11229 C C . GLY B 1 591 ? -1.93 51.969 24.094 1 96.5 591 GLY B C 1
ATOM 11230 O O . GLY B 1 591 ? -2.486 51.906 25.188 1 96.5 591 GLY B O 1
ATOM 11231 N N . ILE B 1 592 ? -1.959 50.906 23.234 1 97.38 592 ILE B N 1
ATOM 11232 C CA . ILE B 1 592 ? -2.742 49.75 23.625 1 97.38 592 ILE B CA 1
ATOM 11233 C C . ILE B 1 592 ? -1.812 48.562 23.859 1 97.38 592 ILE B C 1
ATOM 11235 O O . ILE B 1 592 ? -2.27 47.438 24.016 1 97.38 592 ILE B O 1
ATOM 11239 N N . ALA B 1 593 ? -0.488 48.719 23.875 1 97.75 593 ALA B N 1
ATOM 11240 C CA . ALA B 1 593 ? 0.483 47.656 24.047 1 97.75 593 ALA B CA 1
ATOM 11241 C C . ALA B 1 593 ? 0.24 46.875 25.344 1 97.75 593 ALA B C 1
ATOM 11243 O O . ALA B 1 593 ? 0.261 45.656 25.375 1 97.75 593 ALA B O 1
ATOM 11244 N N . ASP B 1 594 ? -0.139 47.562 26.469 1 97.31 594 ASP B N 1
ATOM 11245 C CA . ASP B 1 594 ? -0.259 46.969 27.797 1 97.31 594 ASP B CA 1
ATOM 11246 C C . ASP B 1 594 ? -1.595 46.25 27.969 1 97.31 594 ASP B C 1
ATOM 11248 O O . ASP B 1 594 ? -1.846 45.625 29 1 97.31 594 ASP B O 1
ATOM 11252 N N . GLU B 1 595 ? -2.41 46.344 26.984 1 97.75 595 GLU B N 1
ATOM 11253 C CA . GLU B 1 595 ? -3.713 45.688 27.078 1 97.75 595 GLU B CA 1
ATOM 11254 C C . GLU B 1 595 ? -3.949 44.75 25.891 1 97.75 595 GLU B C 1
ATOM 11256 O O . GLU B 1 595 ? -5.09 44.375 25.594 1 97.75 595 GLU B O 1
ATOM 11261 N N . THR B 1 596 ? -2.863 44.406 25.125 1 98.62 596 THR B N 1
ATOM 11262 C CA . THR B 1 596 ? -2.979 43.562 23.953 1 98.62 596 THR B CA 1
ATOM 11263 C C . THR B 1 596 ? -2.16 42.281 24.141 1 98.62 596 THR B C 1
ATOM 11265 O O . THR B 1 596 ? -0.974 42.344 24.469 1 98.62 596 THR B O 1
ATOM 11268 N N . LEU B 1 597 ? -2.789 41.125 24.047 1 98.75 597 LEU B N 1
ATOM 11269 C CA . LEU B 1 597 ? -2.105 39.844 23.969 1 98.75 597 LEU B CA 1
ATOM 11270 C C . LEU B 1 597 ? -1.718 39.5 22.531 1 98.75 597 LEU B C 1
ATOM 11272 O O . LEU B 1 597 ? -2.576 39.469 21.641 1 98.75 597 LEU B O 1
ATOM 11276 N N . LEU B 1 598 ? -0.422 39.312 22.312 1 98.56 598 LEU B N 1
ATOM 11277 C CA . LEU B 1 598 ? 0.083 38.906 21 1 98.56 598 LEU B CA 1
ATOM 11278 C C . LEU B 1 598 ? 0.392 37.406 20.984 1 98.56 598 LEU B C 1
ATOM 11280 O O . LEU B 1 598 ? 1.171 36.938 21.812 1 98.56 598 LEU B O 1
ATOM 11284 N N . VAL B 1 599 ? -0.263 36.688 20.109 1 98.75 599 VAL B N 1
ATOM 11285 C CA . VAL B 1 599 ? -0.029 35.25 19.922 1 98.75 599 VAL B CA 1
ATOM 11286 C C . VAL B 1 599 ? 0.554 35 18.531 1 98.75 599 VAL B C 1
ATOM 11288 O O . VAL B 1 599 ? -0.011 35.438 17.531 1 98.75 599 VAL B O 1
ATOM 11291 N N . MET B 1 600 ? 1.718 34.312 18.5 1 98.25 600 MET B N 1
ATOM 11292 C CA . MET B 1 600 ? 2.361 34.094 17.219 1 98.25 600 MET B CA 1
ATOM 11293 C C . MET B 1 600 ? 2.834 32.656 17.078 1 98.25 600 MET B C 1
ATOM 11295 O O . MET B 1 600 ? 3.27 32.031 18.047 1 98.25 600 MET B O 1
ATOM 11299 N N . THR B 1 601 ? 2.682 32.094 15.898 1 98.38 601 THR B N 1
ATOM 11300 C CA . THR B 1 601 ? 3.191 30.766 15.547 1 98.38 601 THR B CA 1
ATOM 11301 C C . THR B 1 601 ? 3.408 30.656 14.047 1 98.38 601 THR B C 1
ATOM 11303 O O . THR B 1 601 ? 2.891 31.469 13.273 1 98.38 601 THR B O 1
ATOM 11306 N N . GLY B 1 602 ? 4.293 29.766 13.688 1 98 602 GLY B N 1
ATOM 11307 C CA . GLY B 1 602 ? 4.422 29.469 12.266 1 98 602 GLY B CA 1
ATOM 11308 C C . GLY B 1 602 ? 3.254 28.672 11.711 1 98 602 GLY B C 1
ATOM 11309 O O . GLY B 1 602 ? 2.697 27.812 12.406 1 98 602 GLY B O 1
ATOM 11310 N N . ASP B 1 603 ? 2.877 28.984 10.43 1 97.62 603 ASP B N 1
ATOM 11311 C CA . ASP B 1 603 ? 1.896 28.109 9.797 1 97.62 603 ASP B CA 1
ATOM 11312 C C . ASP B 1 603 ? 2.484 26.719 9.539 1 97.62 603 ASP B C 1
ATOM 11314 O O . ASP B 1 603 ? 1.855 25.703 9.836 1 97.62 603 ASP B O 1
ATOM 11318 N N . HIS B 1 604 ? 3.559 26.656 8.977 1 97.75 604 HIS B N 1
ATOM 11319 C CA . HIS B 1 604 ? 4.426 25.5 8.867 1 97.75 604 HIS B CA 1
ATOM 11320 C C . HIS B 1 604 ? 5.891 25.906 8.797 1 97.75 604 HIS B C 1
ATOM 11322 O O . HIS B 1 604 ? 6.207 27.094 8.75 1 97.75 604 HIS B O 1
ATOM 11328 N N . GLY B 1 605 ? 6.77 24.906 8.945 1 96.81 605 GLY B N 1
ATOM 11329 C CA . GLY B 1 605 ? 8.188 25.172 8.758 1 96.81 605 GLY B CA 1
ATOM 11330 C C . GLY B 1 605 ? 8.617 25.062 7.305 1 96.81 605 GLY B C 1
ATOM 11331 O O . GLY B 1 605 ? 7.895 25.5 6.406 1 96.81 605 GLY B O 1
ATOM 11332 N N . LEU B 1 606 ? 9.859 24.703 7.18 1 96 606 LEU B N 1
ATOM 11333 C CA . LEU B 1 606 ? 10.461 24.594 5.852 1 96 606 LEU B CA 1
ATOM 11334 C C . LEU B 1 606 ? 11.648 23.641 5.871 1 96 606 LEU B C 1
ATOM 11336 O O . LEU B 1 606 ? 12.555 23.781 6.695 1 96 606 LEU B O 1
ATOM 11340 N N . SER B 1 607 ? 11.656 22.719 4.867 1 94.5 607 SER B N 1
ATOM 11341 C CA . SER B 1 607 ? 12.742 21.75 4.859 1 94.5 607 SER B CA 1
ATOM 11342 C C . SER B 1 607 ? 13.82 22.125 3.855 1 94.5 607 SER B C 1
ATOM 11344 O O . SER B 1 607 ? 14.719 21.344 3.568 1 94.5 607 SER B O 1
ATOM 11346 N N . LEU B 1 608 ? 13.805 23.312 3.348 1 94.5 608 LEU B N 1
ATOM 11347 C CA . LEU B 1 608 ? 14.742 23.828 2.348 1 94.5 608 LEU B CA 1
ATOM 11348 C C . LEU B 1 608 ? 16.188 23.562 2.766 1 94.5 608 LEU B C 1
ATOM 11350 O O . LEU B 1 608 ? 16.969 23.047 1.979 1 94.5 608 LEU B O 1
ATOM 11354 N N . PRO B 1 609 ? 16.609 23.859 3.945 1 93.88 609 PRO B N 1
ATOM 11355 C CA . PRO B 1 609 ? 18.016 23.594 4.305 1 93.88 609 PRO B CA 1
ATOM 11356 C C . PRO B 1 609 ? 18.328 22.094 4.359 1 93.88 609 PRO B C 1
ATOM 11358 O O . PRO B 1 609 ? 19.484 21.688 4.203 1 93.88 609 PRO B O 1
ATOM 11361 N N . ASN B 1 610 ? 17.391 21.312 4.617 1 91.62 610 ASN B N 1
ATOM 11362 C CA . ASN B 1 610 ? 17.609 19.906 4.875 1 91.62 610 ASN B CA 1
ATOM 11363 C C . ASN B 1 610 ? 17.625 19.094 3.58 1 91.62 610 ASN B C 1
ATOM 11365 O O . ASN B 1 610 ? 18.531 18.297 3.354 1 91.62 610 ASN B O 1
ATOM 11369 N N . ASP B 1 611 ? 16.609 19.359 2.771 1 88.88 611 ASP B N 1
ATOM 11370 C CA . ASP B 1 611 ? 16.516 18.516 1.583 1 88.88 611 ASP B CA 1
ATOM 11371 C C . ASP B 1 611 ? 16.219 19.359 0.34 1 88.88 611 ASP B C 1
ATOM 11373 O O . ASP B 1 611 ? 15.914 18.812 -0.724 1 88.88 611 ASP B O 1
ATOM 11377 N N . GLY B 1 612 ? 16.234 20.625 0.486 1 90.31 612 GLY B N 1
ATOM 11378 C CA . GLY B 1 612 ? 16 21.5 -0.659 1 90.31 612 GLY B CA 1
ATOM 11379 C C . GLY B 1 612 ? 14.539 21.781 -0.922 1 90.31 612 GLY B C 1
ATOM 11380 O O . GLY B 1 612 ? 14.195 22.5 -1.865 1 90.31 612 GLY B O 1
ATOM 11381 N N . GLY B 1 613 ? 13.688 21.297 -0.027 1 90.81 613 GLY B N 1
ATOM 11382 C CA . GLY B 1 613 ? 12.266 21.484 -0.235 1 90.81 613 GLY B CA 1
ATOM 11383 C C . GLY B 1 613 ? 11.82 22.922 -0.063 1 90.81 613 GLY B C 1
ATOM 11384 O O . GLY B 1 613 ? 12.07 23.531 0.979 1 90.81 613 GLY B O 1
ATOM 11385 N N . ILE B 1 614 ? 11.102 23.453 -1.095 1 87.31 614 ILE B N 1
ATOM 11386 C CA . ILE B 1 614 ? 10.711 24.859 -1.052 1 87.31 614 ILE B CA 1
ATOM 11387 C C . ILE B 1 614 ? 9.242 24.969 -0.646 1 87.31 614 ILE B C 1
ATOM 11389 O O . ILE B 1 614 ? 8.727 26.062 -0.446 1 87.31 614 ILE B O 1
ATOM 11393 N N . THR B 1 615 ? 8.555 23.844 -0.606 1 87.94 615 THR B N 1
ATOM 11394 C CA . THR B 1 615 ? 7.18 23.781 -0.123 1 87.94 615 THR B CA 1
ATOM 11395 C C . THR B 1 615 ? 6.996 22.609 0.834 1 87.94 615 THR B C 1
ATOM 11397 O O . THR B 1 615 ? 7.852 21.719 0.909 1 87.94 615 THR B O 1
ATOM 11400 N N . ALA B 1 616 ? 5.957 22.672 1.557 1 90.06 616 ALA B N 1
ATOM 11401 C CA . ALA B 1 616 ? 5.645 21.578 2.469 1 90.06 616 ALA B CA 1
ATOM 11402 C C . ALA B 1 616 ? 4.836 20.5 1.766 1 90.06 616 ALA B C 1
ATOM 11404 O O . ALA B 1 616 ? 4.355 19.562 2.404 1 90.06 616 ALA B O 1
ATOM 11405 N N . TRP B 1 617 ? 4.754 20.578 0.453 1 90.94 617 TRP B N 1
ATOM 11406 C CA . TRP B 1 617 ? 3.957 19.641 -0.338 1 90.94 617 TRP B CA 1
ATOM 11407 C C . TRP B 1 617 ? 4.586 18.25 -0.336 1 90.94 617 TRP B C 1
ATOM 11409 O O . TRP B 1 617 ? 5.703 18.078 -0.822 1 90.94 617 TRP B O 1
ATOM 11419 N N . HIS B 1 618 ? 3.869 17.297 0.214 1 90.75 618 HIS B N 1
ATOM 11420 C CA . HIS B 1 618 ? 4.285 15.891 0.277 1 90.75 618 HIS B CA 1
ATOM 11421 C C . HIS B 1 618 ? 5.688 15.766 0.864 1 90.75 618 HIS B C 1
ATOM 11423 O O . HIS B 1 618 ? 6.523 15.031 0.332 1 90.75 618 HIS B O 1
ATOM 11429 N N . SER B 1 619 ? 5.953 16.531 1.869 1 92.38 619 SER B N 1
ATOM 11430 C CA . SER B 1 619 ? 7.273 16.547 2.492 1 92.38 619 SER B CA 1
ATOM 11431 C C . SER B 1 619 ? 7.191 16.156 3.965 1 92.38 619 SER B C 1
ATOM 11433 O O . SER B 1 619 ? 6.887 17 4.816 1 92.38 619 SER B O 1
ATOM 11435 N N . PRO B 1 620 ? 7.602 14.961 4.219 1 94 620 PRO B N 1
ATOM 11436 C CA . PRO B 1 620 ? 7.43 14.461 5.582 1 94 620 PRO B CA 1
ATOM 11437 C C . PRO B 1 620 ? 8.547 14.906 6.523 1 94 620 PRO B C 1
ATOM 11439 O O . PRO B 1 620 ? 8.508 14.602 7.719 1 94 620 PRO B O 1
ATOM 11442 N N . HIS B 1 621 ? 9.523 15.617 6.082 1 96.19 621 HIS B N 1
ATOM 11443 C CA . HIS B 1 621 ? 10.648 16 6.93 1 96.19 621 HIS B CA 1
ATOM 11444 C C . HIS B 1 621 ? 10.18 16.859 8.102 1 96.19 621 HIS B C 1
ATOM 11446 O O . HIS B 1 621 ? 9.328 17.734 7.934 1 96.19 621 HIS B O 1
ATOM 11452 N N . VAL B 1 622 ? 10.781 16.688 9.234 1 96.81 622 VAL B N 1
ATOM 11453 C CA . VAL B 1 622 ? 10.383 17.328 10.484 1 96.81 622 VAL B CA 1
ATOM 11454 C C . VAL B 1 622 ? 10.523 18.844 10.359 1 96.81 622 VAL B C 1
ATOM 11456 O O . VAL B 1 622 ? 9.781 19.594 10.992 1 96.81 622 VAL B O 1
ATOM 11459 N N . GLY B 1 623 ? 11.383 19.344 9.484 1 96.31 623 GLY B N 1
ATOM 11460 C CA . GLY B 1 623 ? 11.594 20.766 9.273 1 96.31 623 GLY B CA 1
ATOM 11461 C C . GLY B 1 623 ? 10.336 21.5 8.82 1 96.31 623 GLY B C 1
ATOM 11462 O O . GLY B 1 623 ? 10.211 22.703 9.016 1 96.31 623 GLY B O 1
ATOM 11463 N N . ASN B 1 624 ? 9.375 20.781 8.273 1 97.44 624 ASN B N 1
ATOM 11464 C CA . ASN B 1 624 ? 8.133 21.391 7.82 1 97.44 624 ASN B CA 1
ATOM 11465 C C . ASN B 1 624 ? 7.121 21.531 8.953 1 97.44 624 ASN B C 1
ATOM 11467 O O . ASN B 1 624 ? 6.129 22.234 8.828 1 97.44 624 ASN B O 1
ATOM 11471 N N . PHE B 1 625 ? 7.402 20.922 10.086 1 97.94 625 PHE B N 1
ATOM 11472 C CA . PHE B 1 625 ? 6.402 20.812 11.141 1 97.94 625 PHE B CA 1
ATOM 11473 C C . PHE B 1 625 ? 6.824 21.625 12.367 1 97.94 625 PHE B C 1
ATOM 11475 O O . PHE B 1 625 ? 5.977 22.062 13.156 1 97.94 625 PHE B O 1
ATOM 11482 N N . HIS B 1 626 ? 8.109 21.734 12.609 1 97.44 626 HIS B N 1
ATOM 11483 C CA . HIS B 1 626 ? 8.664 22.406 13.781 1 97.44 626 HIS B CA 1
ATOM 11484 C C . HIS B 1 626 ? 8.617 23.922 13.633 1 97.44 626 HIS B C 1
ATOM 11486 O O . HIS B 1 626 ? 9.359 24.484 12.82 1 97.44 626 HIS B O 1
ATOM 11492 N N . VAL B 1 627 ? 7.758 24.594 14.461 1 98.19 627 VAL B N 1
ATOM 11493 C CA . VAL B 1 627 ? 7.477 26.016 14.258 1 98.19 627 VAL B CA 1
ATOM 11494 C C . VAL B 1 627 ? 7.703 26.781 15.562 1 98.19 627 VAL B C 1
ATOM 11496 O O . VAL B 1 627 ? 7.758 26.172 16.641 1 98.19 627 VAL B O 1
ATOM 11499 N N . PRO B 1 628 ? 7.902 28.109 15.469 1 97.56 628 PRO B N 1
ATOM 11500 C CA . PRO B 1 628 ? 7.859 28.922 16.688 1 97.56 628 PRO B CA 1
ATOM 11501 C C . PRO B 1 628 ? 6.445 29.094 17.234 1 97.56 628 PRO B C 1
ATOM 11503 O O . PRO B 1 628 ? 5.48 29.094 16.469 1 97.56 628 PRO B O 1
ATOM 11506 N N . LEU B 1 629 ? 6.289 29.188 18.469 1 98.38 629 LEU B N 1
ATOM 11507 C CA . LEU B 1 629 ? 5.023 29.453 19.125 1 98.38 629 LEU B CA 1
ATOM 11508 C C . LEU B 1 629 ? 5.25 30.25 20.422 1 98.38 629 LEU B C 1
ATOM 11510 O O . LEU B 1 629 ? 6 29.812 21.297 1 98.38 629 LEU B O 1
ATOM 11514 N N . PHE B 1 630 ? 4.621 31.422 20.547 1 96.88 630 PHE B N 1
ATOM 11515 C CA . PHE B 1 630 ? 4.832 32.219 21.734 1 96.88 630 PHE B CA 1
ATOM 11516 C C . PHE B 1 630 ? 3.65 33.156 21.984 1 96.88 630 PHE B C 1
ATOM 11518 O O . PHE B 1 630 ? 2.947 33.531 21.047 1 96.88 630 PHE B O 1
ATOM 11525 N N . PHE B 1 631 ? 3.338 33.406 23.203 1 98.5 631 PHE B N 1
ATOM 11526 C CA . PHE B 1 631 ? 2.393 34.375 23.734 1 98.5 631 PHE B CA 1
ATOM 11527 C C . PHE B 1 631 ? 3.125 35.562 24.375 1 98.5 631 PHE B C 1
ATOM 11529 O O . PHE B 1 631 ? 3.979 35.344 25.234 1 98.5 631 PHE B O 1
ATOM 11536 N N . SER B 1 632 ? 2.746 36.781 23.938 1 98.06 632 SER B N 1
ATOM 11537 C CA . SER B 1 632 ? 3.508 37.938 24.391 1 98.06 632 SER B CA 1
ATOM 11538 C C . SER B 1 632 ? 2.592 39 25 1 98.06 632 SER B C 1
ATOM 11540 O O . SER B 1 632 ? 1.531 39.312 24.453 1 98.06 632 SER B O 1
ATOM 11542 N N . HIS B 1 633 ? 2.953 39.531 26.109 1 98.19 633 HIS B N 1
ATOM 11543 C CA . HIS B 1 633 ? 2.326 40.625 26.844 1 98.19 633 HIS B CA 1
ATOM 11544 C C . HIS B 1 633 ? 3.346 41.344 27.719 1 98.19 633 HIS B C 1
ATOM 11546 O O . HIS B 1 633 ? 4.066 40.719 28.5 1 98.19 633 HIS B O 1
ATOM 11552 N N . PRO B 1 634 ? 3.43 42.656 27.609 1 96.69 634 PRO B N 1
ATOM 11553 C CA . PRO B 1 634 ? 4.52 43.375 28.266 1 96.69 634 PRO B CA 1
ATOM 11554 C C . PRO B 1 634 ? 4.477 43.281 29.781 1 96.69 634 PRO B C 1
ATOM 11556 O O . PRO B 1 634 ? 5.5 43.469 30.438 1 96.69 634 PRO B O 1
ATOM 11559 N N . LYS B 1 635 ? 3.369 42.938 30.344 1 96.94 635 LYS B N 1
ATOM 11560 C CA . LYS B 1 635 ? 3.234 42.906 31.797 1 96.94 635 LYS B CA 1
ATOM 11561 C C . LYS B 1 635 ? 3.438 41.5 32.344 1 96.94 635 LYS B C 1
ATOM 11563 O O . LYS B 1 635 ? 3.375 41.25 33.531 1 96.94 635 LYS B O 1
ATOM 11568 N N . MET B 1 636 ? 3.736 40.562 31.484 1 96.69 636 MET B N 1
ATOM 11569 C CA . MET B 1 636 ? 4.035 39.219 31.891 1 96.69 636 MET B CA 1
ATOM 11570 C C . MET B 1 636 ? 5.543 38.969 31.984 1 96.69 636 MET B C 1
ATOM 11572 O O . MET B 1 636 ? 6.312 39.625 31.266 1 96.69 636 MET B O 1
ATOM 11576 N N . PRO B 1 637 ? 5.949 38.125 32.875 1 95.25 637 PRO B N 1
ATOM 11577 C CA . PRO B 1 637 ? 7.355 37.719 32.844 1 95.25 637 PRO B CA 1
ATOM 11578 C C . PRO B 1 637 ? 7.684 36.875 31.594 1 95.25 637 PRO B C 1
ATOM 11580 O O . PRO B 1 637 ? 6.781 36.344 30.938 1 95.25 637 PRO B O 1
ATOM 11583 N N . GLN B 1 638 ? 8.961 36.875 31.281 1 94.56 638 GLN B N 1
ATOM 11584 C CA . GLN B 1 638 ? 9.398 36.031 30.188 1 94.56 638 GLN B CA 1
ATOM 11585 C C . GLN B 1 638 ? 9.609 34.594 30.641 1 94.56 638 GLN B C 1
ATOM 11587 O O . GLN B 1 638 ? 10.453 34.344 31.5 1 94.56 638 GLN B O 1
ATOM 11592 N N . ILE B 1 639 ? 8.867 33.625 30.062 1 94.81 639 ILE B N 1
ATOM 11593 C CA . ILE B 1 639 ? 8.953 32.219 30.469 1 94.81 639 ILE B CA 1
ATOM 11594 C C . ILE B 1 639 ? 9.234 31.344 29.25 1 94.81 639 ILE B C 1
ATOM 11596 O O . ILE B 1 639 ? 8.641 31.547 28.188 1 94.81 639 ILE B O 1
ATOM 11600 N N . ASP B 1 640 ? 10.195 30.469 29.375 1 93.81 640 ASP B N 1
ATOM 11601 C CA . ASP B 1 640 ? 10.477 29.422 28.391 1 93.81 640 ASP B CA 1
ATOM 11602 C C . ASP B 1 640 ? 9.891 28.094 28.828 1 93.81 640 ASP B C 1
ATOM 11604 O O . ASP B 1 640 ? 10.234 27.578 29.891 1 93.81 640 ASP B O 1
ATOM 11608 N N . LEU B 1 641 ? 9.031 27.469 27.984 1 95 641 LEU B N 1
ATOM 11609 C CA . LEU B 1 641 ? 8.359 26.234 28.344 1 95 641 LEU B CA 1
ATOM 11610 C C . LEU B 1 641 ? 9.281 25.031 28.156 1 95 641 LEU B C 1
ATOM 11612 O O . LEU B 1 641 ? 8.867 23.891 28.359 1 95 641 LEU B O 1
ATOM 11616 N N . GLY B 1 642 ? 10.508 25.297 27.703 1 91.19 642 GLY B N 1
ATOM 11617 C CA . GLY B 1 642 ? 11.523 24.25 27.609 1 91.19 642 GLY B CA 1
ATOM 11618 C C . GLY B 1 642 ? 11.234 23.234 26.516 1 91.19 642 GLY B C 1
ATOM 11619 O O . GLY B 1 642 ? 10.922 23.609 25.391 1 91.19 642 GLY B O 1
ATOM 11620 N N . ASP B 1 643 ? 11.359 21.969 26.938 1 91.06 643 ASP B N 1
ATOM 11621 C CA . ASP B 1 643 ? 11.25 20.906 25.938 1 91.06 643 ASP B CA 1
ATOM 11622 C C . ASP B 1 643 ? 9.844 20.312 25.922 1 91.06 643 ASP B C 1
ATOM 11624 O O . ASP B 1 643 ? 9.633 19.219 25.391 1 91.06 643 ASP B O 1
ATOM 11628 N N . ALA B 1 644 ? 8.906 21.016 26.531 1 95.5 644 ALA B N 1
ATOM 11629 C CA . ALA B 1 644 ? 7.531 20.516 26.5 1 95.5 644 ALA B CA 1
ATOM 11630 C C . ALA B 1 644 ? 7.02 20.422 25.062 1 95.5 644 ALA B C 1
ATOM 11632 O O . ALA B 1 644 ? 7.25 21.312 24.25 1 95.5 644 ALA B O 1
ATOM 11633 N N . ALA B 1 645 ? 6.387 19.281 24.844 1 96.81 645 ALA B N 1
ATOM 11634 C CA . ALA B 1 645 ? 5.82 19.094 23.5 1 96.81 645 ALA B CA 1
ATOM 11635 C C . ALA B 1 645 ? 4.527 19.875 23.344 1 96.81 645 ALA B C 1
ATOM 11637 O O . ALA B 1 645 ? 3.555 19.641 24.062 1 96.81 645 ALA B O 1
ATOM 11638 N N . ILE B 1 646 ? 4.559 20.812 22.406 1 98.12 646 ILE B N 1
ATOM 11639 C CA . ILE B 1 646 ? 3.422 21.703 22.219 1 98.12 646 ILE B CA 1
ATOM 11640 C C . ILE B 1 646 ? 2.885 21.547 20.797 1 98.12 646 ILE B C 1
ATOM 11642 O O . ILE B 1 646 ? 3.654 21.344 19.844 1 98.12 646 ILE B O 1
ATOM 11646 N N . LEU B 1 647 ? 1.581 21.562 20.672 1 98.12 647 LEU B N 1
ATOM 11647 C CA . LEU B 1 647 ? 0.892 21.562 19.375 1 98.12 647 LEU B CA 1
ATOM 11648 C C . LEU B 1 647 ? 0.042 22.812 19.219 1 98.12 647 LEU B C 1
ATOM 11650 O O . LEU B 1 647 ? -0.462 23.359 20.203 1 98.12 647 LEU B O 1
ATOM 11654 N N . SER B 1 648 ? -0.118 23.219 18 1 97.81 648 SER B N 1
ATOM 11655 C CA . SER B 1 648 ? -0.817 24.469 17.719 1 97.81 648 SER B CA 1
ATOM 11656 C C . SER B 1 648 ? -2.264 24.422 18.203 1 97.81 648 SER B C 1
ATOM 11658 O O . SER B 1 648 ? -2.895 25.453 18.406 1 97.81 648 SER B O 1
ATOM 11660 N N . THR B 1 649 ? -2.828 23.234 18.391 1 98 649 THR B N 1
ATOM 11661 C CA . THR B 1 649 ? -4.207 23.109 18.844 1 98 649 THR B CA 1
ATOM 11662 C C . THR B 1 649 ? -4.34 23.609 20.281 1 98 649 THR B C 1
ATOM 11664 O O . THR B 1 649 ? -5.453 23.812 20.781 1 98 649 THR B O 1
ATOM 11667 N N . GLN B 1 650 ? -3.293 23.859 20.969 1 98.56 650 GLN B N 1
ATOM 11668 C CA . GLN B 1 650 ? -3.299 24.281 22.359 1 98.56 650 GLN B CA 1
ATOM 11669 C C . GLN B 1 650 ? -3.469 25.797 22.469 1 98.56 650 GLN B C 1
ATOM 11671 O O . GLN B 1 650 ? -3.699 26.328 23.547 1 98.56 650 GLN B O 1
ATOM 11676 N N . ILE B 1 651 ? -3.455 26.484 21.359 1 98.81 651 ILE B N 1
ATOM 11677 C CA . ILE B 1 651 ? -3.475 27.953 21.359 1 98.81 651 ILE B CA 1
ATOM 11678 C C . ILE B 1 651 ? -4.832 28.438 21.844 1 98.81 651 ILE B C 1
ATOM 11680 O O . ILE B 1 651 ? -4.906 29.25 22.781 1 98.81 651 ILE B O 1
ATOM 11684 N N . LEU B 1 652 ? -5.891 27.922 21.312 1 98.75 652 LEU B N 1
ATOM 11685 C CA . LEU B 1 652 ? -7.219 28.422 21.641 1 98.75 652 LEU B CA 1
ATOM 11686 C C . LEU B 1 652 ? -7.535 28.188 23.109 1 98.75 652 LEU B C 1
ATOM 11688 O O . LEU B 1 652 ? -7.883 29.141 23.828 1 98.75 652 LEU B O 1
ATOM 11692 N N . PRO B 1 653 ? -7.375 26.953 23.625 1 98.62 653 PRO B N 1
ATOM 11693 C CA . PRO B 1 653 ? -7.688 26.781 25.047 1 98.62 653 PRO B CA 1
ATOM 11694 C C . PRO B 1 653 ? -6.801 27.625 25.953 1 98.62 653 PRO B C 1
ATOM 11696 O O . PRO B 1 653 ? -7.238 28.062 27.031 1 98.62 653 PRO B O 1
ATOM 11699 N N . THR B 1 654 ? -5.609 27.906 25.578 1 98.81 654 THR B N 1
ATOM 11700 C CA . THR B 1 654 ? -4.715 28.75 26.359 1 98.81 654 THR B CA 1
ATOM 11701 C C . THR B 1 654 ? -5.207 30.188 26.391 1 98.81 654 THR B C 1
ATOM 11703 O O . THR B 1 654 ? -5.164 30.844 27.438 1 98.81 654 THR B O 1
ATOM 11706 N N . ILE B 1 655 ? -5.688 30.719 25.234 1 98.88 655 ILE B N 1
ATOM 11707 C CA . ILE B 1 655 ? -6.234 32.062 25.172 1 98.88 655 ILE B CA 1
ATOM 11708 C C . ILE B 1 655 ? -7.441 32.188 26.109 1 98.88 655 ILE B C 1
ATOM 11710 O O . ILE B 1 655 ? -7.551 33.125 26.875 1 98.88 655 ILE B O 1
ATOM 11714 N N . LEU B 1 656 ? -8.344 31.219 26.047 1 98.69 656 LEU B N 1
ATOM 11715 C CA . LEU B 1 656 ? -9.516 31.234 26.922 1 98.69 656 LEU B CA 1
ATOM 11716 C C . LEU B 1 656 ? -9.117 31.203 28.391 1 98.69 656 LEU B C 1
ATOM 11718 O O . LEU B 1 656 ? -9.672 31.938 29.203 1 98.69 656 LEU B O 1
ATOM 11722 N N . ASP B 1 657 ? -8.164 30.328 28.672 1 98.75 657 ASP B N 1
ATOM 11723 C CA . ASP B 1 657 ? -7.684 30.219 30.047 1 98.75 657 ASP B CA 1
ATOM 11724 C C . ASP B 1 657 ? -7.09 31.531 30.531 1 98.75 657 ASP B C 1
ATOM 11726 O O . ASP B 1 657 ? -7.363 31.969 31.656 1 98.75 657 ASP B O 1
ATOM 11730 N N . LEU B 1 658 ? -6.375 32.219 29.703 1 98.62 658 LEU B N 1
ATOM 11731 C CA . LEU B 1 658 ? -5.762 33.5 30.047 1 98.62 658 LEU B CA 1
ATOM 11732 C C . LEU B 1 658 ? -6.824 34.562 30.297 1 98.62 658 LEU B C 1
ATOM 11734 O O . LEU B 1 658 ? -6.703 35.344 31.234 1 98.62 658 LEU B O 1
ATOM 11738 N N . LEU B 1 659 ? -7.844 34.625 29.438 1 98.44 659 LEU B N 1
ATOM 11739 C CA . LEU B 1 659 ? -8.906 35.625 29.609 1 98.44 659 LEU B CA 1
ATOM 11740 C C . LEU B 1 659 ? -9.617 35.406 30.953 1 98.44 659 LEU B C 1
ATOM 11742 O O . LEU B 1 659 ? -9.938 36.406 31.625 1 98.44 659 LEU B O 1
ATOM 11746 N N . ILE B 1 660 ? -9.781 34.188 31.328 1 97.75 660 ILE B N 1
ATOM 11747 C CA . ILE B 1 660 ? -10.445 33.875 32.594 1 97.75 660 ILE B CA 1
ATOM 11748 C C . ILE B 1 660 ? -9.539 34.219 33.75 1 97.75 660 ILE B C 1
ATOM 11750 O O . ILE B 1 660 ? -9.953 34.938 34.656 1 97.75 660 ILE B O 1
ATOM 11754 N N . GLU B 1 661 ? -8.32 33.844 33.719 1 97.12 661 GLU B N 1
ATOM 11755 C CA . GLU B 1 661 ? -7.41 33.938 34.844 1 97.12 661 GLU B CA 1
ATOM 11756 C C . GLU B 1 661 ? -6.957 35.375 35.094 1 97.12 661 GLU B C 1
ATOM 11758 O O . GLU B 1 661 ? -6.598 35.75 36.219 1 97.12 661 GLU B O 1
ATOM 11763 N N . THR B 1 662 ? -7 36.219 34.094 1 97.44 662 THR B N 1
ATOM 11764 C CA . THR B 1 662 ? -6.625 37.625 34.219 1 97.44 662 THR B CA 1
ATOM 11765 C C . THR B 1 662 ? -7.852 38.469 34.5 1 97.44 662 THR B C 1
ATOM 11767 O O . THR B 1 662 ? -7.75 39.719 34.594 1 97.44 662 THR B O 1
ATOM 11770 N N . LYS B 1 663 ? -9.062 37.875 34.5 1 95.81 663 LYS B N 1
ATOM 11771 C CA . LYS B 1 663 ? -10.328 38.594 34.688 1 95.81 663 LYS B CA 1
ATOM 11772 C C . LYS B 1 663 ? -10.516 39.656 33.625 1 95.81 663 LYS B C 1
ATOM 11774 O O . LYS B 1 663 ? -10.969 40.75 33.906 1 95.81 663 LYS B O 1
ATOM 11779 N N . SER B 1 664 ? -10.062 39.312 32.5 1 96.81 664 SER B N 1
ATOM 11780 C CA . SER B 1 664 ? -10.195 40.219 31.359 1 96.81 664 SER B CA 1
ATOM 11781 C C . SER B 1 664 ? -11.531 40.031 30.656 1 96.81 664 SER B C 1
ATOM 11783 O O . SER B 1 664 ? -11.688 40.438 29.484 1 96.81 664 SER B O 1
ATOM 11785 N N . ILE B 1 665 ? -12.406 39.375 31.234 1 94.94 665 ILE B N 1
ATOM 11786 C CA . ILE B 1 665 ? -13.773 39.156 30.766 1 94.94 665 ILE B CA 1
ATOM 11787 C C . ILE B 1 665 ? -14.75 39.312 31.922 1 94.94 665 ILE B C 1
ATOM 11789 O O . ILE B 1 665 ? -14.391 39.125 33.094 1 94.94 665 ILE B O 1
ATOM 11793 N N . ASP B 1 666 ? -15.961 39.719 31.703 1 92.81 666 ASP B N 1
ATOM 11794 C CA . ASP B 1 666 ? -16.938 39.906 32.781 1 92.81 666 ASP B CA 1
ATOM 11795 C C . ASP B 1 666 ? -17.453 38.594 33.281 1 92.81 666 ASP B C 1
ATOM 11797 O O . ASP B 1 666 ? -17.078 37.531 32.781 1 92.81 666 ASP B O 1
ATOM 11801 N N . ALA B 1 667 ? -18.281 38.625 34.25 1 92.81 667 ALA B N 1
ATOM 11802 C CA . ALA B 1 667 ? -18.719 37.406 34.969 1 92.81 667 ALA B CA 1
ATOM 11803 C C . ALA B 1 667 ? -19.438 36.469 34.031 1 92.81 667 ALA B C 1
ATOM 11805 O O . ALA B 1 667 ? -19.234 35.25 34.062 1 92.81 667 ALA B O 1
ATOM 11806 N N . GLN B 1 668 ? -20.328 36.969 33.25 1 91.19 668 GLN B N 1
ATOM 11807 C CA . GLN B 1 668 ? -21.047 36.125 32.312 1 91.19 668 GLN B CA 1
ATOM 11808 C C . GLN B 1 668 ? -20.125 35.531 31.25 1 91.19 668 GLN B C 1
ATOM 11810 O O . GLN B 1 668 ? -20.266 34.375 30.875 1 91.19 668 GLN B O 1
ATOM 11815 N N . GLY B 1 669 ? -19.234 36.375 30.734 1 94.06 669 GLY B N 1
ATOM 11816 C CA . GLY B 1 669 ? -18.234 35.875 29.797 1 94.06 669 GLY B CA 1
ATOM 11817 C C . GLY B 1 669 ? -17.359 34.812 30.391 1 94.06 669 GLY B C 1
ATOM 11818 O O . GLY B 1 669 ? -17.031 33.812 29.719 1 94.06 669 GLY B O 1
ATOM 11819 N N . ALA B 1 670 ? -16.984 34.969 31.609 1 95.81 670 ALA B N 1
ATOM 11820 C CA . ALA B 1 670 ? -16.156 33.969 32.281 1 95.81 670 ALA B CA 1
ATOM 11821 C C . ALA B 1 670 ? -16.891 32.656 32.438 1 95.81 670 ALA B C 1
ATOM 11823 O O . ALA B 1 670 ? -16.297 31.578 32.344 1 95.81 670 ALA B O 1
ATOM 11824 N N . LYS B 1 671 ? -18.141 32.719 32.719 1 94.75 671 LYS B N 1
ATOM 11825 C CA . LYS B 1 671 ? -18.953 31.5 32.781 1 94.75 671 LYS B CA 1
ATOM 11826 C C . LYS B 1 671 ? -18.984 30.797 31.438 1 94.75 671 LYS B C 1
ATOM 11828 O O . LYS B 1 671 ? -18.828 29.562 31.359 1 94.75 671 LYS B O 1
ATOM 11833 N N . ILE B 1 672 ? -19.203 31.531 30.359 1 93.31 672 ILE B N 1
ATOM 11834 C CA . ILE B 1 672 ? -19.266 30.984 29.016 1 93.31 672 ILE B CA 1
ATOM 11835 C C . ILE B 1 672 ? -17.938 30.312 28.672 1 93.31 672 ILE B C 1
ATOM 11837 O O . ILE B 1 672 ? -17.906 29.172 28.219 1 93.31 672 ILE B O 1
ATOM 11841 N N . LEU B 1 673 ? -16.844 31.031 28.891 1 97 673 LEU B N 1
ATOM 11842 C CA . LEU B 1 673 ? -15.523 30.5 28.594 1 97 673 LEU B CA 1
ATOM 11843 C C . LEU B 1 673 ? -15.219 29.281 29.484 1 97 673 LEU B C 1
ATOM 11845 O O . LEU B 1 673 ? -14.562 28.344 29.031 1 97 673 LEU B O 1
ATOM 11849 N N . GLY B 1 674 ? -15.656 29.312 30.688 1 95.56 674 GLY B N 1
ATOM 11850 C CA . GLY B 1 674 ? -15.484 28.188 31.578 1 95.56 674 GLY B CA 1
ATOM 11851 C C . GLY B 1 674 ? -16.203 26.922 31.109 1 95.56 674 GLY B C 1
ATOM 11852 O O . GLY B 1 674 ? -15.727 25.812 31.328 1 95.56 674 GLY B O 1
ATOM 11853 N N . ASP B 1 675 ? -17.359 27.078 30.531 1 92.75 675 ASP B N 1
ATOM 11854 C CA . ASP B 1 675 ? -18.125 25.969 29.984 1 92.75 675 ASP B CA 1
ATOM 11855 C C . ASP B 1 675 ? -17.453 25.406 28.734 1 92.75 675 ASP B C 1
ATOM 11857 O O . ASP B 1 675 ? -17.484 24.188 28.516 1 92.75 675 ASP B O 1
ATOM 11861 N N . LEU B 1 676 ? -16.812 26.234 27.938 1 93.38 676 LEU B N 1
ATOM 11862 C CA . LEU B 1 676 ? -16.297 25.828 26.641 1 93.38 676 LEU B CA 1
ATOM 11863 C C . LEU B 1 676 ? -14.875 25.281 26.781 1 93.38 676 LEU B C 1
ATOM 11865 O O . LEU B 1 676 ? -14.492 24.359 26.062 1 93.38 676 LEU B O 1
ATOM 11869 N N . LEU B 1 677 ? -14.117 25.812 27.672 1 96.75 677 LEU B N 1
ATOM 11870 C CA . LEU B 1 677 ? -12.688 25.547 27.781 1 96.75 677 LEU B CA 1
ATOM 11871 C C . LEU B 1 677 ? -12.43 24.047 27.969 1 96.75 677 LEU B C 1
ATOM 11873 O O . LEU B 1 677 ? -11.578 23.484 27.281 1 96.75 677 LEU B O 1
ATOM 11877 N N . PRO B 1 678 ? -13.18 23.312 28.797 1 95.25 678 PRO B N 1
ATOM 11878 C CA . PRO B 1 678 ? -12.906 21.891 28.984 1 95.25 678 PRO B CA 1
ATOM 11879 C C . PRO B 1 678 ? -13.258 21.047 27.75 1 95.25 678 PRO B C 1
ATOM 11881 O O . PRO B 1 678 ? -12.898 19.875 27.672 1 95.25 678 PRO B O 1
ATOM 11884 N N . MET B 1 679 ? -13.875 21.625 26.797 1 92.81 679 MET B N 1
ATOM 11885 C CA . MET B 1 679 ? -14.367 20.875 25.656 1 92.81 679 MET B CA 1
ATOM 11886 C C . MET B 1 679 ? -13.289 20.734 24.578 1 92.81 679 MET B C 1
ATOM 11888 O O . MET B 1 679 ? -13.414 19.906 23.672 1 92.81 679 MET B O 1
ATOM 11892 N N . TYR B 1 680 ? -12.242 21.438 24.719 1 96.19 680 TYR B N 1
ATOM 11893 C CA . TYR B 1 680 ? -11.211 21.406 23.688 1 96.19 680 TYR B CA 1
ATOM 11894 C C . TYR B 1 680 ? -10.203 20.281 23.969 1 96.19 680 TYR B C 1
ATOM 11896 O O . TYR B 1 680 ? -9.984 19.922 25.125 1 96.19 680 TYR B O 1
ATOM 11904 N N . GLU B 1 681 ? -9.594 19.812 22.922 1 95.19 681 GLU B N 1
ATOM 11905 C CA . GLU B 1 681 ? -8.656 18.688 22.969 1 95.19 681 GLU B CA 1
ATOM 11906 C C . GLU B 1 681 ? -7.324 19.109 23.594 1 95.19 681 GLU B C 1
ATOM 11908 O O . GLU B 1 681 ? -6.715 18.359 24.344 1 95.19 681 GLU B O 1
ATOM 11913 N N . GLY B 1 682 ? -6.883 20.328 23.25 1 97.38 682 GLY B N 1
ATOM 11914 C CA . GLY B 1 682 ? -5.551 20.766 23.641 1 97.38 682 GLY B CA 1
ATOM 11915 C C . GLY B 1 682 ? -5.453 21.172 25.094 1 97.38 682 GLY B C 1
ATOM 11916 O O . GLY B 1 682 ? -6.41 21.703 25.656 1 97.38 682 GLY B O 1
ATOM 11917 N N . GLN B 1 683 ? -4.324 20.953 25.719 1 98.06 683 GLN B N 1
ATOM 11918 C CA . GLN B 1 683 ? -4.02 21.391 27.078 1 98.06 683 GLN B CA 1
ATOM 11919 C C . GLN B 1 683 ? -3.707 22.891 27.125 1 98.06 683 GLN B C 1
ATOM 11921 O O . GLN B 1 683 ? -3.219 23.453 26.141 1 98.06 683 GLN B O 1
ATOM 11926 N N . SER B 1 684 ? -4.023 23.484 28.234 1 98.5 684 SER B N 1
ATOM 11927 C CA . SER B 1 684 ? -3.619 24.875 28.422 1 98.5 684 SER B CA 1
ATOM 11928 C C . SER B 1 684 ? -2.131 24.984 28.734 1 98.5 684 SER B C 1
ATOM 11930 O O . SER B 1 684 ? -1.626 24.281 29.609 1 98.5 684 SER B O 1
ATOM 11932 N N . MET B 1 685 ? -1.449 25.891 28.094 1 98.12 685 MET B N 1
ATOM 11933 C CA . MET B 1 685 ? 0.004 26 28.188 1 98.12 685 MET B CA 1
ATOM 11934 C C . MET B 1 685 ? 0.417 26.766 29.438 1 98.12 685 MET B C 1
ATOM 11936 O O . MET B 1 685 ? 1.596 26.781 29.797 1 98.12 685 MET B O 1
ATOM 11940 N N . ILE B 1 686 ? -0.519 27.391 30.125 1 97.81 686 ILE B N 1
ATOM 11941 C CA . ILE B 1 686 ? -0.134 28.156 31.297 1 97.81 686 ILE B CA 1
ATOM 11942 C C . ILE B 1 686 ? -0.195 27.281 32.531 1 97.81 686 ILE B C 1
ATOM 11944 O O . ILE B 1 686 ? 0.099 27.734 33.656 1 97.81 686 ILE B O 1
ATOM 11948 N N . ARG B 1 687 ? -0.548 26.016 32.344 1 97.94 687 ARG B N 1
ATOM 11949 C CA . ARG B 1 687 ? -0.621 25.047 33.406 1 97.94 687 ARG B CA 1
ATOM 11950 C C . ARG B 1 687 ? 0.362 23.891 33.188 1 97.94 687 ARG B C 1
ATOM 11952 O O . ARG B 1 687 ? 0.835 23.703 32.062 1 97.94 687 ARG B O 1
ATOM 11959 N N . THR B 1 688 ? 0.637 23.141 34.219 1 96.62 688 THR B N 1
ATOM 11960 C CA . THR B 1 688 ? 1.522 22 34.062 1 96.62 688 THR B CA 1
ATOM 11961 C C . THR B 1 688 ? 0.949 21 33.062 1 96.62 688 THR B C 1
ATOM 11963 O O . THR B 1 688 ? -0.184 20.531 33.219 1 96.62 688 THR B O 1
ATOM 11966 N N . LEU B 1 689 ? 1.772 20.656 32.062 1 97.31 689 LEU B N 1
ATOM 11967 C CA . LEU B 1 689 ? 1.338 19.75 31.016 1 97.31 689 LEU B CA 1
ATOM 11968 C C . LEU B 1 689 ? 1.468 18.297 31.453 1 97.31 689 LEU B C 1
ATOM 11970 O O . LEU B 1 689 ? 2.295 17.969 32.312 1 97.31 689 LEU B O 1
ATOM 11974 N N . ILE B 1 690 ? 0.629 17.422 30.922 1 97.62 690 ILE B N 1
ATOM 11975 C CA . ILE B 1 690 ? 0.621 15.992 31.188 1 97.62 690 ILE B CA 1
ATOM 11976 C C . ILE B 1 690 ? 1.02 15.227 29.938 1 97.62 690 ILE B C 1
ATOM 11978 O O . ILE B 1 690 ? 0.177 14.938 29.078 1 97.62 690 ILE B O 1
ATOM 11982 N N . PRO B 1 691 ? 2.301 14.875 29.844 1 97.44 691 PRO B N 1
ATOM 11983 C CA . PRO B 1 691 ? 2.77 14.18 28.641 1 97.44 691 PRO B CA 1
ATOM 11984 C C . PRO B 1 691 ? 2.391 12.695 28.641 1 97.44 691 PRO B C 1
ATOM 11986 O O . PRO B 1 691 ? 2.338 12.07 27.578 1 97.44 691 PRO B O 1
ATOM 11989 N N . GLU B 1 692 ? 2.207 12.117 29.812 1 96.25 692 GLU B N 1
ATOM 11990 C CA . GLU B 1 692 ? 1.846 10.711 29.984 1 96.25 692 GLU B CA 1
ATOM 11991 C C . GLU B 1 692 ? 1.059 10.492 31.266 1 96.25 692 GLU B C 1
ATOM 11993 O O . GLU B 1 692 ? 1.271 11.195 32.25 1 96.25 692 GLU B O 1
ATOM 11998 N N . LYS B 1 693 ? 0.098 9.602 31.172 1 94.38 693 LYS B N 1
ATOM 11999 C CA . LYS B 1 693 ? -0.695 9.242 32.344 1 94.38 693 LYS B CA 1
ATOM 12000 C C . LYS B 1 693 ? -1.174 7.797 32.25 1 94.38 693 LYS B C 1
ATOM 12002 O O . LYS B 1 693 ? -1.705 7.371 31.234 1 94.38 693 LYS B O 1
ATOM 12007 N N . ASP B 1 694 ? -0.954 6.969 33.281 1 91.44 694 ASP B N 1
ATOM 12008 C CA . ASP B 1 694 ? -1.435 5.594 33.406 1 91.44 694 ASP B CA 1
ATOM 12009 C C . ASP B 1 694 ? -0.965 4.746 32.219 1 91.44 694 ASP B C 1
ATOM 12011 O O . ASP B 1 694 ? -1.752 3.998 31.641 1 91.44 694 ASP B O 1
ATOM 12015 N N . GLY B 1 695 ? 0.216 5.016 31.797 1 88.06 695 GLY B N 1
ATOM 12016 C CA . GLY B 1 695 ? 0.81 4.203 30.75 1 88.06 695 GLY B CA 1
ATOM 12017 C C . GLY B 1 695 ? 0.394 4.633 29.359 1 88.06 695 GLY B C 1
ATOM 12018 O O . GLY B 1 695 ? 0.76 3.992 28.375 1 88.06 695 GLY B O 1
ATOM 12019 N N . LYS B 1 696 ? -0.368 5.68 29.25 1 91.81 696 LYS B N 1
ATOM 12020 C CA . LYS B 1 696 ? -0.804 6.191 27.953 1 91.81 696 LYS B CA 1
ATOM 12021 C C . LYS B 1 696 ? -0.105 7.508 27.609 1 91.81 696 LYS B C 1
ATOM 12023 O O . LYS B 1 696 ? 0.23 8.281 28.516 1 91.81 696 LYS B O 1
ATOM 12028 N N . HIS B 1 697 ? 0.084 7.723 26.375 1 96.31 697 HIS B N 1
ATOM 12029 C CA . HIS B 1 697 ? 0.761 8.93 25.906 1 96.31 697 HIS B CA 1
ATOM 12030 C C . HIS B 1 697 ? -0.244 9.992 25.469 1 96.31 697 HIS B C 1
ATOM 12032 O O . HIS B 1 697 ? -1.348 9.664 25.031 1 96.31 697 HIS B O 1
ATOM 12038 N N . GLU B 1 698 ? 0.123 11.242 25.719 1 97.88 698 GLU B N 1
ATOM 12039 C CA . GLU B 1 698 ? -0.573 12.32 25.031 1 97.88 698 GLU B CA 1
ATOM 12040 C C . GLU B 1 698 ? -0.138 12.406 23.562 1 97.88 698 GLU B C 1
ATOM 12042 O O . GLU B 1 698 ? 1.016 12.727 23.281 1 97.88 698 GLU B O 1
ATOM 12047 N N . TRP B 1 699 ? -1.054 12.102 22.688 1 97.88 699 TRP B N 1
ATOM 12048 C CA . TRP B 1 699 ? -0.737 11.992 21.266 1 97.88 699 TRP B CA 1
ATOM 12049 C C . TRP B 1 699 ? -0.995 13.312 20.547 1 97.88 699 TRP B C 1
ATOM 12051 O O . TRP B 1 699 ? -1.95 14.031 20.875 1 97.88 699 TRP B O 1
ATOM 12061 N N . GLN B 1 700 ? -0.174 13.672 19.609 1 98.25 700 GLN B N 1
ATOM 12062 C CA . GLN B 1 700 ? -0.273 14.875 18.781 1 98.25 700 GLN B CA 1
ATOM 12063 C C . GLN B 1 700 ? -0.268 14.531 17.297 1 98.25 700 GLN B C 1
ATOM 12065 O O . GLN B 1 700 ? 0.578 13.766 16.828 1 98.25 700 GLN B O 1
ATOM 12070 N N . PHE B 1 701 ? -1.23 15.102 16.578 1 98.25 701 PHE B N 1
ATOM 12071 C CA . PHE B 1 701 ? -1.415 14.781 15.172 1 98.25 701 PHE B CA 1
ATOM 12072 C C . PHE B 1 701 ? -1.213 16.016 14.305 1 98.25 701 PHE B C 1
ATOM 12074 O O . PHE B 1 701 ? -1.596 17.125 14.695 1 98.25 701 PHE B O 1
ATOM 12081 N N . SER B 1 702 ? -0.571 15.875 13.164 1 98.06 702 SER B N 1
ATOM 12082 C CA . SER B 1 702 ? -0.415 16.938 12.172 1 98.06 702 SER B CA 1
ATOM 12083 C C . SER B 1 702 ? -0.739 16.438 10.773 1 98.06 702 SER B C 1
ATOM 12085 O O . SER B 1 702 ? -0.131 15.484 10.297 1 98.06 702 SER B O 1
ATOM 12087 N N . THR B 1 703 ? -1.686 17.094 10.164 1 97 703 THR B N 1
ATOM 12088 C CA . THR B 1 703 ? -1.961 16.766 8.773 1 97 703 THR B CA 1
ATOM 12089 C C . THR B 1 703 ? -0.863 17.297 7.859 1 97 703 THR B C 1
ATOM 12091 O O . THR B 1 703 ? -0.31 18.375 8.109 1 97 703 THR B O 1
ATOM 12094 N N . MET B 1 704 ? -0.557 16.531 6.883 1 95.38 704 MET B N 1
ATOM 12095 C CA . MET B 1 704 ? 0.519 16.922 5.977 1 95.38 704 MET B CA 1
ATOM 12096 C C . MET B 1 704 ? -0.044 17.453 4.66 1 95.38 704 MET B C 1
ATOM 12098 O O . MET B 1 704 ? -1.003 16.906 4.121 1 95.38 704 MET B O 1
ATOM 12102 N N . ASN B 1 705 ? 0.537 18.531 4.184 1 95.12 705 ASN B N 1
ATOM 12103 C CA . ASN B 1 705 ? 0.163 19.109 2.893 1 95.12 705 ASN B CA 1
ATOM 12104 C C . ASN B 1 705 ? 0.27 18.078 1.774 1 95.12 705 ASN B C 1
ATOM 12106 O O . ASN B 1 705 ? 1.337 17.5 1.557 1 95.12 705 ASN B O 1
ATOM 12110 N N . PRO B 1 706 ? -0.835 17.797 1.103 1 92.06 706 PRO B N 1
ATOM 12111 C CA . PRO B 1 706 ? -2.055 18.594 0.983 1 92.06 706 PRO B CA 1
ATOM 12112 C C . PRO B 1 706 ? -3.182 18.094 1.883 1 92.06 706 PRO B C 1
ATOM 12114 O O . PRO B 1 706 ? -4.277 18.656 1.882 1 92.06 706 PRO B O 1
ATOM 12117 N N . GLY B 1 707 ? -2.967 17.078 2.564 1 93.12 707 GLY B N 1
ATOM 12118 C CA . GLY B 1 707 ? -3.93 16.703 3.588 1 93.12 707 GLY B CA 1
ATOM 12119 C C . GLY B 1 707 ? -4.379 15.25 3.48 1 93.12 707 GLY B C 1
ATOM 12120 O O . GLY B 1 707 ? -4.785 14.648 4.477 1 93.12 707 GLY B O 1
ATOM 12121 N N . GLY B 1 708 ? -4.324 14.672 2.318 1 91.81 708 GLY B N 1
ATOM 12122 C CA . GLY B 1 708 ? -4.926 13.367 2.115 1 91.81 708 GLY B CA 1
ATOM 12123 C C . GLY B 1 708 ? -3.914 12.289 1.783 1 91.81 708 GLY B C 1
ATOM 12124 O O . GLY B 1 708 ? -4.285 11.164 1.45 1 91.81 708 GLY B O 1
ATOM 12125 N N . THR B 1 709 ? -2.691 12.539 1.865 1 89.38 709 THR B N 1
ATOM 12126 C CA . THR B 1 709 ? -1.686 11.555 1.485 1 89.38 709 THR B CA 1
ATOM 12127 C C . THR B 1 709 ? -1.013 10.961 2.723 1 89.38 709 THR B C 1
ATOM 12129 O O . THR B 1 709 ? -0.875 9.742 2.838 1 89.38 709 THR B O 1
ATOM 12132 N N . TRP B 1 710 ? -0.5 11.891 3.639 1 94.56 710 TRP B N 1
ATOM 12133 C CA . TRP B 1 710 ? 0.131 11.469 4.887 1 94.56 710 TRP B CA 1
ATOM 12134 C C . TRP B 1 710 ? -0.309 12.359 6.043 1 94.56 710 TRP B C 1
ATOM 12136 O O . TRP B 1 710 ? -0.845 13.453 5.828 1 94.56 710 TRP B O 1
ATOM 12146 N N . PHE B 1 711 ? -0.198 11.891 7.199 1 96.94 711 PHE B N 1
ATOM 12147 C CA . PHE B 1 711 ? -0.192 12.703 8.414 1 96.94 711 PHE B CA 1
ATOM 12148 C C . PHE B 1 711 ? 0.857 12.203 9.398 1 96.94 711 PHE B C 1
ATOM 12150 O O . PHE B 1 711 ? 1.529 11.203 9.133 1 96.94 711 PHE B O 1
ATOM 12157 N N . THR B 1 712 ? 1.118 12.961 10.43 1 97.62 712 THR B N 1
ATOM 12158 C CA . THR B 1 712 ? 2.166 12.602 11.375 1 97.62 712 THR B CA 1
ATOM 12159 C C . THR B 1 712 ? 1.584 12.406 12.773 1 97.62 712 THR B C 1
ATOM 12161 O O . THR B 1 712 ? 0.587 13.039 13.133 1 97.62 712 THR B O 1
ATOM 12164 N N . VAL B 1 713 ? 2.219 11.508 13.5 1 97.88 713 VAL B N 1
ATOM 12165 C CA . VAL B 1 713 ? 1.896 11.227 14.891 1 97.88 713 VAL B CA 1
ATOM 12166 C C . VAL B 1 713 ? 3.15 11.375 15.75 1 97.88 713 VAL B C 1
ATOM 12168 O O . VAL B 1 713 ? 4.223 10.883 15.383 1 97.88 713 VAL B O 1
ATOM 12171 N N . ARG B 1 714 ? 3.035 12.078 16.812 1 97.75 714 ARG B N 1
ATOM 12172 C CA . ARG B 1 714 ? 4.059 12.102 17.859 1 97.75 714 ARG B CA 1
ATOM 12173 C C . ARG B 1 714 ? 3.432 12.062 19.25 1 97.75 714 ARG B C 1
ATOM 12175 O O . ARG B 1 714 ? 2.215 12.195 19.391 1 97.75 714 ARG B O 1
ATOM 12182 N N . SER B 1 715 ? 4.184 11.727 20.234 1 97.06 715 SER B N 1
ATOM 12183 C CA . SER B 1 715 ? 3.709 11.773 21.609 1 97.06 715 SER B CA 1
ATOM 12184 C C . SER B 1 715 ? 4.508 12.773 22.438 1 97.06 715 SER B C 1
ATOM 12186 O O . SER B 1 715 ? 5.676 13.039 22.141 1 97.06 715 SER B O 1
ATOM 12188 N N . ALA B 1 716 ? 3.834 13.289 23.359 1 97.25 716 ALA B N 1
ATOM 12189 C CA . ALA B 1 716 ? 4.461 14.32 24.188 1 97.25 716 ALA B CA 1
ATOM 12190 C C . ALA B 1 716 ? 5.539 13.727 25.078 1 97.25 716 ALA B C 1
ATOM 12192 O O . ALA B 1 716 ? 6.434 14.438 25.547 1 97.25 716 ALA B O 1
ATOM 12193 N N . SER B 1 717 ? 5.512 12.398 25.297 1 96.44 717 SER B N 1
ATOM 12194 C CA . SER B 1 717 ? 6.383 11.773 26.297 1 96.44 717 SER B CA 1
ATOM 12195 C C . SER B 1 717 ? 7.648 11.219 25.656 1 96.44 717 SER B C 1
ATOM 12197 O O . SER B 1 717 ? 8.609 10.883 26.344 1 96.44 717 SER B O 1
ATOM 12199 N N . LYS B 1 718 ? 7.66 11.086 24.359 1 96.94 718 LYS B N 1
ATOM 12200 C CA . LYS B 1 718 ? 8.805 10.508 23.656 1 96.94 718 LYS B CA 1
ATOM 12201 C C . LYS B 1 718 ? 9.25 11.398 22.516 1 96.94 718 LYS B C 1
ATOM 12203 O O . LYS B 1 718 ? 8.516 12.297 22.094 1 96.94 718 LYS B O 1
ATOM 12208 N N . SER B 1 719 ? 10.461 11.172 22.031 1 96.81 719 SER B N 1
ATOM 12209 C CA . SER B 1 719 ? 10.992 11.961 20.922 1 96.81 719 SER B CA 1
ATOM 12210 C C . SER B 1 719 ? 10.719 11.297 19.578 1 96.81 719 SER B C 1
ATOM 12212 O O . SER B 1 719 ? 11.258 11.719 18.547 1 96.81 719 SER B O 1
ATOM 12214 N N . TYR B 1 720 ? 9.852 10.25 19.578 1 98 720 TYR B N 1
ATOM 12215 C CA . TYR B 1 720 ? 9.578 9.484 18.375 1 98 720 TYR B CA 1
ATOM 12216 C C . TYR B 1 720 ? 8.531 10.18 17.516 1 98 720 TYR B C 1
ATOM 12218 O O . TYR B 1 720 ? 7.695 10.922 18.031 1 98 720 TYR B O 1
ATOM 12226 N N . ARG B 1 721 ? 8.672 9.961 16.25 1 97.94 721 ARG B N 1
ATOM 12227 C CA . ARG B 1 721 ? 7.746 10.5 15.25 1 97.94 721 ARG B CA 1
ATOM 12228 C C . ARG B 1 721 ? 7.426 9.461 14.18 1 97.94 721 ARG B C 1
ATOM 12230 O O . ARG B 1 721 ? 8.312 8.727 13.734 1 97.94 721 ARG B O 1
ATOM 12237 N N . LEU B 1 722 ? 6.117 9.359 13.828 1 98.5 722 LEU B N 1
ATOM 12238 C CA . LEU B 1 722 ? 5.668 8.414 12.812 1 98.5 722 LEU B CA 1
ATOM 12239 C C . LEU B 1 722 ? 4.883 9.125 11.719 1 98.5 722 LEU B C 1
ATOM 12241 O O . LEU B 1 722 ? 3.955 9.883 12.008 1 98.5 722 LEU B O 1
ATOM 12245 N N . ILE B 1 723 ? 5.348 9 10.477 1 98.31 723 ILE B N 1
ATOM 12246 C CA . ILE B 1 723 ? 4.57 9.43 9.312 1 98.31 723 ILE B CA 1
ATOM 12247 C C . ILE B 1 723 ? 3.641 8.297 8.875 1 98.31 723 ILE B C 1
ATOM 12249 O O . ILE B 1 723 ? 4.09 7.18 8.625 1 98.31 723 ILE B O 1
ATOM 12253 N N . VAL B 1 724 ? 2.396 8.555 8.758 1 97.69 724 VAL B N 1
ATOM 12254 C CA . VAL B 1 724 ? 1.359 7.559 8.5 1 97.69 724 VAL B CA 1
ATOM 12255 C C . VAL B 1 724 ? 0.737 7.812 7.125 1 97.69 724 VAL B C 1
ATOM 12257 O O . VAL B 1 724 ? 0.194 8.891 6.875 1 97.69 724 VAL B O 1
ATOM 12260 N N . PRO B 1 725 ? 0.79 6.84 6.254 1 95.19 725 PRO B N 1
ATOM 12261 C CA . PRO B 1 725 ? 0.144 7.02 4.949 1 95.19 725 PRO B CA 1
ATOM 12262 C C . PRO B 1 725 ? -1.377 6.91 5.023 1 95.19 725 PRO B C 1
ATOM 12264 O O . PRO B 1 725 ? -1.903 6.09 5.785 1 95.19 725 PRO B O 1
ATOM 12267 N N . LEU B 1 726 ? -2.037 7.758 4.277 1 94 726 LEU B N 1
ATOM 12268 C CA . LEU B 1 726 ? -3.488 7.703 4.152 1 94 726 LEU B CA 1
ATOM 12269 C C . LEU B 1 726 ? -3.9 6.953 2.891 1 94 726 LEU B C 1
ATOM 12271 O O . LEU B 1 726 ? -5.078 6.633 2.711 1 94 726 LEU B O 1
ATOM 12275 N N . LYS B 1 727 ? -2.904 6.703 2.111 1 89 727 LYS B N 1
ATOM 12276 C CA . LYS B 1 727 ? -3.09 5.883 0.919 1 89 727 LYS B CA 1
ATOM 12277 C C . LYS B 1 727 ? -2.326 4.566 1.031 1 89 727 LYS B C 1
ATOM 12279 O O . LYS B 1 727 ? -1.264 4.512 1.656 1 89 727 LYS B O 1
ATOM 12284 N N . ALA B 1 728 ? -2.812 3.59 0.356 1 86.69 728 ALA B N 1
ATOM 12285 C CA . ALA B 1 728 ? -2.268 2.242 0.504 1 86.69 728 ALA B CA 1
ATOM 12286 C C . ALA B 1 728 ? -0.851 2.16 -0.055 1 86.69 728 ALA B C 1
ATOM 12288 O O . ALA B 1 728 ? -0.048 1.336 0.391 1 86.69 728 ALA B O 1
ATOM 12289 N N . ASP B 1 729 ? -0.574 2.922 -1.008 1 87.06 729 ASP B N 1
ATOM 12290 C CA . ASP B 1 729 ? 0.732 2.818 -1.651 1 87.06 729 ASP B CA 1
ATOM 12291 C C . ASP B 1 729 ? 1.744 3.754 -0.995 1 87.06 729 ASP B C 1
ATOM 12293 O O . ASP B 1 729 ? 2.883 3.867 -1.454 1 87.06 729 ASP B O 1
ATOM 12297 N N . GLY B 1 730 ? 1.341 4.441 0.026 1 91.5 730 GLY B N 1
ATOM 12298 C CA . GLY B 1 730 ? 2.258 5.312 0.744 1 91.5 730 GLY B CA 1
ATOM 12299 C C . GLY B 1 730 ? 3.174 4.562 1.693 1 91.5 730 GLY B C 1
ATOM 12300 O O . GLY B 1 730 ? 2.811 3.5 2.203 1 91.5 730 GLY B O 1
ATOM 12301 N N . LYS B 1 731 ? 4.344 5.148 1.99 1 94.75 731 LYS B N 1
ATOM 12302 C CA . LYS B 1 731 ? 5.285 4.539 2.924 1 94.75 731 LYS B CA 1
ATOM 12303 C C . LYS B 1 731 ? 5.098 5.086 4.336 1 94.75 731 LYS B C 1
ATOM 12305 O O . LYS B 1 731 ? 4.746 6.254 4.512 1 94.75 731 LYS B O 1
ATOM 12310 N N . TRP B 1 732 ? 5.352 4.215 5.27 1 96.81 732 TRP B N 1
ATOM 12311 C CA . TRP B 1 732 ? 5.516 4.629 6.66 1 96.81 732 TRP B CA 1
ATOM 12312 C C . TRP B 1 732 ? 6.93 5.129 6.914 1 96.81 732 TRP B C 1
ATOM 12314 O O . TRP B 1 732 ? 7.879 4.691 6.258 1 96.81 732 TRP B O 1
ATOM 12324 N N . ARG B 1 733 ? 7.074 6.078 7.785 1 97.94 733 ARG B N 1
ATOM 12325 C CA . ARG B 1 733 ? 8.375 6.637 8.133 1 97.94 733 ARG B CA 1
ATOM 12326 C C . ARG B 1 733 ? 8.508 6.836 9.633 1 97.94 733 ARG B C 1
ATOM 12328 O O . ARG B 1 733 ? 7.621 7.41 10.273 1 97.94 733 ARG B O 1
ATOM 12335 N N . PHE B 1 734 ? 9.602 6.25 10.281 1 98.56 734 PHE B N 1
ATOM 12336 C CA . PHE B 1 734 ? 9.898 6.395 11.703 1 98.56 734 PHE B CA 1
ATOM 12337 C C . PHE B 1 734 ? 11.195 7.156 11.914 1 98.56 734 PHE B C 1
ATOM 12339 O O . PHE B 1 734 ? 12.211 6.863 11.266 1 98.56 734 PHE B O 1
ATOM 12346 N N . THR B 1 735 ? 11.125 8.141 12.844 1 98.19 735 THR B N 1
ATOM 12347 C CA . THR B 1 735 ? 12.344 8.844 13.242 1 98.19 735 THR B CA 1
ATOM 12348 C C . THR B 1 735 ? 12.344 9.102 14.75 1 98.19 735 THR B C 1
ATOM 12350 O O . THR B 1 735 ? 11.281 9.164 15.375 1 98.19 735 THR B O 1
ATOM 12353 N N . ASP B 1 736 ? 13.484 9.117 15.328 1 97.81 736 ASP B N 1
ATOM 12354 C CA . ASP B 1 736 ? 13.727 9.648 16.656 1 97.81 736 ASP B CA 1
ATOM 12355 C C . ASP B 1 736 ? 14.344 11.047 16.594 1 97.81 736 ASP B C 1
ATOM 12357 O O . ASP B 1 736 ? 15.57 11.188 16.516 1 97.81 736 ASP B O 1
ATOM 12361 N N . VAL B 1 737 ? 13.539 12.062 16.781 1 96.19 737 VAL B N 1
ATOM 12362 C CA . VAL B 1 737 ? 13.984 13.43 16.516 1 96.19 737 VAL B CA 1
ATOM 12363 C C . VAL B 1 737 ? 14.82 13.93 17.688 1 96.19 737 VAL B C 1
ATOM 12365 O O . VAL B 1 737 ? 15.438 14.992 17.609 1 96.19 737 VAL B O 1
ATOM 12368 N N . GLY B 1 738 ? 14.836 13.211 18.812 1 94.56 738 GLY B N 1
ATOM 12369 C CA . GLY B 1 738 ? 15.781 13.508 19.875 1 94.56 738 GLY B CA 1
ATOM 12370 C C . GLY B 1 738 ? 17.203 13.133 19.516 1 94.56 738 GLY B C 1
ATOM 12371 O O . GLY B 1 738 ? 18.125 13.938 19.703 1 94.56 738 GLY B O 1
ATOM 12372 N N . ALA B 1 739 ? 17.344 11.992 18.922 1 94.75 739 ALA B N 1
ATOM 12373 C CA . ALA B 1 739 ? 18.656 11.484 18.547 1 94.75 739 ALA B CA 1
ATOM 12374 C C . ALA B 1 739 ? 19.078 12.016 17.188 1 94.75 739 ALA B C 1
ATOM 12376 O O . ALA B 1 739 ? 20.266 12.164 16.906 1 94.75 739 ALA B O 1
ATOM 12377 N N . ASP B 1 740 ? 18.125 12.258 16.359 1 94.62 740 ASP B N 1
ATOM 12378 C CA . ASP B 1 740 ? 18.344 12.719 14.984 1 94.62 740 ASP B CA 1
ATOM 12379 C C . ASP B 1 740 ? 17.422 13.875 14.633 1 94.62 740 ASP B C 1
ATOM 12381 O O . ASP B 1 740 ? 16.531 13.727 13.797 1 94.62 740 ASP B O 1
ATOM 12385 N N . PRO B 1 741 ? 17.719 15.07 15.188 1 92.69 741 PRO B N 1
ATOM 12386 C CA . PRO B 1 741 ? 16.797 16.203 15.062 1 92.69 741 PRO B CA 1
ATOM 12387 C C . PRO B 1 741 ? 16.625 16.656 13.617 1 92.69 741 PRO B C 1
ATOM 12389 O O . PRO B 1 741 ? 15.664 17.359 13.289 1 92.69 741 PRO B O 1
ATOM 12392 N N . PHE B 1 742 ? 17.516 16.234 12.727 1 91 742 PHE B N 1
ATOM 12393 C CA . PHE B 1 742 ? 17.453 16.688 11.336 1 91 742 PHE B CA 1
ATOM 12394 C C . PHE B 1 742 ? 17.016 15.547 10.422 1 91 742 PHE B C 1
ATOM 12396 O O . PHE B 1 742 ? 17.031 15.68 9.203 1 91 742 PHE B O 1
ATOM 12403 N N . GLU B 1 743 ? 16.656 14.406 11.016 1 94.69 743 GLU B N 1
ATOM 12404 C CA . GLU B 1 743 ? 16.156 13.234 10.312 1 94.69 743 GLU B CA 1
ATOM 12405 C C . GLU B 1 743 ? 17.078 12.852 9.156 1 94.69 743 GLU B C 1
ATOM 12407 O O . GLU B 1 743 ? 16.609 12.656 8.031 1 94.69 743 GLU B O 1
ATOM 12412 N N . LEU B 1 744 ? 18.312 12.719 9.469 1 92.69 744 LEU B N 1
ATOM 12413 C CA . LEU B 1 744 ? 19.312 12.359 8.477 1 92.69 744 LEU B CA 1
ATOM 12414 C C . LEU B 1 744 ? 19.203 10.891 8.094 1 92.69 744 LEU B C 1
ATOM 12416 O O . LEU B 1 744 ? 19.562 10.5 6.98 1 92.69 744 LEU B O 1
ATOM 12420 N N . ASN B 1 745 ? 18.688 10.078 9.008 1 94.12 745 ASN B N 1
ATOM 12421 C CA . ASN B 1 745 ? 18.594 8.641 8.766 1 94.12 745 ASN B CA 1
ATOM 12422 C C . ASN B 1 745 ? 17.219 8.109 9.125 1 94.12 745 ASN B C 1
ATOM 12424 O O . ASN B 1 745 ? 17.078 7.266 10.016 1 94.12 745 ASN B O 1
ATOM 12428 N N . PRO B 1 746 ? 16.234 8.516 8.367 1 97.06 746 PRO B N 1
ATOM 12429 C CA . PRO B 1 746 ? 14.891 8 8.648 1 97.06 746 PRO B CA 1
ATOM 12430 C C . PRO B 1 746 ? 14.711 6.547 8.227 1 97.06 746 PRO B C 1
ATOM 12432 O O . PRO B 1 746 ? 15.406 6.078 7.316 1 97.06 746 PRO B O 1
ATOM 12435 N N . LEU B 1 747 ? 13.883 5.797 8.953 1 98 747 LEU B N 1
ATOM 12436 C CA . LEU B 1 747 ? 13.5 4.445 8.57 1 98 747 LEU B CA 1
ATOM 12437 C C . LEU B 1 747 ? 12.148 4.445 7.855 1 98 747 LEU B C 1
ATOM 12439 O O . LEU B 1 747 ? 11.164 4.98 8.375 1 98 747 LEU B O 1
ATOM 12443 N N . GLU B 1 748 ? 12.125 3.885 6.652 1 97.31 748 GLU B N 1
ATOM 12444 C CA . GLU B 1 748 ? 10.898 3.895 5.863 1 97.31 748 GLU B CA 1
ATOM 12445 C C . GLU B 1 748 ? 10.586 2.504 5.312 1 97.31 748 GLU B C 1
ATOM 12447 O O . GLU B 1 748 ? 11.492 1.715 5.051 1 97.31 748 GLU B O 1
ATOM 12452 N N . ASP B 1 749 ? 9.273 2.158 5.238 1 96.06 749 ASP B N 1
ATOM 12453 C CA . ASP B 1 749 ? 8.82 0.921 4.605 1 96.06 749 ASP B CA 1
ATOM 12454 C C . ASP B 1 749 ? 7.344 1.002 4.234 1 96.06 749 ASP B C 1
ATOM 12456 O O . ASP B 1 749 ? 6.578 1.742 4.859 1 96.06 749 ASP B O 1
ATOM 12460 N N . HIS B 1 750 ? 6.918 0.22 3.229 1 93.88 750 HIS B N 1
ATOM 12461 C CA . HIS B 1 750 ? 5.516 0.175 2.834 1 93.88 750 HIS B CA 1
ATOM 12462 C C . HIS B 1 750 ? 4.688 -0.637 3.826 1 93.88 750 HIS B C 1
ATOM 12464 O O . HIS B 1 750 ? 3.467 -0.482 3.898 1 93.88 750 HIS B O 1
ATOM 12470 N N . GLN B 1 751 ? 5.418 -1.485 4.566 1 92.44 751 GLN B N 1
ATOM 12471 C CA . GLN B 1 751 ? 4.73 -2.379 5.492 1 92.44 751 GLN B CA 1
ATOM 12472 C C . GLN B 1 751 ? 5.18 -2.133 6.93 1 92.44 751 GLN B C 1
ATOM 12474 O O . GLN B 1 751 ? 6.379 -2.131 7.219 1 92.44 751 GLN B O 1
ATOM 12479 N N . LEU B 1 752 ? 4.242 -2.021 7.82 1 94.69 752 LEU B N 1
ATOM 12480 C CA . LEU B 1 752 ? 4.5 -1.716 9.219 1 94.69 752 LEU B CA 1
ATOM 12481 C C . LEU B 1 752 ? 5.324 -2.82 9.875 1 94.69 752 LEU B C 1
ATOM 12483 O O . LEU B 1 752 ? 6.172 -2.547 10.727 1 94.69 752 LEU B O 1
ATOM 12487 N N . MET B 1 753 ? 5.027 -4.039 9.5 1 92.25 753 MET B N 1
ATOM 12488 C CA . MET B 1 753 ? 5.746 -5.152 10.109 1 92.25 753 MET B CA 1
ATOM 12489 C C . MET B 1 753 ? 7.238 -5.074 9.805 1 92.25 753 MET B C 1
ATOM 12491 O O . MET B 1 753 ? 8.07 -5.246 10.695 1 92.25 753 MET B O 1
ATOM 12495 N N . PHE B 1 754 ? 7.613 -4.805 8.586 1 92.69 754 PHE B N 1
ATOM 12496 C CA . PHE B 1 754 ? 9.023 -4.719 8.211 1 92.69 754 PHE B CA 1
ATOM 12497 C C . PHE B 1 754 ? 9.656 -3.451 8.766 1 92.69 754 PHE B C 1
ATOM 12499 O O . PHE B 1 754 ? 10.836 -3.445 9.125 1 92.69 754 PHE B O 1
ATOM 12506 N N . LEU B 1 755 ? 8.836 -2.332 8.812 1 95.94 755 LEU B N 1
ATOM 12507 C CA . LEU B 1 755 ? 9.328 -1.135 9.484 1 95.94 755 LEU B CA 1
ATOM 12508 C C . LEU B 1 755 ? 9.648 -1.428 10.945 1 95.94 755 LEU B C 1
ATOM 12510 O O . LEU B 1 755 ? 10.664 -0.962 11.469 1 95.94 755 LEU B O 1
ATOM 12514 N N . SER B 1 756 ? 8.766 -2.189 11.578 1 95.44 756 SER B N 1
ATOM 12515 C CA . SER B 1 756 ? 8.977 -2.562 12.969 1 95.44 756 SER B CA 1
ATOM 12516 C C . SER B 1 756 ? 10.273 -3.34 13.148 1 95.44 756 SER B C 1
ATOM 12518 O O . SER B 1 756 ? 10.969 -3.174 14.156 1 95.44 756 SER B O 1
ATOM 12520 N N . ASP B 1 757 ? 10.617 -4.18 12.211 1 92.75 757 ASP B N 1
ATOM 12521 C CA . ASP B 1 757 ? 11.875 -4.922 12.258 1 92.75 757 ASP B CA 1
ATOM 12522 C C . ASP B 1 757 ? 13.07 -3.975 12.211 1 92.75 757 ASP B C 1
ATOM 12524 O O . ASP B 1 757 ? 14.023 -4.133 12.977 1 92.75 757 ASP B O 1
ATOM 12528 N N . ALA B 1 758 ? 12.992 -3.023 11.258 1 95.19 758 ALA B N 1
ATOM 12529 C CA . ALA B 1 758 ? 14.07 -2.043 11.125 1 95.19 758 ALA B CA 1
ATOM 12530 C C . ALA B 1 758 ? 14.203 -1.202 12.391 1 95.19 758 ALA B C 1
ATOM 12532 O O . ALA B 1 758 ? 15.312 -0.912 12.836 1 95.19 758 ALA B O 1
ATOM 12533 N N . VAL B 1 759 ? 13.07 -0.791 13.016 1 97.38 759 VAL B N 1
ATOM 12534 C CA . VAL B 1 759 ? 13.07 0.012 14.234 1 97.38 759 VAL B CA 1
ATOM 12535 C C . VAL B 1 759 ? 13.656 -0.801 15.391 1 97.38 759 VAL B C 1
ATOM 12537 O O . VAL B 1 759 ? 14.406 -0.27 16.219 1 97.38 759 VAL B O 1
ATOM 12540 N N . GLN B 1 760 ? 13.289 -2.059 15.414 1 95.06 760 GLN B N 1
ATOM 12541 C CA . GLN B 1 760 ? 13.852 -2.932 16.438 1 95.06 760 GLN B CA 1
ATOM 12542 C C . GLN B 1 760 ? 15.375 -2.973 16.359 1 95.06 760 GLN B C 1
ATOM 12544 O O . GLN B 1 760 ? 16.062 -2.869 17.391 1 95.06 760 GLN B O 1
ATOM 12549 N N . LYS B 1 761 ? 15.891 -3.145 15.195 1 92.38 761 LYS B N 1
ATOM 12550 C CA . LYS B 1 761 ? 17.328 -3.262 14.969 1 92.38 761 LYS B CA 1
ATOM 12551 C C . LYS B 1 761 ? 18.047 -1.963 15.32 1 92.38 761 LYS B C 1
ATOM 12553 O O . LYS B 1 761 ? 19.125 -1.984 15.914 1 92.38 761 LYS B O 1
ATOM 12558 N N . ASN B 1 762 ? 17.422 -0.832 15.094 1 94.56 762 ASN B N 1
ATOM 12559 C CA . ASN B 1 762 ? 18.125 0.446 15.172 1 94.56 762 ASN B CA 1
ATOM 12560 C C . ASN B 1 762 ? 17.828 1.163 16.484 1 94.56 762 ASN B C 1
ATOM 12562 O O . ASN B 1 762 ? 18.656 1.933 16.984 1 94.56 762 ASN B O 1
ATOM 12566 N N . HIS B 1 763 ? 16.625 0.93 17.141 1 96.06 763 HIS B N 1
ATOM 12567 C CA . HIS B 1 763 ? 16.203 1.767 18.25 1 96.06 763 HIS B CA 1
ATOM 12568 C C . HIS B 1 763 ? 15.766 0.918 19.453 1 96.06 763 HIS B C 1
ATOM 12570 O O . HIS B 1 763 ? 15.523 1.446 20.531 1 96.06 763 HIS B O 1
ATOM 12576 N N . GLY B 1 764 ? 15.547 -0.406 19.25 1 94.5 764 GLY B N 1
ATOM 12577 C CA . GLY B 1 764 ? 15.297 -1.292 20.375 1 94.5 764 GLY B CA 1
ATOM 12578 C C . GLY B 1 764 ? 13.82 -1.574 20.594 1 94.5 764 GLY B C 1
ATOM 12579 O O . GLY B 1 764 ? 12.969 -1.074 19.859 1 94.5 764 GLY B O 1
ATOM 12580 N N . PRO B 1 765 ? 13.484 -2.381 21.547 1 94.19 765 PRO B N 1
ATOM 12581 C CA . PRO B 1 765 ? 12.117 -2.881 21.75 1 94.19 765 PRO B CA 1
ATOM 12582 C C . PRO B 1 765 ? 11.156 -1.8 22.234 1 94.19 765 PRO B C 1
ATOM 12584 O O . PRO B 1 765 ? 9.969 -1.836 21.906 1 94.19 765 PRO B O 1
ATOM 12587 N N . GLU B 1 766 ? 11.664 -0.847 23.016 1 94.75 766 GLU B N 1
ATOM 12588 C CA . GLU B 1 766 ? 10.789 0.215 23.5 1 94.75 766 GLU B CA 1
ATOM 12589 C C . GLU B 1 766 ? 10.258 1.066 22.344 1 94.75 766 GLU B C 1
ATOM 12591 O O . GLU B 1 766 ? 9.102 1.48 22.359 1 94.75 766 GLU B O 1
ATOM 12596 N N . ALA B 1 767 ? 11.094 1.302 21.359 1 97.38 767 ALA B N 1
ATOM 12597 C CA . ALA B 1 767 ? 10.68 2.059 20.188 1 97.38 767 ALA B CA 1
ATOM 12598 C C . ALA B 1 767 ? 9.641 1.289 19.375 1 97.38 767 ALA B C 1
ATOM 12600 O O . ALA B 1 767 ? 8.719 1.883 18.812 1 97.38 767 ALA B O 1
ATOM 12601 N N . VAL B 1 768 ? 9.805 -0.03 19.312 1 95.56 768 VAL B N 1
ATOM 12602 C CA . VAL B 1 768 ? 8.859 -0.873 18.578 1 95.56 768 VAL B CA 1
ATOM 12603 C C . VAL B 1 768 ? 7.496 -0.834 19.266 1 95.56 768 VAL B C 1
ATOM 12605 O O . VAL B 1 768 ? 6.461 -0.778 18.609 1 95.56 768 VAL B O 1
ATOM 12608 N N . LYS B 1 769 ? 7.523 -0.883 20.562 1 94.62 769 LYS B N 1
ATOM 12609 C CA . LYS B 1 769 ? 6.277 -0.787 21.328 1 94.62 769 LYS B CA 1
ATOM 12610 C C . LYS B 1 769 ? 5.562 0.529 21.031 1 94.62 769 LYS B C 1
ATOM 12612 O O . LYS B 1 769 ? 4.348 0.546 20.812 1 94.62 769 LYS B O 1
ATOM 12617 N N . TRP B 1 770 ? 6.305 1.593 21.047 1 97.12 770 TRP B N 1
ATOM 12618 C CA . TRP B 1 770 ? 5.73 2.9 20.734 1 97.12 770 TRP B CA 1
ATOM 12619 C C . TRP B 1 770 ? 5.164 2.93 19.328 1 97.12 770 TRP B C 1
ATOM 12621 O O . TRP B 1 770 ? 4.066 3.447 19.094 1 97.12 770 TRP B O 1
ATOM 12631 N N . LEU B 1 771 ? 5.953 2.359 18.391 1 97.44 771 LEU B N 1
ATOM 12632 C CA . LEU B 1 771 ? 5.535 2.338 17 1 97.44 771 LEU B CA 1
ATOM 12633 C C . LEU B 1 771 ? 4.203 1.612 16.844 1 97.44 771 LEU B C 1
ATOM 12635 O O . LEU B 1 771 ? 3.312 2.088 16.125 1 97.44 771 LEU B O 1
ATOM 12639 N N . ALA B 1 772 ? 4.09 0.478 17.438 1 94.75 772 ALA B N 1
ATOM 12640 C CA . ALA B 1 772 ? 2.859 -0.303 17.359 1 94.75 772 ALA B CA 1
ATOM 12641 C C . ALA B 1 772 ? 1.678 0.474 17.938 1 94.75 772 ALA B C 1
ATOM 12643 O O . ALA B 1 772 ? 0.597 0.499 17.344 1 94.75 772 ALA B O 1
ATOM 12644 N N . GLU B 1 773 ? 1.893 1.114 19.062 1 95.62 773 GLU B N 1
ATOM 12645 C CA . GLU B 1 773 ? 0.829 1.911 19.672 1 95.62 773 GLU B CA 1
ATOM 12646 C C . GLU B 1 773 ? 0.461 3.102 18.781 1 95.62 773 GLU B C 1
ATOM 12648 O O . GLU B 1 773 ? -0.72 3.383 18.578 1 95.62 773 GLU B O 1
ATOM 12653 N N . ALA B 1 774 ? 1.5 3.76 18.297 1 97.94 774 ALA B N 1
ATOM 12654 C CA . ALA B 1 774 ? 1.278 4.91 17.422 1 97.94 774 ALA B CA 1
ATOM 12655 C C . ALA B 1 774 ? 0.466 4.516 16.203 1 97.94 774 ALA B C 1
ATOM 12657 O O . ALA B 1 774 ? -0.444 5.242 15.789 1 97.94 774 ALA B O 1
ATOM 12658 N N . ALA B 1 775 ? 0.827 3.385 15.641 1 96.69 775 ALA B N 1
ATOM 12659 C CA . ALA B 1 775 ? 0.132 2.92 14.445 1 96.69 775 ALA B CA 1
ATOM 12660 C C . ALA B 1 775 ? -1.339 2.641 14.734 1 96.69 775 ALA B C 1
ATOM 12662 O O . ALA B 1 775 ? -2.215 2.994 13.945 1 96.69 775 ALA B O 1
ATOM 12663 N N . HIS B 1 776 ? -1.637 2.004 15.812 1 95.12 776 HIS B N 1
ATOM 12664 C CA . HIS B 1 776 ? -3.016 1.69 16.172 1 95.12 776 HIS B CA 1
ATOM 12665 C C . HIS B 1 776 ? -3.799 2.955 16.5 1 95.12 776 HIS B C 1
ATOM 12667 O O . HIS B 1 776 ? -4.965 3.086 16.125 1 95.12 776 HIS B O 1
ATOM 12673 N N . VAL B 1 777 ? -3.148 3.854 17.203 1 97.06 777 VAL B N 1
ATOM 12674 C CA . VAL B 1 777 ? -3.771 5.137 17.516 1 97.06 777 VAL B CA 1
ATOM 12675 C C . VAL B 1 777 ? -4.07 5.891 16.219 1 97.06 777 VAL B C 1
ATOM 12677 O O . VAL B 1 777 ? -5.152 6.465 16.062 1 97.06 777 VAL B O 1
ATOM 12680 N N . ALA B 1 778 ? -3.094 5.879 15.359 1 97 778 ALA B N 1
ATOM 12681 C CA . ALA B 1 778 ? -3.271 6.543 14.07 1 97 778 ALA B CA 1
ATOM 12682 C C . ALA B 1 778 ? -4.453 5.957 13.305 1 97 778 ALA B C 1
ATOM 12684 O O . ALA B 1 778 ? -5.254 6.691 12.727 1 97 778 ALA B O 1
ATOM 12685 N N . HIS B 1 779 ? -4.496 4.652 13.273 1 94.12 779 HIS B N 1
ATOM 12686 C CA . HIS B 1 779 ? -5.574 3.955 12.586 1 94.12 779 HIS B CA 1
ATOM 12687 C C . HIS B 1 779 ? -6.934 4.344 13.156 1 94.12 779 HIS B C 1
ATOM 12689 O O . HIS B 1 779 ? -7.883 4.586 12.406 1 94.12 779 HIS B O 1
ATOM 12695 N N . TRP B 1 780 ? -7.043 4.398 14.422 1 95.69 780 TRP B N 1
ATOM 12696 C CA . TRP B 1 780 ? -8.281 4.82 15.078 1 95.69 780 TRP B CA 1
ATOM 12697 C C . TRP B 1 780 ? -8.57 6.289 14.797 1 95.69 780 TRP B C 1
ATOM 12699 O O . TRP B 1 780 ? -9.711 6.656 14.5 1 95.69 780 TRP B O 1
ATOM 12709 N N . TRP B 1 781 ? -7.582 7.137 14.875 1 96.81 781 TRP B N 1
ATOM 12710 C CA . TRP B 1 781 ? -7.73 8.586 14.789 1 96.81 781 TRP B CA 1
ATOM 12711 C C . TRP B 1 781 ? -8.266 8.992 13.422 1 96.81 781 TRP B C 1
ATOM 12713 O O . TRP B 1 781 ? -9.102 9.898 13.312 1 96.81 781 TRP B O 1
ATOM 12723 N N . VAL B 1 782 ? -7.816 8.391 12.367 1 95.38 782 VAL B N 1
ATOM 12724 C CA . VAL B 1 782 ? -8.266 8.75 11.023 1 95.38 782 VAL B CA 1
ATOM 12725 C C . VAL B 1 782 ? -9.766 8.523 10.898 1 95.38 782 VAL B C 1
ATOM 12727 O O . VAL B 1 782 ? -10.492 9.375 10.383 1 95.38 782 VAL B O 1
ATOM 12730 N N . LYS B 1 783 ? -10.211 7.43 11.414 1 93.44 783 LYS B N 1
ATOM 12731 C CA . LYS B 1 783 ? -11.641 7.137 11.383 1 93.44 783 LYS B CA 1
ATOM 12732 C C . LYS B 1 783 ? -12.422 8.133 12.234 1 93.44 783 LYS B C 1
ATOM 12734 O O . LYS B 1 783 ? -13.469 8.633 11.805 1 93.44 783 LYS B O 1
ATOM 12739 N N . GLU B 1 784 ? -11.859 8.336 13.406 1 95.44 784 GLU B N 1
ATOM 12740 C CA . GLU B 1 784 ? -12.508 9.273 14.312 1 95.44 784 GLU B CA 1
ATOM 12741 C C . GLU B 1 784 ? -12.523 10.688 13.734 1 95.44 784 GLU B C 1
ATOM 12743 O O . GLU B 1 784 ? -13.5 11.422 13.906 1 95.44 784 GLU B O 1
ATOM 12748 N N . ASN B 1 785 ? -11.461 11.133 13.062 1 96.25 785 ASN B N 1
ATOM 12749 C CA . ASN B 1 785 ? -11.398 12.438 12.406 1 96.25 785 ASN B CA 1
ATOM 12750 C C . ASN B 1 785 ? -12.508 12.594 11.375 1 96.25 785 ASN B C 1
ATOM 12752 O O . ASN B 1 785 ? -13.195 13.609 11.352 1 96.25 785 ASN B O 1
ATOM 12756 N N . HIS B 1 786 ? -12.719 11.609 10.586 1 93.81 786 HIS B N 1
ATOM 12757 C CA . HIS B 1 786 ? -13.766 11.648 9.57 1 93.81 786 HIS B CA 1
ATOM 12758 C C . HIS B 1 786 ? -15.148 11.742 10.211 1 93.81 786 HIS B C 1
ATOM 12760 O O . HIS B 1 786 ? -16.016 12.477 9.727 1 93.81 786 HIS B O 1
ATOM 12766 N N . ARG B 1 787 ? -15.289 10.984 11.281 1 92.25 787 ARG B N 1
ATOM 12767 C CA . ARG B 1 787 ? -16.578 11.008 11.984 1 92.25 787 ARG B CA 1
ATOM 12768 C C . ARG B 1 787 ? -16.844 12.391 12.562 1 92.25 787 ARG B C 1
ATOM 12770 O O . ARG B 1 787 ? -17.953 12.93 12.398 1 92.25 787 ARG B O 1
ATOM 12777 N N . ARG B 1 788 ? -15.852 12.953 13.219 1 92.38 788 ARG B N 1
ATOM 12778 C CA . ARG B 1 788 ? -16 14.25 13.859 1 92.38 788 ARG B CA 1
ATOM 12779 C C . ARG B 1 788 ? -16.375 15.328 12.836 1 92.38 788 ARG B C 1
ATOM 12781 O O . ARG B 1 788 ? -17.141 16.234 13.141 1 92.38 788 ARG B O 1
ATOM 12788 N N . TRP B 1 789 ? -15.836 15.195 11.664 1 92.75 789 TRP B N 1
ATOM 12789 C CA . TRP B 1 789 ? -16.062 16.172 10.609 1 92.75 789 TRP B CA 1
ATOM 12790 C C . TRP B 1 789 ? -17.25 15.766 9.734 1 92.75 789 TRP B C 1
ATOM 12792 O O . TRP B 1 789 ? -17.562 16.438 8.75 1 92.75 789 TRP B O 1
ATOM 12802 N N . LYS B 1 790 ? -17.828 14.547 10.047 1 88.62 790 LYS B N 1
ATOM 12803 C CA . LYS B 1 790 ? -18.922 13.992 9.258 1 88.62 790 LYS B CA 1
ATOM 12804 C C . LYS B 1 790 ? -18.547 13.898 7.785 1 88.62 790 LYS B C 1
ATOM 12806 O O . LYS B 1 790 ? -19.312 14.312 6.914 1 88.62 790 LYS B O 1
ATOM 12811 N N . PHE B 1 791 ? -17.406 13.43 7.613 1 92.88 791 PHE B N 1
ATOM 12812 C CA . PHE B 1 791 ? -16.875 13.297 6.258 1 92.88 791 PHE B CA 1
ATOM 12813 C C . PHE B 1 791 ? -17.328 11.984 5.629 1 92.88 791 PHE B C 1
ATOM 12815 O O . PHE B 1 791 ? -17.203 10.922 6.242 1 92.88 791 PHE B O 1
ATOM 12822 N N . ASP B 1 792 ? -17.797 12.133 4.402 1 86.56 792 ASP B N 1
ATOM 12823 C CA . ASP B 1 792 ? -18.156 10.992 3.564 1 86.56 792 ASP B CA 1
ATOM 12824 C C . ASP B 1 792 ? -17.266 10.93 2.32 1 86.56 792 ASP B C 1
ATOM 12826 O O . ASP B 1 792 ? -17.391 11.766 1.421 1 86.56 792 ASP B O 1
ATOM 12830 N N . PRO B 1 793 ? -16.453 9.969 2.303 1 84.81 793 PRO B N 1
ATOM 12831 C CA . PRO B 1 793 ? -15.562 9.867 1.143 1 84.81 793 PRO B CA 1
ATOM 12832 C C . PRO B 1 793 ? -16.328 9.781 -0.179 1 84.81 793 PRO B C 1
ATOM 12834 O O . PRO B 1 793 ? -15.781 10.133 -1.231 1 84.81 793 PRO B O 1
ATOM 12837 N N . LYS B 1 794 ? -17.562 9.375 -0.197 1 82.19 794 LYS B N 1
ATOM 12838 C CA . LYS B 1 794 ? -18.375 9.281 -1.406 1 82.19 794 LYS B CA 1
ATOM 12839 C C . LYS B 1 794 ? -18.984 10.633 -1.768 1 82.19 794 LYS B C 1
ATOM 12841 O O . LYS B 1 794 ? -19.469 10.828 -2.885 1 82.19 794 LYS B O 1
ATOM 12846 N N . ASN B 1 795 ? -18.891 11.555 -0.792 1 77.5 795 ASN B N 1
ATOM 12847 C CA . ASN B 1 795 ? -19.391 12.922 -0.956 1 77.5 795 ASN B CA 1
ATOM 12848 C C . ASN B 1 795 ? -18.484 13.93 -0.257 1 77.5 795 ASN B C 1
ATOM 12850 O O . ASN B 1 795 ? -18.906 14.609 0.681 1 77.5 795 ASN B O 1
ATOM 12854 N N . PRO B 1 796 ? -17.281 14.008 -0.757 1 74.25 796 PRO B N 1
ATOM 12855 C CA . PRO B 1 796 ? -16.297 14.82 -0.043 1 74.25 796 PRO B CA 1
ATOM 12856 C C . PRO B 1 796 ? -16.688 16.297 0.021 1 74.25 796 PRO B C 1
ATOM 12858 O O . PRO B 1 796 ? -16.297 17 0.959 1 74.25 796 PRO B O 1
ATOM 12861 N N . ASN B 1 797 ? -17.5 16.766 -0.936 1 74.44 797 ASN B N 1
ATOM 12862 C CA . ASN B 1 797 ? -17.875 18.172 -0.983 1 74.44 797 ASN B CA 1
ATOM 12863 C C . ASN B 1 797 ? -19.125 18.438 -0.163 1 74.44 797 ASN B C 1
ATOM 12865 O O . ASN B 1 797 ? -19.562 19.594 -0.049 1 74.44 797 ASN B O 1
ATOM 12869 N N . ASN B 1 798 ? -19.609 17.328 0.42 1 74.25 798 ASN B N 1
ATOM 12870 C CA . ASN B 1 798 ? -20.812 17.438 1.257 1 74.25 798 ASN B CA 1
ATOM 12871 C C . ASN B 1 798 ? -22 17.969 0.471 1 74.25 798 ASN B C 1
ATOM 12873 O O . ASN B 1 798 ? -22.719 18.844 0.955 1 74.25 798 ASN B O 1
ATOM 12877 N N . ASP B 1 799 ? -22.109 17.578 -0.693 1 69.31 799 ASP B N 1
ATOM 12878 C CA . ASP B 1 799 ? -23.219 17.969 -1.536 1 69.31 799 ASP B CA 1
ATOM 12879 C C . ASP B 1 799 ? -24.531 17.406 -1.007 1 69.31 799 ASP B C 1
ATOM 12881 O O . ASP B 1 799 ? -24.578 16.266 -0.519 1 69.31 799 ASP B O 1
ATOM 12885 N N . PRO B 1 800 ? -25.625 18.281 -0.857 1 69.56 800 PRO B N 1
ATOM 12886 C CA . PRO B 1 800 ? -26.906 17.75 -0.385 1 69.56 800 PRO B CA 1
ATOM 12887 C C . PRO B 1 800 ? -27.391 16.547 -1.197 1 69.56 800 PRO B C 1
ATOM 12889 O O . PRO B 1 800 ? -27.062 16.438 -2.379 1 69.56 800 PRO B O 1
ATOM 12892 N N . PRO B 1 801 ? -28 15.523 -0.382 1 59.59 801 PRO B N 1
ATOM 12893 C CA . PRO B 1 801 ? -28.5 14.367 -1.125 1 59.59 801 PRO B CA 1
ATOM 12894 C C . PRO B 1 801 ? -29.453 14.758 -2.256 1 59.59 801 PRO B C 1
ATOM 12896 O O . PRO B 1 801 ? -30.219 15.711 -2.117 1 59.59 801 PRO B O 1
ATOM 12899 N N . LYS B 1 802 ? -29.266 14.391 -3.402 1 47.88 802 LYS B N 1
ATOM 12900 C CA . LYS B 1 802 ? -30.141 14.625 -4.547 1 47.88 802 LYS B CA 1
ATOM 12901 C C . LYS B 1 802 ? -31.531 14.078 -4.293 1 47.88 802 LYS B C 1
ATOM 12903 O O . LYS B 1 802 ? -31.688 12.953 -3.828 1 47.88 802 LYS B O 1
ATOM 12908 N N . ASP B 1 803 ? -32.5 14.977 -4.004 1 41.09 803 ASP B N 1
ATOM 12909 C CA . ASP B 1 803 ? -33.906 14.625 -3.971 1 41.09 803 ASP B CA 1
ATOM 12910 C C . ASP B 1 803 ? -34.281 13.68 -5.121 1 41.09 803 ASP B C 1
ATOM 12912 O O . ASP B 1 803 ? -33.938 13.953 -6.277 1 41.09 803 ASP B O 1
ATOM 12916 N N . ASP B 1 804 ? -34.281 12.43 -4.852 1 36.31 804 ASP B N 1
ATOM 12917 C CA . ASP B 1 804 ? -35 11.594 -5.812 1 36.31 804 ASP B CA 1
ATOM 12918 C C . ASP B 1 804 ? -36.375 12.188 -6.172 1 36.31 804 ASP B C 1
ATOM 12920 O O . ASP B 1 804 ? -37.219 12.375 -5.297 1 36.31 804 ASP B O 1
ATOM 12924 N N . ALA B 1 805 ? -36.5 12.953 -7.098 1 25.84 805 ALA B N 1
ATOM 12925 C CA . ALA B 1 805 ? -37.844 13.094 -7.641 1 25.84 805 ALA B CA 1
ATOM 12926 C C . ALA B 1 805 ? -38.344 11.773 -8.227 1 25.84 805 ALA B C 1
ATOM 12928 O O . ALA B 1 805 ? -37.562 11.039 -8.852 1 25.84 805 ALA B O 1
#

Nearest PDB structures (foldseek):
  8di0-assembly1_A  TM=6.220E-01  e=9.302E-13  Tannerella forsythia 92A2
  6pt6-assembly1_B  TM=5.538E-01  e=1.797E-13  Pseudoalteromonas fuliginea
  6s21-assembly1_A  TM=5.575E-01  e=4.198E-13  Bacteroides thetaiotaomicron VPI-5482
  8di0-assembly3_C  TM=5.217E-01  e=6.417E-13  Tannerella forsythia 92A2
  6ptk-assembly1_A  TM=5.217E-01  e=1.150E-12  Pseudoalteromonas fuliginea